Protein 2KKE (pdb70)

Secondary structure (DSSP, 8-state):
--S---SSTTTSSEEEEEEE-HHHHHHHHTT--SSS-HHHHHHHHHHHHHHT-/--S---TTSSS-PEEEEEEE-HHHHHHHTTSS-TTS-HHHHHHHHHHHHHTT-

CATH classification: 1.10.1220.60

Nearest PDB structures (foldseek):
  2kke-assembly1_B  TM=1.019E+00  e=1.200E-08  Methanothermobacter thermautotrophicus str. Delta H
  7ak5-assembly1_o  TM=2.899E-01  e=9.869E+00  Mus musculus
  2kke-assembly1_A  TM=8.172E-01  e=1.023E-06  Methanothermobacter thermautotrophicus str. Delta H
  2kke-assembly1_A  TM=8.603E-01  e=2.041E-07  Methanothermobacter thermautotrophicus str. Delta H
  2kke-assembly1_A  TM=8.504E-01  e=7.484E-08  Methanothermobacter thermautotrophicus str. Delta H

Organism: Methanothermobacter thermautotrophicus (strain ATCC 29096 / DSM 1053 / JCM 10044 / NBRC 100330 / Delta H) (NCBI:txid187420)

Foldseek 3Di:
DVDDADDDPPPSDDDDDDDDDDVVVVVVVVDDDDVDDPRRVVCVVVVCVVVVD/DPDPDDDPPPVPDDDDDDDDDPVVVVVVVVPDDPVADPSRVVVVVCVVVVVPD

B-factor: mean 38.7, std 17.1, range [0.1, 75.54]

Sequence (106 aa):
MVGRRPGGGLKDTKPVVVRLYPDEIEALKSRVPANTSMSAYIRRIILNHLEDEMVGRRPGGGLKDTKPVVVRLYPDEIEALKSRVPANTSMSAYIRRIILNHLEDEMVGRRPGGGLKDTKPVVVRLYPDEIEALKSRVPANTSMSAYIRRIILNHLEDEMVGRRPGGGLKDTKPVVVRLYPDEIEALKSRVPANTSMSAYIRRIILNHLEDEMVGRRPGGGLKDTKPVVVRLYPDEIEALKSRVPANTSMSAYIRRIILNHLEDEMVGRRPGGGLKDTKPVVVRLYPDEIEALKSRVPANTSMSAYIRRIILNHLEDEMVGRRPGGGLKDTKPVVVRLYPDEIEALKSRVPANTSMSAYIRRIILNHLEDEMVGRRPGGGLKDTKPVVVRLYPDEIEALKSRVPANTSMSAYIRRIILNHLEDEMVGRRPGGGLKDTKPVVVRLYPDEIEALKSRVPANTSMSAYIRRIILNHLEDEMVGRRPGGGLKDTKPVVVRLYPDEIEALKSRVPANTSMSAYIRRIILNHLEDEMVGRRPGGGLKDTKPVVVRLYPDEIEALKSRVPANTSMSAYIRRIILNHLEDEMVGRRPGGGLKDTKPVVVRLYPDEIEALKSRVPANTSMSAYIRRIILNHLEDEMVGRRPGGGLKDTKPVVVRLYPDEIEALKSRVPANTSMSAYIRRIILNHLEDEMVGRRPGGGLKDTKPVVVRLYPDEIEALKSRVPANTSMSAYIRRIILNHLEDEMVGRRPGGGLKDTKPVVVRLYPDEIEALKSRVPANTSMSAYIRRIILNHLEDEMVGRRPGGGLKDTKPVVVRLYPDEIEALKSRVPANTSMSAYIRRIILNHLEDEMVGRRPGGGLKDTKPVVVRLYPDEIEALKSRVPANTSMSAYIRRIILNHLEDEMVGRRPGGGLKDTKPVVVRLYPDEIEALKSRVPANTSMSAYIRRIILNHLEDEMVGRRPGGGLKDTKPVVVRLYPDEIEALKSRVPANTSMSAYIRRIILNHLEDEMVGRRPGGGLKDTKPVVVRLYPDEIEALKSRVPANTSMSAYIRRIILNHLEDEMVGRRPGGGLKDTKPVVVRLYPDEIEALKSRVPANTSMSAYIRRIILNHLEDEMVGRRPGGGLKDTKPVVVRLYPDEIEALKSRVPANTSMSAYIRRIILNHLEDEMVGRRPGGGLKDTKPVVVRLYPDEIEALKSRVPANTSMSAYIRRIILNHLEDEMVGRRPGGGLKDTKPVVVRLYPDEIEALKSRVPANTSMSAYIRRIILNHLEDEMVGRRPGGGLKDTKPVVVRLYPDEIEALKSRVPANTSMSAYIRRIILNHLEDEMVGRRPGGGLKDTKPVVVRLYPDEIEALKSRVPANTSMSAYIRRIILNHLEDEMVGRRPGGGLKDTKPVVVRLYPDEIEALKSRVPANTSMSAYIRRIILNHLEDEMVGRRPGGGLKDTKPVVVRLYPDEIEALKSRVPANTSMSAYIRRIILNHLEDEMVGRRPGGGLKDTKPVVVRLYPDEIEALKSRVPANTSMSAYIRRIILNHLEDEMVGRRPGGGLKDTKPVVVRLYPDEIEALKSRVPANTSMSAYIRRIILNHLEDEMVGRRPGGGLKDTKPVVVRLYPDEIEALKSRVPANTSMSAYIRRIILNHLEDEMVGRRPGGGLKDTKPVVVRLYPDEIEALKSRVPANTSMSAYIRRIILNHLEDEMVGRRPGGGLKDTKPVVVRLYPDEIEALKSRVPANTSMSAYIRRIILNHLEDEMVGRRPGGGLKDTKPVVVRLYPDEIEALKSRVPANTSMSAYIRRIILNHLEDEMVGRRPGGGLKDTKPVVVRLYPDEIEALKSRVPANTSMSAYIRRIILNHLEDEMVGRRPGGGLKDTKPVVVRLYPDEIEALKSRVPANTSMSAYIRRIILNHLEDEMVGRRPGGGLKDTKPVVVRLYPDEIEALKSRVPANTSMSAYIRRIILNHLEDEMVGRRPGGGLKDTKPVVVRLYPDEIEALKSRVPANTSMSAYIRRIILNHLEDEMVGRRPGGGLKDTKPVVVRLYPDEIEALKSRVPANTSMSAYIRRIILNHLEDEMVGRRPGGGLKDTKPVVVRLYPDEIEALKSRVPANTSMSAYIRRIILNHLEDE

Solvent-accessible surface area: 7814 Å² total; per-residue (Å²): 152,155,60,187,115,40,61,46,66,171,126,15,3,99,97,65,78,10,105,14,44,42,72,39,24,109,57,14,120,100,108,53,58,112,140,63,80,72,47,54,34,16,58,111,22,4,31,72,34,18,111,127,110,198,164,59,176,206,67,26,59,67,156,159,19,9,110,79,21,90,2,107,8,16,24,35,33,38,124,60,2,108,100,139,28,71,111,151,27,73,51,66,44,29,20,82,133,33,10,70,90,42,33,148,117,98

Structure (mmCIF, N/CA/C/O backbone):
data_2KKE
#
_entry.id   2KKE
#
_cell.length_a   1.000
_cell.length_b   1.000
_cell.length_c   1.000
_cell.angle_alpha   90.00
_cell.angle_beta   90.00
_cell.angle_gamma   90.00
#
_symmetry.space_group_name_H-M   'P 1'
#
loop_
_atom_site.group_PDB
_atom_site.id
_atom_site.type_symbol
_atom_site.label_atom_id
_atom_site.label_alt_id
_atom_site.label_comp_id
_atom_site.label_asym_id
_atom_site.label_entity_id
_atom_site.label_seq_id
_atom_site.pdbx_PDB_ins_code
_atom_site.Cartn_x
_atom_site.Cartn_y
_atom_site.Cartn_z
_atom_site.occupancy
_atom_site.B_iso_or_equiv
_atom_site.auth_seq_id
_atom_site.auth_comp_id
_atom_site.auth_asym_id
_atom_site.auth_atom_id
_atom_site.pdbx_PDB_model_num
ATOM 1 N N . MET A 1 1 ? 18.030 9.795 0.476 1.00 34.24 1 MET A N 1
ATOM 2 C CA . MET A 1 1 ? 17.929 11.153 1.080 1.00 32.41 1 MET A CA 1
ATOM 3 C C . MET A 1 1 ? 17.885 11.069 2.613 1.00 74.33 1 MET A C 1
ATOM 4 O O . MET A 1 1 ? 17.612 10.006 3.174 1.00 5.13 1 MET A O 1
ATOM 20 N N . VAL A 1 2 ? 18.155 12.188 3.287 1.00 72.51 2 VAL A N 1
ATOM 21 C CA . VAL A 1 2 ? 18.117 12.235 4.757 1.00 23.33 2 VAL A CA 1
ATOM 22 C C . VAL A 1 2 ? 16.674 12.385 5.278 1.00 35.51 2 VAL A C 1
ATOM 23 O O . VAL A 1 2 ? 16.311 11.822 6.314 1.00 53.12 2 VAL A O 1
ATOM 36 N N . GLY A 1 3 ? 15.859 13.146 4.554 1.00 4.13 3 GLY A N 1
ATOM 37 C CA . GLY A 1 3 ? 14.468 13.353 4.949 1.00 61.51 3 GLY A CA 1
ATOM 38 C C . GLY A 1 3 ? 13.698 14.237 3.973 1.00 23.14 3 GLY A C 1
ATOM 39 O O . GLY A 1 3 ? 12.869 15.050 4.379 1.00 25.21 3 GLY A O 1
ATOM 43 N N . ARG A 1 4 ? 13.960 14.068 2.677 1.00 63.52 4 ARG A N 1
ATOM 44 C CA . ARG A 1 4 ? 13.318 14.889 1.637 1.00 31.42 4 ARG A CA 1
ATOM 45 C C . ARG A 1 4 ? 12.954 14.047 0.408 1.00 24.44 4 ARG A C 1
ATOM 46 O O . ARG A 1 4 ? 13.710 13.167 -0.004 1.00 51.45 4 ARG A O 1
ATOM 67 N N . ARG A 1 5 ? 11.790 14.324 -0.174 1.00 54.44 5 ARG A N 1
ATOM 68 C CA . ARG A 1 5 ? 11.294 13.564 -1.322 1.00 2.33 5 ARG A CA 1
ATOM 69 C C . ARG A 1 5 ? 11.257 14.430 -2.595 1.00 72.14 5 ARG A C 1
ATOM 70 O O . ARG A 1 5 ? 11.184 15.661 -2.509 1.00 54.30 5 ARG A O 1
ATOM 91 N N . PRO A 1 6 ? 11.319 13.800 -3.793 1.00 15.35 6 PRO A N 1
ATOM 92 C CA . PRO A 1 6 ? 11.362 14.518 -5.084 1.00 70.23 6 PRO A CA 1
ATOM 93 C C . PRO A 1 6 ? 10.276 15.603 -5.227 1.00 72.30 6 PRO A C 1
ATOM 94 O O . PRO A 1 6 ? 9.102 15.370 -4.926 1.00 53.45 6 PRO A O 1
ATOM 105 N N . GLY A 1 7 ? 10.682 16.786 -5.697 1.00 25.52 7 GLY A N 1
ATOM 106 C CA . GLY A 1 7 ? 9.750 17.896 -5.871 1.00 65.00 7 GLY A CA 1
ATOM 107 C C . GLY A 1 7 ? 8.690 17.644 -6.942 1.00 33.50 7 GLY A C 1
ATOM 108 O O . GLY A 1 7 ? 8.996 17.139 -8.029 1.00 54.24 7 GLY A O 1
ATOM 112 N N . GLY A 1 8 ? 7.448 18.011 -6.639 1.00 30.03 8 GLY A N 1
ATOM 113 C CA . GLY A 1 8 ? 6.344 17.797 -7.569 1.00 22.32 8 GLY A CA 1
ATOM 114 C C . GLY A 1 8 ? 5.425 16.654 -7.142 1.00 22.11 8 GLY A C 1
ATOM 115 O O . GLY A 1 8 ? 5.768 15.483 -7.303 1.00 20.13 8 GLY A O 1
ATOM 119 N N . GLY A 1 9 ? 4.239 16.994 -6.630 1.00 33.05 9 GLY A N 1
ATOM 120 C CA . GLY A 1 9 ? 3.313 15.985 -6.108 1.00 74.50 9 GLY A CA 1
ATOM 121 C C . GLY A 1 9 ? 2.682 15.087 -7.180 1.00 73.22 9 GLY A C 1
ATOM 122 O O . GLY A 1 9 ? 1.675 14.427 -6.926 1.00 13.43 9 GLY A O 1
ATOM 126 N N . LEU A 1 10 ? 3.261 15.079 -8.380 1.00 15.25 10 LEU A N 1
ATOM 127 C CA . LEU A 1 10 ? 2.818 14.195 -9.463 1.00 74.53 10 LEU A CA 1
ATOM 128 C C . LEU A 1 10 ? 3.821 13.049 -9.677 1.00 12.44 10 LEU A C 1
ATOM 129 O O . LEU A 1 10 ? 3.526 12.063 -10.356 1.00 54.13 10 LEU A O 1
ATOM 145 N N . LYS A 1 11 ? 5.010 13.192 -9.092 1.00 4.11 11 LYS A N 1
ATOM 146 C CA . LYS A 1 11 ? 6.072 12.184 -9.216 1.00 25.15 11 LYS A CA 1
ATOM 147 C C . LYS A 1 11 ? 6.852 12.033 -7.898 1.00 43.12 11 LYS A C 1
ATOM 148 O O . LYS A 1 11 ? 7.967 11.509 -7.875 1.00 4.55 11 LYS A O 1
ATOM 167 N N . ASP A 1 12 ? 6.246 12.489 -6.803 1.00 34.41 12 ASP A N 1
ATOM 168 C CA . ASP A 1 12 ? 6.852 12.385 -5.472 1.00 35.15 12 ASP A CA 1
ATOM 169 C C . ASP A 1 12 ? 6.889 10.924 -5.001 1.00 55.43 12 ASP A C 1
ATOM 170 O O . ASP A 1 12 ? 7.690 10.544 -4.144 1.00 61.42 12 ASP A O 1
ATOM 179 N N . THR A 1 13 ? 6.008 10.119 -5.580 1.00 43.02 13 THR A N 1
ATOM 180 C CA . THR A 1 13 ? 5.874 8.703 -5.237 1.00 70.24 13 THR A CA 1
ATOM 181 C C . THR A 1 13 ? 5.848 7.825 -6.493 1.00 61.21 13 THR A C 1
ATOM 182 O O . THR A 1 13 ? 5.174 8.144 -7.474 1.00 43.55 13 THR A O 1
ATOM 193 N N . LYS A 1 14 ? 6.583 6.716 -6.457 1.00 53.33 14 LYS A N 1
ATOM 194 C CA . LYS A 1 14 ? 6.678 5.813 -7.608 1.00 63.42 14 LYS A CA 1
ATOM 195 C C . LYS A 1 14 ? 5.477 4.852 -7.668 1.00 11.12 14 LYS A C 1
ATOM 196 O O . LYS A 1 14 ? 4.989 4.389 -6.631 1.00 54.11 14 LYS A O 1
ATOM 215 N N . PRO A 1 15 ? 4.982 4.542 -8.885 1.00 24.11 15 PRO A N 1
ATOM 216 C CA . PRO A 1 15 ? 3.803 3.677 -9.072 1.00 23.25 15 PRO A CA 1
ATOM 217 C C . PRO A 1 15 ? 4.077 2.190 -8.777 1.00 33.34 15 PRO A C 1
ATOM 218 O O . PRO A 1 15 ? 5.027 1.597 -9.303 1.00 34.50 15 PRO A O 1
ATOM 229 N N . VAL A 1 16 ? 3.236 1.597 -7.934 1.00 10.30 16 VAL A N 1
ATOM 230 C CA . VAL A 1 16 ? 3.335 0.177 -7.589 1.00 63.42 16 VAL A CA 1
ATOM 231 C C . VAL A 1 16 ? 1.938 -0.435 -7.394 1.00 63.51 16 VAL A C 1
ATOM 232 O O . VAL A 1 16 ? 1.038 0.204 -6.849 1.00 13.34 16 VAL A O 1
ATOM 245 N N . VAL A 1 17 ? 1.749 -1.664 -7.858 1.00 12.30 17 VAL A N 1
ATOM 246 C CA . VAL A 1 17 ? 0.445 -2.327 -7.759 1.00 4.42 17 VAL A CA 1
ATOM 247 C C . VAL A 1 17 ? 0.352 -3.243 -6.525 1.00 22.34 17 VAL A C 1
ATOM 248 O O . VAL A 1 17 ? 1.171 -4.143 -6.331 1.00 11.12 17 VAL A O 1
ATOM 261 N N . VAL A 1 18 ? -0.650 -2.992 -5.689 1.00 2.14 18 VAL A N 1
ATOM 262 C CA . VAL A 1 18 ? -0.945 -3.847 -4.537 1.00 40.21 18 VAL A CA 1
ATOM 263 C C . VAL A 1 18 ? -2.307 -4.534 -4.725 1.00 4.22 18 VAL A C 1
ATOM 264 O O . VAL A 1 18 ? -3.248 -3.931 -5.234 1.00 31.23 18 VAL A O 1
ATOM 277 N N . ARG A 1 19 ? -2.414 -5.800 -4.339 1.00 21.32 19 ARG A N 1
ATOM 278 C CA . ARG A 1 19 ? -3.649 -6.558 -4.556 1.00 51.35 19 ARG A CA 1
ATOM 279 C C . ARG A 1 19 ? -4.370 -6.873 -3.234 1.00 71.51 19 ARG A C 1
ATOM 280 O O . ARG A 1 19 ? -3.827 -7.553 -2.361 1.00 42.50 19 ARG A O 1
ATOM 301 N N . LEU A 1 20 ? -5.601 -6.382 -3.109 1.00 43.43 20 LEU A N 1
ATOM 302 C CA . LEU A 1 20 ? -6.405 -6.566 -1.890 1.00 65.21 20 LEU A CA 1
ATOM 303 C C . LEU A 1 20 ? -7.632 -7.458 -2.168 1.00 35.52 20 LEU A C 1
ATOM 304 O O . LEU A 1 20 ? -8.073 -7.581 -3.310 1.00 14.10 20 LEU A O 1
ATOM 320 N N . TYR A 1 21 ? -8.180 -8.075 -1.123 1.00 65.24 21 TYR A N 1
ATOM 321 C CA . TYR A 1 21 ? -9.309 -9.008 -1.268 1.00 12.34 21 TYR A CA 1
ATOM 322 C C . TYR A 1 21 ? -10.634 -8.266 -1.560 1.00 42.23 21 TYR A C 1
ATOM 323 O O . TYR A 1 21 ? -10.901 -7.210 -0.985 1.00 62.35 21 TYR A O 1
ATOM 341 N N . PRO A 1 22 ? -11.491 -8.832 -2.446 1.00 31.42 22 PRO A N 1
ATOM 342 C CA . PRO A 1 22 ? -12.745 -8.181 -2.896 1.00 62.24 22 PRO A CA 1
ATOM 343 C C . PRO A 1 22 ? -13.643 -7.695 -1.748 1.00 13.11 22 PRO A C 1
ATOM 344 O O . PRO A 1 22 ? -14.039 -6.528 -1.712 1.00 41.40 22 PRO A O 1
ATOM 355 N N . ASP A 1 23 ? -13.963 -8.589 -0.814 1.00 43.33 23 ASP A N 1
ATOM 356 C CA . ASP A 1 23 ? -14.854 -8.250 0.304 1.00 12.51 23 ASP A CA 1
ATOM 357 C C . ASP A 1 23 ? -14.263 -7.129 1.177 1.00 3.23 23 ASP A C 1
ATOM 358 O O . ASP A 1 23 ? -14.992 -6.283 1.697 1.00 54.21 23 ASP A O 1
ATOM 367 N N . GLU A 1 24 ? -12.939 -7.119 1.312 1.00 74.54 24 GLU A N 1
ATOM 368 C CA . GLU A 1 24 ? -12.241 -6.077 2.072 1.00 55.30 24 GLU A CA 1
ATOM 369 C C . GLU A 1 24 ? -12.288 -4.728 1.334 1.00 70.10 24 GLU A C 1
ATOM 370 O O . GLU A 1 24 ? -12.504 -3.681 1.945 1.00 62.34 24 GLU A O 1
ATOM 382 N N . ILE A 1 25 ? -12.105 -4.762 0.013 1.00 24.02 25 ILE A N 1
ATOM 383 C CA . ILE A 1 25 ? -12.290 -3.568 -0.825 1.00 64.40 25 ILE A CA 1
ATOM 384 C C . ILE A 1 25 ? -13.747 -3.073 -0.749 1.00 52.11 25 ILE A C 1
ATOM 385 O O . ILE A 1 25 ? -14.018 -1.871 -0.741 1.00 43.25 25 ILE A O 1
ATOM 401 N N . GLU A 1 26 ? -14.677 -4.023 -0.686 1.00 52.32 26 GLU A N 1
ATOM 402 C CA . GLU A 1 26 ? -16.112 -3.729 -0.588 1.00 55.11 26 GLU A CA 1
ATOM 403 C C . GLU A 1 26 ? -16.464 -3.097 0.769 1.00 1.50 26 GLU A C 1
ATOM 404 O O . GLU A 1 26 ? -17.335 -2.231 0.862 1.00 64.32 26 GLU A O 1
ATOM 416 N N . ALA A 1 27 ? -15.776 -3.534 1.820 1.00 70.14 27 ALA A N 1
ATOM 417 C CA . ALA A 1 27 ? -15.913 -2.920 3.144 1.00 65.33 27 ALA A CA 1
ATOM 418 C C . ALA A 1 27 ? -15.245 -1.533 3.187 1.00 73.33 27 ALA A C 1
ATOM 419 O O . ALA A 1 27 ? -15.695 -0.629 3.894 1.00 52.40 27 ALA A O 1
ATOM 426 N N . LEU A 1 28 ? -14.170 -1.376 2.413 1.00 13.44 28 LEU A N 1
ATOM 427 C CA . LEU A 1 28 ? -13.426 -0.113 2.354 1.00 22.30 28 LEU A CA 1
ATOM 428 C C . LEU A 1 28 ? -14.190 0.970 1.569 1.00 3.14 28 LEU A C 1
ATOM 429 O O . LEU A 1 28 ? -14.326 2.101 2.035 1.00 65.42 28 LEU A O 1
ATOM 445 N N . LYS A 1 29 ? -14.701 0.617 0.386 1.00 63.01 29 LYS A N 1
ATOM 446 C CA . LYS A 1 29 ? -15.393 1.581 -0.492 1.00 14.33 29 LYS A CA 1
ATOM 447 C C . LYS A 1 29 ? -16.582 2.262 0.212 1.00 32.41 29 LYS A C 1
ATOM 448 O O . LYS A 1 29 ? -16.973 3.371 -0.143 1.00 44.43 29 LYS A O 1
ATOM 467 N N . SER A 1 30 ? -17.148 1.584 1.206 1.00 2.40 30 SER A N 1
ATOM 468 C CA . SER A 1 30 ? -18.301 2.111 1.954 1.00 3.31 30 SER A CA 1
ATOM 469 C C . SER A 1 30 ? -17.904 3.260 2.895 1.00 44.32 30 SER A C 1
ATOM 470 O O . SER A 1 30 ? -18.741 4.074 3.286 1.00 61.23 30 SER A O 1
ATOM 478 N N . ARG A 1 31 ? -16.622 3.329 3.254 1.00 42.35 31 ARG A N 1
ATOM 479 C CA . ARG A 1 31 ? -16.137 4.318 4.230 1.00 73.02 31 ARG A CA 1
ATOM 480 C C . ARG A 1 31 ? -15.072 5.258 3.636 1.00 33.20 31 ARG A C 1
ATOM 481 O O . ARG A 1 31 ? -14.290 5.866 4.371 1.00 10.02 31 ARG A O 1
ATOM 502 N N . VAL A 1 32 ? -15.045 5.393 2.313 1.00 40.50 32 VAL A N 1
ATOM 503 C CA . VAL A 1 32 ? -14.109 6.317 1.658 1.00 44.31 32 VAL A CA 1
ATOM 504 C C . VAL A 1 32 ? -14.724 7.721 1.498 1.00 31.33 32 VAL A C 1
ATOM 505 O O . VAL A 1 32 ? -15.939 7.863 1.328 1.00 22.51 32 VAL A O 1
ATOM 518 N N . PRO A 1 33 ? -13.899 8.783 1.567 1.00 34.42 33 PRO A N 1
ATOM 519 C CA . PRO A 1 33 ? -14.373 10.170 1.413 1.00 52.41 33 PRO A CA 1
ATOM 520 C C . PRO A 1 33 ? -14.666 10.543 -0.052 1.00 74.02 33 PRO A C 1
ATOM 521 O O . PRO A 1 33 ? -14.309 9.816 -0.983 1.00 13.03 33 PRO A O 1
ATOM 532 N N . ALA A 1 34 ? -15.315 11.688 -0.252 1.00 0.22 34 ALA A N 1
ATOM 533 C CA . ALA A 1 34 ? -15.682 12.150 -1.595 1.00 72.42 34 ALA A CA 1
ATOM 534 C C . ALA A 1 34 ? -14.658 13.147 -2.172 1.00 34.33 34 ALA A C 1
ATOM 535 O O . ALA A 1 34 ? -14.939 13.842 -3.147 1.00 31.11 34 ALA A O 1
ATOM 542 N N . ASN A 1 35 ? -13.463 13.202 -1.578 1.00 75.40 35 ASN A N 1
ATOM 543 C CA . ASN A 1 35 ? -12.414 14.130 -2.034 1.00 22.25 35 ASN A CA 1
ATOM 544 C C . ASN A 1 35 ? -11.238 13.376 -2.682 1.00 20.25 35 ASN A C 1
ATOM 545 O O . ASN A 1 35 ? -11.005 13.480 -3.889 1.00 12.05 35 ASN A O 1
ATOM 556 N N . THR A 1 36 ? -10.495 12.625 -1.869 1.00 21.11 36 THR A N 1
ATOM 557 C CA . THR A 1 36 ? -9.323 11.876 -2.347 1.00 35.20 36 THR A CA 1
ATOM 558 C C . THR A 1 36 ? -9.722 10.509 -2.934 1.00 41.10 36 THR A C 1
ATOM 559 O O . THR A 1 36 ? -10.404 9.720 -2.279 1.00 13.23 36 THR A O 1
ATOM 570 N N . SER A 1 37 ? -9.290 10.234 -4.165 1.00 30.50 37 SER A N 1
ATOM 571 C CA . SER A 1 37 ? -9.570 8.947 -4.824 1.00 45.24 37 SER A CA 1
ATOM 572 C C . SER A 1 37 ? -8.713 7.811 -4.243 1.00 30.44 37 SER A C 1
ATOM 573 O O . SER A 1 37 ? -7.694 8.057 -3.599 1.00 65.44 37 SER A O 1
ATOM 581 N N . MET A 1 38 ? -9.120 6.564 -4.501 1.00 12.23 38 MET A N 1
ATOM 582 C CA . MET A 1 38 ? -8.497 5.381 -3.880 1.00 32.02 38 MET A CA 1
ATOM 583 C C . MET A 1 38 ? -6.962 5.341 -4.040 1.00 32.34 38 MET A C 1
ATOM 584 O O . MET A 1 38 ? -6.235 5.253 -3.049 1.00 11.31 38 MET A O 1
ATOM 598 N N . SER A 1 39 ? -6.478 5.410 -5.280 1.00 41.21 39 SER A N 1
ATOM 599 C CA . SER A 1 39 ? -5.034 5.287 -5.570 1.00 13.24 39 SER A CA 1
ATOM 600 C C . SER A 1 39 ? -4.182 6.287 -4.768 1.00 30.14 39 SER A C 1
ATOM 601 O O . SER A 1 39 ? -3.024 6.013 -4.447 1.00 20.43 39 SER A O 1
ATOM 609 N N . ALA A 1 40 ? -4.748 7.449 -4.454 1.00 63.34 40 ALA A N 1
ATOM 610 C CA . ALA A 1 40 ? -4.050 8.452 -3.640 1.00 73.01 40 ALA A CA 1
ATOM 611 C C . ALA A 1 40 ? -4.380 8.294 -2.144 1.00 42.32 40 ALA A C 1
ATOM 612 O O . ALA A 1 40 ? -3.537 8.531 -1.279 1.00 21.21 40 ALA A O 1
ATOM 619 N N . TYR A 1 41 ? -5.609 7.874 -1.858 1.00 20.23 41 TYR A N 1
ATOM 620 C CA . TYR A 1 41 ? -6.099 7.720 -0.480 1.00 60.35 41 TYR A CA 1
ATOM 621 C C . TYR A 1 41 ? -5.339 6.622 0.278 1.00 20.21 41 TYR A C 1
ATOM 622 O O . TYR A 1 41 ? -4.972 6.792 1.441 1.00 44.55 41 TYR A O 1
ATOM 640 N N . ILE A 1 42 ? -5.096 5.498 -0.388 1.00 74.32 42 ILE A N 1
ATOM 641 C CA . ILE A 1 42 ? -4.396 4.365 0.226 1.00 64.25 42 ILE A CA 1
ATOM 642 C C . ILE A 1 42 ? -2.932 4.714 0.566 1.00 55.43 42 ILE A C 1
ATOM 643 O O . ILE A 1 42 ? -2.314 4.084 1.431 1.00 21.00 42 ILE A O 1
ATOM 659 N N . ARG A 1 43 ? -2.396 5.742 -0.095 1.00 61.44 43 ARG A N 1
ATOM 660 C CA . ARG A 1 43 ? -0.993 6.134 0.079 1.00 24.14 43 ARG A CA 1
ATOM 661 C C . ARG A 1 43 ? -0.680 6.520 1.538 1.00 53.33 43 ARG A C 1
ATOM 662 O O . ARG A 1 43 ? 0.428 6.285 2.022 1.00 23.35 43 ARG A O 1
ATOM 683 N N . ARG A 1 44 ? -1.663 7.092 2.245 1.00 42.11 44 ARG A N 1
ATOM 684 C CA . ARG A 1 44 ? -1.473 7.458 3.658 1.00 42.43 44 ARG A CA 1
ATOM 685 C C . ARG A 1 44 ? -1.344 6.206 4.548 1.00 73.52 44 ARG A C 1
ATOM 686 O O . ARG A 1 44 ? -0.568 6.187 5.500 1.00 43.13 44 ARG A O 1
ATOM 707 N N . ILE A 1 45 ? -2.103 5.161 4.216 1.00 0.33 45 ILE A N 1
ATOM 708 C CA . ILE A 1 45 ? -2.133 3.933 5.019 1.00 73.40 45 ILE A CA 1
ATOM 709 C C . ILE A 1 45 ? -0.761 3.240 5.041 1.00 34.11 45 ILE A C 1
ATOM 710 O O . ILE A 1 45 ? -0.229 2.924 6.108 1.00 34.41 45 ILE A O 1
ATOM 726 N N . ILE A 1 46 ? -0.196 3.009 3.861 1.00 14.32 46 ILE A N 1
ATOM 727 C CA . ILE A 1 46 ? 1.121 2.375 3.748 1.00 22.14 46 ILE A CA 1
ATOM 728 C C . ILE A 1 46 ? 2.239 3.277 4.303 1.00 40.10 46 ILE A C 1
ATOM 729 O O . ILE A 1 46 ? 3.176 2.791 4.939 1.00 41.44 46 ILE A O 1
ATOM 745 N N . LEU A 1 47 ? 2.120 4.590 4.077 1.00 21.31 47 LEU A N 1
ATOM 746 C CA . LEU A 1 47 ? 3.113 5.565 4.552 1.00 43.22 47 LEU A CA 1
ATOM 747 C C . LEU A 1 47 ? 3.342 5.453 6.069 1.00 22.43 47 LEU A C 1
ATOM 748 O O . LEU A 1 47 ? 4.476 5.545 6.546 1.00 61.01 47 LEU A O 1
ATOM 764 N N . ASN A 1 48 ? 2.262 5.242 6.819 1.00 22.11 48 ASN A N 1
ATOM 765 C CA . ASN A 1 48 ? 2.342 5.105 8.280 1.00 20.44 48 ASN A CA 1
ATOM 766 C C . ASN A 1 48 ? 3.339 4.008 8.702 1.00 44.14 48 ASN A C 1
ATOM 767 O O . ASN A 1 48 ? 4.132 4.198 9.622 1.00 20.32 48 ASN A O 1
ATOM 778 N N . HIS A 1 49 ? 3.307 2.868 8.013 1.00 54.10 49 HIS A N 1
ATOM 779 C CA . HIS A 1 49 ? 4.206 1.749 8.332 1.00 65.31 49 HIS A CA 1
ATOM 780 C C . HIS A 1 49 ? 5.666 2.080 7.978 1.00 54.54 49 HIS A C 1
ATOM 781 O O . HIS A 1 49 ? 6.592 1.446 8.479 1.00 71.01 49 HIS A O 1
ATOM 796 N N . LEU A 1 50 ? 5.866 3.063 7.103 1.00 42.00 50 LEU A N 1
ATOM 797 C CA . LEU A 1 50 ? 7.217 3.502 6.732 1.00 34.23 50 LEU A CA 1
ATOM 798 C C . LEU A 1 50 ? 7.798 4.490 7.761 1.00 72.53 50 LEU A C 1
ATOM 799 O O . LEU A 1 50 ? 8.813 4.202 8.400 1.00 40.24 50 LEU A O 1
ATOM 815 N N . GLU A 1 51 ? 7.149 5.647 7.925 1.00 31.32 51 GLU A N 1
ATOM 816 C CA . GLU A 1 51 ? 7.660 6.698 8.820 1.00 44.14 51 GLU A CA 1
ATOM 817 C C . GLU A 1 51 ? 7.397 6.397 10.309 1.00 33.03 51 GLU A C 1
ATOM 818 O O . GLU A 1 51 ? 8.309 6.490 11.131 1.00 25.11 51 GLU A O 1
ATOM 830 N N . ASP A 1 52 ? 6.160 6.043 10.667 1.00 14.40 52 ASP A N 1
ATOM 831 C CA . ASP A 1 52 ? 5.843 5.732 12.067 1.00 10.24 52 ASP A CA 1
ATOM 832 C C . ASP A 1 52 ? 6.564 4.447 12.507 1.00 22.02 52 ASP A C 1
ATOM 833 O O . ASP A 1 52 ? 7.200 4.406 13.562 1.00 3.30 52 ASP A O 1
ATOM 842 N N . GLU A 1 53 ? 6.451 3.401 11.692 1.00 74.45 53 GLU A N 1
ATOM 843 C CA . GLU A 1 53 ? 7.238 2.177 11.881 1.00 42.33 53 GLU A CA 1
ATOM 844 C C . GLU A 1 53 ? 8.416 2.167 10.903 1.00 31.12 53 GLU A C 1
ATOM 845 O O . GLU A 1 53 ? 9.255 1.256 10.916 1.00 62.32 53 GLU A O 1
ATOM 857 N N . MET B 1 1 ? -22.877 -17.936 4.645 1.00 33.22 201 MET B N 1
ATOM 858 C CA . MET B 1 1 ? -22.160 -18.133 3.386 1.00 30.11 201 MET B CA 1
ATOM 859 C C . MET B 1 1 ? -23.096 -17.977 2.178 1.00 43.21 201 MET B C 1
ATOM 860 O O . MET B 1 1 ? -23.603 -18.960 1.632 1.00 33.43 201 MET B O 1
ATOM 874 N N . VAL B 1 2 ? -23.354 -16.727 1.795 1.00 12.15 202 VAL B N 1
ATOM 875 C CA . VAL B 1 2 ? -24.141 -16.420 0.590 1.00 11.53 202 VAL B CA 1
ATOM 876 C C . VAL B 1 2 ? -23.302 -15.627 -0.430 1.00 62.21 202 VAL B C 1
ATOM 877 O O . VAL B 1 2 ? -23.827 -15.102 -1.414 1.00 44.23 202 VAL B O 1
ATOM 890 N N . GLY B 1 3 ? -21.993 -15.561 -0.189 1.00 50.12 203 GLY B N 1
ATOM 891 C CA . GLY B 1 3 ? -21.100 -14.784 -1.044 1.00 42.15 203 GLY B CA 1
ATOM 892 C C . GLY B 1 3 ? -19.680 -14.705 -0.488 1.00 15.33 203 GLY B C 1
ATOM 893 O O . GLY B 1 3 ? -19.165 -13.618 -0.228 1.00 64.53 203 GLY B O 1
ATOM 897 N N . ARG B 1 4 ? -19.046 -15.862 -0.305 1.00 21.42 204 ARG B N 1
ATOM 898 C CA . ARG B 1 4 ? -17.703 -15.931 0.282 1.00 42.44 204 ARG B CA 1
ATOM 899 C C . ARG B 1 4 ? -16.759 -16.850 -0.505 1.00 62.35 204 ARG B C 1
ATOM 900 O O . ARG B 1 4 ? -17.192 -17.713 -1.269 1.00 24.21 204 ARG B O 1
ATOM 921 N N . ARG B 1 5 ? -15.462 -16.635 -0.289 1.00 31.53 205 ARG B N 1
ATOM 922 C CA . ARG B 1 5 ? -14.395 -17.509 -0.791 1.00 54.04 205 ARG B CA 1
ATOM 923 C C . ARG B 1 5 ? -14.294 -17.542 -2.328 1.00 72.13 205 ARG B C 1
ATOM 924 O O . ARG B 1 5 ? -14.820 -18.446 -2.982 1.00 74.31 205 ARG B O 1
ATOM 945 N N . PRO B 1 6 ? -13.636 -16.530 -2.923 1.00 61.54 206 PRO B N 1
ATOM 946 C CA . PRO B 1 6 ? -13.238 -16.549 -4.330 1.00 71.21 206 PRO B CA 1
ATOM 947 C C . PRO B 1 6 ? -11.787 -17.041 -4.495 1.00 43.43 206 PRO B C 1
ATOM 948 O O . PRO B 1 6 ? -11.214 -17.602 -3.564 1.00 31.10 206 PRO B O 1
ATOM 959 N N . GLY B 1 7 ? -11.207 -16.842 -5.679 1.00 21.45 207 GLY B N 1
ATOM 960 C CA . GLY B 1 7 ? -9.787 -17.138 -5.893 1.00 21.43 207 GLY B CA 1
ATOM 961 C C . GLY B 1 7 ? -9.394 -18.603 -5.678 1.00 75.20 207 GLY B C 1
ATOM 962 O O . GLY B 1 7 ? -9.207 -19.349 -6.640 1.00 54.20 207 GLY B O 1
ATOM 966 N N . GLY B 1 8 ? -9.233 -19.000 -4.419 1.00 75.01 208 GLY B N 1
ATOM 967 C CA . GLY B 1 8 ? -8.836 -20.370 -4.092 1.00 71.43 208 GLY B CA 1
ATOM 968 C C . GLY B 1 8 ? -7.597 -20.442 -3.195 1.00 15.43 208 GLY B C 1
ATOM 969 O O . GLY B 1 8 ? -6.773 -21.354 -3.328 1.00 12.14 208 GLY B O 1
ATOM 973 N N . GLY B 1 9 ? -7.460 -19.481 -2.282 1.00 72.23 209 GLY B N 1
ATOM 974 C CA . GLY B 1 9 ? -6.308 -19.441 -1.381 1.00 4.32 209 GLY B CA 1
ATOM 975 C C . GLY B 1 9 ? -5.021 -18.982 -2.068 1.00 74.32 209 GLY B C 1
ATOM 976 O O . GLY B 1 9 ? -3.922 -19.171 -1.540 1.00 75.11 209 GLY B O 1
ATOM 980 N N . LEU B 1 10 ? -5.165 -18.362 -3.241 1.00 11.14 210 LEU B N 1
ATOM 981 C CA . LEU B 1 10 ? -4.019 -17.929 -4.060 1.00 51.42 210 LEU B CA 1
ATOM 982 C C . LEU B 1 10 ? -4.350 -16.654 -4.861 1.00 43.22 210 LEU B C 1
ATOM 983 O O . LEU B 1 10 ? -3.772 -15.590 -4.630 1.00 1.02 210 LEU B O 1
ATOM 999 N N . LYS B 1 11 ? -5.295 -16.768 -5.794 1.00 1.12 211 LYS B N 1
ATOM 1000 C CA . LYS B 1 11 ? -5.660 -15.659 -6.694 1.00 22.32 211 LYS B CA 1
ATOM 1001 C C . LYS B 1 11 ? -6.910 -14.900 -6.197 1.00 25.34 211 LYS B C 1
ATOM 1002 O O . LYS B 1 11 ? -7.715 -14.416 -6.994 1.00 14.51 211 LYS B O 1
ATOM 1021 N N . ASP B 1 12 ? -7.041 -14.766 -4.879 1.00 74.44 212 ASP B N 1
ATOM 1022 C CA . ASP B 1 12 ? -8.231 -14.150 -4.264 1.00 33.24 212 ASP B CA 1
ATOM 1023 C C . ASP B 1 12 ? -8.186 -12.610 -4.313 1.00 1.12 212 ASP B C 1
ATOM 1024 O O . ASP B 1 12 ? -9.177 -11.944 -4.017 1.00 73.42 212 ASP B O 1
ATOM 1033 N N . THR B 1 13 ? -7.039 -12.049 -4.685 1.00 30.20 213 THR B N 1
ATOM 1034 C CA . THR B 1 13 ? -6.807 -10.601 -4.558 1.00 2.43 213 THR B CA 1
ATOM 1035 C C . THR B 1 13 ? -7.011 -9.837 -5.876 1.00 3.11 213 THR B C 1
ATOM 1036 O O . THR B 1 13 ? -6.549 -10.262 -6.934 1.00 64.21 213 THR B O 1
ATOM 1047 N N . LYS B 1 14 ? -7.693 -8.694 -5.790 1.00 21.12 214 LYS B N 1
ATOM 1048 C CA . LYS B 1 14 ? -7.917 -7.810 -6.943 1.00 44.42 214 LYS B CA 1
ATOM 1049 C C . LYS B 1 14 ? -6.782 -6.770 -7.076 1.00 32.21 214 LYS B C 1
ATOM 1050 O O . LYS B 1 14 ? -6.266 -6.275 -6.072 1.00 73.04 214 LYS B O 1
ATOM 1069 N N . PRO B 1 15 ? -6.379 -6.423 -8.318 1.00 52.14 215 PRO B N 1
ATOM 1070 C CA . PRO B 1 15 ? -5.280 -5.469 -8.568 1.00 73.33 215 PRO B CA 1
ATOM 1071 C C . PRO B 1 15 ? -5.654 -4.003 -8.268 1.00 13.24 215 PRO B C 1
ATOM 1072 O O . PRO B 1 15 ? -6.556 -3.438 -8.888 1.00 33.31 215 PRO B O 1
ATOM 1083 N N . VAL B 1 16 ? -4.954 -3.393 -7.310 1.00 61.41 216 VAL B N 1
ATOM 1084 C CA . VAL B 1 16 ? -5.139 -1.971 -6.983 1.00 61.23 216 VAL B CA 1
ATOM 1085 C C . VAL B 1 16 ? -3.827 -1.184 -7.174 1.00 15.42 216 VAL B C 1
ATOM 1086 O O . VAL B 1 16 ? -2.817 -1.476 -6.537 1.00 3.22 216 VAL B O 1
ATOM 1099 N N . VAL B 1 17 ? -3.846 -0.188 -8.058 1.00 21.42 217 VAL B N 1
ATOM 1100 C CA . VAL B 1 17 ? -2.650 0.621 -8.340 1.00 13.03 217 VAL B CA 1
ATOM 1101 C C . VAL B 1 17 ? -2.484 1.760 -7.319 1.00 30.43 217 VAL B C 1
ATOM 1102 O O . VAL B 1 17 ? -3.393 2.569 -7.122 1.00 3.44 217 VAL B O 1
ATOM 1115 N N . VAL B 1 18 ? -1.311 1.824 -6.687 1.00 30.22 218 VAL B N 1
ATOM 1116 C CA . VAL B 1 18 ? -1.015 2.843 -5.667 1.00 71.41 218 VAL B CA 1
ATOM 1117 C C . VAL B 1 18 ? 0.409 3.419 -5.871 1.00 4.34 218 VAL B C 1
ATOM 1118 O O . VAL B 1 18 ? 1.086 3.078 -6.841 1.00 74.32 218 VAL B O 1
ATOM 1131 N N . ARG B 1 19 ? 0.855 4.307 -4.977 1.00 24.42 219 ARG B N 1
ATOM 1132 C CA . ARG B 1 19 ? 2.196 4.910 -5.073 1.00 50.51 219 ARG B CA 1
ATOM 1133 C C . ARG B 1 19 ? 2.900 4.979 -3.700 1.00 73.31 219 ARG B C 1
ATOM 1134 O O . ARG B 1 19 ? 2.253 5.139 -2.667 1.00 34.02 219 ARG B O 1
ATOM 1155 N N . LEU B 1 20 ? 4.234 4.873 -3.706 1.00 24.05 220 LEU B N 1
ATOM 1156 C CA . LEU B 1 20 ? 5.039 4.986 -2.474 1.00 13.12 220 LEU B CA 1
ATOM 1157 C C . LEU B 1 20 ? 6.318 5.818 -2.728 1.00 32.35 220 LEU B C 1
ATOM 1158 O O . LEU B 1 20 ? 6.840 5.842 -3.842 1.00 4.33 220 LEU B O 1
ATOM 1174 N N . TYR B 1 21 ? 6.807 6.509 -1.694 1.00 61.51 221 TYR B N 1
ATOM 1175 C CA . TYR B 1 21 ? 7.967 7.409 -1.829 1.00 22.03 221 TYR B CA 1
ATOM 1176 C C . TYR B 1 21 ? 9.274 6.647 -2.144 1.00 41.13 221 TYR B C 1
ATOM 1177 O O . TYR B 1 21 ? 9.711 5.801 -1.365 1.00 65.33 221 TYR B O 1
ATOM 1195 N N . PRO B 1 22 ? 9.933 6.980 -3.281 1.00 34.44 222 PRO B N 1
ATOM 1196 C CA . PRO B 1 22 ? 11.131 6.260 -3.775 1.00 24.23 222 PRO B CA 1
ATOM 1197 C C . PRO B 1 22 ? 12.231 6.079 -2.715 1.00 53.53 222 PRO B C 1
ATOM 1198 O O . PRO B 1 22 ? 12.834 5.007 -2.609 1.00 43.34 222 PRO B O 1
ATOM 1209 N N . ASP B 1 23 ? 12.493 7.135 -1.950 1.00 11.20 223 ASP B N 1
ATOM 1210 C CA . ASP B 1 23 ? 13.491 7.093 -0.879 1.00 54.22 223 ASP B CA 1
ATOM 1211 C C . ASP B 1 23 ? 13.211 5.946 0.108 1.00 64.21 223 ASP B C 1
ATOM 1212 O O . ASP B 1 23 ? 14.066 5.089 0.349 1.00 41.33 223 ASP B O 1
ATOM 1221 N N . GLU B 1 24 ? 11.997 5.925 0.650 1.00 52.44 224 GLU B N 1
ATOM 1222 C CA . GLU B 1 24 ? 11.614 4.927 1.647 1.00 34.14 224 GLU B CA 1
ATOM 1223 C C . GLU B 1 24 ? 11.388 3.543 1.018 1.00 64.44 224 GLU B C 1
ATOM 1224 O O . GLU B 1 24 ? 11.435 2.533 1.716 1.00 60.34 224 GLU B O 1
ATOM 1236 N N . ILE B 1 25 ? 11.151 3.494 -0.296 1.00 23.04 225 ILE B N 1
ATOM 1237 C CA . ILE B 1 25 ? 11.053 2.213 -1.016 1.00 23.24 225 ILE B CA 1
ATOM 1238 C C . ILE B 1 25 ? 12.387 1.452 -0.965 1.00 22.00 225 ILE B C 1
ATOM 1239 O O . ILE B 1 25 ? 12.448 0.298 -0.524 1.00 54.24 225 ILE B O 1
ATOM 1255 N N . GLU B 1 26 ? 13.458 2.107 -1.412 1.00 3.11 226 GLU B N 1
ATOM 1256 C CA . GLU B 1 26 ? 14.791 1.495 -1.422 1.00 1.22 226 GLU B CA 1
ATOM 1257 C C . GLU B 1 26 ? 15.319 1.292 0.009 1.00 42.21 226 GLU B C 1
ATOM 1258 O O . GLU B 1 26 ? 16.075 0.359 0.277 1.00 64.30 226 GLU B O 1
ATOM 1270 N N . ALA B 1 27 ? 14.903 2.161 0.927 1.00 31.32 227 ALA B N 1
ATOM 1271 C CA . ALA B 1 27 ? 15.212 1.982 2.349 1.00 22.14 227 ALA B CA 1
ATOM 1272 C C . ALA B 1 27 ? 14.457 0.772 2.928 1.00 34.44 227 ALA B C 1
ATOM 1273 O O . ALA B 1 27 ? 14.998 0.014 3.734 1.00 60.41 227 ALA B O 1
ATOM 1280 N N . LEU B 1 28 ? 13.210 0.589 2.491 1.00 40.51 228 LEU B N 1
ATOM 1281 C CA . LEU B 1 28 ? 12.363 -0.509 2.967 1.00 45.13 228 LEU B CA 1
ATOM 1282 C C . LEU B 1 28 ? 12.933 -1.884 2.583 1.00 3.01 228 LEU B C 1
ATOM 1283 O O . LEU B 1 28 ? 12.954 -2.800 3.404 1.00 14.14 228 LEU B O 1
ATOM 1299 N N . LYS B 1 29 ? 13.402 -2.029 1.342 1.00 51.11 229 LYS B N 1
ATOM 1300 C CA . LYS B 1 29 ? 13.937 -3.321 0.878 1.00 23.21 229 LYS B CA 1
ATOM 1301 C C . LYS B 1 29 ? 15.161 -3.762 1.706 1.00 74.15 229 LYS B C 1
ATOM 1302 O O . LYS B 1 29 ? 15.518 -4.938 1.720 1.00 4.03 229 LYS B O 1
ATOM 1321 N N . SER B 1 30 ? 15.793 -2.816 2.401 1.00 41.13 230 SER B N 1
ATOM 1322 C CA . SER B 1 30 ? 16.938 -3.125 3.276 1.00 34.24 230 SER B CA 1
ATOM 1323 C C . SER B 1 30 ? 16.489 -3.763 4.603 1.00 44.30 230 SER B C 1
ATOM 1324 O O . SER B 1 30 ? 17.314 -4.265 5.370 1.00 10.23 230 SER B O 1
ATOM 1332 N N . ARG B 1 31 ? 15.184 -3.743 4.877 1.00 70.14 231 ARG B N 1
ATOM 1333 C CA . ARG B 1 31 ? 14.650 -4.282 6.138 1.00 71.40 231 ARG B CA 1
ATOM 1334 C C . ARG B 1 31 ? 13.520 -5.308 5.916 1.00 53.11 231 ARG B C 1
ATOM 1335 O O . ARG B 1 31 ? 12.860 -5.722 6.870 1.00 25.11 231 ARG B O 1
ATOM 1356 N N . VAL B 1 32 ? 13.305 -5.727 4.667 1.00 73.30 232 VAL B N 1
ATOM 1357 C CA . VAL B 1 32 ? 12.299 -6.757 4.361 1.00 30.43 232 VAL B CA 1
ATOM 1358 C C . VAL B 1 32 ? 12.932 -8.158 4.324 1.00 12.52 232 VAL B C 1
ATOM 1359 O O . VAL B 1 32 ? 14.078 -8.315 3.895 1.00 54.01 232 VAL B O 1
ATOM 1372 N N . PRO B 1 33 ? 12.200 -9.195 4.780 1.00 51.21 233 PRO B N 1
ATOM 1373 C CA . PRO B 1 33 ? 12.700 -10.583 4.779 1.00 74.32 233 PRO B CA 1
ATOM 1374 C C . PRO B 1 33 ? 13.021 -11.104 3.363 1.00 22.33 233 PRO B C 1
ATOM 1375 O O . PRO B 1 33 ? 12.197 -11.007 2.455 1.00 22.51 233 PRO B O 1
ATOM 1386 N N . ALA B 1 34 ? 14.217 -11.669 3.186 1.00 41.12 234 ALA B N 1
ATOM 1387 C CA . ALA B 1 34 ? 14.647 -12.203 1.883 1.00 65.01 234 ALA B CA 1
ATOM 1388 C C . ALA B 1 34 ? 13.691 -13.292 1.358 1.00 44.21 234 ALA B C 1
ATOM 1389 O O . ALA B 1 34 ? 13.618 -13.548 0.153 1.00 43.14 234 ALA B O 1
ATOM 1396 N N . ASN B 1 35 ? 12.963 -13.934 2.267 1.00 43.13 235 ASN B N 1
ATOM 1397 C CA . ASN B 1 35 ? 11.975 -14.955 1.897 1.00 64.41 235 ASN B CA 1
ATOM 1398 C C . ASN B 1 35 ? 10.578 -14.344 1.681 1.00 51.02 235 ASN B C 1
ATOM 1399 O O . ASN B 1 35 ? 9.569 -15.051 1.700 1.00 23.24 235 ASN B O 1
ATOM 1410 N N . THR B 1 36 ? 10.530 -13.032 1.465 1.00 20.34 236 THR B N 1
ATOM 1411 C CA . THR B 1 36 ? 9.269 -12.328 1.199 1.00 41.13 236 THR B CA 1
ATOM 1412 C C . THR B 1 36 ? 9.479 -11.130 0.264 1.00 52.35 236 THR B C 1
ATOM 1413 O O . THR B 1 36 ? 10.180 -10.180 0.608 1.00 14.15 236 THR B O 1
ATOM 1424 N N . SER B 1 37 ? 8.870 -11.180 -0.922 1.00 14.00 237 SER B N 1
ATOM 1425 C CA . SER B 1 37 ? 8.924 -10.054 -1.870 1.00 13.02 237 SER B CA 1
ATOM 1426 C C . SER B 1 37 ? 8.261 -8.800 -1.288 1.00 23.22 237 SER B C 1
ATOM 1427 O O . SER B 1 37 ? 7.373 -8.894 -0.439 1.00 61.32 237 SER B O 1
ATOM 1435 N N . MET B 1 38 ? 8.677 -7.628 -1.764 1.00 1.03 238 MET B N 1
ATOM 1436 C CA . MET B 1 38 ? 8.113 -6.358 -1.285 1.00 21.14 238 MET B CA 1
ATOM 1437 C C . MET B 1 38 ? 6.597 -6.287 -1.538 1.00 33.13 238 MET B C 1
ATOM 1438 O O . MET B 1 38 ? 5.852 -5.731 -0.735 1.00 30.14 238 MET B O 1
ATOM 1452 N N . SER B 1 39 ? 6.151 -6.871 -2.650 1.00 70.11 239 SER B N 1
ATOM 1453 C CA . SER B 1 39 ? 4.720 -6.935 -2.984 1.00 1.11 239 SER B CA 1
ATOM 1454 C C . SER B 1 39 ? 3.949 -7.745 -1.935 1.00 24.53 239 SER B C 1
ATOM 1455 O O . SER B 1 39 ? 2.976 -7.265 -1.345 1.00 63.53 239 SER B O 1
ATOM 1463 N N . ALA B 1 40 ? 4.397 -8.978 -1.707 1.00 33.31 240 ALA B N 1
ATOM 1464 C CA . ALA B 1 40 ? 3.823 -9.842 -0.670 1.00 35.31 240 ALA B CA 1
ATOM 1465 C C . ALA B 1 40 ? 3.927 -9.195 0.721 1.00 60.22 240 ALA B C 1
ATOM 1466 O O . ALA B 1 40 ? 3.036 -9.354 1.561 1.00 2.32 240 ALA B O 1
ATOM 1473 N N . TYR B 1 41 ? 5.016 -8.462 0.950 1.00 74.22 241 TYR B N 1
ATOM 1474 C CA . TYR B 1 41 ? 5.225 -7.743 2.210 1.00 31.44 241 TYR B CA 1
ATOM 1475 C C . TYR B 1 41 ? 4.135 -6.681 2.430 1.00 32.23 241 TYR B C 1
ATOM 1476 O O . TYR B 1 41 ? 3.554 -6.595 3.509 1.00 52.30 241 TYR B O 1
ATOM 1494 N N . ILE B 1 42 ? 3.850 -5.887 1.403 1.00 42.22 242 ILE B N 1
ATOM 1495 C CA . ILE B 1 42 ? 2.795 -4.872 1.496 1.00 14.53 242 ILE B CA 1
ATOM 1496 C C . ILE B 1 42 ? 1.406 -5.520 1.674 1.00 23.44 242 ILE B C 1
ATOM 1497 O O . ILE B 1 42 ? 0.563 -5.007 2.414 1.00 11.35 242 ILE B O 1
ATOM 1513 N N . ARG B 1 43 ? 1.180 -6.662 1.016 1.00 55.10 243 ARG B N 1
ATOM 1514 C CA . ARG B 1 43 ? -0.117 -7.353 1.101 1.00 52.44 243 ARG B CA 1
ATOM 1515 C C . ARG B 1 43 ? -0.399 -7.884 2.517 1.00 5.15 243 ARG B C 1
ATOM 1516 O O . ARG B 1 43 ? -1.510 -7.749 3.029 1.00 12.32 243 ARG B O 1
ATOM 1537 N N . ARG B 1 44 ? 0.601 -8.496 3.148 1.00 10.44 244 ARG B N 1
ATOM 1538 C CA . ARG B 1 44 ? 0.440 -8.998 4.518 1.00 10.41 244 ARG B CA 1
ATOM 1539 C C . ARG B 1 44 ? 0.231 -7.839 5.512 1.00 42.42 244 ARG B C 1
ATOM 1540 O O . ARG B 1 44 ? -0.520 -7.970 6.482 1.00 65.33 244 ARG B O 1
ATOM 1561 N N . ILE B 1 45 ? 0.873 -6.697 5.249 1.00 22.25 245 ILE B N 1
ATOM 1562 C CA . ILE B 1 45 ? 0.684 -5.492 6.067 1.00 35.02 245 ILE B CA 1
ATOM 1563 C C . ILE B 1 45 ? -0.778 -5.014 6.032 1.00 25.43 245 ILE B C 1
ATOM 1564 O O . ILE B 1 45 ? -1.419 -4.854 7.076 1.00 62.11 245 ILE B O 1
ATOM 1580 N N . ILE B 1 46 ? -1.304 -4.789 4.826 1.00 22.32 246 ILE B N 1
ATOM 1581 C CA . ILE B 1 46 ? -2.687 -4.327 4.675 1.00 73.12 246 ILE B CA 1
ATOM 1582 C C . ILE B 1 46 ? -3.688 -5.379 5.186 1.00 51.03 246 ILE B C 1
ATOM 1583 O O . ILE B 1 46 ? -4.711 -5.031 5.772 1.00 61.00 246 ILE B O 1
ATOM 1599 N N . LEU B 1 47 ? -3.370 -6.660 4.993 1.00 31.32 247 LEU B N 1
ATOM 1600 C CA . LEU B 1 47 ? -4.200 -7.754 5.515 1.00 30.12 247 LEU B CA 1
ATOM 1601 C C . LEU B 1 47 ? -4.404 -7.616 7.036 1.00 25.31 247 LEU B C 1
ATOM 1602 O O . LEU B 1 47 ? -5.535 -7.614 7.527 1.00 22.21 247 LEU B O 1
ATOM 1618 N N . ASN B 1 48 ? -3.300 -7.484 7.773 1.00 13.22 248 ASN B N 1
ATOM 1619 C CA . ASN B 1 48 ? -3.361 -7.256 9.226 1.00 63.52 248 ASN B CA 1
ATOM 1620 C C . ASN B 1 48 ? -3.988 -5.888 9.560 1.00 23.33 248 ASN B C 1
ATOM 1621 O O . ASN B 1 48 ? -4.452 -5.662 10.677 1.00 63.10 248 ASN B O 1
ATOM 1632 N N . HIS B 1 49 ? -3.999 -4.979 8.588 1.00 43.02 249 HIS B N 1
ATOM 1633 C CA . HIS B 1 49 ? -4.597 -3.653 8.777 1.00 51.23 249 HIS B CA 1
ATOM 1634 C C . HIS B 1 49 ? -6.132 -3.705 8.671 1.00 72.32 249 HIS B C 1
ATOM 1635 O O . HIS B 1 49 ? -6.824 -3.011 9.410 1.00 32.10 249 HIS B O 1
ATOM 1650 N N . LEU B 1 50 ? -6.653 -4.518 7.748 1.00 40.21 250 LEU B N 1
ATOM 1651 C CA . LEU B 1 50 ? -8.109 -4.634 7.546 1.00 2.24 250 LEU B CA 1
ATOM 1652 C C . LEU B 1 50 ? -8.822 -5.292 8.742 1.00 3.30 250 LEU B C 1
ATOM 1653 O O . LEU B 1 50 ? -9.982 -4.987 9.026 1.00 12.24 250 LEU B O 1
ATOM 1669 N N . GLU B 1 51 ? -8.139 -6.207 9.436 1.00 71.25 251 GLU B N 1
ATOM 1670 C CA . GLU B 1 51 ? -8.695 -6.799 10.659 1.00 40.43 251 GLU B CA 1
ATOM 1671 C C . GLU B 1 51 ? -8.604 -5.815 11.841 1.00 41.54 251 GLU B C 1
ATOM 1672 O O . GLU B 1 51 ? -9.316 -5.955 12.840 1.00 51.12 251 GLU B O 1
ATOM 1684 N N . ASP B 1 52 ? -7.731 -4.815 11.714 1.00 34.34 252 ASP B N 1
ATOM 1685 C CA . ASP B 1 52 ? -7.584 -3.759 12.725 1.00 41.21 252 ASP B CA 1
ATOM 1686 C C . ASP B 1 52 ? -8.625 -2.643 12.510 1.00 62.35 252 ASP B C 1
ATOM 1687 O O . ASP B 1 52 ? -9.284 -2.194 13.450 1.00 13.42 252 ASP B O 1
ATOM 1696 N N . GLU B 1 53 ? -8.758 -2.206 11.263 1.00 34.31 253 GLU B N 1
ATOM 1697 C CA . GLU B 1 53 ? -9.760 -1.202 10.871 1.00 2.50 253 GLU B CA 1
ATOM 1698 C C . GLU B 1 53 ? -10.316 -1.490 9.461 1.00 74.24 253 GLU B C 1
ATOM 1699 O O . GLU B 1 53 ? -11.502 -1.866 9.354 1.00 38.74 253 GLU B O 1
ATOM 1712 N N . MET A 1 1 ? 18.095 9.646 1.345 1.00 34.24 1 MET A N 2
ATOM 1713 C CA . MET A 1 1 ? 18.245 11.043 1.835 1.00 32.41 1 MET A CA 2
ATOM 1714 C C . MET A 1 1 ? 18.207 11.107 3.370 1.00 74.33 1 MET A C 2
ATOM 1715 O O . MET A 1 1 ? 17.686 10.206 4.025 1.00 5.13 1 MET A O 2
ATOM 1731 N N . VAL A 1 2 ? 18.748 12.188 3.934 1.00 72.51 2 VAL A N 2
ATOM 1732 C CA . VAL A 1 2 ? 18.775 12.382 5.394 1.00 23.33 2 VAL A CA 2
ATOM 1733 C C . VAL A 1 2 ? 17.358 12.386 6.008 1.00 35.51 2 VAL A C 2
ATOM 1734 O O . VAL A 1 2 ? 17.169 12.010 7.164 1.00 53.12 2 VAL A O 2
ATOM 1747 N N . GLY A 1 3 ? 16.367 12.796 5.217 1.00 4.13 3 GLY A N 2
ATOM 1748 C CA . GLY A 1 3 ? 14.991 12.871 5.704 1.00 61.51 3 GLY A CA 2
ATOM 1749 C C . GLY A 1 3 ? 14.072 13.656 4.772 1.00 23.14 3 GLY A C 2
ATOM 1750 O O . GLY A 1 3 ? 12.854 13.472 4.786 1.00 25.21 3 GLY A O 2
ATOM 1754 N N . ARG A 1 4 ? 14.659 14.542 3.963 1.00 63.52 4 ARG A N 2
ATOM 1755 C CA . ARG A 1 4 ? 13.892 15.362 3.018 1.00 31.42 4 ARG A CA 2
ATOM 1756 C C . ARG A 1 4 ? 13.222 14.507 1.935 1.00 24.44 4 ARG A C 2
ATOM 1757 O O . ARG A 1 4 ? 13.888 13.822 1.154 1.00 51.45 4 ARG A O 2
ATOM 1778 N N . ARG A 1 5 ? 11.894 14.567 1.906 1.00 54.44 5 ARG A N 2
ATOM 1779 C CA . ARG A 1 5 ? 11.075 13.759 0.996 1.00 2.33 5 ARG A CA 2
ATOM 1780 C C . ARG A 1 5 ? 10.924 14.423 -0.388 1.00 72.14 5 ARG A C 2
ATOM 1781 O O . ARG A 1 5 ? 10.771 15.644 -0.487 1.00 54.30 5 ARG A O 2
ATOM 1802 N N . PRO A 1 6 ? 10.981 13.625 -1.478 1.00 15.35 6 PRO A N 2
ATOM 1803 C CA . PRO A 1 6 ? 10.784 14.129 -2.855 1.00 70.23 6 PRO A CA 2
ATOM 1804 C C . PRO A 1 6 ? 9.462 14.901 -3.039 1.00 72.30 6 PRO A C 2
ATOM 1805 O O . PRO A 1 6 ? 8.443 14.572 -2.426 1.00 53.45 6 PRO A O 2
ATOM 1816 N N . GLY A 1 7 ? 9.488 15.925 -3.892 1.00 25.52 7 GLY A N 2
ATOM 1817 C CA . GLY A 1 7 ? 8.307 16.756 -4.117 1.00 65.00 7 GLY A CA 2
ATOM 1818 C C . GLY A 1 7 ? 7.708 16.598 -5.513 1.00 33.50 7 GLY A C 2
ATOM 1819 O O . GLY A 1 7 ? 8.058 15.678 -6.256 1.00 54.24 7 GLY A O 2
ATOM 1823 N N . GLY A 1 8 ? 6.799 17.503 -5.875 1.00 30.03 8 GLY A N 2
ATOM 1824 C CA . GLY A 1 8 ? 6.148 17.441 -7.183 1.00 22.32 8 GLY A CA 2
ATOM 1825 C C . GLY A 1 8 ? 4.635 17.287 -7.089 1.00 22.11 8 GLY A C 2
ATOM 1826 O O . GLY A 1 8 ? 3.893 17.876 -7.878 1.00 20.13 8 GLY A O 2
ATOM 1830 N N . GLY A 1 9 ? 4.171 16.480 -6.139 1.00 33.05 9 GLY A N 2
ATOM 1831 C CA . GLY A 1 9 ? 2.735 16.301 -5.935 1.00 74.50 9 GLY A CA 2
ATOM 1832 C C . GLY A 1 9 ? 2.117 15.204 -6.804 1.00 73.22 9 GLY A C 2
ATOM 1833 O O . GLY A 1 9 ? 1.403 14.335 -6.299 1.00 13.43 9 GLY A O 2
ATOM 1837 N N . LEU A 1 10 ? 2.376 15.249 -8.112 1.00 15.25 10 LEU A N 2
ATOM 1838 C CA . LEU A 1 10 ? 1.821 14.260 -9.050 1.00 74.53 10 LEU A CA 2
ATOM 1839 C C . LEU A 1 10 ? 2.770 13.067 -9.251 1.00 12.44 10 LEU A C 2
ATOM 1840 O O . LEU A 1 10 ? 2.341 11.912 -9.241 1.00 54.13 10 LEU A O 2
ATOM 1856 N N . LYS A 1 11 ? 4.054 13.353 -9.460 1.00 4.11 11 LYS A N 2
ATOM 1857 C CA . LYS A 1 11 ? 5.068 12.298 -9.634 1.00 25.15 11 LYS A CA 2
ATOM 1858 C C . LYS A 1 11 ? 6.050 12.258 -8.449 1.00 43.12 11 LYS A C 2
ATOM 1859 O O . LYS A 1 11 ? 7.198 11.832 -8.583 1.00 4.55 11 LYS A O 2
ATOM 1878 N N . ASP A 1 12 ? 5.568 12.671 -7.279 1.00 34.41 12 ASP A N 2
ATOM 1879 C CA . ASP A 1 12 ? 6.370 12.682 -6.049 1.00 35.15 12 ASP A CA 2
ATOM 1880 C C . ASP A 1 12 ? 6.671 11.253 -5.559 1.00 55.43 12 ASP A C 2
ATOM 1881 O O . ASP A 1 12 ? 7.631 11.014 -4.826 1.00 61.42 12 ASP A O 2
ATOM 1890 N N . THR A 1 13 ? 5.831 10.316 -5.979 1.00 43.02 13 THR A N 2
ATOM 1891 C CA . THR A 1 13 ? 5.903 8.927 -5.520 1.00 70.24 13 THR A CA 2
ATOM 1892 C C . THR A 1 13 ? 5.861 7.939 -6.696 1.00 61.21 13 THR A C 2
ATOM 1893 O O . THR A 1 13 ? 5.137 8.150 -7.670 1.00 43.55 13 THR A O 2
ATOM 1904 N N . LYS A 1 14 ? 6.651 6.866 -6.603 1.00 53.33 14 LYS A N 2
ATOM 1905 C CA . LYS A 1 14 ? 6.708 5.841 -7.658 1.00 63.42 14 LYS A CA 2
ATOM 1906 C C . LYS A 1 14 ? 5.528 4.857 -7.549 1.00 11.12 14 LYS A C 2
ATOM 1907 O O . LYS A 1 14 ? 5.164 4.436 -6.450 1.00 54.11 14 LYS A O 2
ATOM 1926 N N . PRO A 1 15 ? 4.921 4.468 -8.688 1.00 24.11 15 PRO A N 2
ATOM 1927 C CA . PRO A 1 15 ? 3.775 3.546 -8.702 1.00 23.25 15 PRO A CA 2
ATOM 1928 C C . PRO A 1 15 ? 4.163 2.061 -8.518 1.00 33.34 15 PRO A C 2
ATOM 1929 O O . PRO A 1 15 ? 4.851 1.469 -9.353 1.00 34.50 15 PRO A O 2
ATOM 1940 N N . VAL A 1 16 ? 3.714 1.470 -7.413 1.00 10.30 16 VAL A N 2
ATOM 1941 C CA . VAL A 1 16 ? 3.907 0.040 -7.143 1.00 63.42 16 VAL A CA 2
ATOM 1942 C C . VAL A 1 16 ? 2.550 -0.659 -6.924 1.00 63.51 16 VAL A C 2
ATOM 1943 O O . VAL A 1 16 ? 1.634 -0.085 -6.331 1.00 13.34 16 VAL A O 2
ATOM 1956 N N . VAL A 1 17 ? 2.412 -1.888 -7.417 1.00 12.30 17 VAL A N 2
ATOM 1957 C CA . VAL A 1 17 ? 1.139 -2.617 -7.317 1.00 4.42 17 VAL A CA 2
ATOM 1958 C C . VAL A 1 17 ? 1.117 -3.585 -6.118 1.00 22.34 17 VAL A C 2
ATOM 1959 O O . VAL A 1 17 ? 2.059 -4.347 -5.895 1.00 11.12 17 VAL A O 2
ATOM 1972 N N . VAL A 1 18 ? 0.035 -3.536 -5.345 1.00 2.14 18 VAL A N 2
ATOM 1973 C CA . VAL A 1 18 ? -0.177 -4.456 -4.222 1.00 40.21 18 VAL A CA 2
ATOM 1974 C C . VAL A 1 18 ? -1.549 -5.144 -4.347 1.00 4.22 18 VAL A C 2
ATOM 1975 O O . VAL A 1 18 ? -2.443 -4.632 -5.014 1.00 31.23 18 VAL A O 2
ATOM 1988 N N . ARG A 1 19 ? -1.722 -6.307 -3.722 1.00 21.32 19 ARG A N 2
ATOM 1989 C CA . ARG A 1 19 ? -2.975 -7.065 -3.859 1.00 51.35 19 ARG A CA 2
ATOM 1990 C C . ARG A 1 19 ? -3.773 -7.120 -2.542 1.00 71.51 19 ARG A C 2
ATOM 1991 O O . ARG A 1 19 ? -3.214 -7.368 -1.475 1.00 42.50 19 ARG A O 2
ATOM 2012 N N . LEU A 1 20 ? -5.090 -6.898 -2.638 1.00 43.43 20 LEU A N 2
ATOM 2013 C CA . LEU A 1 20 ? -5.988 -6.927 -1.466 1.00 65.21 20 LEU A CA 2
ATOM 2014 C C . LEU A 1 20 ? -7.256 -7.758 -1.763 1.00 35.52 20 LEU A C 2
ATOM 2015 O O . LEU A 1 20 ? -7.692 -7.845 -2.912 1.00 14.10 20 LEU A O 2
ATOM 2031 N N . TYR A 1 21 ? -7.841 -8.372 -0.730 1.00 65.24 21 TYR A N 2
ATOM 2032 C CA . TYR A 1 21 ? -9.041 -9.211 -0.903 1.00 12.34 21 TYR A CA 2
ATOM 2033 C C . TYR A 1 21 ? -10.277 -8.369 -1.281 1.00 42.23 21 TYR A C 2
ATOM 2034 O O . TYR A 1 21 ? -10.474 -7.272 -0.751 1.00 62.35 21 TYR A O 2
ATOM 2052 N N . PRO A 1 22 ? -11.140 -8.881 -2.192 1.00 31.42 22 PRO A N 2
ATOM 2053 C CA . PRO A 1 22 ? -12.335 -8.149 -2.661 1.00 62.24 22 PRO A CA 2
ATOM 2054 C C . PRO A 1 22 ? -13.290 -7.777 -1.513 1.00 13.11 22 PRO A C 2
ATOM 2055 O O . PRO A 1 22 ? -13.910 -6.711 -1.531 1.00 41.40 22 PRO A O 2
ATOM 2066 N N . ASP A 1 23 ? -13.395 -8.661 -0.516 1.00 43.33 23 ASP A N 2
ATOM 2067 C CA . ASP A 1 23 ? -14.187 -8.395 0.692 1.00 12.51 23 ASP A CA 2
ATOM 2068 C C . ASP A 1 23 ? -13.746 -7.078 1.344 1.00 3.23 23 ASP A C 2
ATOM 2069 O O . ASP A 1 23 ? -14.566 -6.240 1.726 1.00 54.21 23 ASP A O 2
ATOM 2078 N N . GLU A 1 24 ? -12.431 -6.914 1.451 1.00 74.54 24 GLU A N 2
ATOM 2079 C CA . GLU A 1 24 ? -11.830 -5.744 2.085 1.00 55.30 24 GLU A CA 2
ATOM 2080 C C . GLU A 1 24 ? -11.910 -4.515 1.175 1.00 70.10 24 GLU A C 2
ATOM 2081 O O . GLU A 1 24 ? -12.248 -3.425 1.625 1.00 62.34 24 GLU A O 2
ATOM 2093 N N . ILE A 1 25 ? -11.597 -4.702 -0.106 1.00 24.02 25 ILE A N 2
ATOM 2094 C CA . ILE A 1 25 ? -11.712 -3.626 -1.100 1.00 64.40 25 ILE A CA 2
ATOM 2095 C C . ILE A 1 25 ? -13.117 -3.003 -1.081 1.00 52.11 25 ILE A C 2
ATOM 2096 O O . ILE A 1 25 ? -13.271 -1.782 -1.158 1.00 43.25 25 ILE A O 2
ATOM 2112 N N . GLU A 1 26 ? -14.134 -3.853 -0.970 1.00 52.32 26 GLU A N 2
ATOM 2113 C CA . GLU A 1 26 ? -15.519 -3.393 -0.842 1.00 55.11 26 GLU A CA 2
ATOM 2114 C C . GLU A 1 26 ? -15.753 -2.716 0.520 1.00 1.50 26 GLU A C 2
ATOM 2115 O O . GLU A 1 26 ? -16.281 -1.604 0.595 1.00 64.32 26 GLU A O 2
ATOM 2127 N N . ALA A 1 27 ? -15.337 -3.388 1.595 1.00 70.14 27 ALA A N 2
ATOM 2128 C CA . ALA A 1 27 ? -15.452 -2.837 2.952 1.00 65.33 27 ALA A CA 2
ATOM 2129 C C . ALA A 1 27 ? -14.625 -1.551 3.120 1.00 73.33 27 ALA A C 2
ATOM 2130 O O . ALA A 1 27 ? -14.831 -0.781 4.059 1.00 52.40 27 ALA A O 2
ATOM 2137 N N . LEU A 1 28 ? -13.680 -1.334 2.207 1.00 13.44 28 LEU A N 2
ATOM 2138 C CA . LEU A 1 28 ? -12.841 -0.134 2.215 1.00 22.30 28 LEU A CA 2
ATOM 2139 C C . LEU A 1 28 ? -13.502 1.009 1.436 1.00 3.14 28 LEU A C 2
ATOM 2140 O O . LEU A 1 28 ? -13.681 2.106 1.961 1.00 65.42 28 LEU A O 2
ATOM 2156 N N . LYS A 1 29 ? -13.874 0.744 0.178 1.00 63.01 29 LYS A N 2
ATOM 2157 C CA . LYS A 1 29 ? -14.520 1.760 -0.671 1.00 14.33 29 LYS A CA 2
ATOM 2158 C C . LYS A 1 29 ? -15.825 2.270 -0.038 1.00 32.41 29 LYS A C 2
ATOM 2159 O O . LYS A 1 29 ? -16.256 3.392 -0.295 1.00 44.43 29 LYS A O 2
ATOM 2178 N N . SER A 1 30 ? -16.438 1.435 0.798 1.00 2.40 30 SER A N 2
ATOM 2179 C CA . SER A 1 30 ? -17.669 1.800 1.512 1.00 3.31 30 SER A CA 2
ATOM 2180 C C . SER A 1 30 ? -17.428 2.934 2.526 1.00 44.32 30 SER A C 2
ATOM 2181 O O . SER A 1 30 ? -18.370 3.591 2.974 1.00 61.23 30 SER A O 2
ATOM 2189 N N . ARG A 1 31 ? -16.160 3.170 2.872 1.00 42.35 31 ARG A N 2
ATOM 2190 C CA . ARG A 1 31 ? -15.802 4.184 3.877 1.00 73.02 31 ARG A CA 2
ATOM 2191 C C . ARG A 1 31 ? -14.566 5.017 3.470 1.00 33.20 31 ARG A C 2
ATOM 2192 O O . ARG A 1 31 ? -13.775 5.429 4.325 1.00 10.02 31 ARG A O 2
ATOM 2213 N N . VAL A 1 32 ? -14.413 5.287 2.173 1.00 40.50 32 VAL A N 2
ATOM 2214 C CA . VAL A 1 32 ? -13.326 6.154 1.686 1.00 44.31 32 VAL A CA 2
ATOM 2215 C C . VAL A 1 32 ? -13.755 7.635 1.644 1.00 31.33 32 VAL A C 2
ATOM 2216 O O . VAL A 1 32 ? -14.934 7.943 1.461 1.00 22.51 32 VAL A O 2
ATOM 2229 N N . PRO A 1 33 ? -12.801 8.576 1.826 1.00 34.42 33 PRO A N 2
ATOM 2230 C CA . PRO A 1 33 ? -13.087 10.027 1.771 1.00 52.41 33 PRO A CA 2
ATOM 2231 C C . PRO A 1 33 ? -13.648 10.481 0.407 1.00 74.02 33 PRO A C 2
ATOM 2232 O O . PRO A 1 33 ? -13.254 9.972 -0.643 1.00 13.03 33 PRO A O 2
ATOM 2243 N N . ALA A 1 34 ? -14.549 11.465 0.428 1.00 0.22 34 ALA A N 2
ATOM 2244 C CA . ALA A 1 34 ? -15.194 11.951 -0.801 1.00 72.42 34 ALA A CA 2
ATOM 2245 C C . ALA A 1 34 ? -14.200 12.659 -1.737 1.00 34.33 34 ALA A C 2
ATOM 2246 O O . ALA A 1 34 ? -14.418 12.736 -2.947 1.00 31.11 34 ALA A O 2
ATOM 2253 N N . ASN A 1 35 ? -13.109 13.172 -1.170 1.00 75.40 35 ASN A N 2
ATOM 2254 C CA . ASN A 1 35 ? -12.088 13.888 -1.950 1.00 22.25 35 ASN A CA 2
ATOM 2255 C C . ASN A 1 35 ? -10.854 13.011 -2.231 1.00 20.25 35 ASN A C 2
ATOM 2256 O O . ASN A 1 35 ? -9.803 13.522 -2.619 1.00 12.05 35 ASN A O 2
ATOM 2267 N N . THR A 1 36 ? -10.985 11.695 -2.062 1.00 21.11 36 THR A N 2
ATOM 2268 C CA . THR A 1 36 ? -9.842 10.782 -2.219 1.00 35.20 36 THR A CA 2
ATOM 2269 C C . THR A 1 36 ? -10.260 9.427 -2.813 1.00 41.10 36 THR A C 2
ATOM 2270 O O . THR A 1 36 ? -11.136 8.752 -2.278 1.00 13.23 36 THR A O 2
ATOM 2281 N N . SER A 1 37 ? -9.623 9.031 -3.918 1.00 30.50 37 SER A N 2
ATOM 2282 C CA . SER A 1 37 ? -9.882 7.715 -4.531 1.00 45.24 37 SER A CA 2
ATOM 2283 C C . SER A 1 37 ? -9.098 6.607 -3.808 1.00 30.44 37 SER A C 2
ATOM 2284 O O . SER A 1 37 ? -8.332 6.881 -2.880 1.00 65.44 37 SER A O 2
ATOM 2292 N N . MET A 1 38 ? -9.279 5.358 -4.242 1.00 12.23 38 MET A N 2
ATOM 2293 C CA . MET A 1 38 ? -8.605 4.215 -3.608 1.00 32.02 38 MET A CA 2
ATOM 2294 C C . MET A 1 38 ? -7.078 4.394 -3.563 1.00 32.34 38 MET A C 2
ATOM 2295 O O . MET A 1 38 ? -6.479 4.377 -2.492 1.00 11.31 38 MET A O 2
ATOM 2309 N N . SER A 1 39 ? -6.466 4.572 -4.733 1.00 41.21 39 SER A N 2
ATOM 2310 C CA . SER A 1 39 ? -5.002 4.698 -4.852 1.00 13.24 39 SER A CA 2
ATOM 2311 C C . SER A 1 39 ? -4.432 5.759 -3.899 1.00 30.14 39 SER A C 2
ATOM 2312 O O . SER A 1 39 ? -3.442 5.517 -3.207 1.00 20.43 39 SER A O 2
ATOM 2320 N N . ALA A 1 40 ? -5.062 6.933 -3.864 1.00 63.34 40 ALA A N 2
ATOM 2321 C CA . ALA A 1 40 ? -4.601 8.032 -3.004 1.00 73.01 40 ALA A CA 2
ATOM 2322 C C . ALA A 1 40 ? -4.790 7.707 -1.513 1.00 42.32 40 ALA A C 2
ATOM 2323 O O . ALA A 1 40 ? -3.961 8.073 -0.675 1.00 21.21 40 ALA A O 2
ATOM 2330 N N . TYR A 1 41 ? -5.878 7.014 -1.182 1.00 20.23 41 TYR A N 2
ATOM 2331 C CA . TYR A 1 41 ? -6.136 6.603 0.202 1.00 60.35 41 TYR A CA 2
ATOM 2332 C C . TYR A 1 41 ? -5.116 5.550 0.663 1.00 20.21 41 TYR A C 2
ATOM 2333 O O . TYR A 1 41 ? -4.544 5.655 1.749 1.00 44.55 41 TYR A O 2
ATOM 2351 N N . ILE A 1 42 ? -4.890 4.543 -0.176 1.00 74.32 42 ILE A N 2
ATOM 2352 C CA . ILE A 1 42 ? -3.899 3.502 0.113 1.00 64.25 42 ILE A CA 2
ATOM 2353 C C . ILE A 1 42 ? -2.495 4.107 0.270 1.00 55.43 42 ILE A C 2
ATOM 2354 O O . ILE A 1 42 ? -1.694 3.641 1.083 1.00 21.00 42 ILE A O 2
ATOM 2370 N N . ARG A 1 43 ? -2.211 5.162 -0.498 1.00 61.44 43 ARG A N 2
ATOM 2371 C CA . ARG A 1 43 ? -0.910 5.833 -0.427 1.00 24.14 43 ARG A CA 2
ATOM 2372 C C . ARG A 1 43 ? -0.637 6.377 0.982 1.00 53.33 43 ARG A C 2
ATOM 2373 O O . ARG A 1 43 ? 0.480 6.275 1.484 1.00 23.35 43 ARG A O 2
ATOM 2394 N N . ARG A 1 44 ? -1.662 6.940 1.629 1.00 42.11 44 ARG A N 2
ATOM 2395 C CA . ARG A 1 44 ? -1.502 7.449 2.996 1.00 42.43 44 ARG A CA 2
ATOM 2396 C C . ARG A 1 44 ? -1.323 6.284 3.987 1.00 73.52 44 ARG A C 2
ATOM 2397 O O . ARG A 1 44 ? -0.632 6.415 4.991 1.00 43.13 44 ARG A O 2
ATOM 2418 N N . ILE A 1 45 ? -1.963 5.147 3.693 1.00 0.33 45 ILE A N 2
ATOM 2419 C CA . ILE A 1 45 ? -1.866 3.953 4.544 1.00 73.40 45 ILE A CA 2
ATOM 2420 C C . ILE A 1 45 ? -0.423 3.434 4.614 1.00 34.11 45 ILE A C 2
ATOM 2421 O O . ILE A 1 45 ? 0.146 3.284 5.697 1.00 34.41 45 ILE A O 2
ATOM 2437 N N . ILE A 1 46 ? 0.164 3.153 3.452 1.00 14.32 46 ILE A N 2
ATOM 2438 C CA . ILE A 1 46 ? 1.546 2.675 3.395 1.00 22.14 46 ILE A CA 2
ATOM 2439 C C . ILE A 1 46 ? 2.526 3.750 3.898 1.00 40.10 46 ILE A C 2
ATOM 2440 O O . ILE A 1 46 ? 3.444 3.452 4.659 1.00 41.44 46 ILE A O 2
ATOM 2456 N N . LEU A 1 47 ? 2.306 5.001 3.491 1.00 21.31 47 LEU A N 2
ATOM 2457 C CA . LEU A 1 47 ? 3.137 6.125 3.941 1.00 43.22 47 LEU A CA 2
ATOM 2458 C C . LEU A 1 47 ? 3.149 6.231 5.475 1.00 22.43 47 LEU A C 2
ATOM 2459 O O . LEU A 1 47 ? 4.192 6.086 6.112 1.00 61.01 47 LEU A O 2
ATOM 2475 N N . ASN A 1 48 ? 1.970 6.440 6.062 1.00 22.11 48 ASN A N 2
ATOM 2476 C CA . ASN A 1 48 ? 1.830 6.575 7.519 1.00 20.44 48 ASN A CA 2
ATOM 2477 C C . ASN A 1 48 ? 2.239 5.295 8.270 1.00 44.14 48 ASN A C 2
ATOM 2478 O O . ASN A 1 48 ? 2.255 5.271 9.498 1.00 20.32 48 ASN A O 2
ATOM 2489 N N . HIS A 1 49 ? 2.548 4.233 7.531 1.00 54.10 49 HIS A N 2
ATOM 2490 C CA . HIS A 1 49 ? 3.047 2.990 8.126 1.00 65.31 49 HIS A CA 2
ATOM 2491 C C . HIS A 1 49 ? 4.577 2.879 7.957 1.00 54.54 49 HIS A C 2
ATOM 2492 O O . HIS A 1 49 ? 5.272 2.362 8.831 1.00 71.01 49 HIS A O 2
ATOM 2507 N N . LEU A 1 50 ? 5.093 3.380 6.831 1.00 42.00 50 LEU A N 2
ATOM 2508 C CA . LEU A 1 50 ? 6.537 3.347 6.542 1.00 34.23 50 LEU A CA 2
ATOM 2509 C C . LEU A 1 50 ? 7.298 4.442 7.308 1.00 72.53 50 LEU A C 2
ATOM 2510 O O . LEU A 1 50 ? 8.307 4.158 7.962 1.00 40.24 50 LEU A O 2
ATOM 2526 N N . GLU A 1 51 ? 6.827 5.689 7.225 1.00 31.32 51 GLU A N 2
ATOM 2527 C CA . GLU A 1 51 ? 7.448 6.785 7.980 1.00 44.14 51 GLU A CA 2
ATOM 2528 C C . GLU A 1 51 ? 7.221 6.606 9.491 1.00 33.03 51 GLU A C 2
ATOM 2529 O O . GLU A 1 51 ? 7.984 7.122 10.309 1.00 25.11 51 GLU A O 2
ATOM 2541 N N . ASP A 1 52 ? 6.161 5.874 9.848 1.00 14.40 52 ASP A N 2
ATOM 2542 C CA . ASP A 1 52 ? 5.916 5.487 11.244 1.00 10.24 52 ASP A CA 2
ATOM 2543 C C . ASP A 1 52 ? 7.059 4.589 11.742 1.00 22.02 52 ASP A C 2
ATOM 2544 O O . ASP A 1 52 ? 7.805 4.952 12.652 1.00 3.30 52 ASP A O 2
ATOM 2553 N N . GLU A 1 53 ? 7.182 3.410 11.131 1.00 74.45 53 GLU A N 2
ATOM 2554 C CA . GLU A 1 53 ? 8.325 2.524 11.374 1.00 42.33 53 GLU A CA 2
ATOM 2555 C C . GLU A 1 53 ? 9.576 3.132 10.733 1.00 31.12 53 GLU A C 2
ATOM 2556 O O . GLU A 1 53 ? 10.555 2.429 10.443 1.00 62.32 53 GLU A O 2
ATOM 2568 N N . MET B 1 1 ? -21.788 -19.931 3.297 1.00 33.22 201 MET B N 2
ATOM 2569 C CA . MET B 1 1 ? -20.930 -19.512 2.188 1.00 30.11 201 MET B CA 2
ATOM 2570 C C . MET B 1 1 ? -21.775 -18.992 1.011 1.00 43.21 201 MET B C 2
ATOM 2571 O O . MET B 1 1 ? -22.093 -19.734 0.079 1.00 33.43 201 MET B O 2
ATOM 2585 N N . VAL B 1 2 ? -22.163 -17.715 1.080 1.00 12.15 202 VAL B N 2
ATOM 2586 C CA . VAL B 1 2 ? -22.995 -17.089 0.040 1.00 11.53 202 VAL B CA 2
ATOM 2587 C C . VAL B 1 2 ? -22.254 -15.937 -0.664 1.00 62.21 202 VAL B C 2
ATOM 2588 O O . VAL B 1 2 ? -22.866 -15.102 -1.338 1.00 44.23 202 VAL B O 2
ATOM 2601 N N . GLY B 1 3 ? -20.933 -15.905 -0.506 1.00 50.12 203 GLY B N 2
ATOM 2602 C CA . GLY B 1 3 ? -20.124 -14.863 -1.134 1.00 42.15 203 GLY B CA 2
ATOM 2603 C C . GLY B 1 3 ? -18.705 -14.791 -0.579 1.00 15.33 203 GLY B C 2
ATOM 2604 O O . GLY B 1 3 ? -18.142 -13.705 -0.435 1.00 64.53 203 GLY B O 2
ATOM 2608 N N . ARG B 1 4 ? -18.125 -15.949 -0.270 1.00 21.42 204 ARG B N 2
ATOM 2609 C CA . ARG B 1 4 ? -16.766 -16.024 0.280 1.00 42.44 204 ARG B CA 2
ATOM 2610 C C . ARG B 1 4 ? -15.847 -16.910 -0.576 1.00 62.35 204 ARG B C 2
ATOM 2611 O O . ARG B 1 4 ? -16.309 -17.794 -1.301 1.00 24.21 204 ARG B O 2
ATOM 2632 N N . ARG B 1 5 ? -14.543 -16.662 -0.459 1.00 31.53 205 ARG B N 2
ATOM 2633 C CA . ARG B 1 5 ? -13.507 -17.452 -1.133 1.00 54.04 205 ARG B CA 2
ATOM 2634 C C . ARG B 1 5 ? -13.549 -17.349 -2.666 1.00 72.13 205 ARG B C 2
ATOM 2635 O O . ARG B 1 5 ? -14.165 -18.175 -3.345 1.00 74.31 205 ARG B O 2
ATOM 2656 N N . PRO B 1 6 ? -12.906 -16.309 -3.224 1.00 61.54 206 PRO B N 2
ATOM 2657 C CA . PRO B 1 6 ? -12.605 -16.232 -4.654 1.00 71.21 206 PRO B CA 2
ATOM 2658 C C . PRO B 1 6 ? -11.259 -16.906 -4.967 1.00 43.43 206 PRO B C 2
ATOM 2659 O O . PRO B 1 6 ? -10.735 -17.646 -4.135 1.00 31.10 206 PRO B O 2
ATOM 2670 N N . GLY B 1 7 ? -10.710 -16.671 -6.161 1.00 21.45 207 GLY B N 2
ATOM 2671 C CA . GLY B 1 7 ? -9.372 -17.172 -6.491 1.00 21.43 207 GLY B CA 2
ATOM 2672 C C . GLY B 1 7 ? -9.198 -18.684 -6.310 1.00 75.20 207 GLY B C 2
ATOM 2673 O O . GLY B 1 7 ? -9.297 -19.453 -7.271 1.00 54.20 207 GLY B O 2
ATOM 2677 N N . GLY B 1 8 ? -8.905 -19.108 -5.082 1.00 75.01 208 GLY B N 2
ATOM 2678 C CA . GLY B 1 8 ? -8.745 -20.530 -4.790 1.00 71.43 208 GLY B CA 2
ATOM 2679 C C . GLY B 1 8 ? -7.716 -20.828 -3.700 1.00 15.43 208 GLY B C 2
ATOM 2680 O O . GLY B 1 8 ? -7.081 -21.884 -3.719 1.00 12.14 208 GLY B O 2
ATOM 2684 N N . GLY B 1 9 ? -7.558 -19.909 -2.747 1.00 72.23 209 GLY B N 2
ATOM 2685 C CA . GLY B 1 9 ? -6.614 -20.107 -1.647 1.00 4.32 209 GLY B CA 2
ATOM 2686 C C . GLY B 1 9 ? -5.269 -19.408 -1.853 1.00 74.32 209 GLY B C 2
ATOM 2687 O O . GLY B 1 9 ? -4.347 -19.586 -1.054 1.00 75.11 209 GLY B O 2
ATOM 2691 N N . LEU B 1 10 ? -5.159 -18.610 -2.917 1.00 11.14 210 LEU B N 2
ATOM 2692 C CA . LEU B 1 10 ? -3.916 -17.883 -3.240 1.00 51.42 210 LEU B CA 2
ATOM 2693 C C . LEU B 1 10 ? -4.216 -16.566 -3.973 1.00 43.22 210 LEU B C 2
ATOM 2694 O O . LEU B 1 10 ? -3.952 -15.477 -3.459 1.00 1.02 210 LEU B O 2
ATOM 2710 N N . LYS B 1 11 ? -4.779 -16.674 -5.178 1.00 1.12 211 LYS B N 2
ATOM 2711 C CA . LYS B 1 11 ? -5.088 -15.500 -6.007 1.00 22.32 211 LYS B CA 2
ATOM 2712 C C . LYS B 1 11 ? -6.445 -14.874 -5.624 1.00 25.34 211 LYS B C 2
ATOM 2713 O O . LYS B 1 11 ? -7.140 -14.291 -6.458 1.00 14.51 211 LYS B O 2
ATOM 2732 N N . ASP B 1 12 ? -6.788 -14.961 -4.342 1.00 74.44 212 ASP B N 2
ATOM 2733 C CA . ASP B 1 12 ? -8.074 -14.474 -3.817 1.00 33.24 212 ASP B CA 2
ATOM 2734 C C . ASP B 1 12 ? -8.093 -12.938 -3.656 1.00 1.12 212 ASP B C 2
ATOM 2735 O O . ASP B 1 12 ? -8.906 -12.394 -2.911 1.00 73.42 212 ASP B O 2
ATOM 2744 N N . THR B 1 13 ? -7.212 -12.241 -4.374 1.00 30.20 213 THR B N 2
ATOM 2745 C CA . THR B 1 13 ? -7.051 -10.785 -4.214 1.00 2.43 213 THR B CA 2
ATOM 2746 C C . THR B 1 13 ? -7.072 -10.053 -5.563 1.00 3.11 213 THR B C 2
ATOM 2747 O O . THR B 1 13 ? -6.741 -10.627 -6.601 1.00 64.21 213 THR B O 2
ATOM 2758 N N . LYS B 1 14 ? -7.452 -8.774 -5.539 1.00 21.12 214 LYS B N 2
ATOM 2759 C CA . LYS B 1 14 ? -7.453 -7.934 -6.746 1.00 44.42 214 LYS B CA 2
ATOM 2760 C C . LYS B 1 14 ? -6.242 -6.974 -6.754 1.00 32.21 214 LYS B C 2
ATOM 2761 O O . LYS B 1 14 ? -5.703 -6.640 -5.695 1.00 73.04 214 LYS B O 2
ATOM 2780 N N . PRO B 1 15 ? -5.791 -6.521 -7.947 1.00 52.14 215 PRO B N 2
ATOM 2781 C CA . PRO B 1 15 ? -4.625 -5.626 -8.067 1.00 73.33 215 PRO B CA 2
ATOM 2782 C C . PRO B 1 15 ? -4.941 -4.150 -7.746 1.00 13.24 215 PRO B C 2
ATOM 2783 O O . PRO B 1 15 ? -5.703 -3.488 -8.456 1.00 33.31 215 PRO B O 2
ATOM 2794 N N . VAL B 1 16 ? -4.349 -3.646 -6.669 1.00 61.41 216 VAL B N 2
ATOM 2795 C CA . VAL B 1 16 ? -4.483 -2.235 -6.280 1.00 61.23 216 VAL B CA 2
ATOM 2796 C C . VAL B 1 16 ? -3.168 -1.474 -6.526 1.00 15.42 216 VAL B C 2
ATOM 2797 O O . VAL B 1 16 ? -2.154 -1.742 -5.879 1.00 3.22 216 VAL B O 2
ATOM 2810 N N . VAL B 1 17 ? -3.184 -0.533 -7.467 1.00 21.42 217 VAL B N 2
ATOM 2811 C CA . VAL B 1 17 ? -1.987 0.254 -7.789 1.00 13.03 217 VAL B CA 2
ATOM 2812 C C . VAL B 1 17 ? -1.850 1.472 -6.859 1.00 30.43 217 VAL B C 2
ATOM 2813 O O . VAL B 1 17 ? -2.736 2.330 -6.799 1.00 3.44 217 VAL B O 2
ATOM 2826 N N . VAL B 1 18 ? -0.731 1.539 -6.144 1.00 30.22 218 VAL B N 2
ATOM 2827 C CA . VAL B 1 18 ? -0.466 2.626 -5.198 1.00 71.41 218 VAL B CA 2
ATOM 2828 C C . VAL B 1 18 ? 0.903 3.276 -5.487 1.00 4.34 218 VAL B C 2
ATOM 2829 O O . VAL B 1 18 ? 1.638 2.817 -6.357 1.00 74.32 218 VAL B O 2
ATOM 2842 N N . ARG B 1 19 ? 1.238 4.356 -4.783 1.00 24.42 219 ARG B N 2
ATOM 2843 C CA . ARG B 1 19 ? 2.527 5.034 -4.978 1.00 50.51 219 ARG B CA 2
ATOM 2844 C C . ARG B 1 19 ? 3.291 5.204 -3.653 1.00 73.31 219 ARG B C 2
ATOM 2845 O O . ARG B 1 19 ? 2.689 5.425 -2.605 1.00 34.02 219 ARG B O 2
ATOM 2866 N N . LEU B 1 20 ? 4.622 5.113 -3.712 1.00 24.05 220 LEU B N 2
ATOM 2867 C CA . LEU B 1 20 ? 5.478 5.299 -2.528 1.00 13.12 220 LEU B CA 2
ATOM 2868 C C . LEU B 1 20 ? 6.768 6.055 -2.902 1.00 32.35 220 LEU B C 2
ATOM 2869 O O . LEU B 1 20 ? 7.210 6.012 -4.051 1.00 4.33 220 LEU B O 2
ATOM 2885 N N . TYR B 1 21 ? 7.363 6.758 -1.938 1.00 61.51 221 TYR B N 2
ATOM 2886 C CA . TYR B 1 21 ? 8.581 7.543 -2.192 1.00 22.03 221 TYR B CA 2
ATOM 2887 C C . TYR B 1 21 ? 9.809 6.641 -2.436 1.00 41.13 221 TYR B C 2
ATOM 2888 O O . TYR B 1 21 ? 10.037 5.681 -1.699 1.00 65.33 221 TYR B O 2
ATOM 2906 N N . PRO B 1 22 ? 10.631 6.959 -3.464 1.00 34.44 222 PRO B N 2
ATOM 2907 C CA . PRO B 1 22 ? 11.818 6.151 -3.831 1.00 24.23 222 PRO B CA 2
ATOM 2908 C C . PRO B 1 22 ? 12.695 5.753 -2.627 1.00 53.53 222 PRO B C 2
ATOM 2909 O O . PRO B 1 22 ? 13.157 4.614 -2.528 1.00 43.34 222 PRO B O 2
ATOM 2920 N N . ASP B 1 23 ? 12.913 6.696 -1.709 1.00 11.20 223 ASP B N 2
ATOM 2921 C CA . ASP B 1 23 ? 13.707 6.437 -0.504 1.00 54.22 223 ASP B CA 2
ATOM 2922 C C . ASP B 1 23 ? 13.095 5.290 0.321 1.00 64.21 223 ASP B C 2
ATOM 2923 O O . ASP B 1 23 ? 13.747 4.277 0.582 1.00 41.33 223 ASP B O 2
ATOM 2932 N N . GLU B 1 24 ? 11.829 5.452 0.697 1.00 52.44 224 GLU B N 2
ATOM 2933 C CA . GLU B 1 24 ? 11.114 4.449 1.493 1.00 34.14 224 GLU B CA 2
ATOM 2934 C C . GLU B 1 24 ? 11.011 3.106 0.756 1.00 64.44 224 GLU B C 2
ATOM 2935 O O . GLU B 1 24 ? 10.986 2.052 1.382 1.00 60.34 224 GLU B O 2
ATOM 2947 N N . ILE B 1 25 ? 10.955 3.152 -0.575 1.00 23.04 225 ILE B N 2
ATOM 2948 C CA . ILE B 1 25 ? 10.947 1.930 -1.393 1.00 23.24 225 ILE B CA 2
ATOM 2949 C C . ILE B 1 25 ? 12.220 1.097 -1.159 1.00 22.00 225 ILE B C 2
ATOM 2950 O O . ILE B 1 25 ? 12.156 -0.128 -0.994 1.00 54.24 225 ILE B O 2
ATOM 2966 N N . GLU B 1 26 ? 13.374 1.762 -1.138 1.00 3.11 226 GLU B N 2
ATOM 2967 C CA . GLU B 1 26 ? 14.646 1.085 -0.861 1.00 1.22 226 GLU B CA 2
ATOM 2968 C C . GLU B 1 26 ? 14.715 0.641 0.609 1.00 42.21 226 GLU B C 2
ATOM 2969 O O . GLU B 1 26 ? 15.082 -0.499 0.912 1.00 64.30 226 GLU B O 2
ATOM 2981 N N . ALA B 1 27 ? 14.339 1.541 1.518 1.00 31.32 227 ALA B N 2
ATOM 2982 C CA . ALA B 1 27 ? 14.266 1.218 2.950 1.00 22.14 227 ALA B CA 2
ATOM 2983 C C . ALA B 1 27 ? 13.320 0.034 3.210 1.00 34.44 227 ALA B C 2
ATOM 2984 O O . ALA B 1 27 ? 13.535 -0.767 4.127 1.00 60.41 227 ALA B O 2
ATOM 2991 N N . LEU B 1 28 ? 12.278 -0.072 2.388 1.00 40.51 228 LEU B N 2
ATOM 2992 C CA . LEU B 1 28 ? 11.318 -1.174 2.469 1.00 45.13 228 LEU B CA 2
ATOM 2993 C C . LEU B 1 28 ? 11.988 -2.519 2.141 1.00 3.01 228 LEU B C 2
ATOM 2994 O O . LEU B 1 28 ? 12.003 -3.429 2.969 1.00 14.14 228 LEU B O 2
ATOM 3010 N N . LYS B 1 29 ? 12.561 -2.639 0.941 1.00 51.11 229 LYS B N 2
ATOM 3011 C CA . LYS B 1 29 ? 13.224 -3.889 0.537 1.00 23.21 229 LYS B CA 2
ATOM 3012 C C . LYS B 1 29 ? 14.452 -4.184 1.414 1.00 74.15 229 LYS B C 2
ATOM 3013 O O . LYS B 1 29 ? 14.962 -5.304 1.432 1.00 4.03 229 LYS B O 2
ATOM 3032 N N . SER B 1 30 ? 14.919 -3.174 2.144 1.00 41.13 230 SER B N 2
ATOM 3033 C CA . SER B 1 30 ? 16.005 -3.353 3.115 1.00 34.24 230 SER B CA 2
ATOM 3034 C C . SER B 1 30 ? 15.521 -4.080 4.383 1.00 44.30 230 SER B C 2
ATOM 3035 O O . SER B 1 30 ? 16.301 -4.759 5.056 1.00 10.23 230 SER B O 2
ATOM 3043 N N . ARG B 1 31 ? 14.227 -3.949 4.702 1.00 70.14 231 ARG B N 2
ATOM 3044 C CA . ARG B 1 31 ? 13.661 -4.569 5.913 1.00 71.40 231 ARG B CA 2
ATOM 3045 C C . ARG B 1 31 ? 12.850 -5.844 5.608 1.00 53.11 231 ARG B C 2
ATOM 3046 O O . ARG B 1 31 ? 12.696 -6.706 6.478 1.00 25.11 231 ARG B O 2
ATOM 3067 N N . VAL B 1 32 ? 12.332 -5.970 4.383 1.00 73.30 232 VAL B N 2
ATOM 3068 C CA . VAL B 1 32 ? 11.520 -7.143 4.009 1.00 30.43 232 VAL B CA 2
ATOM 3069 C C . VAL B 1 32 ? 12.377 -8.421 3.908 1.00 12.52 232 VAL B C 2
ATOM 3070 O O . VAL B 1 32 ? 13.590 -8.353 3.696 1.00 54.01 232 VAL B O 2
ATOM 3083 N N . PRO B 1 33 ? 11.766 -9.608 4.087 1.00 51.21 233 PRO B N 2
ATOM 3084 C CA . PRO B 1 33 ? 12.463 -10.891 3.922 1.00 74.32 233 PRO B CA 2
ATOM 3085 C C . PRO B 1 33 ? 12.653 -11.269 2.441 1.00 22.33 233 PRO B C 2
ATOM 3086 O O . PRO B 1 33 ? 11.715 -11.192 1.649 1.00 22.51 233 PRO B O 2
ATOM 3097 N N . ALA B 1 34 ? 13.862 -11.702 2.080 1.00 41.12 234 ALA B N 2
ATOM 3098 C CA . ALA B 1 34 ? 14.174 -12.085 0.693 1.00 65.01 234 ALA B CA 2
ATOM 3099 C C . ALA B 1 34 ? 13.306 -13.260 0.209 1.00 44.21 234 ALA B C 2
ATOM 3100 O O . ALA B 1 34 ? 13.199 -13.516 -0.993 1.00 43.14 234 ALA B O 2
ATOM 3107 N N . ASN B 1 35 ? 12.690 -13.972 1.153 1.00 43.13 235 ASN B N 2
ATOM 3108 C CA . ASN B 1 35 ? 11.821 -15.109 0.828 1.00 64.41 235 ASN B CA 2
ATOM 3109 C C . ASN B 1 35 ? 10.459 -14.645 0.277 1.00 51.02 235 ASN B C 2
ATOM 3110 O O . ASN B 1 35 ? 9.725 -15.426 -0.335 1.00 23.24 235 ASN B O 2
ATOM 3121 N N . THR B 1 36 ? 10.127 -13.371 0.499 1.00 20.34 236 THR B N 2
ATOM 3122 C CA . THR B 1 36 ? 8.842 -12.802 0.056 1.00 41.13 236 THR B CA 2
ATOM 3123 C C . THR B 1 36 ? 9.039 -11.436 -0.626 1.00 52.35 236 THR B C 2
ATOM 3124 O O . THR B 1 36 ? 9.708 -10.552 -0.087 1.00 14.15 236 THR B O 2
ATOM 3135 N N . SER B 1 37 ? 8.449 -11.268 -1.812 1.00 14.00 237 SER B N 2
ATOM 3136 C CA . SER B 1 37 ? 8.586 -10.020 -2.587 1.00 13.02 237 SER B CA 2
ATOM 3137 C C . SER B 1 37 ? 7.925 -8.821 -1.890 1.00 23.22 237 SER B C 2
ATOM 3138 O O . SER B 1 37 ? 7.045 -8.979 -1.040 1.00 61.32 237 SER B O 2
ATOM 3146 N N . MET B 1 38 ? 8.346 -7.618 -2.281 1.00 1.03 238 MET B N 2
ATOM 3147 C CA . MET B 1 38 ? 7.843 -6.372 -1.686 1.00 21.14 238 MET B CA 2
ATOM 3148 C C . MET B 1 38 ? 6.308 -6.270 -1.755 1.00 33.13 238 MET B C 2
ATOM 3149 O O . MET B 1 38 ? 5.654 -5.975 -0.755 1.00 30.14 238 MET B O 2
ATOM 3163 N N . SER B 1 39 ? 5.742 -6.520 -2.936 1.00 70.11 239 SER B N 2
ATOM 3164 C CA . SER B 1 39 ? 4.282 -6.442 -3.134 1.00 1.11 239 SER B CA 2
ATOM 3165 C C . SER B 1 39 ? 3.538 -7.437 -2.234 1.00 24.53 239 SER B C 2
ATOM 3166 O O . SER B 1 39 ? 2.537 -7.097 -1.597 1.00 63.53 239 SER B O 2
ATOM 3174 N N . ALA B 1 40 ? 4.038 -8.670 -2.185 1.00 33.31 240 ALA B N 2
ATOM 3175 C CA . ALA B 1 40 ? 3.463 -9.711 -1.328 1.00 35.31 240 ALA B CA 2
ATOM 3176 C C . ALA B 1 40 ? 3.604 -9.361 0.163 1.00 60.22 240 ALA B C 2
ATOM 3177 O O . ALA B 1 40 ? 2.758 -9.726 0.982 1.00 2.32 240 ALA B O 2
ATOM 3184 N N . TYR B 1 41 ? 4.681 -8.658 0.509 1.00 74.22 241 TYR B N 2
ATOM 3185 C CA . TYR B 1 41 ? 4.897 -8.194 1.883 1.00 31.44 241 TYR B CA 2
ATOM 3186 C C . TYR B 1 41 ? 3.881 -7.108 2.268 1.00 32.23 241 TYR B C 2
ATOM 3187 O O . TYR B 1 41 ? 3.196 -7.219 3.285 1.00 52.30 241 TYR B O 2
ATOM 3205 N N . ILE B 1 42 ? 3.781 -6.062 1.444 1.00 42.22 242 ILE B N 2
ATOM 3206 C CA . ILE B 1 42 ? 2.837 -4.959 1.693 1.00 14.53 242 ILE B CA 2
ATOM 3207 C C . ILE B 1 42 ? 1.395 -5.471 1.831 1.00 23.44 242 ILE B C 2
ATOM 3208 O O . ILE B 1 42 ? 0.576 -4.878 2.538 1.00 11.35 242 ILE B O 2
ATOM 3224 N N . ARG B 1 43 ? 1.099 -6.587 1.165 1.00 55.10 243 ARG B N 2
ATOM 3225 C CA . ARG B 1 43 ? -0.221 -7.216 1.239 1.00 52.44 243 ARG B CA 2
ATOM 3226 C C . ARG B 1 43 ? -0.665 -7.449 2.697 1.00 5.15 243 ARG B C 2
ATOM 3227 O O . ARG B 1 43 ? -1.840 -7.294 3.020 1.00 12.32 243 ARG B O 2
ATOM 3248 N N . ARG B 1 44 ? 0.275 -7.804 3.581 1.00 10.44 244 ARG B N 2
ATOM 3249 C CA . ARG B 1 44 ? -0.064 -8.024 4.995 1.00 10.41 244 ARG B CA 2
ATOM 3250 C C . ARG B 1 44 ? -0.318 -6.689 5.719 1.00 42.42 244 ARG B C 2
ATOM 3251 O O . ARG B 1 44 ? -1.113 -6.620 6.656 1.00 65.33 244 ARG B O 2
ATOM 3272 N N . ILE B 1 45 ? 0.362 -5.631 5.274 1.00 22.25 245 ILE B N 2
ATOM 3273 C CA . ILE B 1 45 ? 0.224 -4.304 5.886 1.00 35.02 245 ILE B CA 2
ATOM 3274 C C . ILE B 1 45 ? -1.171 -3.717 5.625 1.00 25.43 245 ILE B C 2
ATOM 3275 O O . ILE B 1 45 ? -1.853 -3.270 6.551 1.00 62.11 245 ILE B O 2
ATOM 3291 N N . ILE B 1 46 ? -1.597 -3.722 4.363 1.00 22.32 246 ILE B N 2
ATOM 3292 C CA . ILE B 1 46 ? -2.948 -3.272 4.018 1.00 73.12 246 ILE B CA 2
ATOM 3293 C C . ILE B 1 46 ? -4.006 -4.204 4.634 1.00 51.03 246 ILE B C 2
ATOM 3294 O O . ILE B 1 46 ? -5.073 -3.755 5.055 1.00 61.00 246 ILE B O 2
ATOM 3310 N N . LEU B 1 47 ? -3.685 -5.499 4.705 1.00 31.32 247 LEU B N 2
ATOM 3311 C CA . LEU B 1 47 ? -4.532 -6.483 5.395 1.00 30.12 247 LEU B CA 2
ATOM 3312 C C . LEU B 1 47 ? -4.786 -6.056 6.853 1.00 25.31 247 LEU B C 2
ATOM 3313 O O . LEU B 1 47 ? -5.926 -6.058 7.329 1.00 22.21 247 LEU B O 2
ATOM 3329 N N . ASN B 1 48 ? -3.715 -5.671 7.552 1.00 13.22 248 ASN B N 2
ATOM 3330 C CA . ASN B 1 48 ? -3.825 -5.186 8.932 1.00 63.52 248 ASN B CA 2
ATOM 3331 C C . ASN B 1 48 ? -4.701 -3.927 9.027 1.00 23.33 248 ASN B C 2
ATOM 3332 O O . ASN B 1 48 ? -5.454 -3.765 9.985 1.00 63.10 248 ASN B O 2
ATOM 3343 N N . HIS B 1 49 ? -4.610 -3.043 8.033 1.00 43.02 249 HIS B N 2
ATOM 3344 C CA . HIS B 1 49 ? -5.451 -1.841 8.006 1.00 51.23 249 HIS B CA 2
ATOM 3345 C C . HIS B 1 49 ? -6.944 -2.201 8.098 1.00 72.32 249 HIS B C 2
ATOM 3346 O O . HIS B 1 49 ? -7.656 -1.693 8.950 1.00 32.10 249 HIS B O 2
ATOM 3361 N N . LEU B 1 50 ? -7.406 -3.090 7.228 1.00 40.21 250 LEU B N 2
ATOM 3362 C CA . LEU B 1 50 ? -8.837 -3.411 7.148 1.00 2.24 250 LEU B CA 2
ATOM 3363 C C . LEU B 1 50 ? -9.349 -4.179 8.383 1.00 3.30 250 LEU B C 2
ATOM 3364 O O . LEU B 1 50 ? -10.505 -4.014 8.779 1.00 12.24 250 LEU B O 2
ATOM 3380 N N . GLU B 1 51 ? -8.501 -5.009 8.992 1.00 71.25 251 GLU B N 2
ATOM 3381 C CA . GLU B 1 51 ? -8.902 -5.780 10.184 1.00 40.43 251 GLU B CA 2
ATOM 3382 C C . GLU B 1 51 ? -8.806 -4.941 11.474 1.00 41.54 251 GLU B C 2
ATOM 3383 O O . GLU B 1 51 ? -9.580 -5.142 12.414 1.00 51.12 251 GLU B O 2
ATOM 3395 N N . ASP B 1 52 ? -7.858 -4.006 11.518 1.00 34.34 252 ASP B N 2
ATOM 3396 C CA . ASP B 1 52 ? -7.632 -3.188 12.718 1.00 41.21 252 ASP B CA 2
ATOM 3397 C C . ASP B 1 52 ? -8.367 -1.834 12.638 1.00 62.35 252 ASP B C 2
ATOM 3398 O O . ASP B 1 52 ? -9.045 -1.422 13.583 1.00 13.42 252 ASP B O 2
ATOM 3407 N N . GLU B 1 53 ? -8.223 -1.142 11.509 1.00 34.31 253 GLU B N 2
ATOM 3408 C CA . GLU B 1 53 ? -8.858 0.173 11.306 1.00 2.50 253 GLU B CA 2
ATOM 3409 C C . GLU B 1 53 ? -9.806 0.185 10.076 1.00 74.24 253 GLU B C 2
ATOM 3410 O O . GLU B 1 53 ? -9.389 0.584 8.962 1.00 38.74 253 GLU B O 2
ATOM 3423 N N . MET A 1 1 ? 17.870 10.059 2.006 1.00 34.24 1 MET A N 3
ATOM 3424 C CA . MET A 1 1 ? 16.968 11.102 2.567 1.00 32.41 1 MET A CA 3
ATOM 3425 C C . MET A 1 1 ? 16.677 10.848 4.054 1.00 74.33 1 MET A C 3
ATOM 3426 O O . MET A 1 1 ? 15.992 9.890 4.406 1.00 5.13 1 MET A O 3
ATOM 3442 N N . VAL A 1 2 ? 17.207 11.706 4.926 1.00 72.51 2 VAL A N 3
ATOM 3443 C CA . VAL A 1 2 ? 16.997 11.575 6.375 1.00 23.33 2 VAL A CA 3
ATOM 3444 C C . VAL A 1 2 ? 15.613 12.107 6.799 1.00 35.51 2 VAL A C 3
ATOM 3445 O O . VAL A 1 2 ? 15.074 11.719 7.840 1.00 53.12 2 VAL A O 3
ATOM 3458 N N . GLY A 1 3 ? 15.040 12.994 5.986 1.00 4.13 3 GLY A N 3
ATOM 3459 C CA . GLY A 1 3 ? 13.730 13.563 6.295 1.00 61.51 3 GLY A CA 3
ATOM 3460 C C . GLY A 1 3 ? 13.077 14.270 5.112 1.00 23.14 3 GLY A C 3
ATOM 3461 O O . GLY A 1 3 ? 11.856 14.213 4.948 1.00 25.21 3 GLY A O 3
ATOM 3465 N N . ARG A 1 4 ? 13.881 14.949 4.297 1.00 63.52 4 ARG A N 3
ATOM 3466 C CA . ARG A 1 4 ? 13.364 15.658 3.120 1.00 31.42 4 ARG A CA 3
ATOM 3467 C C . ARG A 1 4 ? 12.892 14.672 2.039 1.00 24.44 4 ARG A C 3
ATOM 3468 O O . ARG A 1 4 ? 13.695 13.955 1.440 1.00 51.45 4 ARG A O 3
ATOM 3489 N N . ARG A 1 5 ? 11.584 14.643 1.801 1.00 54.44 5 ARG A N 3
ATOM 3490 C CA . ARG A 1 5 ? 10.986 13.726 0.824 1.00 2.33 5 ARG A CA 3
ATOM 3491 C C . ARG A 1 5 ? 11.125 14.246 -0.622 1.00 72.14 5 ARG A C 3
ATOM 3492 O O . ARG A 1 5 ? 11.292 15.448 -0.839 1.00 54.30 5 ARG A O 3
ATOM 3513 N N . PRO A 1 6 ? 11.061 13.335 -1.630 1.00 15.35 6 PRO A N 3
ATOM 3514 C CA . PRO A 1 6 ? 11.223 13.682 -3.064 1.00 70.23 6 PRO A CA 3
ATOM 3515 C C . PRO A 1 6 ? 10.472 14.955 -3.511 1.00 72.30 6 PRO A C 3
ATOM 3516 O O . PRO A 1 6 ? 9.453 15.340 -2.925 1.00 53.45 6 PRO A O 3
ATOM 3527 N N . GLY A 1 7 ? 10.978 15.595 -4.568 1.00 25.52 7 GLY A N 3
ATOM 3528 C CA . GLY A 1 7 ? 10.422 16.869 -5.020 1.00 65.00 7 GLY A CA 3
ATOM 3529 C C . GLY A 1 7 ? 10.033 16.892 -6.498 1.00 33.50 7 GLY A C 3
ATOM 3530 O O . GLY A 1 7 ? 10.444 16.037 -7.288 1.00 54.24 7 GLY A O 3
ATOM 3534 N N . GLY A 1 8 ? 9.234 17.887 -6.869 1.00 30.03 8 GLY A N 3
ATOM 3535 C CA . GLY A 1 8 ? 8.780 18.032 -8.246 1.00 22.32 8 GLY A CA 3
ATOM 3536 C C . GLY A 1 8 ? 7.386 18.641 -8.339 1.00 22.11 8 GLY A C 3
ATOM 3537 O O . GLY A 1 8 ? 7.158 19.585 -9.101 1.00 20.13 8 GLY A O 3
ATOM 3541 N N . GLY A 1 9 ? 6.458 18.106 -7.545 1.00 33.05 9 GLY A N 3
ATOM 3542 C CA . GLY A 1 9 ? 5.066 18.558 -7.573 1.00 74.50 9 GLY A CA 3
ATOM 3543 C C . GLY A 1 9 ? 4.093 17.406 -7.801 1.00 73.22 9 GLY A C 3
ATOM 3544 O O . GLY A 1 9 ? 3.364 17.001 -6.892 1.00 13.43 9 GLY A O 3
ATOM 3548 N N . LEU A 1 10 ? 4.086 16.877 -9.023 1.00 15.25 10 LEU A N 3
ATOM 3549 C CA . LEU A 1 10 ? 3.286 15.694 -9.362 1.00 74.53 10 LEU A CA 3
ATOM 3550 C C . LEU A 1 10 ? 4.089 14.408 -9.117 1.00 12.44 10 LEU A C 3
ATOM 3551 O O . LEU A 1 10 ? 3.553 13.407 -8.637 1.00 54.13 10 LEU A O 3
ATOM 3567 N N . LYS A 1 11 ? 5.379 14.442 -9.456 1.00 4.11 11 LYS A N 3
ATOM 3568 C CA . LYS A 1 11 ? 6.266 13.294 -9.238 1.00 25.15 11 LYS A CA 3
ATOM 3569 C C . LYS A 1 11 ? 6.876 13.318 -7.823 1.00 43.12 11 LYS A C 3
ATOM 3570 O O . LYS A 1 11 ? 7.934 13.903 -7.589 1.00 4.55 11 LYS A O 3
ATOM 3589 N N . ASP A 1 12 ? 6.180 12.708 -6.871 1.00 34.41 12 ASP A N 3
ATOM 3590 C CA . ASP A 1 12 ? 6.677 12.610 -5.494 1.00 35.15 12 ASP A CA 3
ATOM 3591 C C . ASP A 1 12 ? 6.799 11.146 -5.045 1.00 55.43 12 ASP A C 3
ATOM 3592 O O . ASP A 1 12 ? 7.572 10.817 -4.146 1.00 61.42 12 ASP A O 3
ATOM 3601 N N . THR A 1 13 ? 6.029 10.274 -5.690 1.00 43.02 13 THR A N 3
ATOM 3602 C CA . THR A 1 13 ? 5.945 8.862 -5.306 1.00 70.24 13 THR A CA 3
ATOM 3603 C C . THR A 1 13 ? 5.935 7.932 -6.532 1.00 61.21 13 THR A C 3
ATOM 3604 O O . THR A 1 13 ? 5.563 8.338 -7.634 1.00 43.55 13 THR A O 3
ATOM 3615 N N . LYS A 1 14 ? 6.364 6.684 -6.333 1.00 53.33 14 LYS A N 3
ATOM 3616 C CA . LYS A 1 14 ? 6.390 5.674 -7.404 1.00 63.42 14 LYS A CA 3
ATOM 3617 C C . LYS A 1 14 ? 5.170 4.733 -7.326 1.00 11.12 14 LYS A C 3
ATOM 3618 O O . LYS A 1 14 ? 4.727 4.377 -6.234 1.00 54.11 14 LYS A O 3
ATOM 3637 N N . PRO A 1 15 ? 4.611 4.322 -8.483 1.00 24.11 15 PRO A N 3
ATOM 3638 C CA . PRO A 1 15 ? 3.461 3.404 -8.536 1.00 23.25 15 PRO A CA 3
ATOM 3639 C C . PRO A 1 15 ? 3.841 1.938 -8.243 1.00 33.34 15 PRO A C 3
ATOM 3640 O O . PRO A 1 15 ? 4.435 1.253 -9.082 1.00 34.50 15 PRO A O 3
ATOM 3651 N N . VAL A 1 16 ? 3.513 1.474 -7.042 1.00 10.30 16 VAL A N 3
ATOM 3652 C CA . VAL A 1 16 ? 3.724 0.074 -6.655 1.00 63.42 16 VAL A CA 3
ATOM 3653 C C . VAL A 1 16 ? 2.399 -0.714 -6.698 1.00 63.51 16 VAL A C 3
ATOM 3654 O O . VAL A 1 16 ? 1.350 -0.214 -6.294 1.00 13.34 16 VAL A O 3
ATOM 3667 N N . VAL A 1 17 ? 2.450 -1.945 -7.207 1.00 12.30 17 VAL A N 3
ATOM 3668 C CA . VAL A 1 17 ? 1.248 -2.783 -7.327 1.00 4.42 17 VAL A CA 3
ATOM 3669 C C . VAL A 1 17 ? 1.162 -3.821 -6.192 1.00 22.34 17 VAL A C 3
ATOM 3670 O O . VAL A 1 17 ? 2.138 -4.506 -5.879 1.00 11.12 17 VAL A O 3
ATOM 3683 N N . VAL A 1 18 ? -0.014 -3.924 -5.578 1.00 2.14 18 VAL A N 3
ATOM 3684 C CA . VAL A 1 18 ? -0.240 -4.874 -4.483 1.00 40.21 18 VAL A CA 3
ATOM 3685 C C . VAL A 1 18 ? -1.548 -5.659 -4.682 1.00 4.22 18 VAL A C 3
ATOM 3686 O O . VAL A 1 18 ? -2.538 -5.120 -5.169 1.00 31.23 18 VAL A O 3
ATOM 3699 N N . ARG A 1 19 ? -1.543 -6.936 -4.309 1.00 21.32 19 ARG A N 3
ATOM 3700 C CA . ARG A 1 19 ? -2.744 -7.774 -4.414 1.00 51.35 19 ARG A CA 3
ATOM 3701 C C . ARG A 1 19 ? -3.382 -8.008 -3.036 1.00 71.51 19 ARG A C 3
ATOM 3702 O O . ARG A 1 19 ? -2.849 -8.750 -2.211 1.00 42.50 19 ARG A O 3
ATOM 3723 N N . LEU A 1 20 ? -4.525 -7.368 -2.792 1.00 43.43 20 LEU A N 3
ATOM 3724 C CA . LEU A 1 20 ? -5.235 -7.497 -1.509 1.00 65.21 20 LEU A CA 3
ATOM 3725 C C . LEU A 1 20 ? -6.537 -8.303 -1.676 1.00 35.52 20 LEU A C 3
ATOM 3726 O O . LEU A 1 20 ? -7.059 -8.433 -2.783 1.00 14.10 20 LEU A O 3
ATOM 3742 N N . TYR A 1 21 ? -7.054 -8.845 -0.575 1.00 65.24 21 TYR A N 3
ATOM 3743 C CA . TYR A 1 21 ? -8.290 -9.639 -0.604 1.00 12.34 21 TYR A CA 3
ATOM 3744 C C . TYR A 1 21 ? -9.523 -8.756 -0.889 1.00 42.23 21 TYR A C 3
ATOM 3745 O O . TYR A 1 21 ? -9.639 -7.647 -0.357 1.00 62.35 21 TYR A O 3
ATOM 3763 N N . PRO A 1 22 ? -10.472 -9.243 -1.725 1.00 31.42 22 PRO A N 3
ATOM 3764 C CA . PRO A 1 22 ? -11.676 -8.478 -2.108 1.00 62.24 22 PRO A CA 3
ATOM 3765 C C . PRO A 1 22 ? -12.467 -7.962 -0.897 1.00 13.11 22 PRO A C 3
ATOM 3766 O O . PRO A 1 22 ? -12.915 -6.815 -0.880 1.00 41.40 22 PRO A O 3
ATOM 3777 N N . ASP A 1 23 ? -12.627 -8.827 0.109 1.00 43.33 23 ASP A N 3
ATOM 3778 C CA . ASP A 1 23 ? -13.332 -8.484 1.350 1.00 12.51 23 ASP A CA 3
ATOM 3779 C C . ASP A 1 23 ? -12.862 -7.132 1.914 1.00 3.23 23 ASP A C 3
ATOM 3780 O O . ASP A 1 23 ? -13.665 -6.233 2.168 1.00 54.21 23 ASP A O 3
ATOM 3789 N N . GLU A 1 24 ? -11.550 -6.998 2.082 1.00 74.54 24 GLU A N 3
ATOM 3790 C CA . GLU A 1 24 ? -10.950 -5.793 2.669 1.00 55.30 24 GLU A CA 3
ATOM 3791 C C . GLU A 1 24 ? -11.100 -4.576 1.747 1.00 70.10 24 GLU A C 3
ATOM 3792 O O . GLU A 1 24 ? -11.539 -3.508 2.179 1.00 62.34 24 GLU A O 3
ATOM 3804 N N . ILE A 1 25 ? -10.742 -4.744 0.474 1.00 24.02 25 ILE A N 3
ATOM 3805 C CA . ILE A 1 25 ? -10.851 -3.665 -0.516 1.00 64.40 25 ILE A CA 3
ATOM 3806 C C . ILE A 1 25 ? -12.279 -3.094 -0.574 1.00 52.11 25 ILE A C 3
ATOM 3807 O O . ILE A 1 25 ? -12.481 -1.877 -0.600 1.00 43.25 25 ILE A O 3
ATOM 3823 N N . GLU A 1 26 ? -13.264 -3.986 -0.577 1.00 52.32 26 GLU A N 3
ATOM 3824 C CA . GLU A 1 26 ? -14.670 -3.593 -0.692 1.00 55.11 26 GLU A CA 3
ATOM 3825 C C . GLU A 1 26 ? -15.226 -3.067 0.645 1.00 1.50 26 GLU A C 3
ATOM 3826 O O . GLU A 1 26 ? -16.115 -2.214 0.667 1.00 64.32 26 GLU A O 3
ATOM 3838 N N . ALA A 1 27 ? -14.696 -3.572 1.755 1.00 70.14 27 ALA A N 3
ATOM 3839 C CA . ALA A 1 27 ? -15.080 -3.084 3.085 1.00 65.33 27 ALA A CA 3
ATOM 3840 C C . ALA A 1 27 ? -14.485 -1.693 3.364 1.00 73.33 27 ALA A C 3
ATOM 3841 O O . ALA A 1 27 ? -15.101 -0.866 4.036 1.00 52.40 27 ALA A O 3
ATOM 3848 N N . LEU A 1 28 ? -13.289 -1.438 2.834 1.00 13.44 28 LEU A N 3
ATOM 3849 C CA . LEU A 1 28 ? -12.615 -0.145 3.011 1.00 22.30 28 LEU A CA 3
ATOM 3850 C C . LEU A 1 28 ? -13.337 0.982 2.255 1.00 3.14 28 LEU A C 3
ATOM 3851 O O . LEU A 1 28 ? -13.542 2.071 2.795 1.00 65.42 28 LEU A O 3
ATOM 3867 N N . LYS A 1 29 ? -13.737 0.718 1.009 1.00 63.01 29 LYS A N 3
ATOM 3868 C CA . LYS A 1 29 ? -14.436 1.724 0.196 1.00 14.33 29 LYS A CA 3
ATOM 3869 C C . LYS A 1 29 ? -15.804 2.099 0.803 1.00 32.41 29 LYS A C 3
ATOM 3870 O O . LYS A 1 29 ? -16.452 3.050 0.363 1.00 44.43 29 LYS A O 3
ATOM 3889 N N . SER A 1 30 ? -16.224 1.357 1.825 1.00 2.40 30 SER A N 3
ATOM 3890 C CA . SER A 1 30 ? -17.475 1.641 2.542 1.00 3.31 30 SER A CA 3
ATOM 3891 C C . SER A 1 30 ? -17.379 2.928 3.383 1.00 44.32 30 SER A C 3
ATOM 3892 O O . SER A 1 30 ? -18.393 3.456 3.840 1.00 61.23 30 SER A O 3
ATOM 3900 N N . ARG A 1 31 ? -16.158 3.435 3.582 1.00 42.35 31 ARG A N 3
ATOM 3901 C CA . ARG A 1 31 ? -15.940 4.634 4.409 1.00 73.02 31 ARG A CA 3
ATOM 3902 C C . ARG A 1 31 ? -15.006 5.660 3.738 1.00 33.20 31 ARG A C 3
ATOM 3903 O O . ARG A 1 31 ? -14.451 6.531 4.409 1.00 10.02 31 ARG A O 3
ATOM 3924 N N . VAL A 1 32 ? -14.849 5.576 2.416 1.00 40.50 32 VAL A N 3
ATOM 3925 C CA . VAL A 1 32 ? -13.991 6.521 1.686 1.00 44.31 32 VAL A CA 3
ATOM 3926 C C . VAL A 1 32 ? -14.793 7.734 1.170 1.00 31.33 32 VAL A C 3
ATOM 3927 O O . VAL A 1 32 ? -15.862 7.577 0.575 1.00 22.51 32 VAL A O 3
ATOM 3940 N N . PRO A 1 33 ? -14.290 8.964 1.402 1.00 34.42 33 PRO A N 3
ATOM 3941 C CA . PRO A 1 33 ? -14.960 10.201 0.947 1.00 52.41 33 PRO A CA 3
ATOM 3942 C C . PRO A 1 33 ? -15.147 10.257 -0.581 1.00 74.02 33 PRO A C 3
ATOM 3943 O O . PRO A 1 33 ? -14.240 9.913 -1.341 1.00 13.03 33 PRO A O 3
ATOM 3954 N N . ALA A 1 34 ? -16.318 10.722 -1.024 1.00 0.22 34 ALA A N 3
ATOM 3955 C CA . ALA A 1 34 ? -16.650 10.789 -2.459 1.00 72.42 34 ALA A CA 3
ATOM 3956 C C . ALA A 1 34 ? -15.735 11.752 -3.237 1.00 34.33 34 ALA A C 3
ATOM 3957 O O . ALA A 1 34 ? -15.771 11.800 -4.467 1.00 31.11 34 ALA A O 3
ATOM 3964 N N . ASN A 1 35 ? -14.924 12.526 -2.517 1.00 75.40 35 ASN A N 3
ATOM 3965 C CA . ASN A 1 35 ? -13.989 13.470 -3.145 1.00 22.25 35 ASN A CA 3
ATOM 3966 C C . ASN A 1 35 ? -12.555 12.911 -3.181 1.00 20.25 35 ASN A C 3
ATOM 3967 O O . ASN A 1 35 ? -11.673 13.476 -3.832 1.00 12.05 35 ASN A O 3
ATOM 3978 N N . THR A 1 36 ? -12.325 11.800 -2.481 1.00 21.11 36 THR A N 3
ATOM 3979 C CA . THR A 1 36 ? -10.982 11.212 -2.370 1.00 35.20 36 THR A CA 3
ATOM 3980 C C . THR A 1 36 ? -10.879 9.886 -3.135 1.00 41.10 36 THR A C 3
ATOM 3981 O O . THR A 1 36 ? -11.530 8.898 -2.788 1.00 13.23 36 THR A O 3
ATOM 3992 N N . SER A 1 37 ? -10.061 9.879 -4.184 1.00 30.50 37 SER A N 3
ATOM 3993 C CA . SER A 1 37 ? -9.813 8.671 -4.981 1.00 45.24 37 SER A CA 3
ATOM 3994 C C . SER A 1 37 ? -9.045 7.615 -4.175 1.00 30.44 37 SER A C 3
ATOM 3995 O O . SER A 1 37 ? -8.135 7.941 -3.411 1.00 65.44 37 SER A O 3
ATOM 4003 N N . MET A 1 38 ? -9.407 6.347 -4.361 1.00 12.23 38 MET A N 3
ATOM 4004 C CA . MET A 1 38 ? -8.767 5.244 -3.634 1.00 32.02 38 MET A CA 3
ATOM 4005 C C . MET A 1 38 ? -7.253 5.177 -3.901 1.00 32.34 38 MET A C 3
ATOM 4006 O O . MET A 1 38 ? -6.476 4.896 -2.993 1.00 11.31 38 MET A O 3
ATOM 4020 N N . SER A 1 39 ? -6.842 5.448 -5.144 1.00 41.21 39 SER A N 3
ATOM 4021 C CA . SER A 1 39 ? -5.412 5.439 -5.516 1.00 13.24 39 SER A CA 3
ATOM 4022 C C . SER A 1 39 ? -4.573 6.325 -4.582 1.00 30.14 39 SER A C 3
ATOM 4023 O O . SER A 1 39 ? -3.476 5.947 -4.168 1.00 20.43 39 SER A O 3
ATOM 4031 N N . ALA A 1 40 ? -5.092 7.507 -4.261 1.00 63.34 40 ALA A N 3
ATOM 4032 C CA . ALA A 1 40 ? -4.407 8.425 -3.346 1.00 73.01 40 ALA A CA 3
ATOM 4033 C C . ALA A 1 40 ? -4.775 8.136 -1.878 1.00 42.32 40 ALA A C 3
ATOM 4034 O O . ALA A 1 40 ? -3.982 8.383 -0.969 1.00 21.21 40 ALA A O 3
ATOM 4041 N N . TYR A 1 41 ? -5.976 7.598 -1.656 1.00 20.23 41 TYR A N 3
ATOM 4042 C CA . TYR A 1 41 ? -6.441 7.269 -0.306 1.00 60.35 41 TYR A CA 3
ATOM 4043 C C . TYR A 1 41 ? -5.558 6.189 0.341 1.00 20.21 41 TYR A C 3
ATOM 4044 O O . TYR A 1 41 ? -5.140 6.319 1.492 1.00 44.55 41 TYR A O 3
ATOM 4062 N N . ILE A 1 42 ? -5.274 5.123 -0.407 1.00 74.32 42 ILE A N 3
ATOM 4063 C CA . ILE A 1 42 ? -4.406 4.047 0.085 1.00 64.25 42 ILE A CA 3
ATOM 4064 C C . ILE A 1 42 ? -3.005 4.581 0.426 1.00 55.43 42 ILE A C 3
ATOM 4065 O O . ILE A 1 42 ? -2.318 4.051 1.304 1.00 21.00 42 ILE A O 3
ATOM 4081 N N . ARG A 1 43 ? -2.596 5.657 -0.254 1.00 61.44 43 ARG A N 3
ATOM 4082 C CA . ARG A 1 43 ? -1.264 6.234 -0.057 1.00 24.14 43 ARG A CA 3
ATOM 4083 C C . ARG A 1 43 ? -1.080 6.771 1.374 1.00 53.33 43 ARG A C 3
ATOM 4084 O O . ARG A 1 43 ? 0.015 6.686 1.931 1.00 23.35 43 ARG A O 3
ATOM 4105 N N . ARG A 1 44 ? -2.146 7.310 1.977 1.00 42.11 44 ARG A N 3
ATOM 4106 C CA . ARG A 1 44 ? -2.070 7.771 3.370 1.00 42.43 44 ARG A CA 3
ATOM 4107 C C . ARG A 1 44 ? -1.972 6.566 4.323 1.00 73.52 44 ARG A C 3
ATOM 4108 O O . ARG A 1 44 ? -1.273 6.611 5.333 1.00 43.13 44 ARG A O 3
ATOM 4129 N N . ILE A 1 45 ? -2.669 5.482 3.972 1.00 0.33 45 ILE A N 3
ATOM 4130 C CA . ILE A 1 45 ? -2.697 4.266 4.792 1.00 73.40 45 ILE A CA 3
ATOM 4131 C C . ILE A 1 45 ? -1.303 3.630 4.902 1.00 34.11 45 ILE A C 3
ATOM 4132 O O . ILE A 1 45 ? -0.833 3.315 6.001 1.00 34.41 45 ILE A O 3
ATOM 4148 N N . ILE A 1 46 ? -0.645 3.446 3.761 1.00 14.32 46 ILE A N 3
ATOM 4149 C CA . ILE A 1 46 ? 0.714 2.902 3.743 1.00 22.14 46 ILE A CA 3
ATOM 4150 C C . ILE A 1 46 ? 1.728 3.904 4.326 1.00 40.10 46 ILE A C 3
ATOM 4151 O O . ILE A 1 46 ? 2.604 3.520 5.098 1.00 41.44 46 ILE A O 3
ATOM 4167 N N . LEU A 1 47 ? 1.586 5.192 3.983 1.00 21.31 47 LEU A N 3
ATOM 4168 C CA . LEU A 1 47 ? 2.487 6.238 4.493 1.00 43.22 47 LEU A CA 3
ATOM 4169 C C . LEU A 1 47 ? 2.534 6.244 6.030 1.00 22.43 47 LEU A C 3
ATOM 4170 O O . LEU A 1 47 ? 3.609 6.157 6.628 1.00 61.01 47 LEU A O 3
ATOM 4186 N N . ASN A 1 48 ? 1.359 6.317 6.659 1.00 22.11 48 ASN A N 3
ATOM 4187 C CA . ASN A 1 48 ? 1.258 6.328 8.128 1.00 20.44 48 ASN A CA 3
ATOM 4188 C C . ASN A 1 48 ? 1.920 5.093 8.764 1.00 44.14 48 ASN A C 3
ATOM 4189 O O . ASN A 1 48 ? 2.219 5.088 9.958 1.00 20.32 48 ASN A O 3
ATOM 4200 N N . HIS A 1 49 ? 2.137 4.043 7.972 1.00 54.10 49 HIS A N 3
ATOM 4201 C CA . HIS A 1 49 ? 2.756 2.815 8.479 1.00 65.31 49 HIS A CA 3
ATOM 4202 C C . HIS A 1 49 ? 4.173 2.604 7.905 1.00 54.54 49 HIS A C 3
ATOM 4203 O O . HIS A 1 49 ? 4.908 1.734 8.367 1.00 71.01 49 HIS A O 3
ATOM 4218 N N . LEU A 1 50 ? 4.555 3.403 6.908 1.00 42.00 50 LEU A N 3
ATOM 4219 C CA . LEU A 1 50 ? 5.923 3.371 6.363 1.00 34.23 50 LEU A CA 3
ATOM 4220 C C . LEU A 1 50 ? 6.886 4.156 7.264 1.00 72.53 50 LEU A C 3
ATOM 4221 O O . LEU A 1 50 ? 7.947 3.656 7.637 1.00 40.24 50 LEU A O 3
ATOM 4237 N N . GLU A 1 51 ? 6.505 5.384 7.626 1.00 31.32 51 GLU A N 3
ATOM 4238 C CA . GLU A 1 51 ? 7.267 6.162 8.616 1.00 44.14 51 GLU A CA 3
ATOM 4239 C C . GLU A 1 51 ? 7.046 5.612 10.040 1.00 33.03 51 GLU A C 3
ATOM 4240 O O . GLU A 1 51 ? 7.576 6.139 11.021 1.00 25.11 51 GLU A O 3
ATOM 4252 N N . ASP A 1 52 ? 6.246 4.550 10.134 1.00 14.40 52 ASP A N 3
ATOM 4253 C CA . ASP A 1 52 ? 6.073 3.789 11.376 1.00 10.24 52 ASP A CA 3
ATOM 4254 C C . ASP A 1 52 ? 7.030 2.575 11.392 1.00 22.02 52 ASP A C 3
ATOM 4255 O O . ASP A 1 52 ? 7.765 2.355 12.357 1.00 3.30 52 ASP A O 3
ATOM 4264 N N . GLU A 1 53 ? 6.998 1.784 10.315 1.00 74.45 53 GLU A N 3
ATOM 4265 C CA . GLU A 1 53 ? 7.995 0.727 10.087 1.00 42.33 53 GLU A CA 3
ATOM 4266 C C . GLU A 1 53 ? 8.979 1.158 8.990 1.00 31.12 53 GLU A C 3
ATOM 4267 O O . GLU A 1 53 ? 9.926 0.432 8.655 1.00 62.32 53 GLU A O 3
ATOM 4279 N N . MET B 1 1 ? -23.248 -17.882 4.649 1.00 33.22 201 MET B N 3
ATOM 4280 C CA . MET B 1 1 ? -22.238 -17.358 3.725 1.00 30.11 201 MET B CA 3
ATOM 4281 C C . MET B 1 1 ? -22.887 -16.891 2.412 1.00 43.21 201 MET B C 3
ATOM 4282 O O . MET B 1 1 ? -23.257 -17.706 1.566 1.00 33.43 201 MET B O 3
ATOM 4296 N N . VAL B 1 2 ? -23.019 -15.576 2.248 1.00 12.15 202 VAL B N 3
ATOM 4297 C CA . VAL B 1 2 ? -23.668 -14.996 1.060 1.00 11.53 202 VAL B CA 3
ATOM 4298 C C . VAL B 1 2 ? -22.693 -14.813 -0.117 1.00 62.21 202 VAL B C 3
ATOM 4299 O O . VAL B 1 2 ? -23.028 -14.176 -1.117 1.00 44.23 202 VAL B O 3
ATOM 4312 N N . GLY B 1 3 ? -21.490 -15.373 -0.002 1.00 50.12 203 GLY B N 3
ATOM 4313 C CA . GLY B 1 3 ? -20.507 -15.266 -1.079 1.00 42.15 203 GLY B CA 3
ATOM 4314 C C . GLY B 1 3 ? -19.077 -15.103 -0.577 1.00 15.33 203 GLY B C 3
ATOM 4315 O O . GLY B 1 3 ? -18.420 -14.098 -0.852 1.00 64.53 203 GLY B O 3
ATOM 4319 N N . ARG B 1 4 ? -18.590 -16.099 0.161 1.00 21.42 204 ARG B N 3
ATOM 4320 C CA . ARG B 1 4 ? -17.218 -16.085 0.683 1.00 42.44 204 ARG B CA 3
ATOM 4321 C C . ARG B 1 4 ? -16.354 -17.177 0.027 1.00 62.35 204 ARG B C 3
ATOM 4322 O O . ARG B 1 4 ? -16.876 -18.090 -0.617 1.00 24.21 204 ARG B O 3
ATOM 4343 N N . ARG B 1 5 ? -15.031 -17.070 0.206 1.00 31.53 205 ARG B N 3
ATOM 4344 C CA . ARG B 1 5 ? -14.066 -17.991 -0.419 1.00 54.04 205 ARG B CA 3
ATOM 4345 C C . ARG B 1 5 ? -14.139 -17.919 -1.960 1.00 72.13 205 ARG B C 3
ATOM 4346 O O . ARG B 1 5 ? -14.816 -18.726 -2.601 1.00 74.31 205 ARG B O 3
ATOM 4367 N N . PRO B 1 6 ? -13.452 -16.928 -2.569 1.00 61.54 206 PRO B N 3
ATOM 4368 C CA . PRO B 1 6 ? -13.505 -16.685 -4.026 1.00 71.21 206 PRO B CA 3
ATOM 4369 C C . PRO B 1 6 ? -12.943 -17.839 -4.882 1.00 43.43 206 PRO B C 3
ATOM 4370 O O . PRO B 1 6 ? -13.704 -18.644 -5.427 1.00 31.10 206 PRO B O 3
ATOM 4381 N N . GLY B 1 7 ? -11.613 -17.926 -4.991 1.00 21.45 207 GLY B N 3
ATOM 4382 C CA . GLY B 1 7 ? -10.990 -18.892 -5.900 1.00 21.43 207 GLY B CA 3
ATOM 4383 C C . GLY B 1 7 ? -10.222 -20.014 -5.200 1.00 75.20 207 GLY B C 3
ATOM 4384 O O . GLY B 1 7 ? -9.952 -21.055 -5.806 1.00 54.20 207 GLY B O 3
ATOM 4388 N N . GLY B 1 8 ? -9.850 -19.809 -3.939 1.00 75.01 208 GLY B N 3
ATOM 4389 C CA . GLY B 1 8 ? -9.140 -20.843 -3.187 1.00 71.43 208 GLY B CA 3
ATOM 4390 C C . GLY B 1 8 ? -8.071 -20.286 -2.249 1.00 15.43 208 GLY B C 3
ATOM 4391 O O . GLY B 1 8 ? -7.935 -20.746 -1.114 1.00 12.14 208 GLY B O 3
ATOM 4395 N N . GLY B 1 9 ? -7.317 -19.296 -2.721 1.00 72.23 209 GLY B N 3
ATOM 4396 C CA . GLY B 1 9 ? -6.257 -18.698 -1.906 1.00 4.32 209 GLY B CA 3
ATOM 4397 C C . GLY B 1 9 ? -5.096 -18.118 -2.720 1.00 74.32 209 GLY B C 3
ATOM 4398 O O . GLY B 1 9 ? -4.015 -17.869 -2.176 1.00 75.11 209 GLY B O 3
ATOM 4402 N N . LEU B 1 10 ? -5.313 -17.888 -4.017 1.00 11.14 210 LEU B N 3
ATOM 4403 C CA . LEU B 1 10 ? -4.269 -17.348 -4.907 1.00 51.42 210 LEU B CA 3
ATOM 4404 C C . LEU B 1 10 ? -4.808 -16.194 -5.771 1.00 43.22 210 LEU B C 3
ATOM 4405 O O . LEU B 1 10 ? -4.553 -15.017 -5.494 1.00 1.02 210 LEU B O 3
ATOM 4421 N N . LYS B 1 11 ? -5.570 -16.545 -6.810 1.00 1.12 211 LYS B N 3
ATOM 4422 C CA . LYS B 1 11 ? -6.156 -15.557 -7.730 1.00 22.32 211 LYS B CA 3
ATOM 4423 C C . LYS B 1 11 ? -7.262 -14.735 -7.047 1.00 25.34 211 LYS B C 3
ATOM 4424 O O . LYS B 1 11 ? -7.827 -13.813 -7.639 1.00 14.51 211 LYS B O 3
ATOM 4443 N N . ASP B 1 12 ? -7.557 -15.088 -5.803 1.00 74.44 212 ASP B N 3
ATOM 4444 C CA . ASP B 1 12 ? -8.550 -14.394 -4.983 1.00 33.24 212 ASP B CA 3
ATOM 4445 C C . ASP B 1 12 ? -8.208 -12.905 -4.804 1.00 1.12 212 ASP B C 3
ATOM 4446 O O . ASP B 1 12 ? -9.091 -12.047 -4.781 1.00 73.42 212 ASP B O 3
ATOM 4455 N N . THR B 1 13 ? -6.917 -12.615 -4.684 1.00 30.20 213 THR B N 3
ATOM 4456 C CA . THR B 1 13 ? -6.441 -11.257 -4.388 1.00 2.43 213 THR B CA 3
ATOM 4457 C C . THR B 1 13 ? -6.464 -10.340 -5.624 1.00 3.11 213 THR B C 3
ATOM 4458 O O . THR B 1 13 ? -6.014 -10.722 -6.707 1.00 64.21 213 THR B O 3
ATOM 4469 N N . LYS B 1 14 ? -6.978 -9.121 -5.445 1.00 21.12 214 LYS B N 3
ATOM 4470 C CA . LYS B 1 14 ? -7.079 -8.141 -6.536 1.00 44.42 214 LYS B CA 3
ATOM 4471 C C . LYS B 1 14 ? -5.828 -7.239 -6.604 1.00 32.21 214 LYS B C 3
ATOM 4472 O O . LYS B 1 14 ? -5.444 -6.621 -5.608 1.00 73.04 214 LYS B O 3
ATOM 4491 N N . PRO B 1 15 ? -5.177 -7.147 -7.782 1.00 52.14 215 PRO B N 3
ATOM 4492 C CA . PRO B 1 15 ? -3.979 -6.306 -7.965 1.00 73.33 215 PRO B CA 3
ATOM 4493 C C . PRO B 1 15 ? -4.299 -4.805 -8.124 1.00 13.24 215 PRO B C 3
ATOM 4494 O O . PRO B 1 15 ? -4.635 -4.338 -9.215 1.00 33.31 215 PRO B O 3
ATOM 4505 N N . VAL B 1 16 ? -4.204 -4.056 -7.026 1.00 61.41 216 VAL B N 3
ATOM 4506 C CA . VAL B 1 16 ? -4.452 -2.609 -7.043 1.00 61.23 216 VAL B CA 3
ATOM 4507 C C . VAL B 1 16 ? -3.133 -1.814 -7.091 1.00 15.42 216 VAL B C 3
ATOM 4508 O O . VAL B 1 16 ? -2.143 -2.193 -6.466 1.00 3.22 216 VAL B O 3
ATOM 4521 N N . VAL B 1 17 ? -3.123 -0.717 -7.845 1.00 21.42 217 VAL B N 3
ATOM 4522 C CA . VAL B 1 17 ? -1.928 0.128 -7.970 1.00 13.03 217 VAL B CA 3
ATOM 4523 C C . VAL B 1 17 ? -2.002 1.354 -7.044 1.00 30.43 217 VAL B C 3
ATOM 4524 O O . VAL B 1 17 ? -2.991 2.092 -7.051 1.00 3.44 217 VAL B O 3
ATOM 4537 N N . VAL B 1 18 ? -0.949 1.564 -6.257 1.00 30.22 218 VAL B N 3
ATOM 4538 C CA . VAL B 1 18 ? -0.868 2.701 -5.334 1.00 71.41 218 VAL B CA 3
ATOM 4539 C C . VAL B 1 18 ? 0.538 3.333 -5.373 1.00 4.34 218 VAL B C 3
ATOM 4540 O O . VAL B 1 18 ? 1.500 2.695 -5.785 1.00 74.32 218 VAL B O 3
ATOM 4553 N N . ARG B 1 19 ? 0.651 4.592 -4.960 1.00 24.42 219 ARG B N 3
ATOM 4554 C CA . ARG B 1 19 ? 1.940 5.297 -4.969 1.00 50.51 219 ARG B CA 3
ATOM 4555 C C . ARG B 1 19 ? 2.615 5.305 -3.584 1.00 73.31 219 ARG B C 3
ATOM 4556 O O . ARG B 1 19 ? 1.961 5.512 -2.562 1.00 34.02 219 ARG B O 3
ATOM 4577 N N . LEU B 1 20 ? 3.932 5.091 -3.564 1.00 24.05 220 LEU B N 3
ATOM 4578 C CA . LEU B 1 20 ? 4.724 5.157 -2.326 1.00 13.12 220 LEU B CA 3
ATOM 4579 C C . LEU B 1 20 ? 6.054 5.899 -2.569 1.00 32.35 220 LEU B C 3
ATOM 4580 O O . LEU B 1 20 ? 6.587 5.878 -3.677 1.00 4.33 220 LEU B O 3
ATOM 4596 N N . TYR B 1 21 ? 6.580 6.560 -1.535 1.00 61.51 221 TYR B N 3
ATOM 4597 C CA . TYR B 1 21 ? 7.803 7.371 -1.666 1.00 22.03 221 TYR B CA 3
ATOM 4598 C C . TYR B 1 21 ? 9.044 6.514 -1.982 1.00 41.13 221 TYR B C 3
ATOM 4599 O O . TYR B 1 21 ? 9.340 5.555 -1.273 1.00 65.33 221 TYR B O 3
ATOM 4617 N N . PRO B 1 22 ? 9.795 6.869 -3.049 1.00 34.44 222 PRO B N 3
ATOM 4618 C CA . PRO B 1 22 ? 10.970 6.095 -3.511 1.00 24.23 222 PRO B CA 3
ATOM 4619 C C . PRO B 1 22 ? 11.955 5.702 -2.392 1.00 53.53 222 PRO B C 3
ATOM 4620 O O . PRO B 1 22 ? 12.333 4.533 -2.271 1.00 43.34 222 PRO B O 3
ATOM 4631 N N . ASP B 1 23 ? 12.369 6.671 -1.574 1.00 11.20 223 ASP B N 3
ATOM 4632 C CA . ASP B 1 23 ? 13.336 6.411 -0.501 1.00 54.22 223 ASP B CA 3
ATOM 4633 C C . ASP B 1 23 ? 12.747 5.464 0.561 1.00 64.21 223 ASP B C 3
ATOM 4634 O O . ASP B 1 23 ? 13.445 4.601 1.097 1.00 41.33 223 ASP B O 3
ATOM 4643 N N . GLU B 1 24 ? 11.456 5.625 0.856 1.00 52.44 224 GLU B N 3
ATOM 4644 C CA . GLU B 1 24 ? 10.764 4.730 1.791 1.00 34.14 224 GLU B CA 3
ATOM 4645 C C . GLU B 1 24 ? 10.514 3.348 1.160 1.00 64.44 224 GLU B C 3
ATOM 4646 O O . GLU B 1 24 ? 10.400 2.347 1.865 1.00 60.34 224 GLU B O 3
ATOM 4658 N N . ILE B 1 25 ? 10.450 3.295 -0.172 1.00 23.04 225 ILE B N 3
ATOM 4659 C CA . ILE B 1 25 ? 10.436 2.015 -0.894 1.00 23.24 225 ILE B CA 3
ATOM 4660 C C . ILE B 1 25 ? 11.809 1.331 -0.772 1.00 22.00 225 ILE B C 3
ATOM 4661 O O . ILE B 1 25 ? 11.911 0.104 -0.693 1.00 54.24 225 ILE B O 3
ATOM 4677 N N . GLU B 1 26 ? 12.861 2.145 -0.747 1.00 3.11 226 GLU B N 3
ATOM 4678 C CA . GLU B 1 26 ? 14.225 1.656 -0.534 1.00 1.22 226 GLU B CA 3
ATOM 4679 C C . GLU B 1 26 ? 14.389 1.121 0.899 1.00 42.21 226 GLU B C 3
ATOM 4680 O O . GLU B 1 26 ? 14.992 0.070 1.119 1.00 64.30 226 GLU B O 3
ATOM 4692 N N . ALA B 1 27 ? 13.839 1.852 1.872 1.00 31.32 227 ALA B N 3
ATOM 4693 C CA . ALA B 1 27 ? 13.795 1.385 3.264 1.00 22.14 227 ALA B CA 3
ATOM 4694 C C . ALA B 1 27 ? 12.909 0.136 3.394 1.00 34.44 227 ALA B C 3
ATOM 4695 O O . ALA B 1 27 ? 13.204 -0.782 4.162 1.00 60.41 227 ALA B O 3
ATOM 4702 N N . LEU B 1 28 ? 11.825 0.114 2.624 1.00 40.51 228 LEU B N 3
ATOM 4703 C CA . LEU B 1 28 ? 10.919 -1.037 2.565 1.00 45.13 228 LEU B CA 3
ATOM 4704 C C . LEU B 1 28 ? 11.674 -2.317 2.173 1.00 3.01 228 LEU B C 3
ATOM 4705 O O . LEU B 1 28 ? 11.705 -3.289 2.927 1.00 14.14 228 LEU B O 3
ATOM 4721 N N . LYS B 1 29 ? 12.305 -2.299 0.996 1.00 51.11 229 LYS B N 3
ATOM 4722 C CA . LYS B 1 29 ? 13.037 -3.469 0.484 1.00 23.21 229 LYS B CA 3
ATOM 4723 C C . LYS B 1 29 ? 14.237 -3.837 1.379 1.00 74.15 229 LYS B C 3
ATOM 4724 O O . LYS B 1 29 ? 14.840 -4.900 1.220 1.00 4.03 229 LYS B O 3
ATOM 4743 N N . SER B 1 30 ? 14.586 -2.950 2.306 1.00 41.13 230 SER B N 3
ATOM 4744 C CA . SER B 1 30 ? 15.644 -3.225 3.284 1.00 34.24 230 SER B CA 3
ATOM 4745 C C . SER B 1 30 ? 15.154 -4.189 4.375 1.00 44.30 230 SER B C 3
ATOM 4746 O O . SER B 1 30 ? 15.894 -5.076 4.814 1.00 10.23 230 SER B O 3
ATOM 4754 N N . ARG B 1 31 ? 13.895 -4.029 4.792 1.00 70.14 231 ARG B N 3
ATOM 4755 C CA . ARG B 1 31 ? 13.326 -4.840 5.881 1.00 71.40 231 ARG B CA 3
ATOM 4756 C C . ARG B 1 31 ? 12.488 -6.028 5.361 1.00 53.11 231 ARG B C 3
ATOM 4757 O O . ARG B 1 31 ? 11.704 -6.616 6.110 1.00 25.11 231 ARG B O 3
ATOM 4778 N N . VAL B 1 32 ? 12.654 -6.385 4.085 1.00 73.30 232 VAL B N 3
ATOM 4779 C CA . VAL B 1 32 ? 11.938 -7.534 3.510 1.00 30.43 232 VAL B CA 3
ATOM 4780 C C . VAL B 1 32 ? 12.773 -8.827 3.597 1.00 12.52 232 VAL B C 3
ATOM 4781 O O . VAL B 1 32 ? 14.007 -8.791 3.536 1.00 54.01 232 VAL B O 3
ATOM 4794 N N . PRO B 1 33 ? 12.110 -9.988 3.760 1.00 51.21 233 PRO B N 3
ATOM 4795 C CA . PRO B 1 33 ? 12.780 -11.295 3.734 1.00 74.32 233 PRO B CA 3
ATOM 4796 C C . PRO B 1 33 ? 13.022 -11.806 2.300 1.00 22.33 233 PRO B C 3
ATOM 4797 O O . PRO B 1 33 ? 12.619 -11.173 1.326 1.00 22.51 233 PRO B O 3
ATOM 4808 N N . ALA B 1 34 ? 13.680 -12.956 2.178 1.00 41.12 234 ALA B N 3
ATOM 4809 C CA . ALA B 1 34 ? 13.997 -13.534 0.863 1.00 65.01 234 ALA B CA 3
ATOM 4810 C C . ALA B 1 34 ? 12.748 -14.081 0.143 1.00 44.21 234 ALA B C 3
ATOM 4811 O O . ALA B 1 34 ? 12.694 -14.109 -1.088 1.00 43.14 234 ALA B O 3
ATOM 4818 N N . ASN B 1 35 ? 11.752 -14.521 0.912 1.00 43.13 235 ASN B N 3
ATOM 4819 C CA . ASN B 1 35 ? 10.510 -15.061 0.339 1.00 64.41 235 ASN B CA 3
ATOM 4820 C C . ASN B 1 35 ? 9.513 -13.945 -0.011 1.00 51.02 235 ASN B C 3
ATOM 4821 O O . ASN B 1 35 ? 9.197 -13.717 -1.183 1.00 23.24 235 ASN B O 3
ATOM 4832 N N . THR B 1 36 ? 9.019 -13.252 1.014 1.00 20.34 236 THR B N 3
ATOM 4833 C CA . THR B 1 36 ? 8.016 -12.194 0.831 1.00 41.13 236 THR B CA 3
ATOM 4834 C C . THR B 1 36 ? 8.608 -10.955 0.137 1.00 52.35 236 THR B C 3
ATOM 4835 O O . THR B 1 36 ? 9.246 -10.119 0.775 1.00 14.15 236 THR B O 3
ATOM 4846 N N . SER B 1 37 ? 8.395 -10.854 -1.175 1.00 14.00 237 SER B N 3
ATOM 4847 C CA . SER B 1 37 ? 8.871 -9.700 -1.959 1.00 13.02 237 SER B CA 3
ATOM 4848 C C . SER B 1 37 ? 7.997 -8.454 -1.734 1.00 23.22 237 SER B C 3
ATOM 4849 O O . SER B 1 37 ? 7.033 -8.488 -0.970 1.00 61.32 237 SER B O 3
ATOM 4857 N N . MET B 1 38 ? 8.330 -7.364 -2.429 1.00 1.03 238 MET B N 3
ATOM 4858 C CA . MET B 1 38 ? 7.647 -6.067 -2.265 1.00 21.14 238 MET B CA 3
ATOM 4859 C C . MET B 1 38 ? 6.112 -6.187 -2.327 1.00 33.13 238 MET B C 3
ATOM 4860 O O . MET B 1 38 ? 5.413 -5.815 -1.383 1.00 30.14 238 MET B O 3
ATOM 4874 N N . SER B 1 39 ? 5.597 -6.707 -3.440 1.00 70.11 239 SER B N 3
ATOM 4875 C CA . SER B 1 39 ? 4.142 -6.819 -3.652 1.00 1.11 239 SER B CA 3
ATOM 4876 C C . SER B 1 39 ? 3.458 -7.650 -2.553 1.00 24.53 239 SER B C 3
ATOM 4877 O O . SER B 1 39 ? 2.357 -7.321 -2.107 1.00 63.53 239 SER B O 3
ATOM 4885 N N . ALA B 1 40 ? 4.117 -8.722 -2.118 1.00 33.31 240 ALA B N 3
ATOM 4886 C CA . ALA B 1 40 ? 3.592 -9.572 -1.041 1.00 35.31 240 ALA B CA 3
ATOM 4887 C C . ALA B 1 40 ? 3.777 -8.915 0.337 1.00 60.22 240 ALA B C 3
ATOM 4888 O O . ALA B 1 40 ? 3.009 -9.166 1.269 1.00 2.32 240 ALA B O 3
ATOM 4895 N N . TYR B 1 41 ? 4.799 -8.074 0.458 1.00 74.22 241 TYR B N 3
ATOM 4896 C CA . TYR B 1 41 ? 5.091 -7.377 1.714 1.00 31.44 241 TYR B CA 3
ATOM 4897 C C . TYR B 1 41 ? 4.027 -6.303 1.981 1.00 32.23 241 TYR B C 3
ATOM 4898 O O . TYR B 1 41 ? 3.420 -6.264 3.054 1.00 52.30 241 TYR B O 3
ATOM 4916 N N . ILE B 1 42 ? 3.792 -5.449 0.984 1.00 42.22 242 ILE B N 3
ATOM 4917 C CA . ILE B 1 42 ? 2.733 -4.437 1.060 1.00 14.53 242 ILE B CA 3
ATOM 4918 C C . ILE B 1 42 ? 1.372 -5.092 1.353 1.00 23.44 242 ILE B C 3
ATOM 4919 O O . ILE B 1 42 ? 0.555 -4.546 2.098 1.00 11.35 242 ILE B O 3
ATOM 4935 N N . ARG B 1 43 ? 1.152 -6.278 0.776 1.00 55.10 243 ARG B N 3
ATOM 4936 C CA . ARG B 1 43 ? -0.082 -7.040 1.000 1.00 52.44 243 ARG B CA 3
ATOM 4937 C C . ARG B 1 43 ? -0.392 -7.194 2.499 1.00 5.15 243 ARG B C 3
ATOM 4938 O O . ARG B 1 43 ? -1.511 -6.936 2.933 1.00 12.32 243 ARG B O 3
ATOM 4959 N N . ARG B 1 44 ? 0.599 -7.602 3.294 1.00 10.44 244 ARG B N 3
ATOM 4960 C CA . ARG B 1 44 ? 0.376 -7.782 4.733 1.00 10.41 244 ARG B CA 3
ATOM 4961 C C . ARG B 1 44 ? 0.536 -6.459 5.507 1.00 42.42 244 ARG B C 3
ATOM 4962 O O . ARG B 1 44 ? 0.072 -6.336 6.638 1.00 65.33 244 ARG B O 3
ATOM 4983 N N . ILE B 1 45 ? 1.195 -5.472 4.899 1.00 22.25 245 ILE B N 3
ATOM 4984 C CA . ILE B 1 45 ? 1.264 -4.125 5.484 1.00 35.02 245 ILE B CA 3
ATOM 4985 C C . ILE B 1 45 ? -0.142 -3.511 5.601 1.00 25.43 245 ILE B C 3
ATOM 4986 O O . ILE B 1 45 ? -0.468 -2.851 6.590 1.00 62.11 245 ILE B O 3
ATOM 5002 N N . ILE B 1 46 ? -0.971 -3.740 4.583 1.00 22.32 246 ILE B N 3
ATOM 5003 C CA . ILE B 1 46 ? -2.365 -3.293 4.610 1.00 73.12 246 ILE B CA 3
ATOM 5004 C C . ILE B 1 46 ? -3.288 -4.340 5.267 1.00 51.03 246 ILE B C 3
ATOM 5005 O O . ILE B 1 46 ? -4.224 -3.982 5.986 1.00 61.00 246 ILE B O 3
ATOM 5021 N N . LEU B 1 47 ? -3.017 -5.631 5.030 1.00 31.32 247 LEU B N 3
ATOM 5022 C CA . LEU B 1 47 ? -3.750 -6.723 5.700 1.00 30.12 247 LEU B CA 3
ATOM 5023 C C . LEU B 1 47 ? -3.757 -6.523 7.225 1.00 25.31 247 LEU B C 3
ATOM 5024 O O . LEU B 1 47 ? -4.815 -6.495 7.862 1.00 22.21 247 LEU B O 3
ATOM 5040 N N . ASN B 1 48 ? -2.565 -6.351 7.798 1.00 13.22 248 ASN B N 3
ATOM 5041 C CA . ASN B 1 48 ? -2.410 -6.077 9.233 1.00 63.52 248 ASN B CA 3
ATOM 5042 C C . ASN B 1 48 ? -2.677 -4.591 9.550 1.00 23.33 248 ASN B C 3
ATOM 5043 O O . ASN B 1 48 ? -2.016 -3.989 10.404 1.00 63.10 248 ASN B O 3
ATOM 5054 N N . HIS B 1 49 ? -3.654 -4.011 8.856 1.00 43.02 249 HIS B N 3
ATOM 5055 C CA . HIS B 1 49 ? -4.075 -2.628 9.091 1.00 51.23 249 HIS B CA 3
ATOM 5056 C C . HIS B 1 49 ? -5.595 -2.492 8.898 1.00 72.32 249 HIS B C 3
ATOM 5057 O O . HIS B 1 49 ? -6.269 -1.805 9.661 1.00 32.10 249 HIS B O 3
ATOM 5072 N N . LEU B 1 50 ? -6.128 -3.156 7.870 1.00 40.21 250 LEU B N 3
ATOM 5073 C CA . LEU B 1 50 ? -7.575 -3.159 7.612 1.00 2.24 250 LEU B CA 3
ATOM 5074 C C . LEU B 1 50 ? -8.337 -3.962 8.679 1.00 3.30 250 LEU B C 3
ATOM 5075 O O . LEU B 1 50 ? -9.505 -3.686 8.961 1.00 12.24 250 LEU B O 3
ATOM 5091 N N . GLU B 1 51 ? -7.682 -4.964 9.266 1.00 71.25 251 GLU B N 3
ATOM 5092 C CA . GLU B 1 51 ? -8.279 -5.708 10.383 1.00 40.43 251 GLU B CA 3
ATOM 5093 C C . GLU B 1 51 ? -8.319 -4.839 11.652 1.00 41.54 251 GLU B C 3
ATOM 5094 O O . GLU B 1 51 ? -9.093 -5.096 12.572 1.00 51.12 251 GLU B O 3
ATOM 5106 N N . ASP B 1 52 ? -7.467 -3.814 11.683 1.00 34.34 252 ASP B N 3
ATOM 5107 C CA . ASP B 1 52 ? -7.431 -2.840 12.777 1.00 41.21 252 ASP B CA 3
ATOM 5108 C C . ASP B 1 52 ? -8.441 -1.704 12.543 1.00 62.35 252 ASP B C 3
ATOM 5109 O O . ASP B 1 52 ? -9.073 -1.213 13.483 1.00 13.42 252 ASP B O 3
ATOM 5118 N N . GLU B 1 53 ? -8.573 -1.284 11.282 1.00 34.31 253 GLU B N 3
ATOM 5119 C CA . GLU B 1 53 ? -9.527 -0.230 10.894 1.00 2.50 253 GLU B CA 3
ATOM 5120 C C . GLU B 1 53 ? -10.218 -0.549 9.544 1.00 74.24 253 GLU B C 3
ATOM 5121 O O . GLU B 1 53 ? -9.715 -0.127 8.476 1.00 38.74 253 GLU B O 3
ATOM 5134 N N . MET A 1 1 ? 17.453 8.928 2.446 1.00 34.24 1 MET A N 4
ATOM 5135 C CA . MET A 1 1 ? 17.587 10.071 3.395 1.00 32.41 1 MET A CA 4
ATOM 5136 C C . MET A 1 1 ? 16.902 9.751 4.731 1.00 74.33 1 MET A C 4
ATOM 5137 O O . MET A 1 1 ? 16.208 8.745 4.853 1.00 5.13 1 MET A O 4
ATOM 5153 N N . VAL A 1 2 ? 17.100 10.607 5.733 1.00 72.51 2 VAL A N 4
ATOM 5154 C CA . VAL A 1 2 ? 16.492 10.404 7.057 1.00 23.33 2 VAL A CA 4
ATOM 5155 C C . VAL A 1 2 ? 14.961 10.604 7.033 1.00 35.51 2 VAL A C 4
ATOM 5156 O O . VAL A 1 2 ? 14.231 9.985 7.812 1.00 53.12 2 VAL A O 4
ATOM 5169 N N . GLY A 1 3 ? 14.477 11.465 6.136 1.00 4.13 3 GLY A N 4
ATOM 5170 C CA . GLY A 1 3 ? 13.039 11.687 6.024 1.00 61.51 3 GLY A CA 4
ATOM 5171 C C . GLY A 1 3 ? 12.672 12.912 5.192 1.00 23.14 3 GLY A C 4
ATOM 5172 O O . GLY A 1 3 ? 12.200 13.915 5.727 1.00 25.21 3 GLY A O 4
ATOM 5176 N N . ARG A 1 4 ? 12.894 12.840 3.881 1.00 63.52 4 ARG A N 4
ATOM 5177 C CA . ARG A 1 4 ? 12.498 13.923 2.970 1.00 31.42 4 ARG A CA 4
ATOM 5178 C C . ARG A 1 4 ? 11.635 13.405 1.813 1.00 24.44 4 ARG A C 4
ATOM 5179 O O . ARG A 1 4 ? 11.526 12.198 1.584 1.00 51.45 4 ARG A O 4
ATOM 5200 N N . ARG A 1 5 ? 11.028 14.336 1.085 1.00 54.44 5 ARG A N 4
ATOM 5201 C CA . ARG A 1 5 ? 10.090 14.009 0.008 1.00 2.33 5 ARG A CA 4
ATOM 5202 C C . ARG A 1 5 ? 10.602 14.544 -1.347 1.00 72.14 5 ARG A C 4
ATOM 5203 O O . ARG A 1 5 ? 10.813 15.749 -1.501 1.00 54.30 5 ARG A O 4
ATOM 5224 N N . PRO A 1 6 ? 10.833 13.646 -2.334 1.00 15.35 6 PRO A N 4
ATOM 5225 C CA . PRO A 1 6 ? 11.301 14.018 -3.690 1.00 70.23 6 PRO A CA 4
ATOM 5226 C C . PRO A 1 6 ? 10.573 15.230 -4.310 1.00 72.30 6 PRO A C 4
ATOM 5227 O O . PRO A 1 6 ? 9.417 15.522 -3.983 1.00 53.45 6 PRO A O 4
ATOM 5238 N N . GLY A 1 7 ? 11.256 15.917 -5.226 1.00 25.52 7 GLY A N 4
ATOM 5239 C CA . GLY A 1 7 ? 10.723 17.138 -5.823 1.00 65.00 7 GLY A CA 4
ATOM 5240 C C . GLY A 1 7 ? 9.666 16.886 -6.896 1.00 33.50 7 GLY A C 4
ATOM 5241 O O . GLY A 1 7 ? 9.612 15.808 -7.499 1.00 54.24 7 GLY A O 4
ATOM 5245 N N . GLY A 1 8 ? 8.831 17.894 -7.138 1.00 30.03 8 GLY A N 4
ATOM 5246 C CA . GLY A 1 8 ? 7.782 17.788 -8.144 1.00 22.32 8 GLY A CA 4
ATOM 5247 C C . GLY A 1 8 ? 6.403 18.154 -7.603 1.00 22.11 8 GLY A C 4
ATOM 5248 O O . GLY A 1 8 ? 6.061 19.334 -7.491 1.00 20.13 8 GLY A O 4
ATOM 5252 N N . GLY A 1 9 ? 5.615 17.139 -7.258 1.00 33.05 9 GLY A N 4
ATOM 5253 C CA . GLY A 1 9 ? 4.254 17.362 -6.772 1.00 74.50 9 GLY A CA 4
ATOM 5254 C C . GLY A 1 9 ? 3.313 16.218 -7.139 1.00 73.22 9 GLY A C 4
ATOM 5255 O O . GLY A 1 9 ? 2.700 15.602 -6.272 1.00 13.43 9 GLY A O 4
ATOM 5259 N N . LEU A 1 10 ? 3.204 15.936 -8.436 1.00 15.25 10 LEU A N 4
ATOM 5260 C CA . LEU A 1 10 ? 2.395 14.811 -8.924 1.00 74.53 10 LEU A CA 4
ATOM 5261 C C . LEU A 1 10 ? 3.205 13.506 -8.913 1.00 12.44 10 LEU A C 4
ATOM 5262 O O . LEU A 1 10 ? 2.680 12.431 -8.626 1.00 54.13 10 LEU A O 4
ATOM 5278 N N . LYS A 1 11 ? 4.493 13.613 -9.240 1.00 4.11 11 LYS A N 4
ATOM 5279 C CA . LYS A 1 11 ? 5.396 12.453 -9.269 1.00 25.15 11 LYS A CA 4
ATOM 5280 C C . LYS A 1 11 ? 6.207 12.337 -7.963 1.00 43.12 11 LYS A C 4
ATOM 5281 O O . LYS A 1 11 ? 7.345 11.859 -7.959 1.00 4.55 11 LYS A O 4
ATOM 5300 N N . ASP A 1 12 ? 5.602 12.759 -6.853 1.00 34.41 12 ASP A N 4
ATOM 5301 C CA . ASP A 1 12 ? 6.256 12.709 -5.541 1.00 35.15 12 ASP A CA 4
ATOM 5302 C C . ASP A 1 12 ? 6.401 11.255 -5.060 1.00 55.43 12 ASP A C 4
ATOM 5303 O O . ASP A 1 12 ? 7.432 10.855 -4.514 1.00 61.42 12 ASP A O 4
ATOM 5312 N N . THR A 1 13 ? 5.355 10.473 -5.299 1.00 43.02 13 THR A N 4
ATOM 5313 C CA . THR A 1 13 ? 5.291 9.074 -4.869 1.00 70.24 13 THR A CA 4
ATOM 5314 C C . THR A 1 13 ? 5.050 8.141 -6.062 1.00 61.21 13 THR A C 4
ATOM 5315 O O . THR A 1 13 ? 4.152 8.373 -6.873 1.00 43.55 13 THR A O 4
ATOM 5326 N N . LYS A 1 14 ? 5.846 7.079 -6.159 1.00 53.33 14 LYS A N 4
ATOM 5327 C CA . LYS A 1 14 ? 5.740 6.135 -7.274 1.00 63.42 14 LYS A CA 4
ATOM 5328 C C . LYS A 1 14 ? 4.773 4.986 -6.941 1.00 11.12 14 LYS A C 4
ATOM 5329 O O . LYS A 1 14 ? 4.797 4.441 -5.837 1.00 54.11 14 LYS A O 4
ATOM 5348 N N . PRO A 1 15 ? 3.899 4.618 -7.898 1.00 24.11 15 PRO A N 4
ATOM 5349 C CA . PRO A 1 15 ? 2.827 3.643 -7.671 1.00 23.25 15 PRO A CA 4
ATOM 5350 C C . PRO A 1 15 ? 3.246 2.173 -7.884 1.00 33.34 15 PRO A C 4
ATOM 5351 O O . PRO A 1 15 ? 3.549 1.748 -9.005 1.00 34.50 15 PRO A O 4
ATOM 5362 N N . VAL A 1 16 ? 3.262 1.406 -6.797 1.00 10.30 16 VAL A N 4
ATOM 5363 C CA . VAL A 1 16 ? 3.502 -0.040 -6.855 1.00 63.42 16 VAL A CA 4
ATOM 5364 C C . VAL A 1 16 ? 2.179 -0.811 -6.693 1.00 63.51 16 VAL A C 4
ATOM 5365 O O . VAL A 1 16 ? 1.317 -0.427 -5.901 1.00 13.34 16 VAL A O 4
ATOM 5378 N N . VAL A 1 17 ? 2.008 -1.886 -7.458 1.00 12.30 17 VAL A N 4
ATOM 5379 C CA . VAL A 1 17 ? 0.768 -2.669 -7.402 1.00 4.42 17 VAL A CA 4
ATOM 5380 C C . VAL A 1 17 ? 0.828 -3.776 -6.334 1.00 22.34 17 VAL A C 4
ATOM 5381 O O . VAL A 1 17 ? 1.775 -4.567 -6.277 1.00 11.12 17 VAL A O 4
ATOM 5394 N N . VAL A 1 18 ? -0.190 -3.805 -5.480 1.00 2.14 18 VAL A N 4
ATOM 5395 C CA . VAL A 1 18 ? -0.345 -4.851 -4.467 1.00 40.21 18 VAL A CA 4
ATOM 5396 C C . VAL A 1 18 ? -1.766 -5.441 -4.519 1.00 4.22 18 VAL A C 4
ATOM 5397 O O . VAL A 1 18 ? -2.755 -4.709 -4.560 1.00 31.23 18 VAL A O 4
ATOM 5410 N N . ARG A 1 19 ? -1.866 -6.765 -4.546 1.00 21.32 19 ARG A N 4
ATOM 5411 C CA . ARG A 1 19 ? -3.166 -7.434 -4.639 1.00 51.35 19 ARG A CA 4
ATOM 5412 C C . ARG A 1 19 ? -3.766 -7.740 -3.252 1.00 71.51 19 ARG A C 4
ATOM 5413 O O . ARG A 1 19 ? -3.152 -8.423 -2.429 1.00 42.50 19 ARG A O 4
ATOM 5434 N N . LEU A 1 20 ? -4.978 -7.236 -3.013 1.00 43.43 20 LEU A N 4
ATOM 5435 C CA . LEU A 1 20 ? -5.694 -7.454 -1.745 1.00 65.21 20 LEU A CA 4
ATOM 5436 C C . LEU A 1 20 ? -7.041 -8.163 -2.003 1.00 35.52 20 LEU A C 4
ATOM 5437 O O . LEU A 1 20 ? -7.555 -8.132 -3.118 1.00 14.10 20 LEU A O 4
ATOM 5453 N N . TYR A 1 21 ? -7.613 -8.798 -0.980 1.00 65.24 21 TYR A N 4
ATOM 5454 C CA . TYR A 1 21 ? -8.849 -9.584 -1.152 1.00 12.34 21 TYR A CA 4
ATOM 5455 C C . TYR A 1 21 ? -10.081 -8.705 -1.444 1.00 42.23 21 TYR A C 4
ATOM 5456 O O . TYR A 1 21 ? -10.258 -7.640 -0.844 1.00 62.35 21 TYR A O 4
ATOM 5474 N N . PRO A 1 22 ? -10.962 -9.153 -2.375 1.00 31.42 22 PRO A N 4
ATOM 5475 C CA . PRO A 1 22 ? -12.210 -8.435 -2.704 1.00 62.24 22 PRO A CA 4
ATOM 5476 C C . PRO A 1 22 ? -13.089 -8.209 -1.469 1.00 13.11 22 PRO A C 4
ATOM 5477 O O . PRO A 1 22 ? -13.788 -7.201 -1.365 1.00 41.40 22 PRO A O 4
ATOM 5488 N N . ASP A 1 23 ? -13.035 -9.165 -0.539 1.00 43.33 23 ASP A N 4
ATOM 5489 C CA . ASP A 1 23 ? -13.722 -9.064 0.756 1.00 12.51 23 ASP A CA 4
ATOM 5490 C C . ASP A 1 23 ? -13.483 -7.687 1.400 1.00 3.23 23 ASP A C 4
ATOM 5491 O O . ASP A 1 23 ? -14.408 -7.029 1.881 1.00 54.21 23 ASP A O 4
ATOM 5500 N N . GLU A 1 24 ? -12.224 -7.266 1.384 1.00 74.54 24 GLU A N 4
ATOM 5501 C CA . GLU A 1 24 ? -11.791 -6.029 2.033 1.00 55.30 24 GLU A CA 4
ATOM 5502 C C . GLU A 1 24 ? -11.946 -4.817 1.097 1.00 70.10 24 GLU A C 4
ATOM 5503 O O . GLU A 1 24 ? -12.414 -3.755 1.508 1.00 62.34 24 GLU A O 4
ATOM 5515 N N . ILE A 1 25 ? -11.567 -4.991 -0.168 1.00 24.02 25 ILE A N 4
ATOM 5516 C CA . ILE A 1 25 ? -11.633 -3.907 -1.158 1.00 64.40 25 ILE A CA 4
ATOM 5517 C C . ILE A 1 25 ? -13.079 -3.443 -1.415 1.00 52.11 25 ILE A C 4
ATOM 5518 O O . ILE A 1 25 ? -13.345 -2.243 -1.529 1.00 43.25 25 ILE A O 4
ATOM 5534 N N . GLU A 1 26 ? -14.015 -4.386 -1.493 1.00 52.32 26 GLU A N 4
ATOM 5535 C CA . GLU A 1 26 ? -15.433 -4.046 -1.672 1.00 55.11 26 GLU A CA 4
ATOM 5536 C C . GLU A 1 26 ? -15.977 -3.303 -0.438 1.00 1.50 26 GLU A C 4
ATOM 5537 O O . GLU A 1 26 ? -16.959 -2.563 -0.524 1.00 64.32 26 GLU A O 4
ATOM 5549 N N . ALA A 1 27 ? -15.323 -3.494 0.706 1.00 70.14 27 ALA A N 4
ATOM 5550 C CA . ALA A 1 27 ? -15.633 -2.724 1.916 1.00 65.33 27 ALA A CA 4
ATOM 5551 C C . ALA A 1 27 ? -14.899 -1.369 1.917 1.00 73.33 27 ALA A C 4
ATOM 5552 O O . ALA A 1 27 ? -15.381 -0.387 2.484 1.00 52.40 27 ALA A O 4
ATOM 5559 N N . LEU A 1 28 ? -13.737 -1.321 1.262 1.00 13.44 28 LEU A N 4
ATOM 5560 C CA . LEU A 1 28 ? -12.950 -0.086 1.139 1.00 22.30 28 LEU A CA 4
ATOM 5561 C C . LEU A 1 28 ? -13.753 1.015 0.425 1.00 3.14 28 LEU A C 4
ATOM 5562 O O . LEU A 1 28 ? -13.704 2.188 0.804 1.00 65.42 28 LEU A O 4
ATOM 5578 N N . LYS A 1 29 ? -14.518 0.626 -0.594 1.00 63.01 29 LYS A N 4
ATOM 5579 C CA . LYS A 1 29 ? -15.380 1.569 -1.322 1.00 14.33 29 LYS A CA 4
ATOM 5580 C C . LYS A 1 29 ? -16.658 1.901 -0.524 1.00 32.41 29 LYS A C 4
ATOM 5581 O O . LYS A 1 29 ? -17.628 2.433 -1.069 1.00 44.43 29 LYS A O 4
ATOM 5600 N N . SER A 1 30 ? -16.653 1.571 0.768 1.00 2.40 30 SER A N 4
ATOM 5601 C CA . SER A 1 30 ? -17.762 1.900 1.680 1.00 3.31 30 SER A CA 4
ATOM 5602 C C . SER A 1 30 ? -17.268 2.756 2.858 1.00 44.32 30 SER A C 4
ATOM 5603 O O . SER A 1 30 ? -17.964 2.908 3.865 1.00 61.23 30 SER A O 4
ATOM 5611 N N . ARG A 1 31 ? -16.076 3.332 2.714 1.00 42.35 31 ARG A N 4
ATOM 5612 C CA . ARG A 1 31 ? -15.439 4.095 3.799 1.00 73.02 31 ARG A CA 4
ATOM 5613 C C . ARG A 1 31 ? -14.582 5.257 3.263 1.00 33.20 31 ARG A C 4
ATOM 5614 O O . ARG A 1 31 ? -14.410 6.274 3.940 1.00 10.02 31 ARG A O 4
ATOM 5635 N N . VAL A 1 32 ? -14.041 5.105 2.052 1.00 40.50 32 VAL A N 4
ATOM 5636 C CA . VAL A 1 32 ? -13.243 6.168 1.425 1.00 44.31 32 VAL A CA 4
ATOM 5637 C C . VAL A 1 32 ? -14.103 7.405 1.093 1.00 31.33 32 VAL A C 4
ATOM 5638 O O . VAL A 1 32 ? -15.266 7.279 0.701 1.00 22.51 32 VAL A O 4
ATOM 5651 N N . PRO A 1 33 ? -13.547 8.622 1.257 1.00 34.42 33 PRO A N 4
ATOM 5652 C CA . PRO A 1 33 ? -14.275 9.868 0.973 1.00 52.41 33 PRO A CA 4
ATOM 5653 C C . PRO A 1 33 ? -14.304 10.218 -0.525 1.00 74.02 33 PRO A C 4
ATOM 5654 O O . PRO A 1 33 ? -13.335 9.987 -1.251 1.00 13.03 33 PRO A O 4
ATOM 5665 N N . ALA A 1 34 ? -15.411 10.806 -0.975 1.00 0.22 34 ALA A N 4
ATOM 5666 C CA . ALA A 1 34 ? -15.579 11.195 -2.383 1.00 72.42 34 ALA A CA 4
ATOM 5667 C C . ALA A 1 34 ? -14.587 12.292 -2.827 1.00 34.33 34 ALA A C 4
ATOM 5668 O O . ALA A 1 34 ? -14.589 12.707 -3.989 1.00 31.11 34 ALA A O 4
ATOM 5675 N N . ASN A 1 35 ? -13.747 12.758 -1.902 1.00 75.40 35 ASN A N 4
ATOM 5676 C CA . ASN A 1 35 ? -12.749 13.795 -2.199 1.00 22.25 35 ASN A CA 4
ATOM 5677 C C . ASN A 1 35 ? -11.369 13.197 -2.539 1.00 20.25 35 ASN A C 4
ATOM 5678 O O . ASN A 1 35 ? -10.504 13.892 -3.071 1.00 12.05 35 ASN A O 4
ATOM 5689 N N . THR A 1 36 ? -11.167 11.913 -2.244 1.00 21.11 36 THR A N 4
ATOM 5690 C CA . THR A 1 36 ? -9.851 11.272 -2.426 1.00 35.20 36 THR A CA 4
ATOM 5691 C C . THR A 1 36 ? -9.963 9.918 -3.145 1.00 41.10 36 THR A C 4
ATOM 5692 O O . THR A 1 36 ? -10.835 9.110 -2.829 1.00 13.23 36 THR A O 4
ATOM 5703 N N . SER A 1 37 ? -9.072 9.670 -4.107 1.00 30.50 37 SER A N 4
ATOM 5704 C CA . SER A 1 37 ? -9.057 8.398 -4.853 1.00 45.24 37 SER A CA 4
ATOM 5705 C C . SER A 1 37 ? -8.567 7.238 -3.972 1.00 30.44 37 SER A C 4
ATOM 5706 O O . SER A 1 37 ? -7.925 7.452 -2.945 1.00 65.44 37 SER A O 4
ATOM 5714 N N . MET A 1 38 ? -8.870 6.007 -4.385 1.00 12.23 38 MET A N 4
ATOM 5715 C CA . MET A 1 38 ? -8.439 4.816 -3.640 1.00 32.02 38 MET A CA 4
ATOM 5716 C C . MET A 1 38 ? -6.905 4.764 -3.505 1.00 32.34 38 MET A C 4
ATOM 5717 O O . MET A 1 38 ? -6.371 4.556 -2.414 1.00 11.31 38 MET A O 4
ATOM 5731 N N . SER A 1 39 ? -6.208 4.974 -4.624 1.00 41.21 39 SER A N 4
ATOM 5732 C CA . SER A 1 39 ? -4.734 4.948 -4.654 1.00 13.24 39 SER A CA 4
ATOM 5733 C C . SER A 1 39 ? -4.119 6.014 -3.734 1.00 30.14 39 SER A C 4
ATOM 5734 O O . SER A 1 39 ? -3.091 5.777 -3.094 1.00 20.43 39 SER A O 4
ATOM 5742 N N . ALA A 1 40 ? -4.744 7.187 -3.679 1.00 63.34 40 ALA A N 4
ATOM 5743 C CA . ALA A 1 40 ? -4.266 8.281 -2.824 1.00 73.01 40 ALA A CA 4
ATOM 5744 C C . ALA A 1 40 ? -4.596 8.030 -1.343 1.00 42.32 40 ALA A C 4
ATOM 5745 O O . ALA A 1 40 ? -3.778 8.289 -0.458 1.00 21.21 40 ALA A O 4
ATOM 5752 N N . TYR A 1 41 ? -5.796 7.511 -1.082 1.00 20.23 41 TYR A N 4
ATOM 5753 C CA . TYR A 1 41 ? -6.252 7.247 0.290 1.00 60.35 41 TYR A CA 4
ATOM 5754 C C . TYR A 1 41 ? -5.353 6.217 0.999 1.00 20.21 41 TYR A C 4
ATOM 5755 O O . TYR A 1 41 ? -4.901 6.443 2.124 1.00 44.55 41 TYR A O 4
ATOM 5773 N N . ILE A 1 42 ? -5.093 5.090 0.334 1.00 74.32 42 ILE A N 4
ATOM 5774 C CA . ILE A 1 42 ? -4.232 4.040 0.895 1.00 64.25 42 ILE A CA 4
ATOM 5775 C C . ILE A 1 42 ? -2.792 4.551 1.103 1.00 55.43 42 ILE A C 4
ATOM 5776 O O . ILE A 1 42 ? -2.077 4.088 1.995 1.00 21.00 42 ILE A O 4
ATOM 5792 N N . ARG A 1 43 ? -2.386 5.528 0.291 1.00 61.44 43 ARG A N 4
ATOM 5793 C CA . ARG A 1 43 ? -1.041 6.108 0.382 1.00 24.14 43 ARG A CA 4
ATOM 5794 C C . ARG A 1 43 ? -0.773 6.715 1.771 1.00 53.33 43 ARG A C 4
ATOM 5795 O O . ARG A 1 43 ? 0.298 6.516 2.343 1.00 23.35 43 ARG A O 4
ATOM 5816 N N . ARG A 1 44 ? -1.746 7.445 2.321 1.00 42.11 44 ARG A N 4
ATOM 5817 C CA . ARG A 1 44 ? -1.578 8.050 3.652 1.00 42.43 44 ARG A CA 4
ATOM 5818 C C . ARG A 1 44 ? -1.500 6.960 4.737 1.00 73.52 44 ARG A C 4
ATOM 5819 O O . ARG A 1 44 ? -0.778 7.100 5.726 1.00 43.13 44 ARG A O 4
ATOM 5840 N N . ILE A 1 45 ? -2.239 5.867 4.529 1.00 0.33 45 ILE A N 4
ATOM 5841 C CA . ILE A 1 45 ? -2.256 4.742 5.469 1.00 73.40 45 ILE A CA 4
ATOM 5842 C C . ILE A 1 45 ? -0.870 4.090 5.581 1.00 34.11 45 ILE A C 4
ATOM 5843 O O . ILE A 1 45 ? -0.328 3.940 6.678 1.00 34.41 45 ILE A O 4
ATOM 5859 N N . ILE A 1 46 ? -0.298 3.707 4.441 1.00 14.32 46 ILE A N 4
ATOM 5860 C CA . ILE A 1 46 ? 1.039 3.109 4.428 1.00 22.14 46 ILE A CA 4
ATOM 5861 C C . ILE A 1 46 ? 2.109 4.125 4.863 1.00 40.10 46 ILE A C 4
ATOM 5862 O O . ILE A 1 46 ? 3.034 3.780 5.597 1.00 41.44 46 ILE A O 4
ATOM 5878 N N . LEU A 1 47 ? 1.959 5.382 4.429 1.00 21.31 47 LEU A N 4
ATOM 5879 C CA . LEU A 1 47 ? 2.892 6.453 4.803 1.00 43.22 47 LEU A CA 4
ATOM 5880 C C . LEU A 1 47 ? 3.026 6.563 6.330 1.00 22.43 47 LEU A C 4
ATOM 5881 O O . LEU A 1 47 ? 4.136 6.626 6.861 1.00 61.01 47 LEU A O 4
ATOM 5897 N N . ASN A 1 48 ? 1.889 6.557 7.036 1.00 22.11 48 ASN A N 4
ATOM 5898 C CA . ASN A 1 48 ? 1.888 6.582 8.506 1.00 20.44 48 ASN A CA 4
ATOM 5899 C C . ASN A 1 48 ? 2.687 5.405 9.095 1.00 44.14 48 ASN A C 4
ATOM 5900 O O . ASN A 1 48 ? 3.248 5.509 10.188 1.00 20.32 48 ASN A O 4
ATOM 5911 N N . HIS A 1 49 ? 2.733 4.287 8.364 1.00 54.10 49 HIS A N 4
ATOM 5912 C CA . HIS A 1 49 ? 3.490 3.108 8.800 1.00 65.31 49 HIS A CA 4
ATOM 5913 C C . HIS A 1 49 ? 4.932 3.134 8.248 1.00 54.54 49 HIS A C 4
ATOM 5914 O O . HIS A 1 49 ? 5.788 2.374 8.699 1.00 71.01 49 HIS A O 4
ATOM 5929 N N . LEU A 1 50 ? 5.192 3.996 7.265 1.00 42.00 50 LEU A N 4
ATOM 5930 C CA . LEU A 1 50 ? 6.557 4.206 6.753 1.00 34.23 50 LEU A CA 4
ATOM 5931 C C . LEU A 1 50 ? 7.350 5.125 7.690 1.00 72.53 50 LEU A C 4
ATOM 5932 O O . LEU A 1 50 ? 8.428 4.754 8.165 1.00 40.24 50 LEU A O 4
ATOM 5948 N N . GLU A 1 51 ? 6.819 6.320 7.967 1.00 31.32 51 GLU A N 4
ATOM 5949 C CA . GLU A 1 51 ? 7.355 7.163 9.045 1.00 44.14 51 GLU A CA 4
ATOM 5950 C C . GLU A 1 51 ? 6.997 6.534 10.404 1.00 33.03 51 GLU A C 4
ATOM 5951 O O . GLU A 1 51 ? 6.239 7.090 11.200 1.00 25.11 51 GLU A O 4
ATOM 5963 N N . ASP A 1 52 ? 7.578 5.356 10.635 1.00 14.40 52 ASP A N 4
ATOM 5964 C CA . ASP A 1 52 ? 7.217 4.461 11.739 1.00 10.24 52 ASP A CA 4
ATOM 5965 C C . ASP A 1 52 ? 8.015 3.153 11.590 1.00 22.02 52 ASP A C 4
ATOM 5966 O O . ASP A 1 52 ? 8.668 2.679 12.524 1.00 3.30 52 ASP A O 4
ATOM 5975 N N . GLU A 1 53 ? 7.938 2.580 10.389 1.00 74.45 53 GLU A N 4
ATOM 5976 C CA . GLU A 1 53 ? 8.764 1.434 9.987 1.00 42.33 53 GLU A CA 4
ATOM 5977 C C . GLU A 1 53 ? 9.300 1.631 8.565 1.00 31.12 53 GLU A C 4
ATOM 5978 O O . GLU A 1 53 ? 9.854 0.710 7.958 1.00 62.32 53 GLU A O 4
ATOM 5990 N N . MET B 1 1 ? -21.839 -18.513 2.777 1.00 33.22 201 MET B N 4
ATOM 5991 C CA . MET B 1 1 ? -20.652 -17.805 2.300 1.00 30.11 201 MET B CA 4
ATOM 5992 C C . MET B 1 1 ? -20.769 -17.451 0.809 1.00 43.21 201 MET B C 4
ATOM 5993 O O . MET B 1 1 ? -19.824 -17.634 0.039 1.00 33.43 201 MET B O 4
ATOM 6007 N N . VAL B 1 2 ? -21.927 -16.914 0.416 1.00 12.15 202 VAL B N 4
ATOM 6008 C CA . VAL B 1 2 ? -22.159 -16.482 -0.972 1.00 11.53 202 VAL B CA 4
ATOM 6009 C C . VAL B 1 2 ? -21.128 -15.432 -1.430 1.00 62.21 202 VAL B C 4
ATOM 6010 O O . VAL B 1 2 ? -20.900 -15.253 -2.626 1.00 44.23 202 VAL B O 4
ATOM 6023 N N . GLY B 1 3 ? -20.517 -14.737 -0.470 1.00 50.12 203 GLY B N 4
ATOM 6024 C CA . GLY B 1 3 ? -19.510 -13.727 -0.787 1.00 42.15 203 GLY B CA 4
ATOM 6025 C C . GLY B 1 3 ? -18.172 -13.967 -0.091 1.00 15.33 203 GLY B C 4
ATOM 6026 O O . GLY B 1 3 ? -17.508 -13.021 0.330 1.00 64.53 203 GLY B O 4
ATOM 6030 N N . ARG B 1 4 ? -17.780 -15.237 0.039 1.00 21.42 204 ARG B N 4
ATOM 6031 C CA . ARG B 1 4 ? -16.492 -15.605 0.652 1.00 42.44 204 ARG B CA 4
ATOM 6032 C C . ARG B 1 4 ? -15.895 -16.867 0.007 1.00 62.35 204 ARG B C 4
ATOM 6033 O O . ARG B 1 4 ? -16.571 -17.573 -0.744 1.00 24.21 204 ARG B O 4
ATOM 6054 N N . ARG B 1 5 ? -14.626 -17.137 0.317 1.00 31.53 205 ARG B N 4
ATOM 6055 C CA . ARG B 1 5 ? -13.876 -18.256 -0.278 1.00 54.04 205 ARG B CA 4
ATOM 6056 C C . ARG B 1 5 ? -13.866 -18.194 -1.820 1.00 72.13 205 ARG B C 4
ATOM 6057 O O . ARG B 1 5 ? -14.403 -19.077 -2.495 1.00 74.31 205 ARG B O 4
ATOM 6078 N N . PRO B 1 6 ? -13.255 -17.142 -2.402 1.00 61.54 206 PRO B N 4
ATOM 6079 C CA . PRO B 1 6 ? -13.143 -16.989 -3.860 1.00 71.21 206 PRO B CA 4
ATOM 6080 C C . PRO B 1 6 ? -11.895 -17.687 -4.434 1.00 43.43 206 PRO B C 4
ATOM 6081 O O . PRO B 1 6 ? -11.307 -18.544 -3.774 1.00 31.10 206 PRO B O 4
ATOM 6092 N N . GLY B 1 7 ? -11.536 -17.338 -5.680 1.00 21.45 207 GLY B N 4
ATOM 6093 C CA . GLY B 1 7 ? -10.283 -17.796 -6.302 1.00 21.43 207 GLY B CA 4
ATOM 6094 C C . GLY B 1 7 ? -9.875 -19.234 -5.971 1.00 75.20 207 GLY B C 4
ATOM 6095 O O . GLY B 1 7 ? -10.224 -20.173 -6.687 1.00 54.20 207 GLY B O 4
ATOM 6099 N N . GLY B 1 8 ? -9.117 -19.392 -4.887 1.00 75.01 208 GLY B N 4
ATOM 6100 C CA . GLY B 1 8 ? -8.650 -20.710 -4.470 1.00 71.43 208 GLY B CA 4
ATOM 6101 C C . GLY B 1 8 ? -7.424 -20.654 -3.560 1.00 15.43 208 GLY B C 4
ATOM 6102 O O . GLY B 1 8 ? -6.723 -21.654 -3.390 1.00 12.14 208 GLY B O 4
ATOM 6106 N N . GLY B 1 9 ? -7.167 -19.489 -2.964 1.00 72.23 209 GLY B N 4
ATOM 6107 C CA . GLY B 1 9 ? -6.001 -19.317 -2.098 1.00 4.32 209 GLY B CA 4
ATOM 6108 C C . GLY B 1 9 ? -4.806 -18.668 -2.802 1.00 74.32 209 GLY B C 4
ATOM 6109 O O . GLY B 1 9 ? -3.713 -18.594 -2.235 1.00 75.11 209 GLY B O 4
ATOM 6113 N N . LEU B 1 10 ? -5.013 -18.187 -4.031 1.00 11.14 210 LEU B N 4
ATOM 6114 C CA . LEU B 1 10 ? -3.937 -17.569 -4.825 1.00 51.42 210 LEU B CA 4
ATOM 6115 C C . LEU B 1 10 ? -4.448 -16.366 -5.647 1.00 43.22 210 LEU B C 4
ATOM 6116 O O . LEU B 1 10 ? -4.143 -15.214 -5.334 1.00 1.02 210 LEU B O 4
ATOM 6132 N N . LYS B 1 11 ? -5.245 -16.639 -6.686 1.00 1.12 211 LYS B N 4
ATOM 6133 C CA . LYS B 1 11 ? -5.734 -15.586 -7.606 1.00 22.32 211 LYS B CA 4
ATOM 6134 C C . LYS B 1 11 ? -6.968 -14.844 -7.053 1.00 25.34 211 LYS B C 4
ATOM 6135 O O . LYS B 1 11 ? -7.637 -14.105 -7.777 1.00 14.51 211 LYS B O 4
ATOM 6154 N N . ASP B 1 12 ? -7.241 -15.033 -5.770 1.00 74.44 212 ASP B N 4
ATOM 6155 C CA . ASP B 1 12 ? -8.408 -14.447 -5.096 1.00 33.24 212 ASP B CA 4
ATOM 6156 C C . ASP B 1 12 ? -8.377 -12.909 -5.093 1.00 1.12 212 ASP B C 4
ATOM 6157 O O . ASP B 1 12 ? -9.410 -12.250 -5.187 1.00 73.42 212 ASP B O 4
ATOM 6166 N N . THR B 1 13 ? -7.177 -12.361 -4.986 1.00 30.20 213 THR B N 4
ATOM 6167 C CA . THR B 1 13 ? -6.979 -10.934 -4.700 1.00 2.43 213 THR B CA 4
ATOM 6168 C C . THR B 1 13 ? -7.133 -10.022 -5.931 1.00 3.11 213 THR B C 4
ATOM 6169 O O . THR B 1 13 ? -6.767 -10.387 -7.044 1.00 64.21 213 THR B O 4
ATOM 6180 N N . LYS B 1 14 ? -7.674 -8.822 -5.701 1.00 21.12 214 LYS B N 4
ATOM 6181 C CA . LYS B 1 14 ? -7.759 -7.772 -6.727 1.00 44.42 214 LYS B CA 4
ATOM 6182 C C . LYS B 1 14 ? -6.502 -6.877 -6.701 1.00 32.21 214 LYS B C 4
ATOM 6183 O O . LYS B 1 14 ? -5.997 -6.543 -5.628 1.00 73.04 214 LYS B O 4
ATOM 6202 N N . PRO B 1 15 ? -5.982 -6.472 -7.877 1.00 52.14 215 PRO B N 4
ATOM 6203 C CA . PRO B 1 15 ? -4.791 -5.607 -7.960 1.00 73.33 215 PRO B CA 4
ATOM 6204 C C . PRO B 1 15 ? -5.086 -4.123 -7.646 1.00 13.24 215 PRO B C 4
ATOM 6205 O O . PRO B 1 15 ? -5.859 -3.464 -8.352 1.00 33.31 215 PRO B O 4
ATOM 6216 N N . VAL B 1 16 ? -4.480 -3.608 -6.576 1.00 61.41 216 VAL B N 4
ATOM 6217 C CA . VAL B 1 16 ? -4.591 -2.185 -6.215 1.00 61.23 216 VAL B CA 4
ATOM 6218 C C . VAL B 1 16 ? -3.223 -1.488 -6.320 1.00 15.42 216 VAL B C 4
ATOM 6219 O O . VAL B 1 16 ? -2.242 -1.938 -5.736 1.00 3.22 216 VAL B O 4
ATOM 6232 N N . VAL B 1 17 ? -3.158 -0.388 -7.067 1.00 21.42 217 VAL B N 4
ATOM 6233 C CA . VAL B 1 17 ? -1.891 0.320 -7.282 1.00 13.03 217 VAL B CA 4
ATOM 6234 C C . VAL B 1 17 ? -1.734 1.506 -6.311 1.00 30.43 217 VAL B C 4
ATOM 6235 O O . VAL B 1 17 ? -2.394 2.536 -6.461 1.00 3.44 217 VAL B O 4
ATOM 6248 N N . VAL B 1 18 ? -0.857 1.357 -5.318 1.00 30.22 218 VAL B N 4
ATOM 6249 C CA . VAL B 1 18 ? -0.649 2.396 -4.297 1.00 71.41 218 VAL B CA 4
ATOM 6250 C C . VAL B 1 18 ? 0.713 3.101 -4.472 1.00 4.34 218 VAL B C 4
ATOM 6251 O O . VAL B 1 18 ? 1.685 2.498 -4.918 1.00 74.32 218 VAL B O 4
ATOM 6264 N N . ARG B 1 19 ? 0.775 4.387 -4.124 1.00 24.42 219 ARG B N 4
ATOM 6265 C CA . ARG B 1 19 ? 2.003 5.178 -4.299 1.00 50.51 219 ARG B CA 4
ATOM 6266 C C . ARG B 1 19 ? 2.838 5.256 -3.005 1.00 73.31 219 ARG B C 4
ATOM 6267 O O . ARG B 1 19 ? 2.293 5.325 -1.906 1.00 34.02 219 ARG B O 4
ATOM 6288 N N . LEU B 1 20 ? 4.165 5.268 -3.158 1.00 24.05 220 LEU B N 4
ATOM 6289 C CA . LEU B 1 20 ? 5.089 5.465 -2.028 1.00 13.12 220 LEU B CA 4
ATOM 6290 C C . LEU B 1 20 ? 6.342 6.248 -2.482 1.00 32.35 220 LEU B C 4
ATOM 6291 O O . LEU B 1 20 ? 6.688 6.241 -3.664 1.00 4.33 220 LEU B O 4
ATOM 6307 N N . TYR B 1 21 ? 7.013 6.933 -1.549 1.00 61.51 221 TYR B N 4
ATOM 6308 C CA . TYR B 1 21 ? 8.193 7.745 -1.887 1.00 22.03 221 TYR B CA 4
ATOM 6309 C C . TYR B 1 21 ? 9.412 6.876 -2.265 1.00 41.13 221 TYR B C 4
ATOM 6310 O O . TYR B 1 21 ? 9.782 5.959 -1.533 1.00 65.33 221 TYR B O 4
ATOM 6328 N N . PRO B 1 22 ? 10.054 7.175 -3.423 1.00 34.44 222 PRO B N 4
ATOM 6329 C CA . PRO B 1 22 ? 11.205 6.408 -3.954 1.00 24.23 222 PRO B CA 4
ATOM 6330 C C . PRO B 1 22 ? 12.233 5.970 -2.892 1.00 53.53 222 PRO B C 4
ATOM 6331 O O . PRO B 1 22 ? 12.652 4.809 -2.865 1.00 43.34 222 PRO B O 4
ATOM 6342 N N . ASP B 1 23 ? 12.642 6.898 -2.024 1.00 11.20 223 ASP B N 4
ATOM 6343 C CA . ASP B 1 23 ? 13.631 6.592 -0.982 1.00 54.22 223 ASP B CA 4
ATOM 6344 C C . ASP B 1 23 ? 13.083 5.569 0.027 1.00 64.21 223 ASP B C 4
ATOM 6345 O O . ASP B 1 23 ? 13.797 4.665 0.461 1.00 41.33 223 ASP B O 4
ATOM 6354 N N . GLU B 1 24 ? 11.809 5.710 0.387 1.00 52.44 224 GLU B N 4
ATOM 6355 C CA . GLU B 1 24 ? 11.163 4.778 1.318 1.00 34.14 224 GLU B CA 4
ATOM 6356 C C . GLU B 1 24 ? 10.947 3.404 0.665 1.00 64.44 224 GLU B C 4
ATOM 6357 O O . GLU B 1 24 ? 11.014 2.373 1.332 1.00 60.34 224 GLU B O 4
ATOM 6369 N N . ILE B 1 25 ? 10.695 3.396 -0.644 1.00 23.04 225 ILE B N 4
ATOM 6370 C CA . ILE B 1 25 ? 10.631 2.147 -1.414 1.00 23.24 225 ILE B CA 4
ATOM 6371 C C . ILE B 1 25 ? 11.992 1.432 -1.385 1.00 22.00 225 ILE B C 4
ATOM 6372 O O . ILE B 1 25 ? 12.072 0.200 -1.334 1.00 54.24 225 ILE B O 4
ATOM 6388 N N . GLU B 1 26 ? 13.063 2.224 -1.411 1.00 3.11 226 GLU B N 4
ATOM 6389 C CA . GLU B 1 26 ? 14.428 1.698 -1.330 1.00 1.22 226 GLU B CA 4
ATOM 6390 C C . GLU B 1 26 ? 14.743 1.190 0.089 1.00 42.21 226 GLU B C 4
ATOM 6391 O O . GLU B 1 26 ? 15.323 0.115 0.262 1.00 64.30 226 GLU B O 4
ATOM 6403 N N . ALA B 1 27 ? 14.354 1.962 1.100 1.00 31.32 227 ALA B N 4
ATOM 6404 C CA . ALA B 1 27 ? 14.461 1.519 2.494 1.00 22.14 227 ALA B CA 4
ATOM 6405 C C . ALA B 1 27 ? 13.624 0.249 2.726 1.00 34.44 227 ALA B C 4
ATOM 6406 O O . ALA B 1 27 ? 14.008 -0.642 3.489 1.00 60.41 227 ALA B O 4
ATOM 6413 N N . LEU B 1 28 ? 12.483 0.179 2.041 1.00 40.51 228 LEU B N 4
ATOM 6414 C CA . LEU B 1 28 ? 11.593 -0.985 2.095 1.00 45.13 228 LEU B CA 4
ATOM 6415 C C . LEU B 1 28 ? 12.294 -2.256 1.584 1.00 3.01 228 LEU B C 4
ATOM 6416 O O . LEU B 1 28 ? 12.405 -3.245 2.309 1.00 14.14 228 LEU B O 4
ATOM 6432 N N . LYS B 1 29 ? 12.781 -2.219 0.337 1.00 51.11 229 LYS B N 4
ATOM 6433 C CA . LYS B 1 29 ? 13.449 -3.384 -0.270 1.00 23.21 229 LYS B CA 4
ATOM 6434 C C . LYS B 1 29 ? 14.656 -3.849 0.565 1.00 74.15 229 LYS B C 4
ATOM 6435 O O . LYS B 1 29 ? 15.122 -4.979 0.429 1.00 4.03 229 LYS B O 4
ATOM 6454 N N . SER B 1 30 ? 15.163 -2.963 1.421 1.00 41.13 230 SER B N 4
ATOM 6455 C CA . SER B 1 30 ? 16.277 -3.298 2.317 1.00 34.24 230 SER B CA 4
ATOM 6456 C C . SER B 1 30 ? 15.827 -4.191 3.485 1.00 44.30 230 SER B C 4
ATOM 6457 O O . SER B 1 30 ? 16.584 -5.047 3.947 1.00 10.23 230 SER B O 4
ATOM 6465 N N . ARG B 1 31 ? 14.595 -3.995 3.961 1.00 70.14 231 ARG B N 4
ATOM 6466 C CA . ARG B 1 31 ? 14.095 -4.730 5.135 1.00 71.40 231 ARG B CA 4
ATOM 6467 C C . ARG B 1 31 ? 13.171 -5.906 4.762 1.00 53.11 231 ARG B C 4
ATOM 6468 O O . ARG B 1 31 ? 12.657 -6.590 5.647 1.00 25.11 231 ARG B O 4
ATOM 6489 N N . VAL B 1 32 ? 12.945 -6.135 3.467 1.00 73.30 232 VAL B N 4
ATOM 6490 C CA . VAL B 1 32 ? 12.116 -7.271 3.032 1.00 30.43 232 VAL B CA 4
ATOM 6491 C C . VAL B 1 32 ? 12.900 -8.596 3.109 1.00 12.52 232 VAL B C 4
ATOM 6492 O O . VAL B 1 32 ? 14.037 -8.683 2.638 1.00 54.01 232 VAL B O 4
ATOM 6505 N N . PRO B 1 33 ? 12.312 -9.640 3.734 1.00 51.21 233 PRO B N 4
ATOM 6506 C CA . PRO B 1 33 ? 12.964 -10.954 3.864 1.00 74.32 233 PRO B CA 4
ATOM 6507 C C . PRO B 1 33 ? 13.060 -11.718 2.527 1.00 22.33 233 PRO B C 4
ATOM 6508 O O . PRO B 1 33 ? 12.227 -11.549 1.635 1.00 22.51 233 PRO B O 4
ATOM 6519 N N . ALA B 1 34 ? 14.078 -12.575 2.421 1.00 41.12 234 ALA B N 4
ATOM 6520 C CA . ALA B 1 34 ? 14.427 -13.269 1.166 1.00 65.01 234 ALA B CA 4
ATOM 6521 C C . ALA B 1 34 ? 13.225 -13.911 0.445 1.00 44.21 234 ALA B C 4
ATOM 6522 O O . ALA B 1 34 ? 13.041 -13.713 -0.759 1.00 43.14 234 ALA B O 4
ATOM 6529 N N . ASN B 1 35 ? 12.414 -14.679 1.171 1.00 43.13 235 ASN B N 4
ATOM 6530 C CA . ASN B 1 35 ? 11.317 -15.442 0.551 1.00 64.41 235 ASN B CA 4
ATOM 6531 C C . ASN B 1 35 ? 10.068 -14.585 0.298 1.00 51.02 235 ASN B C 4
ATOM 6532 O O . ASN B 1 35 ? 9.241 -14.922 -0.549 1.00 23.24 235 ASN B O 4
ATOM 6543 N N . THR B 1 36 ? 9.922 -13.482 1.028 1.00 20.34 236 THR B N 4
ATOM 6544 C CA . THR B 1 36 ? 8.722 -12.638 0.906 1.00 41.13 236 THR B CA 4
ATOM 6545 C C . THR B 1 36 ? 8.860 -11.607 -0.223 1.00 52.35 236 THR B C 4
ATOM 6546 O O . THR B 1 36 ? 9.738 -10.741 -0.188 1.00 14.15 236 THR B O 4
ATOM 6557 N N . SER B 1 37 ? 7.992 -11.712 -1.229 1.00 14.00 237 SER B N 4
ATOM 6558 C CA . SER B 1 37 ? 7.924 -10.721 -2.313 1.00 13.02 237 SER B CA 4
ATOM 6559 C C . SER B 1 37 ? 7.503 -9.347 -1.768 1.00 23.22 237 SER B C 4
ATOM 6560 O O . SER B 1 37 ? 6.728 -9.267 -0.813 1.00 61.32 237 SER B O 4
ATOM 6568 N N . MET B 1 38 ? 8.006 -8.268 -2.374 1.00 1.03 238 MET B N 4
ATOM 6569 C CA . MET B 1 38 ? 7.712 -6.907 -1.898 1.00 21.14 238 MET B CA 4
ATOM 6570 C C . MET B 1 38 ? 6.198 -6.651 -1.820 1.00 33.13 238 MET B C 4
ATOM 6571 O O . MET B 1 38 ? 5.707 -6.063 -0.854 1.00 30.14 238 MET B O 4
ATOM 6585 N N . SER B 1 39 ? 5.465 -7.111 -2.833 1.00 70.11 239 SER B N 4
ATOM 6586 C CA . SER B 1 39 ? 3.999 -6.997 -2.849 1.00 1.11 239 SER B CA 4
ATOM 6587 C C . SER B 1 39 ? 3.378 -7.726 -1.650 1.00 24.53 239 SER B C 4
ATOM 6588 O O . SER B 1 39 ? 2.555 -7.168 -0.922 1.00 63.53 239 SER B O 4
ATOM 6596 N N . ALA B 1 40 ? 3.789 -8.979 -1.451 1.00 33.31 240 ALA B N 4
ATOM 6597 C CA . ALA B 1 40 ? 3.333 -9.779 -0.308 1.00 35.31 240 ALA B CA 4
ATOM 6598 C C . ALA B 1 40 ? 3.695 -9.114 1.031 1.00 60.22 240 ALA B C 4
ATOM 6599 O O . ALA B 1 40 ? 2.940 -9.199 2.002 1.00 2.32 240 ALA B O 4
ATOM 6606 N N . TYR B 1 41 ? 4.850 -8.447 1.075 1.00 74.22 241 TYR B N 4
ATOM 6607 C CA . TYR B 1 41 ? 5.296 -7.756 2.287 1.00 31.44 241 TYR B CA 4
ATOM 6608 C C . TYR B 1 41 ? 4.368 -6.578 2.623 1.00 32.23 241 TYR B C 4
ATOM 6609 O O . TYR B 1 41 ? 3.995 -6.379 3.776 1.00 52.30 241 TYR B O 4
ATOM 6627 N N . ILE B 1 42 ? 3.995 -5.806 1.605 1.00 42.22 242 ILE B N 4
ATOM 6628 C CA . ILE B 1 42 ? 3.033 -4.712 1.783 1.00 14.53 242 ILE B CA 4
ATOM 6629 C C . ILE B 1 42 ? 1.649 -5.252 2.183 1.00 23.44 242 ILE B C 4
ATOM 6630 O O . ILE B 1 42 ? 0.992 -4.708 3.075 1.00 11.35 242 ILE B O 4
ATOM 6646 N N . ARG B 1 43 ? 1.224 -6.335 1.531 1.00 55.10 243 ARG B N 4
ATOM 6647 C CA . ARG B 1 43 ? -0.082 -6.950 1.803 1.00 52.44 243 ARG B CA 4
ATOM 6648 C C . ARG B 1 43 ? -0.210 -7.398 3.270 1.00 5.15 243 ARG B C 4
ATOM 6649 O O . ARG B 1 43 ? -1.200 -7.097 3.935 1.00 12.32 243 ARG B O 4
ATOM 6670 N N . ARG B 1 44 ? 0.799 -8.116 3.769 1.00 10.44 244 ARG B N 4
ATOM 6671 C CA . ARG B 1 44 ? 0.774 -8.635 5.145 1.00 10.41 244 ARG B CA 4
ATOM 6672 C C . ARG B 1 44 ? 0.775 -7.499 6.189 1.00 42.42 244 ARG B C 4
ATOM 6673 O O . ARG B 1 44 ? 0.414 -7.711 7.348 1.00 65.33 244 ARG B O 4
ATOM 6694 N N . ILE B 1 45 ? 1.180 -6.298 5.769 1.00 22.25 245 ILE B N 4
ATOM 6695 C CA . ILE B 1 45 ? 1.140 -5.112 6.636 1.00 35.02 245 ILE B CA 4
ATOM 6696 C C . ILE B 1 45 ? -0.241 -4.432 6.596 1.00 25.43 245 ILE B C 4
ATOM 6697 O O . ILE B 1 45 ? -0.897 -4.275 7.629 1.00 62.11 245 ILE B O 4
ATOM 6713 N N . ILE B 1 46 ? -0.678 -4.032 5.397 1.00 22.32 246 ILE B N 4
ATOM 6714 C CA . ILE B 1 46 ? -1.970 -3.345 5.230 1.00 73.12 246 ILE B CA 4
ATOM 6715 C C . ILE B 1 46 ? -3.140 -4.206 5.730 1.00 51.03 246 ILE B C 4
ATOM 6716 O O . ILE B 1 46 ? -4.141 -3.679 6.227 1.00 61.00 246 ILE B O 4
ATOM 6732 N N . LEU B 1 47 ? -2.990 -5.526 5.606 1.00 31.32 247 LEU B N 4
ATOM 6733 C CA . LEU B 1 47 ? -3.984 -6.497 6.089 1.00 30.12 247 LEU B CA 4
ATOM 6734 C C . LEU B 1 47 ? -4.465 -6.153 7.508 1.00 25.31 247 LEU B C 4
ATOM 6735 O O . LEU B 1 47 ? -5.664 -6.182 7.804 1.00 22.21 247 LEU B O 4
ATOM 6751 N N . ASN B 1 48 ? -3.515 -5.799 8.371 1.00 13.22 248 ASN B N 4
ATOM 6752 C CA . ASN B 1 48 ? -3.809 -5.470 9.768 1.00 63.52 248 ASN B CA 4
ATOM 6753 C C . ASN B 1 48 ? -4.740 -4.253 9.884 1.00 23.33 248 ASN B C 4
ATOM 6754 O O . ASN B 1 48 ? -5.573 -4.185 10.786 1.00 63.10 248 ASN B O 4
ATOM 6765 N N . HIS B 1 49 ? -4.601 -3.302 8.961 1.00 43.02 249 HIS B N 4
ATOM 6766 C CA . HIS B 1 49 ? -5.380 -2.058 9.000 1.00 51.23 249 HIS B CA 4
ATOM 6767 C C . HIS B 1 49 ? -6.851 -2.289 8.620 1.00 72.32 249 HIS B C 4
ATOM 6768 O O . HIS B 1 49 ? -7.752 -1.710 9.227 1.00 32.10 249 HIS B O 4
ATOM 6783 N N . LEU B 1 50 ? -7.088 -3.127 7.609 1.00 40.21 250 LEU B N 4
ATOM 6784 C CA . LEU B 1 50 ? -8.457 -3.426 7.156 1.00 2.24 250 LEU B CA 4
ATOM 6785 C C . LEU B 1 50 ? -9.289 -4.078 8.271 1.00 3.30 250 LEU B C 4
ATOM 6786 O O . LEU B 1 50 ? -10.477 -3.787 8.429 1.00 12.24 250 LEU B O 4
ATOM 6802 N N . GLU B 1 51 ? -8.657 -4.965 9.038 1.00 71.25 251 GLU B N 4
ATOM 6803 C CA . GLU B 1 51 ? -9.325 -5.632 10.161 1.00 40.43 251 GLU B CA 4
ATOM 6804 C C . GLU B 1 51 ? -9.267 -4.780 11.443 1.00 41.54 251 GLU B C 4
ATOM 6805 O O . GLU B 1 51 ? -10.094 -4.948 12.343 1.00 51.12 251 GLU B O 4
ATOM 6817 N N . ASP B 1 52 ? -8.289 -3.874 11.519 1.00 34.34 252 ASP B N 4
ATOM 6818 C CA . ASP B 1 52 ? -8.140 -2.973 12.673 1.00 41.21 252 ASP B CA 4
ATOM 6819 C C . ASP B 1 52 ? -9.360 -2.058 12.830 1.00 62.35 252 ASP B C 4
ATOM 6820 O O . ASP B 1 52 ? -9.976 -1.999 13.895 1.00 13.42 252 ASP B O 4
ATOM 6829 N N . GLU B 1 53 ? -9.697 -1.342 11.763 1.00 34.31 253 GLU B N 4
ATOM 6830 C CA . GLU B 1 53 ? -10.877 -0.467 11.751 1.00 2.50 253 GLU B CA 4
ATOM 6831 C C . GLU B 1 53 ? -11.968 -1.015 10.807 1.00 74.24 253 GLU B C 4
ATOM 6832 O O . GLU B 1 53 ? -12.013 -0.613 9.626 1.00 38.74 253 GLU B O 4
ATOM 6845 N N . MET A 1 1 ? 19.446 11.048 0.095 1.00 34.24 1 MET A N 5
ATOM 6846 C CA . MET A 1 1 ? 18.277 10.818 0.985 1.00 32.41 1 MET A CA 5
ATOM 6847 C C . MET A 1 1 ? 18.631 11.050 2.463 1.00 74.33 1 MET A C 5
ATOM 6848 O O . MET A 1 1 ? 19.034 10.127 3.171 1.00 5.13 1 MET A O 5
ATOM 6864 N N . VAL A 1 2 ? 18.510 12.297 2.913 1.00 72.51 2 VAL A N 5
ATOM 6865 C CA . VAL A 1 2 ? 18.723 12.645 4.325 1.00 23.33 2 VAL A CA 5
ATOM 6866 C C . VAL A 1 2 ? 17.409 12.540 5.119 1.00 35.51 2 VAL A C 5
ATOM 6867 O O . VAL A 1 2 ? 17.411 12.442 6.348 1.00 53.12 2 VAL A O 5
ATOM 6880 N N . GLY A 1 3 ? 16.287 12.560 4.399 1.00 4.13 3 GLY A N 5
ATOM 6881 C CA . GLY A 1 3 ? 14.971 12.489 5.031 1.00 61.51 3 GLY A CA 5
ATOM 6882 C C . GLY A 1 3 ? 13.924 13.309 4.290 1.00 23.14 3 GLY A C 5
ATOM 6883 O O . GLY A 1 3 ? 12.727 13.010 4.340 1.00 25.21 3 GLY A O 5
ATOM 6887 N N . ARG A 1 4 ? 14.377 14.351 3.601 1.00 63.52 4 ARG A N 5
ATOM 6888 C CA . ARG A 1 4 ? 13.485 15.212 2.824 1.00 31.42 4 ARG A CA 5
ATOM 6889 C C . ARG A 1 4 ? 12.958 14.486 1.575 1.00 24.44 4 ARG A C 5
ATOM 6890 O O . ARG A 1 4 ? 13.718 14.154 0.662 1.00 51.45 4 ARG A O 5
ATOM 6911 N N . ARG A 1 5 ? 11.654 14.229 1.550 1.00 54.44 5 ARG A N 5
ATOM 6912 C CA . ARG A 1 5 ? 11.015 13.541 0.425 1.00 2.33 5 ARG A CA 5
ATOM 6913 C C . ARG A 1 5 ? 10.875 14.469 -0.800 1.00 72.14 5 ARG A C 5
ATOM 6914 O O . ARG A 1 5 ? 10.765 15.691 -0.658 1.00 54.30 5 ARG A O 5
ATOM 6935 N N . PRO A 1 6 ? 10.906 13.901 -2.024 1.00 15.35 6 PRO A N 5
ATOM 6936 C CA . PRO A 1 6 ? 10.804 14.686 -3.271 1.00 70.23 6 PRO A CA 5
ATOM 6937 C C . PRO A 1 6 ? 9.488 15.479 -3.385 1.00 72.30 6 PRO A C 5
ATOM 6938 O O . PRO A 1 6 ? 8.433 15.030 -2.928 1.00 53.45 6 PRO A O 5
ATOM 6949 N N . GLY A 1 7 ? 9.565 16.666 -3.991 1.00 25.52 7 GLY A N 5
ATOM 6950 C CA . GLY A 1 7 ? 8.384 17.509 -4.166 1.00 65.00 7 GLY A CA 5
ATOM 6951 C C . GLY A 1 7 ? 7.886 17.537 -5.606 1.00 33.50 7 GLY A C 5
ATOM 6952 O O . GLY A 1 7 ? 8.612 17.950 -6.514 1.00 54.24 7 GLY A O 5
ATOM 6956 N N . GLY A 1 8 ? 6.646 17.105 -5.819 1.00 30.03 8 GLY A N 5
ATOM 6957 C CA . GLY A 1 8 ? 6.089 17.061 -7.167 1.00 22.32 8 GLY A CA 5
ATOM 6958 C C . GLY A 1 8 ? 4.565 17.003 -7.200 1.00 22.11 8 GLY A C 5
ATOM 6959 O O . GLY A 1 8 ? 3.929 17.708 -7.984 1.00 20.13 8 GLY A O 5
ATOM 6963 N N . GLY A 1 9 ? 3.972 16.155 -6.361 1.00 33.05 9 GLY A N 5
ATOM 6964 C CA . GLY A 1 9 ? 2.518 15.993 -6.348 1.00 74.50 9 GLY A CA 5
ATOM 6965 C C . GLY A 1 9 ? 1.992 15.131 -7.498 1.00 73.22 9 GLY A C 5
ATOM 6966 O O . GLY A 1 9 ? 1.134 14.272 -7.298 1.00 13.43 9 GLY A O 5
ATOM 6970 N N . LEU A 1 10 ? 2.490 15.379 -8.710 1.00 15.25 10 LEU A N 5
ATOM 6971 C CA . LEU A 1 10 ? 2.108 14.590 -9.889 1.00 74.53 10 LEU A CA 5
ATOM 6972 C C . LEU A 1 10 ? 2.849 13.245 -9.917 1.00 12.44 10 LEU A C 5
ATOM 6973 O O . LEU A 1 10 ? 2.234 12.184 -10.035 1.00 54.13 10 LEU A O 5
ATOM 6989 N N . LYS A 1 11 ? 4.180 13.304 -9.832 1.00 4.11 11 LYS A N 5
ATOM 6990 C CA . LYS A 1 11 ? 5.012 12.097 -9.753 1.00 25.15 11 LYS A CA 5
ATOM 6991 C C . LYS A 1 11 ? 6.085 12.239 -8.658 1.00 43.12 11 LYS A C 5
ATOM 6992 O O . LYS A 1 11 ? 7.262 11.923 -8.858 1.00 4.55 11 LYS A O 5
ATOM 7011 N N . ASP A 1 12 ? 5.650 12.688 -7.483 1.00 34.41 12 ASP A N 5
ATOM 7012 C CA . ASP A 1 12 ? 6.522 12.819 -6.304 1.00 35.15 12 ASP A CA 5
ATOM 7013 C C . ASP A 1 12 ? 6.932 11.438 -5.771 1.00 55.43 12 ASP A C 5
ATOM 7014 O O . ASP A 1 12 ? 7.827 11.308 -4.934 1.00 61.42 12 ASP A O 5
ATOM 7023 N N . THR A 1 13 ? 6.259 10.416 -6.273 1.00 43.02 13 THR A N 5
ATOM 7024 C CA . THR A 1 13 ? 6.390 9.055 -5.767 1.00 70.24 13 THR A CA 5
ATOM 7025 C C . THR A 1 13 ? 6.614 8.039 -6.900 1.00 61.21 13 THR A C 5
ATOM 7026 O O . THR A 1 13 ? 6.423 8.350 -8.077 1.00 43.55 13 THR A O 5
ATOM 7037 N N . LYS A 1 14 ? 7.043 6.829 -6.538 1.00 53.33 14 LYS A N 5
ATOM 7038 C CA . LYS A 1 14 ? 7.202 5.738 -7.507 1.00 63.42 14 LYS A CA 5
ATOM 7039 C C . LYS A 1 14 ? 5.984 4.797 -7.464 1.00 11.12 14 LYS A C 5
ATOM 7040 O O . LYS A 1 14 ? 5.470 4.487 -6.386 1.00 54.11 14 LYS A O 5
ATOM 7059 N N . PRO A 1 15 ? 5.498 4.344 -8.637 1.00 24.11 15 PRO A N 5
ATOM 7060 C CA . PRO A 1 15 ? 4.344 3.434 -8.712 1.00 23.25 15 PRO A CA 5
ATOM 7061 C C . PRO A 1 15 ? 4.683 1.985 -8.301 1.00 33.34 15 PRO A C 5
ATOM 7062 O O . PRO A 1 15 ? 5.723 1.436 -8.681 1.00 34.50 15 PRO A O 5
ATOM 7073 N N . VAL A 1 16 ? 3.790 1.382 -7.521 1.00 10.30 16 VAL A N 5
ATOM 7074 C CA . VAL A 1 16 ? 3.930 -0.009 -7.077 1.00 63.42 16 VAL A CA 5
ATOM 7075 C C . VAL A 1 16 ? 2.547 -0.669 -6.940 1.00 63.51 16 VAL A C 5
ATOM 7076 O O . VAL A 1 16 ? 1.581 -0.033 -6.506 1.00 13.34 16 VAL A O 5
ATOM 7089 N N . VAL A 1 17 ? 2.442 -1.934 -7.337 1.00 12.30 17 VAL A N 5
ATOM 7090 C CA . VAL A 1 17 ? 1.164 -2.655 -7.281 1.00 4.42 17 VAL A CA 5
ATOM 7091 C C . VAL A 1 17 ? 1.136 -3.696 -6.147 1.00 22.34 17 VAL A C 5
ATOM 7092 O O . VAL A 1 17 ? 2.087 -4.459 -5.959 1.00 11.12 17 VAL A O 5
ATOM 7105 N N . VAL A 1 18 ? 0.035 -3.717 -5.394 1.00 2.14 18 VAL A N 5
ATOM 7106 C CA . VAL A 1 18 ? -0.151 -4.669 -4.288 1.00 40.21 18 VAL A CA 5
ATOM 7107 C C . VAL A 1 18 ? -1.486 -5.421 -4.422 1.00 4.22 18 VAL A C 5
ATOM 7108 O O . VAL A 1 18 ? -2.498 -4.841 -4.804 1.00 31.23 18 VAL A O 5
ATOM 7121 N N . ARG A 1 19 ? -1.488 -6.716 -4.106 1.00 21.32 19 ARG A N 5
ATOM 7122 C CA . ARG A 1 19 ? -2.697 -7.538 -4.231 1.00 51.35 19 ARG A CA 5
ATOM 7123 C C . ARG A 1 19 ? -3.443 -7.659 -2.890 1.00 71.51 19 ARG A C 5
ATOM 7124 O O . ARG A 1 19 ? -2.888 -8.145 -1.906 1.00 42.50 19 ARG A O 5
ATOM 7145 N N . LEU A 1 20 ? -4.704 -7.225 -2.863 1.00 43.43 20 LEU A N 5
ATOM 7146 C CA . LEU A 1 20 ? -5.537 -7.301 -1.649 1.00 65.21 20 LEU A CA 5
ATOM 7147 C C . LEU A 1 20 ? -6.833 -8.092 -1.917 1.00 35.52 20 LEU A C 5
ATOM 7148 O O . LEU A 1 20 ? -7.273 -8.205 -3.059 1.00 14.10 20 LEU A O 5
ATOM 7164 N N . TYR A 1 21 ? -7.440 -8.638 -0.860 1.00 65.24 21 TYR A N 5
ATOM 7165 C CA . TYR A 1 21 ? -8.661 -9.449 -0.989 1.00 12.34 21 TYR A CA 5
ATOM 7166 C C . TYR A 1 21 ? -9.876 -8.591 -1.404 1.00 42.23 21 TYR A C 5
ATOM 7167 O O . TYR A 1 21 ? -10.152 -7.564 -0.784 1.00 62.35 21 TYR A O 5
ATOM 7185 N N . PRO A 1 22 ? -10.628 -9.019 -2.446 1.00 31.42 22 PRO A N 5
ATOM 7186 C CA . PRO A 1 22 ? -11.775 -8.257 -2.990 1.00 62.24 22 PRO A CA 5
ATOM 7187 C C . PRO A 1 22 ? -12.763 -7.786 -1.910 1.00 13.11 22 PRO A C 5
ATOM 7188 O O . PRO A 1 22 ? -13.161 -6.620 -1.881 1.00 41.40 22 PRO A O 5
ATOM 7199 N N . ASP A 1 23 ? -13.149 -8.703 -1.023 1.00 43.33 23 ASP A N 5
ATOM 7200 C CA . ASP A 1 23 ? -14.057 -8.390 0.085 1.00 12.51 23 ASP A CA 5
ATOM 7201 C C . ASP A 1 23 ? -13.564 -7.194 0.917 1.00 3.23 23 ASP A C 5
ATOM 7202 O O . ASP A 1 23 ? -14.340 -6.308 1.277 1.00 54.21 23 ASP A O 5
ATOM 7211 N N . GLU A 1 24 ? -12.268 -7.173 1.213 1.00 74.54 24 GLU A N 5
ATOM 7212 C CA . GLU A 1 24 ? -11.681 -6.117 2.040 1.00 55.30 24 GLU A CA 5
ATOM 7213 C C . GLU A 1 24 ? -11.456 -4.821 1.239 1.00 70.10 24 GLU A C 5
ATOM 7214 O O . GLU A 1 24 ? -11.563 -3.723 1.787 1.00 62.34 24 GLU A O 5
ATOM 7226 N N . ILE A 1 25 ? -11.159 -4.952 -0.056 1.00 24.02 25 ILE A N 5
ATOM 7227 C CA . ILE A 1 25 ? -11.091 -3.791 -0.959 1.00 64.40 25 ILE A CA 5
ATOM 7228 C C . ILE A 1 25 ? -12.441 -3.053 -0.984 1.00 52.11 25 ILE A C 5
ATOM 7229 O O . ILE A 1 25 ? -12.510 -1.827 -0.838 1.00 43.25 25 ILE A O 5
ATOM 7245 N N . GLU A 1 26 ? -13.509 -3.823 -1.161 1.00 52.32 26 GLU A N 5
ATOM 7246 C CA . GLU A 1 26 ? -14.876 -3.295 -1.159 1.00 55.11 26 GLU A CA 5
ATOM 7247 C C . GLU A 1 26 ? -15.235 -2.687 0.209 1.00 1.50 26 GLU A C 5
ATOM 7248 O O . GLU A 1 26 ? -15.786 -1.585 0.290 1.00 64.32 26 GLU A O 5
ATOM 7260 N N . ALA A 1 27 ? -14.902 -3.403 1.283 1.00 70.14 27 ALA A N 5
ATOM 7261 C CA . ALA A 1 27 ? -15.132 -2.909 2.647 1.00 65.33 27 ALA A CA 5
ATOM 7262 C C . ALA A 1 27 ? -14.311 -1.637 2.937 1.00 73.33 27 ALA A C 5
ATOM 7263 O O . ALA A 1 27 ? -14.695 -0.808 3.765 1.00 52.40 27 ALA A O 5
ATOM 7270 N N . LEU A 1 28 ? -13.177 -1.495 2.256 1.00 13.44 28 LEU A N 5
ATOM 7271 C CA . LEU A 1 28 ? -12.309 -0.323 2.425 1.00 22.30 28 LEU A CA 5
ATOM 7272 C C . LEU A 1 28 ? -12.899 0.924 1.745 1.00 3.14 28 LEU A C 5
ATOM 7273 O O . LEU A 1 28 ? -13.058 1.969 2.380 1.00 65.42 28 LEU A O 5
ATOM 7289 N N . LYS A 1 29 ? -13.234 0.809 0.456 1.00 63.01 29 LYS A N 5
ATOM 7290 C CA . LYS A 1 29 ? -13.794 1.942 -0.303 1.00 14.33 29 LYS A CA 5
ATOM 7291 C C . LYS A 1 29 ? -15.089 2.467 0.345 1.00 32.41 29 LYS A C 5
ATOM 7292 O O . LYS A 1 29 ? -15.446 3.636 0.192 1.00 44.43 29 LYS A O 5
ATOM 7311 N N . SER A 1 30 ? -15.775 1.591 1.077 1.00 2.40 30 SER A N 5
ATOM 7312 C CA . SER A 1 30 ? -17.006 1.956 1.796 1.00 3.31 30 SER A CA 5
ATOM 7313 C C . SER A 1 30 ? -16.792 3.146 2.748 1.00 44.32 30 SER A C 5
ATOM 7314 O O . SER A 1 30 ? -17.716 3.919 3.003 1.00 61.23 30 SER A O 5
ATOM 7322 N N . ARG A 1 31 ? -15.569 3.303 3.258 1.00 42.35 31 ARG A N 5
ATOM 7323 C CA . ARG A 1 31 ? -15.279 4.350 4.251 1.00 73.02 31 ARG A CA 5
ATOM 7324 C C . ARG A 1 31 ? -14.134 5.285 3.811 1.00 33.20 31 ARG A C 5
ATOM 7325 O O . ARG A 1 31 ? -13.454 5.887 4.646 1.00 10.02 31 ARG A O 5
ATOM 7346 N N . VAL A 1 32 ? -13.928 5.424 2.500 1.00 40.50 32 VAL A N 5
ATOM 7347 C CA . VAL A 1 32 ? -12.952 6.394 1.980 1.00 44.31 32 VAL A CA 5
ATOM 7348 C C . VAL A 1 32 ? -13.638 7.734 1.643 1.00 31.33 32 VAL A C 5
ATOM 7349 O O . VAL A 1 32 ? -14.747 7.751 1.098 1.00 22.51 32 VAL A O 5
ATOM 7362 N N . PRO A 1 33 ? -12.997 8.874 1.981 1.00 34.42 33 PRO A N 5
ATOM 7363 C CA . PRO A 1 33 ? -13.570 10.219 1.752 1.00 52.41 33 PRO A CA 5
ATOM 7364 C C . PRO A 1 33 ? -13.992 10.473 0.292 1.00 74.02 33 PRO A C 5
ATOM 7365 O O . PRO A 1 33 ? -13.299 10.081 -0.646 1.00 13.03 33 PRO A O 5
ATOM 7376 N N . ALA A 1 34 ? -15.123 11.164 0.113 1.00 0.22 34 ALA A N 5
ATOM 7377 C CA . ALA A 1 34 ? -15.657 11.475 -1.224 1.00 72.42 34 ALA A CA 5
ATOM 7378 C C . ALA A 1 34 ? -14.670 12.297 -2.071 1.00 34.33 34 ALA A C 5
ATOM 7379 O O . ALA A 1 34 ? -14.614 12.152 -3.295 1.00 31.11 34 ALA A O 5
ATOM 7386 N N . ASN A 1 35 ? -13.896 13.159 -1.418 1.00 75.40 35 ASN A N 5
ATOM 7387 C CA . ASN A 1 35 ? -12.902 13.993 -2.112 1.00 22.25 35 ASN A CA 5
ATOM 7388 C C . ASN A 1 35 ? -11.621 13.211 -2.450 1.00 20.25 35 ASN A C 5
ATOM 7389 O O . ASN A 1 35 ? -10.811 13.658 -3.268 1.00 12.05 35 ASN A O 5
ATOM 7400 N N . THR A 1 36 ? -11.445 12.047 -1.830 1.00 21.11 36 THR A N 5
ATOM 7401 C CA . THR A 1 36 ? -10.216 11.253 -1.989 1.00 35.20 36 THR A CA 5
ATOM 7402 C C . THR A 1 36 ? -10.422 10.057 -2.933 1.00 41.10 36 THR A C 5
ATOM 7403 O O . THR A 1 36 ? -11.500 9.463 -2.987 1.00 13.23 36 THR A O 5
ATOM 7414 N N . SER A 1 37 ? -9.385 9.715 -3.691 1.00 30.50 37 SER A N 5
ATOM 7415 C CA . SER A 1 37 ? -9.408 8.519 -4.547 1.00 45.24 37 SER A CA 5
ATOM 7416 C C . SER A 1 37 ? -8.836 7.315 -3.796 1.00 30.44 37 SER A C 5
ATOM 7417 O O . SER A 1 37 ? -8.082 7.477 -2.835 1.00 65.44 37 SER A O 5
ATOM 7425 N N . MET A 1 38 ? -9.183 6.106 -4.229 1.00 12.23 38 MET A N 5
ATOM 7426 C CA . MET A 1 38 ? -8.674 4.894 -3.580 1.00 32.02 38 MET A CA 5
ATOM 7427 C C . MET A 1 38 ? -7.146 4.792 -3.699 1.00 32.34 38 MET A C 5
ATOM 7428 O O . MET A 1 38 ? -6.461 4.562 -2.708 1.00 11.31 38 MET A O 5
ATOM 7442 N N . SER A 1 39 ? -6.618 4.984 -4.908 1.00 41.21 39 SER A N 5
ATOM 7443 C CA . SER A 1 39 ? -5.162 4.916 -5.133 1.00 13.24 39 SER A CA 5
ATOM 7444 C C . SER A 1 39 ? -4.402 5.941 -4.272 1.00 30.14 39 SER A C 5
ATOM 7445 O O . SER A 1 39 ? -3.296 5.669 -3.801 1.00 20.43 39 SER A O 5
ATOM 7453 N N . ALA A 1 40 ? -4.992 7.118 -4.065 1.00 63.34 40 ALA A N 5
ATOM 7454 C CA . ALA A 1 40 ? -4.396 8.128 -3.180 1.00 73.01 40 ALA A CA 5
ATOM 7455 C C . ALA A 1 40 ? -4.546 7.725 -1.704 1.00 42.32 40 ALA A C 5
ATOM 7456 O O . ALA A 1 40 ? -3.624 7.890 -0.901 1.00 21.21 40 ALA A O 5
ATOM 7463 N N . TYR A 1 41 ? -5.712 7.178 -1.362 1.00 20.23 41 TYR A N 5
ATOM 7464 C CA . TYR A 1 41 ? -6.001 6.751 0.011 1.00 60.35 41 TYR A CA 5
ATOM 7465 C C . TYR A 1 41 ? -5.068 5.611 0.452 1.00 20.21 41 TYR A C 5
ATOM 7466 O O . TYR A 1 41 ? -4.622 5.568 1.601 1.00 44.55 41 TYR A O 5
ATOM 7484 N N . ILE A 1 42 ? -4.771 4.692 -0.467 1.00 74.32 42 ILE A N 5
ATOM 7485 C CA . ILE A 1 42 ? -3.833 3.601 -0.184 1.00 64.25 42 ILE A CA 5
ATOM 7486 C C . ILE A 1 42 ? -2.433 4.152 0.136 1.00 55.43 42 ILE A C 5
ATOM 7487 O O . ILE A 1 42 ? -1.735 3.628 1.007 1.00 21.00 42 ILE A O 5
ATOM 7503 N N . ARG A 1 43 ? -2.031 5.223 -0.565 1.00 61.44 43 ARG A N 5
ATOM 7504 C CA . ARG A 1 43 ? -0.749 5.884 -0.286 1.00 24.14 43 ARG A CA 5
ATOM 7505 C C . ARG A 1 43 ? -0.705 6.376 1.168 1.00 53.33 43 ARG A C 5
ATOM 7506 O O . ARG A 1 43 ? 0.321 6.275 1.834 1.00 23.35 43 ARG A O 5
ATOM 7527 N N . ARG A 1 44 ? -1.830 6.897 1.654 1.00 42.11 44 ARG A N 5
ATOM 7528 C CA . ARG A 1 44 ? -1.959 7.288 3.062 1.00 42.43 44 ARG A CA 5
ATOM 7529 C C . ARG A 1 44 ? -1.794 6.072 3.989 1.00 73.52 44 ARG A C 5
ATOM 7530 O O . ARG A 1 44 ? -1.011 6.105 4.939 1.00 43.13 44 ARG A O 5
ATOM 7551 N N . ILE A 1 45 ? -2.533 5.001 3.690 1.00 0.33 45 ILE A N 5
ATOM 7552 C CA . ILE A 1 45 ? -2.487 3.764 4.485 1.00 73.40 45 ILE A CA 5
ATOM 7553 C C . ILE A 1 45 ? -1.053 3.237 4.651 1.00 34.11 45 ILE A C 5
ATOM 7554 O O . ILE A 1 45 ? -0.610 2.946 5.767 1.00 34.41 45 ILE A O 5
ATOM 7570 N N . ILE A 1 46 ? -0.335 3.103 3.537 1.00 14.32 46 ILE A N 5
ATOM 7571 C CA . ILE A 1 46 ? 1.040 2.602 3.571 1.00 22.14 46 ILE A CA 5
ATOM 7572 C C . ILE A 1 46 ? 2.010 3.633 4.176 1.00 40.10 46 ILE A C 5
ATOM 7573 O O . ILE A 1 46 ? 2.894 3.272 4.953 1.00 41.44 46 ILE A O 5
ATOM 7589 N N . LEU A 1 47 ? 1.828 4.915 3.844 1.00 21.31 47 LEU A N 5
ATOM 7590 C CA . LEU A 1 47 ? 2.675 5.991 4.386 1.00 43.22 47 LEU A CA 5
ATOM 7591 C C . LEU A 1 47 ? 2.653 5.991 5.923 1.00 22.43 47 LEU A C 5
ATOM 7592 O O . LEU A 1 47 ? 3.700 6.004 6.572 1.00 61.01 47 LEU A O 5
ATOM 7608 N N . ASN A 1 48 ? 1.446 5.936 6.494 1.00 22.11 48 ASN A N 5
ATOM 7609 C CA . ASN A 1 48 ? 1.267 5.908 7.954 1.00 20.44 48 ASN A CA 5
ATOM 7610 C C . ASN A 1 48 ? 1.920 4.674 8.599 1.00 44.14 48 ASN A C 5
ATOM 7611 O O . ASN A 1 48 ? 1.993 4.572 9.825 1.00 20.32 48 ASN A O 5
ATOM 7622 N N . HIS A 1 49 ? 2.379 3.733 7.777 1.00 54.10 49 HIS A N 5
ATOM 7623 C CA . HIS A 1 49 ? 3.072 2.544 8.276 1.00 65.31 49 HIS A CA 5
ATOM 7624 C C . HIS A 1 49 ? 4.553 2.539 7.846 1.00 54.54 49 HIS A C 5
ATOM 7625 O O . HIS A 1 49 ? 5.386 1.878 8.469 1.00 71.01 49 HIS A O 5
ATOM 7640 N N . LEU A 1 50 ? 4.873 3.284 6.787 1.00 42.00 50 LEU A N 5
ATOM 7641 C CA . LEU A 1 50 ? 6.263 3.449 6.338 1.00 34.23 50 LEU A CA 5
ATOM 7642 C C . LEU A 1 50 ? 7.036 4.382 7.282 1.00 72.53 50 LEU A C 5
ATOM 7643 O O . LEU A 1 50 ? 8.054 3.992 7.860 1.00 40.24 50 LEU A O 5
ATOM 7659 N N . GLU A 1 51 ? 6.539 5.610 7.455 1.00 31.32 51 GLU A N 5
ATOM 7660 C CA . GLU A 1 51 ? 7.144 6.556 8.400 1.00 44.14 51 GLU A CA 5
ATOM 7661 C C . GLU A 1 51 ? 6.985 6.056 9.847 1.00 33.03 51 GLU A C 5
ATOM 7662 O O . GLU A 1 51 ? 7.654 6.537 10.766 1.00 25.11 51 GLU A O 5
ATOM 7674 N N . ASP A 1 52 ? 6.079 5.101 10.040 1.00 14.40 52 ASP A N 5
ATOM 7675 C CA . ASP A 1 52 ? 5.900 4.437 11.331 1.00 10.24 52 ASP A CA 5
ATOM 7676 C C . ASP A 1 52 ? 7.047 3.448 11.591 1.00 22.02 52 ASP A C 5
ATOM 7677 O O . ASP A 1 52 ? 7.650 3.439 12.669 1.00 3.30 52 ASP A O 5
ATOM 7686 N N . GLU A 1 53 ? 7.341 2.615 10.594 1.00 74.45 53 GLU A N 5
ATOM 7687 C CA . GLU A 1 53 ? 8.461 1.672 10.671 1.00 42.33 53 GLU A CA 5
ATOM 7688 C C . GLU A 1 53 ? 9.583 2.090 9.715 1.00 31.12 53 GLU A C 5
ATOM 7689 O O . GLU A 1 53 ? 10.690 1.539 9.747 1.00 62.32 53 GLU A O 5
ATOM 7701 N N . MET B 1 1 ? -23.417 -16.031 5.498 1.00 33.22 201 MET B N 5
ATOM 7702 C CA . MET B 1 1 ? -22.543 -15.744 4.360 1.00 30.11 201 MET B CA 5
ATOM 7703 C C . MET B 1 1 ? -23.354 -15.535 3.074 1.00 43.21 201 MET B C 5
ATOM 7704 O O . MET B 1 1 ? -24.110 -16.412 2.660 1.00 33.43 201 MET B O 5
ATOM 7718 N N . VAL B 1 2 ? -23.217 -14.362 2.454 1.00 12.15 202 VAL B N 5
ATOM 7719 C CA . VAL B 1 2 ? -23.846 -14.101 1.148 1.00 11.53 202 VAL B CA 5
ATOM 7720 C C . VAL B 1 2 ? -22.790 -14.021 0.026 1.00 62.21 202 VAL B C 5
ATOM 7721 O O . VAL B 1 2 ? -23.061 -13.521 -1.070 1.00 44.23 202 VAL B O 5
ATOM 7734 N N . GLY B 1 3 ? -21.598 -14.545 0.306 1.00 50.12 203 GLY B N 5
ATOM 7735 C CA . GLY B 1 3 ? -20.513 -14.544 -0.672 1.00 42.15 203 GLY B CA 5
ATOM 7736 C C . GLY B 1 3 ? -19.208 -15.102 -0.104 1.00 15.33 203 GLY B C 5
ATOM 7737 O O . GLY B 1 3 ? -19.172 -16.239 0.370 1.00 64.53 203 GLY B O 5
ATOM 7741 N N . ARG B 1 4 ? -18.145 -14.289 -0.149 1.00 21.42 204 ARG B N 5
ATOM 7742 C CA . ARG B 1 4 ? -16.816 -14.664 0.371 1.00 42.44 204 ARG B CA 5
ATOM 7743 C C . ARG B 1 4 ? -16.129 -15.741 -0.486 1.00 62.35 204 ARG B C 5
ATOM 7744 O O . ARG B 1 4 ? -16.755 -16.367 -1.344 1.00 24.21 204 ARG B O 5
ATOM 7765 N N . ARG B 1 5 ? -14.828 -15.938 -0.246 1.00 31.53 205 ARG B N 5
ATOM 7766 C CA . ARG B 1 5 ? -14.040 -16.974 -0.935 1.00 54.04 205 ARG B CA 5
ATOM 7767 C C . ARG B 1 5 ? -14.159 -16.858 -2.473 1.00 72.13 205 ARG B C 5
ATOM 7768 O O . ARG B 1 5 ? -14.556 -17.814 -3.147 1.00 74.31 205 ARG B O 5
ATOM 7789 N N . PRO B 1 6 ? -13.799 -15.690 -3.052 1.00 61.54 206 PRO B N 5
ATOM 7790 C CA . PRO B 1 6 ? -13.979 -15.427 -4.498 1.00 71.21 206 PRO B CA 5
ATOM 7791 C C . PRO B 1 6 ? -13.081 -16.294 -5.402 1.00 43.43 206 PRO B C 5
ATOM 7792 O O . PRO B 1 6 ? -13.404 -16.531 -6.565 1.00 31.10 206 PRO B O 5
ATOM 7803 N N . GLY B 1 7 ? -11.962 -16.766 -4.867 1.00 21.45 207 GLY B N 5
ATOM 7804 C CA . GLY B 1 7 ? -11.046 -17.585 -5.655 1.00 21.43 207 GLY B CA 5
ATOM 7805 C C . GLY B 1 7 ? -10.691 -18.910 -4.987 1.00 75.20 207 GLY B C 5
ATOM 7806 O O . GLY B 1 7 ? -11.233 -19.959 -5.338 1.00 54.20 207 GLY B O 5
ATOM 7810 N N . GLY B 1 8 ? -9.775 -18.859 -4.028 1.00 75.01 208 GLY B N 5
ATOM 7811 C CA . GLY B 1 8 ? -9.307 -20.062 -3.352 1.00 71.43 208 GLY B CA 5
ATOM 7812 C C . GLY B 1 8 ? -7.837 -19.977 -2.948 1.00 15.43 208 GLY B C 5
ATOM 7813 O O . GLY B 1 8 ? -6.950 -20.305 -3.743 1.00 12.14 208 GLY B O 5
ATOM 7817 N N . GLY B 1 9 ? -7.582 -19.507 -1.727 1.00 72.23 209 GLY B N 5
ATOM 7818 C CA . GLY B 1 9 ? -6.222 -19.470 -1.194 1.00 4.32 209 GLY B CA 5
ATOM 7819 C C . GLY B 1 9 ? -5.465 -18.181 -1.511 1.00 74.32 209 GLY B C 5
ATOM 7820 O O . GLY B 1 9 ? -5.404 -17.266 -0.687 1.00 75.11 209 GLY B O 5
ATOM 7824 N N . LEU B 1 10 ? -4.874 -18.113 -2.705 1.00 11.14 210 LEU B N 5
ATOM 7825 C CA . LEU B 1 10 ? -4.017 -16.979 -3.086 1.00 51.42 210 LEU B CA 5
ATOM 7826 C C . LEU B 1 10 ? -4.607 -16.167 -4.254 1.00 43.22 210 LEU B C 5
ATOM 7827 O O . LEU B 1 10 ? -4.522 -14.933 -4.276 1.00 1.02 210 LEU B O 5
ATOM 7843 N N . LYS B 1 11 ? -5.204 -16.867 -5.219 1.00 1.12 211 LYS B N 5
ATOM 7844 C CA . LYS B 1 11 ? -5.696 -16.240 -6.458 1.00 22.32 211 LYS B CA 5
ATOM 7845 C C . LYS B 1 11 ? -6.841 -15.235 -6.215 1.00 25.34 211 LYS B C 5
ATOM 7846 O O . LYS B 1 11 ? -7.247 -14.516 -7.131 1.00 14.51 211 LYS B O 5
ATOM 7865 N N . ASP B 1 12 ? -7.355 -15.186 -4.990 1.00 74.44 212 ASP B N 5
ATOM 7866 C CA . ASP B 1 12 ? -8.420 -14.245 -4.618 1.00 33.24 212 ASP B CA 5
ATOM 7867 C C . ASP B 1 12 ? -7.965 -12.783 -4.772 1.00 1.12 212 ASP B C 5
ATOM 7868 O O . ASP B 1 12 ? -8.686 -11.942 -5.308 1.00 73.42 212 ASP B O 5
ATOM 7877 N N . THR B 1 13 ? -6.754 -12.506 -4.301 1.00 30.20 213 THR B N 5
ATOM 7878 C CA . THR B 1 13 ? -6.239 -11.133 -4.196 1.00 2.43 213 THR B CA 5
ATOM 7879 C C . THR B 1 13 ? -6.174 -10.388 -5.546 1.00 3.11 213 THR B C 5
ATOM 7880 O O . THR B 1 13 ? -5.589 -10.872 -6.519 1.00 64.21 213 THR B O 5
ATOM 7891 N N . LYS B 1 14 ? -6.767 -9.193 -5.580 1.00 21.12 214 LYS B N 5
ATOM 7892 C CA . LYS B 1 14 ? -6.763 -8.328 -6.769 1.00 44.42 214 LYS B CA 5
ATOM 7893 C C . LYS B 1 14 ? -5.620 -7.296 -6.704 1.00 32.21 214 LYS B C 5
ATOM 7894 O O . LYS B 1 14 ? -5.333 -6.747 -5.639 1.00 73.04 214 LYS B O 5
ATOM 7913 N N . PRO B 1 15 ? -4.949 -7.019 -7.843 1.00 52.14 215 PRO B N 5
ATOM 7914 C CA . PRO B 1 15 ? -3.840 -6.050 -7.909 1.00 73.33 215 PRO B CA 5
ATOM 7915 C C . PRO B 1 15 ? -4.305 -4.576 -7.917 1.00 13.24 215 PRO B C 5
ATOM 7916 O O . PRO B 1 15 ? -4.865 -4.092 -8.904 1.00 33.31 215 PRO B O 5
ATOM 7927 N N . VAL B 1 16 ? -4.081 -3.879 -6.806 1.00 61.41 216 VAL B N 5
ATOM 7928 C CA . VAL B 1 16 ? -4.370 -2.441 -6.699 1.00 61.23 216 VAL B CA 5
ATOM 7929 C C . VAL B 1 16 ? -3.102 -1.605 -6.968 1.00 15.42 216 VAL B C 5
ATOM 7930 O O . VAL B 1 16 ? -2.028 -1.907 -6.440 1.00 3.22 216 VAL B O 5
ATOM 7943 N N . VAL B 1 17 ? -3.225 -0.558 -7.789 1.00 21.42 217 VAL B N 5
ATOM 7944 C CA . VAL B 1 17 ? -2.074 0.283 -8.151 1.00 13.03 217 VAL B CA 5
ATOM 7945 C C . VAL B 1 17 ? -1.971 1.526 -7.250 1.00 30.43 217 VAL B C 5
ATOM 7946 O O . VAL B 1 17 ? -2.895 2.344 -7.184 1.00 3.44 217 VAL B O 5
ATOM 7959 N N . VAL B 1 18 ? -0.834 1.669 -6.568 1.00 30.22 218 VAL B N 5
ATOM 7960 C CA . VAL B 1 18 ? -0.607 2.792 -5.648 1.00 71.41 218 VAL B CA 5
ATOM 7961 C C . VAL B 1 18 ? 0.792 3.416 -5.858 1.00 4.34 218 VAL B C 5
ATOM 7962 O O . VAL B 1 18 ? 1.625 2.872 -6.578 1.00 74.32 218 VAL B O 5
ATOM 7975 N N . ARG B 1 19 ? 1.032 4.577 -5.250 1.00 24.42 219 ARG B N 5
ATOM 7976 C CA . ARG B 1 19 ? 2.343 5.238 -5.310 1.00 50.51 219 ARG B CA 5
ATOM 7977 C C . ARG B 1 19 ? 2.960 5.389 -3.908 1.00 73.31 219 ARG B C 5
ATOM 7978 O O . ARG B 1 19 ? 2.250 5.633 -2.933 1.00 34.02 219 ARG B O 5
ATOM 7999 N N . LEU B 1 20 ? 4.283 5.251 -3.818 1.00 24.05 220 LEU B N 5
ATOM 8000 C CA . LEU B 1 20 ? 5.005 5.437 -2.549 1.00 13.12 220 LEU B CA 5
ATOM 8001 C C . LEU B 1 20 ? 6.329 6.188 -2.781 1.00 32.35 220 LEU B C 5
ATOM 8002 O O . LEU B 1 20 ? 6.922 6.099 -3.857 1.00 4.33 220 LEU B O 5
ATOM 8018 N N . TYR B 1 21 ? 6.786 6.935 -1.778 1.00 61.51 221 TYR B N 5
ATOM 8019 C CA . TYR B 1 21 ? 7.984 7.776 -1.914 1.00 22.03 221 TYR B CA 5
ATOM 8020 C C . TYR B 1 21 ? 9.263 6.935 -2.089 1.00 41.13 221 TYR B C 5
ATOM 8021 O O . TYR B 1 21 ? 9.567 6.081 -1.259 1.00 65.33 221 TYR B O 5
ATOM 8039 N N . PRO B 1 22 ? 10.047 7.184 -3.167 1.00 34.44 222 PRO B N 5
ATOM 8040 C CA . PRO B 1 22 ? 11.294 6.437 -3.445 1.00 24.23 222 PRO B CA 5
ATOM 8041 C C . PRO B 1 22 ? 12.270 6.448 -2.257 1.00 53.53 222 PRO B C 5
ATOM 8042 O O . PRO B 1 22 ? 13.023 5.496 -2.045 1.00 43.34 222 PRO B O 5
ATOM 8053 N N . ASP B 1 23 ? 12.235 7.536 -1.488 1.00 11.20 223 ASP B N 5
ATOM 8054 C CA . ASP B 1 23 ? 13.039 7.674 -0.270 1.00 54.22 223 ASP B CA 5
ATOM 8055 C C . ASP B 1 23 ? 12.720 6.545 0.727 1.00 64.21 223 ASP B C 5
ATOM 8056 O O . ASP B 1 23 ? 13.617 5.946 1.324 1.00 41.33 223 ASP B O 5
ATOM 8065 N N . GLU B 1 24 ? 11.430 6.245 0.876 1.00 52.44 224 GLU B N 5
ATOM 8066 C CA . GLU B 1 24 ? 10.965 5.247 1.845 1.00 34.14 224 GLU B CA 5
ATOM 8067 C C . GLU B 1 24 ? 10.902 3.833 1.237 1.00 64.44 224 GLU B C 5
ATOM 8068 O O . GLU B 1 24 ? 11.098 2.844 1.940 1.00 60.34 224 GLU B O 5
ATOM 8080 N N . ILE B 1 25 ? 10.638 3.738 -0.070 1.00 23.04 225 ILE B N 5
ATOM 8081 C CA . ILE B 1 25 ? 10.636 2.441 -0.771 1.00 23.24 225 ILE B CA 5
ATOM 8082 C C . ILE B 1 25 ? 12.000 1.745 -0.658 1.00 22.00 225 ILE B C 5
ATOM 8083 O O . ILE B 1 25 ? 12.084 0.536 -0.419 1.00 54.24 225 ILE B O 5
ATOM 8099 N N . GLU B 1 26 ? 13.070 2.520 -0.829 1.00 3.11 226 GLU B N 5
ATOM 8100 C CA . GLU B 1 26 ? 14.432 1.982 -0.778 1.00 1.22 226 GLU B CA 5
ATOM 8101 C C . GLU B 1 26 ? 14.798 1.532 0.648 1.00 42.21 226 GLU B C 5
ATOM 8102 O O . GLU B 1 26 ? 15.615 0.634 0.837 1.00 64.30 226 GLU B O 5
ATOM 8114 N N . ALA B 1 27 ? 14.175 2.158 1.647 1.00 31.32 227 ALA B N 5
ATOM 8115 C CA . ALA B 1 27 ? 14.308 1.719 3.042 1.00 22.14 227 ALA B CA 5
ATOM 8116 C C . ALA B 1 27 ? 13.448 0.472 3.308 1.00 34.44 227 ALA B C 5
ATOM 8117 O O . ALA B 1 27 ? 13.866 -0.460 3.995 1.00 60.41 227 ALA B O 5
ATOM 8124 N N . LEU B 1 28 ? 12.247 0.466 2.733 1.00 40.51 228 LEU B N 5
ATOM 8125 C CA . LEU B 1 28 ? 11.301 -0.647 2.875 1.00 45.13 228 LEU B CA 5
ATOM 8126 C C . LEU B 1 28 ? 11.899 -1.976 2.379 1.00 3.01 228 LEU B C 5
ATOM 8127 O O . LEU B 1 28 ? 11.766 -3.011 3.029 1.00 14.14 228 LEU B O 5
ATOM 8143 N N . LYS B 1 29 ? 12.560 -1.941 1.227 1.00 51.11 229 LYS B N 5
ATOM 8144 C CA . LYS B 1 29 ? 13.180 -3.147 0.661 1.00 23.21 229 LYS B CA 5
ATOM 8145 C C . LYS B 1 29 ? 14.413 -3.593 1.471 1.00 74.15 229 LYS B C 5
ATOM 8146 O O . LYS B 1 29 ? 14.983 -4.648 1.211 1.00 4.03 229 LYS B O 5
ATOM 8165 N N . SER B 1 30 ? 14.816 -2.787 2.453 1.00 41.13 230 SER B N 5
ATOM 8166 C CA . SER B 1 30 ? 15.962 -3.121 3.315 1.00 34.24 230 SER B CA 5
ATOM 8167 C C . SER B 1 30 ? 15.524 -3.900 4.569 1.00 44.30 230 SER B C 5
ATOM 8168 O O . SER B 1 30 ? 16.356 -4.288 5.393 1.00 10.23 230 SER B O 5
ATOM 8176 N N . ARG B 1 31 ? 14.214 -4.126 4.712 1.00 70.14 231 ARG B N 5
ATOM 8177 C CA . ARG B 1 31 ? 13.668 -4.857 5.872 1.00 71.40 231 ARG B CA 5
ATOM 8178 C C . ARG B 1 31 ? 12.853 -6.094 5.445 1.00 53.11 231 ARG B C 5
ATOM 8179 O O . ARG B 1 31 ? 12.112 -6.663 6.249 1.00 25.11 231 ARG B O 5
ATOM 8200 N N . VAL B 1 32 ? 13.007 -6.521 4.189 1.00 73.30 232 VAL B N 5
ATOM 8201 C CA . VAL B 1 32 ? 12.232 -7.654 3.653 1.00 30.43 232 VAL B CA 5
ATOM 8202 C C . VAL B 1 32 ? 13.100 -8.918 3.474 1.00 12.52 232 VAL B C 5
ATOM 8203 O O . VAL B 1 32 ? 14.218 -8.847 2.960 1.00 54.01 232 VAL B O 5
ATOM 8216 N N . PRO B 1 33 ? 12.601 -10.094 3.915 1.00 51.21 233 PRO B N 5
ATOM 8217 C CA . PRO B 1 33 ? 13.299 -11.377 3.743 1.00 74.32 233 PRO B CA 5
ATOM 8218 C C . PRO B 1 33 ? 13.086 -11.991 2.345 1.00 22.33 233 PRO B C 5
ATOM 8219 O O . PRO B 1 33 ? 12.105 -11.689 1.661 1.00 22.51 233 PRO B O 5
ATOM 8230 N N . ALA B 1 34 ? 13.987 -12.889 1.943 1.00 41.12 234 ALA B N 5
ATOM 8231 C CA . ALA B 1 34 ? 13.924 -13.530 0.616 1.00 65.01 234 ALA B CA 5
ATOM 8232 C C . ALA B 1 34 ? 12.819 -14.605 0.516 1.00 44.21 234 ALA B C 5
ATOM 8233 O O . ALA B 1 34 ? 12.861 -15.473 -0.359 1.00 43.14 234 ALA B O 5
ATOM 8240 N N . ASN B 1 35 ? 11.826 -14.535 1.402 1.00 43.13 235 ASN B N 5
ATOM 8241 C CA . ASN B 1 35 ? 10.696 -15.480 1.391 1.00 64.41 235 ASN B CA 5
ATOM 8242 C C . ASN B 1 35 ? 9.400 -14.828 0.879 1.00 51.02 235 ASN B C 5
ATOM 8243 O O . ASN B 1 35 ? 8.399 -15.511 0.658 1.00 23.24 235 ASN B O 5
ATOM 8254 N N . THR B 1 36 ? 9.420 -13.513 0.685 1.00 20.34 236 THR B N 5
ATOM 8255 C CA . THR B 1 36 ? 8.212 -12.774 0.291 1.00 41.13 236 THR B CA 5
ATOM 8256 C C . THR B 1 36 ? 8.535 -11.629 -0.682 1.00 52.35 236 THR B C 5
ATOM 8257 O O . THR B 1 36 ? 9.489 -10.878 -0.477 1.00 14.15 236 THR B O 5
ATOM 8268 N N . SER B 1 37 ? 7.738 -11.509 -1.746 1.00 14.00 237 SER B N 5
ATOM 8269 C CA . SER B 1 37 ? 7.883 -10.403 -2.708 1.00 13.02 237 SER B CA 5
ATOM 8270 C C . SER B 1 37 ? 7.337 -9.092 -2.125 1.00 23.22 237 SER B C 5
ATOM 8271 O O . SER B 1 37 ? 6.513 -9.115 -1.210 1.00 61.32 237 SER B O 5
ATOM 8279 N N . MET B 1 38 ? 7.775 -7.953 -2.666 1.00 1.03 238 MET B N 5
ATOM 8280 C CA . MET B 1 38 ? 7.366 -6.638 -2.147 1.00 21.14 238 MET B CA 5
ATOM 8281 C C . MET B 1 38 ? 5.835 -6.480 -2.110 1.00 33.13 238 MET B C 5
ATOM 8282 O O . MET B 1 38 ? 5.276 -6.073 -1.091 1.00 30.14 238 MET B O 5
ATOM 8296 N N . SER B 1 39 ? 5.162 -6.810 -3.212 1.00 70.11 239 SER B N 5
ATOM 8297 C CA . SER B 1 39 ? 3.688 -6.725 -3.276 1.00 1.11 239 SER B CA 5
ATOM 8298 C C . SER B 1 39 ? 3.033 -7.595 -2.192 1.00 24.53 239 SER B C 5
ATOM 8299 O O . SER B 1 39 ? 2.137 -7.147 -1.474 1.00 63.53 239 SER B O 5
ATOM 8307 N N . ALA B 1 40 ? 3.493 -8.838 -2.079 1.00 33.31 240 ALA B N 5
ATOM 8308 C CA . ALA B 1 40 ? 2.988 -9.769 -1.065 1.00 35.31 240 ALA B CA 5
ATOM 8309 C C . ALA B 1 40 ? 3.312 -9.287 0.360 1.00 60.22 240 ALA B C 5
ATOM 8310 O O . ALA B 1 40 ? 2.553 -9.537 1.301 1.00 2.32 240 ALA B O 5
ATOM 8317 N N . TYR B 1 41 ? 4.438 -8.595 0.513 1.00 74.22 241 TYR B N 5
ATOM 8318 C CA . TYR B 1 41 ? 4.830 -8.026 1.808 1.00 31.44 241 TYR B CA 5
ATOM 8319 C C . TYR B 1 41 ? 3.905 -6.859 2.190 1.00 32.23 241 TYR B C 5
ATOM 8320 O O . TYR B 1 41 ? 3.448 -6.759 3.329 1.00 52.30 241 TYR B O 5
ATOM 8338 N N . ILE B 1 42 ? 3.618 -5.987 1.224 1.00 42.22 242 ILE B N 5
ATOM 8339 C CA . ILE B 1 42 ? 2.667 -4.890 1.434 1.00 14.53 242 ILE B CA 5
ATOM 8340 C C . ILE B 1 42 ? 1.259 -5.434 1.726 1.00 23.44 242 ILE B C 5
ATOM 8341 O O . ILE B 1 42 ? 0.501 -4.842 2.490 1.00 11.35 242 ILE B O 5
ATOM 8357 N N . ARG B 1 43 ? 0.930 -6.576 1.122 1.00 55.10 243 ARG B N 5
ATOM 8358 C CA . ARG B 1 43 ? -0.363 -7.234 1.343 1.00 52.44 243 ARG B CA 5
ATOM 8359 C C . ARG B 1 43 ? -0.620 -7.505 2.837 1.00 5.15 243 ARG B C 5
ATOM 8360 O O . ARG B 1 43 ? -1.695 -7.196 3.352 1.00 12.32 243 ARG B O 5
ATOM 8381 N N . ARG B 1 44 ? 0.363 -8.080 3.534 1.00 10.44 244 ARG B N 5
ATOM 8382 C CA . ARG B 1 44 ? 0.212 -8.346 4.971 1.00 10.41 244 ARG B CA 5
ATOM 8383 C C . ARG B 1 44 ? 0.224 -7.035 5.775 1.00 42.42 244 ARG B C 5
ATOM 8384 O O . ARG B 1 44 ? -0.422 -6.929 6.814 1.00 65.33 244 ARG B O 5
ATOM 8405 N N . ILE B 1 45 ? 0.952 -6.034 5.278 1.00 22.25 245 ILE B N 5
ATOM 8406 C CA . ILE B 1 45 ? 0.982 -4.708 5.910 1.00 35.02 245 ILE B CA 5
ATOM 8407 C C . ILE B 1 45 ? -0.410 -4.056 5.909 1.00 25.43 245 ILE B C 5
ATOM 8408 O O . ILE B 1 45 ? -0.940 -3.689 6.960 1.00 62.11 245 ILE B O 5
ATOM 8424 N N . ILE B 1 46 ? -1.003 -3.919 4.723 1.00 22.32 246 ILE B N 5
ATOM 8425 C CA . ILE B 1 46 ? -2.337 -3.330 4.595 1.00 73.12 246 ILE B CA 5
ATOM 8426 C C . ILE B 1 46 ? -3.412 -4.227 5.236 1.00 51.03 246 ILE B C 5
ATOM 8427 O O . ILE B 1 46 ? -4.450 -3.738 5.679 1.00 61.00 246 ILE B O 5
ATOM 8443 N N . LEU B 1 47 ? -3.151 -5.535 5.299 1.00 31.32 247 LEU B N 5
ATOM 8444 C CA . LEU B 1 47 ? -4.049 -6.472 5.988 1.00 30.12 247 LEU B CA 5
ATOM 8445 C C . LEU B 1 47 ? -4.227 -6.063 7.459 1.00 25.31 247 LEU B C 5
ATOM 8446 O O . LEU B 1 47 ? -5.353 -5.910 7.942 1.00 22.21 247 LEU B O 5
ATOM 8462 N N . ASN B 1 48 ? -3.105 -5.856 8.155 1.00 13.22 248 ASN B N 5
ATOM 8463 C CA . ASN B 1 48 ? -3.123 -5.395 9.550 1.00 63.52 248 ASN B CA 5
ATOM 8464 C C . ASN B 1 48 ? -3.877 -4.060 9.698 1.00 23.33 248 ASN B C 5
ATOM 8465 O O . ASN B 1 48 ? -4.295 -3.685 10.797 1.00 63.10 248 ASN B O 5
ATOM 8476 N N . HIS B 1 49 ? -4.038 -3.340 8.589 1.00 43.02 249 HIS B N 5
ATOM 8477 C CA . HIS B 1 49 ? -4.873 -2.138 8.564 1.00 51.23 249 HIS B CA 5
ATOM 8478 C C . HIS B 1 49 ? -6.359 -2.524 8.450 1.00 72.32 249 HIS B C 5
ATOM 8479 O O . HIS B 1 49 ? -7.173 -2.123 9.272 1.00 32.10 249 HIS B O 5
ATOM 8494 N N . LEU B 1 50 ? -6.695 -3.330 7.441 1.00 40.21 250 LEU B N 5
ATOM 8495 C CA . LEU B 1 50 ? -8.091 -3.730 7.180 1.00 2.24 250 LEU B CA 5
ATOM 8496 C C . LEU B 1 50 ? -8.722 -4.518 8.346 1.00 3.30 250 LEU B C 5
ATOM 8497 O O . LEU B 1 50 ? -9.945 -4.525 8.503 1.00 12.24 250 LEU B O 5
ATOM 8513 N N . GLU B 1 51 ? -7.901 -5.192 9.150 1.00 71.25 251 GLU B N 5
ATOM 8514 C CA . GLU B 1 51 ? -8.408 -5.961 10.301 1.00 40.43 251 GLU B CA 5
ATOM 8515 C C . GLU B 1 51 ? -8.533 -5.099 11.572 1.00 41.54 251 GLU B C 5
ATOM 8516 O O . GLU B 1 51 ? -8.913 -5.601 12.633 1.00 51.12 251 GLU B O 5
ATOM 8528 N N . ASP B 1 52 ? -8.227 -3.804 11.469 1.00 34.34 252 ASP B N 5
ATOM 8529 C CA . ASP B 1 52 ? -8.196 -2.928 12.649 1.00 41.21 252 ASP B CA 5
ATOM 8530 C C . ASP B 1 52 ? -8.938 -1.599 12.405 1.00 62.35 252 ASP B C 5
ATOM 8531 O O . ASP B 1 52 ? -9.830 -1.217 13.171 1.00 13.42 252 ASP B O 5
ATOM 8540 N N . GLU B 1 53 ? -8.562 -0.905 11.334 1.00 34.31 253 GLU B N 5
ATOM 8541 C CA . GLU B 1 53 ? -9.086 0.434 11.031 1.00 2.50 253 GLU B CA 5
ATOM 8542 C C . GLU B 1 53 ? -9.601 0.549 9.575 1.00 74.24 253 GLU B C 5
ATOM 8543 O O . GLU B 1 53 ? -8.879 0.141 8.637 1.00 38.74 253 GLU B O 5
ATOM 8556 N N . MET A 1 1 ? 19.943 6.983 1.050 1.00 33.55 1 MET A N 6
ATOM 8557 C CA . MET A 1 1 ? 19.625 8.207 1.838 1.00 2.53 1 MET A CA 6
ATOM 8558 C C . MET A 1 1 ? 19.070 7.855 3.225 1.00 65.42 1 MET A C 6
ATOM 8559 O O . MET A 1 1 ? 18.578 6.751 3.442 1.00 42.44 1 MET A O 6
ATOM 8575 N N . VAL A 1 2 ? 19.149 8.801 4.160 1.00 0.32 2 VAL A N 6
ATOM 8576 C CA . VAL A 1 2 ? 18.561 8.621 5.494 1.00 3.54 2 VAL A CA 6
ATOM 8577 C C . VAL A 1 2 ? 17.151 9.235 5.574 1.00 71.35 2 VAL A C 6
ATOM 8578 O O . VAL A 1 2 ? 16.368 8.897 6.463 1.00 41.34 2 VAL A O 6
ATOM 8591 N N . GLY A 1 3 ? 16.835 10.143 4.645 1.00 73.52 3 GLY A N 6
ATOM 8592 C CA . GLY A 1 3 ? 15.506 10.747 4.613 1.00 72.13 3 GLY A CA 6
ATOM 8593 C C . GLY A 1 3 ? 15.397 11.959 3.684 1.00 73.23 3 GLY A C 6
ATOM 8594 O O . GLY A 1 3 ? 15.376 13.102 4.145 1.00 22.03 3 GLY A O 6
ATOM 8598 N N . ARG A 1 4 ? 15.326 11.709 2.374 1.00 11.44 4 ARG A N 6
ATOM 8599 C CA . ARG A 1 4 ? 15.130 12.773 1.370 1.00 33.14 4 ARG A CA 6
ATOM 8600 C C . ARG A 1 4 ? 14.206 12.288 0.243 1.00 42.42 4 ARG A C 6
ATOM 8601 O O . ARG A 1 4 ? 14.356 11.170 -0.247 1.00 14.24 4 ARG A O 6
ATOM 8622 N N . ARG A 1 5 ? 13.262 13.129 -0.171 1.00 51.42 5 ARG A N 6
ATOM 8623 C CA . ARG A 1 5 ? 12.356 12.778 -1.273 1.00 31.11 5 ARG A CA 6
ATOM 8624 C C . ARG A 1 5 ? 12.311 13.885 -2.344 1.00 3.32 5 ARG A C 6
ATOM 8625 O O . ARG A 1 5 ? 12.151 15.068 -2.031 1.00 52.53 5 ARG A O 6
ATOM 8646 N N . PRO A 1 6 ? 12.458 13.511 -3.633 1.00 51.51 6 PRO A N 6
ATOM 8647 C CA . PRO A 1 6 ? 12.501 14.483 -4.745 1.00 2.41 6 PRO A CA 6
ATOM 8648 C C . PRO A 1 6 ? 11.183 15.265 -4.928 1.00 42.33 6 PRO A C 6
ATOM 8649 O O . PRO A 1 6 ? 10.091 14.719 -4.774 1.00 43.45 6 PRO A O 6
ATOM 8660 N N . GLY A 1 7 ? 11.296 16.550 -5.257 1.00 54.34 7 GLY A N 6
ATOM 8661 C CA . GLY A 1 7 ? 10.115 17.386 -5.460 1.00 3.41 7 GLY A CA 6
ATOM 8662 C C . GLY A 1 7 ? 9.475 17.193 -6.830 1.00 24.40 7 GLY A C 6
ATOM 8663 O O . GLY A 1 7 ? 9.564 18.066 -7.693 1.00 75.30 7 GLY A O 6
ATOM 8667 N N . GLY A 1 8 ? 8.842 16.038 -7.040 1.00 51.54 8 GLY A N 6
ATOM 8668 C CA . GLY A 1 8 ? 8.191 15.759 -8.319 1.00 74.44 8 GLY A CA 6
ATOM 8669 C C . GLY A 1 8 ? 6.738 16.219 -8.360 1.00 34.12 8 GLY A C 6
ATOM 8670 O O . GLY A 1 8 ? 6.225 16.596 -9.417 1.00 1.12 8 GLY A O 6
ATOM 8674 N N . GLY A 1 9 ? 6.066 16.169 -7.215 1.00 73.31 9 GLY A N 6
ATOM 8675 C CA . GLY A 1 9 ? 4.677 16.602 -7.126 1.00 24.03 9 GLY A CA 6
ATOM 8676 C C . GLY A 1 9 ? 3.691 15.523 -7.559 1.00 61.41 9 GLY A C 6
ATOM 8677 O O . GLY A 1 9 ? 2.905 15.024 -6.753 1.00 41.41 9 GLY A O 6
ATOM 8681 N N . LEU A 1 10 ? 3.732 15.162 -8.840 1.00 72.04 10 LEU A N 6
ATOM 8682 C CA . LEU A 1 10 ? 2.803 14.171 -9.396 1.00 12.14 10 LEU A CA 6
ATOM 8683 C C . LEU A 1 10 ? 3.535 12.938 -9.962 1.00 11.13 10 LEU A C 6
ATOM 8684 O O . LEU A 1 10 ? 2.898 11.956 -10.350 1.00 64.13 10 LEU A O 6
ATOM 8700 N N . LYS A 1 11 ? 4.870 12.969 -9.987 1.00 15.44 11 LYS A N 6
ATOM 8701 C CA . LYS A 1 11 ? 5.645 11.909 -10.660 1.00 12.03 11 LYS A CA 6
ATOM 8702 C C . LYS A 1 11 ? 6.889 11.470 -9.859 1.00 31.42 11 LYS A C 6
ATOM 8703 O O . LYS A 1 11 ? 7.796 10.834 -10.402 1.00 54.22 11 LYS A O 6
ATOM 8722 N N . ASP A 1 12 ? 6.921 11.789 -8.568 1.00 35.10 12 ASP A N 6
ATOM 8723 C CA . ASP A 1 12 ? 8.013 11.352 -7.684 1.00 24.41 12 ASP A CA 6
ATOM 8724 C C . ASP A 1 12 ? 7.715 9.974 -7.057 1.00 35.12 12 ASP A C 6
ATOM 8725 O O . ASP A 1 12 ? 8.494 9.029 -7.218 1.00 24.20 12 ASP A O 6
ATOM 8734 N N . THR A 1 13 ? 6.589 9.874 -6.341 1.00 51.42 13 THR A N 6
ATOM 8735 C CA . THR A 1 13 ? 6.141 8.607 -5.738 1.00 53.24 13 THR A CA 6
ATOM 8736 C C . THR A 1 13 ? 6.055 7.479 -6.773 1.00 64.23 13 THR A C 6
ATOM 8737 O O . THR A 1 13 ? 5.543 7.669 -7.879 1.00 52.12 13 THR A O 6
ATOM 8748 N N . LYS A 1 14 ? 6.550 6.299 -6.404 1.00 42.54 14 LYS A N 6
ATOM 8749 C CA . LYS A 1 14 ? 6.630 5.165 -7.332 1.00 42.00 14 LYS A CA 6
ATOM 8750 C C . LYS A 1 14 ? 5.362 4.292 -7.279 1.00 45.12 14 LYS A C 6
ATOM 8751 O O . LYS A 1 14 ? 4.906 3.910 -6.196 1.00 30.13 14 LYS A O 6
ATOM 8770 N N . PRO A 1 15 ? 4.773 3.971 -8.452 1.00 12.11 15 PRO A N 6
ATOM 8771 C CA . PRO A 1 15 ? 3.582 3.108 -8.542 1.00 20.43 15 PRO A CA 6
ATOM 8772 C C . PRO A 1 15 ? 3.898 1.612 -8.314 1.00 34.02 15 PRO A C 6
ATOM 8773 O O . PRO A 1 15 ? 4.575 0.973 -9.128 1.00 11.14 15 PRO A O 6
ATOM 8784 N N . VAL A 1 16 ? 3.418 1.068 -7.198 1.00 54.44 16 VAL A N 6
ATOM 8785 C CA . VAL A 1 16 ? 3.556 -0.361 -6.893 1.00 40.41 16 VAL A CA 6
ATOM 8786 C C . VAL A 1 16 ? 2.177 -1.037 -6.796 1.00 15.20 16 VAL A C 6
ATOM 8787 O O . VAL A 1 16 ? 1.277 -0.546 -6.114 1.00 71.23 16 VAL A O 6
ATOM 8800 N N . VAL A 1 17 ? 2.006 -2.161 -7.492 1.00 62.13 17 VAL A N 6
ATOM 8801 C CA . VAL A 1 17 ? 0.721 -2.871 -7.510 1.00 43.44 17 VAL A CA 6
ATOM 8802 C C . VAL A 1 17 ? 0.663 -3.974 -6.437 1.00 70.04 17 VAL A C 6
ATOM 8803 O O . VAL A 1 17 ? 1.536 -4.839 -6.366 1.00 43.23 17 VAL A O 6
ATOM 8816 N N . VAL A 1 18 ? -0.367 -3.927 -5.594 1.00 30.21 18 VAL A N 6
ATOM 8817 C CA . VAL A 1 18 ? -0.560 -4.927 -4.536 1.00 4.35 18 VAL A CA 6
ATOM 8818 C C . VAL A 1 18 ? -1.873 -5.703 -4.742 1.00 52.42 18 VAL A C 6
ATOM 8819 O O . VAL A 1 18 ? -2.894 -5.125 -5.109 1.00 35.30 18 VAL A O 6
ATOM 8832 N N . ARG A 1 19 ? -1.841 -7.013 -4.505 1.00 33.33 19 ARG A N 6
ATOM 8833 C CA . ARG A 1 19 ? -3.029 -7.861 -4.677 1.00 51.14 19 ARG A CA 6
ATOM 8834 C C . ARG A 1 19 ? -3.915 -7.873 -3.419 1.00 53.34 19 ARG A C 6
ATOM 8835 O O . ARG A 1 19 ? -3.618 -8.564 -2.442 1.00 65.11 19 ARG A O 6
ATOM 8856 N N . LEU A 1 20 ? -5.001 -7.104 -3.450 1.00 70.41 20 LEU A N 6
ATOM 8857 C CA . LEU A 1 20 ? -5.967 -7.076 -2.345 1.00 51.52 20 LEU A CA 6
ATOM 8858 C C . LEU A 1 20 ? -7.263 -7.806 -2.745 1.00 43.03 20 LEU A C 6
ATOM 8859 O O . LEU A 1 20 ? -7.594 -7.899 -3.925 1.00 11.41 20 LEU A O 6
ATOM 8875 N N . TYR A 1 21 ? -7.991 -8.322 -1.760 1.00 64.30 21 TYR A N 6
ATOM 8876 C CA . TYR A 1 21 ? -9.166 -9.163 -2.022 1.00 53.45 21 TYR A CA 6
ATOM 8877 C C . TYR A 1 21 ? -10.462 -8.337 -2.174 1.00 44.11 21 TYR A C 6
ATOM 8878 O O . TYR A 1 21 ? -10.660 -7.337 -1.482 1.00 72.45 21 TYR A O 6
ATOM 8896 N N . PRO A 1 22 ? -11.374 -8.769 -3.082 1.00 70.21 22 PRO A N 6
ATOM 8897 C CA . PRO A 1 22 ? -12.592 -8.008 -3.452 1.00 22.52 22 PRO A CA 6
ATOM 8898 C C . PRO A 1 22 ? -13.417 -7.506 -2.247 1.00 72.44 22 PRO A C 6
ATOM 8899 O O . PRO A 1 22 ? -13.701 -6.307 -2.143 1.00 25.10 22 PRO A O 6
ATOM 8910 N N . ASP A 1 23 ? -13.806 -8.418 -1.351 1.00 35.10 23 ASP A N 6
ATOM 8911 C CA . ASP A 1 23 ? -14.570 -8.057 -0.147 1.00 33.03 23 ASP A CA 6
ATOM 8912 C C . ASP A 1 23 ? -13.909 -6.897 0.619 1.00 35.32 23 ASP A C 6
ATOM 8913 O O . ASP A 1 23 ? -14.567 -5.931 1.010 1.00 54.14 23 ASP A O 6
ATOM 8922 N N . GLU A 1 24 ? -12.595 -6.989 0.799 1.00 63.43 24 GLU A N 6
ATOM 8923 C CA . GLU A 1 24 ? -11.845 -5.985 1.556 1.00 54.11 24 GLU A CA 6
ATOM 8924 C C . GLU A 1 24 ? -11.725 -4.665 0.776 1.00 74.01 24 GLU A C 6
ATOM 8925 O O . GLU A 1 24 ? -11.750 -3.585 1.364 1.00 41.34 24 GLU A O 6
ATOM 8937 N N . ILE A 1 25 ? -11.613 -4.755 -0.551 1.00 72.23 25 ILE A N 6
ATOM 8938 C CA . ILE A 1 25 ? -11.608 -3.558 -1.406 1.00 61.51 25 ILE A CA 6
ATOM 8939 C C . ILE A 1 25 ? -12.967 -2.836 -1.356 1.00 35.52 25 ILE A C 6
ATOM 8940 O O . ILE A 1 25 ? -13.041 -1.608 -1.453 1.00 61.43 25 ILE A O 6
ATOM 8956 N N . GLU A 1 26 ? -14.042 -3.603 -1.193 1.00 51.12 26 GLU A N 6
ATOM 8957 C CA . GLU A 1 26 ? -15.376 -3.021 -1.029 1.00 61.31 26 GLU A CA 6
ATOM 8958 C C . GLU A 1 26 ? -15.503 -2.335 0.338 1.00 73.42 26 GLU A C 6
ATOM 8959 O O . GLU A 1 26 ? -16.003 -1.212 0.439 1.00 30.03 26 GLU A O 6
ATOM 8971 N N . ALA A 1 27 ? -15.037 -3.011 1.388 1.00 41.52 27 ALA A N 6
ATOM 8972 C CA . ALA A 1 27 ? -14.931 -2.393 2.714 1.00 70.34 27 ALA A CA 6
ATOM 8973 C C . ALA A 1 27 ? -14.086 -1.112 2.643 1.00 0.11 27 ALA A C 6
ATOM 8974 O O . ALA A 1 27 ? -14.367 -0.120 3.321 1.00 52.25 27 ALA A O 6
ATOM 8981 N N . LEU A 1 28 ? -13.060 -1.145 1.793 1.00 72.51 28 LEU A N 6
ATOM 8982 C CA . LEU A 1 28 ? -12.213 0.020 1.534 1.00 23.15 28 LEU A CA 6
ATOM 8983 C C . LEU A 1 28 ? -13.033 1.193 0.967 1.00 11.20 28 LEU A C 6
ATOM 8984 O O . LEU A 1 28 ? -13.127 2.249 1.592 1.00 23.23 28 LEU A O 6
ATOM 9000 N N . LYS A 1 29 ? -13.652 1.001 -0.202 1.00 74.04 29 LYS A N 6
ATOM 9001 C CA . LYS A 1 29 ? -14.431 2.075 -0.845 1.00 23.14 29 LYS A CA 6
ATOM 9002 C C . LYS A 1 29 ? -15.637 2.512 0.011 1.00 43.00 29 LYS A C 6
ATOM 9003 O O . LYS A 1 29 ? -16.302 3.503 -0.293 1.00 20.51 29 LYS A O 6
ATOM 9022 N N . SER A 1 30 ? -15.914 1.762 1.074 1.00 45.03 30 SER A N 6
ATOM 9023 C CA . SER A 1 30 ? -16.928 2.156 2.060 1.00 72.31 30 SER A CA 6
ATOM 9024 C C . SER A 1 30 ? -16.345 3.136 3.097 1.00 14.32 30 SER A C 6
ATOM 9025 O O . SER A 1 30 ? -17.008 4.090 3.51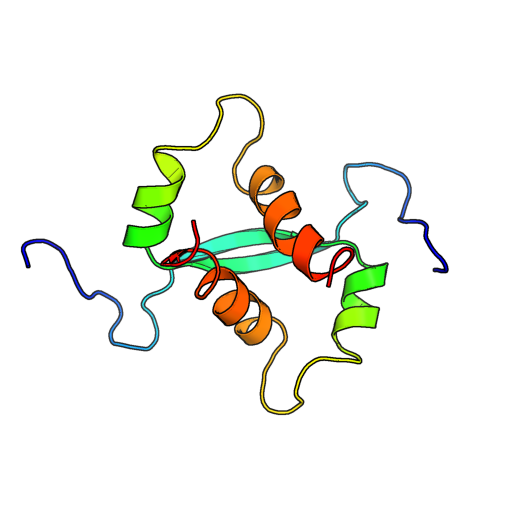0 1.00 25.42 30 SER A O 6
ATOM 9033 N N . ARG A 1 31 ? -15.091 2.901 3.501 1.00 74.43 31 ARG A N 6
ATOM 9034 C CA . ARG A 1 31 ? -14.427 3.721 4.534 1.00 23.31 31 ARG A CA 6
ATOM 9035 C C . ARG A 1 31 ? -13.636 4.905 3.944 1.00 45.01 31 ARG A C 6
ATOM 9036 O O . ARG A 1 31 ? -13.032 5.683 4.688 1.00 31.52 31 ARG A O 6
ATOM 9057 N N . VAL A 1 32 ? -13.614 5.032 2.618 1.00 43.31 32 VAL A N 6
ATOM 9058 C CA . VAL A 1 32 ? -12.932 6.158 1.967 1.00 22.13 32 VAL A CA 6
ATOM 9059 C C . VAL A 1 32 ? -13.855 7.383 1.851 1.00 32.13 32 VAL A C 6
ATOM 9060 O O . VAL A 1 32 ? -15.071 7.242 1.696 1.00 53.01 32 VAL A O 6
ATOM 9073 N N . PRO A 1 33 ? -13.298 8.605 1.948 1.00 25.50 33 PRO A N 6
ATOM 9074 C CA . PRO A 1 33 ? -14.048 9.832 1.643 1.00 21.43 33 PRO A CA 6
ATOM 9075 C C . PRO A 1 33 ? -14.476 9.871 0.166 1.00 11.41 33 PRO A C 6
ATOM 9076 O O . PRO A 1 33 ? -13.667 9.607 -0.722 1.00 3.11 33 PRO A O 6
ATOM 9087 N N . ALA A 1 34 ? -15.738 10.214 -0.093 1.00 33.12 34 ALA A N 6
ATOM 9088 C CA . ALA A 1 34 ? -16.304 10.174 -1.452 1.00 35.41 34 ALA A CA 6
ATOM 9089 C C . ALA A 1 34 ? -15.428 10.894 -2.500 1.00 22.21 34 ALA A C 6
ATOM 9090 O O . ALA A 1 34 ? -15.383 10.494 -3.664 1.00 42.12 34 ALA A O 6
ATOM 9097 N N . ASN A 1 35 ? -14.729 11.949 -2.082 1.00 52.44 35 ASN A N 6
ATOM 9098 C CA . ASN A 1 35 ? -13.874 12.726 -2.997 1.00 12.42 35 ASN A CA 6
ATOM 9099 C C . ASN A 1 35 ? -12.482 12.084 -3.175 1.00 3.15 35 ASN A C 6
ATOM 9100 O O . ASN A 1 35 ? -11.794 12.334 -4.165 1.00 73.34 35 ASN A O 6
ATOM 9111 N N . THR A 1 36 ? -12.080 11.253 -2.218 1.00 12.31 36 THR A N 6
ATOM 9112 C CA . THR A 1 36 ? -10.759 10.603 -2.246 1.00 32.01 36 THR A CA 6
ATOM 9113 C C . THR A 1 36 ? -10.810 9.244 -2.957 1.00 13.35 36 THR A C 6
ATOM 9114 O O . THR A 1 36 ? -11.771 8.486 -2.808 1.00 72.02 36 THR A O 6
ATOM 9125 N N . SER A 1 37 ? -9.772 8.935 -3.735 1.00 64.42 37 SER A N 6
ATOM 9126 C CA . SER A 1 37 ? -9.704 7.656 -4.457 1.00 14.32 37 SER A CA 6
ATOM 9127 C C . SER A 1 37 ? -9.172 6.527 -3.563 1.00 65.43 37 SER A C 6
ATOM 9128 O O . SER A 1 37 ? -8.552 6.772 -2.526 1.00 3.00 37 SER A O 6
ATOM 9136 N N . MET A 1 38 ? -9.407 5.282 -3.984 1.00 21.24 38 MET A N 6
ATOM 9137 C CA . MET A 1 38 ? -8.942 4.105 -3.237 1.00 24.12 38 MET A CA 6
ATOM 9138 C C . MET A 1 38 ? -7.420 4.138 -3.033 1.00 3.03 38 MET A C 6
ATOM 9139 O O . MET A 1 38 ? -6.927 3.968 -1.919 1.00 71.54 38 MET A O 6
ATOM 9153 N N . SER A 1 39 ? -6.683 4.371 -4.120 1.00 24.21 39 SER A N 6
ATOM 9154 C CA . SER A 1 39 ? -5.213 4.430 -4.073 1.00 74.42 39 SER A CA 6
ATOM 9155 C C . SER A 1 39 ? -4.722 5.570 -3.168 1.00 10.11 39 SER A C 6
ATOM 9156 O O . SER A 1 39 ? -3.787 5.394 -2.381 1.00 62.41 39 SER A O 6
ATOM 9164 N N . ALA A 1 40 ? -5.356 6.738 -3.282 1.00 14.42 40 ALA A N 6
ATOM 9165 C CA . ALA A 1 40 ? -5.008 7.896 -2.451 1.00 14.33 40 ALA A CA 6
ATOM 9166 C C . ALA A 1 40 ? -5.255 7.615 -0.961 1.00 33.44 40 ALA A C 6
ATOM 9167 O O . ALA A 1 40 ? -4.523 8.101 -0.095 1.00 51.12 40 ALA A O 6
ATOM 9174 N N . TYR A 1 41 ? -6.288 6.826 -0.665 1.00 11.42 41 TYR A N 6
ATOM 9175 C CA . TYR A 1 41 ? -6.592 6.439 0.718 1.00 41.04 41 TYR A CA 6
ATOM 9176 C C . TYR A 1 41 ? -5.612 5.362 1.219 1.00 25.42 41 TYR A C 6
ATOM 9177 O O . TYR A 1 41 ? -5.137 5.426 2.352 1.00 2.53 41 TYR A O 6
ATOM 9195 N N . ILE A 1 42 ? -5.309 4.375 0.370 1.00 61.22 42 ILE A N 6
ATOM 9196 C CA . ILE A 1 42 ? -4.297 3.359 0.697 1.00 11.42 42 ILE A CA 6
ATOM 9197 C C . ILE A 1 42 ? -2.949 4.024 1.015 1.00 52.44 42 ILE A C 6
ATOM 9198 O O . ILE A 1 42 ? -2.193 3.551 1.864 1.00 30.32 42 ILE A O 6
ATOM 9214 N N . ARG A 1 43 ? -2.669 5.132 0.331 1.00 34.24 43 ARG A N 6
ATOM 9215 C CA . ARG A 1 43 ? -1.472 5.933 0.600 1.00 51.32 43 ARG A CA 6
ATOM 9216 C C . ARG A 1 43 ? -1.366 6.291 2.093 1.00 55.13 43 ARG A C 6
ATOM 9217 O O . ARG A 1 43 ? -0.383 5.956 2.752 1.00 53.23 43 ARG A O 6
ATOM 9238 N N . ARG A 1 44 ? -2.390 6.952 2.631 1.00 61.41 44 ARG A N 6
ATOM 9239 C CA . ARG A 1 44 ? -2.372 7.366 4.041 1.00 20.42 44 ARG A CA 6
ATOM 9240 C C . ARG A 1 44 ? -2.472 6.160 4.993 1.00 51.50 44 ARG A C 6
ATOM 9241 O O . ARG A 1 44 ? -2.197 6.282 6.186 1.00 10.23 44 ARG A O 6
ATOM 9262 N N . ILE A 1 45 ? -2.872 5.003 4.466 1.00 34.40 45 ILE A N 6
ATOM 9263 C CA . ILE A 1 45 ? -2.863 3.758 5.245 1.00 11.24 45 ILE A CA 6
ATOM 9264 C C . ILE A 1 45 ? -1.431 3.222 5.409 1.00 13.32 45 ILE A C 6
ATOM 9265 O O . ILE A 1 45 ? -0.966 2.983 6.527 1.00 21.12 45 ILE A O 6
ATOM 9281 N N . ILE A 1 46 ? -0.732 3.036 4.289 1.00 74.51 46 ILE A N 6
ATOM 9282 C CA . ILE A 1 46 ? 0.635 2.505 4.315 1.00 65.01 46 ILE A CA 6
ATOM 9283 C C . ILE A 1 46 ? 1.618 3.493 4.964 1.00 34.43 46 ILE A C 6
ATOM 9284 O O . ILE A 1 46 ? 2.509 3.083 5.705 1.00 71.04 46 ILE A O 6
ATOM 9300 N N . LEU A 1 47 ? 1.439 4.791 4.699 1.00 4.21 47 LEU A N 6
ATOM 9301 C CA . LEU A 1 47 ? 2.296 5.837 5.283 1.00 21.41 47 LEU A CA 6
ATOM 9302 C C . LEU A 1 47 ? 2.425 5.683 6.804 1.00 62.12 47 LEU A C 6
ATOM 9303 O O . LEU A 1 47 ? 3.532 5.607 7.331 1.00 32.41 47 LEU A O 6
ATOM 9319 N N . ASN A 1 48 ? 1.288 5.605 7.492 1.00 72.03 48 ASN A N 6
ATOM 9320 C CA . ASN A 1 48 ? 1.262 5.441 8.957 1.00 1.21 48 ASN A CA 6
ATOM 9321 C C . ASN A 1 48 ? 2.186 4.305 9.437 1.00 33.43 48 ASN A C 6
ATOM 9322 O O . ASN A 1 48 ? 2.691 4.335 10.558 1.00 33.30 48 ASN A O 6
ATOM 9333 N N . HIS A 1 49 ? 2.398 3.309 8.582 1.00 72.21 49 HIS A N 6
ATOM 9334 C CA . HIS A 1 49 ? 3.267 2.176 8.905 1.00 44.02 49 HIS A CA 6
ATOM 9335 C C . HIS A 1 49 ? 4.699 2.399 8.371 1.00 13.23 49 HIS A C 6
ATOM 9336 O O . HIS A 1 49 ? 5.676 1.977 8.992 1.00 50.12 49 HIS A O 6
ATOM 9351 N N . LEU A 1 50 ? 4.815 3.066 7.220 1.00 34.00 50 LEU A N 6
ATOM 9352 C CA . LEU A 1 50 ? 6.121 3.332 6.593 1.00 35.33 50 LEU A CA 6
ATOM 9353 C C . LEU A 1 50 ? 6.909 4.417 7.343 1.00 4.14 50 LEU A C 6
ATOM 9354 O O . LEU A 1 50 ? 8.050 4.188 7.754 1.00 34.12 50 LEU A O 6
ATOM 9370 N N . GLU A 1 51 ? 6.305 5.594 7.527 1.00 62.31 51 GLU A N 6
ATOM 9371 C CA . GLU A 1 51 ? 6.950 6.672 8.285 1.00 31.23 51 GLU A CA 6
ATOM 9372 C C . GLU A 1 51 ? 7.196 6.247 9.743 1.00 72.44 51 GLU A C 6
ATOM 9373 O O . GLU A 1 51 ? 7.986 6.866 10.458 1.00 64.45 51 GLU A O 6
ATOM 9385 N N . ASP A 1 52 ? 6.509 5.190 10.177 1.00 61.15 52 ASP A N 6
ATOM 9386 C CA . ASP A 1 52 ? 6.751 4.595 11.491 1.00 41.04 52 ASP A CA 6
ATOM 9387 C C . ASP A 1 52 ? 8.042 3.752 11.471 1.00 62.24 52 ASP A C 6
ATOM 9388 O O . ASP A 1 52 ? 8.898 3.874 12.350 1.00 21.22 52 ASP A O 6
ATOM 9397 N N . GLU A 1 53 ? 8.173 2.895 10.455 1.00 23.51 53 GLU A N 6
ATOM 9398 C CA . GLU A 1 53 ? 9.400 2.119 10.248 1.00 4.51 53 GLU A CA 6
ATOM 9399 C C . GLU A 1 53 ? 10.372 2.894 9.351 1.00 42.35 53 GLU A C 6
ATOM 9400 O O . GLU A 1 53 ? 11.430 2.383 8.959 1.00 63.32 53 GLU A O 6
ATOM 9412 N N . MET B 1 1 ? -16.026 -19.957 -1.443 1.00 74.31 201 MET B N 6
ATOM 9413 C CA . MET B 1 1 ? -15.970 -19.831 -2.898 1.00 60.35 201 MET B CA 6
ATOM 9414 C C . MET B 1 1 ? -17.312 -19.334 -3.458 1.00 20.14 201 MET B C 6
ATOM 9415 O O . MET B 1 1 ? -17.353 -18.465 -4.331 1.00 71.24 201 MET B O 6
ATOM 9429 N N . VAL B 1 2 ? -18.411 -19.896 -2.953 1.00 31.44 202 VAL B N 6
ATOM 9430 C CA . VAL B 1 2 ? -19.757 -19.450 -3.337 1.00 11.14 202 VAL B CA 6
ATOM 9431 C C . VAL B 1 2 ? -20.320 -18.453 -2.305 1.00 22.42 202 VAL B C 6
ATOM 9432 O O . VAL B 1 2 ? -20.926 -18.835 -1.301 1.00 73.22 202 VAL B O 6
ATOM 9445 N N . GLY B 1 3 ? -20.087 -17.163 -2.550 1.00 53.41 203 GLY B N 6
ATOM 9446 C CA . GLY B 1 3 ? -20.482 -16.127 -1.596 1.00 41.25 203 GLY B CA 6
ATOM 9447 C C . GLY B 1 3 ? -19.710 -16.206 -0.278 1.00 34.15 203 GLY B C 6
ATOM 9448 O O . GLY B 1 3 ? -20.187 -15.749 0.760 1.00 43.02 203 GLY B O 6
ATOM 9452 N N . ARG B 1 4 ? -18.510 -16.786 -0.327 1.00 32.31 204 ARG B N 6
ATOM 9453 C CA . ARG B 1 4 ? -17.678 -16.974 0.871 1.00 2.21 204 ARG B CA 6
ATOM 9454 C C . ARG B 1 4 ? -16.396 -16.124 0.803 1.00 22.25 204 ARG B C 6
ATOM 9455 O O . ARG B 1 4 ? -16.296 -15.191 -0.001 1.00 72.12 204 ARG B O 6
ATOM 9476 N N . ARG B 1 5 ? -15.425 -16.441 1.657 1.00 64.23 205 ARG B N 6
ATOM 9477 C CA . ARG B 1 5 ? -14.193 -15.652 1.752 1.00 62.04 205 ARG B CA 6
ATOM 9478 C C . ARG B 1 5 ? -13.256 -15.863 0.551 1.00 72.43 205 ARG B C 6
ATOM 9479 O O . ARG B 1 5 ? -13.253 -16.923 -0.080 1.00 74.51 205 ARG B O 6
ATOM 9500 N N . PRO B 1 6 ? -12.459 -14.836 0.211 1.00 11.05 206 PRO B N 6
ATOM 9501 C CA . PRO B 1 6 ? -11.301 -14.991 -0.665 1.00 41.23 206 PRO B CA 6
ATOM 9502 C C . PRO B 1 6 ? -10.028 -15.318 0.147 1.00 32.41 206 PRO B C 6
ATOM 9503 O O . PRO B 1 6 ? -10.008 -15.160 1.374 1.00 21.01 206 PRO B O 6
ATOM 9514 N N . GLY B 1 7 ? -8.968 -15.764 -0.523 1.00 14.33 207 GLY B N 6
ATOM 9515 C CA . GLY B 1 7 ? -7.740 -16.123 0.188 1.00 31.53 207 GLY B CA 6
ATOM 9516 C C . GLY B 1 7 ? -6.898 -17.189 -0.512 1.00 42.55 207 GLY B C 6
ATOM 9517 O O . GLY B 1 7 ? -5.912 -17.672 0.050 1.00 53.55 207 GLY B O 6
ATOM 9521 N N . GLY B 1 8 ? -7.274 -17.559 -1.733 1.00 23.30 208 GLY B N 6
ATOM 9522 C CA . GLY B 1 8 ? -6.487 -18.517 -2.501 1.00 42.42 208 GLY B CA 6
ATOM 9523 C C . GLY B 1 8 ? -5.156 -17.929 -2.960 1.00 52.32 208 GLY B C 6
ATOM 9524 O O . GLY B 1 8 ? -4.102 -18.560 -2.830 1.00 34.42 208 GLY B O 6
ATOM 9528 N N . GLY B 1 9 ? -5.206 -16.705 -3.482 1.00 32.04 209 GLY B N 6
ATOM 9529 C CA . GLY B 1 9 ? -3.994 -16.007 -3.901 1.00 15.04 209 GLY B CA 6
ATOM 9530 C C . GLY B 1 9 ? -3.794 -15.979 -5.414 1.00 63.04 209 GLY B C 6
ATOM 9531 O O . GLY B 1 9 ? -2.712 -15.632 -5.890 1.00 65.44 209 GLY B O 6
ATOM 9535 N N . LEU B 1 10 ? -4.833 -16.334 -6.171 1.00 40.14 210 LEU B N 6
ATOM 9536 C CA . LEU B 1 10 ? -4.757 -16.338 -7.642 1.00 61.21 210 LEU B CA 6
ATOM 9537 C C . LEU B 1 10 ? -5.854 -15.454 -8.273 1.00 61.51 210 LEU B C 6
ATOM 9538 O O . LEU B 1 10 ? -5.744 -14.226 -8.277 1.00 73.42 210 LEU B O 6
ATOM 9554 N N . LYS B 1 11 ? -6.930 -16.070 -8.778 1.00 65.22 211 LYS B N 6
ATOM 9555 C CA . LYS B 1 11 ? -8.006 -15.321 -9.453 1.00 62.05 211 LYS B CA 6
ATOM 9556 C C . LYS B 1 11 ? -8.945 -14.630 -8.449 1.00 52.44 211 LYS B C 6
ATOM 9557 O O . LYS B 1 11 ? -9.811 -13.845 -8.831 1.00 62.04 211 LYS B O 6
ATOM 9576 N N . ASP B 1 12 ? -8.766 -14.926 -7.167 1.00 10.02 212 ASP B N 6
ATOM 9577 C CA . ASP B 1 12 ? -9.578 -14.326 -6.104 1.00 35.42 212 ASP B CA 6
ATOM 9578 C C . ASP B 1 12 ? -8.978 -12.995 -5.613 1.00 50.13 212 ASP B C 6
ATOM 9579 O O . ASP B 1 12 ? -9.469 -12.396 -4.655 1.00 64.41 212 ASP B O 6
ATOM 9588 N N . THR B 1 13 ? -7.919 -12.534 -6.279 1.00 71.24 213 THR B N 6
ATOM 9589 C CA . THR B 1 13 ? -7.256 -11.276 -5.908 1.00 63.41 213 THR B CA 6
ATOM 9590 C C . THR B 1 13 ? -7.494 -10.178 -6.953 1.00 72.13 213 THR B C 6
ATOM 9591 O O . THR B 1 13 ? -7.701 -10.457 -8.139 1.00 2.42 213 THR B O 6
ATOM 9602 N N . LYS B 1 14 ? -7.473 -8.928 -6.503 1.00 14.15 214 LYS B N 6
ATOM 9603 C CA . LYS B 1 14 ? -7.616 -7.771 -7.391 1.00 31.33 214 LYS B CA 6
ATOM 9604 C C . LYS B 1 14 ? -6.363 -6.878 -7.325 1.00 4.14 214 LYS B C 6
ATOM 9605 O O . LYS B 1 14 ? -5.879 -6.557 -6.237 1.00 0.32 214 LYS B O 6
ATOM 9624 N N . PRO B 1 15 ? -5.814 -6.470 -8.486 1.00 11.30 215 PRO B N 6
ATOM 9625 C CA . PRO B 1 15 ? -4.606 -5.629 -8.534 1.00 10.25 215 PRO B CA 6
ATOM 9626 C C . PRO B 1 15 ? -4.878 -4.150 -8.186 1.00 31.13 215 PRO B C 6
ATOM 9627 O O . PRO B 1 15 ? -5.503 -3.414 -8.958 1.00 45.22 215 PRO B O 6
ATOM 9638 N N . VAL B 1 16 ? -4.416 -3.726 -7.013 1.00 2.22 216 VAL B N 6
ATOM 9639 C CA . VAL B 1 16 ? -4.558 -2.332 -6.573 1.00 61.32 216 VAL B CA 6
ATOM 9640 C C . VAL B 1 16 ? -3.273 -1.532 -6.835 1.00 75.33 216 VAL B C 6
ATOM 9641 O O . VAL B 1 16 ? -2.211 -1.855 -6.300 1.00 54.23 216 VAL B O 6
ATOM 9654 N N . VAL B 1 17 ? -3.369 -0.489 -7.658 1.00 15.32 217 VAL B N 6
ATOM 9655 C CA . VAL B 1 17 ? -2.211 0.359 -7.964 1.00 21.33 217 VAL B CA 6
ATOM 9656 C C . VAL B 1 17 ? -1.980 1.412 -6.862 1.00 42.13 217 VAL B C 6
ATOM 9657 O O . VAL B 1 17 ? -2.738 2.374 -6.723 1.00 43.51 217 VAL B O 6
ATOM 9670 N N . VAL B 1 18 ? -0.940 1.205 -6.064 1.00 24.24 218 VAL B N 6
ATOM 9671 C CA . VAL B 1 18 ? -0.596 2.122 -4.969 1.00 54.25 218 VAL B CA 6
ATOM 9672 C C . VAL B 1 18 ? 0.636 2.971 -5.334 1.00 15.42 218 VAL B C 6
ATOM 9673 O O . VAL B 1 18 ? 1.418 2.598 -6.206 1.00 52.11 218 VAL B O 6
ATOM 9686 N N . ARG B 1 19 ? 0.797 4.123 -4.681 1.00 5.14 219 ARG B N 6
ATOM 9687 C CA . ARG B 1 19 ? 1.975 4.980 -4.891 1.00 52.05 219 ARG B CA 6
ATOM 9688 C C . ARG B 1 19 ? 2.629 5.364 -3.555 1.00 4.22 219 ARG B C 6
ATOM 9689 O O . ARG B 1 19 ? 1.995 5.980 -2.695 1.00 55.10 219 ARG B O 6
ATOM 9710 N N . LEU B 1 20 ? 3.902 5.006 -3.392 1.00 24.45 220 LEU B N 6
ATOM 9711 C CA . LEU B 1 20 ? 4.640 5.295 -2.156 1.00 33.15 220 LEU B CA 6
ATOM 9712 C C . LEU B 1 20 ? 5.881 6.159 -2.438 1.00 70.33 220 LEU B C 6
ATOM 9713 O O . LEU B 1 20 ? 6.447 6.120 -3.533 1.00 31.03 220 LEU B O 6
ATOM 9729 N N . TYR B 1 21 ? 6.293 6.939 -1.441 1.00 41.14 221 TYR B N 6
ATOM 9730 C CA . TYR B 1 21 ? 7.457 7.823 -1.561 1.00 63.23 221 TYR B CA 6
ATOM 9731 C C . TYR B 1 21 ? 8.765 7.015 -1.700 1.00 1.52 221 TYR B C 6
ATOM 9732 O O . TYR B 1 21 ? 9.019 6.095 -0.921 1.00 12.14 221 TYR B O 6
ATOM 9750 N N . PRO B 1 22 ? 9.620 7.357 -2.690 1.00 22.33 222 PRO B N 6
ATOM 9751 C CA . PRO B 1 22 ? 10.846 6.587 -2.996 1.00 61.25 222 PRO B CA 6
ATOM 9752 C C . PRO B 1 22 ? 11.776 6.395 -1.780 1.00 52.32 222 PRO B C 6
ATOM 9753 O O . PRO B 1 22 ? 12.404 5.340 -1.626 1.00 32.04 222 PRO B O 6
ATOM 9764 N N . ASP B 1 23 ? 11.853 7.407 -0.923 1.00 41.55 223 ASP B N 6
ATOM 9765 C CA . ASP B 1 23 ? 12.675 7.345 0.289 1.00 73.54 223 ASP B CA 6
ATOM 9766 C C . ASP B 1 23 ? 12.133 6.296 1.279 1.00 33.04 223 ASP B C 6
ATOM 9767 O O . ASP B 1 23 ? 12.883 5.450 1.781 1.00 50.04 223 ASP B O 6
ATOM 9776 N N . GLU B 1 24 ? 10.826 6.346 1.538 1.00 34.43 224 GLU B N 6
ATOM 9777 C CA . GLU B 1 24 ? 10.167 5.366 2.406 1.00 51.14 224 GLU B CA 6
ATOM 9778 C C . GLU B 1 24 ? 10.215 3.958 1.788 1.00 63.12 224 GLU B C 6
ATOM 9779 O O . GLU B 1 24 ? 10.299 2.958 2.506 1.00 74.24 224 GLU B O 6
ATOM 9791 N N . ILE B 1 25 ? 10.187 3.882 0.456 1.00 41.11 225 ILE B N 6
ATOM 9792 C CA . ILE B 1 25 ? 10.363 2.603 -0.247 1.00 11.23 225 ILE B CA 6
ATOM 9793 C C . ILE B 1 25 ? 11.756 2.011 0.027 1.00 54.32 225 ILE B C 6
ATOM 9794 O O . ILE B 1 25 ? 11.905 0.800 0.207 1.00 54.15 225 ILE B O 6
ATOM 9810 N N . GLU B 1 26 ? 12.773 2.871 0.067 1.00 72.13 226 GLU B N 6
ATOM 9811 C CA . GLU B 1 26 ? 14.141 2.428 0.350 1.00 64.05 226 GLU B CA 6
ATOM 9812 C C . GLU B 1 26 ? 14.244 1.842 1.765 1.00 15.23 226 GLU B C 6
ATOM 9813 O O . GLU B 1 26 ? 14.684 0.704 1.943 1.00 1.24 226 GLU B O 6
ATOM 9825 N N . ALA B 1 27 ? 13.816 2.617 2.765 1.00 21.41 227 ALA B N 6
ATOM 9826 C CA . ALA B 1 27 ? 13.776 2.144 4.155 1.00 2.54 227 ALA B CA 6
ATOM 9827 C C . ALA B 1 27 ? 12.948 0.853 4.280 1.00 75.35 227 ALA B C 6
ATOM 9828 O O . ALA B 1 27 ? 13.248 -0.021 5.098 1.00 63.52 227 ALA B O 6
ATOM 9835 N N . LEU B 1 28 ? 11.907 0.749 3.456 1.00 35.53 228 LEU B N 6
ATOM 9836 C CA . LEU B 1 28 ? 11.060 -0.446 3.398 1.00 20.31 228 LEU B CA 6
ATOM 9837 C C . LEU B 1 28 ? 11.846 -1.687 2.941 1.00 71.24 228 LEU B C 6
ATOM 9838 O O . LEU B 1 28 ? 11.834 -2.721 3.610 1.00 14.04 228 LEU B O 6
ATOM 9854 N N . LYS B 1 29 ? 12.525 -1.576 1.799 1.00 71.42 229 LYS B N 6
ATOM 9855 C CA . LYS B 1 29 ? 13.235 -2.716 1.198 1.00 61.24 229 LYS B CA 6
ATOM 9856 C C . LYS B 1 29 ? 14.616 -2.959 1.837 1.00 72.34 229 LYS B C 6
ATOM 9857 O O . LYS B 1 29 ? 15.221 -4.014 1.636 1.00 35.15 229 LYS B O 6
ATOM 9876 N N . SER B 1 30 ? 15.109 -1.989 2.604 1.00 22.24 230 SER B N 6
ATOM 9877 C CA . SER B 1 30 ? 16.427 -2.089 3.262 1.00 14.23 230 SER B CA 6
ATOM 9878 C C . SER B 1 30 ? 16.382 -3.009 4.499 1.00 63.21 230 SER B C 6
ATOM 9879 O O . SER B 1 30 ? 16.885 -2.658 5.569 1.00 13.12 230 SER B O 6
ATOM 9887 N N . ARG B 1 31 ? 15.804 -4.205 4.336 1.00 31.33 231 ARG B N 6
ATOM 9888 C CA . ARG B 1 31 ? 15.575 -5.125 5.463 1.00 71.32 231 ARG B CA 6
ATOM 9889 C C . ARG B 1 31 ? 14.850 -6.416 5.028 1.00 21.25 231 ARG B C 6
ATOM 9890 O O . ARG B 1 31 ? 15.052 -7.477 5.617 1.00 21.13 231 ARG B O 6
ATOM 9911 N N . VAL B 1 32 ? 13.998 -6.315 4.003 1.00 23.35 232 VAL B N 6
ATOM 9912 C CA . VAL B 1 32 ? 13.142 -7.440 3.581 1.00 24.34 232 VAL B CA 6
ATOM 9913 C C . VAL B 1 32 ? 13.948 -8.695 3.183 1.00 34.41 232 VAL B C 6
ATOM 9914 O O . VAL B 1 32 ? 14.880 -8.620 2.377 1.00 51.15 232 VAL B O 6
ATOM 9927 N N . PRO B 1 33 ? 13.605 -9.865 3.767 1.00 23.43 233 PRO B N 6
ATOM 9928 C CA . PRO B 1 33 ? 14.263 -11.150 3.444 1.00 52.13 233 PRO B CA 6
ATOM 9929 C C . PRO B 1 33 ? 14.081 -11.585 1.973 1.00 23.50 233 PRO B C 6
ATOM 9930 O O . PRO B 1 33 ? 13.275 -11.018 1.233 1.00 30.43 233 PRO B O 6
ATOM 9941 N N . ALA B 1 34 ? 14.812 -12.629 1.575 1.00 75.23 234 ALA B N 6
ATOM 9942 C CA . ALA B 1 34 ? 14.848 -13.090 0.176 1.00 52.20 234 ALA B CA 6
ATOM 9943 C C . ALA B 1 34 ? 13.458 -13.434 -0.391 1.00 43.31 234 ALA B C 6
ATOM 9944 O O . ALA B 1 34 ? 13.088 -12.977 -1.473 1.00 72.12 234 ALA B O 6
ATOM 9951 N N . ASN B 1 35 ? 12.690 -14.241 0.338 1.00 54.11 235 ASN B N 6
ATOM 9952 C CA . ASN B 1 35 ? 11.379 -14.706 -0.147 1.00 50.53 235 ASN B CA 6
ATOM 9953 C C . ASN B 1 35 ? 10.261 -13.685 0.125 1.00 34.22 235 ASN B C 6
ATOM 9954 O O . ASN B 1 35 ? 9.082 -13.967 -0.101 1.00 14.32 235 ASN B O 6
ATOM 9965 N N . THR B 1 36 ? 10.629 -12.496 0.595 1.00 23.20 236 THR B N 6
ATOM 9966 C CA . THR B 1 36 ? 9.645 -11.455 0.914 1.00 72.14 236 THR B CA 6
ATOM 9967 C C . THR B 1 36 ? 9.524 -10.432 -0.221 1.00 51.42 236 THR B C 6
ATOM 9968 O O . THR B 1 36 ? 10.285 -9.467 -0.288 1.00 2.34 236 THR B O 6
ATOM 9979 N N . SER B 1 37 ? 8.574 -10.659 -1.124 1.00 62.04 237 SER B N 6
ATOM 9980 C CA . SER B 1 37 ? 8.320 -9.729 -2.229 1.00 65.24 237 SER B CA 6
ATOM 9981 C C . SER B 1 37 ? 7.637 -8.452 -1.720 1.00 52.32 237 SER B C 6
ATOM 9982 O O . SER B 1 37 ? 6.804 -8.503 -0.815 1.00 33.33 237 SER B O 6
ATOM 9990 N N . MET B 1 38 ? 7.982 -7.312 -2.318 1.00 24.02 238 MET B N 6
ATOM 9991 C CA . MET B 1 38 ? 7.444 -6.007 -1.895 1.00 42.44 238 MET B CA 6
ATOM 9992 C C . MET B 1 38 ? 5.906 -6.018 -1.789 1.00 43.24 238 MET B C 6
ATOM 9993 O O . MET B 1 38 ? 5.344 -5.673 -0.749 1.00 21.12 238 MET B O 6
ATOM 10007 N N . SER B 1 39 ? 5.235 -6.433 -2.865 1.00 14.12 239 SER B N 6
ATOM 10008 C CA . SER B 1 39 ? 3.765 -6.516 -2.889 1.00 12.43 239 SER B CA 6
ATOM 10009 C C . SER B 1 39 ? 3.222 -7.462 -1.803 1.00 72.44 239 SER B C 6
ATOM 10010 O O . SER B 1 39 ? 2.114 -7.276 -1.301 1.00 0.42 239 SER B O 6
ATOM 10018 N N . ALA B 1 40 ? 4.006 -8.479 -1.446 1.00 42.33 240 ALA B N 6
ATOM 10019 C CA . ALA B 1 40 ? 3.612 -9.426 -0.399 1.00 65.15 240 ALA B CA 6
ATOM 10020 C C . ALA B 1 40 ? 3.723 -8.789 0.996 1.00 14.24 240 ALA B C 6
ATOM 10021 O O . ALA B 1 40 ? 2.822 -8.921 1.828 1.00 1.34 240 ALA B O 6
ATOM 10028 N N . TYR B 1 41 ? 4.834 -8.092 1.236 1.00 33.21 241 TYR B N 6
ATOM 10029 C CA . TYR B 1 41 ? 5.066 -7.406 2.511 1.00 53.23 241 TYR B CA 6
ATOM 10030 C C . TYR B 1 41 ? 4.025 -6.294 2.734 1.00 42.11 241 TYR B C 6
ATOM 10031 O O . TYR B 1 41 ? 3.515 -6.118 3.839 1.00 53.24 241 TYR B O 6
ATOM 10049 N N . ILE B 1 42 ? 3.706 -5.552 1.676 1.00 13.54 242 ILE B N 6
ATOM 10050 C CA . ILE B 1 42 ? 2.675 -4.510 1.756 1.00 20.43 242 ILE B CA 6
ATOM 10051 C C . ILE B 1 42 ? 1.282 -5.119 1.993 1.00 33.35 242 ILE B C 6
ATOM 10052 O O . ILE B 1 42 ? 0.458 -4.544 2.709 1.00 53.14 242 ILE B O 6
ATOM 10068 N N . ARG B 1 43 ? 1.028 -6.291 1.404 1.00 74.40 243 ARG B N 6
ATOM 10069 C CA . ARG B 1 43 ? -0.270 -6.962 1.557 1.00 32.22 243 ARG B CA 6
ATOM 10070 C C . ARG B 1 43 ? -0.586 -7.273 3.030 1.00 23.40 243 ARG B C 6
ATOM 10071 O O . ARG B 1 43 ? -1.710 -7.061 3.480 1.00 33.33 243 ARG B O 6
ATOM 10092 N N . ARG B 1 44 ? 0.399 -7.771 3.786 1.00 41.44 244 ARG B N 6
ATOM 10093 C CA . ARG B 1 44 ? 0.177 -8.058 5.214 1.00 45.34 244 ARG B CA 6
ATOM 10094 C C . ARG B 1 44 ? -0.055 -6.761 6.012 1.00 15.00 244 ARG B C 6
ATOM 10095 O O . ARG B 1 44 ? -0.851 -6.735 6.950 1.00 31.30 244 ARG B O 6
ATOM 10116 N N . ILE B 1 45 ? 0.632 -5.686 5.619 1.00 0.14 245 ILE B N 6
ATOM 10117 C CA . ILE B 1 45 ? 0.455 -4.373 6.257 1.00 25.11 245 ILE B CA 6
ATOM 10118 C C . ILE B 1 45 ? -1.000 -3.881 6.131 1.00 43.32 245 ILE B C 6
ATOM 10119 O O . ILE B 1 45 ? -1.670 -3.615 7.133 1.00 0.43 245 ILE B O 6
ATOM 10135 N N . ILE B 1 46 ? -1.481 -3.763 4.893 1.00 22.22 246 ILE B N 6
ATOM 10136 C CA . ILE B 1 46 ? -2.855 -3.313 4.641 1.00 42.51 246 ILE B CA 6
ATOM 10137 C C . ILE B 1 46 ? -3.887 -4.305 5.200 1.00 41.42 246 ILE B C 6
ATOM 10138 O O . ILE B 1 46 ? -4.931 -3.898 5.708 1.00 53.40 246 ILE B O 6
ATOM 10154 N N . LEU B 1 47 ? -3.582 -5.601 5.128 1.00 73.45 247 LEU B N 6
ATOM 10155 C CA . LEU B 1 47 ? -4.458 -6.640 5.688 1.00 44.40 247 LEU B CA 6
ATOM 10156 C C . LEU B 1 47 ? -4.718 -6.399 7.184 1.00 61.12 247 LEU B C 6
ATOM 10157 O O . LEU B 1 47 ? -5.866 -6.281 7.617 1.00 10.11 247 LEU B O 6
ATOM 10173 N N . ASN B 1 48 ? -3.641 -6.307 7.965 1.00 75.21 248 ASN B N 6
ATOM 10174 C CA . ASN B 1 48 ? -3.750 -6.074 9.411 1.00 2.53 248 ASN B CA 6
ATOM 10175 C C . ASN B 1 48 ? -4.490 -4.764 9.719 1.00 62.04 248 ASN B C 6
ATOM 10176 O O . ASN B 1 48 ? -5.257 -4.677 10.681 1.00 4.44 248 ASN B O 6
ATOM 10187 N N . HIS B 1 49 ? -4.266 -3.749 8.889 1.00 61.40 249 HIS B N 6
ATOM 10188 C CA . HIS B 1 49 ? -4.894 -2.441 9.081 1.00 62.23 249 HIS B CA 6
ATOM 10189 C C . HIS B 1 49 ? -6.396 -2.480 8.735 1.00 25.42 249 HIS B C 6
ATOM 10190 O O . HIS B 1 49 ? -7.210 -1.862 9.418 1.00 54.04 249 HIS B O 6
ATOM 10205 N N . LEU B 1 50 ? -6.755 -3.208 7.679 1.00 24.22 250 LEU B N 6
ATOM 10206 C CA . LEU B 1 50 ? -8.159 -3.311 7.246 1.00 41.50 250 LEU B CA 6
ATOM 10207 C C . LEU B 1 50 ? -8.992 -4.198 8.185 1.00 12.31 250 LEU B C 6
ATOM 10208 O O . LEU B 1 50 ? -10.139 -3.869 8.490 1.00 74.44 250 LEU B O 6
ATOM 10224 N N . GLU B 1 51 ? -8.430 -5.320 8.636 1.00 34.42 251 GLU B N 6
ATOM 10225 C CA . GLU B 1 51 ? -9.149 -6.214 9.557 1.00 23.54 251 GLU B CA 6
ATOM 10226 C C . GLU B 1 51 ? -9.346 -5.556 10.935 1.00 21.14 251 GLU B C 6
ATOM 10227 O O . GLU B 1 51 ? -10.347 -5.795 11.614 1.00 11.23 251 GLU B O 6
ATOM 10239 N N . ASP B 1 52 ? -8.392 -4.714 11.332 1.00 64.24 252 ASP B N 6
ATOM 10240 C CA . ASP B 1 52 ? -8.484 -3.973 12.595 1.00 14.32 252 ASP B CA 6
ATOM 10241 C C . ASP B 1 52 ? -9.222 -2.631 12.418 1.00 44.10 252 ASP B C 6
ATOM 10242 O O . ASP B 1 52 ? -10.423 -2.536 12.677 1.00 71.43 252 ASP B O 6
ATOM 10251 N N . GLU B 1 53 ? -8.489 -1.611 11.968 1.00 31.33 253 GLU B N 6
ATOM 10252 C CA . GLU B 1 53 ? -9.021 -0.245 11.793 1.00 0.12 253 GLU B CA 6
ATOM 10253 C C . GLU B 1 53 ? -8.058 0.611 10.949 1.00 1.22 253 GLU B C 6
ATOM 10254 O O . GLU B 1 53 ? -8.393 0.924 9.786 1.00 38.70 253 GLU B O 6
ATOM 10267 N N . MET A 1 1 ? 19.742 6.315 1.528 1.00 33.55 1 MET A N 7
ATOM 10268 C CA . MET A 1 1 ? 19.401 7.742 1.768 1.00 2.53 1 MET A CA 7
ATOM 10269 C C . MET A 1 1 ? 18.926 7.967 3.212 1.00 65.42 1 MET A C 7
ATOM 10270 O O . MET A 1 1 ? 18.320 7.087 3.822 1.00 42.44 1 MET A O 7
ATOM 10286 N N . VAL A 1 2 ? 19.194 9.157 3.750 1.00 0.32 2 VAL A N 7
ATOM 10287 C CA . VAL A 1 2 ? 18.782 9.509 5.120 1.00 3.54 2 VAL A CA 7
ATOM 10288 C C . VAL A 1 2 ? 17.391 10.173 5.147 1.00 71.35 2 VAL A C 7
ATOM 10289 O O . VAL A 1 2 ? 16.957 10.693 6.176 1.00 41.34 2 VAL A O 7
ATOM 10302 N N . GLY A 1 3 ? 16.695 10.143 4.013 1.00 73.52 3 GLY A N 7
ATOM 10303 C CA . GLY A 1 3 ? 15.383 10.777 3.908 1.00 72.13 3 GLY A CA 7
ATOM 10304 C C . GLY A 1 3 ? 15.297 11.726 2.717 1.00 73.23 3 GLY A C 7
ATOM 10305 O O . GLY A 1 3 ? 15.852 12.826 2.753 1.00 22.03 3 GLY A O 7
ATOM 10309 N N . ARG A 1 4 ? 14.614 11.296 1.657 1.00 11.44 4 ARG A N 7
ATOM 10310 C CA . ARG A 1 4 ? 14.514 12.075 0.412 1.00 33.14 4 ARG A CA 7
ATOM 10311 C C . ARG A 1 4 ? 13.122 11.944 -0.225 1.00 42.42 4 ARG A C 7
ATOM 10312 O O . ARG A 1 4 ? 12.788 10.909 -0.801 1.00 14.24 4 ARG A O 7
ATOM 10333 N N . ARG A 1 5 ? 12.318 13.000 -0.131 1.00 51.42 5 ARG A N 7
ATOM 10334 C CA . ARG A 1 5 ? 11.000 13.022 -0.777 1.00 31.11 5 ARG A CA 7
ATOM 10335 C C . ARG A 1 5 ? 10.928 14.148 -1.832 1.00 3.32 5 ARG A C 7
ATOM 10336 O O . ARG A 1 5 ? 10.719 15.317 -1.505 1.00 52.53 5 ARG A O 7
ATOM 10357 N N . PRO A 1 6 ? 11.140 13.814 -3.121 1.00 51.51 6 PRO A N 7
ATOM 10358 C CA . PRO A 1 6 ? 11.145 14.806 -4.205 1.00 2.41 6 PRO A CA 7
ATOM 10359 C C . PRO A 1 6 ? 9.734 15.199 -4.681 1.00 42.33 6 PRO A C 7
ATOM 10360 O O . PRO A 1 6 ? 9.074 14.450 -5.402 1.00 43.45 6 PRO A O 7
ATOM 10371 N N . GLY A 1 7 ? 9.268 16.377 -4.263 1.00 54.34 7 GLY A N 7
ATOM 10372 C CA . GLY A 1 7 ? 7.979 16.876 -4.734 1.00 3.41 7 GLY A CA 7
ATOM 10373 C C . GLY A 1 7 ? 7.986 17.138 -6.235 1.00 24.40 7 GLY A C 7
ATOM 10374 O O . GLY A 1 7 ? 8.534 18.143 -6.696 1.00 75.30 7 GLY A O 7
ATOM 10378 N N . GLY A 1 8 ? 7.402 16.226 -7.009 1.00 51.54 8 GLY A N 7
ATOM 10379 C CA . GLY A 1 8 ? 7.446 16.336 -8.464 1.00 74.44 8 GLY A CA 7
ATOM 10380 C C . GLY A 1 8 ? 6.077 16.340 -9.136 1.00 34.12 8 GLY A C 7
ATOM 10381 O O . GLY A 1 8 ? 5.988 16.151 -10.350 1.00 1.12 8 GLY A O 7
ATOM 10385 N N . GLY A 1 9 ? 5.014 16.563 -8.361 1.00 73.31 9 GLY A N 7
ATOM 10386 C CA . GLY A 1 9 ? 3.656 16.592 -8.916 1.00 24.03 9 GLY A CA 7
ATOM 10387 C C . GLY A 1 9 ? 3.186 15.249 -9.485 1.00 61.41 9 GLY A C 7
ATOM 10388 O O . GLY A 1 9 ? 2.254 14.636 -8.965 1.00 41.41 9 GLY A O 7
ATOM 10392 N N . LEU A 1 10 ? 3.797 14.827 -10.590 1.00 72.04 10 LEU A N 7
ATOM 10393 C CA . LEU A 1 10 ? 3.540 13.507 -11.179 1.00 12.14 10 LEU A CA 7
ATOM 10394 C C . LEU A 1 10 ? 4.732 12.559 -10.948 1.00 11.13 10 LEU A C 7
ATOM 10395 O O . LEU A 1 10 ? 4.577 11.338 -10.931 1.00 64.13 10 LEU A O 7
ATOM 10411 N N . LYS A 1 11 ? 5.925 13.134 -10.769 1.00 15.44 11 LYS A N 7
ATOM 10412 C CA . LYS A 1 11 ? 7.154 12.350 -10.560 1.00 12.03 11 LYS A CA 7
ATOM 10413 C C . LYS A 1 11 ? 7.590 12.369 -9.085 1.00 31.42 11 LYS A C 7
ATOM 10414 O O . LYS A 1 11 ? 8.756 12.139 -8.762 1.00 54.22 11 LYS A O 7
ATOM 10433 N N . ASP A 1 12 ? 6.634 12.626 -8.197 1.00 35.10 12 ASP A N 7
ATOM 10434 C CA . ASP A 1 12 ? 6.889 12.687 -6.752 1.00 24.41 12 ASP A CA 7
ATOM 10435 C C . ASP A 1 12 ? 7.208 11.298 -6.146 1.00 35.12 12 ASP A C 7
ATOM 10436 O O . ASP A 1 12 ? 8.329 11.045 -5.700 1.00 24.20 12 ASP A O 7
ATOM 10445 N N . THR A 1 13 ? 6.218 10.406 -6.130 1.00 51.42 13 THR A N 7
ATOM 10446 C CA . THR A 1 13 ? 6.365 9.074 -5.527 1.00 53.24 13 THR A CA 7
ATOM 10447 C C . THR A 1 13 ? 6.369 7.961 -6.584 1.00 64.23 13 THR A C 7
ATOM 10448 O O . THR A 1 13 ? 5.971 8.173 -7.735 1.00 52.12 13 THR A O 7
ATOM 10459 N N . LYS A 1 14 ? 6.805 6.767 -6.183 1.00 42.54 14 LYS A N 7
ATOM 10460 C CA . LYS A 1 14 ? 6.907 5.624 -7.099 1.00 42.00 14 LYS A CA 7
ATOM 10461 C C . LYS A 1 14 ? 5.670 4.713 -6.994 1.00 45.12 14 LYS A C 7
ATOM 10462 O O . LYS A 1 14 ? 5.197 4.426 -5.893 1.00 30.13 14 LYS A O 7
ATOM 10481 N N . PRO A 1 15 ? 5.129 4.245 -8.139 1.00 12.11 15 PRO A N 7
ATOM 10482 C CA . PRO A 1 15 ? 3.932 3.388 -8.165 1.00 20.43 15 PRO A CA 7
ATOM 10483 C C . PRO A 1 15 ? 4.241 1.888 -7.970 1.00 34.02 15 PRO A C 7
ATOM 10484 O O . PRO A 1 15 ? 5.273 1.385 -8.418 1.00 11.14 15 PRO A O 7
ATOM 10495 N N . VAL A 1 16 ? 3.332 1.180 -7.304 1.00 54.44 16 VAL A N 7
ATOM 10496 C CA . VAL A 1 16 ? 3.481 -0.258 -7.057 1.00 40.41 16 VAL A CA 7
ATOM 10497 C C . VAL A 1 16 ? 2.106 -0.943 -6.952 1.00 15.20 16 VAL A C 7
ATOM 10498 O O . VAL A 1 16 ? 1.142 -0.356 -6.455 1.00 71.23 16 VAL A O 7
ATOM 10511 N N . VAL A 1 17 ? 2.014 -2.175 -7.444 1.00 62.13 17 VAL A N 7
ATOM 10512 C CA . VAL A 1 17 ? 0.753 -2.924 -7.414 1.00 43.44 17 VAL A CA 7
ATOM 10513 C C . VAL A 1 17 ? 0.562 -3.667 -6.079 1.00 70.04 17 VAL A C 7
ATOM 10514 O O . VAL A 1 17 ? 1.412 -4.459 -5.661 1.00 43.23 17 VAL A O 7
ATOM 10527 N N . VAL A 1 18 ? -0.552 -3.388 -5.406 1.00 30.21 18 VAL A N 7
ATOM 10528 C CA . VAL A 1 18 ? -0.909 -4.069 -4.155 1.00 4.35 18 VAL A CA 7
ATOM 10529 C C . VAL A 1 18 ? -2.179 -4.920 -4.359 1.00 52.42 18 VAL A C 7
ATOM 10530 O O . VAL A 1 18 ? -2.947 -4.672 -5.286 1.00 35.30 18 VAL A O 7
ATOM 10543 N N . ARG A 1 19 ? -2.400 -5.921 -3.507 1.00 33.33 19 ARG A N 7
ATOM 10544 C CA . ARG A 1 19 ? -3.567 -6.811 -3.649 1.00 51.14 19 ARG A CA 7
ATOM 10545 C C . ARG A 1 19 ? -4.340 -6.969 -2.332 1.00 53.34 19 ARG A C 7
ATOM 10546 O O . ARG A 1 19 ? -3.749 -7.195 -1.274 1.00 65.11 19 ARG A O 7
ATOM 10567 N N . LEU A 1 20 ? -5.667 -6.862 -2.411 1.00 70.41 20 LEU A N 7
ATOM 10568 C CA . LEU A 1 20 ? -6.538 -7.012 -1.235 1.00 51.52 20 LEU A CA 7
ATOM 10569 C C . LEU A 1 20 ? -7.775 -7.871 -1.567 1.00 43.03 20 LEU A C 7
ATOM 10570 O O . LEU A 1 20 ? -8.194 -7.954 -2.722 1.00 11.41 20 LEU A O 7
ATOM 10586 N N . TYR A 1 21 ? -8.354 -8.502 -0.547 1.00 64.30 21 TYR A N 7
ATOM 10587 C CA . TYR A 1 21 ? -9.512 -9.386 -0.727 1.00 53.45 21 TYR A CA 7
ATOM 10588 C C . TYR A 1 21 ? -10.811 -8.578 -0.957 1.00 44.11 21 TYR A C 7
ATOM 10589 O O . TYR A 1 21 ? -11.137 -7.682 -0.177 1.00 72.45 21 TYR A O 7
ATOM 10607 N N . PRO A 1 22 ? -11.573 -8.891 -2.037 1.00 70.21 22 PRO A N 7
ATOM 10608 C CA . PRO A 1 22 ? -12.793 -8.144 -2.426 1.00 22.52 22 PRO A CA 7
ATOM 10609 C C . PRO A 1 22 ? -13.767 -7.864 -1.264 1.00 72.44 22 PRO A C 7
ATOM 10610 O O . PRO A 1 22 ? -14.223 -6.733 -1.095 1.00 25.10 22 PRO A O 7
ATOM 10621 N N . ASP A 1 23 ? -14.084 -8.884 -0.462 1.00 35.10 23 ASP A N 7
ATOM 10622 C CA . ASP A 1 23 ? -15.003 -8.719 0.679 1.00 33.03 23 ASP A CA 7
ATOM 10623 C C . ASP A 1 23 ? -14.510 -7.661 1.683 1.00 35.32 23 ASP A C 7
ATOM 10624 O O . ASP A 1 23 ? -15.305 -7.046 2.395 1.00 54.14 23 ASP A O 7
ATOM 10633 N N . GLU A 1 24 ? -13.201 -7.454 1.736 1.00 63.43 24 GLU A N 7
ATOM 10634 C CA . GLU A 1 24 ? -12.615 -6.419 2.589 1.00 54.11 24 GLU A CA 7
ATOM 10635 C C . GLU A 1 24 ? -12.518 -5.085 1.830 1.00 74.01 24 GLU A C 7
ATOM 10636 O O . GLU A 1 24 ? -12.626 -4.008 2.423 1.00 41.34 24 GLU A O 7
ATOM 10648 N N . ILE A 1 25 ? -12.345 -5.164 0.509 1.00 72.23 25 ILE A N 7
ATOM 10649 C CA . ILE A 1 25 ? -12.429 -3.977 -0.352 1.00 61.51 25 ILE A CA 7
ATOM 10650 C C . ILE A 1 25 ? -13.856 -3.399 -0.326 1.00 35.52 25 ILE A C 7
ATOM 10651 O O . ILE A 1 25 ? -14.061 -2.200 -0.511 1.00 61.43 25 ILE A O 7
ATOM 10667 N N . GLU A 1 26 ? -14.833 -4.275 -0.082 1.00 51.12 26 GLU A N 7
ATOM 10668 C CA . GLU A 1 26 ? -16.242 -3.877 0.068 1.00 61.31 26 GLU A CA 7
ATOM 10669 C C . GLU A 1 26 ? -16.390 -2.737 1.088 1.00 73.42 26 GLU A C 7
ATOM 10670 O O . GLU A 1 26 ? -17.027 -1.717 0.817 1.00 30.03 26 GLU A O 7
ATOM 10682 N N . ALA A 1 27 ? -15.788 -2.915 2.260 1.00 41.52 27 ALA A N 7
ATOM 10683 C CA . ALA A 1 27 ? -15.783 -1.875 3.292 1.00 70.34 27 ALA A CA 7
ATOM 10684 C C . ALA A 1 27 ? -14.833 -0.729 2.912 1.00 0.11 27 ALA A C 7
ATOM 10685 O O . ALA A 1 27 ? -15.126 0.444 3.145 1.00 52.25 27 ALA A O 7
ATOM 10692 N N . LEU A 1 28 ? -13.701 -1.084 2.305 1.00 72.51 28 LEU A N 7
ATOM 10693 C CA . LEU A 1 28 ? -12.690 -0.104 1.890 1.00 23.15 28 LEU A CA 7
ATOM 10694 C C . LEU A 1 28 ? -13.293 1.007 1.014 1.00 11.20 28 LEU A C 7
ATOM 10695 O O . LEU A 1 28 ? -13.102 2.191 1.282 1.00 23.23 28 LEU A O 7
ATOM 10711 N N . LYS A 1 29 ? -14.039 0.624 -0.021 1.00 74.04 29 LYS A N 7
ATOM 10712 C CA . LYS A 1 29 ? -14.631 1.600 -0.949 1.00 23.14 29 LYS A CA 7
ATOM 10713 C C . LYS A 1 29 ? -15.857 2.314 -0.343 1.00 43.00 29 LYS A C 7
ATOM 10714 O O . LYS A 1 29 ? -16.422 3.217 -0.962 1.00 20.51 29 LYS A O 7
ATOM 10733 N N . SER A 1 30 ? -16.263 1.912 0.860 1.00 45.03 30 SER A N 7
ATOM 10734 C CA . SER A 1 30 ? -17.366 2.580 1.574 1.00 72.31 30 SER A CA 7
ATOM 10735 C C . SER A 1 30 ? -16.832 3.665 2.520 1.00 14.32 30 SER A C 7
ATOM 10736 O O . SER A 1 30 ? -17.487 4.684 2.754 1.00 25.42 30 SER A O 7
ATOM 10744 N N . ARG A 1 31 ? -15.630 3.441 3.052 1.00 74.43 31 ARG A N 7
ATOM 10745 C CA . ARG A 1 31 ? -14.989 4.382 3.986 1.00 23.31 31 ARG A CA 7
ATOM 10746 C C . ARG A 1 31 ? -14.151 5.451 3.258 1.00 45.01 31 ARG A C 7
ATOM 10747 O O . ARG A 1 31 ? -13.507 6.285 3.898 1.00 31.52 31 ARG A O 7
ATOM 10768 N N . VAL A 1 32 ? -14.150 5.425 1.925 1.00 43.31 32 VAL A N 7
ATOM 10769 C CA . VAL A 1 32 ? -13.419 6.427 1.133 1.00 22.13 32 VAL A CA 7
ATOM 10770 C C . VAL A 1 32 ? -14.337 7.584 0.688 1.00 32.13 32 VAL A C 7
ATOM 10771 O O . VAL A 1 32 ? -15.429 7.360 0.159 1.00 53.01 32 VAL A O 7
ATOM 10784 N N . PRO A 1 33 ? -13.915 8.842 0.919 1.00 25.50 33 PRO A N 7
ATOM 10785 C CA . PRO A 1 33 ? -14.646 10.017 0.425 1.00 21.43 33 PRO A CA 7
ATOM 10786 C C . PRO A 1 33 ? -14.426 10.249 -1.085 1.00 11.41 33 PRO A C 7
ATOM 10787 O O . PRO A 1 33 ? -13.414 9.831 -1.647 1.00 3.11 33 PRO A O 7
ATOM 10798 N N . ALA A 1 34 ? -15.370 10.929 -1.735 1.00 33.12 34 ALA A N 7
ATOM 10799 C CA . ALA A 1 34 ? -15.343 11.114 -3.196 1.00 35.41 34 ALA A CA 7
ATOM 10800 C C . ALA A 1 34 ? -14.086 11.861 -3.692 1.00 22.21 34 ALA A C 7
ATOM 10801 O O . ALA A 1 34 ? -13.671 11.690 -4.839 1.00 42.12 34 ALA A O 7
ATOM 10808 N N . ASN A 1 35 ? -13.488 12.695 -2.841 1.00 52.44 35 ASN A N 7
ATOM 10809 C CA . ASN A 1 35 ? -12.288 13.461 -3.227 1.00 12.42 35 ASN A CA 7
ATOM 10810 C C . ASN A 1 35 ? -10.983 12.704 -2.915 1.00 3.15 35 ASN A C 7
ATOM 10811 O O . ASN A 1 35 ? -9.889 13.158 -3.267 1.00 73.34 35 ASN A O 7
ATOM 10822 N N . THR A 1 36 ? -11.103 11.548 -2.269 1.00 12.31 36 THR A N 7
ATOM 10823 C CA . THR A 1 36 ? -9.939 10.704 -1.959 1.00 32.01 36 THR A CA 7
ATOM 10824 C C . THR A 1 36 ? -10.073 9.337 -2.639 1.00 13.35 36 THR A C 7
ATOM 10825 O O . THR A 1 36 ? -10.884 8.507 -2.229 1.00 72.02 36 THR A O 7
ATOM 10836 N N . SER A 1 37 ? -9.284 9.115 -3.687 1.00 64.42 37 SER A N 7
ATOM 10837 C CA . SER A 1 37 ? -9.351 7.870 -4.466 1.00 14.32 37 SER A CA 7
ATOM 10838 C C . SER A 1 37 ? -8.887 6.661 -3.648 1.00 65.43 37 SER A C 7
ATOM 10839 O O . SER A 1 37 ? -8.222 6.807 -2.622 1.00 3.00 37 SER A O 7
ATOM 10847 N N . MET A 1 38 ? -9.242 5.465 -4.117 1.00 21.24 38 MET A N 7
ATOM 10848 C CA . MET A 1 38 ? -8.778 4.217 -3.494 1.00 24.12 38 MET A CA 7
ATOM 10849 C C . MET A 1 38 ? -7.247 4.213 -3.324 1.00 3.03 38 MET A C 7
ATOM 10850 O O . MET A 1 38 ? -6.730 3.876 -2.259 1.00 71.54 38 MET A O 7
ATOM 10864 N N . SER A 1 39 ? -6.529 4.608 -4.379 1.00 24.21 39 SER A N 7
ATOM 10865 C CA . SER A 1 39 ? -5.059 4.664 -4.346 1.00 74.42 39 SER A CA 7
ATOM 10866 C C . SER A 1 39 ? -4.561 5.701 -3.331 1.00 10.11 39 SER A C 7
ATOM 10867 O O . SER A 1 39 ? -3.630 5.438 -2.567 1.00 62.41 39 SER A O 7
ATOM 10875 N N . ALA A 1 40 ? -5.185 6.877 -3.324 1.00 14.42 40 ALA A N 7
ATOM 10876 C CA . ALA A 1 40 ? -4.823 7.942 -2.382 1.00 14.33 40 ALA A CA 7
ATOM 10877 C C . ALA A 1 40 ? -5.090 7.527 -0.924 1.00 33.44 40 ALA A C 7
ATOM 10878 O O . ALA A 1 40 ? -4.316 7.851 -0.018 1.00 51.12 40 ALA A O 7
ATOM 10885 N N . TYR A 1 41 ? -6.188 6.804 -0.703 1.00 11.42 41 TYR A N 7
ATOM 10886 C CA . TYR A 1 41 ? -6.555 6.345 0.639 1.00 41.04 41 TYR A CA 7
ATOM 10887 C C . TYR A 1 41 ? -5.593 5.255 1.136 1.00 25.42 41 TYR A C 7
ATOM 10888 O O . TYR A 1 41 ? -5.102 5.316 2.264 1.00 2.53 41 TYR A O 7
ATOM 10906 N N . ILE A 1 42 ? -5.318 4.261 0.292 1.00 61.22 42 ILE A N 7
ATOM 10907 C CA . ILE A 1 42 ? -4.340 3.222 0.631 1.00 11.42 42 ILE A CA 7
ATOM 10908 C C . ILE A 1 42 ? -2.948 3.834 0.859 1.00 52.44 42 ILE A C 7
ATOM 10909 O O . ILE A 1 42 ? -2.202 3.392 1.731 1.00 30.32 42 ILE A O 7
ATOM 10925 N N . ARG A 1 43 ? -2.624 4.868 0.075 1.00 34.24 43 ARG A N 7
ATOM 10926 C CA . ARG A 1 43 ? -1.346 5.580 0.207 1.00 51.32 43 ARG A CA 7
ATOM 10927 C C . ARG A 1 43 ? -1.129 6.097 1.637 1.00 55.13 43 ARG A C 7
ATOM 10928 O O . ARG A 1 43 ? -0.059 5.908 2.215 1.00 53.23 43 ARG A O 7
ATOM 10949 N N . ARG A 1 44 ? -2.144 6.752 2.209 1.00 61.41 44 ARG A N 7
ATOM 10950 C CA . ARG A 1 44 ? -2.032 7.267 3.582 1.00 20.42 44 ARG A CA 7
ATOM 10951 C C . ARG A 1 44 ? -2.058 6.127 4.618 1.00 51.50 44 ARG A C 7
ATOM 10952 O O . ARG A 1 44 ? -1.383 6.198 5.644 1.00 10.23 44 ARG A O 7
ATOM 10973 N N . ILE A 1 45 ? -2.829 5.069 4.337 1.00 34.40 45 ILE A N 7
ATOM 10974 C CA . ILE A 1 45 ? -2.883 3.891 5.218 1.00 11.24 45 ILE A CA 7
ATOM 10975 C C . ILE A 1 45 ? -1.494 3.252 5.387 1.00 13.32 45 ILE A C 7
ATOM 10976 O O . ILE A 1 45 ? -1.052 2.978 6.508 1.00 21.12 45 ILE A O 7
ATOM 10992 N N . ILE A 1 46 ? -0.812 3.009 4.270 1.00 74.51 46 ILE A N 7
ATOM 10993 C CA . ILE A 1 46 ? 0.535 2.437 4.308 1.00 65.01 46 ILE A CA 7
ATOM 10994 C C . ILE A 1 46 ? 1.564 3.471 4.791 1.00 34.43 46 ILE A C 7
ATOM 10995 O O . ILE A 1 46 ? 2.489 3.128 5.521 1.00 71.04 46 ILE A O 7
ATOM 11011 N N . LEU A 1 47 ? 1.378 4.738 4.403 1.00 4.21 47 LEU A N 7
ATOM 11012 C CA . LEU A 1 47 ? 2.286 5.824 4.810 1.00 21.41 47 LEU A CA 7
ATOM 11013 C C . LEU A 1 47 ? 2.545 5.813 6.324 1.00 62.12 47 LEU A C 7
ATOM 11014 O O . LEU A 1 47 ? 3.674 5.611 6.767 1.00 32.41 47 LEU A O 7
ATOM 11030 N N . ASN A 1 48 ? 1.485 6.005 7.114 1.00 72.03 48 ASN A N 7
ATOM 11031 C CA . ASN A 1 48 ? 1.602 6.031 8.579 1.00 1.21 48 ASN A CA 7
ATOM 11032 C C . ASN A 1 48 ? 2.264 4.758 9.131 1.00 33.43 48 ASN A C 7
ATOM 11033 O O . ASN A 1 48 ? 2.840 4.774 10.218 1.00 33.30 48 ASN A O 7
ATOM 11044 N N . HIS A 1 49 ? 2.193 3.663 8.376 1.00 72.21 49 HIS A N 7
ATOM 11045 C CA . HIS A 1 49 ? 2.789 2.394 8.801 1.00 44.02 49 HIS A CA 7
ATOM 11046 C C . HIS A 1 49 ? 4.247 2.256 8.313 1.00 13.23 49 HIS A C 7
ATOM 11047 O O . HIS A 1 49 ? 5.040 1.532 8.912 1.00 50.12 49 HIS A O 7
ATOM 11062 N N . LEU A 1 50 ? 4.593 2.946 7.223 1.00 34.00 50 LEU A N 7
ATOM 11063 C CA . LEU A 1 50 ? 5.971 2.943 6.704 1.00 35.33 50 LEU A CA 7
ATOM 11064 C C . LEU A 1 50 ? 6.845 3.971 7.442 1.00 4.14 50 LEU A C 7
ATOM 11065 O O . LEU A 1 50 ? 8.018 3.714 7.716 1.00 34.12 50 LEU A O 7
ATOM 11081 N N . GLU A 1 51 ? 6.277 5.135 7.760 1.00 62.31 51 GLU A N 7
ATOM 11082 C CA . GLU A 1 51 ? 6.956 6.097 8.635 1.00 31.23 51 GLU A CA 7
ATOM 11083 C C . GLU A 1 51 ? 7.041 5.542 10.065 1.00 72.44 51 GLU A C 7
ATOM 11084 O O . GLU A 1 51 ? 7.892 5.951 10.858 1.00 64.45 51 GLU A O 7
ATOM 11096 N N . ASP A 1 52 ? 6.136 4.613 10.382 1.00 61.15 52 ASP A N 7
ATOM 11097 C CA . ASP A 1 52 ? 6.213 3.829 11.616 1.00 41.04 52 ASP A CA 7
ATOM 11098 C C . ASP A 1 52 ? 7.415 2.870 11.555 1.00 62.24 52 ASP A C 7
ATOM 11099 O O . ASP A 1 52 ? 8.399 3.039 12.282 1.00 21.22 52 ASP A O 7
ATOM 11108 N N . GLU A 1 53 ? 7.335 1.864 10.682 1.00 23.51 53 GLU A N 7
ATOM 11109 C CA . GLU A 1 53 ? 8.484 1.000 10.388 1.00 4.51 53 GLU A CA 7
ATOM 11110 C C . GLU A 1 53 ? 9.478 1.752 9.493 1.00 42.35 53 GLU A C 7
ATOM 11111 O O . GLU A 1 53 ? 10.290 1.138 8.789 1.00 63.32 53 GLU A O 7
ATOM 11123 N N . MET B 1 1 ? -15.839 -23.594 -3.054 1.00 74.31 201 MET B N 7
ATOM 11124 C CA . MET B 1 1 ? -15.394 -23.190 -4.393 1.00 60.35 201 MET B CA 7
ATOM 11125 C C . MET B 1 1 ? -16.583 -22.850 -5.315 1.00 20.14 201 MET B C 7
ATOM 11126 O O . MET B 1 1 ? -16.396 -22.318 -6.411 1.00 71.24 201 MET B O 7
ATOM 11140 N N . VAL B 1 2 ? -17.802 -23.161 -4.867 1.00 31.44 202 VAL B N 7
ATOM 11141 C CA . VAL B 1 2 ? -19.024 -22.802 -5.606 1.00 11.14 202 VAL B CA 7
ATOM 11142 C C . VAL B 1 2 ? -19.184 -21.275 -5.740 1.00 22.42 202 VAL B C 7
ATOM 11143 O O . VAL B 1 2 ? -19.770 -20.780 -6.704 1.00 73.22 202 VAL B O 7
ATOM 11156 N N . GLY B 1 3 ? -18.651 -20.545 -4.768 1.00 53.41 203 GLY B N 7
ATOM 11157 C CA . GLY B 1 3 ? -18.790 -19.094 -4.744 1.00 41.25 203 GLY B CA 7
ATOM 11158 C C . GLY B 1 3 ? -18.660 -18.533 -3.333 1.00 34.15 203 GLY B C 7
ATOM 11159 O O . GLY B 1 3 ? -19.572 -17.879 -2.825 1.00 43.02 203 GLY B O 7
ATOM 11163 N N . ARG B 1 4 ? -17.524 -18.806 -2.698 1.00 32.31 204 ARG B N 7
ATOM 11164 C CA . ARG B 1 4 ? -17.269 -18.380 -1.316 1.00 2.21 204 ARG B CA 7
ATOM 11165 C C . ARG B 1 4 ? -16.251 -17.230 -1.256 1.00 22.25 204 ARG B C 7
ATOM 11166 O O . ARG B 1 4 ? -15.905 -16.638 -2.280 1.00 72.12 204 ARG B O 7
ATOM 11187 N N . ARG B 1 5 ? -15.781 -16.917 -0.048 1.00 64.23 205 ARG B N 7
ATOM 11188 C CA . ARG B 1 5 ? -14.807 -15.838 0.145 1.00 62.04 205 ARG B CA 7
ATOM 11189 C C . ARG B 1 5 ? -13.426 -16.205 -0.428 1.00 72.43 205 ARG B C 7
ATOM 11190 O O . ARG B 1 5 ? -13.078 -17.383 -0.536 1.00 74.51 205 ARG B O 7
ATOM 11211 N N . PRO B 1 6 ? -12.616 -15.195 -0.798 1.00 11.05 206 PRO B N 7
ATOM 11212 C CA . PRO B 1 6 ? -11.231 -15.412 -1.247 1.00 41.23 206 PRO B CA 7
ATOM 11213 C C . PRO B 1 6 ? -10.298 -15.835 -0.097 1.00 32.41 206 PRO B C 7
ATOM 11214 O O . PRO B 1 6 ? -10.595 -15.594 1.079 1.00 21.01 206 PRO B O 7
ATOM 11225 N N . GLY B 1 7 ? -9.169 -16.458 -0.439 1.00 14.33 207 GLY B N 7
ATOM 11226 C CA . GLY B 1 7 ? -8.239 -16.932 0.584 1.00 31.53 207 GLY B CA 7
ATOM 11227 C C . GLY B 1 7 ? -6.937 -17.495 0.016 1.00 42.55 207 GLY B C 7
ATOM 11228 O O . GLY B 1 7 ? -6.625 -18.671 0.206 1.00 53.55 207 GLY B O 7
ATOM 11232 N N . GLY B 1 8 ? -6.178 -16.656 -0.687 1.00 23.30 208 GLY B N 7
ATOM 11233 C CA . GLY B 1 8 ? -4.883 -17.075 -1.226 1.00 42.42 208 GLY B CA 7
ATOM 11234 C C . GLY B 1 8 ? -3.924 -15.909 -1.465 1.00 52.32 208 GLY B C 7
ATOM 11235 O O . GLY B 1 8 ? -2.977 -15.705 -0.704 1.00 34.42 208 GLY B O 7
ATOM 11239 N N . GLY B 1 9 ? -4.179 -15.136 -2.519 1.00 32.04 209 GLY B N 7
ATOM 11240 C CA . GLY B 1 9 ? -3.317 -14.007 -2.860 1.00 15.04 209 GLY B CA 7
ATOM 11241 C C . GLY B 1 9 ? -3.014 -13.881 -4.357 1.00 63.04 209 GLY B C 7
ATOM 11242 O O . GLY B 1 9 ? -2.260 -12.998 -4.764 1.00 65.44 209 GLY B O 7
ATOM 11246 N N . LEU B 1 10 ? -3.614 -14.744 -5.185 1.00 40.14 210 LEU B N 7
ATOM 11247 C CA . LEU B 1 10 ? -3.331 -14.754 -6.633 1.00 61.21 210 LEU B CA 7
ATOM 11248 C C . LEU B 1 10 ? -4.457 -14.081 -7.448 1.00 61.51 210 LEU B C 7
ATOM 11249 O O . LEU B 1 10 ? -4.397 -12.888 -7.741 1.00 73.42 210 LEU B O 7
ATOM 11265 N N . LYS B 1 11 ? -5.483 -14.856 -7.811 1.00 65.22 211 LYS B N 7
ATOM 11266 C CA . LYS B 1 11 ? -6.619 -14.337 -8.597 1.00 62.05 211 LYS B CA 7
ATOM 11267 C C . LYS B 1 11 ? -7.782 -13.923 -7.683 1.00 52.44 211 LYS B C 7
ATOM 11268 O O . LYS B 1 11 ? -8.731 -13.263 -8.114 1.00 62.04 211 LYS B O 7
ATOM 11287 N N . ASP B 1 12 ? -7.697 -14.332 -6.425 1.00 10.02 212 ASP B N 7
ATOM 11288 C CA . ASP B 1 12 ? -8.743 -14.076 -5.436 1.00 35.42 212 ASP B CA 7
ATOM 11289 C C . ASP B 1 12 ? -8.654 -12.648 -4.869 1.00 50.13 212 ASP B C 7
ATOM 11290 O O . ASP B 1 12 ? -9.663 -12.050 -4.499 1.00 64.41 212 ASP B O 7
ATOM 11299 N N . THR B 1 13 ? -7.439 -12.107 -4.803 1.00 71.24 213 THR B N 7
ATOM 11300 C CA . THR B 1 13 ? -7.227 -10.734 -4.320 1.00 63.41 213 THR B CA 7
ATOM 11301 C C . THR B 1 13 ? -7.163 -9.743 -5.486 1.00 72.13 213 THR B C 7
ATOM 11302 O O . THR B 1 13 ? -6.450 -9.967 -6.465 1.00 2.42 213 THR B O 7
ATOM 11313 N N . LYS B 1 14 ? -7.902 -8.644 -5.378 1.00 14.15 214 LYS B N 7
ATOM 11314 C CA . LYS B 1 14 ? -7.970 -7.652 -6.454 1.00 31.33 214 LYS B CA 7
ATOM 11315 C C . LYS B 1 14 ? -6.808 -6.643 -6.355 1.00 4.14 214 LYS B C 7
ATOM 11316 O O . LYS B 1 14 ? -6.464 -6.184 -5.262 1.00 0.32 214 LYS B O 7
ATOM 11335 N N . PRO B 1 15 ? -6.183 -6.289 -7.498 1.00 11.30 215 PRO B N 7
ATOM 11336 C CA . PRO B 1 15 ? -5.004 -5.411 -7.526 1.00 10.25 215 PRO B CA 7
ATOM 11337 C C . PRO B 1 15 ? -5.339 -3.906 -7.592 1.00 31.13 215 PRO B C 7
ATOM 11338 O O . PRO B 1 15 ? -6.284 -3.491 -8.266 1.00 45.22 215 PRO B O 7
ATOM 11349 N N . VAL B 1 16 ? -4.545 -3.100 -6.884 1.00 2.22 216 VAL B N 7
ATOM 11350 C CA . VAL B 1 16 ? -4.666 -1.634 -6.911 1.00 61.32 216 VAL B CA 7
ATOM 11351 C C . VAL B 1 16 ? -3.275 -0.980 -7.001 1.00 75.33 216 VAL B C 7
ATOM 11352 O O . VAL B 1 16 ? -2.385 -1.290 -6.206 1.00 54.23 216 VAL B O 7
ATOM 11365 N N . VAL B 1 17 ? -3.082 -0.089 -7.974 1.00 15.32 217 VAL B N 7
ATOM 11366 C CA . VAL B 1 17 ? -1.799 0.607 -8.131 1.00 21.33 217 VAL B CA 7
ATOM 11367 C C . VAL B 1 17 ? -1.679 1.802 -7.162 1.00 42.13 217 VAL B C 7
ATOM 11368 O O . VAL B 1 17 ? -2.333 2.833 -7.329 1.00 43.51 217 VAL B O 7
ATOM 11381 N N . VAL B 1 18 ? -0.842 1.648 -6.139 1.00 24.24 218 VAL B N 7
ATOM 11382 C CA . VAL B 1 18 ? -0.642 2.688 -5.119 1.00 54.25 218 VAL B CA 7
ATOM 11383 C C . VAL B 1 18 ? 0.767 3.303 -5.226 1.00 15.42 218 VAL B C 7
ATOM 11384 O O . VAL B 1 18 ? 1.701 2.655 -5.689 1.00 52.11 218 VAL B O 7
ATOM 11397 N N . ARG B 1 19 ? 0.912 4.558 -4.803 1.00 5.14 219 ARG B N 7
ATOM 11398 C CA . ARG B 1 19 ? 2.207 5.252 -4.859 1.00 52.05 219 ARG B CA 7
ATOM 11399 C C . ARG B 1 19 ? 2.764 5.523 -3.451 1.00 4.22 219 ARG B C 7
ATOM 11400 O O . ARG B 1 19 ? 2.009 5.814 -2.521 1.00 55.10 219 ARG B O 7
ATOM 11421 N N . LEU B 1 20 ? 4.086 5.427 -3.303 1.00 24.45 220 LEU B N 7
ATOM 11422 C CA . LEU B 1 20 ? 4.747 5.652 -2.009 1.00 33.15 220 LEU B CA 7
ATOM 11423 C C . LEU B 1 20 ? 6.121 6.323 -2.196 1.00 70.33 220 LEU B C 7
ATOM 11424 O O . LEU B 1 20 ? 6.707 6.272 -3.283 1.00 31.03 220 LEU B O 7
ATOM 11440 N N . TYR B 1 21 ? 6.626 6.958 -1.138 1.00 41.14 221 TYR B N 7
ATOM 11441 C CA . TYR B 1 21 ? 7.900 7.686 -1.195 1.00 63.23 221 TYR B CA 7
ATOM 11442 C C . TYR B 1 21 ? 9.102 6.736 -1.392 1.00 1.52 221 TYR B C 7
ATOM 11443 O O . TYR B 1 21 ? 9.182 5.677 -0.766 1.00 12.14 221 TYR B O 7
ATOM 11461 N N . PRO B 1 22 ? 10.067 7.126 -2.257 1.00 22.33 222 PRO B N 7
ATOM 11462 C CA . PRO B 1 22 ? 11.196 6.254 -2.655 1.00 61.25 222 PRO B CA 7
ATOM 11463 C C . PRO B 1 22 ? 12.125 5.855 -1.492 1.00 52.32 222 PRO B C 7
ATOM 11464 O O . PRO B 1 22 ? 12.628 4.729 -1.453 1.00 32.04 222 PRO B O 7
ATOM 11475 N N . ASP B 1 23 ? 12.351 6.772 -0.552 1.00 41.55 223 ASP B N 7
ATOM 11476 C CA . ASP B 1 23 ? 13.250 6.515 0.577 1.00 73.54 223 ASP B CA 7
ATOM 11477 C C . ASP B 1 23 ? 12.651 5.492 1.561 1.00 33.04 223 ASP B C 7
ATOM 11478 O O . ASP B 1 23 ? 13.352 4.600 2.045 1.00 50.04 223 ASP B O 7
ATOM 11487 N N . GLU B 1 24 ? 11.354 5.615 1.840 1.00 34.43 224 GLU B N 7
ATOM 11488 C CA . GLU B 1 24 ? 10.647 4.637 2.673 1.00 51.14 224 GLU B CA 7
ATOM 11489 C C . GLU B 1 24 ? 10.632 3.254 2.000 1.00 63.12 224 GLU B C 7
ATOM 11490 O O . GLU B 1 24 ? 10.827 2.226 2.657 1.00 74.24 224 GLU B O 7
ATOM 11502 N N . ILE B 1 25 ? 10.413 3.237 0.682 1.00 41.11 225 ILE B N 7
ATOM 11503 C CA . ILE B 1 25 ? 10.483 1.996 -0.103 1.00 11.23 225 ILE B CA 7
ATOM 11504 C C . ILE B 1 25 ? 11.897 1.388 -0.054 1.00 54.32 225 ILE B C 7
ATOM 11505 O O . ILE B 1 25 ? 12.058 0.166 0.026 1.00 54.15 225 ILE B O 7
ATOM 11521 N N . GLU B 1 26 ? 12.920 2.247 -0.099 1.00 72.13 226 GLU B N 7
ATOM 11522 C CA . GLU B 1 26 ? 14.315 1.796 -0.000 1.00 64.05 226 GLU B CA 7
ATOM 11523 C C . GLU B 1 26 ? 14.584 1.102 1.345 1.00 15.23 226 GLU B C 7
ATOM 11524 O O . GLU B 1 26 ? 15.096 -0.019 1.387 1.00 1.24 226 GLU B O 7
ATOM 11536 N N . ALA B 1 27 ? 14.228 1.776 2.441 1.00 21.41 227 ALA B N 7
ATOM 11537 C CA . ALA B 1 27 ? 14.375 1.207 3.787 1.00 2.54 227 ALA B CA 7
ATOM 11538 C C . ALA B 1 27 ? 13.659 -0.149 3.898 1.00 75.35 227 ALA B C 7
ATOM 11539 O O . ALA B 1 27 ? 14.155 -1.081 4.536 1.00 63.52 227 ALA B O 7
ATOM 11546 N N . LEU B 1 28 ? 12.499 -0.252 3.255 1.00 35.53 228 LEU B N 7
ATOM 11547 C CA . LEU B 1 28 ? 11.734 -1.501 3.225 1.00 20.31 228 LEU B CA 7
ATOM 11548 C C . LEU B 1 28 ? 12.532 -2.636 2.553 1.00 71.24 228 LEU B C 7
ATOM 11549 O O . LEU B 1 28 ? 12.860 -3.643 3.190 1.00 14.04 228 LEU B O 7
ATOM 11565 N N . LYS B 1 29 ? 12.866 -2.456 1.270 1.00 71.42 229 LYS B N 7
ATOM 11566 C CA . LYS B 1 29 ? 13.603 -3.477 0.503 1.00 61.24 229 LYS B CA 7
ATOM 11567 C C . LYS B 1 29 ? 15.009 -3.716 1.079 1.00 72.34 229 LYS B C 7
ATOM 11568 O O . LYS B 1 29 ? 15.695 -4.671 0.707 1.00 35.15 229 LYS B O 7
ATOM 11587 N N . SER B 1 30 ? 15.435 -2.834 1.980 1.00 22.24 230 SER B N 7
ATOM 11588 C CA . SER B 1 30 ? 16.744 -2.951 2.633 1.00 14.23 230 SER B CA 7
ATOM 11589 C C . SER B 1 30 ? 16.734 -3.994 3.762 1.00 63.21 230 SER B C 7
ATOM 11590 O O . SER B 1 30 ? 17.736 -4.673 3.997 1.00 13.12 230 SER B O 7
ATOM 11598 N N . ARG B 1 31 ? 15.601 -4.125 4.463 1.00 31.33 231 ARG B N 7
ATOM 11599 C CA . ARG B 1 31 ? 15.518 -5.030 5.623 1.00 71.32 231 ARG B CA 7
ATOM 11600 C C . ARG B 1 31 ? 14.808 -6.360 5.298 1.00 21.25 231 ARG B C 7
ATOM 11601 O O . ARG B 1 31 ? 15.098 -7.387 5.913 1.00 21.13 231 ARG B O 7
ATOM 11622 N N . VAL B 1 32 ? 13.874 -6.339 4.344 1.00 23.35 232 VAL B N 7
ATOM 11623 C CA . VAL B 1 32 ? 13.089 -7.537 4.004 1.00 24.34 232 VAL B CA 7
ATOM 11624 C C . VAL B 1 32 ? 13.971 -8.672 3.450 1.00 34.41 232 VAL B C 7
ATOM 11625 O O . VAL B 1 32 ? 14.976 -8.422 2.777 1.00 51.15 232 VAL B O 7
ATOM 11638 N N . PRO B 1 33 ? 13.614 -9.942 3.734 1.00 23.43 233 PRO B N 7
ATOM 11639 C CA . PRO B 1 33 ? 14.358 -11.104 3.218 1.00 52.13 233 PRO B CA 7
ATOM 11640 C C . PRO B 1 33 ? 14.217 -11.269 1.694 1.00 23.50 233 PRO B C 7
ATOM 11641 O O . PRO B 1 33 ? 13.192 -10.918 1.109 1.00 30.43 233 PRO B O 7
ATOM 11652 N N . ALA B 1 34 ? 15.251 -11.821 1.058 1.00 75.23 234 ALA B N 7
ATOM 11653 C CA . ALA B 1 34 ? 15.287 -11.982 -0.402 1.00 52.20 234 ALA B CA 7
ATOM 11654 C C . ALA B 1 34 ? 14.168 -12.897 -0.935 1.00 43.31 234 ALA B C 7
ATOM 11655 O O . ALA B 1 34 ? 13.963 -12.997 -2.145 1.00 72.12 234 ALA B O 7
ATOM 11662 N N . ASN B 1 35 ? 13.464 -13.576 -0.033 1.00 54.11 235 ASN B N 7
ATOM 11663 C CA . ASN B 1 35 ? 12.331 -14.427 -0.419 1.00 50.53 235 ASN B CA 7
ATOM 11664 C C . ASN B 1 35 ? 11.049 -13.599 -0.610 1.00 34.22 235 ASN B C 7
ATOM 11665 O O . ASN B 1 35 ? 10.189 -13.946 -1.421 1.00 14.32 235 ASN B O 7
ATOM 11676 N N . THR B 1 36 ? 10.934 -12.499 0.136 1.00 23.20 236 THR B N 7
ATOM 11677 C CA . THR B 1 36 ? 9.737 -11.648 0.094 1.00 72.14 236 THR B CA 7
ATOM 11678 C C . THR B 1 36 ? 9.784 -10.663 -1.086 1.00 51.42 236 THR B C 7
ATOM 11679 O O . THR B 1 36 ? 10.513 -9.672 -1.052 1.00 2.34 236 THR B O 7
ATOM 11690 N N . SER B 1 37 ? 8.991 -10.930 -2.123 1.00 62.04 237 SER B N 7
ATOM 11691 C CA . SER B 1 37 ? 8.975 -10.088 -3.332 1.00 65.24 237 SER B CA 7
ATOM 11692 C C . SER B 1 37 ? 8.191 -8.778 -3.129 1.00 52.32 237 SER B C 7
ATOM 11693 O O . SER B 1 37 ? 7.135 -8.578 -3.733 1.00 33.33 237 SER B O 7
ATOM 11701 N N . MET B 1 38 ? 8.715 -7.903 -2.262 1.00 24.02 238 MET B N 7
ATOM 11702 C CA . MET B 1 38 ? 8.150 -6.558 -2.010 1.00 42.44 238 MET B CA 7
ATOM 11703 C C . MET B 1 38 ? 6.620 -6.559 -1.766 1.00 43.24 238 MET B C 7
ATOM 11704 O O . MET B 1 38 ? 6.171 -6.520 -0.618 1.00 21.12 238 MET B O 7
ATOM 11718 N N . SER B 1 39 ? 5.831 -6.604 -2.843 1.00 14.12 239 SER B N 7
ATOM 11719 C CA . SER B 1 39 ? 4.358 -6.536 -2.752 1.00 12.43 239 SER B CA 7
ATOM 11720 C C . SER B 1 39 ? 3.784 -7.588 -1.792 1.00 72.44 239 SER B C 7
ATOM 11721 O O . SER B 1 39 ? 2.740 -7.369 -1.177 1.00 0.42 239 SER B O 7
ATOM 11729 N N . ALA B 1 40 ? 4.464 -8.730 -1.665 1.00 42.33 240 ALA B N 7
ATOM 11730 C CA . ALA B 1 40 ? 4.067 -9.768 -0.700 1.00 65.15 240 ALA B CA 7
ATOM 11731 C C . ALA B 1 40 ? 4.055 -9.214 0.737 1.00 14.24 240 ALA B C 7
ATOM 11732 O O . ALA B 1 40 ? 3.175 -9.533 1.537 1.00 1.34 240 ALA B O 7
ATOM 11739 N N . TYR B 1 41 ? 5.038 -8.369 1.044 1.00 33.21 241 TYR B N 7
ATOM 11740 C CA . TYR B 1 41 ? 5.122 -7.699 2.348 1.00 53.23 241 TYR B CA 7
ATOM 11741 C C . TYR B 1 41 ? 4.018 -6.635 2.474 1.00 42.11 241 TYR B C 7
ATOM 11742 O O . TYR B 1 41 ? 3.371 -6.508 3.512 1.00 53.24 241 TYR B O 7
ATOM 11760 N N . ILE B 1 42 ? 3.807 -5.883 1.395 1.00 13.54 242 ILE B N 7
ATOM 11761 C CA . ILE B 1 42 ? 2.784 -4.827 1.361 1.00 20.43 242 ILE B CA 7
ATOM 11762 C C . ILE B 1 42 ? 1.364 -5.405 1.523 1.00 33.35 242 ILE B C 7
ATOM 11763 O O . ILE B 1 42 ? 0.478 -4.755 2.085 1.00 53.14 242 ILE B O 7
ATOM 11779 N N . ARG B 1 43 ? 1.159 -6.630 1.034 1.00 74.40 243 ARG B N 7
ATOM 11780 C CA . ARG B 1 43 ? -0.145 -7.301 1.119 1.00 32.22 243 ARG B CA 7
ATOM 11781 C C . ARG B 1 43 ? -0.676 -7.331 2.563 1.00 23.40 243 ARG B C 7
ATOM 11782 O O . ARG B 1 43 ? -1.806 -6.920 2.831 1.00 33.33 243 ARG B O 7
ATOM 11803 N N . ARG B 1 44 ? 0.155 -7.813 3.491 1.00 41.44 244 ARG B N 7
ATOM 11804 C CA . ARG B 1 44 ? -0.247 -7.927 4.899 1.00 45.34 244 ARG B CA 7
ATOM 11805 C C . ARG B 1 44 ? -0.417 -6.553 5.568 1.00 15.00 244 ARG B C 7
ATOM 11806 O O . ARG B 1 44 ? -1.191 -6.413 6.511 1.00 31.30 244 ARG B O 7
ATOM 11827 N N . ILE B 1 45 ? 0.303 -5.540 5.080 1.00 0.14 245 ILE B N 7
ATOM 11828 C CA . ILE B 1 45 ? 0.208 -4.186 5.646 1.00 25.11 245 ILE B CA 7
ATOM 11829 C C . ILE B 1 45 ? -1.230 -3.648 5.586 1.00 43.32 245 ILE B C 7
ATOM 11830 O O . ILE B 1 45 ? -1.764 -3.151 6.581 1.00 0.43 245 ILE B O 7
ATOM 11846 N N . ILE B 1 46 ? -1.858 -3.746 4.418 1.00 22.22 246 ILE B N 7
ATOM 11847 C CA . ILE B 1 46 ? -3.252 -3.321 4.275 1.00 42.51 246 ILE B CA 7
ATOM 11848 C C . ILE B 1 46 ? -4.217 -4.394 4.804 1.00 41.42 246 ILE B C 7
ATOM 11849 O O . ILE B 1 46 ? -5.206 -4.076 5.463 1.00 53.40 246 ILE B O 7
ATOM 11865 N N . LEU B 1 47 ? -3.910 -5.665 4.531 1.00 73.45 247 LEU B N 7
ATOM 11866 C CA . LEU B 1 47 ? -4.749 -6.790 4.971 1.00 44.40 247 LEU B CA 7
ATOM 11867 C C . LEU B 1 47 ? -4.992 -6.758 6.488 1.00 61.12 247 LEU B C 7
ATOM 11868 O O . LEU B 1 47 ? -6.136 -6.697 6.945 1.00 10.11 247 LEU B O 7
ATOM 11884 N N . ASN B 1 48 ? -3.909 -6.779 7.265 1.00 75.21 248 ASN B N 7
ATOM 11885 C CA . ASN B 1 48 ? -4.006 -6.723 8.727 1.00 2.53 248 ASN B CA 7
ATOM 11886 C C . ASN B 1 48 ? -4.758 -5.467 9.199 1.00 62.04 248 ASN B C 7
ATOM 11887 O O . ASN B 1 48 ? -5.408 -5.483 10.244 1.00 4.44 248 ASN B O 7
ATOM 11898 N N . HIS B 1 49 ? -4.675 -4.388 8.419 1.00 61.40 249 HIS B N 7
ATOM 11899 C CA . HIS B 1 49 ? -5.333 -3.126 8.769 1.00 62.23 249 HIS B CA 7
ATOM 11900 C C . HIS B 1 49 ? -6.849 -3.174 8.493 1.00 25.42 249 HIS B C 7
ATOM 11901 O O . HIS B 1 49 ? -7.639 -2.659 9.280 1.00 54.04 249 HIS B O 7
ATOM 11916 N N . LEU B 1 50 ? -7.250 -3.793 7.380 1.00 24.22 250 LEU B N 7
ATOM 11917 C CA . LEU B 1 50 ? -8.677 -3.900 7.028 1.00 41.50 250 LEU B CA 7
ATOM 11918 C C . LEU B 1 50 ? -9.447 -4.775 8.030 1.00 12.31 250 LEU B C 7
ATOM 11919 O O . LEU B 1 50 ? -10.662 -4.639 8.182 1.00 74.44 250 LEU B O 7
ATOM 11935 N N . GLU B 1 51 ? -8.739 -5.680 8.699 1.00 34.42 251 GLU B N 7
ATOM 11936 C CA . GLU B 1 51 ? -9.329 -6.487 9.775 1.00 23.54 251 GLU B CA 7
ATOM 11937 C C . GLU B 1 51 ? -8.970 -5.919 11.161 1.00 21.14 251 GLU B C 7
ATOM 11938 O O . GLU B 1 51 ? -9.126 -6.594 12.181 1.00 11.23 251 GLU B O 7
ATOM 11950 N N . ASP B 1 52 ? -8.495 -4.674 11.192 1.00 64.24 252 ASP B N 7
ATOM 11951 C CA . ASP B 1 52 ? -8.113 -4.020 12.449 1.00 14.32 252 ASP B CA 7
ATOM 11952 C C . ASP B 1 52 ? -8.822 -2.663 12.606 1.00 44.10 252 ASP B C 7
ATOM 11953 O O . ASP B 1 52 ? -9.675 -2.503 13.481 1.00 71.43 252 ASP B O 7
ATOM 11962 N N . GLU B 1 53 ? -8.464 -1.695 11.761 1.00 31.33 253 GLU B N 7
ATOM 11963 C CA . GLU B 1 53 ? -9.108 -0.367 11.766 1.00 0.12 253 GLU B CA 7
ATOM 11964 C C . GLU B 1 53 ? -9.587 0.035 10.357 1.00 1.22 253 GLU B C 7
ATOM 11965 O O . GLU B 1 53 ? -8.838 0.725 9.626 1.00 38.70 253 GLU B O 7
ATOM 11978 N N . MET A 1 1 ? 20.301 5.204 1.056 1.00 33.55 1 MET A N 8
ATOM 11979 C CA . MET A 1 1 ? 20.142 6.553 1.668 1.00 2.53 1 MET A CA 8
ATOM 11980 C C . MET A 1 1 ? 19.444 6.461 3.033 1.00 65.42 1 MET A C 8
ATOM 11981 O O . MET A 1 1 ? 18.840 5.441 3.364 1.00 42.44 1 MET A O 8
ATOM 11997 N N . VAL A 1 2 ? 19.529 7.532 3.823 1.00 0.32 2 VAL A N 8
ATOM 11998 C CA . VAL A 1 2 ? 18.808 7.607 5.102 1.00 3.54 2 VAL A CA 8
ATOM 11999 C C . VAL A 1 2 ? 17.287 7.736 4.883 1.00 71.35 2 VAL A C 8
ATOM 12000 O O . VAL A 1 2 ? 16.492 7.115 5.591 1.00 41.34 2 VAL A O 8
ATOM 12013 N N . GLY A 1 3 ? 16.895 8.538 3.887 1.00 73.52 3 GLY A N 8
ATOM 12014 C CA . GLY A 1 3 ? 15.478 8.729 3.574 1.00 72.13 3 GLY A CA 8
ATOM 12015 C C . GLY A 1 3 ? 15.144 10.161 3.154 1.00 73.23 3 GLY A C 8
ATOM 12016 O O . GLY A 1 3 ? 15.502 11.115 3.844 1.00 22.03 3 GLY A O 8
ATOM 12020 N N . ARG A 1 4 ? 14.464 10.314 2.019 1.00 11.44 4 ARG A N 8
ATOM 12021 C CA . ARG A 1 4 ? 14.033 11.636 1.532 1.00 33.14 4 ARG A CA 8
ATOM 12022 C C . ARG A 1 4 ? 12.496 11.663 1.405 1.00 42.42 4 ARG A C 8
ATOM 12023 O O . ARG A 1 4 ? 11.802 10.856 2.022 1.00 14.24 4 ARG A O 8
ATOM 12044 N N . ARG A 1 5 ? 11.979 12.615 0.627 1.00 51.42 5 ARG A N 8
ATOM 12045 C CA . ARG A 1 5 ? 10.590 12.563 0.149 1.00 31.11 5 ARG A CA 8
ATOM 12046 C C . ARG A 1 5 ? 10.413 13.464 -1.093 1.00 3.32 5 ARG A C 8
ATOM 12047 O O . ARG A 1 5 ? 10.489 14.695 -1.006 1.00 52.53 5 ARG A O 8
ATOM 12068 N N . PRO A 1 6 ? 10.209 12.852 -2.279 1.00 51.51 6 PRO A N 8
ATOM 12069 C CA . PRO A 1 6 ? 10.099 13.582 -3.559 1.00 2.41 6 PRO A CA 8
ATOM 12070 C C . PRO A 1 6 ? 8.977 14.638 -3.601 1.00 42.33 6 PRO A C 8
ATOM 12071 O O . PRO A 1 6 ? 7.929 14.496 -2.961 1.00 43.45 6 PRO A O 8
ATOM 12082 N N . GLY A 1 7 ? 9.213 15.694 -4.382 1.00 54.34 7 GLY A N 8
ATOM 12083 C CA . GLY A 1 7 ? 8.219 16.746 -4.575 1.00 3.41 7 GLY A CA 8
ATOM 12084 C C . GLY A 1 7 ? 7.874 16.941 -6.049 1.00 24.40 7 GLY A C 8
ATOM 12085 O O . GLY A 1 7 ? 8.108 18.011 -6.617 1.00 75.30 7 GLY A O 8
ATOM 12089 N N . GLY A 1 8 ? 7.321 15.900 -6.671 1.00 51.54 8 GLY A N 8
ATOM 12090 C CA . GLY A 1 8 ? 7.057 15.926 -8.110 1.00 74.44 8 GLY A CA 8
ATOM 12091 C C . GLY A 1 8 ? 5.577 16.024 -8.475 1.00 34.12 8 GLY A C 8
ATOM 12092 O O . GLY A 1 8 ? 5.233 16.040 -9.660 1.00 1.12 8 GLY A O 8
ATOM 12096 N N . GLY A 1 9 ? 4.700 16.079 -7.469 1.00 73.31 9 GLY A N 8
ATOM 12097 C CA . GLY A 1 9 ? 3.260 16.195 -7.718 1.00 24.03 9 GLY A CA 8
ATOM 12098 C C . GLY A 1 9 ? 2.656 14.973 -8.419 1.00 61.41 9 GLY A C 8
ATOM 12099 O O . GLY A 1 9 ? 1.977 14.160 -7.792 1.00 41.41 9 GLY A O 8
ATOM 12103 N N . LEU A 1 10 ? 2.882 14.863 -9.729 1.00 72.04 10 LEU A N 8
ATOM 12104 C CA . LEU A 1 10 ? 2.404 13.714 -10.511 1.00 12.14 10 LEU A CA 8
ATOM 12105 C C . LEU A 1 10 ? 3.468 12.606 -10.598 1.00 11.13 10 LEU A C 8
ATOM 12106 O O . LEU A 1 10 ? 3.139 11.420 -10.607 1.00 64.13 10 LEU A O 8
ATOM 12122 N N . LYS A 1 11 ? 4.741 13.000 -10.662 1.00 15.44 11 LYS A N 8
ATOM 12123 C CA . LYS A 1 11 ? 5.847 12.038 -10.804 1.00 12.03 11 LYS A CA 8
ATOM 12124 C C . LYS A 1 11 ? 6.632 11.875 -9.488 1.00 31.42 11 LYS A C 8
ATOM 12125 O O . LYS A 1 11 ? 7.802 11.481 -9.489 1.00 54.22 11 LYS A O 8
ATOM 12144 N N . ASP A 1 12 ? 5.970 12.153 -8.368 1.00 35.10 12 ASP A N 8
ATOM 12145 C CA . ASP A 1 12 ? 6.597 12.102 -7.041 1.00 24.41 12 ASP A CA 8
ATOM 12146 C C . ASP A 1 12 ? 6.759 10.656 -6.533 1.00 35.12 12 ASP A C 8
ATOM 12147 O O . ASP A 1 12 ? 7.850 10.233 -6.146 1.00 24.20 12 ASP A O 8
ATOM 12156 N N . THR A 1 13 ? 5.660 9.913 -6.538 1.00 51.42 13 THR A N 8
ATOM 12157 C CA . THR A 1 13 ? 5.629 8.548 -6.008 1.00 53.24 13 THR A CA 8
ATOM 12158 C C . THR A 1 13 ? 5.623 7.504 -7.130 1.00 64.23 13 THR A C 8
ATOM 12159 O O . THR A 1 13 ? 5.200 7.782 -8.257 1.00 52.12 13 THR A O 8
ATOM 12170 N N . LYS A 1 14 ? 6.099 6.300 -6.819 1.00 42.54 14 LYS A N 8
ATOM 12171 C CA . LYS A 1 14 ? 6.183 5.223 -7.811 1.00 42.00 14 LYS A CA 8
ATOM 12172 C C . LYS A 1 14 ? 4.929 4.333 -7.768 1.00 45.12 14 LYS A C 8
ATOM 12173 O O . LYS A 1 14 ? 4.507 3.901 -6.693 1.00 30.13 14 LYS A O 8
ATOM 12192 N N . PRO A 1 15 ? 4.309 4.054 -8.934 1.00 12.11 15 PRO A N 8
ATOM 12193 C CA . PRO A 1 15 ? 3.123 3.185 -9.020 1.00 20.43 15 PRO A CA 8
ATOM 12194 C C . PRO A 1 15 ? 3.462 1.692 -8.841 1.00 34.02 15 PRO A C 8
ATOM 12195 O O . PRO A 1 15 ? 3.985 1.045 -9.751 1.00 11.14 15 PRO A O 8
ATOM 12206 N N . VAL A 1 16 ? 3.181 1.158 -7.656 1.00 54.44 16 VAL A N 8
ATOM 12207 C CA . VAL A 1 16 ? 3.397 -0.262 -7.361 1.00 40.41 16 VAL A CA 8
ATOM 12208 C C . VAL A 1 16 ? 2.059 -1.017 -7.249 1.00 15.20 16 VAL A C 8
ATOM 12209 O O . VAL A 1 16 ? 1.195 -0.665 -6.445 1.00 71.23 16 VAL A O 8
ATOM 12222 N N . VAL A 1 17 ? 1.882 -2.041 -8.077 1.00 62.13 17 VAL A N 8
ATOM 12223 C CA . VAL A 1 17 ? 0.665 -2.858 -8.039 1.00 43.44 17 VAL A CA 8
ATOM 12224 C C . VAL A 1 17 ? 0.676 -3.842 -6.854 1.00 70.04 17 VAL A C 8
ATOM 12225 O O . VAL A 1 17 ? 1.601 -4.646 -6.696 1.00 43.23 17 VAL A O 8
ATOM 12238 N N . VAL A 1 18 ? -0.352 -3.757 -6.013 1.00 30.21 18 VAL A N 8
ATOM 12239 C CA . VAL A 1 18 ? -0.479 -4.626 -4.835 1.00 4.35 18 VAL A CA 8
ATOM 12240 C C . VAL A 1 18 ? -1.848 -5.325 -4.804 1.00 52.42 18 VAL A C 8
ATOM 12241 O O . VAL A 1 18 ? -2.878 -4.702 -5.047 1.00 35.30 18 VAL A O 8
ATOM 12254 N N . ARG A 1 19 ? -1.849 -6.621 -4.506 1.00 33.33 19 ARG A N 8
ATOM 12255 C CA . ARG A 1 19 ? -3.089 -7.404 -4.436 1.00 51.14 19 ARG A CA 8
ATOM 12256 C C . ARG A 1 19 ? -3.716 -7.392 -3.027 1.00 53.34 19 ARG A C 8
ATOM 12257 O O . ARG A 1 19 ? -3.053 -7.698 -2.036 1.00 65.11 19 ARG A O 8
ATOM 12278 N N . LEU A 1 20 ? -5.004 -7.048 -2.956 1.00 70.41 20 LEU A N 8
ATOM 12279 C CA . LEU A 1 20 ? -5.766 -7.088 -1.695 1.00 51.52 20 LEU A CA 8
ATOM 12280 C C . LEU A 1 20 ? -7.123 -7.785 -1.902 1.00 43.03 20 LEU A C 8
ATOM 12281 O O . LEU A 1 20 ? -7.721 -7.675 -2.970 1.00 11.41 20 LEU A O 8
ATOM 12297 N N . TYR A 1 21 ? -7.599 -8.509 -0.887 1.00 64.30 21 TYR A N 8
ATOM 12298 C CA . TYR A 1 21 ? -8.864 -9.259 -0.993 1.00 53.45 21 TYR A CA 8
ATOM 12299 C C . TYR A 1 21 ? -10.055 -8.345 -1.342 1.00 44.11 21 TYR A C 8
ATOM 12300 O O . TYR A 1 21 ? -10.201 -7.256 -0.781 1.00 72.45 21 TYR A O 8
ATOM 12318 N N . PRO A 1 22 ? -10.937 -8.793 -2.266 1.00 70.21 22 PRO A N 8
ATOM 12319 C CA . PRO A 1 22 ? -12.100 -8.000 -2.718 1.00 22.52 22 PRO A CA 8
ATOM 12320 C C . PRO A 1 22 ? -13.061 -7.645 -1.572 1.00 72.44 22 PRO A C 8
ATOM 12321 O O . PRO A 1 22 ? -13.802 -6.662 -1.652 1.00 25.10 22 PRO A O 8
ATOM 12332 N N . ASP A 1 23 ? -13.047 -8.460 -0.513 1.00 35.10 23 ASP A N 8
ATOM 12333 C CA . ASP A 1 23 ? -13.849 -8.200 0.687 1.00 33.03 23 ASP A CA 8
ATOM 12334 C C . ASP A 1 23 ? -13.411 -6.886 1.357 1.00 35.32 23 ASP A C 8
ATOM 12335 O O . ASP A 1 23 ? -14.196 -5.941 1.479 1.00 54.14 23 ASP A O 8
ATOM 12344 N N . GLU A 1 24 ? -12.145 -6.835 1.781 1.00 63.43 24 GLU A N 8
ATOM 12345 C CA . GLU A 1 24 ? -11.568 -5.620 2.370 1.00 54.11 24 GLU A CA 8
ATOM 12346 C C . GLU A 1 24 ? -11.721 -4.416 1.429 1.00 74.01 24 GLU A C 8
ATOM 12347 O O . GLU A 1 24 ? -12.088 -3.327 1.863 1.00 41.34 24 GLU A O 8
ATOM 12359 N N . ILE A 1 25 ? -11.443 -4.620 0.139 1.00 72.23 25 ILE A N 8
ATOM 12360 C CA . ILE A 1 25 ? -11.582 -3.556 -0.863 1.00 61.51 25 ILE A CA 8
ATOM 12361 C C . ILE A 1 25 ? -13.032 -3.045 -0.954 1.00 35.52 25 ILE A C 8
ATOM 12362 O O . ILE A 1 25 ? -13.267 -1.844 -1.109 1.00 61.43 25 ILE A O 8
ATOM 12378 N N . GLU A 1 26 ? -13.998 -3.958 -0.845 1.00 51.12 26 GLU A N 8
ATOM 12379 C CA . GLU A 1 26 ? -15.420 -3.596 -0.895 1.00 61.31 26 GLU A CA 8
ATOM 12380 C C . GLU A 1 26 ? -15.793 -2.663 0.268 1.00 73.42 26 GLU A C 8
ATOM 12381 O O . GLU A 1 26 ? -16.331 -1.572 0.057 1.00 30.03 26 GLU A O 8
ATOM 12393 N N . ALA A 1 27 ? -15.483 -3.093 1.489 1.00 41.52 27 ALA A N 8
ATOM 12394 C CA . ALA A 1 27 ? -15.722 -2.274 2.682 1.00 70.34 27 ALA A CA 8
ATOM 12395 C C . ALA A 1 27 ? -14.871 -0.993 2.654 1.00 0.11 27 ALA A C 8
ATOM 12396 O O . ALA A 1 27 ? -15.294 0.062 3.130 1.00 52.25 27 ALA A O 8
ATOM 12403 N N . LEU A 1 28 ? -13.672 -1.099 2.081 1.00 72.51 28 LEU A N 8
ATOM 12404 C CA . LEU A 1 28 ? -12.748 0.031 1.961 1.00 23.15 28 LEU A CA 8
ATOM 12405 C C . LEU A 1 28 ? -13.364 1.183 1.153 1.00 11.20 28 LEU A C 8
ATOM 12406 O O . LEU A 1 28 ? -13.637 2.256 1.692 1.00 23.23 28 LEU A O 8
ATOM 12422 N N . LYS A 1 29 ? -13.600 0.942 -0.137 1.00 74.04 29 LYS A N 8
ATOM 12423 C CA . LYS A 1 29 ? -14.123 1.978 -1.043 1.00 23.14 29 LYS A CA 8
ATOM 12424 C C . LYS A 1 29 ? -15.496 2.505 -0.592 1.00 43.00 29 LYS A C 8
ATOM 12425 O O . LYS A 1 29 ? -15.924 3.583 -1.005 1.00 20.51 29 LYS A O 8
ATOM 12444 N N . SER A 1 30 ? -16.187 1.741 0.249 1.00 45.03 30 SER A N 8
ATOM 12445 C CA . SER A 1 30 ? -17.467 2.186 0.815 1.00 72.31 30 SER A CA 8
ATOM 12446 C C . SER A 1 30 ? -17.270 3.330 1.826 1.00 14.32 30 SER A C 8
ATOM 12447 O O . SER A 1 30 ? -18.071 4.266 1.884 1.00 25.42 30 SER A O 8
ATOM 12455 N N . ARG A 1 31 ? -16.184 3.267 2.604 1.00 74.43 31 ARG A N 8
ATOM 12456 C CA . ARG A 1 31 ? -15.958 4.224 3.702 1.00 23.31 31 ARG A CA 8
ATOM 12457 C C . ARG A 1 31 ? -14.845 5.247 3.390 1.00 45.01 31 ARG A C 8
ATOM 12458 O O . ARG A 1 31 ? -14.356 5.930 4.291 1.00 31.52 31 ARG A O 8
ATOM 12479 N N . VAL A 1 32 ? -14.438 5.356 2.126 1.00 43.31 32 VAL A N 8
ATOM 12480 C CA . VAL A 1 32 ? -13.439 6.360 1.733 1.00 22.13 32 VAL A CA 8
ATOM 12481 C C . VAL A 1 32 ? -14.096 7.718 1.417 1.00 32.13 32 VAL A C 8
ATOM 12482 O O . VAL A 1 32 ? -15.157 7.770 0.792 1.00 53.01 32 VAL A O 8
ATOM 12495 N N . PRO A 1 33 ? -13.491 8.835 1.867 1.00 25.50 33 PRO A N 8
ATOM 12496 C CA . PRO A 1 33 ? -13.969 10.186 1.519 1.00 21.43 33 PRO A CA 8
ATOM 12497 C C . PRO A 1 33 ? -13.898 10.451 0.007 1.00 11.41 33 PRO A C 8
ATOM 12498 O O . PRO A 1 33 ? -12.861 10.238 -0.615 1.00 3.11 33 PRO A O 8
ATOM 12509 N N . ALA A 1 34 ? -14.994 10.939 -0.574 1.00 33.12 34 ALA A N 8
ATOM 12510 C CA . ALA A 1 34 ? -15.088 11.148 -2.029 1.00 35.41 34 ALA A CA 8
ATOM 12511 C C . ALA A 1 34 ? -13.906 11.960 -2.598 1.00 22.21 34 ALA A C 8
ATOM 12512 O O . ALA A 1 34 ? -13.473 11.730 -3.729 1.00 42.12 34 ALA A O 8
ATOM 12519 N N . ASN A 1 35 ? -13.388 12.906 -1.815 1.00 52.44 35 ASN A N 8
ATOM 12520 C CA . ASN A 1 35 ? -12.234 13.713 -2.239 1.00 12.42 35 ASN A CA 8
ATOM 12521 C C . ASN A 1 35 ? -10.949 12.869 -2.348 1.00 3.15 35 ASN A C 8
ATOM 12522 O O . ASN A 1 35 ? -10.097 13.127 -3.202 1.00 73.34 35 ASN A O 8
ATOM 12533 N N . THR A 1 36 ? -10.821 11.860 -1.492 1.00 12.31 36 THR A N 8
ATOM 12534 C CA . THR A 1 36 ? -9.624 11.002 -1.464 1.00 32.01 36 THR A CA 8
ATOM 12535 C C . THR A 1 36 ? -9.937 9.590 -1.982 1.00 13.35 36 THR A C 8
ATOM 12536 O O . THR A 1 36 ? -10.529 8.773 -1.274 1.00 72.02 36 THR A O 8
ATOM 12547 N N . SER A 1 37 ? -9.538 9.307 -3.221 1.00 64.42 37 SER A N 8
ATOM 12548 C CA . SER A 1 37 ? -9.816 8.007 -3.852 1.00 14.32 37 SER A CA 8
ATOM 12549 C C . SER A 1 37 ? -8.827 6.923 -3.387 1.00 65.43 37 SER A C 8
ATOM 12550 O O . SER A 1 37 ? -7.958 7.178 -2.551 1.00 3.00 37 SER A O 8
ATOM 12558 N N . MET A 1 38 ? -8.957 5.714 -3.945 1.00 21.24 38 MET A N 8
ATOM 12559 C CA . MET A 1 38 ? -8.156 4.555 -3.508 1.00 24.12 38 MET A CA 8
ATOM 12560 C C . MET A 1 38 ? -6.642 4.846 -3.476 1.00 3.03 38 MET A C 8
ATOM 12561 O O . MET A 1 38 ? -5.961 4.507 -2.510 1.00 71.54 38 MET A O 8
ATOM 12575 N N . SER A 1 39 ? -6.125 5.476 -4.531 1.00 24.21 39 SER A N 8
ATOM 12576 C CA . SER A 1 39 ? -4.676 5.716 -4.668 1.00 74.42 39 SER A CA 8
ATOM 12577 C C . SER A 1 39 ? -4.087 6.482 -3.467 1.00 10.11 39 SER A C 8
ATOM 12578 O O . SER A 1 39 ? -3.226 5.961 -2.750 1.00 62.41 39 SER A O 8
ATOM 12586 N N . ALA A 1 40 ? -4.551 7.711 -3.244 1.00 14.42 40 ALA A N 8
ATOM 12587 C CA . ALA A 1 40 ? -4.053 8.530 -2.129 1.00 14.33 40 ALA A CA 8
ATOM 12588 C C . ALA A 1 40 ? -4.455 7.946 -0.764 1.00 33.44 40 ALA A C 8
ATOM 12589 O O . ALA A 1 40 ? -3.697 8.032 0.206 1.00 51.12 40 ALA A O 8
ATOM 12596 N N . TYR A 1 41 ? -5.643 7.342 -0.695 1.00 11.42 41 TYR A N 8
ATOM 12597 C CA . TYR A 1 41 ? -6.141 6.757 0.555 1.00 41.04 41 TYR A CA 8
ATOM 12598 C C . TYR A 1 41 ? -5.221 5.622 1.041 1.00 25.42 41 TYR A C 8
ATOM 12599 O O . TYR A 1 41 ? -4.830 5.583 2.208 1.00 2.53 41 TYR A O 8
ATOM 12617 N N . ILE A 1 42 ? -4.868 4.709 0.138 1.00 61.22 42 ILE A N 8
ATOM 12618 C CA . ILE A 1 42 ? -3.945 3.619 0.470 1.00 11.42 42 ILE A CA 8
ATOM 12619 C C . ILE A 1 42 ? -2.533 4.156 0.761 1.00 52.44 42 ILE A C 8
ATOM 12620 O O . ILE A 1 42 ? -1.831 3.645 1.636 1.00 30.32 42 ILE A O 8
ATOM 12636 N N . ARG A 1 43 ? -2.128 5.199 0.034 1.00 34.24 43 ARG A N 8
ATOM 12637 C CA . ARG A 1 43 ? -0.805 5.806 0.226 1.00 51.32 43 ARG A CA 8
ATOM 12638 C C . ARG A 1 43 ? -0.621 6.300 1.669 1.00 55.13 43 ARG A C 8
ATOM 12639 O O . ARG A 1 43 ? 0.357 5.960 2.329 1.00 53.23 43 ARG A O 8
ATOM 12660 N N . ARG A 1 44 ? -1.568 7.103 2.155 1.00 61.41 44 ARG A N 8
ATOM 12661 C CA . ARG A 1 44 ? -1.504 7.622 3.527 1.00 20.42 44 ARG A CA 8
ATOM 12662 C C . ARG A 1 44 ? -1.586 6.483 4.565 1.00 51.50 44 ARG A C 8
ATOM 12663 O O . ARG A 1 44 ? -1.016 6.581 5.653 1.00 10.23 44 ARG A O 8
ATOM 12684 N N . ILE A 1 45 ? -2.288 5.401 4.216 1.00 34.40 45 ILE A N 8
ATOM 12685 C CA . ILE A 1 45 ? -2.359 4.204 5.071 1.00 11.24 45 ILE A CA 8
ATOM 12686 C C . ILE A 1 45 ? -0.972 3.561 5.252 1.00 13.32 45 ILE A C 8
ATOM 12687 O O . ILE A 1 45 ? -0.476 3.428 6.375 1.00 21.12 45 ILE A O 8
ATOM 12703 N N . ILE A 1 46 ? -0.352 3.158 4.143 1.00 74.51 46 ILE A N 8
ATOM 12704 C CA . ILE A 1 46 ? 0.971 2.524 4.190 1.00 65.01 46 ILE A CA 8
ATOM 12705 C C . ILE A 1 46 ? 2.050 3.495 4.696 1.00 34.43 46 ILE A C 8
ATOM 12706 O O . ILE A 1 46 ? 2.962 3.097 5.420 1.00 71.04 46 ILE A O 8
ATOM 12722 N N . LEU A 1 47 ? 1.929 4.769 4.325 1.00 4.21 47 LEU A N 8
ATOM 12723 C CA . LEU A 1 47 ? 2.889 5.797 4.744 1.00 21.41 47 LEU A CA 8
ATOM 12724 C C . LEU A 1 47 ? 2.925 5.933 6.272 1.00 62.12 47 LEU A C 8
ATOM 12725 O O . LEU A 1 47 ? 3.991 5.856 6.886 1.00 32.41 47 LEU A O 8
ATOM 12741 N N . ASN A 1 48 ? 1.756 6.120 6.886 1.00 72.03 48 ASN A N 8
ATOM 12742 C CA . ASN A 1 48 ? 1.658 6.197 8.349 1.00 1.21 48 ASN A CA 8
ATOM 12743 C C . ASN A 1 48 ? 2.225 4.939 9.021 1.00 33.43 48 ASN A C 8
ATOM 12744 O O . ASN A 1 48 ? 2.815 5.013 10.100 1.00 33.30 48 ASN A O 8
ATOM 12755 N N . HIS A 1 49 ? 2.062 3.788 8.371 1.00 72.21 49 HIS A N 8
ATOM 12756 C CA . HIS A 1 49 ? 2.605 2.530 8.888 1.00 44.02 49 HIS A CA 8
ATOM 12757 C C . HIS A 1 49 ? 4.124 2.433 8.634 1.00 13.23 49 HIS A C 8
ATOM 12758 O O . HIS A 1 49 ? 4.841 1.741 9.356 1.00 50.12 49 HIS A O 8
ATOM 12773 N N . LEU A 1 50 ? 4.604 3.123 7.594 1.00 34.00 50 LEU A N 8
ATOM 12774 C CA . LEU A 1 50 ? 6.044 3.206 7.305 1.00 35.33 50 LEU A CA 8
ATOM 12775 C C . LEU A 1 50 ? 6.774 4.014 8.390 1.00 4.14 50 LEU A C 8
ATOM 12776 O O . LEU A 1 50 ? 7.797 3.582 8.922 1.00 34.12 50 LEU A O 8
ATOM 12792 N N . GLU A 1 51 ? 6.240 5.192 8.710 1.00 62.31 51 GLU A N 8
ATOM 12793 C CA . GLU A 1 51 ? 6.780 6.012 9.799 1.00 31.23 51 GLU A CA 8
ATOM 12794 C C . GLU A 1 51 ? 6.470 5.389 11.174 1.00 72.44 51 GLU A C 8
ATOM 12795 O O . GLU A 1 51 ? 7.129 5.695 12.170 1.00 64.45 51 GLU A O 8
ATOM 12807 N N . ASP A 1 52 ? 5.460 4.516 11.220 1.00 61.15 52 ASP A N 8
ATOM 12808 C CA . ASP A 1 52 ? 5.203 3.685 12.402 1.00 41.04 52 ASP A CA 8
ATOM 12809 C C . ASP A 1 52 ? 6.387 2.731 12.647 1.00 62.24 52 ASP A C 8
ATOM 12810 O O . ASP A 1 52 ? 7.111 2.862 13.637 1.00 21.22 52 ASP A O 8
ATOM 12819 N N . GLU A 1 53 ? 6.586 1.780 11.733 1.00 23.51 53 GLU A N 8
ATOM 12820 C CA . GLU A 1 53 ? 7.773 0.917 11.754 1.00 4.51 53 GLU A CA 8
ATOM 12821 C C . GLU A 1 53 ? 8.940 1.613 11.041 1.00 42.35 53 GLU A C 8
ATOM 12822 O O . GLU A 1 53 ? 10.023 1.036 10.866 1.00 63.32 53 GLU A O 8
ATOM 12834 N N . MET B 1 1 ? -15.905 -21.183 -1.306 1.00 74.31 201 MET B N 8
ATOM 12835 C CA . MET B 1 1 ? -15.575 -21.222 -2.731 1.00 60.35 201 MET B CA 8
ATOM 12836 C C . MET B 1 1 ? -16.772 -20.745 -3.567 1.00 20.14 201 MET B C 8
ATOM 12837 O O . MET B 1 1 ? -16.613 -20.064 -4.583 1.00 71.24 201 MET B O 8
ATOM 12851 N N . VAL B 1 2 ? -17.969 -21.135 -3.135 1.00 31.44 202 VAL B N 8
ATOM 12852 C CA . VAL B 1 2 ? -19.219 -20.630 -3.716 1.00 11.14 202 VAL B CA 8
ATOM 12853 C C . VAL B 1 2 ? -19.995 -19.795 -2.681 1.00 22.42 202 VAL B C 8
ATOM 12854 O O . VAL B 1 2 ? -20.548 -18.743 -2.998 1.00 73.22 202 VAL B O 8
ATOM 12867 N N . GLY B 1 3 ? -20.020 -20.274 -1.436 1.00 53.41 203 GLY B N 8
ATOM 12868 C CA . GLY B 1 3 ? -20.662 -19.539 -0.351 1.00 41.25 203 GLY B CA 8
ATOM 12869 C C . GLY B 1 3 ? -19.657 -18.983 0.656 1.00 34.15 203 GLY B C 8
ATOM 12870 O O . GLY B 1 3 ? -20.014 -18.647 1.788 1.00 43.02 203 GLY B O 8
ATOM 12874 N N . ARG B 1 4 ? -18.390 -18.899 0.246 1.00 32.31 204 ARG B N 8
ATOM 12875 C CA . ARG B 1 4 ? -17.315 -18.357 1.095 1.00 2.21 204 ARG B CA 8
ATOM 12876 C C . ARG B 1 4 ? -16.532 -17.265 0.348 1.00 22.25 204 ARG B C 8
ATOM 12877 O O . ARG B 1 4 ? -16.805 -16.986 -0.821 1.00 72.12 204 ARG B O 8
ATOM 12898 N N . ARG B 1 5 ? -15.558 -16.653 1.020 1.00 64.23 205 ARG B N 8
ATOM 12899 C CA . ARG B 1 5 ? -14.713 -15.641 0.381 1.00 62.04 205 ARG B CA 8
ATOM 12900 C C . ARG B 1 5 ? -13.608 -16.311 -0.462 1.00 72.43 205 ARG B C 8
ATOM 12901 O O . ARG B 1 5 ? -13.151 -17.414 -0.140 1.00 74.51 205 ARG B O 8
ATOM 12922 N N . PRO B 1 6 ? -13.167 -15.663 -1.559 1.00 11.05 206 PRO B N 8
ATOM 12923 C CA . PRO B 1 6 ? -12.183 -16.252 -2.485 1.00 41.23 206 PRO B CA 8
ATOM 12924 C C . PRO B 1 6 ? -10.772 -16.382 -1.883 1.00 32.41 206 PRO B C 8
ATOM 12925 O O . PRO B 1 6 ? -10.076 -15.390 -1.674 1.00 21.01 206 PRO B O 8
ATOM 12936 N N . GLY B 1 7 ? -10.361 -17.618 -1.598 1.00 14.33 207 GLY B N 8
ATOM 12937 C CA . GLY B 1 7 ? -9.000 -17.883 -1.131 1.00 31.53 207 GLY B CA 8
ATOM 12938 C C . GLY B 1 7 ? -8.210 -18.738 -2.118 1.00 42.55 207 GLY B C 8
ATOM 12939 O O . GLY B 1 7 ? -7.577 -19.723 -1.740 1.00 53.55 207 GLY B O 8
ATOM 12943 N N . GLY B 1 8 ? -8.247 -18.346 -3.391 1.00 23.30 208 GLY B N 8
ATOM 12944 C CA . GLY B 1 8 ? -7.626 -19.139 -4.452 1.00 42.42 208 GLY B CA 8
ATOM 12945 C C . GLY B 1 8 ? -6.123 -18.912 -4.616 1.00 52.32 208 GLY B C 8
ATOM 12946 O O . GLY B 1 8 ? -5.481 -19.583 -5.425 1.00 34.42 208 GLY B O 8
ATOM 12950 N N . GLY B 1 9 ? -5.562 -17.962 -3.870 1.00 32.04 209 GLY B N 8
ATOM 12951 C CA . GLY B 1 9 ? -4.124 -17.690 -3.941 1.00 15.04 209 GLY B CA 8
ATOM 12952 C C . GLY B 1 9 ? -3.691 -16.922 -5.195 1.00 63.04 209 GLY B C 8
ATOM 12953 O O . GLY B 1 9 ? -3.063 -15.863 -5.101 1.00 65.44 209 GLY B O 8
ATOM 12957 N N . LEU B 1 10 ? -4.010 -17.467 -6.371 1.00 40.14 210 LEU B N 8
ATOM 12958 C CA . LEU B 1 10 ? -3.658 -16.835 -7.651 1.00 61.21 210 LEU B CA 8
ATOM 12959 C C . LEU B 1 10 ? -4.771 -15.903 -8.163 1.00 61.51 210 LEU B C 8
ATOM 12960 O O . LEU B 1 10 ? -4.568 -15.137 -9.107 1.00 73.42 210 LEU B O 8
ATOM 12976 N N . LYS B 1 11 ? -5.948 -15.982 -7.548 1.00 65.22 211 LYS B N 8
ATOM 12977 C CA . LYS B 1 11 ? -7.098 -15.147 -7.936 1.00 62.05 211 LYS B CA 8
ATOM 12978 C C . LYS B 1 11 ? -7.951 -14.764 -6.716 1.00 52.44 211 LYS B C 8
ATOM 12979 O O . LYS B 1 11 ? -9.135 -14.444 -6.845 1.00 62.04 211 LYS B O 8
ATOM 12998 N N . ASP B 1 12 ? -7.339 -14.775 -5.537 1.00 10.02 212 ASP B N 8
ATOM 12999 C CA . ASP B 1 12 ? -8.044 -14.460 -4.289 1.00 35.42 212 ASP B CA 8
ATOM 13000 C C . ASP B 1 12 ? -8.088 -12.945 -4.031 1.00 50.13 212 ASP B C 8
ATOM 13001 O O . ASP B 1 12 ? -9.007 -12.432 -3.398 1.00 64.41 212 ASP B O 8
ATOM 13010 N N . THR B 1 13 ? -7.088 -12.241 -4.545 1.00 71.24 213 THR B N 8
ATOM 13011 C CA . THR B 1 13 ? -6.919 -10.810 -4.285 1.00 63.41 213 THR B CA 8
ATOM 13012 C C . THR B 1 13 ? -6.942 -9.975 -5.574 1.00 72.13 213 THR B C 8
ATOM 13013 O O . THR B 1 13 ? -6.480 -10.415 -6.626 1.00 2.42 213 THR B O 8
ATOM 13024 N N . LYS B 1 14 ? -7.489 -8.761 -5.476 1.00 14.15 214 LYS B N 8
ATOM 13025 C CA . LYS B 1 14 ? -7.600 -7.852 -6.624 1.00 31.33 214 LYS B CA 8
ATOM 13026 C C . LYS B 1 14 ? -6.362 -6.946 -6.743 1.00 4.14 214 LYS B C 8
ATOM 13027 O O . LYS B 1 14 ? -5.844 -6.458 -5.735 1.00 0.32 214 LYS B O 8
ATOM 13046 N N . PRO B 1 15 ? -5.874 -6.699 -7.975 1.00 11.30 215 PRO B N 8
ATOM 13047 C CA . PRO B 1 15 ? -4.712 -5.823 -8.203 1.00 10.25 215 PRO B CA 8
ATOM 13048 C C . PRO B 1 15 ? -5.052 -4.322 -8.093 1.00 31.13 215 PRO B C 8
ATOM 13049 O O . PRO B 1 15 ? -5.797 -3.776 -8.912 1.00 45.22 215 PRO B O 8
ATOM 13060 N N . VAL B 1 16 ? -4.515 -3.665 -7.067 1.00 2.22 216 VAL B N 8
ATOM 13061 C CA . VAL B 1 16 ? -4.705 -2.221 -6.872 1.00 61.32 216 VAL B CA 8
ATOM 13062 C C . VAL B 1 16 ? -3.412 -1.444 -7.186 1.00 75.33 216 VAL B C 8
ATOM 13063 O O . VAL B 1 16 ? -2.328 -1.828 -6.744 1.00 54.23 216 VAL B O 8
ATOM 13076 N N . VAL B 1 17 ? -3.526 -0.358 -7.948 1.00 15.32 217 VAL B N 8
ATOM 13077 C CA . VAL B 1 17 ? -2.361 0.472 -8.276 1.00 21.33 217 VAL B CA 8
ATOM 13078 C C . VAL B 1 17 ? -2.030 1.454 -7.131 1.00 42.13 217 VAL B C 8
ATOM 13079 O O . VAL B 1 17 ? -2.628 2.526 -7.004 1.00 43.51 217 VAL B O 8
ATOM 13092 N N . VAL B 1 18 ? -1.087 1.061 -6.283 1.00 24.24 218 VAL B N 8
ATOM 13093 C CA . VAL B 1 18 ? -0.668 1.882 -5.144 1.00 54.25 218 VAL B CA 8
ATOM 13094 C C . VAL B 1 18 ? 0.516 2.789 -5.524 1.00 15.42 218 VAL B C 8
ATOM 13095 O O . VAL B 1 18 ? 1.231 2.521 -6.486 1.00 52.11 218 VAL B O 8
ATOM 13108 N N . ARG B 1 19 ? 0.705 3.874 -4.777 1.00 5.14 219 ARG B N 8
ATOM 13109 C CA . ARG B 1 19 ? 1.820 4.801 -5.009 1.00 52.05 219 ARG B CA 8
ATOM 13110 C C . ARG B 1 19 ? 2.514 5.174 -3.691 1.00 4.22 219 ARG B C 8
ATOM 13111 O O . ARG B 1 19 ? 1.857 5.556 -2.727 1.00 55.10 219 ARG B O 8
ATOM 13132 N N . LEU B 1 20 ? 3.841 5.060 -3.653 1.00 24.45 220 LEU B N 8
ATOM 13133 C CA . LEU B 1 20 ? 4.613 5.424 -2.454 1.00 33.15 220 LEU B CA 8
ATOM 13134 C C . LEU B 1 20 ? 5.967 6.056 -2.829 1.00 70.33 220 LEU B C 8
ATOM 13135 O O . LEU B 1 20 ? 6.472 5.858 -3.937 1.00 31.03 220 LEU B O 8
ATOM 13151 N N . TYR B 1 21 ? 6.540 6.825 -1.901 1.00 41.14 221 TYR B N 8
ATOM 13152 C CA . TYR B 1 21 ? 7.803 7.539 -2.131 1.00 63.23 221 TYR B CA 8
ATOM 13153 C C . TYR B 1 21 ? 8.987 6.560 -2.241 1.00 1.52 221 TYR B C 8
ATOM 13154 O O . TYR B 1 21 ? 9.236 5.779 -1.324 1.00 12.14 221 TYR B O 8
ATOM 13172 N N . PRO B 1 22 ? 9.743 6.597 -3.363 1.00 22.33 222 PRO B N 8
ATOM 13173 C CA . PRO B 1 22 ? 10.815 5.614 -3.655 1.00 61.25 222 PRO B CA 8
ATOM 13174 C C . PRO B 1 22 ? 11.865 5.488 -2.533 1.00 52.32 222 PRO B C 8
ATOM 13175 O O . PRO B 1 22 ? 12.274 4.383 -2.170 1.00 32.04 222 PRO B O 8
ATOM 13186 N N . ASP B 1 23 ? 12.290 6.622 -1.995 1.00 41.55 223 ASP B N 8
ATOM 13187 C CA . ASP B 1 23 ? 13.276 6.654 -0.907 1.00 73.54 223 ASP B CA 8
ATOM 13188 C C . ASP B 1 23 ? 12.726 6.011 0.380 1.00 33.04 223 ASP B C 8
ATOM 13189 O O . ASP B 1 23 ? 13.407 5.212 1.026 1.00 50.04 223 ASP B O 8
ATOM 13198 N N . GLU B 1 24 ? 11.497 6.356 0.754 1.00 34.43 224 GLU B N 8
ATOM 13199 C CA . GLU B 1 24 ? 10.856 5.735 1.917 1.00 51.14 224 GLU B CA 8
ATOM 13200 C C . GLU B 1 24 ? 10.552 4.246 1.653 1.00 63.12 224 GLU B C 8
ATOM 13201 O O . GLU B 1 24 ? 10.513 3.437 2.585 1.00 74.24 224 GLU B O 8
ATOM 13213 N N . ILE B 1 25 ? 10.356 3.882 0.381 1.00 41.11 225 ILE B N 8
ATOM 13214 C CA . ILE B 1 25 ? 10.273 2.466 -0.013 1.00 11.23 225 ILE B CA 8
ATOM 13215 C C . ILE B 1 25 ? 11.623 1.770 0.221 1.00 54.32 225 ILE B C 8
ATOM 13216 O O . ILE B 1 25 ? 11.678 0.615 0.648 1.00 54.15 225 ILE B O 8
ATOM 13232 N N . GLU B 1 26 ? 12.714 2.487 -0.059 1.00 72.13 226 GLU B N 8
ATOM 13233 C CA . GLU B 1 26 ? 14.062 1.985 0.215 1.00 64.05 226 GLU B CA 8
ATOM 13234 C C . GLU B 1 26 ? 14.255 1.729 1.717 1.00 15.23 226 GLU B C 8
ATOM 13235 O O . GLU B 1 26 ? 14.873 0.739 2.120 1.00 1.24 226 GLU B O 8
ATOM 13247 N N . ALA B 1 27 ? 13.718 2.622 2.543 1.00 21.41 227 ALA B N 8
ATOM 13248 C CA . ALA B 1 27 ? 13.718 2.427 3.996 1.00 2.54 227 ALA B CA 8
ATOM 13249 C C . ALA B 1 27 ? 12.944 1.155 4.384 1.00 75.35 227 ALA B C 8
ATOM 13250 O O . ALA B 1 27 ? 13.317 0.443 5.318 1.00 63.52 227 ALA B O 8
ATOM 13257 N N . LEU B 1 28 ? 11.874 0.868 3.642 1.00 35.53 228 LEU B N 8
ATOM 13258 C CA . LEU B 1 28 ? 11.058 -0.329 3.877 1.00 20.31 228 LEU B CA 8
ATOM 13259 C C . LEU B 1 28 ? 11.801 -1.613 3.464 1.00 71.24 228 LEU B C 8
ATOM 13260 O O . LEU B 1 28 ? 11.878 -2.572 4.233 1.00 14.04 228 LEU B O 8
ATOM 13276 N N . LYS B 1 29 ? 12.366 -1.620 2.254 1.00 71.42 229 LYS B N 8
ATOM 13277 C CA . LYS B 1 29 ? 13.078 -2.802 1.743 1.00 61.24 229 LYS B CA 8
ATOM 13278 C C . LYS B 1 29 ? 14.444 -2.989 2.428 1.00 72.34 229 LYS B C 8
ATOM 13279 O O . LYS B 1 29 ? 15.229 -3.861 2.053 1.00 35.15 229 LYS B O 8
ATOM 13298 N N . SER B 1 30 ? 14.725 -2.165 3.434 1.00 22.24 230 SER B N 8
ATOM 13299 C CA . SER B 1 30 ? 15.918 -2.342 4.273 1.00 14.23 230 SER B CA 8
ATOM 13300 C C . SER B 1 30 ? 15.781 -3.568 5.188 1.00 63.21 230 SER B C 8
ATOM 13301 O O . SER B 1 30 ? 16.773 -4.093 5.697 1.00 13.12 230 SER B O 8
ATOM 13309 N N . ARG B 1 31 ? 14.541 -4.027 5.392 1.00 31.33 231 ARG B N 8
ATOM 13310 C CA . ARG B 1 31 ? 14.270 -5.154 6.296 1.00 71.32 231 ARG B CA 8
ATOM 13311 C C . ARG B 1 31 ? 13.611 -6.346 5.571 1.00 21.25 231 ARG B C 8
ATOM 13312 O O . ARG B 1 31 ? 12.976 -7.190 6.208 1.00 21.13 231 ARG B O 8
ATOM 13333 N N . VAL B 1 32 ? 13.770 -6.431 4.249 1.00 23.35 232 VAL B N 8
ATOM 13334 C CA . VAL B 1 32 ? 13.178 -7.539 3.482 1.00 24.34 232 VAL B CA 8
ATOM 13335 C C . VAL B 1 32 ? 14.221 -8.615 3.114 1.00 34.41 232 VAL B C 8
ATOM 13336 O O . VAL B 1 32 ? 15.199 -8.344 2.412 1.00 51.15 232 VAL B O 8
ATOM 13349 N N . PRO B 1 33 ? 14.039 -9.857 3.607 1.00 23.43 233 PRO B N 8
ATOM 13350 C CA . PRO B 1 33 ? 14.913 -10.985 3.252 1.00 52.13 233 PRO B CA 8
ATOM 13351 C C . PRO B 1 33 ? 14.565 -11.588 1.877 1.00 23.50 233 PRO B C 8
ATOM 13352 O O . PRO B 1 33 ? 13.544 -11.248 1.277 1.00 30.43 233 PRO B O 8
ATOM 13363 N N . ALA B 1 34 ? 15.407 -12.503 1.392 1.00 75.23 234 ALA B N 8
ATOM 13364 C CA . ALA B 1 34 ? 15.214 -13.121 0.069 1.00 52.20 234 ALA B CA 8
ATOM 13365 C C . ALA B 1 34 ? 13.958 -14.015 -0.003 1.00 43.31 234 ALA B C 8
ATOM 13366 O O . ALA B 1 34 ? 13.638 -14.563 -1.060 1.00 72.12 234 ALA B O 8
ATOM 13373 N N . ASN B 1 35 ? 13.258 -14.170 1.119 1.00 54.11 235 ASN B N 8
ATOM 13374 C CA . ASN B 1 35 ? 12.005 -14.944 1.156 1.00 50.53 235 ASN B CA 8
ATOM 13375 C C . ASN B 1 35 ? 10.770 -14.029 1.077 1.00 34.22 235 ASN B C 8
ATOM 13376 O O . ASN B 1 35 ? 9.634 -14.502 1.106 1.00 14.32 235 ASN B O 8
ATOM 13387 N N . THR B 1 36 ? 10.997 -12.720 0.966 1.00 23.20 236 THR B N 8
ATOM 13388 C CA . THR B 1 36 ? 9.902 -11.737 0.968 1.00 72.14 236 THR B CA 8
ATOM 13389 C C . THR B 1 36 ? 9.789 -10.991 -0.372 1.00 51.42 236 THR B C 8
ATOM 13390 O O . THR B 1 36 ? 10.667 -10.209 -0.733 1.00 2.34 236 THR B O 8
ATOM 13401 N N . SER B 1 37 ? 8.701 -11.238 -1.104 1.00 62.04 237 SER B N 8
ATOM 13402 C CA . SER B 1 37 ? 8.420 -10.513 -2.358 1.00 65.24 237 SER B CA 8
ATOM 13403 C C . SER B 1 37 ? 7.663 -9.205 -2.075 1.00 52.32 237 SER B C 8
ATOM 13404 O O . SER B 1 37 ? 6.808 -9.157 -1.195 1.00 33.33 237 SER B O 8
ATOM 13412 N N . MET B 1 38 ? 7.958 -8.158 -2.850 1.00 24.02 238 MET B N 8
ATOM 13413 C CA . MET B 1 38 ? 7.439 -6.803 -2.577 1.00 42.44 238 MET B CA 8
ATOM 13414 C C . MET B 1 38 ? 5.899 -6.733 -2.563 1.00 43.24 238 MET B C 8
ATOM 13415 O O . MET B 1 38 ? 5.299 -6.398 -1.540 1.00 21.12 238 MET B O 8
ATOM 13429 N N . SER B 1 39 ? 5.263 -7.041 -3.695 1.00 14.12 239 SER B N 8
ATOM 13430 C CA . SER B 1 39 ? 3.792 -6.961 -3.812 1.00 12.43 239 SER B CA 8
ATOM 13431 C C . SER B 1 39 ? 3.087 -7.791 -2.724 1.00 72.44 239 SER B C 8
ATOM 13432 O O . SER B 1 39 ? 2.114 -7.343 -2.116 1.00 0.42 239 SER B O 8
ATOM 13440 N N . ALA B 1 40 ? 3.594 -8.999 -2.479 1.00 42.33 240 ALA B N 8
ATOM 13441 C CA . ALA B 1 40 ? 3.059 -9.871 -1.423 1.00 65.15 240 ALA B CA 8
ATOM 13442 C C . ALA B 1 40 ? 3.324 -9.290 -0.021 1.00 14.24 240 ALA B C 8
ATOM 13443 O O . ALA B 1 40 ? 2.526 -9.465 0.903 1.00 1.34 240 ALA B O 8
ATOM 13450 N N . TYR B 1 41 ? 4.451 -8.598 0.129 1.00 33.21 241 TYR B N 8
ATOM 13451 C CA . TYR B 1 41 ? 4.821 -7.964 1.398 1.00 53.23 241 TYR B CA 8
ATOM 13452 C C . TYR B 1 41 ? 3.857 -6.821 1.751 1.00 42.11 241 TYR B C 8
ATOM 13453 O O . TYR B 1 41 ? 3.335 -6.760 2.863 1.00 53.24 241 TYR B O 8
ATOM 13471 N N . ILE B 1 42 ? 3.618 -5.922 0.798 1.00 13.54 242 ILE B N 8
ATOM 13472 C CA . ILE B 1 42 ? 2.670 -4.817 1.006 1.00 20.43 242 ILE B CA 8
ATOM 13473 C C . ILE B 1 42 ? 1.250 -5.356 1.248 1.00 33.35 242 ILE B C 8
ATOM 13474 O O . ILE B 1 42 ? 0.488 -4.799 2.040 1.00 53.14 242 ILE B O 8
ATOM 13490 N N . ARG B 1 43 ? 0.919 -6.454 0.566 1.00 74.40 243 ARG B N 8
ATOM 13491 C CA . ARG B 1 43 ? -0.371 -7.140 0.731 1.00 32.22 243 ARG B CA 8
ATOM 13492 C C . ARG B 1 43 ? -0.696 -7.426 2.212 1.00 23.40 243 ARG B C 8
ATOM 13493 O O . ARG B 1 43 ? -1.791 -7.124 2.686 1.00 33.33 243 ARG B O 8
ATOM 13514 N N . ARG B 1 44 ? 0.253 -8.016 2.940 1.00 41.44 244 ARG B N 8
ATOM 13515 C CA . ARG B 1 44 ? 0.047 -8.294 4.369 1.00 45.34 244 ARG B CA 8
ATOM 13516 C C . ARG B 1 44 ? 0.116 -7.006 5.215 1.00 15.00 244 ARG B C 8
ATOM 13517 O O . ARG B 1 44 ? -0.594 -6.876 6.212 1.00 31.30 244 ARG B O 8
ATOM 13538 N N . ILE B 1 45 ? 0.965 -6.058 4.808 1.00 0.14 245 ILE B N 8
ATOM 13539 C CA . ILE B 1 45 ? 1.108 -4.781 5.529 1.00 25.11 245 ILE B CA 8
ATOM 13540 C C . ILE B 1 45 ? -0.229 -4.027 5.615 1.00 43.32 245 ILE B C 8
ATOM 13541 O O . ILE B 1 45 ? -0.661 -3.623 6.699 1.00 0.43 245 ILE B O 8
ATOM 13557 N N . ILE B 1 46 ? -0.879 -3.837 4.469 1.00 22.22 246 ILE B N 8
ATOM 13558 C CA . ILE B 1 46 ? -2.168 -3.145 4.428 1.00 42.51 246 ILE B CA 8
ATOM 13559 C C . ILE B 1 46 ? -3.248 -3.928 5.189 1.00 41.42 246 ILE B C 8
ATOM 13560 O O . ILE B 1 46 ? -4.084 -3.338 5.878 1.00 53.40 246 ILE B O 8
ATOM 13576 N N . LEU B 1 47 ? -3.209 -5.258 5.082 1.00 73.45 247 LEU B N 8
ATOM 13577 C CA . LEU B 1 47 ? -4.169 -6.124 5.778 1.00 44.40 247 LEU B CA 8
ATOM 13578 C C . LEU B 1 47 ? -4.150 -5.877 7.297 1.00 61.12 247 LEU B C 8
ATOM 13579 O O . LEU B 1 47 ? -5.200 -5.691 7.914 1.00 10.11 247 LEU B O 8
ATOM 13595 N N . ASN B 1 48 ? -2.948 -5.850 7.887 1.00 75.21 248 ASN B N 8
ATOM 13596 C CA . ASN B 1 48 ? -2.784 -5.584 9.328 1.00 2.53 248 ASN B CA 8
ATOM 13597 C C . ASN B 1 48 ? -3.515 -4.303 9.768 1.00 62.04 248 ASN B C 8
ATOM 13598 O O . ASN B 1 48 ? -3.991 -4.208 10.901 1.00 4.44 248 ASN B O 8
ATOM 13609 N N . HIS B 1 49 ? -3.600 -3.319 8.872 1.00 61.40 249 HIS B N 8
ATOM 13610 C CA . HIS B 1 49 ? -4.300 -2.066 9.173 1.00 62.23 249 HIS B CA 8
ATOM 13611 C C . HIS B 1 49 ? -5.810 -2.185 8.902 1.00 25.42 249 HIS B C 8
ATOM 13612 O O . HIS B 1 49 ? -6.621 -1.694 9.679 1.00 54.04 249 HIS B O 8
ATOM 13627 N N . LEU B 1 50 ? -6.179 -2.840 7.800 1.00 24.22 250 LEU B N 8
ATOM 13628 C CA . LEU B 1 50 ? -7.598 -3.008 7.437 1.00 41.50 250 LEU B CA 8
ATOM 13629 C C . LEU B 1 50 ? -8.362 -3.874 8.456 1.00 12.31 250 LEU B C 8
ATOM 13630 O O . LEU B 1 50 ? -9.578 -3.742 8.605 1.00 74.44 250 LEU B O 8
ATOM 13646 N N . GLU B 1 51 ? -7.651 -4.768 9.143 1.00 34.42 251 GLU B N 8
ATOM 13647 C CA . GLU B 1 51 ? -8.260 -5.589 10.201 1.00 23.54 251 GLU B CA 8
ATOM 13648 C C . GLU B 1 51 ? -8.279 -4.844 11.550 1.00 21.14 251 GLU B C 8
ATOM 13649 O O . GLU B 1 51 ? -8.817 -5.345 12.539 1.00 11.23 251 GLU B O 8
ATOM 13661 N N . ASP B 1 52 ? -7.690 -3.650 11.581 1.00 64.24 252 ASP B N 8
ATOM 13662 C CA . ASP B 1 52 ? -7.569 -2.866 12.817 1.00 14.32 252 ASP B CA 8
ATOM 13663 C C . ASP B 1 52 ? -8.368 -1.550 12.719 1.00 44.10 252 ASP B C 8
ATOM 13664 O O . ASP B 1 52 ? -9.410 -1.397 13.358 1.00 71.43 252 ASP B O 8
ATOM 13673 N N . GLU B 1 53 ? -7.876 -0.613 11.908 1.00 31.33 253 GLU B N 8
ATOM 13674 C CA . GLU B 1 53 ? -8.557 0.676 11.684 1.00 0.12 253 GLU B CA 8
ATOM 13675 C C . GLU B 1 53 ? -8.799 0.931 10.182 1.00 1.22 253 GLU B C 8
ATOM 13676 O O . GLU B 1 53 ? -9.864 0.521 9.671 1.00 38.70 253 GLU B O 8
ATOM 13689 N N . MET A 1 1 ? 20.254 6.384 0.440 1.00 33.55 1 MET A N 9
ATOM 13690 C CA . MET A 1 1 ? 20.028 7.748 0.992 1.00 2.53 1 MET A CA 9
ATOM 13691 C C . MET A 1 1 ? 19.692 7.692 2.490 1.00 65.42 1 MET A C 9
ATOM 13692 O O . MET A 1 1 ? 19.652 6.618 3.086 1.00 42.44 1 MET A O 9
ATOM 13708 N N . VAL A 1 2 ? 19.475 8.859 3.100 1.00 0.32 2 VAL A N 9
ATOM 13709 C CA . VAL A 1 2 ? 19.043 8.936 4.504 1.00 3.54 2 VAL A CA 9
ATOM 13710 C C . VAL A 1 2 ? 17.546 9.270 4.610 1.00 71.35 2 VAL A C 9
ATOM 13711 O O . VAL A 1 2 ? 16.951 9.180 5.683 1.00 41.34 2 VAL A O 9
ATOM 13724 N N . GLY A 1 3 ? 16.950 9.662 3.483 1.00 73.52 3 GLY A N 9
ATOM 13725 C CA . GLY A 1 3 ? 15.534 10.022 3.455 1.00 72.13 3 GLY A CA 9
ATOM 13726 C C . GLY A 1 3 ? 15.281 11.374 2.794 1.00 73.23 3 GLY A C 9
ATOM 13727 O O . GLY A 1 3 ? 15.015 12.366 3.474 1.00 22.03 3 GLY A O 9
ATOM 13731 N N . ARG A 1 4 ? 15.382 11.420 1.466 1.00 11.44 4 ARG A N 9
ATOM 13732 C CA . ARG A 1 4 ? 15.131 12.654 0.708 1.00 33.14 4 ARG A CA 9
ATOM 13733 C C . ARG A 1 4 ? 14.106 12.413 -0.409 1.00 42.42 4 ARG A C 9
ATOM 13734 O O . ARG A 1 4 ? 14.458 11.991 -1.513 1.00 14.24 4 ARG A O 9
ATOM 13755 N N . ARG A 1 5 ? 12.835 12.665 -0.106 1.00 51.42 5 ARG A N 9
ATOM 13756 C CA . ARG A 1 5 ? 11.749 12.474 -1.073 1.00 31.11 5 ARG A CA 9
ATOM 13757 C C . ARG A 1 5 ? 11.742 13.568 -2.155 1.00 3.32 5 ARG A C 9
ATOM 13758 O O . ARG A 1 5 ? 12.078 14.723 -1.887 1.00 52.53 5 ARG A O 9
ATOM 13779 N N . PRO A 1 6 ? 11.365 13.215 -3.399 1.00 51.51 6 PRO A N 9
ATOM 13780 C CA . PRO A 1 6 ? 11.232 14.194 -4.492 1.00 2.41 6 PRO A CA 9
ATOM 13781 C C . PRO A 1 6 ? 10.004 15.109 -4.318 1.00 42.33 6 PRO A C 9
ATOM 13782 O O . PRO A 1 6 ? 9.356 15.106 -3.268 1.00 43.45 6 PRO A O 9
ATOM 13793 N N . GLY A 1 7 ? 9.691 15.901 -5.340 1.00 54.34 7 GLY A N 9
ATOM 13794 C CA . GLY A 1 7 ? 8.534 16.792 -5.269 1.00 3.41 7 GLY A CA 9
ATOM 13795 C C . GLY A 1 7 ? 7.772 16.888 -6.585 1.00 24.40 7 GLY A C 9
ATOM 13796 O O . GLY A 1 7 ? 8.344 16.700 -7.660 1.00 75.30 7 GLY A O 9
ATOM 13800 N N . GLY A 1 8 ? 6.476 17.184 -6.506 1.00 51.54 8 GLY A N 9
ATOM 13801 C CA . GLY A 1 8 ? 5.663 17.324 -7.711 1.00 74.44 8 GLY A CA 9
ATOM 13802 C C . GLY A 1 8 ? 4.245 16.783 -7.553 1.00 34.12 8 GLY A C 9
ATOM 13803 O O . GLY A 1 8 ? 3.371 17.458 -7.008 1.00 1.12 8 GLY A O 9
ATOM 13807 N N . GLY A 1 9 ? 4.025 15.563 -8.024 1.00 73.31 9 GLY A N 9
ATOM 13808 C CA . GLY A 1 9 ? 2.696 14.960 -7.990 1.00 24.03 9 GLY A CA 9
ATOM 13809 C C . GLY A 1 9 ? 2.454 13.970 -9.132 1.00 61.41 9 GLY A C 9
ATOM 13810 O O . GLY A 1 9 ? 1.420 13.301 -9.169 1.00 41.41 9 GLY A O 9
ATOM 13814 N N . LEU A 1 10 ? 3.417 13.854 -10.050 1.00 72.04 10 LEU A N 9
ATOM 13815 C CA . LEU A 1 10 ? 3.263 13.008 -11.247 1.00 12.14 10 LEU A CA 9
ATOM 13816 C C . LEU A 1 10 ? 4.306 11.872 -11.310 1.00 11.13 10 LEU A C 9
ATOM 13817 O O . LEU A 1 10 ? 3.957 10.691 -11.290 1.00 64.13 10 LEU A O 9
ATOM 13833 N N . LYS A 1 11 ? 5.584 12.238 -11.387 1.00 15.44 11 LYS A N 9
ATOM 13834 C CA . LYS A 1 11 ? 6.672 11.263 -11.602 1.00 12.03 11 LYS A CA 9
ATOM 13835 C C . LYS A 1 11 ? 7.502 11.015 -10.326 1.00 31.42 11 LYS A C 9
ATOM 13836 O O . LYS A 1 11 ? 8.365 10.133 -10.292 1.00 54.22 11 LYS A O 9
ATOM 13855 N N . ASP A 1 12 ? 7.225 11.796 -9.289 1.00 35.10 12 ASP A N 9
ATOM 13856 C CA . ASP A 1 12 ? 7.970 11.751 -8.020 1.00 24.41 12 ASP A CA 9
ATOM 13857 C C . ASP A 1 12 ? 7.889 10.370 -7.316 1.00 35.12 12 ASP A C 9
ATOM 13858 O O . ASP A 1 12 ? 8.819 9.564 -7.407 1.00 24.20 12 ASP A O 9
ATOM 13867 N N . THR A 1 13 ? 6.784 10.106 -6.611 1.00 51.42 13 THR A N 9
ATOM 13868 C CA . THR A 1 13 ? 6.597 8.841 -5.886 1.00 53.24 13 THR A CA 9
ATOM 13869 C C . THR A 1 13 ? 6.396 7.658 -6.844 1.00 64.23 13 THR A C 9
ATOM 13870 O O . THR A 1 13 ? 5.827 7.807 -7.929 1.00 52.12 13 THR A O 9
ATOM 13881 N N . LYS A 1 14 ? 6.854 6.478 -6.428 1.00 42.54 14 LYS A N 9
ATOM 13882 C CA . LYS A 1 14 ? 6.868 5.295 -7.300 1.00 42.00 14 LYS A CA 9
ATOM 13883 C C . LYS A 1 14 ? 5.548 4.507 -7.213 1.00 45.12 14 LYS A C 9
ATOM 13884 O O . LYS A 1 14 ? 5.109 4.136 -6.122 1.00 30.13 14 LYS A O 9
ATOM 13903 N N . PRO A 1 15 ? 4.891 4.242 -8.362 1.00 12.11 15 PRO A N 9
ATOM 13904 C CA . PRO A 1 15 ? 3.644 3.460 -8.401 1.00 20.43 15 PRO A CA 9
ATOM 13905 C C . PRO A 1 15 ? 3.877 1.941 -8.253 1.00 34.02 15 PRO A C 9
ATOM 13906 O O . PRO A 1 15 ? 4.207 1.247 -9.220 1.00 11.14 15 PRO A O 9
ATOM 13917 N N . VAL A 1 16 ? 3.723 1.435 -7.031 1.00 54.44 16 VAL A N 9
ATOM 13918 C CA . VAL A 1 16 ? 3.868 0.001 -6.752 1.00 40.41 16 VAL A CA 9
ATOM 13919 C C . VAL A 1 16 ? 2.500 -0.707 -6.782 1.00 15.20 16 VAL A C 9
ATOM 13920 O O . VAL A 1 16 ? 1.493 -0.160 -6.324 1.00 71.23 16 VAL A O 9
ATOM 13933 N N . VAL A 1 17 ? 2.462 -1.918 -7.337 1.00 62.13 17 VAL A N 9
ATOM 13934 C CA . VAL A 1 17 ? 1.213 -2.683 -7.434 1.00 43.44 17 VAL A CA 9
ATOM 13935 C C . VAL A 1 17 ? 1.016 -3.615 -6.222 1.00 70.04 17 VAL A C 9
ATOM 13936 O O . VAL A 1 17 ? 1.781 -4.556 -6.004 1.00 43.23 17 VAL A O 9
ATOM 13949 N N . VAL A 1 18 ? -0.014 -3.335 -5.429 1.00 30.21 18 VAL A N 9
ATOM 13950 C CA . VAL A 1 18 ? -0.341 -4.143 -4.250 1.00 4.35 18 VAL A CA 9
ATOM 13951 C C . VAL A 1 18 ? -1.706 -4.829 -4.419 1.00 52.42 18 VAL A C 9
ATOM 13952 O O . VAL A 1 18 ? -2.657 -4.219 -4.897 1.00 35.30 18 VAL A O 9
ATOM 13965 N N . ARG A 1 19 ? -1.802 -6.097 -4.034 1.00 33.33 19 ARG A N 9
ATOM 13966 C CA . ARG A 1 19 ? -3.048 -6.856 -4.197 1.00 51.14 19 ARG A CA 9
ATOM 13967 C C . ARG A 1 19 ? -3.810 -7.010 -2.869 1.00 53.34 19 ARG A C 9
ATOM 13968 O O . ARG A 1 19 ? -3.231 -7.391 -1.853 1.00 65.11 19 ARG A O 9
ATOM 13989 N N . LEU A 1 20 ? -5.114 -6.717 -2.891 1.00 70.41 20 LEU A N 9
ATOM 13990 C CA . LEU A 1 20 ? -5.971 -6.852 -1.700 1.00 51.52 20 LEU A CA 9
ATOM 13991 C C . LEU A 1 20 ? -7.297 -7.549 -2.057 1.00 43.03 20 LEU A C 9
ATOM 13992 O O . LEU A 1 20 ? -7.765 -7.462 -3.191 1.00 11.41 20 LEU A O 9
ATOM 14008 N N . TYR A 1 21 ? -7.902 -8.240 -1.089 1.00 64.30 21 TYR A N 9
ATOM 14009 C CA . TYR A 1 21 ? -9.128 -9.011 -1.339 1.00 53.45 21 TYR A CA 9
ATOM 14010 C C . TYR A 1 21 ? -10.329 -8.112 -1.692 1.00 44.11 21 TYR A C 9
ATOM 14011 O O . TYR A 1 21 ? -10.482 -7.013 -1.155 1.00 72.45 21 TYR A O 9
ATOM 14029 N N . PRO A 1 22 ? -11.216 -8.592 -2.592 1.00 70.21 22 PRO A N 9
ATOM 14030 C CA . PRO A 1 22 ? -12.337 -7.793 -3.120 1.00 22.52 22 PRO A CA 9
ATOM 14031 C C . PRO A 1 22 ? -13.314 -7.325 -2.034 1.00 72.44 22 PRO A C 9
ATOM 14032 O O . PRO A 1 22 ? -13.769 -6.181 -2.045 1.00 25.10 22 PRO A O 9
ATOM 14043 N N . ASP A 1 23 ? -13.639 -8.225 -1.105 1.00 35.10 23 ASP A N 9
ATOM 14044 C CA . ASP A 1 23 ? -14.543 -7.911 0.006 1.00 33.03 23 ASP A CA 9
ATOM 14045 C C . ASP A 1 23 ? -13.982 -6.785 0.892 1.00 35.32 23 ASP A C 9
ATOM 14046 O O . ASP A 1 23 ? -14.716 -5.892 1.318 1.00 54.14 23 ASP A O 9
ATOM 14055 N N . GLU A 1 24 ? -12.676 -6.822 1.156 1.00 63.43 24 GLU A N 9
ATOM 14056 C CA . GLU A 1 24 ? -12.018 -5.764 1.932 1.00 54.11 24 GLU A CA 9
ATOM 14057 C C . GLU A 1 24 ? -12.097 -4.420 1.196 1.00 74.01 24 GLU A C 9
ATOM 14058 O O . GLU A 1 24 ? -12.461 -3.399 1.781 1.00 41.34 24 GLU A O 9
ATOM 14070 N N . ILE A 1 25 ? -11.768 -4.434 -0.096 1.00 72.23 25 ILE A N 9
ATOM 14071 C CA . ILE A 1 25 ? -11.893 -3.242 -0.944 1.00 61.51 25 ILE A CA 9
ATOM 14072 C C . ILE A 1 25 ? -13.364 -2.788 -1.056 1.00 35.52 25 ILE A C 9
ATOM 14073 O O . ILE A 1 25 ? -13.656 -1.596 -1.179 1.00 61.43 25 ILE A O 9
ATOM 14089 N N . GLU A 1 26 ? -14.282 -3.749 -0.984 1.00 51.12 26 GLU A N 9
ATOM 14090 C CA . GLU A 1 26 ? -15.721 -3.469 -1.041 1.00 61.31 26 GLU A CA 9
ATOM 14091 C C . GLU A 1 26 ? -16.201 -2.733 0.222 1.00 73.42 26 GLU A C 9
ATOM 14092 O O . GLU A 1 26 ? -17.020 -1.814 0.145 1.00 30.03 26 GLU A O 9
ATOM 14104 N N . ALA A 1 27 ? -15.690 -3.142 1.380 1.00 41.52 27 ALA A N 9
ATOM 14105 C CA . ALA A 1 27 ? -15.951 -2.422 2.632 1.00 70.34 27 ALA A CA 9
ATOM 14106 C C . ALA A 1 27 ? -15.189 -1.087 2.661 1.00 0.11 27 ALA A C 9
ATOM 14107 O O . ALA A 1 27 ? -15.651 -0.099 3.235 1.00 52.25 27 ALA A O 9
ATOM 14114 N N . LEU A 1 28 ? -14.017 -1.073 2.029 1.00 72.51 28 LEU A N 9
ATOM 14115 C CA . LEU A 1 28 ? -13.180 0.126 1.945 1.00 23.15 28 LEU A CA 9
ATOM 14116 C C . LEU A 1 28 ? -13.908 1.281 1.234 1.00 11.20 28 LEU A C 9
ATOM 14117 O O . LEU A 1 28 ? -14.008 2.386 1.767 1.00 23.23 28 LEU A O 9
ATOM 14133 N N . LYS A 1 29 ? -14.435 1.011 0.039 1.00 74.04 29 LYS A N 9
ATOM 14134 C CA . LYS A 1 29 ? -15.095 2.045 -0.778 1.00 23.14 29 LYS A CA 9
ATOM 14135 C C . LYS A 1 29 ? -16.280 2.718 -0.052 1.00 43.00 29 LYS A C 9
ATOM 14136 O O . LYS A 1 29 ? -16.770 3.760 -0.492 1.00 20.51 29 LYS A O 9
ATOM 14155 N N . SER A 1 30 ? -16.738 2.123 1.048 1.00 45.03 30 SER A N 9
ATOM 14156 C CA . SER A 1 30 ? -17.816 2.714 1.859 1.00 72.31 30 SER A CA 9
ATOM 14157 C C . SER A 1 30 ? -17.260 3.700 2.900 1.00 14.32 30 SER A C 9
ATOM 14158 O O . SER A 1 30 ? -17.901 4.700 3.233 1.00 25.42 30 SER A O 9
ATOM 14166 N N . ARG A 1 31 ? -16.053 3.423 3.400 1.00 74.43 31 ARG A N 9
ATOM 14167 C CA . ARG A 1 31 ? -15.447 4.224 4.475 1.00 23.31 31 ARG A CA 9
ATOM 14168 C C . ARG A 1 31 ? -14.429 5.252 3.947 1.00 45.01 31 ARG A C 9
ATOM 14169 O O . ARG A 1 31 ? -13.762 5.929 4.732 1.00 31.52 31 ARG A O 9
ATOM 14190 N N . VAL A 1 32 ? -14.302 5.367 2.626 1.00 43.31 32 VAL A N 9
ATOM 14191 C CA . VAL A 1 32 ? -13.380 6.345 2.028 1.00 22.13 32 VAL A CA 9
ATOM 14192 C C . VAL A 1 32 ? -14.068 7.702 1.777 1.00 32.13 32 VAL A C 9
ATOM 14193 O O . VAL A 1 32 ? -15.264 7.757 1.474 1.00 53.01 32 VAL A O 9
ATOM 14206 N N . PRO A 1 33 ? -13.327 8.818 1.934 1.00 25.50 33 PRO A N 9
ATOM 14207 C CA . PRO A 1 33 ? -13.839 10.167 1.619 1.00 21.43 33 PRO A CA 9
ATOM 14208 C C . PRO A 1 33 ? -14.189 10.329 0.126 1.00 11.41 33 PRO A C 9
ATOM 14209 O O . PRO A 1 33 ? -13.522 9.766 -0.741 1.00 3.11 33 PRO A O 9
ATOM 14220 N N . ALA A 1 34 ? -15.222 11.123 -0.165 1.00 33.12 34 ALA A N 9
ATOM 14221 C CA . ALA A 1 34 ? -15.700 11.311 -1.545 1.00 35.41 34 ALA A CA 9
ATOM 14222 C C . ALA A 1 34 ? -14.582 11.766 -2.504 1.00 22.21 34 ALA A C 9
ATOM 14223 O O . ALA A 1 34 ? -14.563 11.382 -3.674 1.00 42.12 34 ALA A O 9
ATOM 14230 N N . ASN A 1 35 ? -13.653 12.583 -2.008 1.00 52.44 35 ASN A N 9
ATOM 14231 C CA . ASN A 1 35 ? -12.544 13.086 -2.839 1.00 12.42 35 ASN A CA 9
ATOM 14232 C C . ASN A 1 35 ? -11.423 12.037 -2.993 1.00 3.15 35 ASN A C 9
ATOM 14233 O O . ASN A 1 35 ? -10.705 12.017 -3.997 1.00 73.34 35 ASN A O 9
ATOM 14244 N N . THR A 1 36 ? -11.288 11.158 -2.005 1.00 12.31 36 THR A N 9
ATOM 14245 C CA . THR A 1 36 ? -10.180 10.191 -1.963 1.00 32.01 36 THR A CA 9
ATOM 14246 C C . THR A 1 36 ? -10.546 8.860 -2.640 1.00 13.35 36 THR A C 9
ATOM 14247 O O . THR A 1 36 ? -11.543 8.229 -2.296 1.00 72.02 36 THR A O 9
ATOM 14258 N N . SER A 1 37 ? -9.727 8.431 -3.600 1.00 64.42 37 SER A N 9
ATOM 14259 C CA . SER A 1 37 ? -9.943 7.153 -4.298 1.00 14.32 37 SER A CA 9
ATOM 14260 C C . SER A 1 37 ? -9.343 5.977 -3.512 1.00 65.43 37 SER A C 9
ATOM 14261 O O . SER A 1 37 ? -8.657 6.175 -2.507 1.00 3.00 37 SER A O 9
ATOM 14269 N N . MET A 1 38 ? -9.591 4.752 -3.982 1.00 21.24 38 MET A N 9
ATOM 14270 C CA . MET A 1 38 ? -9.078 3.543 -3.319 1.00 24.12 38 MET A CA 9
ATOM 14271 C C . MET A 1 38 ? -7.544 3.571 -3.193 1.00 3.03 38 MET A C 9
ATOM 14272 O O . MET A 1 38 ? -7.005 3.513 -2.088 1.00 71.54 38 MET A O 9
ATOM 14286 N N . SER A 1 39 ? -6.852 3.665 -4.330 1.00 24.21 39 SER A N 9
ATOM 14287 C CA . SER A 1 39 ? -5.381 3.706 -4.350 1.00 74.42 39 SER A CA 9
ATOM 14288 C C . SER A 1 39 ? -4.833 4.851 -3.490 1.00 10.11 39 SER A C 9
ATOM 14289 O O . SER A 1 39 ? -3.878 4.674 -2.728 1.00 62.41 39 SER A O 9
ATOM 14297 N N . ALA A 1 40 ? -5.446 6.026 -3.615 1.00 14.42 40 ALA A N 9
ATOM 14298 C CA . ALA A 1 40 ? -5.054 7.196 -2.824 1.00 14.33 40 ALA A CA 9
ATOM 14299 C C . ALA A 1 40 ? -5.184 6.937 -1.312 1.00 33.44 40 ALA A C 9
ATOM 14300 O O . ALA A 1 40 ? -4.335 7.360 -0.522 1.00 51.12 40 ALA A O 9
ATOM 14307 N N . TYR A 1 41 ? -6.247 6.235 -0.913 1.00 11.42 41 TYR A N 9
ATOM 14308 C CA . TYR A 1 41 ? -6.477 5.924 0.503 1.00 41.04 41 TYR A CA 9
ATOM 14309 C C . TYR A 1 41 ? -5.482 4.863 1.010 1.00 25.42 41 TYR A C 9
ATOM 14310 O O . TYR A 1 41 ? -4.928 4.993 2.103 1.00 2.53 41 TYR A O 9
ATOM 14328 N N . ILE A 1 42 ? -5.259 3.816 0.213 1.00 61.22 42 ILE A N 9
ATOM 14329 C CA . ILE A 1 42 ? -4.302 2.761 0.574 1.00 11.42 42 ILE A CA 9
ATOM 14330 C C . ILE A 1 42 ? -2.913 3.350 0.874 1.00 52.44 42 ILE A C 9
ATOM 14331 O O . ILE A 1 42 ? -2.174 2.836 1.719 1.00 30.32 42 ILE A O 9
ATOM 14347 N N . ARG A 1 43 ? -2.580 4.450 0.193 1.00 34.24 43 ARG A N 9
ATOM 14348 C CA . ARG A 1 43 ? -1.294 5.126 0.388 1.00 51.32 43 ARG A CA 9
ATOM 14349 C C . ARG A 1 43 ? -1.058 5.488 1.863 1.00 55.13 43 ARG A C 9
ATOM 14350 O O . ARG A 1 43 ? 0.017 5.242 2.398 1.00 53.23 43 ARG A O 9
ATOM 14371 N N . ARG A 1 44 ? -2.068 6.068 2.520 1.00 61.41 44 ARG A N 9
ATOM 14372 C CA . ARG A 1 44 ? -1.908 6.509 3.916 1.00 20.42 44 ARG A CA 9
ATOM 14373 C C . ARG A 1 44 ? -1.788 5.311 4.874 1.00 51.50 44 ARG A C 9
ATOM 14374 O O . ARG A 1 44 ? -1.085 5.379 5.882 1.00 10.23 44 ARG A O 9
ATOM 14395 N N . ILE A 1 45 ? -2.465 4.210 4.542 1.00 34.40 45 ILE A N 9
ATOM 14396 C CA . ILE A 1 45 ? -2.421 2.990 5.358 1.00 11.24 45 ILE A CA 9
ATOM 14397 C C . ILE A 1 45 ? -0.981 2.470 5.507 1.00 13.32 45 ILE A C 9
ATOM 14398 O O . ILE A 1 45 ? -0.534 2.142 6.608 1.00 21.12 45 ILE A O 9
ATOM 14414 N N . ILE A 1 46 ? -0.260 2.396 4.391 1.00 74.51 46 ILE A N 9
ATOM 14415 C CA . ILE A 1 46 ? 1.139 1.965 4.412 1.00 65.01 46 ILE A CA 9
ATOM 14416 C C . ILE A 1 46 ? 2.076 3.107 4.840 1.00 34.43 46 ILE A C 9
ATOM 14417 O O . ILE A 1 46 ? 3.031 2.887 5.582 1.00 71.04 46 ILE A O 9
ATOM 14433 N N . LEU A 1 47 ? 1.780 4.325 4.391 1.00 4.21 47 LEU A N 9
ATOM 14434 C CA . LEU A 1 47 ? 2.590 5.508 4.727 1.00 21.41 47 LEU A CA 9
ATOM 14435 C C . LEU A 1 47 ? 2.745 5.677 6.250 1.00 62.12 47 LEU A C 9
ATOM 14436 O O . LEU A 1 47 ? 3.858 5.653 6.776 1.00 32.41 47 LEU A O 9
ATOM 14452 N N . ASN A 1 48 ? 1.620 5.818 6.954 1.00 72.03 48 ASN A N 9
ATOM 14453 C CA . ASN A 1 48 ? 1.631 5.992 8.414 1.00 1.21 48 ASN A CA 9
ATOM 14454 C C . ASN A 1 48 ? 2.250 4.782 9.140 1.00 33.43 48 ASN A C 9
ATOM 14455 O O . ASN A 1 48 ? 2.566 4.853 10.328 1.00 33.30 48 ASN A O 9
ATOM 14466 N N . HIS A 1 49 ? 2.429 3.679 8.415 1.00 72.21 49 HIS A N 9
ATOM 14467 C CA . HIS A 1 49 ? 3.084 2.486 8.958 1.00 44.02 49 HIS A CA 9
ATOM 14468 C C . HIS A 1 49 ? 4.600 2.508 8.666 1.00 13.23 49 HIS A C 9
ATOM 14469 O O . HIS A 1 49 ? 5.403 2.036 9.471 1.00 50.12 49 HIS A O 9
ATOM 14484 N N . LEU A 1 50 ? 4.984 3.064 7.513 1.00 34.00 50 LEU A N 9
ATOM 14485 C CA . LEU A 1 50 ? 6.402 3.156 7.125 1.00 35.33 50 LEU A CA 9
ATOM 14486 C C . LEU A 1 50 ? 7.124 4.297 7.860 1.00 4.14 50 LEU A C 9
ATOM 14487 O O . LEU A 1 50 ? 8.300 4.174 8.209 1.00 34.12 50 LEU A O 9
ATOM 14503 N N . GLU A 1 51 ? 6.431 5.411 8.085 1.00 62.31 51 GLU A N 9
ATOM 14504 C CA . GLU A 1 51 ? 7.001 6.520 8.864 1.00 31.23 51 GLU A CA 9
ATOM 14505 C C . GLU A 1 51 ? 7.216 6.112 10.333 1.00 72.44 51 GLU A C 9
ATOM 14506 O O . GLU A 1 51 ? 8.148 6.584 10.988 1.00 64.45 51 GLU A O 9
ATOM 14518 N N . ASP A 1 52 ? 6.350 5.228 10.832 1.00 61.15 52 ASP A N 9
ATOM 14519 C CA . ASP A 1 52 ? 6.472 4.683 12.189 1.00 41.04 52 ASP A CA 9
ATOM 14520 C C . ASP A 1 52 ? 7.715 3.778 12.320 1.00 62.24 52 ASP A C 9
ATOM 14521 O O . ASP A 1 52 ? 8.562 3.984 13.195 1.00 21.22 52 ASP A O 9
ATOM 14530 N N . GLU A 1 53 ? 7.820 2.776 11.445 1.00 23.51 53 GLU A N 9
ATOM 14531 C CA . GLU A 1 53 ? 8.999 1.900 11.418 1.00 4.51 53 GLU A CA 9
ATOM 14532 C C . GLU A 1 53 ? 10.122 2.525 10.577 1.00 42.35 53 GLU A C 9
ATOM 14533 O O . GLU A 1 53 ? 10.212 2.314 9.360 1.00 63.32 53 GLU A O 9
ATOM 14545 N N . MET B 1 1 ? -16.192 -21.695 -2.230 1.00 74.31 201 MET B N 9
ATOM 14546 C CA . MET B 1 1 ? -15.481 -21.328 -3.460 1.00 60.35 201 MET B CA 9
ATOM 14547 C C . MET B 1 1 ? -16.459 -20.990 -4.591 1.00 20.14 201 MET B C 9
ATOM 14548 O O . MET B 1 1 ? -16.064 -20.434 -5.620 1.00 71.24 201 MET B O 9
ATOM 14562 N N . VAL B 1 2 ? -17.732 -21.344 -4.408 1.00 31.44 202 VAL B N 9
ATOM 14563 C CA . VAL B 1 2 ? -18.775 -21.009 -5.384 1.00 11.14 202 VAL B CA 9
ATOM 14564 C C . VAL B 1 2 ? -19.624 -19.817 -4.896 1.00 22.42 202 VAL B C 9
ATOM 14565 O O . VAL B 1 2 ? -20.272 -19.125 -5.689 1.00 73.22 202 VAL B O 9
ATOM 14578 N N . GLY B 1 3 ? -19.613 -19.584 -3.583 1.00 53.41 203 GLY B N 9
ATOM 14579 C CA . GLY B 1 3 ? -20.334 -18.454 -3.000 1.00 41.25 203 GLY B CA 9
ATOM 14580 C C . GLY B 1 3 ? -19.785 -18.048 -1.634 1.00 34.15 203 GLY B C 9
ATOM 14581 O O . GLY B 1 3 ? -20.526 -17.585 -0.765 1.00 43.02 203 GLY B O 9
ATOM 14585 N N . ARG B 1 4 ? -18.478 -18.215 -1.448 1.00 32.31 204 ARG B N 9
ATOM 14586 C CA . ARG B 1 4 ? -17.817 -17.905 -0.170 1.00 2.21 204 ARG B CA 9
ATOM 14587 C C . ARG B 1 4 ? -16.656 -16.915 -0.374 1.00 22.25 204 ARG B C 9
ATOM 14588 O O . ARG B 1 4 ? -16.417 -16.445 -1.490 1.00 72.12 204 ARG B O 9
ATOM 14609 N N . ARG B 1 5 ? -15.932 -16.595 0.700 1.00 64.23 205 ARG B N 9
ATOM 14610 C CA . ARG B 1 5 ? -14.769 -15.700 0.599 1.00 62.04 205 ARG B CA 9
ATOM 14611 C C . ARG B 1 5 ? -13.555 -16.433 -0.011 1.00 72.43 205 ARG B C 9
ATOM 14612 O O . ARG B 1 5 ? -13.194 -17.528 0.429 1.00 74.51 205 ARG B O 9
ATOM 14633 N N . PRO B 1 6 ? -12.922 -15.849 -1.051 1.00 11.05 206 PRO B N 9
ATOM 14634 C CA . PRO B 1 6 ? -11.743 -16.446 -1.706 1.00 41.23 206 PRO B CA 9
ATOM 14635 C C . PRO B 1 6 ? -10.469 -16.371 -0.842 1.00 32.41 206 PRO B C 9
ATOM 14636 O O . PRO B 1 6 ? -10.493 -15.872 0.286 1.00 21.01 206 PRO B O 9
ATOM 14647 N N . GLY B 1 7 ? -9.355 -16.862 -1.386 1.00 14.33 207 GLY B N 9
ATOM 14648 C CA . GLY B 1 7 ? -8.091 -16.835 -0.655 1.00 31.53 207 GLY B CA 9
ATOM 14649 C C . GLY B 1 7 ? -6.982 -17.627 -1.337 1.00 42.55 207 GLY B C 9
ATOM 14650 O O . GLY B 1 7 ? -6.724 -18.782 -0.985 1.00 53.55 207 GLY B O 9
ATOM 14654 N N . GLY B 1 8 ? -6.326 -17.010 -2.315 1.00 23.30 208 GLY B N 9
ATOM 14655 C CA . GLY B 1 8 ? -5.231 -17.670 -3.026 1.00 42.42 208 GLY B CA 9
ATOM 14656 C C . GLY B 1 8 ? -4.118 -16.715 -3.451 1.00 52.32 208 GLY B C 9
ATOM 14657 O O . GLY B 1 8 ? -2.954 -17.108 -3.545 1.00 34.42 208 GLY B O 9
ATOM 14661 N N . GLY B 1 9 ? -4.476 -15.462 -3.717 1.00 32.04 209 GLY B N 9
ATOM 14662 C CA . GLY B 1 9 ? -3.496 -14.468 -4.143 1.00 15.04 209 GLY B CA 9
ATOM 14663 C C . GLY B 1 9 ? -3.194 -14.531 -5.637 1.00 63.04 209 GLY B C 9
ATOM 14664 O O . GLY B 1 9 ? -2.143 -14.073 -6.087 1.00 65.44 209 GLY B O 9
ATOM 14668 N N . LEU B 1 10 ? -4.121 -15.093 -6.407 1.00 40.14 210 LEU B N 9
ATOM 14669 C CA . LEU B 1 10 ? -3.941 -15.254 -7.854 1.00 61.21 210 LEU B CA 9
ATOM 14670 C C . LEU B 1 10 ? -4.744 -14.200 -8.632 1.00 61.51 210 LEU B C 9
ATOM 14671 O O . LEU B 1 10 ? -4.174 -13.270 -9.201 1.00 73.42 210 LEU B O 9
ATOM 14687 N N . LYS B 1 11 ? -6.068 -14.357 -8.665 1.00 65.22 211 LYS B N 9
ATOM 14688 C CA . LYS B 1 11 ? -6.956 -13.349 -9.268 1.00 62.05 211 LYS B CA 9
ATOM 14689 C C . LYS B 1 11 ? -7.854 -12.715 -8.199 1.00 52.44 211 LYS B C 9
ATOM 14690 O O . LYS B 1 11 ? -8.375 -11.612 -8.381 1.00 62.04 211 LYS B O 9
ATOM 14709 N N . ASP B 1 12 ? -8.039 -13.438 -7.095 1.00 10.02 212 ASP B N 9
ATOM 14710 C CA . ASP B 1 12 ? -8.883 -12.988 -5.987 1.00 35.42 212 ASP B CA 9
ATOM 14711 C C . ASP B 1 12 ? -8.373 -11.670 -5.377 1.00 50.13 212 ASP B C 9
ATOM 14712 O O . ASP B 1 12 ? -9.132 -10.715 -5.226 1.00 64.41 212 ASP B O 9
ATOM 14721 N N . THR B 1 13 ? -7.093 -11.623 -5.026 1.00 71.24 213 THR B N 9
ATOM 14722 C CA . THR B 1 13 ? -6.480 -10.386 -4.536 1.00 63.41 213 THR B CA 9
ATOM 14723 C C . THR B 1 13 ? -6.378 -9.344 -5.662 1.00 72.13 213 THR B C 9
ATOM 14724 O O . THR B 1 13 ? -5.508 -9.433 -6.531 1.00 2.42 213 THR B O 9
ATOM 14735 N N . LYS B 1 14 ? -7.287 -8.369 -5.643 1.00 14.15 214 LYS B N 9
ATOM 14736 C CA . LYS B 1 14 ? -7.387 -7.355 -6.701 1.00 31.33 214 LYS B CA 9
ATOM 14737 C C . LYS B 1 14 ? -6.132 -6.459 -6.755 1.00 4.14 214 LYS B C 9
ATOM 14738 O O . LYS B 1 14 ? -5.721 -5.893 -5.739 1.00 0.32 214 LYS B O 9
ATOM 14757 N N . PRO B 1 15 ? -5.506 -6.321 -7.944 1.00 11.30 215 PRO B N 9
ATOM 14758 C CA . PRO B 1 15 ? -4.302 -5.489 -8.127 1.00 10.25 215 PRO B CA 9
ATOM 14759 C C . PRO B 1 15 ? -4.596 -3.974 -8.100 1.00 31.13 215 PRO B C 9
ATOM 14760 O O . PRO B 1 15 ? -5.254 -3.436 -8.997 1.00 45.22 215 PRO B O 9
ATOM 14771 N N . VAL B 1 16 ? -4.104 -3.295 -7.066 1.00 2.22 216 VAL B N 9
ATOM 14772 C CA . VAL B 1 16 ? -4.259 -1.840 -6.924 1.00 61.32 216 VAL B CA 9
ATOM 14773 C C . VAL B 1 16 ? -2.904 -1.122 -7.069 1.00 75.33 216 VAL B C 9
ATOM 14774 O O . VAL B 1 16 ? -1.914 -1.513 -6.450 1.00 54.23 216 VAL B O 9
ATOM 14787 N N . VAL B 1 17 ? -2.860 -0.071 -7.886 1.00 15.32 217 VAL B N 9
ATOM 14788 C CA . VAL B 1 17 ? -1.617 0.684 -8.109 1.00 21.33 217 VAL B CA 9
ATOM 14789 C C . VAL B 1 17 ? -1.503 1.896 -7.159 1.00 42.13 217 VAL B C 9
ATOM 14790 O O . VAL B 1 17 ? -2.223 2.889 -7.297 1.00 43.51 217 VAL B O 9
ATOM 14803 N N . VAL B 1 18 ? -0.591 1.806 -6.194 1.00 24.24 218 VAL B N 9
ATOM 14804 C CA . VAL B 1 18 ? -0.401 2.868 -5.195 1.00 54.25 218 VAL B CA 9
ATOM 14805 C C . VAL B 1 18 ? 0.996 3.500 -5.303 1.00 15.42 218 VAL B C 9
ATOM 14806 O O . VAL B 1 18 ? 1.993 2.798 -5.446 1.00 52.11 218 VAL B O 9
ATOM 14819 N N . ARG B 1 19 ? 1.065 4.827 -5.232 1.00 5.14 219 ARG B N 9
ATOM 14820 C CA . ARG B 1 19 ? 2.348 5.538 -5.310 1.00 52.05 219 ARG B CA 9
ATOM 14821 C C . ARG B 1 19 ? 2.926 5.823 -3.912 1.00 4.22 219 ARG B C 9
ATOM 14822 O O . ARG B 1 19 ? 2.323 6.543 -3.113 1.00 55.10 219 ARG B O 9
ATOM 14843 N N . LEU B 1 20 ? 4.102 5.254 -3.628 1.00 24.45 220 LEU B N 9
ATOM 14844 C CA . LEU B 1 20 ? 4.770 5.427 -2.328 1.00 33.15 220 LEU B CA 9
ATOM 14845 C C . LEU B 1 20 ? 6.094 6.204 -2.481 1.00 70.33 220 LEU B C 9
ATOM 14846 O O . LEU B 1 20 ? 6.678 6.250 -3.567 1.00 31.03 220 LEU B O 9
ATOM 14862 N N . TYR B 1 21 ? 6.563 6.812 -1.389 1.00 41.14 221 TYR B N 9
ATOM 14863 C CA . TYR B 1 21 ? 7.780 7.634 -1.414 1.00 63.23 221 TYR B CA 9
ATOM 14864 C C . TYR B 1 21 ? 9.047 6.780 -1.629 1.00 1.52 221 TYR B C 9
ATOM 14865 O O . TYR B 1 21 ? 9.292 5.825 -0.891 1.00 12.14 221 TYR B O 9
ATOM 14883 N N . PRO B 1 22 ? 9.874 7.123 -2.648 1.00 22.33 222 PRO B N 9
ATOM 14884 C CA . PRO B 1 22 ? 11.093 6.355 -2.997 1.00 61.25 222 PRO B CA 9
ATOM 14885 C C . PRO B 1 22 ? 12.058 6.154 -1.816 1.00 52.32 222 PRO B C 9
ATOM 14886 O O . PRO B 1 22 ? 12.624 5.073 -1.640 1.00 32.04 222 PRO B O 9
ATOM 14897 N N . ASP B 1 23 ? 12.234 7.197 -1.009 1.00 41.55 223 ASP B N 9
ATOM 14898 C CA . ASP B 1 23 ? 13.132 7.151 0.151 1.00 73.54 223 ASP B CA 9
ATOM 14899 C C . ASP B 1 23 ? 12.644 6.145 1.212 1.00 33.04 223 ASP B C 9
ATOM 14900 O O . ASP B 1 23 ? 13.449 5.500 1.888 1.00 50.04 223 ASP B O 9
ATOM 14909 N N . GLU B 1 24 ? 11.326 6.008 1.346 1.00 34.43 224 GLU B N 9
ATOM 14910 C CA . GLU B 1 24 ? 10.744 5.015 2.253 1.00 51.14 224 GLU B CA 9
ATOM 14911 C C . GLU B 1 24 ? 10.779 3.610 1.628 1.00 63.12 224 GLU B C 9
ATOM 14912 O O . GLU B 1 24 ? 11.026 2.616 2.317 1.00 74.24 224 GLU B O 9
ATOM 14924 N N . ILE B 1 25 ? 10.547 3.534 0.315 1.00 41.11 225 ILE B N 9
ATOM 14925 C CA . ILE B 1 25 ? 10.684 2.273 -0.427 1.00 11.23 225 ILE B CA 9
ATOM 14926 C C . ILE B 1 25 ? 12.114 1.730 -0.303 1.00 54.32 225 ILE B C 9
ATOM 14927 O O . ILE B 1 25 ? 12.334 0.518 -0.259 1.00 54.15 225 ILE B O 9
ATOM 14943 N N . GLU B 1 26 ? 13.081 2.645 -0.232 1.00 72.13 226 GLU B N 9
ATOM 14944 C CA . GLU B 1 26 ? 14.484 2.286 -0.006 1.00 64.05 226 GLU B CA 9
ATOM 14945 C C . GLU B 1 26 ? 14.638 1.430 1.265 1.00 15.23 226 GLU B C 9
ATOM 14946 O O . GLU B 1 26 ? 15.372 0.438 1.280 1.00 1.24 226 GLU B O 9
ATOM 14958 N N . ALA B 1 27 ? 13.938 1.823 2.328 1.00 21.41 227 ALA B N 9
ATOM 14959 C CA . ALA B 1 27 ? 13.922 1.054 3.577 1.00 2.54 227 ALA B CA 9
ATOM 14960 C C . ALA B 1 27 ? 13.067 -0.214 3.436 1.00 75.35 227 ALA B C 9
ATOM 14961 O O . ALA B 1 27 ? 13.395 -1.270 3.981 1.00 63.52 227 ALA B O 9
ATOM 14968 N N . LEU B 1 28 ? 11.973 -0.094 2.688 1.00 35.53 228 LEU B N 9
ATOM 14969 C CA . LEU B 1 28 ? 11.056 -1.213 2.436 1.00 20.31 228 LEU B CA 9
ATOM 14970 C C . LEU B 1 28 ? 11.775 -2.412 1.790 1.00 71.24 228 LEU B C 9
ATOM 14971 O O . LEU B 1 28 ? 11.523 -3.562 2.144 1.00 14.04 228 LEU B O 9
ATOM 14987 N N . LYS B 1 29 ? 12.668 -2.135 0.842 1.00 71.42 229 LYS B N 9
ATOM 14988 C CA . LYS B 1 29 ? 13.429 -3.190 0.153 1.00 61.24 229 LYS B CA 9
ATOM 14989 C C . LYS B 1 29 ? 14.699 -3.585 0.933 1.00 72.34 229 LYS B C 9
ATOM 14990 O O . LYS B 1 29 ? 15.485 -4.413 0.476 1.00 35.15 229 LYS B O 9
ATOM 15009 N N . SER B 1 30 ? 14.889 -2.993 2.112 1.00 22.24 230 SER B N 9
ATOM 15010 C CA . SER B 1 30 ? 16.098 -3.235 2.920 1.00 14.23 230 SER B CA 9
ATOM 15011 C C . SER B 1 30 ? 15.835 -4.190 4.096 1.00 63.21 230 SER B C 9
ATOM 15012 O O . SER B 1 30 ? 16.595 -5.135 4.324 1.00 13.12 230 SER B O 9
ATOM 15020 N N . ARG B 1 31 ? 14.759 -3.945 4.846 1.00 31.33 231 ARG B N 9
ATOM 15021 C CA . ARG B 1 31 ? 14.471 -4.725 6.063 1.00 71.32 231 ARG B CA 9
ATOM 15022 C C . ARG B 1 31 ? 13.631 -5.987 5.780 1.00 21.25 231 ARG B C 9
ATOM 15023 O O . ARG B 1 31 ? 13.184 -6.665 6.708 1.00 21.13 231 ARG B O 9
ATOM 15044 N N . VAL B 1 32 ? 13.426 -6.312 4.508 1.00 23.35 232 VAL B N 9
ATOM 15045 C CA . VAL B 1 32 ? 12.625 -7.487 4.138 1.00 24.34 232 VAL B CA 9
ATOM 15046 C C . VAL B 1 32 ? 13.506 -8.671 3.700 1.00 34.41 232 VAL B C 9
ATOM 15047 O O . VAL B 1 32 ? 14.552 -8.484 3.075 1.00 51.15 232 VAL B O 9
ATOM 15060 N N . PRO B 1 33 ? 13.104 -9.910 4.048 1.00 23.43 233 PRO B N 9
ATOM 15061 C CA . PRO B 1 33 ? 13.795 -11.129 3.592 1.00 52.13 233 PRO B CA 9
ATOM 15062 C C . PRO B 1 33 ? 13.749 -11.302 2.063 1.00 23.50 233 PRO B C 9
ATOM 15063 O O . PRO B 1 33 ? 12.784 -10.901 1.406 1.00 30.43 233 PRO B O 9
ATOM 15074 N N . ALA B 1 34 ? 14.785 -11.933 1.505 1.00 75.23 234 ALA B N 9
ATOM 15075 C CA . ALA B 1 34 ? 14.911 -12.112 0.051 1.00 52.20 234 ALA B CA 9
ATOM 15076 C C . ALA B 1 34 ? 13.704 -12.846 -0.565 1.00 43.31 234 ALA B C 9
ATOM 15077 O O . ALA B 1 34 ? 13.409 -12.688 -1.750 1.00 72.12 234 ALA B O 9
ATOM 15084 N N . ASN B 1 35 ? 13.009 -13.649 0.243 1.00 54.11 235 ASN B N 9
ATOM 15085 C CA . ASN B 1 35 ? 11.849 -14.415 -0.235 1.00 50.53 235 ASN B CA 9
ATOM 15086 C C . ASN B 1 35 ? 10.544 -13.597 -0.167 1.00 34.22 235 ASN B C 9
ATOM 15087 O O . ASN B 1 35 ? 9.681 -13.718 -1.039 1.00 14.32 235 ASN B O 9
ATOM 15098 N N . THR B 1 36 ? 10.408 -12.763 0.863 1.00 23.20 236 THR B N 9
ATOM 15099 C CA . THR B 1 36 ? 9.158 -12.026 1.115 1.00 72.14 236 THR B CA 9
ATOM 15100 C C . THR B 1 36 ? 8.752 -11.122 -0.064 1.00 51.42 236 THR B C 9
ATOM 15101 O O . THR B 1 36 ? 7.582 -11.091 -0.453 1.00 2.34 236 THR B O 9
ATOM 15112 N N . SER B 1 37 ? 9.723 -10.394 -0.623 1.00 62.04 237 SER B N 9
ATOM 15113 C CA . SER B 1 37 ? 9.480 -9.474 -1.756 1.00 65.24 237 SER B CA 9
ATOM 15114 C C . SER B 1 37 ? 8.706 -8.214 -1.323 1.00 52.32 237 SER B C 9
ATOM 15115 O O . SER B 1 37 ? 8.451 -8.003 -0.137 1.00 33.33 237 SER B O 9
ATOM 15123 N N . MET B 1 38 ? 8.347 -7.371 -2.296 1.00 24.02 238 MET B N 9
ATOM 15124 C CA . MET B 1 38 ? 7.690 -6.083 -2.012 1.00 42.44 238 MET B CA 9
ATOM 15125 C C . MET B 1 38 ? 6.169 -6.223 -1.815 1.00 43.24 238 MET B C 9
ATOM 15126 O O . MET B 1 38 ? 5.659 -6.078 -0.701 1.00 21.12 238 MET B O 9
ATOM 15140 N N . SER B 1 39 ? 5.455 -6.507 -2.905 1.00 14.12 239 SER B N 9
ATOM 15141 C CA . SER B 1 39 ? 3.980 -6.543 -2.903 1.00 12.43 239 SER B CA 9
ATOM 15142 C C . SER B 1 39 ? 3.417 -7.431 -1.784 1.00 72.44 239 SER B C 9
ATOM 15143 O O . SER B 1 39 ? 2.498 -7.031 -1.068 1.00 0.42 239 SER B O 9
ATOM 15151 N N . ALA B 1 40 ? 3.974 -8.632 -1.639 1.00 42.33 240 ALA B N 9
ATOM 15152 C CA . ALA B 1 40 ? 3.546 -9.563 -0.587 1.00 65.15 240 ALA B CA 9
ATOM 15153 C C . ALA B 1 40 ? 3.736 -8.969 0.821 1.00 14.24 240 ALA B C 9
ATOM 15154 O O . ALA B 1 40 ? 2.920 -9.197 1.717 1.00 1.34 240 ALA B O 9
ATOM 15161 N N . TYR B 1 41 ? 4.808 -8.196 1.007 1.00 33.21 241 TYR B N 9
ATOM 15162 C CA . TYR B 1 41 ? 5.093 -7.574 2.307 1.00 53.23 241 TYR B CA 9
ATOM 15163 C C . TYR B 1 41 ? 4.116 -6.423 2.598 1.00 42.11 241 TYR B C 9
ATOM 15164 O O . TYR B 1 41 ? 3.782 -6.153 3.750 1.00 53.24 241 TYR B O 9
ATOM 15182 N N . ILE B 1 42 ? 3.658 -5.743 1.551 1.00 13.54 242 ILE B N 9
ATOM 15183 C CA . ILE B 1 42 ? 2.671 -4.669 1.708 1.00 20.43 242 ILE B CA 9
ATOM 15184 C C . ILE B 1 42 ? 1.259 -5.240 1.926 1.00 33.35 242 ILE B C 9
ATOM 15185 O O . ILE B 1 42 ? 0.463 -4.688 2.691 1.00 53.14 242 ILE B O 9
ATOM 15201 N N . ARG B 1 43 ? 0.963 -6.361 1.265 1.00 74.40 243 ARG B N 9
ATOM 15202 C CA . ARG B 1 43 ? -0.351 -7.007 1.378 1.00 32.22 243 ARG B CA 9
ATOM 15203 C C . ARG B 1 43 ? -0.681 -7.368 2.839 1.00 23.40 243 ARG B C 9
ATOM 15204 O O . ARG B 1 43 ? -1.800 -7.144 3.305 1.00 33.33 243 ARG B O 9
ATOM 15225 N N . ARG B 1 44 ? 0.299 -7.914 3.563 1.00 41.44 244 ARG B N 9
ATOM 15226 C CA . ARG B 1 44 ? 0.116 -8.231 4.988 1.00 45.34 244 ARG B CA 9
ATOM 15227 C C . ARG B 1 44 ? -0.097 -6.961 5.835 1.00 15.00 244 ARG B C 9
ATOM 15228 O O . ARG B 1 44 ? -0.878 -6.968 6.782 1.00 31.30 244 ARG B O 9
ATOM 15249 N N . ILE B 1 45 ? 0.592 -5.873 5.478 1.00 0.14 245 ILE B N 9
ATOM 15250 C CA . ILE B 1 45 ? 0.477 -4.608 6.216 1.00 25.11 245 ILE B CA 9
ATOM 15251 C C . ILE B 1 45 ? -0.954 -4.047 6.155 1.00 43.32 245 ILE B C 9
ATOM 15252 O O . ILE B 1 45 ? -1.563 -3.756 7.187 1.00 0.43 245 ILE B O 9
ATOM 15268 N N . ILE B 1 46 ? -1.488 -3.901 4.944 1.00 22.22 246 ILE B N 9
ATOM 15269 C CA . ILE B 1 46 ? -2.851 -3.388 4.764 1.00 42.51 246 ILE B CA 9
ATOM 15270 C C . ILE B 1 46 ? -3.901 -4.356 5.340 1.00 41.42 246 ILE B C 9
ATOM 15271 O O . ILE B 1 46 ? -4.864 -3.925 5.982 1.00 53.40 246 ILE B O 9
ATOM 15287 N N . LEU B 1 47 ? -3.699 -5.660 5.128 1.00 73.45 247 LEU B N 9
ATOM 15288 C CA . LEU B 1 47 ? -4.577 -6.693 5.703 1.00 44.40 247 LEU B CA 9
ATOM 15289 C C . LEU B 1 47 ? -4.740 -6.495 7.220 1.00 61.12 247 LEU B C 9
ATOM 15290 O O . LEU B 1 47 ? -5.855 -6.437 7.741 1.00 10.11 247 LEU B O 9
ATOM 15306 N N . ASN B 1 48 ? -3.613 -6.336 7.913 1.00 75.21 248 ASN B N 9
ATOM 15307 C CA . ASN B 1 48 ? -3.607 -6.161 9.372 1.00 2.53 248 ASN B CA 9
ATOM 15308 C C . ASN B 1 48 ? -4.116 -4.770 9.801 1.00 62.04 248 ASN B C 9
ATOM 15309 O O . ASN B 1 48 ? -3.994 -4.385 10.967 1.00 4.44 248 ASN B O 9
ATOM 15320 N N . HIS B 1 49 ? -4.686 -4.017 8.863 1.00 61.40 249 HIS B N 9
ATOM 15321 C CA . HIS B 1 49 ? -5.307 -2.728 9.181 1.00 62.23 249 HIS B CA 9
ATOM 15322 C C . HIS B 1 49 ? -6.818 -2.764 8.912 1.00 25.42 249 HIS B C 9
ATOM 15323 O O . HIS B 1 49 ? -7.605 -2.238 9.697 1.00 54.04 249 HIS B O 9
ATOM 15338 N N . LEU B 1 50 ? -7.222 -3.391 7.803 1.00 24.22 250 LEU B N 9
ATOM 15339 C CA . LEU B 1 50 ? -8.649 -3.523 7.459 1.00 41.50 250 LEU B CA 9
ATOM 15340 C C . LEU B 1 50 ? -9.400 -4.417 8.467 1.00 12.31 250 LEU B C 9
ATOM 15341 O O . LEU B 1 50 ? -10.611 -4.282 8.650 1.00 74.44 250 LEU B O 9
ATOM 15357 N N . GLU B 1 51 ? -8.680 -5.337 9.107 1.00 34.42 251 GLU B N 9
ATOM 15358 C CA . GLU B 1 51 ? -9.262 -6.170 10.172 1.00 23.54 251 GLU B CA 9
ATOM 15359 C C . GLU B 1 51 ? -9.092 -5.522 11.561 1.00 21.14 251 GLU B C 9
ATOM 15360 O O . GLU B 1 51 ? -9.531 -6.075 12.571 1.00 11.23 251 GLU B O 9
ATOM 15372 N N . ASP B 1 52 ? -8.456 -4.352 11.604 1.00 64.24 252 ASP B N 9
ATOM 15373 C CA . ASP B 1 52 ? -8.126 -3.686 12.873 1.00 14.32 252 ASP B CA 9
ATOM 15374 C C . ASP B 1 52 ? -9.000 -2.437 13.105 1.00 44.10 252 ASP B C 9
ATOM 15375 O O . ASP B 1 52 ? -9.936 -2.462 13.913 1.00 71.43 252 ASP B O 9
ATOM 15384 N N . GLU B 1 53 ? -8.701 -1.349 12.393 1.00 31.33 253 GLU B N 9
ATOM 15385 C CA . GLU B 1 53 ? -9.488 -0.107 12.498 1.00 0.12 253 GLU B CA 9
ATOM 15386 C C . GLU B 1 53 ? -10.087 0.297 11.136 1.00 1.22 253 GLU B C 9
ATOM 15387 O O . GLU B 1 53 ? -11.210 -0.154 10.821 1.00 38.70 253 GLU B O 9
ATOM 15400 N N . MET A 1 1 ? 19.610 6.165 -0.027 1.00 33.55 1 MET A N 10
ATOM 15401 C CA . MET A 1 1 ? 19.444 7.492 0.629 1.00 2.53 1 MET A CA 10
ATOM 15402 C C . MET A 1 1 ? 19.242 7.338 2.143 1.00 65.42 1 MET A C 10
ATOM 15403 O O . MET A 1 1 ? 18.863 6.272 2.622 1.00 42.44 1 MET A O 10
ATOM 15419 N N . VAL A 1 2 ? 19.481 8.417 2.889 1.00 0.32 2 VAL A N 10
ATOM 15420 C CA . VAL A 1 2 ? 19.382 8.390 4.360 1.00 3.54 2 VAL A CA 10
ATOM 15421 C C . VAL A 1 2 ? 18.034 8.940 4.868 1.00 71.35 2 VAL A C 10
ATOM 15422 O O . VAL A 1 2 ? 17.881 9.242 6.053 1.00 41.34 2 VAL A O 10
ATOM 15435 N N . GLY A 1 3 ? 17.055 9.051 3.972 1.00 73.52 3 GLY A N 10
ATOM 15436 C CA . GLY A 1 3 ? 15.741 9.569 4.346 1.00 72.13 3 GLY A CA 10
ATOM 15437 C C . GLY A 1 3 ? 15.495 10.988 3.838 1.00 73.23 3 GLY A C 10
ATOM 15438 O O . GLY A 1 3 ? 16.002 11.959 4.408 1.00 22.03 3 GLY A O 10
ATOM 15442 N N . ARG A 1 4 ? 14.716 11.107 2.766 1.00 11.44 4 ARG A N 10
ATOM 15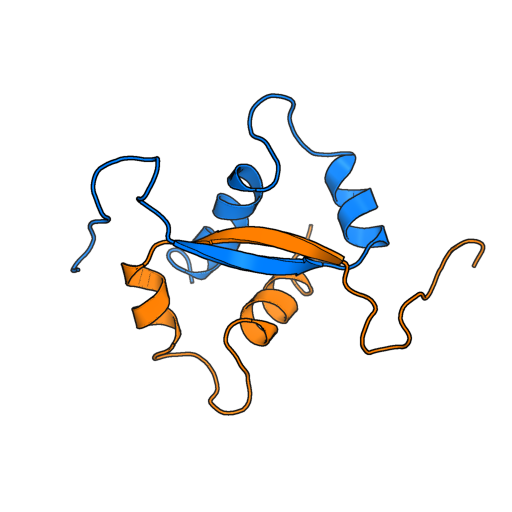443 C CA . ARG A 1 4 ? 14.420 12.403 2.136 1.00 33.14 4 ARG A CA 10
ATOM 15444 C C . ARG A 1 4 ? 12.962 12.448 1.647 1.00 42.42 4 ARG A C 10
ATOM 15445 O O . ARG A 1 4 ? 12.154 11.600 2.013 1.00 14.24 4 ARG A O 10
ATOM 15466 N N . ARG A 1 5 ? 12.635 13.454 0.836 1.00 51.42 5 ARG A N 10
ATOM 15467 C CA . ARG A 1 5 ? 11.332 13.516 0.162 1.00 31.11 5 ARG A CA 10
ATOM 15468 C C . ARG A 1 5 ? 11.411 14.404 -1.097 1.00 3.32 5 ARG A C 10
ATOM 15469 O O . ARG A 1 5 ? 11.570 15.621 -1.006 1.00 52.53 5 ARG A O 10
ATOM 15490 N N . PRO A 1 6 ? 11.318 13.795 -2.298 1.00 51.51 6 PRO A N 10
ATOM 15491 C CA . PRO A 1 6 ? 11.500 14.518 -3.568 1.00 2.41 6 PRO A CA 10
ATOM 15492 C C . PRO A 1 6 ? 10.311 15.418 -3.952 1.00 42.33 6 PRO A C 10
ATOM 15493 O O . PRO A 1 6 ? 9.157 14.977 -3.988 1.00 43.45 6 PRO A O 10
ATOM 15504 N N . GLY A 1 7 ? 10.603 16.683 -4.248 1.00 54.34 7 GLY A N 10
ATOM 15505 C CA . GLY A 1 7 ? 9.577 17.608 -4.717 1.00 3.41 7 GLY A CA 10
ATOM 15506 C C . GLY A 1 7 ? 9.249 17.413 -6.194 1.00 24.40 7 GLY A C 10
ATOM 15507 O O . GLY A 1 7 ? 9.559 18.264 -7.030 1.00 75.30 7 GLY A O 10
ATOM 15511 N N . GLY A 1 8 ? 8.619 16.286 -6.517 1.00 51.54 8 GLY A N 10
ATOM 15512 C CA . GLY A 1 8 ? 8.316 15.960 -7.906 1.00 74.44 8 GLY A CA 10
ATOM 15513 C C . GLY A 1 8 ? 6.955 16.462 -8.374 1.00 34.12 8 GLY A C 10
ATOM 15514 O O . GLY A 1 8 ? 6.675 16.466 -9.575 1.00 1.12 8 GLY A O 10
ATOM 15518 N N . GLY A 1 9 ? 6.111 16.874 -7.430 1.00 73.31 9 GLY A N 10
ATOM 15519 C CA . GLY A 1 9 ? 4.764 17.337 -7.757 1.00 24.03 9 GLY A CA 10
ATOM 15520 C C . GLY A 1 9 ? 3.878 16.227 -8.316 1.00 61.41 9 GLY A C 10
ATOM 15521 O O . GLY A 1 9 ? 2.991 15.718 -7.630 1.00 41.41 9 GLY A O 10
ATOM 15525 N N . LEU A 1 10 ? 4.118 15.856 -9.572 1.00 72.04 10 LEU A N 10
ATOM 15526 C CA . LEU A 1 10 ? 3.371 14.781 -10.234 1.00 12.14 10 LEU A CA 10
ATOM 15527 C C . LEU A 1 10 ? 4.197 13.482 -10.313 1.00 11.13 10 LEU A C 10
ATOM 15528 O O . LEU A 1 10 ? 3.644 12.390 -10.459 1.00 64.13 10 LEU A O 10
ATOM 15544 N N . LYS A 1 11 ? 5.520 13.607 -10.209 1.00 15.44 11 LYS A N 10
ATOM 15545 C CA . LYS A 1 11 ? 6.433 12.484 -10.487 1.00 12.03 11 LYS A CA 10
ATOM 15546 C C . LYS A 1 11 ? 7.272 12.064 -9.264 1.00 31.42 11 LYS A C 10
ATOM 15547 O O . LYS A 1 11 ? 8.353 11.492 -9.412 1.00 54.22 11 LYS A O 10
ATOM 15566 N N . ASP A 1 12 ? 6.775 12.331 -8.058 1.00 35.10 12 ASP A N 10
ATOM 15567 C CA . ASP A 1 12 ? 7.444 11.859 -6.835 1.00 24.41 12 ASP A CA 10
ATOM 15568 C C . ASP A 1 12 ? 6.912 10.485 -6.387 1.00 35.12 12 ASP A C 10
ATOM 15569 O O . ASP A 1 12 ? 7.675 9.525 -6.266 1.00 24.20 12 ASP A O 10
ATOM 15578 N N . THR A 1 13 ? 5.607 10.397 -6.136 1.00 51.42 13 THR A N 10
ATOM 15579 C CA . THR A 1 13 ? 4.981 9.137 -5.719 1.00 53.24 13 THR A CA 10
ATOM 15580 C C . THR A 1 13 ? 5.071 8.058 -6.812 1.00 64.23 13 THR A C 10
ATOM 15581 O O . THR A 1 13 ? 4.320 8.076 -7.788 1.00 52.12 13 THR A O 10
ATOM 15592 N N . LYS A 1 14 ? 5.999 7.123 -6.634 1.00 42.54 14 LYS A N 10
ATOM 15593 C CA . LYS A 1 14 ? 6.216 6.033 -7.590 1.00 42.00 14 LYS A CA 10
ATOM 15594 C C . LYS A 1 14 ? 5.107 4.965 -7.498 1.00 45.12 14 LYS A C 10
ATOM 15595 O O . LYS A 1 14 ? 4.713 4.561 -6.401 1.00 30.13 14 LYS A O 10
ATOM 15614 N N . PRO A 1 15 ? 4.588 4.495 -8.653 1.00 12.11 15 PRO A N 10
ATOM 15615 C CA . PRO A 1 15 ? 3.528 3.469 -8.697 1.00 20.43 15 PRO A CA 10
ATOM 15616 C C . PRO A 1 15 ? 4.008 2.068 -8.264 1.00 34.02 15 PRO A C 10
ATOM 15617 O O . PRO A 1 15 ? 5.143 1.665 -8.535 1.00 11.14 15 PRO A O 10
ATOM 15628 N N . VAL A 1 16 ? 3.122 1.338 -7.592 1.00 54.44 16 VAL A N 10
ATOM 15629 C CA . VAL A 1 16 ? 3.396 -0.029 -7.139 1.00 40.41 16 VAL A CA 10
ATOM 15630 C C . VAL A 1 16 ? 2.083 -0.818 -6.970 1.00 15.20 16 VAL A C 10
ATOM 15631 O O . VAL A 1 16 ? 1.180 -0.400 -6.245 1.00 71.23 16 VAL A O 10
ATOM 15644 N N . VAL A 1 17 ? 1.970 -1.948 -7.663 1.00 62.13 17 VAL A N 10
ATOM 15645 C CA . VAL A 1 17 ? 0.748 -2.760 -7.616 1.00 43.44 17 VAL A CA 10
ATOM 15646 C C . VAL A 1 17 ? 0.743 -3.747 -6.432 1.00 70.04 17 VAL A C 10
ATOM 15647 O O . VAL A 1 17 ? 1.619 -4.608 -6.307 1.00 43.23 17 VAL A O 10
ATOM 15660 N N . VAL A 1 18 ? -0.248 -3.600 -5.556 1.00 30.21 18 VAL A N 10
ATOM 15661 C CA . VAL A 1 18 ? -0.444 -4.509 -4.416 1.00 4.35 18 VAL A CA 10
ATOM 15662 C C . VAL A 1 18 ? -1.836 -5.154 -4.491 1.00 52.42 18 VAL A C 10
ATOM 15663 O O . VAL A 1 18 ? -2.800 -4.508 -4.892 1.00 35.30 18 VAL A O 10
ATOM 15676 N N . ARG A 1 19 ? -1.948 -6.425 -4.109 1.00 33.33 19 ARG A N 10
ATOM 15677 C CA . ARG A 1 19 ? -3.222 -7.151 -4.236 1.00 51.14 19 ARG A CA 10
ATOM 15678 C C . ARG A 1 19 ? -3.945 -7.337 -2.890 1.00 53.34 19 ARG A C 10
ATOM 15679 O O . ARG A 1 19 ? -3.318 -7.583 -1.859 1.00 65.11 19 ARG A O 10
ATOM 15700 N N . LEU A 1 20 ? -5.275 -7.235 -2.931 1.00 70.41 20 LEU A N 10
ATOM 15701 C CA . LEU A 1 20 ? -6.123 -7.384 -1.738 1.00 51.52 20 LEU A CA 10
ATOM 15702 C C . LEU A 1 20 ? -7.411 -8.167 -2.080 1.00 43.03 20 LEU A C 10
ATOM 15703 O O . LEU A 1 20 ? -7.810 -8.241 -3.244 1.00 11.41 20 LEU A O 10
ATOM 15719 N N . TYR A 1 21 ? -8.055 -8.753 -1.072 1.00 64.30 21 TYR A N 10
ATOM 15720 C CA . TYR A 1 21 ? -9.258 -9.577 -1.287 1.00 53.45 21 TYR A CA 10
ATOM 15721 C C . TYR A 1 21 ? -10.504 -8.736 -1.625 1.00 44.11 21 TYR A C 10
ATOM 15722 O O . TYR A 1 21 ? -10.692 -7.639 -1.093 1.00 72.45 21 TYR A O 10
ATOM 15740 N N . PRO A 1 22 ? -11.386 -9.259 -2.514 1.00 70.21 22 PRO A N 10
ATOM 15741 C CA . PRO A 1 22 ? -12.618 -8.561 -2.942 1.00 22.52 22 PRO A CA 10
ATOM 15742 C C . PRO A 1 22 ? -13.475 -8.070 -1.764 1.00 72.44 22 PRO A C 10
ATOM 15743 O O . PRO A 1 22 ? -13.930 -6.926 -1.753 1.00 25.10 22 PRO A O 10
ATOM 15754 N N . ASP A 1 23 ? -13.681 -8.940 -0.776 1.00 35.10 23 ASP A N 10
ATOM 15755 C CA . ASP A 1 23 ? -14.440 -8.596 0.435 1.00 33.03 23 ASP A CA 10
ATOM 15756 C C . ASP A 1 23 ? -13.878 -7.339 1.121 1.00 35.32 23 ASP A C 10
ATOM 15757 O O . ASP A 1 23 ? -14.626 -6.446 1.526 1.00 54.14 23 ASP A O 10
ATOM 15766 N N . GLU A 1 24 ? -12.555 -7.275 1.235 1.00 63.43 24 GLU A N 10
ATOM 15767 C CA . GLU A 1 24 ? -11.881 -6.140 1.869 1.00 54.11 24 GLU A CA 10
ATOM 15768 C C . GLU A 1 24 ? -11.924 -4.891 0.976 1.00 74.01 24 GLU A C 10
ATOM 15769 O O . GLU A 1 24 ? -12.090 -3.775 1.466 1.00 41.34 24 GLU A O 10
ATOM 15781 N N . ILE A 1 25 ? -11.784 -5.083 -0.335 1.00 72.23 25 ILE A N 10
ATOM 15782 C CA . ILE A 1 25 ? -11.913 -3.977 -1.294 1.00 61.51 25 ILE A CA 10
ATOM 15783 C C . ILE A 1 25 ? -13.356 -3.442 -1.323 1.00 35.52 25 ILE A C 10
ATOM 15784 O O . ILE A 1 25 ? -13.591 -2.256 -1.563 1.00 61.43 25 ILE A O 10
ATOM 15800 N N . GLU A 1 26 ? -14.313 -4.326 -1.060 1.00 51.12 26 GLU A N 10
ATOM 15801 C CA . GLU A 1 26 ? -15.721 -3.942 -0.918 1.00 61.31 26 GLU A CA 10
ATOM 15802 C C . GLU A 1 26 ? -15.891 -2.953 0.247 1.00 73.42 26 GLU A C 10
ATOM 15803 O O . GLU A 1 26 ? -16.502 -1.892 0.099 1.00 30.03 26 GLU A O 10
ATOM 15815 N N . ALA A 1 27 ? -15.323 -3.309 1.399 1.00 41.52 27 ALA A N 10
ATOM 15816 C CA . ALA A 1 27 ? -15.305 -2.417 2.564 1.00 70.34 27 ALA A CA 10
ATOM 15817 C C . ALA A 1 27 ? -14.407 -1.193 2.311 1.00 0.11 27 ALA A C 10
ATOM 15818 O O . ALA A 1 27 ? -14.666 -0.101 2.818 1.00 52.25 27 ALA A O 10
ATOM 15825 N N . LEU A 1 28 ? -13.358 -1.389 1.512 1.00 72.51 28 LEU A N 10
ATOM 15826 C CA . LEU A 1 28 ? -12.432 -0.313 1.145 1.00 23.15 28 LEU A CA 10
ATOM 15827 C C . LEU A 1 28 ? -13.170 0.827 0.426 1.00 11.20 28 LEU A C 10
ATOM 15828 O O . LEU A 1 28 ? -13.273 1.937 0.948 1.00 23.23 28 LEU A O 10
ATOM 15844 N N . LYS A 1 29 ? -13.718 0.533 -0.758 1.00 74.04 29 LYS A N 10
ATOM 15845 C CA . LYS A 1 29 ? -14.447 1.541 -1.548 1.00 23.14 29 LYS A CA 10
ATOM 15846 C C . LYS A 1 29 ? -15.663 2.098 -0.784 1.00 43.00 29 LYS A C 10
ATOM 15847 O O . LYS A 1 29 ? -16.266 3.092 -1.190 1.00 20.51 29 LYS A O 10
ATOM 15866 N N . SER A 1 30 ? -16.013 1.452 0.325 1.00 45.03 30 SER A N 10
ATOM 15867 C CA . SER A 1 30 ? -17.072 1.940 1.213 1.00 72.31 30 SER A CA 10
ATOM 15868 C C . SER A 1 30 ? -16.538 2.985 2.210 1.00 14.32 30 SER A C 10
ATOM 15869 O O . SER A 1 30 ? -17.139 4.045 2.395 1.00 25.42 30 SER A O 10
ATOM 15877 N N . ARG A 1 31 ? -15.393 2.696 2.839 1.00 74.43 31 ARG A N 10
ATOM 15878 C CA . ARG A 1 31 ? -14.855 3.561 3.905 1.00 23.31 31 ARG A CA 10
ATOM 15879 C C . ARG A 1 31 ? -13.904 4.655 3.380 1.00 45.01 31 ARG A C 10
ATOM 15880 O O . ARG A 1 31 ? -13.456 5.508 4.149 1.00 31.52 31 ARG A O 10
ATOM 15901 N N . VAL A 1 32 ? -13.590 4.633 2.083 1.00 43.31 32 VAL A N 10
ATOM 15902 C CA . VAL A 1 32 ? -12.737 5.674 1.482 1.00 22.13 32 VAL A CA 10
ATOM 15903 C C . VAL A 1 32 ? -13.497 7.003 1.300 1.00 32.13 32 VAL A C 10
ATOM 15904 O O . VAL A 1 32 ? -14.647 7.020 0.848 1.00 53.01 32 VAL A O 10
ATOM 15917 N N . PRO A 1 33 ? -12.867 8.140 1.663 1.00 25.50 33 PRO A N 10
ATOM 15918 C CA . PRO A 1 33 ? -13.461 9.475 1.471 1.00 21.43 33 PRO A CA 10
ATOM 15919 C C . PRO A 1 33 ? -13.531 9.880 -0.013 1.00 11.41 33 PRO A C 10
ATOM 15920 O O . PRO A 1 33 ? -12.626 9.579 -0.790 1.00 3.11 33 PRO A O 10
ATOM 15931 N N . ALA A 1 34 ? -14.605 10.575 -0.398 1.00 33.12 34 ALA A N 10
ATOM 15932 C CA . ALA A 1 34 ? -14.795 11.019 -1.791 1.00 35.41 34 ALA A CA 10
ATOM 15933 C C . ALA A 1 34 ? -13.618 11.872 -2.298 1.00 22.21 34 ALA A C 10
ATOM 15934 O O . ALA A 1 34 ? -13.260 11.823 -3.478 1.00 42.12 34 ALA A O 10
ATOM 15941 N N . ASN A 1 35 ? -13.015 12.648 -1.400 1.00 52.44 35 ASN A N 10
ATOM 15942 C CA . ASN A 1 35 ? -11.875 13.510 -1.745 1.00 12.42 35 ASN A CA 10
ATOM 15943 C C . ASN A 1 35 ? -10.528 12.774 -1.618 1.00 3.15 35 ASN A C 10
ATOM 15944 O O . ASN A 1 35 ? -9.476 13.401 -1.484 1.00 73.34 35 ASN A O 10
ATOM 15955 N N . THR A 1 36 ? -10.556 11.444 -1.675 1.00 12.31 36 THR A N 10
ATOM 15956 C CA . THR A 1 36 ? -9.327 10.640 -1.606 1.00 32.01 36 THR A CA 10
ATOM 15957 C C . THR A 1 36 ? -9.408 9.408 -2.516 1.00 13.35 36 THR A C 10
ATOM 15958 O O . THR A 1 36 ? -10.288 8.565 -2.355 1.00 72.02 36 THR A O 10
ATOM 15969 N N . SER A 1 37 ? -8.490 9.311 -3.475 1.00 64.42 37 SER A N 10
ATOM 15970 C CA . SER A 1 37 ? -8.419 8.146 -4.368 1.00 14.32 37 SER A CA 10
ATOM 15971 C C . SER A 1 37 ? -7.972 6.892 -3.606 1.00 65.43 37 SER A C 10
ATOM 15972 O O . SER A 1 37 ? -7.403 6.986 -2.517 1.00 3.00 37 SER A O 10
ATOM 15980 N N . MET A 1 38 ? -8.223 5.716 -4.183 1.00 21.24 38 MET A N 10
ATOM 15981 C CA . MET A 1 38 ? -7.771 4.453 -3.579 1.00 24.12 38 MET A CA 10
ATOM 15982 C C . MET A 1 38 ? -6.243 4.442 -3.397 1.00 3.03 38 MET A C 10
ATOM 15983 O O . MET A 1 38 ? -5.734 3.987 -2.374 1.00 71.54 38 MET A O 10
ATOM 15997 N N . SER A 1 39 ? -5.525 4.960 -4.392 1.00 24.21 39 SER A N 10
ATOM 15998 C CA . SER A 1 39 ? -4.060 5.047 -4.334 1.00 74.42 39 SER A CA 10
ATOM 15999 C C . SER A 1 39 ? -3.596 5.915 -3.154 1.00 10.11 39 SER A C 10
ATOM 16000 O O . SER A 1 39 ? -2.691 5.535 -2.411 1.00 62.41 39 SER A O 10
ATOM 16008 N N . ALA A 1 40 ? -4.222 7.080 -2.991 1.00 14.42 40 ALA A N 10
ATOM 16009 C CA . ALA A 1 40 ? -3.886 8.000 -1.897 1.00 14.33 40 ALA A CA 10
ATOM 16010 C C . ALA A 1 40 ? -4.279 7.427 -0.523 1.00 33.44 40 ALA A C 10
ATOM 16011 O O . ALA A 1 40 ? -3.561 7.602 0.466 1.00 51.12 40 ALA A O 10
ATOM 16018 N N . TYR A 1 41 ? -5.419 6.738 -0.473 1.00 11.42 41 TYR A N 10
ATOM 16019 C CA . TYR A 1 41 ? -5.906 6.133 0.774 1.00 41.04 41 TYR A CA 10
ATOM 16020 C C . TYR A 1 41 ? -4.979 4.992 1.234 1.00 25.42 41 TYR A C 10
ATOM 16021 O O . TYR A 1 41 ? -4.497 4.996 2.367 1.00 2.53 41 TYR A O 10
ATOM 16039 N N . ILE A 1 42 ? -4.730 4.022 0.351 1.00 61.22 42 ILE A N 10
ATOM 16040 C CA . ILE A 1 42 ? -3.798 2.928 0.658 1.00 11.42 42 ILE A CA 10
ATOM 16041 C C . ILE A 1 42 ? -2.400 3.478 0.983 1.00 52.44 42 ILE A C 10
ATOM 16042 O O . ILE A 1 42 ? -1.708 2.973 1.871 1.00 30.32 42 ILE A O 10
ATOM 16058 N N . ARG A 1 43 ? -2.004 4.530 0.264 1.00 34.24 43 ARG A N 10
ATOM 16059 C CA . ARG A 1 43 ? -0.739 5.222 0.522 1.00 51.32 43 ARG A CA 10
ATOM 16060 C C . ARG A 1 43 ? -0.620 5.634 1.995 1.00 55.13 43 ARG A C 10
ATOM 16061 O O . ARG A 1 43 ? 0.334 5.265 2.673 1.00 53.23 43 ARG A O 10
ATOM 16082 N N . ARG A 1 44 ? -1.599 6.392 2.493 1.00 61.41 44 ARG A N 10
ATOM 16083 C CA . ARG A 1 44 ? -1.546 6.880 3.874 1.00 20.42 44 ARG A CA 10
ATOM 16084 C C . ARG A 1 44 ? -1.689 5.727 4.885 1.00 51.50 44 ARG A C 10
ATOM 16085 O O . ARG A 1 44 ? -1.164 5.803 5.996 1.00 10.23 44 ARG A O 10
ATOM 16106 N N . ILE A 1 45 ? -2.387 4.656 4.493 1.00 34.40 45 ILE A N 10
ATOM 16107 C CA . ILE A 1 45 ? -2.476 3.446 5.324 1.00 11.24 45 ILE A CA 10
ATOM 16108 C C . ILE A 1 45 ? -1.078 2.904 5.664 1.00 13.32 45 ILE A C 10
ATOM 16109 O O . ILE A 1 45 ? -0.722 2.761 6.835 1.00 21.12 45 ILE A O 10
ATOM 16125 N N . ILE A 1 46 ? -0.287 2.610 4.634 1.00 74.51 46 ILE A N 10
ATOM 16126 C CA . ILE A 1 46 ? 1.076 2.112 4.837 1.00 65.01 46 ILE A CA 10
ATOM 16127 C C . ILE A 1 46 ? 2.010 3.225 5.342 1.00 34.43 46 ILE A C 10
ATOM 16128 O O . ILE A 1 46 ? 2.909 2.970 6.145 1.00 71.04 46 ILE A O 10
ATOM 16144 N N . LEU A 1 47 ? 1.764 4.459 4.896 1.00 4.21 47 LEU A N 10
ATOM 16145 C CA . LEU A 1 47 ? 2.540 5.631 5.333 1.00 21.41 47 LEU A CA 10
ATOM 16146 C C . LEU A 1 47 ? 2.637 5.702 6.863 1.00 62.12 47 LEU A C 10
ATOM 16147 O O . LEU A 1 47 ? 3.731 5.792 7.419 1.00 32.41 47 LEU A O 10
ATOM 16163 N N . ASN A 1 48 ? 1.491 5.630 7.546 1.00 72.03 48 ASN A N 10
ATOM 16164 C CA . ASN A 1 48 ? 1.468 5.665 9.017 1.00 1.21 48 ASN A CA 10
ATOM 16165 C C . ASN A 1 48 ? 2.272 4.508 9.643 1.00 33.43 48 ASN A C 10
ATOM 16166 O O . ASN A 1 48 ? 2.647 4.567 10.812 1.00 33.30 48 ASN A O 10
ATOM 16177 N N . HIS A 1 49 ? 2.539 3.459 8.868 1.00 72.21 49 HIS A N 10
ATOM 16178 C CA . HIS A 1 49 ? 3.352 2.336 9.350 1.00 44.02 49 HIS A CA 10
ATOM 16179 C C . HIS A 1 49 ? 4.836 2.518 8.962 1.00 13.23 49 HIS A C 10
ATOM 16180 O O . HIS A 1 49 ? 5.730 2.024 9.651 1.00 50.12 49 HIS A O 10
ATOM 16195 N N . LEU A 1 50 ? 5.088 3.227 7.857 1.00 34.00 50 LEU A N 10
ATOM 16196 C CA . LEU A 1 50 ? 6.462 3.531 7.421 1.00 35.33 50 LEU A CA 10
ATOM 16197 C C . LEU A 1 50 ? 7.085 4.646 8.279 1.00 4.14 50 LEU A C 10
ATOM 16198 O O . LEU A 1 50 ? 8.237 4.541 8.701 1.00 34.12 50 LEU A O 10
ATOM 16214 N N . GLU A 1 51 ? 6.322 5.712 8.532 1.00 62.31 51 GLU A N 10
ATOM 16215 C CA . GLU A 1 51 ? 6.765 6.786 9.436 1.00 31.23 51 GLU A CA 10
ATOM 16216 C C . GLU A 1 51 ? 6.943 6.251 10.865 1.00 72.44 51 GLU A C 10
ATOM 16217 O O . GLU A 1 51 ? 7.691 6.811 11.669 1.00 64.45 51 GLU A O 10
ATOM 16229 N N . ASP A 1 52 ? 6.226 5.174 11.176 1.00 61.15 52 ASP A N 10
ATOM 16230 C CA . ASP A 1 52 ? 6.343 4.505 12.470 1.00 41.04 52 ASP A CA 10
ATOM 16231 C C . ASP A 1 52 ? 7.691 3.770 12.587 1.00 62.24 52 ASP A C 10
ATOM 16232 O O . ASP A 1 52 ? 8.538 4.139 13.399 1.00 21.22 52 ASP A O 10
ATOM 16241 N N . GLU A 1 53 ? 7.887 2.734 11.770 1.00 23.51 53 GLU A N 10
ATOM 16242 C CA . GLU A 1 53 ? 9.166 2.013 11.736 1.00 4.51 53 GLU A CA 10
ATOM 16243 C C . GLU A 1 53 ? 10.143 2.690 10.767 1.00 42.35 53 GLU A C 10
ATOM 16244 O O . GLU A 1 53 ? 10.105 2.437 9.557 1.00 63.32 53 GLU A O 10
ATOM 16256 N N . MET B 1 1 ? -15.941 -20.242 -0.791 1.00 74.31 201 MET B N 10
ATOM 16257 C CA . MET B 1 1 ? -15.693 -20.119 -2.228 1.00 60.35 201 MET B CA 10
ATOM 16258 C C . MET B 1 1 ? -17.020 -20.082 -3.001 1.00 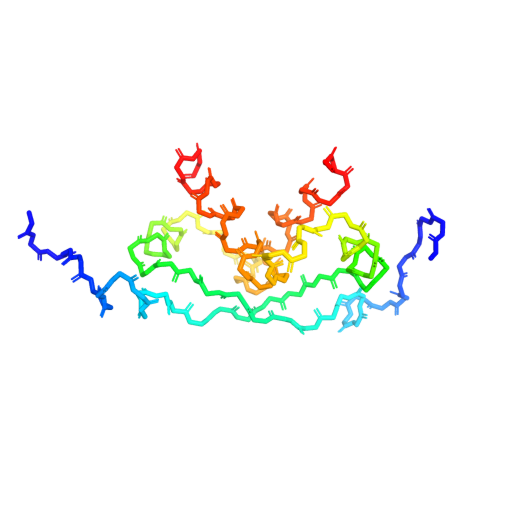20.14 201 MET B C 10
ATOM 16259 O O . MET B 1 1 ? -17.294 -19.135 -3.739 1.00 71.24 201 MET B O 10
ATOM 16273 N N . VAL B 1 2 ? -17.844 -21.118 -2.828 1.00 31.44 202 VAL B N 10
ATOM 16274 C CA . VAL B 1 2 ? -19.207 -21.117 -3.374 1.00 11.14 202 VAL B CA 10
ATOM 16275 C C . VAL B 1 2 ? -20.128 -20.251 -2.497 1.00 22.42 202 VAL B C 10
ATOM 16276 O O . VAL B 1 2 ? -21.088 -19.650 -2.978 1.00 73.22 202 VAL B O 10
ATOM 16289 N N . GLY B 1 3 ? -19.813 -20.190 -1.204 1.00 53.41 203 GLY B N 10
ATOM 16290 C CA . GLY B 1 3 ? -20.557 -19.347 -0.274 1.00 41.25 203 GLY B CA 10
ATOM 16291 C C . GLY B 1 3 ? -19.714 -18.928 0.926 1.00 34.15 203 GLY B C 10
ATOM 16292 O O . GLY B 1 3 ? -20.243 -18.671 2.011 1.00 43.02 203 GLY B O 10
ATOM 16296 N N . ARG B 1 4 ? -18.395 -18.866 0.728 1.00 32.31 204 ARG B N 10
ATOM 16297 C CA . ARG B 1 4 ? -17.450 -18.523 1.801 1.00 2.21 204 ARG B CA 10
ATOM 16298 C C . ARG B 1 4 ? -16.420 -17.487 1.326 1.00 22.25 204 ARG B C 10
ATOM 16299 O O . ARG B 1 4 ? -16.414 -17.084 0.159 1.00 72.12 204 ARG B O 10
ATOM 16320 N N . ARG B 1 5 ? -15.550 -17.062 2.241 1.00 64.23 205 ARG B N 10
ATOM 16321 C CA . ARG B 1 5 ? -14.449 -16.154 1.902 1.00 62.04 205 ARG B CA 10
ATOM 16322 C C . ARG B 1 5 ? -13.444 -16.812 0.941 1.00 72.43 205 ARG B C 10
ATOM 16323 O O . ARG B 1 5 ? -13.259 -18.032 0.959 1.00 74.51 205 ARG B O 10
ATOM 16344 N N . PRO B 1 6 ? -12.768 -16.011 0.096 1.00 11.05 206 PRO B N 10
ATOM 16345 C CA . PRO B 1 6 ? -11.730 -16.518 -0.815 1.00 41.23 206 PRO B CA 10
ATOM 16346 C C . PRO B 1 6 ? -10.443 -16.942 -0.072 1.00 32.41 206 PRO B C 10
ATOM 16347 O O . PRO B 1 6 ? -10.187 -16.509 1.056 1.00 21.01 206 PRO B O 10
ATOM 16358 N N . GLY B 1 7 ? -9.635 -17.793 -0.710 1.00 14.33 207 GLY B N 10
ATOM 16359 C CA . GLY B 1 7 ? -8.394 -18.255 -0.087 1.00 31.53 207 GLY B CA 10
ATOM 16360 C C . GLY B 1 7 ? -7.557 -19.162 -0.992 1.00 42.55 207 GLY B C 10
ATOM 16361 O O . GLY B 1 7 ? -7.637 -20.390 -0.903 1.00 53.55 207 GLY B O 10
ATOM 16365 N N . GLY B 1 8 ? -6.747 -18.555 -1.859 1.00 23.30 208 GLY B N 10
ATOM 16366 C CA . GLY B 1 8 ? -5.878 -19.319 -2.756 1.00 42.42 208 GLY B CA 10
ATOM 16367 C C . GLY B 1 8 ? -4.587 -18.581 -3.109 1.00 52.32 208 GLY B C 10
ATOM 16368 O O . GLY B 1 8 ? -3.521 -19.193 -3.232 1.00 34.42 208 GLY B O 10
ATOM 16372 N N . GLY B 1 9 ? -4.686 -17.264 -3.280 1.00 32.04 209 GLY B N 10
ATOM 16373 C CA . GLY B 1 9 ? -3.526 -16.441 -3.605 1.00 15.04 209 GLY B CA 10
ATOM 16374 C C . GLY B 1 9 ? -3.429 -16.088 -5.089 1.00 63.04 209 GLY B C 10
ATOM 16375 O O . GLY B 1 9 ? -2.493 -15.403 -5.505 1.00 65.44 209 GLY B O 10
ATOM 16379 N N . LEU B 1 10 ? -4.404 -16.530 -5.885 1.00 40.14 210 LEU B N 10
ATOM 16380 C CA . LEU B 1 10 ? -4.354 -16.345 -7.345 1.00 61.21 210 LEU B CA 10
ATOM 16381 C C . LEU B 1 10 ? -5.521 -15.477 -7.858 1.00 61.51 210 LEU B C 10
ATOM 16382 O O . LEU B 1 10 ? -5.378 -14.263 -8.016 1.00 73.42 210 LEU B O 10
ATOM 16398 N N . LYS B 1 11 ? -6.680 -16.091 -8.103 1.00 65.22 211 LYS B N 10
ATOM 16399 C CA . LYS B 1 11 ? -7.845 -15.357 -8.631 1.00 62.05 211 LYS B CA 10
ATOM 16400 C C . LYS B 1 11 ? -8.666 -14.697 -7.509 1.00 52.44 211 LYS B C 10
ATOM 16401 O O . LYS B 1 11 ? -9.683 -14.051 -7.765 1.00 62.04 211 LYS B O 10
ATOM 16420 N N . ASP B 1 12 ? -8.222 -14.868 -6.272 1.00 10.02 212 ASP B N 10
ATOM 16421 C CA . ASP B 1 12 ? -8.929 -14.340 -5.100 1.00 35.42 212 ASP B CA 10
ATOM 16422 C C . ASP B 1 12 ? -8.291 -13.043 -4.562 1.00 50.13 212 ASP B C 10
ATOM 16423 O O . ASP B 1 12 ? -8.831 -12.410 -3.655 1.00 64.41 212 ASP B O 10
ATOM 16432 N N . THR B 1 13 ? -7.146 -12.652 -5.120 1.00 71.24 213 THR B N 10
ATOM 16433 C CA . THR B 1 13 ? -6.468 -11.410 -4.712 1.00 63.41 213 THR B CA 10
ATOM 16434 C C . THR B 1 13 ? -6.462 -10.379 -5.854 1.00 72.13 213 THR B C 10
ATOM 16435 O O . THR B 1 13 ? -5.747 -10.532 -6.847 1.00 2.42 213 THR B O 10
ATOM 16446 N N . LYS B 1 14 ? -7.265 -9.326 -5.701 1.00 14.15 214 LYS B N 10
ATOM 16447 C CA . LYS B 1 14 ? -7.447 -8.315 -6.753 1.00 31.33 214 LYS B CA 10
ATOM 16448 C C . LYS B 1 14 ? -6.290 -7.296 -6.790 1.00 4.14 214 LYS B C 10
ATOM 16449 O O . LYS B 1 14 ? -5.813 -6.849 -5.746 1.00 0.32 214 LYS B O 10
ATOM 16468 N N . PRO B 1 15 ? -5.833 -6.904 -8.000 1.00 11.30 215 PRO B N 10
ATOM 16469 C CA . PRO B 1 15 ? -4.719 -5.953 -8.160 1.00 10.25 215 PRO B CA 10
ATOM 16470 C C . PRO B 1 15 ? -5.121 -4.476 -7.933 1.00 31.13 215 PRO B C 10
ATOM 16471 O O . PRO B 1 15 ? -5.978 -3.931 -8.637 1.00 45.22 215 PRO B O 10
ATOM 16482 N N . VAL B 1 16 ? -4.493 -3.839 -6.943 1.00 2.22 216 VAL B N 10
ATOM 16483 C CA . VAL B 1 16 ? -4.712 -2.416 -6.646 1.00 61.32 216 VAL B CA 10
ATOM 16484 C C . VAL B 1 16 ? -3.424 -1.603 -6.884 1.00 75.33 216 VAL B C 10
ATOM 16485 O O . VAL B 1 16 ? -2.379 -1.892 -6.299 1.00 54.23 216 VAL B O 10
ATOM 16498 N N . VAL B 1 17 ? -3.500 -0.594 -7.749 1.00 15.32 217 VAL B N 10
ATOM 16499 C CA . VAL B 1 17 ? -2.336 0.253 -8.051 1.00 21.33 217 VAL B CA 10
ATOM 16500 C C . VAL B 1 17 ? -2.176 1.399 -7.028 1.00 42.13 217 VAL B C 10
ATOM 16501 O O . VAL B 1 17 ? -3.010 2.305 -6.943 1.00 43.51 217 VAL B O 10
ATOM 16514 N N . VAL B 1 18 ? -1.101 1.341 -6.245 1.00 24.24 218 VAL B N 10
ATOM 16515 C CA . VAL B 1 18 ? -0.811 2.361 -5.229 1.00 54.25 218 VAL B CA 10
ATOM 16516 C C . VAL B 1 18 ? 0.372 3.246 -5.664 1.00 15.42 218 VAL B C 10
ATOM 16517 O O . VAL B 1 18 ? 1.137 2.875 -6.549 1.00 52.11 218 VAL B O 10
ATOM 16530 N N . ARG B 1 19 ? 0.511 4.423 -5.053 1.00 5.14 219 ARG B N 10
ATOM 16531 C CA . ARG B 1 19 ? 1.649 5.316 -5.329 1.00 52.05 219 ARG B CA 10
ATOM 16532 C C . ARG B 1 19 ? 2.325 5.768 -4.021 1.00 4.22 219 ARG B C 10
ATOM 16533 O O . ARG B 1 19 ? 1.680 6.356 -3.150 1.00 55.10 219 ARG B O 10
ATOM 16554 N N . LEU B 1 20 ? 3.626 5.496 -3.900 1.00 24.45 220 LEU B N 10
ATOM 16555 C CA . LEU B 1 20 ? 4.381 5.764 -2.666 1.00 33.15 220 LEU B CA 10
ATOM 16556 C C . LEU B 1 20 ? 5.709 6.484 -2.982 1.00 70.33 220 LEU B C 10
ATOM 16557 O O . LEU B 1 20 ? 6.182 6.441 -4.115 1.00 31.03 220 LEU B O 10
ATOM 16573 N N . TYR B 1 21 ? 6.314 7.145 -1.991 1.00 41.14 221 TYR B N 10
ATOM 16574 C CA . TYR B 1 21 ? 7.571 7.884 -2.220 1.00 63.23 221 TYR B CA 10
ATOM 16575 C C . TYR B 1 21 ? 8.757 6.945 -2.525 1.00 1.52 221 TYR B C 10
ATOM 16576 O O . TYR B 1 21 ? 8.828 5.828 -2.011 1.00 12.14 221 TYR B O 10
ATOM 16594 N N . PRO B 1 22 ? 9.720 7.403 -3.362 1.00 22.33 222 PRO B N 10
ATOM 16595 C CA . PRO B 1 22 ? 10.921 6.615 -3.709 1.00 61.25 222 PRO B CA 10
ATOM 16596 C C . PRO B 1 22 ? 11.757 6.230 -2.477 1.00 52.32 222 PRO B C 10
ATOM 16597 O O . PRO B 1 22 ? 12.272 5.115 -2.389 1.00 32.04 222 PRO B O 10
ATOM 16608 N N . ASP B 1 23 ? 11.882 7.160 -1.530 1.00 41.55 223 ASP B N 10
ATOM 16609 C CA . ASP B 1 23 ? 12.617 6.911 -0.286 1.00 73.54 223 ASP B CA 10
ATOM 16610 C C . ASP B 1 23 ? 11.920 5.836 0.565 1.00 33.04 223 ASP B C 10
ATOM 16611 O O . ASP B 1 23 ? 12.575 4.977 1.161 1.00 50.04 223 ASP B O 10
ATOM 16620 N N . GLU B 1 24 ? 10.588 5.877 0.607 1.00 34.43 224 GLU B N 10
ATOM 16621 C CA . GLU B 1 24 ? 9.806 4.853 1.306 1.00 51.14 224 GLU B CA 10
ATOM 16622 C C . GLU B 1 24 ? 9.981 3.481 0.636 1.00 63.12 224 GLU B C 10
ATOM 16623 O O . GLU B 1 24 ? 10.139 2.463 1.309 1.00 74.24 224 GLU B O 10
ATOM 16635 N N . ILE B 1 25 ? 9.961 3.467 -0.699 1.00 41.11 225 ILE B N 10
ATOM 16636 C CA . ILE B 1 25 ? 10.172 2.233 -1.469 1.00 11.23 225 ILE B CA 10
ATOM 16637 C C . ILE B 1 25 ? 11.609 1.703 -1.307 1.00 54.32 225 ILE B C 10
ATOM 16638 O O . ILE B 1 25 ? 11.834 0.491 -1.253 1.00 54.15 225 ILE B O 10
ATOM 16654 N N . GLU B 1 26 ? 12.579 2.610 -1.219 1.00 72.13 226 GLU B N 10
ATOM 16655 C CA . GLU B 1 26 ? 13.968 2.222 -0.965 1.00 64.05 226 GLU B CA 10
ATOM 16656 C C . GLU B 1 26 ? 14.113 1.621 0.441 1.00 15.23 226 GLU B C 10
ATOM 16657 O O . GLU B 1 26 ? 14.764 0.590 0.628 1.00 1.24 226 GLU B O 10
ATOM 16669 N N . ALA B 1 27 ? 13.494 2.263 1.427 1.00 21.41 227 ALA B N 10
ATOM 16670 C CA . ALA B 1 27 ? 13.423 1.704 2.778 1.00 2.54 227 ALA B CA 10
ATOM 16671 C C . ALA B 1 27 ? 12.680 0.360 2.764 1.00 75.35 227 ALA B C 10
ATOM 16672 O O . ALA B 1 27 ? 13.042 -0.578 3.476 1.00 63.52 227 ALA B O 10
ATOM 16679 N N . LEU B 1 28 ? 11.652 0.278 1.921 1.00 35.53 228 LEU B N 10
ATOM 16680 C CA . LEU B 1 28 ? 10.860 -0.943 1.757 1.00 20.31 228 LEU B CA 10
ATOM 16681 C C . LEU B 1 28 ? 11.743 -2.131 1.336 1.00 71.24 228 LEU B C 10
ATOM 16682 O O . LEU B 1 28 ? 11.781 -3.154 2.020 1.00 14.04 228 LEU B O 10
ATOM 16698 N N . LYS B 1 29 ? 12.473 -1.985 0.229 1.00 71.42 229 LYS B N 10
ATOM 16699 C CA . LYS B 1 29 ? 13.347 -3.061 -0.265 1.00 61.24 229 LYS B CA 10
ATOM 16700 C C . LYS B 1 29 ? 14.456 -3.402 0.750 1.00 72.34 229 LYS B C 10
ATOM 16701 O O . LYS B 1 29 ? 15.094 -4.452 0.659 1.00 35.15 229 LYS B O 10
ATOM 16720 N N . SER B 1 30 ? 14.677 -2.508 1.712 1.00 22.24 230 SER B N 10
ATOM 16721 C CA . SER B 1 30 ? 15.661 -2.735 2.780 1.00 14.23 230 SER B CA 10
ATOM 16722 C C . SER B 1 30 ? 15.033 -3.452 3.990 1.00 63.21 230 SER B C 10
ATOM 16723 O O . SER B 1 30 ? 15.741 -4.076 4.782 1.00 13.12 230 SER B O 10
ATOM 16731 N N . ARG B 1 31 ? 13.711 -3.350 4.135 1.00 31.33 231 ARG B N 10
ATOM 16732 C CA . ARG B 1 31 ? 12.999 -3.966 5.273 1.00 71.32 231 ARG B CA 10
ATOM 16733 C C . ARG B 1 31 ? 12.227 -5.236 4.865 1.00 21.25 231 ARG B C 10
ATOM 16734 O O . ARG B 1 31 ? 11.669 -5.930 5.720 1.00 21.13 231 ARG B O 10
ATOM 16755 N N . VAL B 1 32 ? 12.172 -5.532 3.566 1.00 23.35 232 VAL B N 10
ATOM 16756 C CA . VAL B 1 32 ? 11.537 -6.769 3.091 1.00 24.34 232 VAL B CA 10
ATOM 16757 C C . VAL B 1 32 ? 12.469 -7.980 3.283 1.00 34.41 232 VAL B C 10
ATOM 16758 O O . VAL B 1 32 ? 13.680 -7.888 3.057 1.00 51.15 232 VAL B O 10
ATOM 16771 N N . PRO B 1 33 ? 11.919 -9.129 3.717 1.00 23.43 233 PRO B N 10
ATOM 16772 C CA . PRO B 1 33 ? 12.701 -10.367 3.879 1.00 52.13 233 PRO B CA 10
ATOM 16773 C C . PRO B 1 33 ? 13.135 -10.976 2.533 1.00 23.50 233 PRO B C 10
ATOM 16774 O O . PRO B 1 33 ? 12.515 -10.731 1.495 1.00 30.43 233 PRO B O 10
ATOM 16785 N N . ALA B 1 34 ? 14.183 -11.802 2.559 1.00 75.23 234 ALA B N 10
ATOM 16786 C CA . ALA B 1 34 ? 14.758 -12.381 1.333 1.00 52.20 234 ALA B CA 10
ATOM 16787 C C . ALA B 1 34 ? 13.851 -13.449 0.682 1.00 43.31 234 ALA B C 10
ATOM 16788 O O . ALA B 1 34 ? 14.251 -14.111 -0.282 1.00 72.12 234 ALA B O 10
ATOM 16795 N N . ASN B 1 35 ? 12.632 -13.613 1.202 1.00 54.11 235 ASN B N 10
ATOM 16796 C CA . ASN B 1 35 ? 11.687 -14.608 0.674 1.00 50.53 235 ASN B CA 10
ATOM 16797 C C . ASN B 1 35 ? 10.306 -13.992 0.378 1.00 34.22 235 ASN B C 10
ATOM 16798 O O . ASN B 1 35 ? 9.331 -14.715 0.165 1.00 14.32 235 ASN B O 10
ATOM 16809 N N . THR B 1 36 ? 10.228 -12.662 0.343 1.00 23.20 236 THR B N 10
ATOM 16810 C CA . THR B 1 36 ? 8.944 -11.967 0.151 1.00 72.14 236 THR B CA 10
ATOM 16811 C C . THR B 1 36 ? 9.092 -10.724 -0.743 1.00 51.42 236 THR B C 10
ATOM 16812 O O . THR B 1 36 ? 9.900 -9.837 -0.464 1.00 2.34 236 THR B O 10
ATOM 16823 N N . SER B 1 37 ? 8.294 -10.661 -1.807 1.00 62.04 237 SER B N 10
ATOM 16824 C CA . SER B 1 37 ? 8.300 -9.504 -2.717 1.00 65.24 237 SER B CA 10
ATOM 16825 C C . SER B 1 37 ? 7.528 -8.316 -2.121 1.00 52.32 237 SER B C 10
ATOM 16826 O O . SER B 1 37 ? 6.605 -8.506 -1.325 1.00 33.33 237 SER B O 10
ATOM 16834 N N . MET B 1 38 ? 7.907 -7.098 -2.526 1.00 24.02 238 MET B N 10
ATOM 16835 C CA . MET B 1 38 ? 7.274 -5.854 -2.038 1.00 42.44 238 MET B CA 10
ATOM 16836 C C . MET B 1 38 ? 5.746 -5.976 -1.904 1.00 43.24 238 MET B C 10
ATOM 16837 O O . MET B 1 38 ? 5.191 -5.739 -0.834 1.00 21.12 238 MET B O 10
ATOM 16851 N N . SER B 1 39 ? 5.080 -6.350 -2.996 1.00 14.12 239 SER B N 10
ATOM 16852 C CA . SER B 1 39 ? 3.614 -6.488 -3.017 1.00 12.43 239 SER B CA 10
ATOM 16853 C C . SER B 1 39 ? 3.101 -7.382 -1.877 1.00 72.44 239 SER B C 10
ATOM 16854 O O . SER B 1 39 ? 2.105 -7.066 -1.229 1.00 0.42 239 SER B O 10
ATOM 16862 N N . ALA B 1 40 ? 3.794 -8.493 -1.632 1.00 42.33 240 ALA B N 10
ATOM 16863 C CA . ALA B 1 40 ? 3.393 -9.442 -0.587 1.00 65.15 240 ALA B CA 10
ATOM 16864 C C . ALA B 1 40 ? 3.713 -8.906 0.818 1.00 14.24 240 ALA B C 10
ATOM 16865 O O . ALA B 1 40 ? 3.025 -9.225 1.790 1.00 1.34 240 ALA B O 10
ATOM 16872 N N . TYR B 1 41 ? 4.758 -8.085 0.918 1.00 33.21 241 TYR B N 10
ATOM 16873 C CA . TYR B 1 41 ? 5.138 -7.463 2.191 1.00 53.23 241 TYR B CA 10
ATOM 16874 C C . TYR B 1 41 ? 4.154 -6.343 2.562 1.00 42.11 241 TYR B C 10
ATOM 16875 O O . TYR B 1 41 ? 3.782 -6.188 3.724 1.00 53.24 241 TYR B O 10
ATOM 16893 N N . ILE B 1 42 ? 3.736 -5.566 1.564 1.00 13.54 242 ILE B N 10
ATOM 16894 C CA . ILE B 1 42 ? 2.713 -4.533 1.760 1.00 20.43 242 ILE B CA 10
ATOM 16895 C C . ILE B 1 42 ? 1.338 -5.172 2.017 1.00 33.35 242 ILE B C 10
ATOM 16896 O O . ILE B 1 42 ? 0.525 -4.641 2.776 1.00 53.14 242 ILE B O 10
ATOM 16912 N N . ARG B 1 43 ? 1.100 -6.329 1.392 1.00 74.40 243 ARG B N 10
ATOM 16913 C CA . ARG B 1 43 ? -0.166 -7.059 1.545 1.00 32.22 243 ARG B CA 10
ATOM 16914 C C . ARG B 1 43 ? -0.504 -7.308 3.025 1.00 23.40 243 ARG B C 10
ATOM 16915 O O . ARG B 1 43 ? -1.616 -7.038 3.466 1.00 33.33 243 ARG B O 10
ATOM 16936 N N . ARG B 1 44 ? 0.459 -7.831 3.790 1.00 41.44 244 ARG B N 10
ATOM 16937 C CA . ARG B 1 44 ? 0.246 -8.081 5.226 1.00 45.34 244 ARG B CA 10
ATOM 16938 C C . ARG B 1 44 ? 0.028 -6.770 6.003 1.00 15.00 244 ARG B C 10
ATOM 16939 O O . ARG B 1 44 ? -0.704 -6.741 6.990 1.00 31.30 244 ARG B O 10
ATOM 16960 N N . ILE B 1 45 ? 0.656 -5.686 5.546 1.00 0.14 245 ILE B N 10
ATOM 16961 C CA . ILE B 1 45 ? 0.506 -4.374 6.192 1.00 25.11 245 ILE B CA 10
ATOM 16962 C C . ILE B 1 45 ? -0.930 -3.833 6.041 1.00 43.32 245 ILE B C 10
ATOM 16963 O O . ILE B 1 45 ? -1.527 -3.349 7.005 1.00 0.43 245 ILE B O 10
ATOM 16979 N N . ILE B 1 46 ? -1.478 -3.920 4.828 1.00 22.22 246 ILE B N 10
ATOM 16980 C CA . ILE B 1 46 ? -2.857 -3.482 4.575 1.00 42.51 246 ILE B CA 10
ATOM 16981 C C . ILE B 1 46 ? -3.881 -4.495 5.120 1.00 41.42 246 ILE B C 10
ATOM 16982 O O . ILE B 1 46 ? -4.895 -4.108 5.699 1.00 53.40 246 ILE B O 10
ATOM 16998 N N . LEU B 1 47 ? -3.597 -5.787 4.954 1.00 73.45 247 LEU B N 10
ATOM 16999 C CA . LEU B 1 47 ? -4.467 -6.856 5.469 1.00 44.40 247 LEU B CA 10
ATOM 17000 C C . LEU B 1 47 ? -4.716 -6.692 6.976 1.00 61.12 247 LEU B C 10
ATOM 17001 O O . LEU B 1 47 ? -5.864 -6.608 7.427 1.00 10.11 247 LEU B O 10
ATOM 17017 N N . ASN B 1 48 ? -3.630 -6.615 7.743 1.00 75.21 248 ASN B N 10
ATOM 17018 C CA . ASN B 1 48 ? -3.708 -6.458 9.200 1.00 2.53 248 ASN B CA 10
ATOM 17019 C C . ASN B 1 48 ? -4.272 -5.081 9.605 1.00 62.04 248 ASN B C 10
ATOM 17020 O O . ASN B 1 48 ? -4.547 -4.836 10.782 1.00 4.44 248 ASN B O 10
ATOM 17031 N N . HIS B 1 49 ? -4.440 -4.188 8.628 1.00 61.40 249 HIS B N 10
ATOM 17032 C CA . HIS B 1 49 ? -4.984 -2.846 8.875 1.00 62.23 249 HIS B CA 10
ATOM 17033 C C . HIS B 1 49 ? -6.504 -2.796 8.617 1.00 25.42 249 HIS B C 10
ATOM 17034 O O . HIS B 1 49 ? -7.262 -2.279 9.437 1.00 54.04 249 HIS B O 10
ATOM 17049 N N . LEU B 1 50 ? -6.942 -3.339 7.479 1.00 24.22 250 LEU B N 10
ATOM 17050 C CA . LEU B 1 50 ? -8.368 -3.326 7.105 1.00 41.50 250 LEU B CA 10
ATOM 17051 C C . LEU B 1 50 ? -9.227 -4.148 8.081 1.00 12.31 250 LEU B C 10
ATOM 17052 O O . LEU B 1 50 ? -10.440 -3.933 8.186 1.00 74.44 250 LEU B O 10
ATOM 17068 N N . GLU B 1 51 ? -8.599 -5.086 8.791 1.00 34.42 251 GLU B N 10
ATOM 17069 C CA . GLU B 1 51 ? -9.292 -5.879 9.817 1.00 23.54 251 GLU B CA 10
ATOM 17070 C C . GLU B 1 51 ? -9.389 -5.117 11.153 1.00 21.14 251 GLU B C 10
ATOM 17071 O O . GLU B 1 51 ? -9.871 -5.657 12.153 1.00 11.23 251 GLU B O 10
ATOM 17083 N N . ASP B 1 52 ? -8.933 -3.864 11.161 1.00 64.24 252 ASP B N 10
ATOM 17084 C CA . ASP B 1 52 ? -8.930 -3.042 12.376 1.00 14.32 252 ASP B CA 10
ATOM 17085 C C . ASP B 1 52 ? -9.632 -1.689 12.129 1.00 44.10 252 ASP B C 10
ATOM 17086 O O . ASP B 1 52 ? -10.773 -1.483 12.555 1.00 71.43 252 ASP B O 10
ATOM 17095 N N . GLU B 1 53 ? -8.945 -0.782 11.422 1.00 31.33 253 GLU B N 10
ATOM 17096 C CA . GLU B 1 53 ? -9.477 0.562 11.099 1.00 0.12 253 GLU B CA 10
ATOM 17097 C C . GLU B 1 53 ? -8.745 1.179 9.886 1.00 1.22 253 GLU B C 10
ATOM 17098 O O . GLU B 1 53 ? -9.339 1.240 8.781 1.00 38.70 253 GLU B O 10
ATOM 17111 N N . MET A 1 1 ? 12.697 9.300 8.639 1.00 0.00 1 MET A N 11
ATOM 17112 C CA . MET A 1 1 ? 13.526 9.842 7.530 1.00 52.33 1 MET A CA 11
ATOM 17113 C C . MET A 1 1 ? 13.892 11.312 7.781 1.00 14.41 1 MET A C 11
ATOM 17114 O O . MET A 1 1 ? 13.040 12.112 8.169 1.00 1.13 1 MET A O 11
ATOM 17130 N N . VAL A 1 2 ? 15.160 11.668 7.554 1.00 62.02 2 VAL A N 11
ATOM 17131 C CA . VAL A 1 2 ? 15.638 13.031 7.826 1.00 74.21 2 VAL A CA 11
ATOM 17132 C C . VAL A 1 2 ? 14.938 14.078 6.938 1.00 53.43 2 VAL A C 11
ATOM 17133 O O . VAL A 1 2 ? 14.569 15.154 7.414 1.00 54.42 2 VAL A O 11
ATOM 17146 N N . GLY A 1 3 ? 14.740 13.768 5.656 1.00 43.23 3 GLY A N 11
ATOM 17147 C CA . GLY A 1 3 ? 14.015 14.688 4.782 1.00 71.43 3 GLY A CA 11
ATOM 17148 C C . GLY A 1 3 ? 14.488 14.687 3.331 1.00 33.20 3 GLY A C 11
ATOM 17149 O O . GLY A 1 3 ? 14.757 15.747 2.760 1.00 34.11 3 GLY A O 11
ATOM 17153 N N . ARG A 1 4 ? 14.584 13.509 2.727 1.00 42.44 4 ARG A N 11
ATOM 17154 C CA . ARG A 1 4 ? 14.895 13.398 1.295 1.00 34.34 4 ARG A CA 11
ATOM 17155 C C . ARG A 1 4 ? 13.610 13.251 0.472 1.00 74.21 4 ARG A C 11
ATOM 17156 O O . ARG A 1 4 ? 12.901 12.250 0.580 1.00 12.21 4 ARG A O 11
ATOM 17177 N N . ARG A 1 5 ? 13.299 14.270 -0.327 1.00 5.22 5 ARG A N 11
ATOM 17178 C CA . ARG A 1 5 ? 12.085 14.274 -1.154 1.00 54.02 5 ARG A CA 11
ATOM 17179 C C . ARG A 1 5 ? 12.346 14.937 -2.519 1.00 31.44 5 ARG A C 11
ATOM 17180 O O . ARG A 1 5 ? 12.855 16.059 -2.584 1.00 4.25 5 ARG A O 11
ATOM 17201 N N . PRO A 1 6 ? 12.011 14.252 -3.628 1.00 15.23 6 PRO A N 11
ATOM 17202 C CA . PRO A 1 6 ? 12.161 14.814 -4.986 1.00 33.54 6 PRO A CA 11
ATOM 17203 C C . PRO A 1 6 ? 11.321 16.093 -5.197 1.00 25.14 6 PRO A C 11
ATOM 17204 O O . PRO A 1 6 ? 10.393 16.380 -4.433 1.00 73.53 6 PRO A O 11
ATOM 17215 N N . GLY A 1 7 ? 11.648 16.854 -6.240 1.00 41.14 7 GLY A N 11
ATOM 17216 C CA . GLY A 1 7 ? 10.985 18.136 -6.481 1.00 44.11 7 GLY A CA 11
ATOM 17217 C C . GLY A 1 7 ? 9.656 18.020 -7.230 1.00 22.23 7 GLY A C 11
ATOM 17218 O O . GLY A 1 7 ? 9.606 18.194 -8.451 1.00 34.14 7 GLY A O 11
ATOM 17222 N N . GLY A 1 8 ? 8.576 17.749 -6.499 1.00 42.12 8 GLY A N 11
ATOM 17223 C CA . GLY A 1 8 ? 7.255 17.653 -7.118 1.00 72.02 8 GLY A CA 11
ATOM 17224 C C . GLY A 1 8 ? 6.186 17.082 -6.188 1.00 74.15 8 GLY A C 11
ATOM 17225 O O . GLY A 1 8 ? 5.292 17.801 -5.736 1.00 70.02 8 GLY A O 11
ATOM 17229 N N . GLY A 1 9 ? 6.274 15.784 -5.908 1.00 21.44 9 GLY A N 11
ATOM 17230 C CA . GLY A 1 9 ? 5.300 15.117 -5.046 1.00 31.33 9 GLY A CA 11
ATOM 17231 C C . GLY A 1 9 ? 4.240 14.329 -5.819 1.00 55.05 9 GLY A C 11
ATOM 17232 O O . GLY A 1 9 ? 3.431 13.614 -5.224 1.00 20.31 9 GLY A O 11
ATOM 17236 N N . LEU A 1 10 ? 4.245 14.445 -7.150 1.00 61.21 10 LEU A N 11
ATOM 17237 C CA . LEU A 1 10 ? 3.236 13.779 -7.993 1.00 10.13 10 LEU A CA 11
ATOM 17238 C C . LEU A 1 10 ? 3.829 12.572 -8.744 1.00 30.33 10 LEU A C 11
ATOM 17239 O O . LEU A 1 10 ? 3.600 11.419 -8.366 1.00 65.34 10 LEU A O 11
ATOM 17255 N N . LYS A 1 11 ? 4.589 12.842 -9.806 1.00 14.10 11 LYS A N 11
ATOM 17256 C CA . LYS A 1 11 ? 5.263 11.785 -10.582 1.00 62.31 11 LYS A CA 11
ATOM 17257 C C . LYS A 1 11 ? 6.411 11.148 -9.779 1.00 60.52 11 LYS A C 11
ATOM 17258 O O . LYS A 1 11 ? 6.874 10.045 -10.080 1.00 62.12 11 LYS A O 11
ATOM 17277 N N . ASP A 1 12 ? 6.859 11.869 -8.762 1.00 63.21 12 ASP A N 11
ATOM 17278 C CA . ASP A 1 12 ? 7.987 11.459 -7.926 1.00 1.31 12 ASP A CA 11
ATOM 17279 C C . ASP A 1 12 ? 7.657 10.212 -7.093 1.00 41.31 12 ASP A C 11
ATOM 17280 O O . ASP A 1 12 ? 8.523 9.377 -6.834 1.00 50.42 12 ASP A O 11
ATOM 17289 N N . THR A 1 13 ? 6.399 10.095 -6.674 1.00 1.50 13 THR A N 11
ATOM 17290 C CA . THR A 1 13 ? 5.938 8.912 -5.944 1.00 23.05 13 THR A CA 11
ATOM 17291 C C . THR A 1 13 ? 5.757 7.727 -6.901 1.00 33.34 13 THR A C 11
ATOM 17292 O O . THR A 1 13 ? 4.958 7.789 -7.836 1.00 73.14 13 THR A O 11
ATOM 17303 N N . LYS A 1 14 ? 6.498 6.654 -6.651 1.00 10.34 14 LYS A N 11
ATOM 17304 C CA . LYS A 1 14 ? 6.576 5.521 -7.576 1.00 45.01 14 LYS A CA 11
ATOM 17305 C C . LYS A 1 14 ? 5.319 4.632 -7.517 1.00 40.43 14 LYS A C 11
ATOM 17306 O O . LYS A 1 14 ? 4.826 4.306 -6.435 1.00 15.31 14 LYS A O 11
ATOM 17325 N N . PRO A 1 15 ? 4.784 4.227 -8.687 1.00 33.42 15 PRO A N 11
ATOM 17326 C CA . PRO A 1 15 ? 3.609 3.343 -8.766 1.00 73.10 15 PRO A CA 11
ATOM 17327 C C . PRO A 1 15 ? 3.919 1.885 -8.367 1.00 14.15 15 PRO A C 11
ATOM 17328 O O . PRO A 1 15 ? 4.631 1.166 -9.075 1.00 21.41 15 PRO A O 11
ATOM 17339 N N . VAL A 1 16 ? 3.394 1.462 -7.221 1.00 53.33 16 VAL A N 11
ATOM 17340 C CA . VAL A 1 16 ? 3.540 0.077 -6.752 1.00 33.51 16 VAL A CA 11
ATOM 17341 C C . VAL A 1 16 ? 2.222 -0.699 -6.918 1.00 51.44 16 VAL A C 11
ATOM 17342 O O . VAL A 1 16 ? 1.145 -0.179 -6.628 1.00 64.01 16 VAL A O 11
ATOM 17355 N N . VAL A 1 17 ? 2.310 -1.940 -7.390 1.00 43.34 17 VAL A N 11
ATOM 17356 C CA . VAL A 1 17 ? 1.118 -2.779 -7.580 1.00 63.21 17 VAL A CA 11
ATOM 17357 C C . VAL A 1 17 ? 0.835 -3.630 -6.334 1.00 62.11 17 VAL A C 11
ATOM 17358 O O . VAL A 1 17 ? 1.626 -4.505 -5.976 1.00 43.33 17 VAL A O 11
ATOM 17371 N N . VAL A 1 18 ? -0.296 -3.373 -5.680 1.00 62.30 18 VAL A N 11
ATOM 17372 C CA . VAL A 1 18 ? -0.684 -4.118 -4.477 1.00 43.43 18 VAL A CA 11
ATOM 17373 C C . VAL A 1 18 ? -2.044 -4.817 -4.678 1.00 42.55 18 VAL A C 11
ATOM 17374 O O . VAL A 1 18 ? -2.891 -4.346 -5.435 1.00 11.40 18 VAL A O 11
ATOM 17387 N N . ARG A 1 19 ? -2.239 -5.953 -4.008 1.00 63.41 19 ARG A N 11
ATOM 17388 C CA . ARG A 1 19 ? -3.475 -6.739 -4.149 1.00 53.11 19 ARG A CA 11
ATOM 17389 C C . ARG A 1 19 ? -4.265 -6.824 -2.831 1.00 62.14 19 ARG A C 11
ATOM 17390 O O . ARG A 1 19 ? -3.695 -7.062 -1.767 1.00 54.13 19 ARG A O 11
ATOM 17411 N N . LEU A 1 20 ? -5.585 -6.646 -2.919 1.00 43.14 20 LEU A N 11
ATOM 17412 C CA . LEU A 1 20 ? -6.478 -6.787 -1.756 1.00 13.00 20 LEU A CA 11
ATOM 17413 C C . LEU A 1 20 ? -7.720 -7.622 -2.123 1.00 51.04 20 LEU A C 11
ATOM 17414 O O . LEU A 1 20 ? -8.147 -7.638 -3.280 1.00 31.11 20 LEU A O 11
ATOM 17430 N N . TYR A 1 21 ? -8.281 -8.329 -1.143 1.00 0.11 21 TYR A N 11
ATOM 17431 C CA . TYR A 1 21 ? -9.438 -9.208 -1.378 1.00 51.43 21 TYR A CA 11
ATOM 17432 C C . TYR A 1 21 ? -10.708 -8.405 -1.713 1.00 31.51 21 TYR A C 11
ATOM 17433 O O . TYR A 1 21 ? -11.095 -7.512 -0.962 1.00 70.22 21 TYR A O 11
ATOM 17451 N N . PRO A 1 22 ? -11.386 -8.731 -2.841 1.00 35.34 22 PRO A N 11
ATOM 17452 C CA . PRO A 1 22 ? -12.579 -7.991 -3.311 1.00 0.41 22 PRO A CA 11
ATOM 17453 C C . PRO A 1 22 ? -13.640 -7.785 -2.217 1.00 53.33 22 PRO A C 11
ATOM 17454 O O . PRO A 1 22 ? -14.223 -6.703 -2.094 1.00 52.00 22 PRO A O 11
ATOM 17465 N N . ASP A 1 23 ? -13.879 -8.832 -1.430 1.00 33.34 23 ASP A N 11
ATOM 17466 C CA . ASP A 1 23 ? -14.834 -8.782 -0.318 1.00 71.40 23 ASP A CA 11
ATOM 17467 C C . ASP A 1 23 ? -14.464 -7.679 0.693 1.00 74.44 23 ASP A C 11
ATOM 17468 O O . ASP A 1 23 ? -15.328 -6.974 1.211 1.00 52.00 23 ASP A O 11
ATOM 17477 N N . GLU A 1 24 ? -13.168 -7.530 0.950 1.00 13.34 24 GLU A N 11
ATOM 17478 C CA . GLU A 1 24 ? -12.670 -6.520 1.890 1.00 63.44 24 GLU A CA 11
ATOM 17479 C C . GLU A 1 24 ? -12.531 -5.143 1.217 1.00 70.22 24 GLU A C 11
ATOM 17480 O O . GLU A 1 24 ? -12.681 -4.110 1.868 1.00 63.35 24 GLU A O 11
ATOM 17492 N N . ILE A 1 25 ? -12.257 -5.132 -0.092 1.00 40.41 25 ILE A N 11
ATOM 17493 C CA . ILE A 1 25 ? -12.298 -3.888 -0.878 1.00 2.21 25 ILE A CA 11
ATOM 17494 C C . ILE A 1 25 ? -13.709 -3.291 -0.826 1.00 50.55 25 ILE A C 11
ATOM 17495 O O . ILE A 1 25 ? -13.896 -2.072 -0.802 1.00 44.32 25 ILE A O 11
ATOM 17511 N N . GLU A 1 26 ? -14.698 -4.177 -0.796 1.00 21.32 26 GLU A N 11
ATOM 17512 C CA . GLU A 1 26 ? -16.097 -3.796 -0.619 1.00 10.35 26 GLU A CA 11
ATOM 17513 C C . GLU A 1 26 ? -16.296 -3.033 0.701 1.00 41.52 26 GLU A C 11
ATOM 17514 O O . GLU A 1 26 ? -17.066 -2.074 0.770 1.00 2.40 26 GLU A O 11
ATOM 17526 N N . ALA A 1 27 ? -15.585 -3.457 1.741 1.00 70.14 27 ALA A N 11
ATOM 17527 C CA . ALA A 1 27 ? -15.582 -2.745 3.023 1.00 5.23 27 ALA A CA 11
ATOM 17528 C C . ALA A 1 27 ? -14.692 -1.492 2.964 1.00 72.23 27 ALA A C 11
ATOM 17529 O O . ALA A 1 27 ? -14.930 -0.510 3.668 1.00 14.54 27 ALA A O 11
ATOM 17536 N N . LEU A 1 28 ? -13.665 -1.537 2.120 1.00 3.11 28 LEU A N 11
ATOM 17537 C CA . LEU A 1 28 ? -12.739 -0.412 1.951 1.00 24.55 28 LEU A CA 11
ATOM 17538 C C . LEU A 1 28 ? -13.446 0.816 1.350 1.00 44.13 28 LEU A C 11
ATOM 17539 O O . LEU A 1 28 ? -13.320 1.931 1.860 1.00 20.54 28 LEU A O 11
ATOM 17555 N N . LYS A 1 29 ? -14.200 0.609 0.268 1.00 51.04 29 LYS A N 11
ATOM 17556 C CA . LYS A 1 29 ? -14.930 1.707 -0.388 1.00 21.24 29 LYS A CA 11
ATOM 17557 C C . LYS A 1 29 ? -15.967 2.352 0.552 1.00 2.45 29 LYS A C 11
ATOM 17558 O O . LYS A 1 29 ? -16.435 3.462 0.306 1.00 52.24 29 LYS A O 11
ATOM 17577 N N . SER A 1 30 ? -16.315 1.655 1.629 1.00 30.45 30 SER A N 11
ATOM 17578 C CA . SER A 1 30 ? -17.269 2.177 2.617 1.00 62.15 30 SER A CA 11
ATOM 17579 C C . SER A 1 30 ? -16.640 3.264 3.507 1.00 73.23 30 SER A C 11
ATOM 17580 O O . SER A 1 30 ? -17.346 4.117 4.055 1.00 1.43 30 SER A O 11
ATOM 17588 N N . ARG A 1 31 ? -15.310 3.246 3.632 1.00 64.51 31 ARG A N 11
ATOM 17589 C CA . ARG A 1 31 ? -14.601 4.146 4.559 1.00 4.11 31 ARG A CA 11
ATOM 17590 C C . ARG A 1 31 ? -13.740 5.189 3.817 1.00 73.20 31 ARG A C 11
ATOM 17591 O O . ARG A 1 31 ? -12.836 5.789 4.405 1.00 42.51 31 ARG A O 11
ATOM 17612 N N . VAL A 1 32 ? -14.022 5.413 2.535 1.00 12.23 32 VAL A N 11
ATOM 17613 C CA . VAL A 1 32 ? -13.252 6.384 1.740 1.00 21.40 32 VAL A CA 11
ATOM 17614 C C . VAL A 1 32 ? -14.047 7.683 1.485 1.00 34.45 32 VAL A C 11
ATOM 17615 O O . VAL A 1 32 ? -15.245 7.647 1.184 1.00 43.04 32 VAL A O 11
ATOM 17628 N N . PRO A 1 33 ? -13.395 8.855 1.637 1.00 12.55 33 PRO A N 11
ATOM 17629 C CA . PRO A 1 33 ? -14.006 10.158 1.318 1.00 10.31 33 PRO A CA 11
ATOM 17630 C C . PRO A 1 33 ? -14.131 10.394 -0.199 1.00 32.43 33 PRO A C 11
ATOM 17631 O O . PRO A 1 33 ? -13.305 9.925 -0.982 1.00 5.10 33 PRO A O 11
ATOM 17642 N N . ALA A 1 34 ? -15.156 11.145 -0.604 1.00 50.43 34 ALA A N 11
ATOM 17643 C CA . ALA A 1 34 ? -15.409 11.428 -2.027 1.00 71.01 34 ALA A CA 11
ATOM 17644 C C . ALA A 1 34 ? -14.209 12.105 -2.718 1.00 53.10 34 ALA A C 11
ATOM 17645 O O . ALA A 1 34 ? -14.052 12.016 -3.938 1.00 73.32 34 ALA A O 11
ATOM 17652 N N . ASN A 1 35 ? -13.370 12.778 -1.934 1.00 65.24 35 ASN A N 11
ATOM 17653 C CA . ASN A 1 35 ? -12.207 13.498 -2.470 1.00 43.14 35 ASN A CA 11
ATOM 17654 C C . ASN A 1 35 ? -10.975 12.586 -2.613 1.00 73.04 35 ASN A C 11
ATOM 17655 O O . ASN A 1 35 ? -9.979 12.971 -3.227 1.00 21.13 35 ASN A O 11
ATOM 17666 N N . THR A 1 36 ? -11.047 11.380 -2.052 1.00 31.45 36 THR A N 11
ATOM 17667 C CA . THR A 1 36 ? -9.889 10.472 -2.015 1.00 71.44 36 THR A CA 11
ATOM 17668 C C . THR A 1 36 ? -10.187 9.132 -2.701 1.00 23.50 36 THR A C 11
ATOM 17669 O O . THR A 1 36 ? -10.959 8.323 -2.189 1.00 21.04 36 THR A O 11
ATOM 17680 N N . SER A 1 37 ? -9.566 8.902 -3.860 1.00 34.41 37 SER A N 11
ATOM 17681 C CA . SER A 1 37 ? -9.695 7.622 -4.577 1.00 10.21 37 SER A CA 11
ATOM 17682 C C . SER A 1 37 ? -9.092 6.467 -3.757 1.00 62.25 37 SER A C 11
ATOM 17683 O O . SER A 1 37 ? -8.248 6.690 -2.887 1.00 23.11 37 SER A O 11
ATOM 17691 N N . MET A 1 38 ? -9.518 5.234 -4.043 1.00 43.52 38 MET A N 11
ATOM 17692 C CA . MET A 1 38 ? -9.031 4.057 -3.306 1.00 44.43 38 MET A CA 11
ATOM 17693 C C . MET A 1 38 ? -7.497 3.964 -3.335 1.00 64.34 38 MET A C 11
ATOM 17694 O O . MET A 1 38 ? -6.865 3.756 -2.302 1.00 63.10 38 MET A O 11
ATOM 17708 N N . SER A 1 39 ? -6.907 4.126 -4.521 1.00 21.01 39 SER A N 11
ATOM 17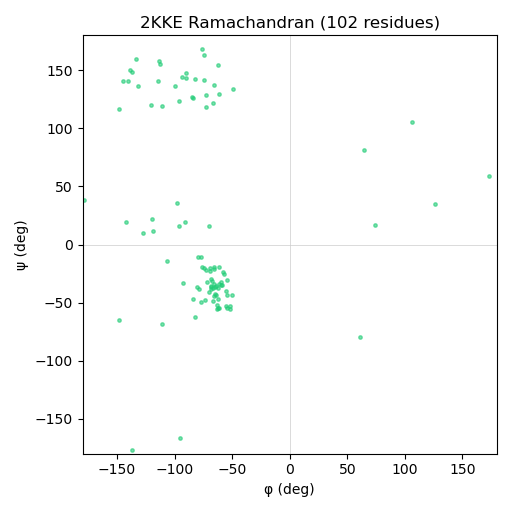709 C CA . SER A 1 39 ? -5.441 4.101 -4.671 1.00 61.42 39 SER A CA 11
ATOM 17710 C C . SER A 1 39 ? -4.767 5.120 -3.742 1.00 43.51 39 SER A C 11
ATOM 17711 O O . SER A 1 39 ? -3.816 4.796 -3.028 1.00 30.42 39 SER A O 11
ATOM 17719 N N . ALA A 1 40 ? -5.269 6.354 -3.758 1.00 65.24 40 ALA A N 11
ATOM 17720 C CA . ALA A 1 40 ? -4.779 7.401 -2.859 1.00 50.01 40 ALA A CA 11
ATOM 17721 C C . ALA A 1 40 ? -5.000 7.022 -1.383 1.00 63.33 40 ALA A C 11
ATOM 17722 O O . ALA A 1 40 ? -4.192 7.354 -0.515 1.00 75.12 40 ALA A O 11
ATOM 17729 N N . TYR A 1 41 ? -6.100 6.320 -1.107 1.00 25.33 41 TYR A N 11
ATOM 17730 C CA . TYR A 1 41 ? -6.422 5.881 0.258 1.00 33.01 41 TYR A CA 11
ATOM 17731 C C . TYR A 1 41 ? -5.463 4.773 0.731 1.00 63.35 41 TYR A C 11
ATOM 17732 O O . TYR A 1 41 ? -5.123 4.697 1.912 1.00 31.30 41 TYR A O 11
ATOM 17750 N N . ILE A 1 42 ? -5.023 3.923 -0.194 1.00 55.24 42 ILE A N 11
ATOM 17751 C CA . ILE A 1 42 ? -4.037 2.880 0.123 1.00 24.34 42 ILE A CA 11
ATOM 17752 C C . ILE A 1 42 ? -2.727 3.504 0.637 1.00 11.13 42 ILE A C 11
ATOM 17753 O O . ILE A 1 42 ? -2.055 2.943 1.507 1.00 70.53 42 ILE A O 11
ATOM 17769 N N . ARG A 1 43 ? -2.381 4.679 0.104 1.00 55.20 43 ARG A N 11
ATOM 17770 C CA . ARG A 1 43 ? -1.182 5.405 0.539 1.00 23.34 43 ARG A CA 11
ATOM 17771 C C . ARG A 1 43 ? -1.179 5.633 2.059 1.00 53.21 43 ARG A C 11
ATOM 17772 O O . ARG A 1 43 ? -0.259 5.210 2.744 1.00 72.42 43 ARG A O 11
ATOM 17793 N N . ARG A 1 44 ? -2.212 6.289 2.586 1.00 24.11 44 ARG A N 11
ATOM 17794 C CA . ARG A 1 44 ? -2.282 6.583 4.030 1.00 2.14 44 ARG A CA 11
ATOM 17795 C C . ARG A 1 44 ? -2.294 5.304 4.894 1.00 60.24 44 ARG A C 11
ATOM 17796 O O . ARG A 1 44 ? -1.880 5.330 6.057 1.00 21.13 44 ARG A O 11
ATOM 17817 N N . ILE A 1 45 ? -2.749 4.187 4.327 1.00 0.34 45 ILE A N 11
ATOM 17818 C CA . ILE A 1 45 ? -2.742 2.904 5.043 1.00 13.21 45 ILE A CA 11
ATOM 17819 C C . ILE A 1 45 ? -1.305 2.424 5.318 1.00 44.03 45 ILE A C 11
ATOM 17820 O O . ILE A 1 45 ? -0.998 1.926 6.403 1.00 63.35 45 ILE A O 11
ATOM 17836 N N . ILE A 1 46 ? -0.425 2.581 4.328 1.00 30.43 46 ILE A N 11
ATOM 17837 C CA . ILE A 1 46 ? 0.979 2.168 4.472 1.00 43.44 46 ILE A CA 11
ATOM 17838 C C . ILE A 1 46 ? 1.883 3.336 4.925 1.00 22.15 46 ILE A C 11
ATOM 17839 O O . ILE A 1 46 ? 2.626 3.200 5.892 1.00 15.13 46 ILE A O 11
ATOM 17855 N N . LEU A 1 47 ? 1.798 4.475 4.238 1.00 43.02 47 LEU A N 11
ATOM 17856 C CA . LEU A 1 47 ? 2.585 5.680 4.568 1.00 53.50 47 LEU A CA 11
ATOM 17857 C C . LEU A 1 47 ? 2.567 5.993 6.078 1.00 3.01 47 LEU A C 11
ATOM 17858 O O . LEU A 1 47 ? 3.595 5.915 6.753 1.00 73.45 47 LEU A O 11
ATOM 17874 N N . ASN A 1 48 ? 1.386 6.314 6.606 1.00 14.23 48 ASN A N 11
ATOM 17875 C CA . ASN A 1 48 ? 1.235 6.675 8.027 1.00 43.20 48 ASN A CA 11
ATOM 17876 C C . ASN A 1 48 ? 1.595 5.507 8.963 1.00 74.31 48 ASN A C 11
ATOM 17877 O O . ASN A 1 48 ? 1.742 5.691 10.174 1.00 22.11 48 ASN A O 11
ATOM 17888 N N . HIS A 1 49 ? 1.740 4.312 8.393 1.00 24.25 49 HIS A N 11
ATOM 17889 C CA . HIS A 1 49 ? 2.138 3.124 9.152 1.00 72.31 49 HIS A CA 11
ATOM 17890 C C . HIS A 1 49 ? 3.673 2.963 9.159 1.00 4.44 49 HIS A C 11
ATOM 17891 O O . HIS A 1 49 ? 4.266 2.569 10.164 1.00 71.54 49 HIS A O 11
ATOM 17906 N N . LEU A 1 50 ? 4.310 3.274 8.030 1.00 71.22 50 LEU A N 11
ATOM 17907 C CA . LEU A 1 50 ? 5.769 3.144 7.898 1.00 23.41 50 LEU A CA 11
ATOM 17908 C C . LEU A 1 50 ? 6.511 4.324 8.546 1.00 50.43 50 LEU A C 11
ATOM 17909 O O . LEU A 1 50 ? 7.539 4.132 9.200 1.00 13.13 50 LEU A O 11
ATOM 17925 N N . GLU A 1 51 ? 5.999 5.544 8.373 1.00 21.02 51 GLU A N 11
ATOM 17926 C CA . GLU A 1 51 ? 6.623 6.726 8.991 1.00 51.22 51 GLU A CA 11
ATOM 17927 C C . GLU A 1 51 ? 6.390 6.766 10.511 1.00 34.33 51 GLU A C 11
ATOM 17928 O O . GLU A 1 51 ? 7.045 7.527 11.225 1.00 41.41 51 GLU A O 11
ATOM 17940 N N . ASP A 1 52 ? 5.442 5.970 11.006 1.00 34.53 52 ASP A N 11
ATOM 17941 C CA . ASP A 1 52 ? 5.172 5.908 12.443 1.00 74.05 52 ASP A CA 11
ATOM 17942 C C . ASP A 1 52 ? 6.147 4.939 13.136 1.00 15.32 52 ASP A C 11
ATOM 17943 O O . ASP A 1 52 ? 7.184 5.357 13.653 1.00 15.13 52 ASP A O 11
ATOM 17952 N N . GLU A 1 53 ? 5.806 3.647 13.120 1.00 63.21 53 GLU A N 11
ATOM 17953 C CA . GLU A 1 53 ? 6.638 2.597 13.726 1.00 51.10 53 GLU A CA 11
ATOM 17954 C C . GLU A 1 53 ? 5.966 1.227 13.562 1.00 71.04 53 GLU A C 11
ATOM 17955 O O . GLU A 1 53 ? 5.015 1.073 12.784 1.00 30.45 53 GLU A O 11
ATOM 17967 N N . MET B 1 1 ? -24.247 -15.201 -7.985 1.00 44.22 201 MET B N 11
ATOM 17968 C CA . MET B 1 1 ? -23.457 -15.990 -7.037 1.00 20.43 201 MET B CA 11
ATOM 17969 C C . MET B 1 1 ? -23.987 -15.836 -5.597 1.00 5.23 201 MET B C 11
ATOM 17970 O O . MET B 1 1 ? -24.625 -14.839 -5.258 1.00 65.11 201 MET B O 11
ATOM 17984 N N . VAL B 1 2 ? -23.722 -16.836 -4.757 1.00 55.40 202 VAL B N 11
ATOM 17985 C CA . VAL B 1 2 ? -24.146 -16.813 -3.347 1.00 21.33 202 VAL B CA 11
ATOM 17986 C C . VAL B 1 2 ? -23.343 -15.800 -2.499 1.00 74.52 202 VAL B C 11
ATOM 17987 O O . VAL B 1 2 ? -23.729 -15.479 -1.372 1.00 34.42 202 VAL B O 11
ATOM 18000 N N . GLY B 1 3 ? -22.229 -15.305 -3.044 1.00 61.14 203 GLY B N 11
ATOM 18001 C CA . GLY B 1 3 ? -21.384 -14.363 -2.309 1.00 34.54 203 GLY B CA 11
ATOM 18002 C C . GLY B 1 3 ? -20.634 -15.012 -1.146 1.00 63.23 203 GLY B C 11
ATOM 18003 O O . GLY B 1 3 ? -21.172 -15.139 -0.047 1.00 72.43 203 GLY B O 11
ATOM 18007 N N . ARG B 1 4 ? -19.389 -15.423 -1.385 1.00 10.42 204 ARG B N 11
ATOM 18008 C CA . ARG B 1 4 ? -18.574 -16.090 -0.357 1.00 21.33 204 ARG B CA 11
ATOM 18009 C C . ARG B 1 4 ? -17.288 -15.303 -0.054 1.00 21.12 204 ARG B C 11
ATOM 18010 O O . ARG B 1 4 ? -17.074 -14.203 -0.569 1.00 21.23 204 ARG B O 11
ATOM 18031 N N . ARG B 1 5 ? -16.439 -15.889 0.787 1.00 51.30 205 ARG B N 11
ATOM 18032 C CA . ARG B 1 5 ? -15.146 -15.301 1.149 1.00 55.40 205 ARG B CA 11
ATOM 18033 C C . ARG B 1 5 ? -14.016 -15.848 0.253 1.00 42.34 205 ARG B C 11
ATOM 18034 O O . ARG B 1 5 ? -13.921 -17.056 0.029 1.00 30.12 205 ARG B O 11
ATOM 18055 N N . PRO B 1 6 ? -13.151 -14.964 -0.284 1.00 0.22 206 PRO B N 11
ATOM 18056 C CA . PRO B 1 6 ? -12.012 -15.377 -1.122 1.00 34.24 206 PRO B CA 11
ATOM 18057 C C . PRO B 1 6 ? -10.796 -15.844 -0.293 1.00 42.22 206 PRO B C 11
ATOM 18058 O O . PRO B 1 6 ? -10.289 -15.106 0.553 1.00 53.23 206 PRO B O 11
ATOM 18069 N N . GLY B 1 7 ? -10.343 -17.075 -0.536 1.00 50.52 207 GLY B N 11
ATOM 18070 C CA . GLY B 1 7 ? -9.187 -17.613 0.184 1.00 10.14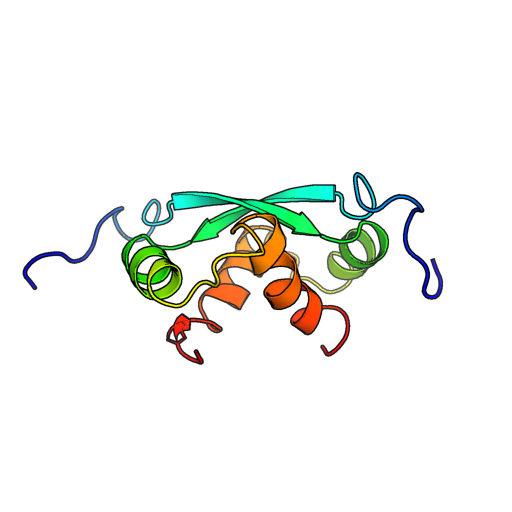 207 GLY B CA 11
ATOM 18071 C C . GLY B 1 7 ? -7.858 -17.293 -0.494 1.00 74.11 207 GLY B C 11
ATOM 18072 O O . GLY B 1 7 ? -7.803 -17.131 -1.711 1.00 53.12 207 GLY B O 11
ATOM 18076 N N . GLY B 1 8 ? -6.782 -17.220 0.295 1.00 61.43 208 GLY B N 11
ATOM 18077 C CA . GLY B 1 8 ? -5.466 -16.859 -0.233 1.00 5.11 208 GLY B CA 11
ATOM 18078 C C . GLY B 1 8 ? -5.000 -17.738 -1.394 1.00 51.12 208 GLY B C 11
ATOM 18079 O O . GLY B 1 8 ? -4.854 -18.953 -1.245 1.00 11.44 208 GLY B O 11
ATOM 18083 N N . GLY B 1 9 ? -4.747 -17.119 -2.545 1.00 5.22 209 GLY B N 11
ATOM 18084 C CA . GLY B 1 9 ? -4.318 -17.859 -3.727 1.00 42.51 209 GLY B CA 11
ATOM 18085 C C . GLY B 1 9 ? -3.816 -16.955 -4.855 1.00 13.30 209 GLY B C 11
ATOM 18086 O O . GLY B 1 9 ? -3.042 -16.023 -4.617 1.00 1.32 209 GLY B O 11
ATOM 18090 N N . LEU B 1 10 ? -4.256 -17.230 -6.083 1.00 32.04 210 LEU B N 11
ATOM 18091 C CA . LEU B 1 10 ? -3.806 -16.477 -7.264 1.00 41.50 210 LEU B CA 11
ATOM 18092 C C . LEU B 1 10 ? -4.895 -15.520 -7.786 1.00 52.13 210 LEU B C 11
ATOM 18093 O O . LEU B 1 10 ? -4.616 -14.372 -8.138 1.00 21.04 210 LEU B O 11
ATOM 18109 N N . LYS B 1 11 ? -6.130 -16.014 -7.855 1.00 73.44 211 LYS B N 11
ATOM 18110 C CA . LYS B 1 11 ? -7.278 -15.206 -8.304 1.00 53.23 211 LYS B CA 11
ATOM 18111 C C . LYS B 1 11 ? -8.152 -14.786 -7.111 1.00 62.42 211 LYS B C 11
ATOM 18112 O O . LYS B 1 11 ? -9.370 -14.636 -7.228 1.00 34.43 211 LYS B O 11
ATOM 18131 N N . ASP B 1 12 ? -7.501 -14.566 -5.976 1.00 3.21 212 ASP B N 11
ATOM 18132 C CA . ASP B 1 12 ? -8.176 -14.246 -4.715 1.00 40.51 212 ASP B CA 11
ATOM 18133 C C . ASP B 1 12 ? -8.347 -12.732 -4.509 1.00 44.42 212 ASP B C 11
ATOM 18134 O O . ASP B 1 12 ? -9.243 -12.286 -3.792 1.00 73.54 212 ASP B O 11
ATOM 18143 N N . THR B 1 13 ? -7.476 -11.950 -5.141 1.00 30.24 213 THR B N 11
ATOM 18144 C CA . THR B 1 13 ? -7.379 -10.508 -4.875 1.00 12.32 213 THR B CA 11
ATOM 18145 C C . THR B 1 13 ? -7.351 -9.664 -6.159 1.00 62.20 213 THR B C 11
ATOM 18146 O O . THR B 1 13 ? -6.958 -10.138 -7.227 1.00 55.20 213 THR B O 11
ATOM 18157 N N . LYS B 1 14 ? -7.774 -8.405 -6.039 1.00 0.13 214 LYS B N 11
ATOM 18158 C CA . LYS B 1 14 ? -7.731 -7.452 -7.157 1.00 25.12 214 LYS B CA 11
ATOM 18159 C C . LYS B 1 14 ? -6.428 -6.632 -7.130 1.00 13.54 214 LYS B C 11
ATOM 18160 O O . LYS B 1 14 ? -6.023 -6.134 -6.075 1.00 41.05 214 LYS B O 11
ATOM 18179 N N . PRO B 1 15 ? -5.745 -6.492 -8.285 1.00 10.15 215 PRO B N 11
ATOM 18180 C CA . PRO B 1 15 ? -4.518 -5.689 -8.389 1.00 73.42 215 PRO B CA 11
ATOM 18181 C C . PRO B 1 15 ? -4.795 -4.184 -8.583 1.00 64.42 215 PRO B C 11
ATOM 18182 O O . PRO B 1 15 ? -5.349 -3.765 -9.602 1.00 75.04 215 PRO B O 11
ATOM 18193 N N . VAL B 1 16 ? -4.411 -3.378 -7.598 1.00 42.31 216 VAL B N 11
ATOM 18194 C CA . VAL B 1 16 ? -4.577 -1.919 -7.669 1.00 43.33 216 VAL B CA 11
ATOM 18195 C C . VAL B 1 16 ? -3.223 -1.201 -7.534 1.00 24.41 216 VAL B C 11
ATOM 18196 O O . VAL B 1 16 ? -2.342 -1.643 -6.794 1.00 23.52 216 VAL B O 11
ATOM 18209 N N . VAL B 1 17 ? -3.053 -0.099 -8.265 1.00 11.21 217 VAL B N 11
ATOM 18210 C CA . VAL B 1 17 ? -1.802 0.671 -8.227 1.00 65.43 217 VAL B CA 11
ATOM 18211 C C . VAL B 1 17 ? -1.845 1.779 -7.157 1.00 33.31 217 VAL B C 11
ATOM 18212 O O . VAL B 1 17 ? -2.845 2.480 -7.012 1.00 73.24 217 VAL B O 11
ATOM 18225 N N . VAL B 1 18 ? -0.755 1.923 -6.409 1.00 43.21 218 VAL B N 11
ATOM 18226 C CA . VAL B 1 18 ? -0.635 2.977 -5.393 1.00 3.41 218 VAL B CA 11
ATOM 18227 C C . VAL B 1 18 ? 0.718 3.701 -5.505 1.00 42.13 218 VAL B C 11
ATOM 18228 O O . VAL B 1 18 ? 1.765 3.067 -5.614 1.00 34.45 218 VAL B O 11
ATOM 18241 N N . ARG B 1 19 ? 0.690 5.031 -5.491 1.00 42.54 219 ARG B N 11
ATOM 18242 C CA . ARG B 1 19 ? 1.920 5.825 -5.581 1.00 42.53 219 ARG B CA 11
ATOM 18243 C C . ARG B 1 19 ? 2.624 5.941 -4.215 1.00 34.10 219 ARG B C 11
ATOM 18244 O O . ARG B 1 19 ? 2.219 6.737 -3.361 1.00 22.12 219 ARG B O 11
ATOM 18265 N N . LEU B 1 20 ? 3.675 5.147 -4.022 1.00 72.41 220 LEU B N 11
ATOM 18266 C CA . LEU B 1 20 ? 4.461 5.160 -2.778 1.00 30.55 220 LEU B CA 11
ATOM 18267 C C . LEU B 1 20 ? 5.769 5.949 -2.975 1.00 52.22 220 LEU B C 11
ATOM 18268 O O . LEU B 1 20 ? 6.295 6.017 -4.086 1.00 40.32 220 LEU B O 11
ATOM 18284 N N . TYR B 1 21 ? 6.295 6.548 -1.908 1.00 34.34 221 TYR B N 11
ATOM 18285 C CA . TYR B 1 21 ? 7.524 7.343 -2.016 1.00 35.44 221 TYR B CA 11
ATOM 18286 C C . TYR B 1 21 ? 8.754 6.451 -2.269 1.00 20.44 221 TYR B C 11
ATOM 18287 O O . TYR B 1 21 ? 8.947 5.434 -1.595 1.00 72.15 221 TYR B O 11
ATOM 18305 N N . PRO B 1 22 ? 9.613 6.829 -3.243 1.00 44.41 222 PRO B N 11
ATOM 18306 C CA . PRO B 1 22 ? 10.808 6.043 -3.608 1.00 0.12 222 PRO B CA 11
ATOM 18307 C C . PRO B 1 22 ? 11.725 5.763 -2.409 1.00 12.55 222 PRO B C 11
ATOM 18308 O O . PRO B 1 22 ? 12.288 4.677 -2.292 1.00 23.40 222 PRO B O 11
ATOM 18319 N N . ASP B 1 23 ? 11.865 6.748 -1.526 1.00 73.24 223 ASP B N 11
ATOM 18320 C CA . ASP B 1 23 ? 12.653 6.599 -0.299 1.00 64.23 223 ASP B CA 11
ATOM 18321 C C . ASP B 1 23 ? 12.123 5.455 0.582 1.00 23.41 223 ASP B C 11
ATOM 18322 O O . ASP B 1 23 ? 12.898 4.663 1.124 1.00 52.14 223 ASP B O 11
ATOM 18331 N N . GLU B 1 24 ? 10.799 5.364 0.714 1.00 41.21 224 GLU B N 11
ATOM 18332 C CA . GLU B 1 24 ? 10.174 4.292 1.495 1.00 54.03 224 GLU B CA 11
ATOM 18333 C C . GLU B 1 24 ? 10.468 2.919 0.872 1.00 71.42 224 GLU B C 11
ATOM 18334 O O . GLU B 1 24 ? 10.807 1.967 1.570 1.00 25.25 224 GLU B O 11
ATOM 18346 N N . ILE B 1 25 ? 10.357 2.836 -0.455 1.00 24.24 225 ILE B N 11
ATOM 18347 C CA . ILE B 1 25 ? 10.710 1.612 -1.194 1.00 11.41 225 ILE B CA 11
ATOM 18348 C C . ILE B 1 25 ? 12.212 1.292 -1.050 1.00 14.04 225 ILE B C 11
ATOM 18349 O O . ILE B 1 25 ? 12.609 0.136 -0.868 1.00 32.12 225 ILE B O 11
ATOM 18365 N N . GLU B 1 26 ? 13.034 2.337 -1.127 1.00 52.44 226 GLU B N 11
ATOM 18366 C CA . GLU B 1 26 ? 14.490 2.215 -1.010 1.00 23.11 226 GLU B CA 11
ATOM 18367 C C . GLU B 1 26 ? 14.883 1.610 0.346 1.00 0.51 226 GLU B C 11
ATOM 18368 O O . GLU B 1 26 ? 15.734 0.724 0.427 1.00 31.24 226 GLU B O 11
ATOM 18380 N N . ALA B 1 27 ? 14.257 2.108 1.414 1.00 12.12 227 ALA B N 11
ATOM 18381 C CA . ALA B 1 27 ? 14.504 1.607 2.770 1.00 24.23 227 ALA B CA 11
ATOM 18382 C C . ALA B 1 27 ? 13.805 0.260 3.015 1.00 20.12 227 ALA B C 11
ATOM 18383 O O . ALA B 1 27 ? 14.311 -0.590 3.749 1.00 71.53 227 ALA B O 11
ATOM 18390 N N . LEU B 1 28 ? 12.642 0.070 2.391 1.00 2.40 228 LEU B N 11
ATOM 18391 C CA . LEU B 1 28 ? 11.865 -1.167 2.539 1.00 2.33 228 LEU B CA 11
ATOM 18392 C C . LEU B 1 28 ? 12.707 -2.404 2.193 1.00 15.03 228 LEU B C 11
ATOM 18393 O O . LEU B 1 28 ? 12.805 -3.340 2.987 1.00 51.15 228 LEU B O 11
ATOM 18409 N N . LYS B 1 29 ? 13.344 -2.382 1.023 1.00 4.52 229 LYS B N 11
ATOM 18410 C CA . LYS B 1 29 ? 14.157 -3.513 0.551 1.00 12.31 229 LYS B CA 11
ATOM 18411 C C . LYS B 1 29 ? 15.356 -3.802 1.480 1.00 73.33 229 LYS B C 11
ATOM 18412 O O . LYS B 1 29 ? 16.067 -4.791 1.300 1.00 12.12 229 LYS B O 11
ATOM 18431 N N . SER B 1 30 ? 15.590 -2.924 2.455 1.00 31.14 230 SER B N 11
ATOM 18432 C CA . SER B 1 30 ? 16.671 -3.118 3.437 1.00 20.43 230 SER B CA 11
ATOM 18433 C C . SER B 1 30 ? 16.176 -3.866 4.689 1.00 20.10 230 SER B C 11
ATOM 18434 O O . SER B 1 30 ? 16.975 -4.407 5.455 1.00 52.23 230 SER B O 11
ATOM 18442 N N . ARG B 1 31 ? 14.854 -3.908 4.891 1.00 34.23 231 ARG B N 11
ATOM 18443 C CA . ARG B 1 31 ? 14.267 -4.564 6.074 1.00 51.52 231 ARG B CA 11
ATOM 18444 C C . ARG B 1 31 ? 13.163 -5.578 5.706 1.00 55.13 231 ARG B C 11
ATOM 18445 O O . ARG B 1 31 ? 12.270 -5.854 6.511 1.00 23.02 231 ARG B O 11
ATOM 18466 N N . VAL B 1 32 ? 13.222 -6.135 4.498 1.00 62.11 232 VAL B N 11
ATOM 18467 C CA . VAL B 1 32 ? 12.268 -7.178 4.085 1.00 34.44 232 VAL B CA 11
ATOM 18468 C C . VAL B 1 32 ? 12.883 -8.583 4.189 1.00 1.11 232 VAL B C 11
ATOM 18469 O O . VAL B 1 32 ? 14.099 -8.749 4.052 1.00 45.32 232 VAL B O 11
ATOM 18482 N N . PRO B 1 33 ? 12.052 -9.612 4.461 1.00 30.24 233 PRO B N 11
ATOM 18483 C CA . PRO B 1 33 ? 12.497 -11.019 4.478 1.00 2.31 233 PRO B CA 11
ATOM 18484 C C . PRO B 1 33 ? 13.125 -11.460 3.143 1.00 52.44 233 PRO B C 11
ATOM 18485 O O . PRO B 1 33 ? 12.689 -11.038 2.067 1.00 42.32 233 PRO B O 11
ATOM 18496 N N . ALA B 1 34 ? 14.125 -12.337 3.222 1.00 24.04 234 ALA B N 11
ATOM 18497 C CA . ALA B 1 34 ? 14.912 -12.749 2.050 1.00 12.24 234 ALA B CA 11
ATOM 18498 C C . ALA B 1 34 ? 14.068 -13.414 0.949 1.00 31.21 234 ALA B C 11
ATOM 18499 O O . ALA B 1 34 ? 14.511 -13.528 -0.196 1.00 24.44 234 ALA B O 11
ATOM 18506 N N . ASN B 1 35 ? 12.862 -13.866 1.291 1.00 51.21 235 ASN B N 11
ATOM 18507 C CA . ASN B 1 35 ? 11.987 -14.535 0.315 1.00 13.43 235 ASN B CA 11
ATOM 18508 C C . ASN B 1 35 ? 10.670 -13.774 0.096 1.00 2.04 235 ASN B C 11
ATOM 18509 O O . ASN B 1 35 ? 9.729 -14.309 -0.494 1.00 33.55 235 ASN B O 11
ATOM 18520 N N . THR B 1 36 ? 10.600 -12.524 0.551 1.00 44.40 236 THR B N 11
ATOM 18521 C CA . THR B 1 36 ? 9.390 -11.704 0.367 1.00 33.50 236 THR B CA 11
ATOM 18522 C C . THR B 1 36 ? 9.641 -10.552 -0.620 1.00 31.43 236 THR B C 11
ATOM 18523 O O . THR B 1 36 ? 10.224 -9.524 -0.268 1.00 50.51 236 THR B O 11
ATOM 18534 N N . SER B 1 37 ? 9.176 -10.723 -1.854 1.00 41.45 237 SER B N 11
ATOM 18535 C CA . SER B 1 37 ? 9.482 -9.786 -2.946 1.00 34.14 237 SER B CA 11
ATOM 18536 C C . SER B 1 37 ? 8.560 -8.553 -2.949 1.00 11.23 237 SER B C 11
ATOM 18537 O O . SER B 1 37 ? 7.551 -8.528 -3.648 1.00 53.22 237 SER B O 11
ATOM 18545 N N . MET B 1 38 ? 8.912 -7.553 -2.130 1.00 73.32 238 MET B N 11
ATOM 18546 C CA . MET B 1 38 ? 8.257 -6.222 -2.127 1.00 60.30 238 MET B CA 11
ATOM 18547 C C . MET B 1 38 ? 6.709 -6.269 -2.142 1.00 11.11 238 MET B C 11
ATOM 18548 O O . MET B 1 38 ? 6.072 -6.106 -1.098 1.00 22.32 238 MET B O 11
ATOM 18562 N N . SER B 1 39 ? 6.113 -6.475 -3.323 1.00 63.33 239 SER B N 11
ATOM 18563 C CA . SER B 1 39 ? 4.642 -6.483 -3.479 1.00 15.12 239 SER B CA 11
ATOM 18564 C C . SER B 1 39 ? 3.969 -7.442 -2.489 1.00 23.22 239 SER B C 11
ATOM 18565 O O . SER B 1 39 ? 2.962 -7.102 -1.863 1.00 15.55 239 SER B O 11
ATOM 18573 N N . ALA B 1 40 ? 4.536 -8.641 -2.348 1.00 61.14 240 ALA B N 11
ATOM 18574 C CA . ALA B 1 40 ? 4.024 -9.642 -1.403 1.00 34.31 240 ALA B CA 11
ATOM 18575 C C . ALA B 1 40 ? 4.046 -9.116 0.043 1.00 45.21 240 ALA B C 11
ATOM 18576 O O . ALA B 1 40 ? 3.207 -9.484 0.868 1.00 31.44 240 ALA B O 11
ATOM 18583 N N . TYR B 1 41 ? 5.005 -8.240 0.336 1.00 71.35 241 TYR B N 11
ATOM 18584 C CA . TYR B 1 41 ? 5.144 -7.655 1.672 1.00 11.30 241 TYR B CA 11
ATOM 18585 C C . TYR B 1 41 ? 4.071 -6.581 1.908 1.00 41.20 241 TYR B C 11
ATOM 18586 O O . TYR B 1 41 ? 3.350 -6.615 2.906 1.00 23.22 241 TYR B O 11
ATOM 18604 N N . ILE B 1 42 ? 3.961 -5.636 0.973 1.00 55.22 242 ILE B N 11
ATOM 18605 C CA . ILE B 1 42 ? 2.943 -4.579 1.047 1.00 54.03 242 ILE B CA 11
ATOM 18606 C C . ILE B 1 42 ? 1.521 -5.171 1.044 1.00 75.55 242 ILE B C 11
ATOM 18607 O O . ILE B 1 42 ? 0.619 -4.660 1.716 1.00 13.43 242 ILE B O 11
ATOM 18623 N N . ARG B 1 43 ? 1.347 -6.263 0.298 1.00 42.34 243 ARG B N 11
ATOM 18624 C CA . ARG B 1 43 ? 0.051 -6.944 0.176 1.00 35.34 243 ARG B CA 11
ATOM 18625 C C . ARG B 1 43 ? -0.552 -7.271 1.552 1.00 13.55 243 ARG B C 11
ATOM 18626 O O . ARG B 1 43 ? -1.746 -7.074 1.781 1.00 10.43 243 ARG B O 11
ATOM 18647 N N . ARG B 1 44 ? 0.274 -7.771 2.470 1.00 24.21 244 ARG B N 11
ATOM 18648 C CA . ARG B 1 44 ? -0.207 -8.123 3.807 1.00 22.23 244 ARG B CA 11
ATOM 18649 C C . ARG B 1 44 ? -0.289 -6.895 4.731 1.00 4.14 244 ARG B C 11
ATOM 18650 O O . ARG B 1 44 ? -1.121 -6.852 5.635 1.00 45.51 244 ARG B O 11
ATOM 18671 N N . ILE B 1 45 ? 0.567 -5.897 4.496 1.00 72.44 245 ILE B N 11
ATOM 18672 C CA . ILE B 1 45 ? 0.588 -4.683 5.329 1.00 31.34 245 ILE B CA 11
ATOM 18673 C C . ILE B 1 45 ? -0.772 -3.968 5.321 1.00 30.42 245 ILE B C 11
ATOM 18674 O O . ILE B 1 45 ? -1.322 -3.651 6.381 1.00 12.03 245 ILE B O 11
ATOM 18690 N N . ILE B 1 46 ? -1.318 -3.719 4.130 1.00 40.44 246 ILE B N 11
ATOM 18691 C CA . ILE B 1 46 ? -2.641 -3.098 4.015 1.00 24.02 246 ILE B CA 11
ATOM 18692 C C . ILE B 1 46 ? -3.720 -3.991 4.643 1.00 42.10 246 ILE B C 11
ATOM 18693 O O . ILE B 1 46 ? -4.617 -3.511 5.339 1.00 64.12 246 ILE B O 11
ATOM 18709 N N . LEU B 1 47 ? -3.604 -5.300 4.409 1.00 53.30 247 LEU B N 11
ATOM 18710 C CA . LEU B 1 47 ? -4.533 -6.288 4.961 1.00 62.10 247 LEU B CA 11
ATOM 18711 C C . LEU B 1 47 ? -4.583 -6.205 6.496 1.00 30.43 247 LEU B C 11
ATOM 18712 O O . LEU B 1 47 ? -5.654 -6.290 7.103 1.00 1.32 247 LEU B O 11
ATOM 18728 N N . ASN B 1 48 ? -3.416 -6.013 7.111 1.00 40.42 248 ASN B N 11
ATOM 18729 C CA . ASN B 1 48 ? -3.314 -5.893 8.569 1.00 43.20 248 ASN B CA 11
ATOM 18730 C C . ASN B 1 48 ? -4.222 -4.780 9.116 1.00 52.21 248 ASN B C 11
ATOM 18731 O O . ASN B 1 48 ? -4.735 -4.883 10.227 1.00 23.35 248 ASN B O 11
ATOM 18742 N N . HIS B 1 49 ? -4.437 -3.725 8.331 1.00 73.34 249 HIS B N 11
ATOM 18743 C CA . HIS B 1 49 ? -5.324 -2.637 8.756 1.00 61.04 249 HIS B CA 11
ATOM 18744 C C . HIS B 1 49 ? -6.804 -3.041 8.630 1.00 53.52 249 HIS B C 11
ATOM 18745 O O . HIS B 1 49 ? -7.635 -2.622 9.431 1.00 3.13 249 HIS B O 11
ATOM 18760 N N . LEU B 1 50 ? -7.123 -3.864 7.631 1.00 71.13 250 LEU B N 11
ATOM 18761 C CA . LEU B 1 50 ? -8.500 -4.344 7.431 1.00 22.44 250 LEU B CA 11
ATOM 18762 C C . LEU B 1 50 ? -8.960 -5.244 8.591 1.00 24.22 250 LEU B C 11
ATOM 18763 O O . LEU B 1 50 ? -10.113 -5.175 9.024 1.00 5.34 250 LEU B O 11
ATOM 18779 N N . GLU B 1 51 ? -8.062 -6.097 9.085 1.00 41.22 251 GLU B N 11
ATOM 18780 C CA . GLU B 1 51 ? -8.376 -6.968 10.226 1.00 53.20 251 GLU B CA 11
ATOM 18781 C C . GLU B 1 51 ? -8.287 -6.214 11.563 1.00 75.22 251 GLU B C 11
ATOM 18782 O O . GLU B 1 51 ? -9.009 -6.529 12.511 1.00 11.24 251 GLU B O 11
ATOM 18794 N N . ASP B 1 52 ? -7.414 -5.211 11.629 1.00 43.34 252 ASP B N 11
ATOM 18795 C CA . ASP B 1 52 ? -7.210 -4.432 12.858 1.00 62.25 252 ASP B CA 11
ATOM 18796 C C . ASP B 1 52 ? -8.312 -3.372 13.072 1.00 23.33 252 ASP B C 11
ATOM 18797 O O . ASP B 1 52 ? -9.050 -3.421 14.063 1.00 31.32 252 ASP B O 11
ATOM 18806 N N . GLU B 1 53 ? -8.425 -2.419 12.145 1.00 1.15 253 GLU B N 11
ATOM 18807 C CA . GLU B 1 53 ? -9.387 -1.311 12.285 1.00 31.01 253 GLU B CA 11
ATOM 18808 C C . GLU B 1 53 ? -9.822 -0.770 10.904 1.00 14.41 253 GLU B C 11
ATOM 18809 O O . GLU B 1 53 ? -10.876 -1.211 10.389 1.00 38.15 253 GLU B O 11
ATOM 18822 N N . MET A 1 1 ? 19.995 5.794 0.928 1.00 33.55 1 MET A N 12
ATOM 18823 C CA . MET A 1 1 ? 19.951 7.172 1.492 1.00 2.53 1 MET A CA 12
ATOM 18824 C C . MET A 1 1 ? 19.785 7.145 3.019 1.00 65.42 1 MET A C 12
ATOM 18825 O O . MET A 1 1 ? 19.510 6.100 3.605 1.00 42.44 1 MET A O 12
ATOM 18841 N N . VAL A 1 2 ? 19.965 8.300 3.659 1.00 0.32 2 VAL A N 12
ATOM 18842 C CA . VAL A 1 2 ? 19.804 8.416 5.117 1.00 3.54 2 VAL A CA 12
ATOM 18843 C C . VAL A 1 2 ? 18.405 8.925 5.503 1.00 71.35 2 VAL A C 12
ATOM 18844 O O . VAL A 1 2 ? 18.066 8.996 6.682 1.00 41.34 2 VAL A O 12
ATOM 18857 N N . GLY A 1 3 ? 17.602 9.281 4.500 1.00 73.52 3 GLY A N 12
ATOM 18858 C CA . GLY A 1 3 ? 16.255 9.792 4.751 1.00 72.13 3 GLY A CA 12
ATOM 18859 C C . GLY A 1 3 ? 15.956 11.073 3.979 1.00 73.23 3 GLY A C 12
ATOM 18860 O O . GLY A 1 3 ? 15.743 12.132 4.570 1.00 22.03 3 GLY A O 12
ATOM 18864 N N . ARG A 1 4 ? 15.935 10.974 2.649 1.00 11.44 4 ARG A N 12
ATOM 18865 C CA . ARG A 1 4 ? 15.699 12.134 1.779 1.00 33.14 4 ARG A CA 12
ATOM 18866 C C . ARG A 1 4 ? 14.662 11.819 0.690 1.00 42.42 4 ARG A C 12
ATOM 18867 O O . ARG A 1 4 ? 14.773 10.817 -0.018 1.00 14.24 4 ARG A O 12
ATOM 18888 N N . ARG A 1 5 ? 13.659 12.682 0.563 1.00 51.42 5 ARG A N 12
ATOM 18889 C CA . ARG A 1 5 ? 12.650 12.551 -0.493 1.00 31.11 5 ARG A CA 12
ATOM 18890 C C . ARG A 1 5 ? 12.732 13.733 -1.476 1.00 3.32 5 ARG A C 12
ATOM 18891 O O . ARG A 1 5 ? 12.969 14.871 -1.066 1.00 52.53 5 ARG A O 12
ATOM 18912 N N . PRO A 1 6 ? 12.541 13.481 -2.786 1.00 51.51 6 PRO A N 12
ATOM 18913 C CA . PRO A 1 6 ? 12.667 14.522 -3.824 1.00 2.41 6 PRO A CA 12
ATOM 18914 C C . PRO A 1 6 ? 11.483 15.508 -3.862 1.00 42.33 6 PRO A C 12
ATOM 18915 O O . PRO A 1 6 ? 10.562 15.434 -3.044 1.00 43.45 6 PRO A O 12
ATOM 18926 N N . GLY A 1 7 ? 11.522 16.435 -4.819 1.00 54.34 7 GLY A N 12
ATOM 18927 C CA . GLY A 1 7 ? 10.458 17.426 -4.952 1.00 3.41 7 GLY A CA 12
ATOM 18928 C C . GLY A 1 7 ? 9.194 16.882 -5.620 1.00 24.40 7 GLY A C 12
ATOM 18929 O O . GLY A 1 7 ? 9.192 15.778 -6.175 1.00 75.30 7 GLY A O 12
ATOM 18933 N N . GLY A 1 8 ? 8.120 17.668 -5.579 1.00 51.54 8 GLY A N 12
ATOM 18934 C CA . GLY A 1 8 ? 6.845 17.238 -6.145 1.00 74.44 8 GLY A CA 12
ATOM 18935 C C . GLY A 1 8 ? 6.617 17.728 -7.573 1.00 34.12 8 GLY A C 12
ATOM 18936 O O . GLY A 1 8 ? 7.378 18.555 -8.088 1.00 1.12 8 GLY A O 12
ATOM 18940 N N . GLY A 1 9 ? 5.570 17.215 -8.214 1.00 73.31 9 GLY A N 12
ATOM 18941 C CA . GLY A 1 9 ? 5.226 17.638 -9.570 1.00 24.03 9 GLY A CA 12
ATOM 18942 C C . GLY A 1 9 ? 4.395 16.600 -10.319 1.00 61.41 9 GLY A C 12
ATOM 18943 O O . GLY A 1 9 ? 3.218 16.395 -10.012 1.00 41.41 9 GLY A O 12
ATOM 18947 N N . LEU A 1 10 ? 5.001 15.956 -11.315 1.00 72.04 10 LEU A N 12
ATOM 18948 C CA . LEU A 1 10 ? 4.352 14.861 -12.055 1.00 12.14 10 LEU A CA 12
ATOM 18949 C C . LEU A 1 10 ? 5.140 13.550 -11.908 1.00 11.13 10 LEU A C 12
ATOM 18950 O O . LEU A 1 10 ? 4.953 12.610 -12.682 1.00 64.13 10 LEU A O 12
ATOM 18966 N N . LYS A 1 11 ? 6.008 13.484 -10.898 1.00 15.44 11 LYS A N 12
ATOM 18967 C CA . LYS A 1 11 ? 6.889 12.321 -10.704 1.00 12.03 11 LYS A CA 12
ATOM 18968 C C . LYS A 1 11 ? 7.366 12.200 -9.242 1.00 31.42 11 LYS A C 12
ATOM 18969 O O . LYS A 1 11 ? 8.393 11.577 -8.963 1.00 54.22 11 LYS A O 12
ATOM 18988 N N . ASP A 1 12 ? 6.609 12.786 -8.320 1.00 35.10 12 ASP A N 12
ATOM 18989 C CA . ASP A 1 12 ? 6.966 12.784 -6.892 1.00 24.41 12 ASP A CA 12
ATOM 18990 C C . ASP A 1 12 ? 6.929 11.372 -6.271 1.00 35.12 12 ASP A C 12
ATOM 18991 O O . ASP A 1 12 ? 7.965 10.817 -5.901 1.00 24.20 12 ASP A O 12
ATOM 19000 N N . THR A 1 13 ? 5.733 10.807 -6.150 1.00 51.42 13 THR A N 12
ATOM 19001 C CA . THR A 1 13 ? 5.550 9.482 -5.547 1.00 53.24 13 THR A CA 12
ATOM 19002 C C . THR A 1 13 ? 5.627 8.363 -6.596 1.00 64.23 13 THR A C 12
ATOM 19003 O O . THR A 1 13 ? 5.136 8.505 -7.717 1.00 52.12 13 THR A O 12
ATOM 19014 N N . LYS A 1 14 ? 6.237 7.245 -6.213 1.00 42.54 14 LYS A N 12
ATOM 19015 C CA . LYS A 1 14 ? 6.449 6.116 -7.125 1.00 42.00 14 LYS A CA 12
ATOM 19016 C C . LYS A 1 14 ? 5.251 5.141 -7.090 1.00 45.12 14 LYS A C 12
ATOM 19017 O O . LYS A 1 14 ? 4.865 4.659 -6.020 1.00 30.13 14 LYS A O 12
ATOM 19036 N N . PRO A 1 15 ? 4.642 4.839 -8.255 1.00 12.11 15 PRO A N 12
ATOM 19037 C CA . PRO A 1 15 ? 3.492 3.920 -8.339 1.00 20.43 15 PRO A CA 12
ATOM 19038 C C . PRO A 1 15 ? 3.883 2.438 -8.153 1.00 34.02 15 PRO A C 12
ATOM 19039 O O . PRO A 1 15 ? 4.410 1.801 -9.069 1.00 11.14 15 PRO A O 12
ATOM 19050 N N . VAL A 1 16 ? 3.630 1.899 -6.961 1.00 54.44 16 VAL A N 12
ATOM 19051 C CA . VAL A 1 16 ? 3.892 0.481 -6.666 1.00 40.41 16 VAL A CA 12
ATOM 19052 C C . VAL A 1 16 ? 2.588 -0.340 -6.677 1.00 15.20 16 VAL A C 12
ATOM 19053 O O . VAL A 1 16 ? 1.544 0.130 -6.224 1.00 71.23 16 VAL A O 12
ATOM 19066 N N . VAL A 1 17 ? 2.645 -1.561 -7.202 1.00 62.13 17 VAL A N 12
ATOM 19067 C CA . VAL A 1 17 ? 1.453 -2.414 -7.298 1.00 43.44 17 VAL A CA 12
ATOM 19068 C C . VAL A 1 17 ? 1.197 -3.209 -6.001 1.00 70.04 17 VAL A C 12
ATOM 19069 O O . VAL A 1 17 ? 1.978 -4.086 -5.618 1.00 43.23 17 VAL A O 12
ATOM 19082 N N . VAL A 1 18 ? 0.101 -2.878 -5.325 1.00 30.21 18 VAL A N 12
ATOM 19083 C CA . VAL A 1 18 ? -0.331 -3.593 -4.120 1.00 4.35 18 VAL A CA 12
ATOM 19084 C C . VAL A 1 18 ? -1.496 -4.544 -4.466 1.00 52.42 18 VAL A C 12
ATOM 19085 O O . VAL A 1 18 ? -2.044 -4.477 -5.564 1.00 35.30 18 VAL A O 12
ATOM 19098 N N . ARG A 1 19 ? -1.864 -5.445 -3.553 1.00 33.33 19 ARG A N 12
ATOM 19099 C CA . ARG A 1 19 ? -2.968 -6.388 -3.806 1.00 51.14 19 ARG A CA 12
ATOM 19100 C C . ARG A 1 19 ? -3.839 -6.597 -2.550 1.00 53.34 19 ARG A C 12
ATOM 19101 O O . ARG A 1 19 ? -3.317 -6.764 -1.449 1.00 65.11 19 ARG A O 12
ATOM 19122 N N . LEU A 1 20 ? -5.166 -6.596 -2.727 1.00 70.41 20 LEU A N 12
ATOM 19123 C CA . LEU A 1 20 ? -6.108 -6.771 -1.603 1.00 51.52 20 LEU A CA 12
ATOM 19124 C C . LEU A 1 20 ? -7.335 -7.610 -2.020 1.00 43.03 20 LEU A C 12
ATOM 19125 O O . LEU A 1 20 ? -7.716 -7.627 -3.188 1.00 11.41 20 LEU A O 12
ATOM 19141 N N . TYR A 1 21 ? -7.938 -8.312 -1.059 1.00 64.30 21 TYR A N 12
ATOM 19142 C CA . TYR A 1 21 ? -9.085 -9.198 -1.328 1.00 53.45 21 TYR A CA 12
ATOM 19143 C C . TYR A 1 21 ? -10.344 -8.414 -1.760 1.00 44.11 21 TYR A C 12
ATOM 19144 O O . TYR A 1 21 ? -10.733 -7.457 -1.098 1.00 72.45 21 TYR A O 12
ATOM 19162 N N . PRO A 1 22 ? -11.004 -8.837 -2.868 1.00 70.21 22 PRO A N 12
ATOM 19163 C CA . PRO A 1 22 ? -12.200 -8.163 -3.422 1.00 22.52 22 PRO A CA 12
ATOM 19164 C C . PRO A 1 22 ? -13.242 -7.741 -2.367 1.00 72.44 22 PRO A C 12
ATOM 19165 O O . PRO A 1 22 ? -13.575 -6.561 -2.248 1.00 25.10 22 PRO A O 12
ATOM 19176 N N . ASP A 1 23 ? -13.757 -8.708 -1.607 1.00 35.10 23 ASP A N 12
ATOM 19177 C CA . ASP A 1 23 ? -14.790 -8.435 -0.598 1.00 33.03 23 ASP A CA 12
ATOM 19178 C C . ASP A 1 23 ? -14.281 -7.519 0.531 1.00 35.32 23 ASP A C 12
ATOM 19179 O O . ASP A 1 23 ? -15.069 -6.867 1.221 1.00 54.14 23 ASP A O 12
ATOM 19188 N N . GLU A 1 24 ? -12.966 -7.463 0.710 1.00 63.43 24 GLU A N 12
ATOM 19189 C CA . GLU A 1 24 ? -12.360 -6.548 1.682 1.00 54.11 24 GLU A CA 12
ATOM 19190 C C . GLU A 1 24 ? -12.081 -5.176 1.046 1.00 74.01 24 GLU A C 12
ATOM 19191 O O . GLU A 1 24 ? -12.057 -4.157 1.735 1.00 41.34 24 GLU A O 12
ATOM 19203 N N . ILE A 1 25 ? -11.902 -5.150 -0.279 1.00 72.23 25 ILE A N 12
ATOM 19204 C CA . ILE A 1 25 ? -11.881 -3.887 -1.031 1.00 61.51 25 ILE A CA 12
ATOM 19205 C C . ILE A 1 25 ? -13.284 -3.261 -1.015 1.00 35.52 25 ILE A C 12
ATOM 19206 O O . ILE A 1 25 ? -13.444 -2.040 -1.029 1.00 61.43 25 ILE A O 12
ATOM 19222 N N . GLU A 1 26 ? -14.297 -4.124 -0.974 1.00 51.12 26 GLU A N 12
ATOM 19223 C CA . GLU A 1 26 ? -15.682 -3.689 -0.804 1.00 61.31 26 GLU A CA 12
ATOM 19224 C C . GLU A 1 26 ? -15.863 -2.992 0.554 1.00 73.42 26 GLU A C 12
ATOM 19225 O O . GLU A 1 26 ? -16.422 -1.897 0.636 1.00 30.03 26 GLU A O 12
ATOM 19237 N N . ALA A 1 27 ? -15.371 -3.631 1.618 1.00 41.52 27 ALA A N 12
ATOM 19238 C CA . ALA A 1 27 ? -15.355 -3.012 2.945 1.00 70.34 27 ALA A CA 12
ATOM 19239 C C . ALA A 1 27 ? -14.516 -1.724 2.933 1.00 0.11 27 ALA A C 12
ATOM 19240 O O . ALA A 1 27 ? -14.857 -0.734 3.582 1.00 52.25 27 ALA A O 12
ATOM 19247 N N . LEU A 1 28 ? -13.423 -1.746 2.169 1.00 72.51 28 LEU A N 12
ATOM 19248 C CA . LEU A 1 28 ? -12.563 -0.572 2.002 1.00 23.15 28 LEU A CA 12
ATOM 19249 C C . LEU A 1 28 ? -13.340 0.612 1.397 1.00 11.20 28 LEU A C 12
ATOM 19250 O O . LEU A 1 28 ? -13.328 1.714 1.942 1.00 23.23 28 LEU A O 12
ATOM 19266 N N . LYS A 1 29 ? -14.038 0.381 0.281 1.00 74.04 29 LYS A N 12
ATOM 19267 C CA . LYS A 1 29 ? -14.798 1.453 -0.382 1.00 23.14 29 LYS A CA 12
ATOM 19268 C C . LYS A 1 29 ? -16.006 1.901 0.463 1.00 43.00 29 LYS A C 12
ATOM 19269 O O . LYS A 1 29 ? -16.658 2.898 0.154 1.00 20.51 29 LYS A O 12
ATOM 19288 N N . SER A 1 30 ? -16.298 1.159 1.530 1.00 45.03 30 SER A N 12
ATOM 19289 C CA . SER A 1 30 ? -17.359 1.540 2.475 1.00 72.31 30 SER A CA 12
ATOM 19290 C C . SER A 1 30 ? -16.827 2.491 3.560 1.00 14.32 30 SER A C 12
ATOM 19291 O O . SER A 1 30 ? -17.601 3.057 4.338 1.00 25.42 30 SER A O 12
ATOM 19299 N N . ARG A 1 31 ? -15.504 2.666 3.608 1.00 74.43 31 ARG A N 12
ATOM 19300 C CA . ARG A 1 31 ? -14.866 3.521 4.621 1.00 23.31 31 ARG A CA 12
ATOM 19301 C C . ARG A 1 31 ? -13.996 4.624 3.979 1.00 45.01 31 ARG A C 12
ATOM 19302 O O . ARG A 1 31 ? -13.207 5.288 4.659 1.00 31.52 31 ARG A O 12
ATOM 19323 N N . VAL A 1 32 ? -14.155 4.831 2.669 1.00 43.31 32 VAL A N 12
ATOM 19324 C CA . VAL A 1 32 ? -13.416 5.883 1.950 1.00 22.13 32 VAL A CA 12
ATOM 19325 C C . VAL A 1 32 ? -14.297 7.119 1.690 1.00 32.13 32 VAL A C 12
ATOM 19326 O O . VAL A 1 32 ? -15.519 7.009 1.549 1.00 53.01 32 VAL A O 12
ATOM 19339 N N . PRO A 1 33 ? -13.691 8.322 1.650 1.00 25.50 33 PRO A N 12
ATOM 19340 C CA . PRO A 1 33 ? -14.403 9.552 1.288 1.00 21.43 33 PRO A CA 12
ATOM 19341 C C . PRO A 1 33 ? -14.462 9.780 -0.236 1.00 11.41 33 PRO A C 12
ATOM 19342 O O . PRO A 1 33 ? -13.710 9.170 -1.002 1.00 3.11 33 PRO A O 12
ATOM 19353 N N . ALA A 1 34 ? -15.356 10.666 -0.674 1.00 33.12 34 ALA A N 12
ATOM 19354 C CA . ALA A 1 34 ? -15.517 10.970 -2.107 1.00 35.41 34 ALA A CA 12
ATOM 19355 C C . ALA A 1 34 ? -14.330 11.770 -2.667 1.00 22.21 34 ALA A C 12
ATOM 19356 O O . ALA A 1 34 ? -14.037 11.721 -3.861 1.00 42.12 34 ALA A O 12
ATOM 19363 N N . ASN A 1 35 ? -13.644 12.502 -1.791 1.00 52.44 35 ASN A N 12
ATOM 19364 C CA . ASN A 1 35 ? -12.510 13.348 -2.195 1.00 12.42 35 ASN A CA 12
ATOM 19365 C C . ASN A 1 35 ? -11.193 12.556 -2.312 1.00 3.15 35 ASN A C 12
ATOM 19366 O O . ASN A 1 35 ? -10.179 13.089 -2.770 1.00 73.34 35 ASN A O 12
ATOM 19377 N N . THR A 1 36 ? -11.208 11.285 -1.916 1.00 12.31 36 THR A N 12
ATOM 19378 C CA . THR A 1 36 ? -9.988 10.459 -1.922 1.00 32.01 36 THR A CA 12
ATOM 19379 C C . THR A 1 36 ? -10.188 9.157 -2.717 1.00 13.35 36 THR A C 12
ATOM 19380 O O . THR A 1 36 ? -11.181 8.456 -2.532 1.00 72.02 36 THR A O 12
ATOM 19391 N N . SER A 1 37 ? -9.241 8.840 -3.600 1.00 64.42 37 SER A N 12
ATOM 19392 C CA . SER A 1 37 ? -9.287 7.588 -4.376 1.00 14.32 37 SER A CA 12
ATOM 19393 C C . SER A 1 37 ? -8.815 6.396 -3.530 1.00 65.43 37 SER A C 12
ATOM 19394 O O . SER A 1 37 ? -8.210 6.577 -2.476 1.00 3.00 37 SER A O 12
ATOM 19402 N N . MET A 1 38 ? -9.086 5.174 -3.997 1.00 21.24 38 MET A N 12
ATOM 19403 C CA . MET A 1 38 ? -8.628 3.967 -3.292 1.00 24.12 38 MET A CA 12
ATOM 19404 C C . MET A 1 38 ? -7.099 3.963 -3.141 1.00 3.03 38 MET A C 12
ATOM 19405 O O . MET A 1 38 ? -6.570 3.665 -2.074 1.00 71.54 38 MET A O 12
ATOM 19419 N N . SER A 1 39 ? -6.402 4.314 -4.219 1.00 24.21 39 SER A N 12
ATOM 19420 C CA . SER A 1 39 ? -4.935 4.411 -4.209 1.00 74.42 39 SER A CA 12
ATOM 19421 C C . SER A 1 39 ? -4.446 5.457 -3.196 1.00 10.11 39 SER A C 12
ATOM 19422 O O . SER A 1 39 ? -3.593 5.175 -2.355 1.00 62.41 39 SER A O 12
ATOM 19430 N N . ALA A 1 40 ? -4.997 6.666 -3.283 1.00 14.42 40 ALA A N 12
ATOM 19431 C CA . ALA A 1 40 ? -4.648 7.750 -2.356 1.00 14.33 40 ALA A CA 12
ATOM 19432 C C . ALA A 1 40 ? -5.060 7.418 -0.909 1.00 33.44 40 ALA A C 12
ATOM 19433 O O . ALA A 1 40 ? -4.461 7.915 0.049 1.00 51.12 40 ALA A O 12
ATOM 19440 N N . TYR A 1 41 ? -6.085 6.580 -0.760 1.00 11.42 41 TYR A N 12
ATOM 19441 C CA . TYR A 1 41 ? -6.542 6.141 0.562 1.00 41.04 41 TYR A CA 12
ATOM 19442 C C . TYR A 1 41 ? -5.542 5.150 1.176 1.00 25.42 41 TYR A C 12
ATOM 19443 O O . TYR A 1 41 ? -5.081 5.334 2.303 1.00 2.53 41 TYR A O 12
ATOM 19461 N N . ILE A 1 42 ? -5.199 4.103 0.421 1.00 61.22 42 ILE A N 12
ATOM 19462 C CA . ILE A 1 42 ? -4.172 3.147 0.854 1.00 11.42 42 ILE A CA 12
ATOM 19463 C C . ILE A 1 42 ? -2.849 3.867 1.141 1.00 52.44 42 ILE A C 12
ATOM 19464 O O . ILE A 1 42 ? -2.105 3.484 2.049 1.00 30.32 42 ILE A O 12
ATOM 19480 N N . ARG A 1 43 ? -2.575 4.922 0.371 1.00 34.24 43 ARG A N 12
ATOM 19481 C CA . ARG A 1 43 ? -1.375 5.738 0.570 1.00 51.32 43 ARG A CA 12
ATOM 19482 C C . ARG A 1 43 ? -1.273 6.229 2.027 1.00 55.13 43 ARG A C 12
ATOM 19483 O O . ARG A 1 43 ? -0.199 6.195 2.615 1.00 53.23 43 ARG A O 12
ATOM 19504 N N . ARG A 1 44 ? -2.401 6.654 2.617 1.00 61.41 44 ARG A N 12
ATOM 19505 C CA . ARG A 1 44 ? -2.405 7.121 4.017 1.00 20.42 44 ARG A CA 12
ATOM 19506 C C . ARG A 1 44 ? -2.134 5.954 4.987 1.00 51.50 44 ARG A C 12
ATOM 19507 O O . ARG A 1 44 ? -1.470 6.119 6.013 1.00 10.23 44 ARG A O 12
ATOM 19528 N N . ILE A 1 45 ? -2.650 4.774 4.640 1.00 34.40 45 ILE A N 12
ATOM 19529 C CA . ILE A 1 45 ? -2.524 3.581 5.486 1.00 11.24 45 ILE A CA 12
ATOM 19530 C C . ILE A 1 45 ? -1.064 3.117 5.597 1.00 13.32 45 ILE A C 12
ATOM 19531 O O . ILE A 1 45 ? -0.538 2.946 6.698 1.00 21.12 45 ILE A O 12
ATOM 19547 N N . ILE A 1 46 ? -0.416 2.916 4.451 1.00 74.51 46 ILE A N 12
ATOM 19548 C CA . ILE A 1 46 ? 0.980 2.468 4.428 1.00 65.01 46 ILE A CA 12
ATOM 19549 C C . ILE A 1 46 ? 1.946 3.591 4.838 1.00 34.43 46 ILE A C 12
ATOM 19550 O O . ILE A 1 46 ? 2.984 3.326 5.449 1.00 71.04 46 ILE A O 12
ATOM 19566 N N . LEU A 1 47 ? 1.594 4.840 4.513 1.00 4.21 47 LEU A N 12
ATOM 19567 C CA . LEU A 1 47 ? 2.382 6.016 4.929 1.00 21.41 47 LEU A CA 12
ATOM 19568 C C . LEU A 1 47 ? 2.713 5.958 6.427 1.00 62.12 47 LEU A C 12
ATOM 19569 O O . LEU A 1 47 ? 3.877 5.909 6.823 1.00 32.41 47 LEU A O 12
ATOM 19585 N N . ASN A 1 48 ? 1.673 5.902 7.257 1.00 72.03 48 ASN A N 12
ATOM 19586 C CA . ASN A 1 48 ? 1.844 5.882 8.716 1.00 1.21 48 ASN A CA 12
ATOM 19587 C C . ASN A 1 48 ? 2.392 4.535 9.235 1.00 33.43 48 ASN A C 12
ATOM 19588 O O . ASN A 1 48 ? 2.245 4.206 10.415 1.00 33.30 48 ASN A O 12
ATOM 19599 N N . HIS A 1 49 ? 3.034 3.763 8.357 1.00 72.21 49 HIS A N 12
ATOM 19600 C CA . HIS A 1 49 ? 3.756 2.558 8.766 1.00 44.02 49 HIS A CA 12
ATOM 19601 C C . HIS A 1 49 ? 5.196 2.586 8.232 1.00 13.23 49 HIS A C 12
ATOM 19602 O O . HIS A 1 49 ? 6.139 2.285 8.955 1.00 50.12 49 HIS A O 12
ATOM 19617 N N . LEU A 1 50 ? 5.359 2.961 6.964 1.00 34.00 50 LEU A N 12
ATOM 19618 C CA . LEU A 1 50 ? 6.689 3.031 6.345 1.00 35.33 50 LEU A CA 12
ATOM 19619 C C . LEU A 1 50 ? 7.532 4.176 6.929 1.00 4.14 50 LEU A C 12
ATOM 19620 O O . LEU A 1 50 ? 8.575 3.926 7.539 1.00 34.12 50 LEU A O 12
ATOM 19636 N N . GLU A 1 51 ? 7.089 5.427 6.754 1.00 62.31 51 GLU A N 12
ATOM 19637 C CA . GLU A 1 51 ? 7.789 6.575 7.357 1.00 31.23 51 GLU A CA 12
ATOM 19638 C C . GLU A 1 51 ? 7.835 6.441 8.888 1.00 72.44 51 GLU A C 12
ATOM 19639 O O . GLU A 1 51 ? 8.757 6.924 9.548 1.00 64.45 51 GLU A O 12
ATOM 19651 N N . ASP A 1 52 ? 6.821 5.774 9.438 1.00 61.15 52 ASP A N 12
ATOM 19652 C CA . ASP A 1 52 ? 6.707 5.558 10.882 1.00 41.04 52 ASP A CA 12
ATOM 19653 C C . ASP A 1 52 ? 7.842 4.660 11.414 1.00 62.24 52 ASP A C 12
ATOM 19654 O O . ASP A 1 52 ? 8.255 4.782 12.571 1.00 21.22 52 ASP A O 12
ATOM 19663 N N . GLU A 1 53 ? 8.327 3.749 10.571 1.00 23.51 53 GLU A N 12
ATOM 19664 C CA . GLU A 1 53 ? 9.479 2.904 10.910 1.00 4.51 53 GLU A CA 12
ATOM 19665 C C . GLU A 1 53 ? 10.772 3.514 10.358 1.00 42.35 53 GLU A C 12
ATOM 19666 O O . GLU A 1 53 ? 11.858 2.922 10.461 1.00 63.32 53 GLU A O 12
ATOM 19678 N N . MET B 1 1 ? -15.815 -20.516 -2.782 1.00 74.31 201 MET B N 12
ATOM 19679 C CA . MET B 1 1 ? -15.666 -20.951 -4.172 1.00 60.35 201 MET B CA 12
ATOM 19680 C C . MET B 1 1 ? -17.037 -21.060 -4.866 1.00 20.14 201 MET B C 12
ATOM 19681 O O . MET B 1 1 ? -17.148 -20.881 -6.081 1.00 71.24 201 MET B O 12
ATOM 19695 N N . VAL B 1 2 ? -18.075 -21.362 -4.085 1.00 31.44 202 VAL B N 12
ATOM 19696 C CA . VAL B 1 2 ? -19.461 -21.376 -4.585 1.00 11.14 202 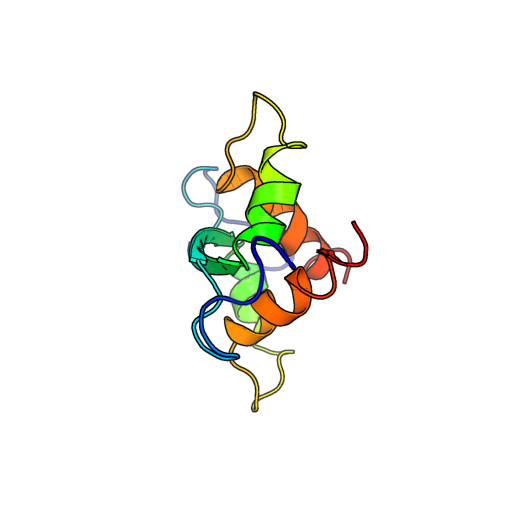VAL B CA 12
ATOM 19697 C C . VAL B 1 2 ? -20.216 -20.106 -4.137 1.00 22.42 202 VAL B C 12
ATOM 19698 O O . VAL B 1 2 ? -21.350 -19.854 -4.546 1.00 73.22 202 VAL B O 12
ATOM 19711 N N . GLY B 1 3 ? -19.555 -19.300 -3.310 1.00 53.41 203 GLY B N 12
ATOM 19712 C CA . GLY B 1 3 ? -20.177 -18.112 -2.733 1.00 41.25 203 GLY B CA 12
ATOM 19713 C C . GLY B 1 3 ? -19.550 -17.726 -1.395 1.00 34.15 203 GLY B C 12
ATOM 19714 O O . GLY B 1 3 ? -20.253 -17.521 -0.400 1.00 43.02 203 GLY B O 12
ATOM 19718 N N . ARG B 1 4 ? -18.220 -17.637 -1.373 1.00 32.31 204 ARG B N 12
ATOM 19719 C CA . ARG B 1 4 ? -17.466 -17.334 -0.147 1.00 2.21 204 ARG B CA 12
ATOM 19720 C C . ARG B 1 4 ? -16.391 -16.267 -0.407 1.00 22.25 204 ARG B C 12
ATOM 19721 O O . ARG B 1 4 ? -16.206 -15.818 -1.541 1.00 72.12 204 ARG B O 12
ATOM 19742 N N . ARG B 1 5 ? -15.690 -15.862 0.653 1.00 64.23 205 ARG B N 12
ATOM 19743 C CA . ARG B 1 5 ? -14.574 -14.915 0.528 1.00 62.04 205 ARG B CA 12
ATOM 19744 C C . ARG B 1 5 ? -13.382 -15.561 -0.208 1.00 72.43 205 ARG B C 12
ATOM 19745 O O . ARG B 1 5 ? -13.154 -16.768 -0.103 1.00 74.51 205 ARG B O 12
ATOM 19766 N N . PRO B 1 6 ? -12.601 -14.765 -0.957 1.00 11.05 206 PRO B N 12
ATOM 19767 C CA . PRO B 1 6 ? -11.420 -15.270 -1.676 1.00 41.23 206 PRO B CA 12
ATOM 19768 C C . PRO B 1 6 ? -10.222 -15.531 -0.741 1.00 32.41 206 PRO B C 12
ATOM 19769 O O . PRO B 1 6 ? -10.066 -14.874 0.289 1.00 21.01 206 PRO B O 12
ATOM 19780 N N . GLY B 1 7 ? -9.385 -16.501 -1.106 1.00 14.33 207 GLY B N 12
ATOM 19781 C CA . GLY B 1 7 ? -8.200 -16.811 -0.310 1.00 31.53 207 GLY B CA 12
ATOM 19782 C C . GLY B 1 7 ? -7.480 -18.071 -0.784 1.00 42.55 207 GLY B C 12
ATOM 19783 O O . GLY B 1 7 ? -7.307 -19.020 -0.019 1.00 53.55 207 GLY B O 12
ATOM 19787 N N . GLY B 1 8 ? -7.058 -18.076 -2.050 1.00 23.30 208 GLY B N 12
ATOM 19788 C CA . GLY B 1 8 ? -6.419 -19.257 -2.629 1.00 42.42 208 GLY B CA 12
ATOM 19789 C C . GLY B 1 8 ? -4.895 -19.165 -2.706 1.00 52.32 208 GLY B C 12
ATOM 19790 O O . GLY B 1 8 ? -4.229 -20.141 -3.060 1.00 34.42 208 GLY B O 12
ATOM 19794 N N . GLY B 1 9 ? -4.335 -18.003 -2.383 1.00 32.04 209 GLY B N 12
ATOM 19795 C CA . GLY B 1 9 ? -2.887 -17.819 -2.460 1.00 15.04 209 GLY B CA 12
ATOM 19796 C C . GLY B 1 9 ? -2.385 -17.597 -3.889 1.00 63.04 209 GLY B C 12
ATOM 19797 O O . GLY B 1 9 ? -1.776 -16.569 -4.190 1.00 65.44 209 GLY B O 12
ATOM 19801 N N . LEU B 1 10 ? -2.621 -18.575 -4.765 1.00 40.14 210 LEU B N 12
ATOM 19802 C CA . LEU B 1 10 ? -2.282 -18.442 -6.190 1.00 61.21 210 LEU B CA 12
ATOM 19803 C C . LEU B 1 10 ? -3.221 -17.442 -6.887 1.00 61.51 210 LEU B C 12
ATOM 19804 O O . LEU B 1 10 ? -2.835 -16.760 -7.839 1.00 73.42 210 LEU B O 12
ATOM 19820 N N . LYS B 1 11 ? -4.461 -17.379 -6.407 1.00 65.22 211 LYS B N 12
ATOM 19821 C CA . LYS B 1 11 ? -5.449 -16.409 -6.893 1.00 62.05 211 LYS B CA 12
ATOM 19822 C C . LYS B 1 11 ? -6.412 -15.999 -5.765 1.00 52.44 211 LYS B C 12
ATOM 19823 O O . LYS B 1 11 ? -7.091 -16.844 -5.176 1.00 62.04 211 LYS B O 12
ATOM 19842 N N . ASP B 1 12 ? -6.450 -14.706 -5.450 1.00 10.02 212 ASP B N 12
ATOM 19843 C CA . ASP B 1 12 ? -7.384 -14.188 -4.444 1.00 35.42 212 ASP B CA 12
ATOM 19844 C C . ASP B 1 12 ? -7.466 -12.648 -4.443 1.00 50.13 212 ASP B C 12
ATOM 19845 O O . ASP B 1 12 ? -8.547 -12.076 -4.593 1.00 64.41 212 ASP B O 12
ATOM 19854 N N . THR B 1 13 ? -6.330 -11.984 -4.291 1.00 71.24 213 THR B N 12
ATOM 19855 C CA . THR B 1 13 ? -6.291 -10.520 -4.165 1.00 63.41 213 THR B CA 12
ATOM 19856 C C . THR B 1 13 ? -6.201 -9.797 -5.518 1.00 72.13 213 THR B C 12
ATOM 19857 O O . THR B 1 13 ? -5.531 -10.257 -6.442 1.00 2.42 213 THR B O 12
ATOM 19868 N N . LYS B 1 14 ? -6.871 -8.643 -5.608 1.00 14.15 214 LYS B N 12
ATOM 19869 C CA . LYS B 1 14 ? -6.889 -7.819 -6.826 1.00 31.33 214 LYS B CA 12
ATOM 19870 C C . LYS B 1 14 ? -5.700 -6.840 -6.857 1.00 4.14 214 LYS B C 12
ATOM 19871 O O . LYS B 1 14 ? -5.264 -6.352 -5.812 1.00 0.32 214 LYS B O 12
ATOM 19890 N N . PRO B 1 15 ? -5.164 -6.534 -8.059 1.00 11.30 215 PRO B N 12
ATOM 19891 C CA . PRO B 1 15 ? -4.046 -5.584 -8.211 1.00 10.25 215 PRO B CA 12
ATOM 19892 C C . PRO B 1 15 ? -4.476 -4.107 -8.072 1.00 31.13 215 PRO B C 12
ATOM 19893 O O . PRO B 1 15 ? -5.143 -3.550 -8.948 1.00 45.22 215 PRO B O 12
ATOM 19904 N N . VAL B 1 16 ? -4.103 -3.487 -6.954 1.00 2.22 216 VAL B N 12
ATOM 19905 C CA . VAL B 1 16 ? -4.369 -2.061 -6.713 1.00 61.32 216 VAL B CA 12
ATOM 19906 C C . VAL B 1 16 ? -3.062 -1.249 -6.690 1.00 75.33 216 VAL B C 12
ATOM 19907 O O . VAL B 1 16 ? -2.259 -1.370 -5.763 1.00 54.23 216 VAL B O 12
ATOM 19920 N N . VAL B 1 17 ? -2.844 -0.429 -7.717 1.00 15.32 217 VAL B N 12
ATOM 19921 C CA . VAL B 1 17 ? -1.634 0.400 -7.797 1.00 21.33 217 VAL B CA 12
ATOM 19922 C C . VAL B 1 17 ? -1.718 1.627 -6.862 1.00 42.13 217 VAL B C 12
ATOM 19923 O O . VAL B 1 17 ? -2.687 2.385 -6.889 1.00 43.51 217 VAL B O 12
ATOM 19936 N N . VAL B 1 18 ? -0.693 1.807 -6.032 1.00 24.24 218 VAL B N 12
ATOM 19937 C CA . VAL B 1 18 ? -0.638 2.920 -5.075 1.00 54.25 218 VAL B CA 12
ATOM 19938 C C . VAL B 1 18 ? 0.674 3.712 -5.220 1.00 15.42 218 VAL B C 12
ATOM 19939 O O . VAL B 1 18 ? 1.743 3.134 -5.408 1.00 52.11 218 VAL B O 12
ATOM 19952 N N . ARG B 1 19 ? 0.586 5.036 -5.139 1.00 5.14 219 ARG B N 12
ATOM 19953 C CA . ARG B 1 19 ? 1.769 5.898 -5.240 1.00 52.05 219 ARG B CA 12
ATOM 19954 C C . ARG B 1 19 ? 2.355 6.216 -3.849 1.00 4.22 219 ARG B C 12
ATOM 19955 O O . ARG B 1 19 ? 1.729 6.901 -3.042 1.00 55.10 219 ARG B O 12
ATOM 19976 N N . LEU B 1 20 ? 3.563 5.717 -3.581 1.00 24.45 220 LEU B N 12
ATOM 19977 C CA . LEU B 1 20 ? 4.221 5.911 -2.275 1.00 33.15 220 LEU B CA 12
ATOM 19978 C C . LEU B 1 20 ? 5.536 6.704 -2.429 1.00 70.33 220 LEU B C 12
ATOM 19979 O O . LEU B 1 20 ? 6.100 6.774 -3.522 1.00 31.03 220 LEU B O 12
ATOM 19995 N N . TYR B 1 21 ? 6.021 7.301 -1.338 1.00 41.14 221 TYR B N 12
ATOM 19996 C CA . TYR B 1 21 ? 7.241 8.120 -1.384 1.00 63.23 221 TYR B CA 12
ATOM 19997 C C . TYR B 1 21 ? 8.514 7.264 -1.578 1.00 1.52 221 TYR B C 12
ATOM 19998 O O . TYR B 1 21 ? 8.654 6.192 -0.985 1.00 12.14 221 TYR B O 12
ATOM 20016 N N . PRO B 1 22 ? 9.462 7.739 -2.426 1.00 22.33 222 PRO B N 12
ATOM 20017 C CA . PRO B 1 22 ? 10.706 7.002 -2.751 1.00 61.25 222 PRO B CA 12
ATOM 20018 C C . PRO B 1 22 ? 11.526 6.586 -1.515 1.00 52.32 222 PRO B C 12
ATOM 20019 O O . PRO B 1 22 ? 12.047 5.466 -1.453 1.00 32.04 222 PRO B O 12
ATOM 20030 N N . ASP B 1 23 ? 11.636 7.485 -0.540 1.00 41.55 223 ASP B N 12
ATOM 20031 C CA . ASP B 1 23 ? 12.385 7.213 0.691 1.00 73.54 223 ASP B CA 12
ATOM 20032 C C . ASP B 1 23 ? 11.757 6.050 1.482 1.00 33.04 223 ASP B C 12
ATOM 20033 O O . ASP B 1 23 ? 12.459 5.141 1.935 1.00 50.04 223 ASP B O 12
ATOM 20042 N N . GLU B 1 24 ? 10.431 6.078 1.631 1.00 34.43 224 GLU B N 12
ATOM 20043 C CA . GLU B 1 24 ? 9.701 4.977 2.269 1.00 51.14 224 GLU B CA 12
ATOM 20044 C C . GLU B 1 24 ? 9.935 3.659 1.518 1.00 63.12 224 GLU B C 12
ATOM 20045 O O . GLU B 1 24 ? 10.217 2.622 2.122 1.00 74.24 224 GLU B O 12
ATOM 20057 N N . ILE B 1 25 ? 9.823 3.716 0.192 1.00 41.11 225 ILE B N 12
ATOM 20058 C CA . ILE B 1 25 ? 10.044 2.544 -0.657 1.00 11.23 225 ILE B CA 12
ATOM 20059 C C . ILE B 1 25 ? 11.478 2.003 -0.514 1.00 54.32 225 ILE B C 12
ATOM 20060 O O . ILE B 1 25 ? 11.700 0.793 -0.587 1.00 54.15 225 ILE B O 12
ATOM 20076 N N . GLU B 1 26 ? 12.447 2.890 -0.289 1.00 72.13 226 GLU B N 12
ATOM 20077 C CA . GLU B 1 26 ? 13.823 2.457 -0.019 1.00 64.05 226 GLU B CA 12
ATOM 20078 C C . GLU B 1 26 ? 13.886 1.690 1.308 1.00 15.23 226 GLU B C 12
ATOM 20079 O O . GLU B 1 26 ? 14.375 0.558 1.366 1.00 1.24 226 GLU B O 12
ATOM 20091 N N . ALA B 1 27 ? 13.366 2.311 2.369 1.00 21.41 227 ALA B N 12
ATOM 20092 C CA . ALA B 1 27 ? 13.284 1.668 3.686 1.00 2.54 227 ALA B CA 12
ATOM 20093 C C . ALA B 1 27 ? 12.414 0.398 3.642 1.00 75.35 227 ALA B C 12
ATOM 20094 O O . ALA B 1 27 ? 12.441 -0.422 4.559 1.00 63.52 227 ALA B O 12
ATOM 20101 N N . LEU B 1 28 ? 11.631 0.254 2.577 1.00 35.53 228 LEU B N 12
ATOM 20102 C CA . LEU B 1 28 ? 10.828 -0.951 2.350 1.00 20.31 228 LEU B CA 12
ATOM 20103 C C . LEU B 1 28 ? 11.675 -2.072 1.721 1.00 71.24 228 LEU B C 12
ATOM 20104 O O . LEU B 1 28 ? 11.975 -3.077 2.370 1.00 14.04 228 LEU B O 12
ATOM 20120 N N . LYS B 1 29 ? 12.079 -1.879 0.462 1.00 71.42 229 LYS B N 12
ATOM 20121 C CA . LYS B 1 29 ? 12.841 -2.892 -0.287 1.00 61.24 229 LYS B CA 12
ATOM 20122 C C . LYS B 1 29 ? 14.148 -3.287 0.427 1.00 72.34 229 LYS B C 12
ATOM 20123 O O . LYS B 1 29 ? 14.670 -4.384 0.226 1.00 35.15 229 LYS B O 12
ATOM 20142 N N . SER B 1 30 ? 14.662 -2.390 1.268 1.00 22.24 230 SER B N 12
ATOM 20143 C CA . SER B 1 30 ? 15.904 -2.640 2.022 1.00 14.23 230 SER B CA 12
ATOM 20144 C C . SER B 1 30 ? 15.739 -3.740 3.091 1.00 63.21 230 SER B C 12
ATOM 20145 O O . SER B 1 30 ? 16.717 -4.373 3.496 1.00 13.12 230 SER B O 12
ATOM 20153 N N . ARG B 1 31 ? 14.506 -3.973 3.544 1.00 31.33 231 ARG B N 12
ATOM 20154 C CA . ARG B 1 31 ? 14.253 -4.930 4.637 1.00 71.32 231 ARG B CA 12
ATOM 20155 C C . ARG B 1 31 ? 13.167 -5.964 4.290 1.00 21.25 231 ARG B C 12
ATOM 20156 O O . ARG B 1 31 ? 12.630 -6.625 5.180 1.00 21.13 231 ARG B O 12
ATOM 20177 N N . VAL B 1 32 ? 12.844 -6.112 3.007 1.00 23.35 232 VAL B N 12
ATOM 20178 C CA . VAL B 1 32 ? 11.870 -7.126 2.582 1.00 24.34 232 VAL B CA 12
ATOM 20179 C C . VAL B 1 32 ? 12.468 -8.543 2.665 1.00 34.41 232 VAL B C 12
ATOM 20180 O O . VAL B 1 32 ? 13.608 -8.773 2.246 1.00 51.15 232 VAL B O 12
ATOM 20193 N N . PRO B 1 33 ? 11.723 -9.510 3.231 1.00 23.43 233 PRO B N 12
ATOM 20194 C CA . PRO B 1 33 ? 12.185 -10.902 3.328 1.00 52.13 233 PRO B CA 12
ATOM 20195 C C . PRO B 1 33 ? 12.166 -11.624 1.970 1.00 23.50 233 PRO B C 12
ATOM 20196 O O . PRO B 1 33 ? 11.186 -11.543 1.225 1.00 30.43 233 PRO B O 12
ATOM 20207 N N . ALA B 1 34 ? 13.245 -12.342 1.660 1.00 75.23 234 ALA B N 12
ATOM 20208 C CA . ALA B 1 34 ? 13.345 -13.087 0.399 1.00 52.20 234 ALA B CA 12
ATOM 20209 C C . ALA B 1 34 ? 12.185 -14.086 0.242 1.00 43.31 234 ALA B C 12
ATOM 20210 O O . ALA B 1 34 ? 11.761 -14.394 -0.874 1.00 72.12 234 ALA B O 12
ATOM 20217 N N . ASN B 1 35 ? 11.671 -14.573 1.373 1.00 54.11 235 ASN B N 12
ATOM 20218 C CA . ASN B 1 35 ? 10.527 -15.496 1.387 1.00 50.53 235 ASN B CA 12
ATOM 20219 C C . ASN B 1 35 ? 9.262 -14.856 0.791 1.00 34.22 235 ASN B C 12
ATOM 20220 O O . ASN B 1 35 ? 8.551 -15.480 0.001 1.00 14.32 235 ASN B O 12
ATOM 20231 N N . THR B 1 36 ? 8.991 -13.610 1.172 1.00 23.20 236 THR B N 12
ATOM 20232 C CA . THR B 1 36 ? 7.758 -12.923 0.767 1.00 72.14 236 THR B CA 12
ATOM 20233 C C . THR B 1 36 ? 8.051 -11.751 -0.180 1.00 51.42 236 THR B C 12
ATOM 20234 O O . THR B 1 36 ? 8.676 -10.766 0.214 1.00 2.34 236 THR B O 12
ATOM 20245 N N . SER B 1 37 ? 7.599 -11.869 -1.432 1.00 62.04 237 SER B N 12
ATOM 20246 C CA . SER B 1 37 ? 7.790 -10.813 -2.445 1.00 65.24 237 SER B CA 12
ATOM 20247 C C . SER B 1 37 ? 7.235 -9.459 -1.967 1.00 52.32 237 SER B C 12
ATOM 20248 O O . SER B 1 37 ? 6.309 -9.410 -1.160 1.00 33.33 237 SER B O 12
ATOM 20256 N N . MET B 1 38 ? 7.787 -8.369 -2.498 1.00 24.02 238 MET B N 12
ATOM 20257 C CA . MET B 1 38 ? 7.433 -7.007 -2.056 1.00 42.44 238 MET B CA 12
ATOM 20258 C C . MET B 1 38 ? 5.912 -6.747 -2.087 1.00 43.24 238 MET B C 12
ATOM 20259 O O . MET B 1 38 ? 5.327 -6.313 -1.088 1.00 21.12 238 MET B O 12
ATOM 20273 N N . SER B 1 39 ? 5.270 -7.018 -3.226 1.00 14.12 239 SER B N 12
ATOM 20274 C CA . SER B 1 39 ? 3.815 -6.819 -3.361 1.00 12.43 239 SER B CA 12
ATOM 20275 C C . SER B 1 39 ? 3.029 -7.685 -2.362 1.00 72.44 239 SER B C 12
ATOM 20276 O O . SER B 1 39 ? 1.913 -7.342 -1.971 1.00 0.42 239 SER B O 12
ATOM 20284 N N . ALA B 1 40 ? 3.618 -8.808 -1.953 1.00 42.33 240 ALA B N 12
ATOM 20285 C CA . ALA B 1 40 ? 2.993 -9.697 -0.966 1.00 65.15 240 ALA B CA 12
ATOM 20286 C C . ALA B 1 40 ? 3.282 -9.228 0.472 1.00 14.24 240 ALA B C 12
ATOM 20287 O O . ALA B 1 40 ? 2.457 -9.393 1.372 1.00 1.34 240 ALA B O 12
ATOM 20294 N N . TYR B 1 41 ? 4.456 -8.628 0.673 1.00 33.21 241 TYR B N 12
ATOM 20295 C CA . TYR B 1 41 ? 4.842 -8.087 1.980 1.00 53.23 241 TYR B CA 12
ATOM 20296 C C . TYR B 1 41 ? 3.920 -6.926 2.379 1.00 42.11 241 TYR B C 12
ATOM 20297 O O . TYR B 1 41 ? 3.498 -6.820 3.530 1.00 53.24 241 TYR B O 12
ATOM 20315 N N . ILE B 1 42 ? 3.611 -6.054 1.423 1.00 13.54 242 ILE B N 12
ATOM 20316 C CA . ILE B 1 42 ? 2.640 -4.980 1.652 1.00 20.43 242 ILE B CA 12
ATOM 20317 C C . ILE B 1 42 ? 1.218 -5.553 1.783 1.00 33.35 242 ILE B C 12
ATOM 20318 O O . ILE B 1 42 ? 0.394 -5.033 2.541 1.00 53.14 242 ILE B O 12
ATOM 20334 N N . ARG B 1 43 ? 0.947 -6.640 1.054 1.00 74.40 243 ARG B N 12
ATOM 20335 C CA . ARG B 1 43 ? -0.370 -7.286 1.074 1.00 32.22 243 ARG B CA 12
ATOM 20336 C C . ARG B 1 43 ? -0.772 -7.715 2.497 1.00 23.40 243 ARG B C 12
ATOM 20337 O O . ARG B 1 43 ? -1.873 -7.412 2.959 1.00 33.33 243 ARG B O 12
ATOM 20358 N N . ARG B 1 44 ? 0.127 -8.418 3.192 1.00 41.44 244 ARG B N 12
ATOM 20359 C CA . ARG B 1 44 ? -0.126 -8.824 4.583 1.00 45.34 244 ARG B CA 12
ATOM 20360 C C . ARG B 1 44 ? -0.292 -7.605 5.512 1.00 15.00 244 ARG B C 12
ATOM 20361 O O . ARG B 1 44 ? -1.101 -7.629 6.440 1.00 31.30 244 ARG B O 12
ATOM 20382 N N . ILE B 1 45 ? 0.470 -6.538 5.254 1.00 0.14 245 ILE B N 12
ATOM 20383 C CA . ILE B 1 45 ? 0.388 -5.316 6.067 1.00 25.11 245 ILE B CA 12
ATOM 20384 C C . ILE B 1 45 ? -1.006 -4.673 5.984 1.00 43.32 245 ILE B C 12
ATOM 20385 O O . ILE B 1 45 ? -1.666 -4.467 7.006 1.00 0.43 245 ILE B O 12
ATOM 20401 N N . ILE B 1 46 ? -1.454 -4.361 4.765 1.00 22.22 246 ILE B N 12
ATOM 20402 C CA . ILE B 1 46 ? -2.777 -3.760 4.564 1.00 42.51 246 ILE B CA 12
ATOM 20403 C C . ILE B 1 46 ? -3.896 -4.709 5.020 1.00 41.42 246 ILE B C 12
ATOM 20404 O O . ILE B 1 46 ? -4.889 -4.271 5.598 1.00 53.40 246 ILE B O 12
ATOM 20420 N N . LEU B 1 47 ? -3.718 -6.008 4.775 1.00 73.45 247 LEU B N 12
ATOM 20421 C CA . LEU B 1 47 ? -4.675 -7.026 5.228 1.00 44.40 247 LEU B CA 12
ATOM 20422 C C . LEU B 1 47 ? -4.929 -6.906 6.741 1.00 61.12 247 LEU B C 12
ATOM 20423 O O . LEU B 1 47 ? -6.074 -6.902 7.196 1.00 10.11 247 LEU B O 12
ATOM 20439 N N . ASN B 1 48 ? -3.848 -6.783 7.514 1.00 75.21 248 ASN B N 12
ATOM 20440 C CA . ASN B 1 48 ? -3.947 -6.615 8.968 1.00 2.53 248 ASN B CA 12
ATOM 20441 C C . ASN B 1 48 ? -4.598 -5.274 9.344 1.00 62.04 248 ASN B C 12
ATOM 20442 O O . ASN B 1 48 ? -5.003 -5.072 10.490 1.00 4.44 248 ASN B O 12
ATOM 20453 N N . HIS B 1 49 ? -4.690 -4.355 8.383 1.00 61.40 249 HIS B N 12
ATOM 20454 C CA . HIS B 1 49 ? -5.337 -3.061 8.623 1.00 62.23 249 HIS B CA 12
ATOM 20455 C C . HIS B 1 49 ? -6.810 -3.074 8.169 1.00 25.42 249 HIS B C 12
ATOM 20456 O O . HIS B 1 49 ? -7.599 -2.233 8.591 1.00 54.04 249 HIS B O 12
ATOM 20471 N N . LEU B 1 50 ? -7.176 -4.016 7.295 1.00 24.22 250 LEU B N 12
ATOM 20472 C CA . LEU B 1 50 ? -8.590 -4.218 6.938 1.00 41.50 250 LEU B CA 12
ATOM 20473 C C . LEU B 1 50 ? -9.376 -4.761 8.140 1.00 12.31 250 LEU B C 12
ATOM 20474 O O . LEU B 1 50 ? -10.573 -4.508 8.287 1.00 74.44 250 LEU B O 12
ATOM 20490 N N . GLU B 1 51 ? -8.681 -5.501 8.999 1.00 34.42 251 GLU B N 12
ATOM 20491 C CA . GLU B 1 51 ? -9.232 -5.952 10.286 1.00 23.54 251 GLU B CA 12
ATOM 20492 C C . GLU B 1 51 ? -8.910 -4.932 11.399 1.00 21.14 251 GLU B C 12
ATOM 20493 O O . GLU B 1 51 ? -8.886 -5.260 12.588 1.00 11.23 251 GLU B O 12
ATOM 20505 N N . ASP B 1 52 ? -8.690 -3.684 10.991 1.00 64.24 252 ASP B N 12
ATOM 20506 C CA . ASP B 1 52 ? -8.294 -2.605 11.903 1.00 14.32 252 ASP B CA 12
ATOM 20507 C C . ASP B 1 52 ? -8.910 -1.262 11.453 1.00 44.10 252 ASP B C 12
ATOM 20508 O O . ASP B 1 52 ? -9.614 -1.204 10.440 1.00 71.43 252 ASP B O 12
ATOM 20517 N N . GLU B 1 53 ? -8.663 -0.193 12.211 1.00 31.33 253 GLU B N 12
ATOM 20518 C CA . GLU B 1 53 ? -9.146 1.148 11.846 1.00 0.12 253 GLU B CA 12
ATOM 20519 C C . GLU B 1 53 ? -8.347 1.740 10.663 1.00 1.22 253 GLU B C 12
ATOM 20520 O O . GLU B 1 53 ? -8.585 1.319 9.511 1.00 38.70 253 GLU B O 12
ATOM 20533 N N . MET A 1 1 ? 19.885 8.501 -1.455 1.00 23.30 1 MET A N 13
ATOM 20534 C CA . MET A 1 1 ? 19.898 9.543 -0.388 1.00 3.24 1 MET A CA 13
ATOM 20535 C C . MET A 1 1 ? 19.791 8.925 1.016 1.00 11.51 1 MET A C 13
ATOM 20536 O O . MET A 1 1 ? 19.172 7.877 1.200 1.00 73.41 1 MET A O 13
ATOM 20552 N N . VAL A 1 2 ? 20.396 9.586 2.006 1.00 72.44 2 VAL A N 13
ATOM 20553 C CA . VAL A 1 2 ? 20.379 9.099 3.397 1.00 35.12 2 VAL A CA 13
ATOM 20554 C C . VAL A 1 2 ? 18.950 9.006 3.962 1.00 33.12 2 VAL A C 13
ATOM 20555 O O . VAL A 1 2 ? 18.647 8.129 4.769 1.00 32.15 2 VAL A O 13
ATOM 20568 N N . GLY A 1 3 ? 18.080 9.917 3.533 1.00 53.30 3 GLY A N 13
ATOM 20569 C CA . GLY A 1 3 ? 16.691 9.906 3.981 1.00 54.51 3 GLY A CA 13
ATOM 20570 C C . GLY A 1 3 ? 15.926 11.146 3.534 1.00 32.53 3 GLY A C 13
ATOM 20571 O O . GLY A 1 3 ? 15.326 11.846 4.350 1.00 65.04 3 GLY A O 13
ATOM 20575 N N . ARG A 1 4 ? 15.943 11.413 2.228 1.00 62.03 4 ARG A N 13
ATOM 20576 C CA . ARG A 1 4 ? 15.322 12.624 1.674 1.00 45.41 4 ARG A CA 13
ATOM 20577 C C . ARG A 1 4 ? 14.173 12.292 0.712 1.00 13.22 4 ARG A C 13
ATOM 20578 O O . ARG A 1 4 ? 14.223 11.308 -0.028 1.00 72.34 4 ARG A O 13
ATOM 20599 N N . ARG A 1 5 ? 13.153 13.144 0.712 1.00 31.33 5 ARG A N 13
ATOM 20600 C CA . ARG A 1 5 ? 11.952 12.937 -0.102 1.00 31.43 5 ARG A CA 13
ATOM 20601 C C . ARG A 1 5 ? 11.704 14.133 -1.040 1.00 61.53 5 ARG A C 13
ATOM 20602 O O . ARG A 1 5 ? 12.116 15.257 -0.743 1.00 64.33 5 ARG A O 13
ATOM 20623 N N . PRO A 1 6 ? 11.036 13.912 -2.193 1.00 40.42 6 PRO A N 13
ATOM 20624 C CA . PRO A 1 6 ? 10.720 14.993 -3.150 1.00 62.13 6 PRO A CA 13
ATOM 20625 C C . PRO A 1 6 ? 9.678 15.992 -2.603 1.00 71.50 6 PRO A C 13
ATOM 20626 O O . PRO A 1 6 ? 9.368 15.992 -1.411 1.00 71.41 6 PRO A O 13
ATOM 20637 N N . GLY A 1 7 ? 9.145 16.847 -3.477 1.00 30.04 7 GLY A N 13
ATOM 20638 C CA . GLY A 1 7 ? 8.154 17.838 -3.057 1.00 25.21 7 GLY A CA 13
ATOM 20639 C C . GLY A 1 7 ? 7.061 18.075 -4.097 1.00 11.14 7 GLY A C 13
ATOM 20640 O O . GLY A 1 7 ? 7.290 18.746 -5.108 1.00 25.31 7 GLY A O 13
ATOM 20644 N N . GLY A 1 8 ? 5.870 17.537 -3.844 1.00 44.04 8 GLY A N 13
ATOM 20645 C CA . GLY A 1 8 ? 4.753 17.694 -4.776 1.00 62.14 8 GLY A CA 13
ATOM 20646 C C . GLY A 1 8 ? 3.682 16.620 -4.600 1.00 5.53 8 GLY A C 13
ATOM 20647 O O . GLY A 1 8 ? 2.525 16.923 -4.295 1.00 73.04 8 GLY A O 13
ATOM 20651 N N . GLY A 1 9 ? 4.064 15.364 -4.813 1.00 42.44 9 GLY A N 13
ATOM 20652 C CA . GLY A 1 9 ? 3.159 14.241 -4.581 1.00 35.32 9 GLY A CA 13
ATOM 20653 C C . GLY A 1 9 ? 2.428 13.763 -5.837 1.00 2.25 9 GLY A C 13
ATOM 20654 O O . GLY A 1 9 ? 2.099 12.582 -5.954 1.00 22.50 9 GLY A O 13
ATOM 20658 N N . LEU A 1 10 ? 2.179 14.673 -6.778 1.00 24.13 10 LEU A N 13
ATOM 20659 C CA . LEU A 1 10 ? 1.421 14.341 -7.995 1.00 75.34 10 LEU A CA 13
ATOM 20660 C C . LEU A 1 10 ? 2.235 13.467 -8.963 1.00 22.14 10 LEU A C 13
ATOM 20661 O O . LEU A 1 10 ? 1.679 12.615 -9.661 1.00 63.04 10 LEU A O 13
ATOM 20677 N N . LYS A 1 11 ? 3.546 13.685 -9.008 1.00 62.33 11 LYS A N 13
ATOM 20678 C CA . LYS A 1 11 ? 4.433 12.929 -9.909 1.00 61.22 11 LYS A CA 13
ATOM 20679 C C . LYS A 1 11 ? 5.739 12.523 -9.207 1.00 51.10 11 LYS A C 13
ATOM 20680 O O . LYS A 1 11 ? 6.720 12.156 -9.853 1.00 2.12 11 LYS A O 13
ATOM 20699 N N . ASP A 1 12 ? 5.731 12.567 -7.877 1.00 25.12 12 ASP A N 13
ATOM 20700 C CA . ASP A 1 12 ? 6.934 12.308 -7.071 1.00 23.04 12 ASP A CA 13
ATOM 20701 C C . ASP A 1 12 ? 6.872 10.945 -6.361 1.00 61.33 12 ASP A C 13
ATOM 20702 O O . ASP A 1 12 ? 7.649 10.671 -5.442 1.00 21.42 12 ASP A O 13
ATOM 20711 N N . THR A 1 13 ? 5.954 10.088 -6.796 1.00 32.15 13 THR A N 13
ATOM 20712 C CA . THR A 1 13 ? 5.751 8.783 -6.153 1.00 71.13 13 THR A CA 13
ATOM 20713 C C . THR A 1 13 ? 5.981 7.617 -7.130 1.00 72.54 13 THR A C 13
ATOM 20714 O O . THR A 1 13 ? 5.702 7.722 -8.328 1.00 72.14 13 THR A O 13
ATOM 20725 N N . LYS A 1 14 ? 6.504 6.511 -6.603 1.00 4.12 14 LYS A N 13
ATOM 20726 C CA . LYS A 1 14 ? 6.785 5.304 -7.394 1.00 61.34 14 LYS A CA 13
ATOM 20727 C C . LYS A 1 14 ? 5.579 4.344 -7.401 1.00 41.25 14 LYS A C 13
ATOM 20728 O O . LYS A 1 14 ? 5.067 3.976 -6.343 1.00 33.23 14 LYS A O 13
ATOM 20747 N N . PRO A 1 15 ? 5.104 3.933 -8.596 1.00 21.12 15 PRO A N 13
ATOM 20748 C CA . PRO A 1 15 ? 3.979 2.987 -8.730 1.00 12.13 15 PRO A CA 13
ATOM 20749 C C . PRO A 1 15 ? 4.330 1.555 -8.285 1.00 0.14 15 PRO A C 13
ATOM 20750 O O . PRO A 1 15 ? 5.452 1.080 -8.497 1.00 44.10 15 PRO A O 13
ATOM 20761 N N . VAL A 1 16 ? 3.364 0.880 -7.663 1.00 21.21 16 VAL A N 13
ATOM 20762 C CA . VAL A 1 16 ? 3.519 -0.519 -7.246 1.00 1.33 16 VAL A CA 13
ATOM 20763 C C . VAL A 1 16 ? 2.158 -1.241 -7.216 1.00 3.12 16 VAL A C 13
ATOM 20764 O O . VAL A 1 16 ? 1.204 -0.779 -6.583 1.00 12.14 16 VAL A O 13
ATOM 20777 N N . VAL A 1 17 ? 2.062 -2.368 -7.918 1.00 34.03 17 VAL A N 13
ATOM 20778 C CA . VAL A 1 17 ? 0.819 -3.143 -7.961 1.00 52.33 17 VAL A CA 13
ATOM 20779 C C . VAL A 1 17 ? 0.690 -4.083 -6.744 1.00 41.12 17 VAL A C 13
ATOM 20780 O O . VAL A 1 17 ? 1.380 -5.100 -6.636 1.00 62.41 17 VAL A O 13
ATOM 20793 N N . VAL A 1 18 ? -0.187 -3.716 -5.817 1.00 23.25 18 VAL A N 13
ATOM 20794 C CA . VAL A 1 18 ? -0.459 -4.525 -4.621 1.00 61.02 18 VAL A CA 13
ATOM 20795 C C . VAL A 1 18 ? -1.722 -5.378 -4.835 1.00 42.41 18 VAL A C 13
ATOM 20796 O O . VAL A 1 18 ? -2.436 -5.185 -5.811 1.00 31.25 18 VAL A O 13
ATOM 20809 N N . ARG A 1 19 ? -1.989 -6.338 -3.950 1.00 24.20 19 ARG A N 13
ATOM 20810 C CA . ARG A 1 19 ? -3.239 -7.106 -4.015 1.00 74.35 19 ARG A CA 13
ATOM 20811 C C . ARG A 1 19 ? -3.963 -7.109 -2.660 1.00 34.22 19 ARG A C 13
ATOM 20812 O O . ARG A 1 19 ? -3.340 -7.291 -1.616 1.00 10.12 19 ARG A O 13
ATOM 20833 N N . LEU A 1 20 ? -5.280 -6.903 -2.691 1.00 33.35 20 LEU A N 13
ATOM 20834 C CA . LEU A 1 20 ? -6.118 -6.946 -1.483 1.00 1.25 20 LEU A CA 13
ATOM 20835 C C . LEU A 1 20 ? -7.420 -7.721 -1.766 1.00 21.14 20 LEU A C 13
ATOM 20836 O O . LEU A 1 20 ? -7.905 -7.727 -2.898 1.00 12.52 20 LEU A O 13
ATOM 20852 N N . TYR A 1 21 ? -7.973 -8.387 -0.751 1.00 12.04 21 TYR A N 13
ATOM 20853 C CA . TYR A 1 21 ? -9.178 -9.210 -0.935 1.00 55.24 21 TYR A CA 13
ATOM 20854 C C . TYR A 1 21 ? -10.362 -8.371 -1.452 1.00 10.22 21 TYR A C 13
ATOM 20855 O O . TYR A 1 21 ? -10.710 -7.346 -0.865 1.00 2.11 21 TYR A O 13
ATOM 20873 N N . PRO A 1 22 ? -11.004 -8.812 -2.559 1.00 72.23 22 PRO A N 13
ATOM 20874 C CA . PRO A 1 22 ? -12.077 -8.049 -3.233 1.00 73.24 22 PRO A CA 13
ATOM 20875 C C . PRO A 1 22 ? -13.181 -7.565 -2.275 1.00 75.52 22 PRO A C 13
ATOM 20876 O O . PRO A 1 22 ? -13.639 -6.424 -2.366 1.00 75.43 22 PRO A O 13
ATOM 20887 N N . ASP A 1 23 ? -13.598 -8.433 -1.356 1.00 61.33 23 ASP A N 13
ATOM 20888 C CA . ASP A 1 23 ? -14.659 -8.098 -0.403 1.00 50.31 23 ASP A CA 13
ATOM 20889 C C . ASP A 1 23 ? -14.210 -6.990 0.575 1.00 52.01 23 ASP A C 13
ATOM 20890 O O . ASP A 1 23 ? -15.023 -6.189 1.042 1.00 42.12 23 ASP A O 13
ATOM 20899 N N . GLU A 1 24 ? -12.911 -6.938 0.871 1.00 11.44 24 GLU A N 13
ATOM 20900 C CA . GLU A 1 24 ? -12.359 -5.882 1.728 1.00 33.54 24 GLU A CA 13
ATOM 20901 C C . GLU A 1 24 ? -12.203 -4.571 0.944 1.00 62.20 24 GLU A C 13
ATOM 20902 O O . GLU A 1 24 ? -12.424 -3.486 1.482 1.00 63.14 24 GLU A O 13
ATOM 20914 N N . ILE A 1 25 ? -11.832 -4.679 -0.335 1.00 41.42 25 ILE A N 13
ATOM 20915 C CA . ILE A 1 25 ? -11.792 -3.514 -1.229 1.00 21.14 25 ILE A CA 13
ATOM 20916 C C . ILE A 1 25 ? -13.185 -2.872 -1.330 1.00 3.13 25 ILE A C 13
ATOM 20917 O O . ILE A 1 25 ? -13.322 -1.646 -1.381 1.00 71.41 25 ILE A O 13
ATOM 20933 N N . GLU A 1 26 ? -14.212 -3.722 -1.340 1.00 64.42 26 GLU A N 13
ATOM 20934 C CA . GLU A 1 26 ? -15.610 -3.279 -1.305 1.00 24.34 26 GLU A CA 13
ATOM 20935 C C . GLU A 1 26 ? -15.864 -2.346 -0.104 1.00 72.21 26 GLU A C 13
ATOM 20936 O O . GLU A 1 26 ? -16.511 -1.306 -0.231 1.00 54.32 26 GLU A O 13
ATOM 20948 N N . ALA A 1 27 ? -15.338 -2.727 1.061 1.00 42.11 27 ALA A N 13
ATOM 20949 C CA . ALA A 1 27 ? -15.449 -1.905 2.272 1.00 70.23 27 ALA A CA 13
ATOM 20950 C C . ALA A 1 27 ? -14.495 -0.698 2.222 1.00 52.41 27 ALA A C 13
ATOM 20951 O O . ALA A 1 27 ? -14.804 0.377 2.739 1.00 13.41 27 ALA A O 13
ATOM 20958 N N . LEU A 1 28 ? -13.339 -0.885 1.584 1.00 52.34 28 LEU A N 13
ATOM 20959 C CA . LEU A 1 28 ? -12.340 0.183 1.434 1.00 24.14 28 LEU A CA 13
ATOM 20960 C C . LEU A 1 28 ? -12.934 1.420 0.741 1.00 11.04 28 LEU A C 13
ATOM 20961 O O . LEU A 1 28 ? -12.956 2.511 1.305 1.00 23.32 28 LEU A O 13
ATOM 20977 N N . LYS A 1 29 ? -13.436 1.239 -0.479 1.00 21.41 29 LYS A N 13
ATOM 20978 C CA . LYS A 1 29 ? -14.033 2.347 -1.237 1.00 45.13 29 LYS A CA 13
ATOM 20979 C C . LYS A 1 29 ? -15.311 2.876 -0.561 1.00 22.22 29 LYS A C 13
ATOM 20980 O O . LYS A 1 29 ? -15.785 3.972 -0.870 1.00 22.42 29 LYS A O 13
ATOM 20999 N N . SER A 1 30 ? -15.857 2.094 0.371 1.00 3.10 30 SER A N 13
ATOM 21000 C CA . SER A 1 30 ? -17.036 2.506 1.148 1.00 51.21 30 SER A CA 13
ATOM 21001 C C . SER A 1 30 ? -16.660 3.454 2.301 1.00 34.24 30 SER A C 13
ATOM 21002 O O . SER A 1 30 ? -17.370 4.422 2.579 1.00 52.43 30 SER A O 13
ATOM 21010 N N . ARG A 1 31 ? -15.539 3.175 2.972 1.00 43.12 31 ARG A N 13
ATOM 21011 C CA . ARG A 1 31 ? -15.097 3.984 4.121 1.00 45.32 31 ARG A CA 13
ATOM 21012 C C . ARG A 1 31 ? -14.359 5.269 3.694 1.00 63.14 31 ARG A C 13
ATOM 21013 O O . ARG A 1 31 ? -14.187 6.187 4.499 1.00 30.33 31 ARG A O 13
ATOM 21034 N N . VAL A 1 32 ? -13.915 5.332 2.440 1.00 55.40 32 VAL A N 13
ATOM 21035 C CA . VAL A 1 32 ? -13.164 6.499 1.949 1.00 52.22 32 VAL A CA 13
ATOM 21036 C C . VAL A 1 32 ? -14.086 7.537 1.275 1.00 15.30 32 VAL A C 13
ATOM 21037 O O . VAL A 1 32 ? -15.028 7.175 0.566 1.00 23.45 32 VAL A O 13
ATOM 21050 N N . PRO A 1 33 ? -13.832 8.844 1.498 1.00 13.35 33 PRO A N 13
ATOM 21051 C CA . PRO A 1 33 ? -14.582 9.921 0.823 1.00 20.44 33 PRO A CA 13
ATOM 21052 C C . PRO A 1 33 ? -14.442 9.858 -0.712 1.00 13.11 33 PRO A C 13
ATOM 21053 O O . PRO A 1 33 ? -13.409 9.437 -1.231 1.00 33.33 33 PRO A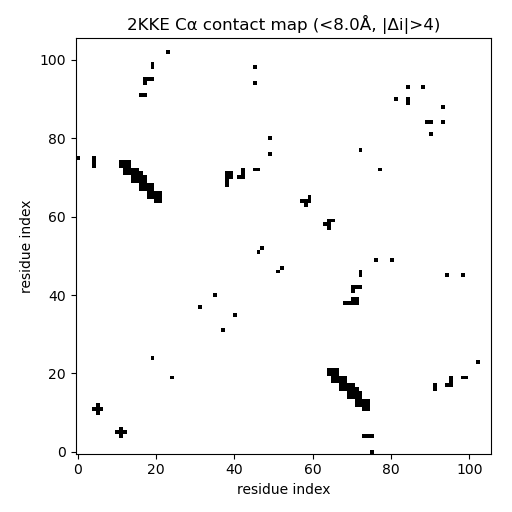 O 13
ATOM 21064 N N . ALA A 1 34 ? -15.480 10.293 -1.429 1.00 32.11 34 ALA A N 13
ATOM 21065 C CA . ALA A 1 34 ? -15.489 10.244 -2.902 1.00 2.00 34 ALA A CA 13
ATOM 21066 C C . ALA A 1 34 ? -14.283 10.979 -3.518 1.00 64.13 34 ALA A C 13
ATOM 21067 O O . ALA A 1 34 ? -13.793 10.609 -4.585 1.00 15.44 34 ALA A O 13
ATOM 21074 N N . ASN A 1 35 ? -13.813 12.024 -2.838 1.00 34.21 35 ASN A N 13
ATOM 21075 C CA . ASN A 1 35 ? -12.650 12.798 -3.296 1.00 0.53 35 ASN A CA 13
ATOM 21076 C C . ASN A 1 35 ? -11.327 12.043 -3.079 1.00 63.11 35 ASN A C 13
ATOM 21077 O O . ASN A 1 35 ? -10.360 12.233 -3.824 1.00 3.31 35 ASN A O 13
ATOM 21088 N N . THR A 1 36 ? -11.290 11.186 -2.065 1.00 0.43 36 THR A N 13
ATOM 21089 C CA . THR A 1 36 ? -10.077 10.434 -1.723 1.00 63.14 36 THR A CA 13
ATOM 21090 C C . THR A 1 36 ? -10.010 9.106 -2.487 1.00 1.52 36 THR A C 13
ATOM 21091 O O . THR A 1 36 ? -10.643 8.122 -2.101 1.00 13.20 36 THR A O 13
ATOM 21102 N N . SER A 1 37 ? -9.250 9.086 -3.583 1.00 60.23 37 SER A N 13
ATOM 21103 C CA . SER A 1 37 ? -9.082 7.870 -4.392 1.00 4.24 37 SER A CA 13
ATOM 21104 C C . SER A 1 37 ? -8.412 6.746 -3.585 1.00 64.54 37 SER A C 13
ATOM 21105 O O . SER A 1 37 ? -7.604 7.007 -2.690 1.00 21.42 37 SER A O 13
ATOM 21113 N N . MET A 1 38 ? -8.736 5.495 -3.922 1.00 12.44 38 MET A N 13
ATOM 21114 C CA . MET A 1 38 ? -8.201 4.326 -3.203 1.00 25.13 38 MET A CA 13
ATOM 21115 C C . MET A 1 38 ? -6.668 4.368 -3.119 1.00 2.13 38 MET A C 13
ATOM 21116 O O . MET A 1 38 ? -6.093 4.132 -2.058 1.00 51.44 38 MET A O 13
ATOM 21130 N N . SER A 1 39 ? -6.016 4.678 -4.241 1.00 74.43 39 SER A N 13
ATOM 21131 C CA . SER A 1 39 ? -4.549 4.810 -4.282 1.00 63.40 39 SER A CA 13
ATOM 21132 C C . SER A 1 39 ? -4.049 5.829 -3.249 1.00 53.33 39 SER A C 13
ATOM 21133 O O . SER A 1 39 ? -3.057 5.597 -2.557 1.00 10.13 39 SER A O 13
ATOM 21141 N N . ALA A 1 40 ? -4.752 6.954 -3.139 1.00 20.32 40 ALA A N 13
ATOM 21142 C CA . ALA A 1 40 ? -4.385 8.014 -2.195 1.00 24.40 40 ALA A CA 13
ATOM 21143 C C . ALA A 1 40 ? -4.627 7.585 -0.739 1.00 34.30 40 ALA A C 13
ATOM 21144 O O . ALA A 1 40 ? -3.848 7.920 0.156 1.00 11.35 40 ALA A O 13
ATOM 21151 N N . TYR A 1 41 ? -5.704 6.837 -0.506 1.00 11.44 41 TYR A N 13
ATOM 21152 C CA . TYR A 1 41 ? -6.028 6.360 0.840 1.00 40.22 41 TYR A CA 13
ATOM 21153 C C . TYR A 1 41 ? -5.032 5.283 1.295 1.00 34.34 41 TYR A C 13
ATOM 21154 O O . TYR A 1 41 ? -4.505 5.339 2.405 1.00 14.14 41 TYR A O 13
ATOM 21172 N N . ILE A 1 42 ? -4.773 4.303 0.432 1.00 31.15 42 ILE A N 13
ATOM 21173 C CA . ILE A 1 42 ? -3.760 3.284 0.716 1.00 72.31 42 ILE A CA 13
ATOM 21174 C C . ILE A 1 42 ? -2.379 3.935 0.870 1.00 72.55 42 ILE A C 13
ATOM 21175 O O . ILE A 1 42 ? -1.561 3.503 1.685 1.00 5.50 42 ILE A O 13
ATOM 21191 N N . ARG A 1 43 ? -2.134 4.995 0.095 1.00 3.55 43 ARG A N 13
ATOM 21192 C CA . ARG A 1 43 ? -0.887 5.757 0.205 1.00 41.53 43 ARG A CA 13
ATOM 21193 C C . ARG A 1 43 ? -0.706 6.330 1.617 1.00 64.21 43 ARG A C 13
ATOM 21194 O O . ARG A 1 43 ? 0.326 6.119 2.234 1.00 45.11 43 ARG A O 13
ATOM 21215 N N . ARG A 1 44 ? -1.711 7.046 2.131 1.00 25.41 44 ARG A N 13
ATOM 21216 C CA . ARG A 1 44 ? -1.630 7.614 3.490 1.00 10.22 44 ARG A CA 13
ATOM 21217 C C . ARG A 1 44 ? -1.599 6.514 4.573 1.00 23.43 44 ARG A C 13
ATOM 21218 O O . ARG A 1 44 ? -1.189 6.763 5.705 1.00 33.11 44 ARG A O 13
ATOM 21239 N N . ILE A 1 45 ? -2.040 5.303 4.224 1.00 41.44 45 ILE A N 13
ATOM 21240 C CA . ILE A 1 45 ? -1.932 4.151 5.134 1.00 73.04 45 ILE A CA 13
ATOM 21241 C C . ILE A 1 45 ? -0.472 3.689 5.272 1.00 13.54 45 ILE A C 13
ATOM 21242 O O . ILE A 1 45 ? 0.073 3.632 6.376 1.00 22.40 45 ILE A O 13
ATOM 21258 N N . ILE A 1 46 ? 0.151 3.350 4.146 1.00 62.34 46 ILE A N 13
ATOM 21259 C CA . ILE A 1 46 ? 1.546 2.897 4.146 1.00 44.51 46 ILE A CA 13
ATOM 21260 C C . ILE A 1 46 ? 2.520 4.045 4.467 1.00 31.40 46 ILE A C 13
ATOM 21261 O O . ILE A 1 46 ? 3.519 3.841 5.147 1.00 21.21 46 ILE A O 13
ATOM 21277 N N . LEU A 1 47 ? 2.196 5.249 3.994 1.00 14.43 47 LEU A N 13
ATOM 21278 C CA . LEU A 1 47 ? 3.024 6.450 4.211 1.00 71.24 47 LEU A CA 13
ATOM 21279 C C . LEU A 1 47 ? 3.282 6.698 5.705 1.00 4.02 47 LEU A C 13
ATOM 21280 O O . LEU A 1 47 ? 4.415 6.626 6.181 1.00 61.31 47 LEU A O 13
ATOM 21296 N N . ASN A 1 48 ? 2.202 6.958 6.443 1.00 41.12 48 ASN A N 13
ATOM 21297 C CA . ASN A 1 48 ? 2.283 7.241 7.883 1.00 31.22 48 ASN A CA 13
ATOM 21298 C C . ASN A 1 48 ? 2.832 6.039 8.678 1.00 13.45 48 ASN A C 13
ATOM 21299 O O . ASN A 1 48 ? 3.067 6.135 9.885 1.00 61.55 48 ASN A O 13
ATOM 21310 N N . HIS A 1 49 ? 3.018 4.907 7.999 1.00 13.01 49 HIS A N 13
ATOM 21311 C CA . HIS A 1 49 ? 3.564 3.697 8.625 1.00 63.12 49 HIS A CA 13
ATOM 21312 C C . HIS A 1 49 ? 4.999 3.415 8.136 1.00 53.11 49 HIS A C 13
ATOM 21313 O O . HIS A 1 49 ? 5.779 2.752 8.818 1.00 24.42 49 HIS A O 13
ATOM 21328 N N . LEU A 1 50 ? 5.344 3.930 6.956 1.00 33.34 50 LEU A N 13
ATOM 21329 C CA . LEU A 1 50 ? 6.652 3.671 6.338 1.00 35.40 50 LEU A CA 13
ATOM 21330 C C . LEU A 1 50 ? 7.737 4.594 6.904 1.00 33.31 50 LEU A C 13
ATOM 21331 O O . LEU A 1 50 ? 8.719 4.123 7.485 1.00 61.13 50 LEU A O 13
ATOM 21347 N N . GLU A 1 51 ? 7.569 5.906 6.730 1.00 12.33 51 GLU A N 13
ATOM 21348 C CA . GLU A 1 51 ? 8.481 6.880 7.346 1.00 62.13 51 GLU A CA 13
ATOM 21349 C C . GLU A 1 51 ? 8.472 6.736 8.879 1.00 64.34 51 GLU A C 13
ATOM 21350 O O . GLU A 1 51 ? 9.421 7.124 9.565 1.00 71.11 51 GLU A O 13
ATOM 21362 N N . ASP A 1 52 ? 7.384 6.170 9.402 1.00 3.35 52 ASP A N 13
ATOM 21363 C CA . ASP A 1 52 ? 7.282 5.810 10.819 1.00 20.24 52 ASP A CA 13
ATOM 21364 C C . ASP A 1 52 ? 8.222 4.637 11.161 1.00 32.34 52 ASP A C 13
ATOM 21365 O O . ASP A 1 52 ? 9.095 4.756 12.023 1.00 50.12 52 ASP A O 13
ATOM 21374 N N . GLU A 1 53 ? 8.050 3.507 10.474 1.00 54.42 53 GLU A N 13
ATOM 21375 C CA . GLU A 1 53 ? 8.904 2.331 10.695 1.00 21.20 53 GLU A CA 13
ATOM 21376 C C . GLU A 1 53 ? 9.903 2.132 9.549 1.00 41.14 53 GLU A C 13
ATOM 21377 O O . GLU A 1 53 ? 10.419 1.027 9.338 1.00 3.33 53 GLU A O 13
ATOM 21389 N N . MET B 1 1 ? -18.331 -13.888 7.857 1.00 53.05 201 MET B N 13
ATOM 21390 C CA . MET B 1 1 ? -18.124 -14.716 6.671 1.00 73.34 201 MET B CA 13
ATOM 21391 C C . MET B 1 1 ? -16.816 -15.519 6.782 1.00 52.14 201 MET B C 13
ATOM 21392 O O . MET B 1 1 ? -15.788 -14.998 7.217 1.00 54.52 201 MET B O 13
ATOM 21406 N N . VAL B 1 2 ? -16.860 -16.788 6.370 1.00 43.43 202 VAL B N 13
ATOM 21407 C CA . VAL B 1 2 ? -15.723 -17.717 6.532 1.00 24.21 202 VAL B CA 13
ATOM 21408 C C . VAL B 1 2 ? -14.488 -17.345 5.680 1.00 74.03 202 VAL B C 13
ATOM 21409 O O . VAL B 1 2 ? -13.508 -18.094 5.650 1.00 3.21 202 VAL B O 13
ATOM 21422 N N . GLY B 1 3 ? -14.542 -16.201 4.991 1.00 51.01 203 GLY B N 13
ATOM 21423 C CA . GLY B 1 3 ? -13.407 -15.731 4.197 1.00 51.13 203 GLY B CA 13
ATOM 21424 C C . GLY B 1 3 ? -12.892 -16.760 3.193 1.00 55.34 203 GLY B C 13
ATOM 21425 O O . GLY B 1 3 ? -11.701 -17.066 3.162 1.00 3.31 203 GLY B O 13
ATOM 21429 N N . ARG B 1 4 ? -13.789 -17.292 2.369 1.00 11.21 204 ARG B N 13
ATOM 21430 C CA . ARG B 1 4 ? -13.425 -18.326 1.391 1.00 71.15 204 ARG B CA 13
ATOM 21431 C C . ARG B 1 4 ? -12.540 -17.759 0.259 1.00 52.41 204 ARG B C 13
ATOM 21432 O O . ARG B 1 4 ? -12.701 -16.611 -0.156 1.00 54.13 204 ARG B O 13
ATOM 21453 N N . ARG B 1 5 ? -11.600 -18.572 -0.231 1.00 4.43 205 ARG B N 13
ATOM 21454 C CA . ARG B 1 5 ? -10.627 -18.116 -1.238 1.00 63.32 205 ARG B CA 13
ATOM 21455 C C . ARG B 1 5 ? -11.035 -18.545 -2.660 1.00 1.42 205 ARG B C 13
ATOM 21456 O O . ARG B 1 5 ? -11.180 -19.738 -2.939 1.00 51.25 205 ARG B O 13
ATOM 21477 N N . PRO B 1 6 ? -11.221 -17.577 -3.583 1.00 41.44 206 PRO B N 13
ATOM 21478 C CA . PRO B 1 6 ? -11.571 -17.869 -4.983 1.00 61.44 206 PRO B CA 13
ATOM 21479 C C . PRO B 1 6 ? -10.351 -18.249 -5.849 1.00 42.40 206 PRO B C 13
ATOM 21480 O O . PRO B 1 6 ? -9.207 -17.944 -5.502 1.00 32.20 206 PRO B O 13
ATOM 21491 N N . GLY B 1 7 ? -10.610 -18.924 -6.973 1.00 31.53 207 GLY B N 13
ATOM 21492 C CA . GLY B 1 7 ? -9.546 -19.292 -7.908 1.00 23.43 207 GLY B CA 13
ATOM 21493 C C . GLY B 1 7 ? -8.422 -20.106 -7.276 1.00 70.45 207 GLY B C 13
ATOM 21494 O O . GLY B 1 7 ? -7.242 -19.853 -7.529 1.00 1.25 207 GLY B O 13
ATOM 21498 N N . GLY B 1 8 ? -8.789 -21.075 -6.442 1.00 33.42 208 GLY B N 13
ATOM 21499 C CA . GLY B 1 8 ? -7.800 -21.926 -5.786 1.00 72.54 208 GLY B CA 13
ATOM 21500 C C . GLY B 1 8 ? -6.805 -21.157 -4.916 1.00 21.55 208 GLY B C 13
ATOM 21501 O O . GLY B 1 8 ? -5.701 -21.638 -4.660 1.00 44.33 208 GLY B O 13
ATOM 21505 N N . GLY B 1 9 ? -7.184 -19.956 -4.483 1.00 3.03 209 GLY B N 13
ATOM 21506 C CA . GLY B 1 9 ? -6.335 -19.168 -3.594 1.00 52.34 209 GLY B CA 13
ATOM 21507 C C . GLY B 1 9 ? -5.263 -18.351 -4.318 1.00 52.45 209 GLY B C 13
ATOM 21508 O O . GLY B 1 9 ? -4.692 -17.424 -3.743 1.00 32.24 209 GLY B O 13
ATOM 21512 N N . LEU B 1 10 ? -4.988 -18.690 -5.579 1.00 74.10 210 LEU B N 13
ATOM 21513 C CA . LEU B 1 10 ? -3.964 -17.987 -6.363 1.00 64.32 210 LEU B CA 13
ATOM 21514 C C . LEU B 1 10 ? -4.355 -16.517 -6.591 1.00 13.10 210 LEU B C 13
ATOM 21515 O O . LEU B 1 10 ? -3.540 -15.604 -6.418 1.00 0.44 210 LEU B O 13
ATOM 21531 N N . LYS B 1 11 ? -5.606 -16.299 -6.986 1.00 34.02 211 LYS B N 13
ATOM 21532 C CA . LYS B 1 11 ? -6.151 -14.945 -7.152 1.00 44.44 211 LYS B CA 13
ATOM 21533 C C . LYS B 1 11 ? -7.093 -14.588 -5.989 1.00 21.14 211 LYS B C 13
ATOM 21534 O O . LYS B 1 11 ? -8.164 -14.009 -6.185 1.00 73.51 211 LYS B O 13
ATOM 21553 N N . ASP B 1 12 ? -6.661 -14.921 -4.770 1.00 34.24 212 ASP B N 13
ATOM 21554 C CA . ASP B 1 12 ? -7.421 -14.617 -3.550 1.00 30.41 212 ASP B CA 13
ATOM 21555 C C . ASP B 1 12 ? -7.600 -13.102 -3.363 1.00 53.31 212 ASP B C 13
ATOM 21556 O O . ASP B 1 12 ? -8.533 -12.643 -2.704 1.00 21.13 212 ASP B O 13
ATOM 21565 N N . THR B 1 13 ? -6.692 -12.339 -3.957 1.00 22.02 213 THR B N 13
ATOM 21566 C CA . THR B 1 13 ? -6.657 -10.885 -3.796 1.00 31.14 213 THR B CA 13
ATOM 21567 C C . THR B 1 13 ? -6.591 -10.152 -5.149 1.00 31.51 213 THR B C 13
ATOM 21568 O O . THR B 1 13 ? -5.900 -10.584 -6.072 1.00 22.34 213 THR B O 13
ATOM 21579 N N . LYS B 1 14 ? -7.320 -9.038 -5.250 1.00 33.50 214 LYS B N 13
ATOM 21580 C CA . LYS B 1 14 ? -7.386 -8.241 -6.486 1.00 22.05 214 LYS B CA 13
ATOM 21581 C C . LYS B 1 14 ? -6.259 -7.192 -6.548 1.00 25.42 214 LYS B C 13
ATOM 21582 O O . LYS B 1 14 ? -5.896 -6.599 -5.532 1.00 44.15 214 LYS B O 13
ATOM 21601 N N . PRO B 1 15 ? -5.696 -6.947 -7.751 1.00 61.42 215 PRO B N 13
ATOM 21602 C CA . PRO B 1 15 ? -4.585 -5.995 -7.937 1.00 13.10 215 PRO B CA 13
ATOM 21603 C C . PRO B 1 15 ? -5.017 -4.511 -7.905 1.00 31.22 215 PRO B C 13
ATOM 21604 O O . PRO B 1 15 ? -5.885 -4.082 -8.669 1.00 11.11 215 PRO B O 13
ATOM 21615 N N . VAL B 1 16 ? -4.402 -3.740 -7.008 1.00 15.25 216 VAL B N 13
ATOM 21616 C CA . VAL B 1 16 ? -4.602 -2.288 -6.928 1.00 54.43 216 VAL B CA 13
ATOM 21617 C C . VAL B 1 16 ? -3.250 -1.555 -7.045 1.00 51.41 216 VAL B C 13
ATOM 21618 O O . VAL B 1 16 ? -2.311 -1.852 -6.303 1.00 70.34 216 VAL B O 13
ATOM 21631 N N . VAL B 1 17 ? -3.151 -0.604 -7.974 1.00 1.42 217 VAL B N 13
ATOM 21632 C CA . VAL B 1 17 ? -1.889 0.112 -8.205 1.00 61.15 217 VAL B CA 13
ATOM 21633 C C . VAL B 1 17 ? -1.727 1.318 -7.257 1.00 32.43 217 VAL B C 13
ATOM 21634 O O . VAL B 1 17 ? -2.359 2.365 -7.426 1.00 52.40 217 VAL B O 13
ATOM 21647 N N . VAL B 1 18 ? -0.878 1.150 -6.250 1.00 4.22 218 VAL B N 13
ATOM 21648 C CA . VAL B 1 18 ? -0.616 2.199 -5.258 1.00 63.40 218 VAL B CA 13
ATOM 21649 C C . VAL B 1 18 ? 0.707 2.923 -5.571 1.00 65.43 218 VAL B C 13
ATOM 21650 O O . VAL B 1 18 ? 1.519 2.435 -6.355 1.00 23.30 218 VAL B O 13
ATOM 21663 N N . ARG B 1 19 ? 0.913 4.096 -4.975 1.00 53.30 219 ARG B N 13
ATOM 21664 C CA . ARG B 1 19 ? 2.141 4.874 -5.195 1.00 32.50 219 ARG B CA 13
ATOM 21665 C C . ARG B 1 19 ? 2.723 5.422 -3.879 1.00 5.33 219 ARG B C 13
ATOM 21666 O O . ARG B 1 19 ? 2.010 6.018 -3.073 1.00 72.21 219 ARG B O 13
ATOM 21687 N N . LEU B 1 20 ? 4.030 5.230 -3.688 1.00 12.12 220 LEU B N 13
ATOM 21688 C CA . LEU B 1 20 ? 4.730 5.701 -2.481 1.00 11.22 220 LEU B CA 13
ATOM 21689 C C . LEU B 1 20 ? 6.119 6.268 -2.846 1.00 42.41 220 LEU B C 13
ATOM 21690 O O . LEU B 1 20 ? 6.634 6.004 -3.929 1.00 5.53 220 LEU B O 13
ATOM 21706 N N . TYR B 1 21 ? 6.723 7.041 -1.945 1.00 45.25 221 TYR B N 13
ATOM 21707 C CA . TYR B 1 21 ? 8.006 7.697 -2.228 1.00 4.12 221 TYR B CA 13
ATOM 21708 C C . TYR B 1 21 ? 9.179 6.694 -2.262 1.00 23.33 221 TYR B C 13
ATOM 21709 O O . TYR B 1 21 ? 9.240 5.762 -1.455 1.00 14.03 221 TYR B O 13
ATOM 21727 N N . PRO B 1 22 ? 10.145 6.891 -3.194 1.00 23.20 222 PRO B N 13
ATOM 21728 C CA . PRO B 1 22 ? 11.281 5.961 -3.395 1.00 34.42 222 PRO B CA 13
ATOM 21729 C C . PRO B 1 22 ? 12.133 5.750 -2.132 1.00 40.10 222 PRO B C 13
ATOM 21730 O O . PRO B 1 22 ? 12.680 4.669 -1.919 1.00 65.32 222 PRO B O 13
ATOM 21741 N N . ASP B 1 23 ? 12.235 6.788 -1.302 1.00 12.03 223 ASP B N 13
ATOM 21742 C CA . ASP B 1 23 ? 12.992 6.718 -0.045 1.00 50.42 223 ASP B CA 13
ATOM 21743 C C . ASP B 1 23 ? 12.466 5.588 0.861 1.00 22.15 223 ASP B C 13
ATOM 21744 O O . ASP B 1 23 ? 13.223 4.732 1.327 1.00 30.03 223 ASP B O 13
ATOM 21753 N N . GLU B 1 24 ? 11.155 5.589 1.076 1.00 12.40 224 GLU B N 13
ATOM 21754 C CA . GLU B 1 24 ? 10.495 4.608 1.938 1.00 30.10 224 GLU B CA 13
ATOM 21755 C C . GLU B 1 24 ? 10.473 3.210 1.295 1.00 23.22 224 GLU B C 13
ATOM 21756 O O . GLU B 1 24 ? 10.808 2.216 1.941 1.00 75.45 224 GLU B O 13
ATOM 21768 N N . ILE B 1 25 ? 10.091 3.144 0.018 1.00 64.42 225 ILE B N 13
ATOM 21769 C CA . ILE B 1 25 ? 10.015 1.864 -0.708 1.00 64.03 225 ILE B CA 13
ATOM 21770 C C . ILE B 1 25 ? 11.363 1.120 -0.707 1.00 30.12 225 ILE B C 13
ATOM 21771 O O . ILE B 1 25 ? 11.416 -0.084 -0.434 1.00 4.04 225 ILE B O 13
ATOM 21787 N N . GLU B 1 26 ? 12.448 1.838 -1.010 1.00 71.20 226 GLU B N 13
ATOM 21788 C CA . GLU B 1 26 ? 13.793 1.249 -1.015 1.00 40.52 226 GLU B CA 13
ATOM 21789 C C . GLU B 1 26 ? 14.141 0.640 0.353 1.00 15.02 226 GLU B C 13
ATOM 21790 O O . GLU B 1 26 ? 14.420 -0.556 0.459 1.00 1.04 226 GLU B O 13
ATOM 21802 N N . ALA B 1 27 ? 14.109 1.471 1.394 1.00 4.42 227 ALA B N 13
ATOM 21803 C CA . ALA B 1 27 ? 14.406 1.026 2.761 1.00 51.33 227 ALA B CA 13
ATOM 21804 C C . ALA B 1 27 ? 13.500 -0.141 3.192 1.00 61.22 227 ALA B C 13
ATOM 21805 O O . ALA B 1 27 ? 13.932 -1.048 3.905 1.00 12.51 227 ALA B O 13
ATOM 21812 N N . LEU B 1 28 ? 12.251 -0.112 2.737 1.00 73.12 228 LEU B N 13
ATOM 21813 C CA . LEU B 1 28 ? 11.269 -1.147 3.074 1.00 0.44 228 LEU B CA 13
ATOM 21814 C C . LEU B 1 28 ? 11.700 -2.531 2.556 1.00 52.35 228 LEU B C 13
ATOM 21815 O O . LEU B 1 28 ? 11.882 -3.471 3.331 1.00 12.41 228 LEU B O 13
ATOM 21831 N N . LYS B 1 29 ? 11.879 -2.650 1.240 1.00 52.32 229 LYS B N 13
ATOM 21832 C CA . LYS B 1 29 ? 12.272 -3.930 0.632 1.00 61.25 229 LYS B CA 13
ATOM 21833 C C . LYS B 1 29 ? 13.761 -4.240 0.861 1.00 31.24 229 LYS B C 13
ATOM 21834 O O . LYS B 1 29 ? 14.233 -5.333 0.551 1.00 45.21 229 LYS B O 13
ATOM 21853 N N . SER B 1 30 ? 14.494 -3.280 1.417 1.00 3.31 230 SER B N 13
ATOM 21854 C CA . SER B 1 30 ? 15.923 -3.466 1.717 1.00 65.41 230 SER B CA 13
ATOM 21855 C C . SER B 1 30 ? 16.136 -4.303 2.990 1.00 42.44 230 SER B C 13
ATOM 21856 O O . SER B 1 30 ? 17.265 -4.678 3.311 1.00 52.12 230 SER B O 13
ATOM 21864 N N . ARG B 1 31 ? 15.053 -4.590 3.719 1.00 30.24 231 ARG B N 13
ATOM 21865 C CA . ARG B 1 31 ? 15.147 -5.357 4.974 1.00 73.03 231 ARG B CA 13
ATOM 21866 C C . ARG B 1 31 ? 14.400 -6.707 4.898 1.00 1.55 231 ARG B C 13
ATOM 21867 O O . ARG B 1 31 ? 14.580 -7.570 5.758 1.00 40.31 231 ARG B O 13
ATOM 21888 N N . VAL B 1 32 ? 13.568 -6.885 3.872 1.00 12.15 232 VAL B N 13
ATOM 21889 C CA . VAL B 1 32 ? 12.724 -8.085 3.759 1.00 45.24 232 VAL B CA 13
ATOM 21890 C C . VAL B 1 32 ? 13.486 -9.282 3.150 1.00 72.03 232 VAL B C 13
ATOM 21891 O O . VAL B 1 32 ? 14.387 -9.104 2.327 1.00 42.24 232 VAL B O 13
ATOM 21904 N N . PRO B 1 33 ? 13.142 -10.520 3.567 1.00 13.30 233 PRO B N 13
ATOM 21905 C CA . PRO B 1 33 ? 13.762 -11.746 3.032 1.00 23.02 233 PRO B CA 13
ATOM 21906 C C . PRO B 1 33 ? 13.116 -12.248 1.719 1.00 71.42 233 PRO B C 13
ATOM 21907 O O . PRO B 1 33 ? 12.335 -11.537 1.080 1.00 24.12 233 PRO B O 13
ATOM 21918 N N . ALA B 1 34 ? 13.442 -13.486 1.328 1.00 73.40 234 ALA B N 13
ATOM 21919 C CA . ALA B 1 34 ? 12.943 -14.071 0.073 1.00 22.21 234 ALA B CA 13
ATOM 21920 C C . ALA B 1 34 ? 11.447 -14.433 0.140 1.00 61.33 234 ALA B C 13
ATOM 21921 O O . ALA B 1 34 ? 10.668 -14.052 -0.738 1.00 41.54 234 ALA B O 13
ATOM 21928 N N . ASN B 1 35 ? 11.051 -15.158 1.191 1.00 71.12 235 ASN B N 13
ATOM 21929 C CA . ASN B 1 35 ? 9.647 -15.577 1.374 1.00 72.33 235 ASN B CA 13
ATOM 21930 C C . ASN B 1 35 ? 8.690 -14.375 1.491 1.00 60.30 235 ASN B C 13
ATOM 21931 O O . ASN B 1 35 ? 7.467 -14.544 1.478 1.00 72.51 235 ASN B O 13
ATOM 21942 N N . THR B 1 36 ? 9.247 -13.174 1.621 1.00 61.42 236 THR B N 13
ATOM 21943 C CA . THR B 1 36 ? 8.451 -11.945 1.706 1.00 41.22 236 THR B CA 13
ATOM 21944 C C . THR B 1 36 ? 8.623 -11.082 0.446 1.00 22.51 236 THR B C 13
ATOM 21945 O O . THR B 1 36 ? 9.619 -10.376 0.298 1.00 30.13 236 THR B O 13
ATOM 21956 N N . SER B 1 37 ? 7.655 -11.153 -0.465 1.00 32.24 237 SER B N 13
ATOM 21957 C CA . SER B 1 37 ? 7.698 -10.367 -1.710 1.00 53.40 237 SER B CA 13
ATOM 21958 C C . SER B 1 37 ? 7.123 -8.955 -1.511 1.00 65.10 237 SER B C 13
ATOM 21959 O O . SER B 1 37 ? 6.440 -8.688 -0.523 1.00 24.34 237 SER B O 13
ATOM 21967 N N . MET B 1 38 ? 7.398 -8.060 -2.466 1.00 13.14 238 MET B N 13
ATOM 21968 C CA . MET B 1 38 ? 7.028 -6.639 -2.341 1.00 41.12 238 MET B CA 13
ATOM 21969 C C . MET B 1 38 ? 5.524 -6.441 -2.078 1.00 73.32 238 MET B C 13
ATOM 21970 O O . MET B 1 38 ? 5.123 -6.006 -0.994 1.00 64.21 238 MET B O 13
ATOM 21984 N N . SER B 1 39 ? 4.690 -6.764 -3.066 1.00 60.45 239 SER B N 13
ATOM 21985 C CA . SER B 1 39 ? 3.242 -6.520 -2.959 1.00 24.10 239 SER B CA 13
ATOM 21986 C C . SER B 1 39 ? 2.598 -7.365 -1.850 1.00 14.11 239 SER B C 13
ATOM 21987 O O . SER B 1 39 ? 1.610 -6.951 -1.238 1.00 11.24 239 SER B O 13
ATOM 21995 N N . ALA B 1 40 ? 3.156 -8.547 -1.596 1.00 21.55 240 ALA B N 13
ATOM 21996 C CA . ALA B 1 40 ? 2.685 -9.409 -0.509 1.00 20.03 240 ALA B CA 13
ATOM 21997 C C . ALA B 1 40 ? 2.954 -8.769 0.862 1.00 2.41 240 ALA B C 13
ATOM 21998 O O . ALA B 1 40 ? 2.117 -8.828 1.768 1.00 15.43 240 ALA B O 13
ATOM 22005 N N . TYR B 1 41 ? 4.127 -8.153 1.004 1.00 44.11 241 TYR B N 13
ATOM 22006 C CA . TYR B 1 41 ? 4.493 -7.462 2.240 1.00 25.03 241 TYR B CA 13
ATOM 22007 C C . TYR B 1 41 ? 3.589 -6.244 2.470 1.00 34.43 241 TYR B C 13
ATOM 22008 O O . TYR B 1 41 ? 3.105 -6.022 3.578 1.00 70.31 241 TYR B O 13
ATOM 22026 N N . ILE B 1 42 ? 3.352 -5.466 1.414 1.00 54.04 242 ILE B N 13
ATOM 22027 C CA . ILE B 1 42 ? 2.434 -4.324 1.493 1.00 62.10 242 ILE B CA 13
ATOM 22028 C C . ILE B 1 42 ? 1.025 -4.781 1.909 1.00 53.23 242 ILE B C 13
ATOM 22029 O O . ILE B 1 42 ? 0.373 -4.144 2.739 1.00 52.35 242 ILE B O 13
ATOM 22045 N N . ARG B 1 43 ? 0.570 -5.899 1.337 1.00 54.11 243 ARG B N 13
ATOM 22046 C CA . ARG B 1 43 ? -0.743 -6.463 1.668 1.00 33.23 243 ARG B CA 13
ATOM 22047 C C . ARG B 1 43 ? -0.876 -6.744 3.172 1.00 33.05 243 ARG B C 13
ATOM 22048 O O . ARG B 1 43 ? -1.848 -6.334 3.804 1.00 20.42 243 ARG B O 13
ATOM 22069 N N . ARG B 1 44 ? 0.106 -7.440 3.744 1.00 42.15 244 ARG B N 13
ATOM 22070 C CA . ARG B 1 44 ? 0.059 -7.799 5.169 1.00 21.01 244 ARG B CA 13
ATOM 22071 C C . ARG B 1 44 ? 0.179 -6.556 6.077 1.00 74.41 244 ARG B C 13
ATOM 22072 O O . ARG B 1 44 ? -0.162 -6.609 7.259 1.00 14.13 244 ARG B O 13
ATOM 22093 N N . ILE B 1 45 ? 0.672 -5.447 5.524 1.00 64.43 245 ILE B N 13
ATOM 22094 C CA . ILE B 1 45 ? 0.736 -4.177 6.262 1.00 11.43 245 ILE B CA 13
ATOM 22095 C C . ILE B 1 45 ? -0.628 -3.461 6.258 1.00 75.14 245 ILE B C 13
ATOM 22096 O O . ILE B 1 45 ? -1.160 -3.112 7.313 1.00 40.31 245 ILE B O 13
ATOM 22112 N N . ILE B 1 46 ? -1.193 -3.245 5.066 1.00 62.32 246 ILE B N 13
ATOM 22113 C CA . ILE B 1 46 ? -2.499 -2.582 4.943 1.00 71.52 246 ILE B CA 13
ATOM 22114 C C . ILE B 1 46 ? -3.615 -3.422 5.584 1.00 3.34 246 ILE B C 13
ATOM 22115 O O . ILE B 1 46 ? -4.570 -2.877 6.143 1.00 63.12 246 ILE B O 13
ATOM 22131 N N . LEU B 1 47 ? -3.478 -4.746 5.516 1.00 13.33 247 LEU B N 13
ATOM 22132 C CA . LEU B 1 47 ? -4.433 -5.664 6.148 1.00 60.13 247 LEU B CA 13
ATOM 22133 C C . LEU B 1 47 ? -4.620 -5.326 7.637 1.00 71.22 247 LEU B C 13
ATOM 22134 O O . LEU B 1 47 ? -5.737 -5.060 8.089 1.00 74.12 247 LEU B O 13
ATOM 22150 N N . ASN B 1 48 ? -3.510 -5.292 8.381 1.00 3.30 248 ASN B N 13
ATOM 22151 C CA . ASN B 1 48 ? -3.529 -4.952 9.812 1.00 13.32 248 ASN B CA 13
ATOM 22152 C C . ASN B 1 48 ? -4.018 -3.513 10.067 1.00 12.41 248 ASN B C 13
ATOM 22153 O O . ASN B 1 48 ? -4.172 -3.100 11.216 1.00 10.30 248 ASN B O 13
ATOM 22164 N N . HIS B 1 49 ? -4.240 -2.748 9.000 1.00 34.24 249 HIS B N 13
ATOM 22165 C CA . HIS B 1 49 ? -4.810 -1.404 9.120 1.00 64.32 249 HIS B CA 13
ATOM 22166 C C . HIS B 1 49 ? -6.335 -1.447 8.926 1.00 0.14 249 HIS B C 13
ATOM 22167 O O . HIS B 1 49 ? -7.081 -0.846 9.691 1.00 13.54 249 HIS B O 13
ATOM 22182 N N . LEU B 1 50 ? -6.795 -2.174 7.907 1.00 71.11 250 LEU B N 13
ATOM 22183 C CA . LEU B 1 50 ? -8.238 -2.311 7.646 1.00 24.32 250 LEU B CA 13
ATOM 22184 C C . LEU B 1 50 ? -8.952 -3.048 8.794 1.00 22.45 250 LEU B C 13
ATOM 22185 O O . LEU B 1 50 ? -10.063 -2.679 9.185 1.00 4.53 250 LEU B O 13
ATOM 22201 N N . GLU B 1 51 ? -8.312 -4.082 9.341 1.00 52.42 251 GLU B N 13
ATOM 22202 C CA . GLU B 1 51 ? -8.882 -4.831 10.472 1.00 51.12 251 GLU B CA 13
ATOM 22203 C C . GLU B 1 51 ? -8.635 -4.118 11.817 1.00 4.11 251 GLU B C 13
ATOM 22204 O O . GLU B 1 51 ? -8.897 -4.681 12.883 1.00 32.53 251 GLU B O 13
ATOM 22216 N N . ASP B 1 52 ? -8.148 -2.876 11.765 1.00 40.15 252 ASP B N 13
ATOM 22217 C CA . ASP B 1 52 ? -7.811 -2.121 12.979 1.00 12.01 252 ASP B CA 13
ATOM 22218 C C . ASP B 1 52 ? -8.271 -0.650 12.874 1.00 70.34 252 ASP B C 13
ATOM 22219 O O . ASP B 1 52 ? -9.243 -0.243 13.520 1.00 72.01 252 ASP B O 13
ATOM 22228 N N . GLU B 1 53 ? -7.573 0.136 12.051 1.00 34.14 253 GLU B N 13
ATOM 22229 C CA . GLU B 1 53 ? -7.898 1.558 11.848 1.00 71.34 253 GLU B CA 13
ATOM 22230 C C . GLU B 1 53 ? -8.798 1.770 10.605 1.00 14.53 253 GLU B C 13
ATOM 22231 O O . GLU B 1 53 ? -8.277 2.178 9.541 1.00 37.68 253 GLU B O 13
ATOM 22244 N N . MET A 1 1 ? 19.510 6.833 0.878 1.00 71.10 1 MET A N 14
ATOM 22245 C CA . MET A 1 1 ? 19.829 8.140 0.233 1.00 44.44 1 MET A CA 14
ATOM 22246 C C . MET A 1 1 ? 19.615 9.317 1.202 1.00 1.33 1 MET A C 14
ATOM 22247 O O . MET A 1 1 ? 18.682 9.311 2.001 1.00 5.43 1 MET A O 14
ATOM 22263 N N . VAL A 1 2 ? 20.474 10.335 1.117 1.00 71.54 2 VAL A N 14
ATOM 22264 C CA . VAL A 1 2 ? 20.410 11.477 2.045 1.00 60.45 2 VAL A CA 14
ATOM 22265 C C . VAL A 1 2 ? 19.457 12.590 1.566 1.00 72.11 2 VAL A C 14
ATOM 22266 O O . VAL A 1 2 ? 18.718 13.167 2.365 1.00 14.22 2 VAL A O 14
ATOM 22279 N N . GLY A 1 3 ? 19.471 12.895 0.267 1.00 61.41 3 GLY A N 14
ATOM 22280 C CA . GLY A 1 3 ? 18.647 13.990 -0.243 1.00 31.54 3 GLY A CA 14
ATOM 22281 C C . GLY A 1 3 ? 18.185 13.798 -1.684 1.00 24.12 3 GLY A C 14
ATOM 22282 O O . GLY A 1 3 ? 18.758 14.370 -2.612 1.00 62.44 3 GLY A O 14
ATOM 22286 N N . ARG A 1 4 ? 17.145 12.987 -1.871 1.00 74.13 4 ARG A N 14
ATOM 22287 C CA . ARG A 1 4 ? 16.537 12.782 -3.193 1.00 13.42 4 ARG A CA 14
ATOM 22288 C C . ARG A 1 4 ? 15.007 12.932 -3.111 1.00 43.52 4 ARG A C 14
ATOM 22289 O O . ARG A 1 4 ? 14.327 12.128 -2.470 1.00 21.15 4 ARG A O 14
ATOM 22310 N N . ARG A 1 5 ? 14.471 13.970 -3.753 1.00 44.03 5 ARG A N 14
ATOM 22311 C CA . ARG A 1 5 ? 13.030 14.263 -3.696 1.00 11.33 5 ARG A CA 14
ATOM 22312 C C . ARG A 1 5 ? 12.374 14.233 -5.088 1.00 21.15 5 ARG A C 14
ATOM 22313 O O . ARG A 1 5 ? 13.015 14.531 -6.099 1.00 61.13 5 ARG A O 14
ATOM 22334 N N . PRO A 1 6 ? 11.075 13.871 -5.146 1.00 54.34 6 PRO A N 14
ATOM 22335 C CA . PRO A 1 6 ? 10.335 13.706 -6.414 1.00 32.42 6 PRO A CA 14
ATOM 22336 C C . PRO A 1 6 ? 9.852 15.033 -7.042 1.00 1.22 6 PRO A C 14
ATOM 22337 O O . PRO A 1 6 ? 10.291 16.121 -6.660 1.00 74.51 6 PRO A O 14
ATOM 22348 N N . GLY A 1 7 ? 8.927 14.931 -8.004 1.00 61.51 7 GLY A N 14
ATOM 22349 C CA . GLY A 1 7 ? 8.453 16.108 -8.732 1.00 1.04 7 GLY A CA 14
ATOM 22350 C C . GLY A 1 7 ? 7.139 16.676 -8.197 1.00 52.41 7 GLY A C 14
ATOM 22351 O O . GLY A 1 7 ? 6.100 16.592 -8.859 1.00 5.24 7 GLY A O 14
ATOM 22355 N N . GLY A 1 8 ? 7.190 17.251 -6.997 1.00 62.41 8 GLY A N 14
ATOM 22356 C CA . GLY A 1 8 ? 6.026 17.915 -6.411 1.00 45.44 8 GLY A CA 14
ATOM 22357 C C . GLY A 1 8 ? 4.831 16.993 -6.164 1.00 14.22 8 GLY A C 14
ATOM 22358 O O . GLY A 1 8 ? 4.840 16.188 -5.230 1.00 51.33 8 GLY A O 14
ATOM 22362 N N . GLY A 1 9 ? 3.796 17.123 -6.997 1.00 61.04 9 GLY A N 14
ATOM 22363 C CA . GLY A 1 9 ? 2.565 16.355 -6.810 1.00 64.41 9 GLY A CA 14
ATOM 22364 C C . GLY A 1 9 ? 2.266 15.392 -7.957 1.00 31.15 9 GLY A C 14
ATOM 22365 O O . GLY A 1 9 ? 1.646 14.347 -7.746 1.00 32.24 9 GLY A O 14
ATOM 22369 N N . LEU A 1 10 ? 2.685 15.743 -9.176 1.00 64.20 10 LEU A N 14
ATOM 22370 C CA . LEU A 1 10 ? 2.486 14.868 -10.342 1.00 13.30 10 LEU A CA 14
ATOM 22371 C C . LEU A 1 10 ? 3.214 13.532 -10.144 1.00 54.12 10 LEU A C 14
ATOM 22372 O O . LEU A 1 10 ? 2.586 12.498 -9.917 1.00 51.03 10 LEU A O 14
ATOM 22388 N N . LYS A 1 11 ? 4.540 13.560 -10.224 1.00 13.22 11 LYS A N 14
ATOM 22389 C CA . LYS A 1 11 ? 5.352 12.390 -9.883 1.00 45.24 11 LYS A CA 14
ATOM 22390 C C . LYS A 1 11 ? 5.875 12.514 -8.444 1.00 71.14 11 LYS A C 14
ATOM 22391 O O . LYS A 1 11 ? 7.072 12.690 -8.205 1.00 32.02 11 LYS A O 14
ATOM 22410 N N . ASP A 1 12 ? 4.947 12.454 -7.492 1.00 51.54 12 ASP A N 14
ATOM 22411 C CA . ASP A 1 12 ? 5.261 12.605 -6.068 1.00 12.12 12 ASP A CA 14
ATOM 22412 C C . ASP A 1 12 ? 5.743 11.281 -5.457 1.00 24.25 12 ASP A C 14
ATOM 22413 O O . ASP A 1 12 ? 6.526 11.260 -4.505 1.00 41.53 12 ASP A O 14
ATOM 22422 N N . THR A 1 13 ? 5.260 10.179 -6.014 1.00 74.11 13 THR A N 14
ATOM 22423 C CA . THR A 1 13 ? 5.536 8.842 -5.484 1.00 73.34 13 THR A CA 14
ATOM 22424 C C . THR A 1 13 ? 5.603 7.799 -6.603 1.00 50.23 13 THR A C 14
ATOM 22425 O O . THR A 1 13 ? 5.132 8.033 -7.717 1.00 41.14 13 THR A O 14
ATOM 22436 N N . LYS A 1 14 ? 6.185 6.644 -6.296 1.00 61.22 14 LYS A N 14
ATOM 22437 C CA . LYS A 1 14 ? 6.348 5.574 -7.285 1.00 11.34 14 LYS A CA 14
ATOM 22438 C C . LYS A 1 14 ? 5.131 4.634 -7.299 1.00 42.15 14 LYS A C 14
ATOM 22439 O O . LYS A 1 14 ? 4.806 4.019 -6.279 1.00 60.44 14 LYS A O 14
ATOM 22458 N N . PRO A 1 15 ? 4.438 4.514 -8.451 1.00 4.53 15 PRO A N 14
ATOM 22459 C CA . PRO A 1 15 ? 3.284 3.608 -8.594 1.00 4.42 15 PRO A CA 14
ATOM 22460 C C . PRO A 1 15 ? 3.685 2.122 -8.541 1.00 14.42 15 PRO A C 14
ATOM 22461 O O . PRO A 1 15 ? 4.317 1.603 -9.463 1.00 62.14 15 PRO A O 14
ATOM 22472 N N . VAL A 1 16 ? 3.334 1.455 -7.446 1.00 64.51 16 VAL A N 14
ATOM 22473 C CA . VAL A 1 16 ? 3.583 0.018 -7.274 1.00 53.50 16 VAL A CA 14
ATOM 22474 C C . VAL A 1 16 ? 2.262 -0.774 -7.202 1.00 51.34 16 VAL A C 14
ATOM 22475 O O . VAL A 1 16 ? 1.289 -0.335 -6.583 1.00 30.40 16 VAL A O 14
ATOM 22488 N N . VAL A 1 17 ? 2.225 -1.941 -7.844 1.00 63.23 17 VAL A N 14
ATOM 22489 C CA . VAL A 1 17 ? 1.014 -2.771 -7.858 1.00 23.23 17 VAL A CA 14
ATOM 22490 C C . VAL A 1 17 ? 0.942 -3.696 -6.630 1.00 54.30 17 VAL A C 14
ATOM 22491 O O . VAL A 1 17 ? 1.783 -4.581 -6.451 1.00 14.42 17 VAL A O 14
ATOM 22504 N N . VAL A 1 18 ? -0.066 -3.480 -5.786 1.00 31.44 18 VAL A N 14
ATOM 22505 C CA . VAL A 1 18 ? -0.302 -4.319 -4.605 1.00 34.12 18 VAL A CA 14
ATOM 22506 C C . VAL A 1 18 ? -1.597 -5.136 -4.759 1.00 14.11 18 VAL A C 14
ATOM 22507 O O . VAL A 1 18 ? -2.623 -4.609 -5.182 1.00 44.03 18 VAL A O 14
ATOM 22520 N N . ARG A 1 19 ? -1.548 -6.420 -4.420 1.00 34.41 19 ARG A N 14
ATOM 22521 C CA . ARG A 1 19 ? -2.730 -7.291 -4.520 1.00 32.11 19 ARG A CA 14
ATOM 22522 C C . ARG A 1 19 ? -3.528 -7.305 -3.200 1.00 42.25 19 ARG A C 14
ATOM 22523 O O . ARG A 1 19 ? -3.008 -7.705 -2.155 1.00 40.02 19 ARG A O 14
ATOM 22544 N N . LEU A 1 20 ? -4.793 -6.876 -3.253 1.00 5.42 20 LEU A N 14
ATOM 22545 C CA . LEU A 1 20 ? -5.651 -6.825 -2.055 1.00 51.51 20 LEU A CA 14
ATOM 22546 C C . LEU A 1 20 ? -6.979 -7.580 -2.283 1.00 43.32 20 LEU A C 14
ATOM 22547 O O . LEU A 1 20 ? -7.449 -7.700 -3.414 1.00 43.33 20 LEU A O 14
ATOM 22563 N N . TYR A 1 21 ? -7.575 -8.091 -1.202 1.00 11.24 21 TYR A N 14
ATOM 22564 C CA . TYR A 1 21 ? -8.791 -8.921 -1.292 1.00 32.50 21 TYR A CA 14
ATOM 22565 C C . TYR A 1 21 ? -10.037 -8.085 -1.660 1.00 70.43 21 TYR A C 14
ATOM 22566 O O . TYR A 1 21 ? -10.345 -7.088 -1.001 1.00 64.23 21 TYR A O 14
ATOM 22584 N N . PRO A 1 22 ? -10.788 -8.508 -2.704 1.00 61.11 22 PRO A N 14
ATOM 22585 C CA . PRO A 1 22 ? -11.924 -7.734 -3.257 1.00 23.24 22 PRO A CA 14
ATOM 22586 C C . PRO A 1 22 ? -12.998 -7.370 -2.215 1.00 2.24 22 PRO A C 14
ATOM 22587 O O . PRO A 1 22 ? -13.483 -6.236 -2.182 1.00 44.22 22 PRO A O 14
ATOM 22598 N N . ASP A 1 23 ? -13.368 -8.334 -1.376 1.00 70.53 23 ASP A N 14
ATOM 22599 C CA . ASP A 1 23 ? -14.362 -8.108 -0.318 1.00 24.21 23 ASP A CA 14
ATOM 22600 C C . ASP A 1 23 ? -13.996 -6.889 0.545 1.00 0.01 23 ASP A C 14
ATOM 22601 O O . ASP A 1 23 ? -14.826 -6.018 0.817 1.00 43.43 23 ASP A O 14
ATOM 22610 N N . GLU A 1 24 ? -12.738 -6.841 0.962 1.00 44.40 24 GLU A N 14
ATOM 22611 C CA . GLU A 1 24 ? -12.239 -5.774 1.830 1.00 62.02 24 GLU A CA 14
ATOM 22612 C C . GLU A 1 24 ? -12.016 -4.468 1.048 1.00 71.21 24 GLU A C 14
ATOM 22613 O O . GLU A 1 24 ? -12.049 -3.376 1.622 1.00 63.22 24 GLU A O 14
ATOM 22625 N N . ILE A 1 25 ? -11.809 -4.580 -0.266 1.00 75.41 25 ILE A N 14
ATOM 22626 C CA . ILE A 1 25 ? -11.751 -3.402 -1.143 1.00 31.43 25 ILE A CA 14
ATOM 22627 C C . ILE A 1 25 ? -13.118 -2.692 -1.186 1.00 25.01 25 ILE A C 14
ATOM 22628 O O . ILE A 1 25 ? -13.200 -1.465 -1.073 1.00 51.45 25 ILE A O 14
ATOM 22644 N N . GLU A 1 26 ? -14.195 -3.469 -1.334 1.00 4.42 26 GLU A N 14
ATOM 22645 C CA . GLU A 1 26 ? -15.551 -2.903 -1.300 1.00 24.22 26 GLU A CA 14
ATOM 22646 C C . GLU A 1 26 ? -15.874 -2.336 0.090 1.00 75.41 26 GLU A C 14
ATOM 22647 O O . GLU A 1 26 ? -16.527 -1.293 0.216 1.00 50.11 26 GLU A O 14
ATOM 22659 N N . ALA A 1 27 ? -15.409 -3.023 1.128 1.00 64.02 27 ALA A N 14
ATOM 22660 C CA . ALA A 1 27 ? -15.520 -2.517 2.500 1.00 24.44 27 ALA A CA 14
ATOM 22661 C C . ALA A 1 27 ? -14.782 -1.177 2.649 1.00 21.32 27 ALA A C 14
ATOM 22662 O O . ALA A 1 27 ? -15.257 -0.262 3.327 1.00 22.02 27 ALA A O 14
ATOM 22669 N N . LEU A 1 28 ? -13.623 -1.067 1.998 1.00 72.42 28 LEU A N 14
ATOM 22670 C CA . LEU A 1 28 ? -12.831 0.166 2.004 1.00 1.54 28 LEU A CA 14
ATOM 22671 C C . LEU A 1 28 ? -13.631 1.355 1.444 1.00 50.54 28 LEU A C 14
ATOM 22672 O O . LEU A 1 28 ? -13.841 2.354 2.133 1.00 3.22 28 LEU A O 14
ATOM 22688 N N . LYS A 1 29 ? -14.107 1.233 0.202 1.00 63.24 29 LYS A N 14
ATOM 22689 C CA . LYS A 1 29 ? -14.853 2.324 -0.451 1.00 32.22 29 LYS A CA 14
ATOM 22690 C C . LYS A 1 29 ? -16.209 2.589 0.236 1.00 53.13 29 LYS A C 14
ATOM 22691 O O . LYS A 1 29 ? -16.917 3.535 -0.109 1.00 25.25 29 LYS A O 14
ATOM 22710 N N . SER A 1 30 ? -16.562 1.743 1.204 1.00 43.42 30 SER A N 14
ATOM 22711 C CA . SER A 1 30 ? -17.801 1.912 1.979 1.00 63.24 30 SER A CA 14
ATOM 22712 C C . SER A 1 30 ? -17.566 2.753 3.244 1.00 45.31 30 SER A C 14
ATOM 22713 O O . SER A 1 30 ? -18.499 3.329 3.803 1.00 43.23 30 SER A O 14
ATOM 22721 N N . ARG A 1 31 ? -16.313 2.816 3.697 1.00 71.34 31 ARG A N 14
ATOM 22722 C CA . ARG A 1 31 ? -15.963 3.539 4.934 1.00 34.14 31 ARG A CA 14
ATOM 22723 C C . ARG A 1 31 ? -15.208 4.849 4.647 1.00 31.43 31 ARG A C 14
ATOM 22724 O O . ARG A 1 31 ? -15.018 5.672 5.542 1.00 41.21 31 ARG A O 14
ATOM 22745 N N . VAL A 1 32 ? -14.772 5.034 3.403 1.00 63.24 32 VAL A N 14
ATOM 22746 C CA . VAL A 1 32 ? -14.028 6.241 3.012 1.00 63.12 32 VAL A CA 14
ATOM 22747 C C . VAL A 1 32 ? -14.942 7.270 2.321 1.00 71.42 32 VAL A C 14
ATOM 22748 O O . VAL A 1 32 ? -16.006 6.919 1.805 1.00 71.43 32 VAL A O 14
ATOM 22761 N N . PRO A 1 33 ? -14.562 8.565 2.323 1.00 52.05 33 PRO A N 14
ATOM 22762 C CA . PRO A 1 33 ? -15.299 9.595 1.579 1.00 31.44 33 PRO A CA 14
ATOM 22763 C C . PRO A 1 33 ? -15.014 9.528 0.066 1.00 10.34 33 PRO A C 14
ATOM 22764 O O . PRO A 1 33 ? -13.862 9.411 -0.355 1.00 13.53 33 PRO A O 14
ATOM 22775 N N . ALA A 1 34 ? -16.064 9.638 -0.748 1.00 53.51 34 ALA A N 14
ATOM 22776 C CA . ALA A 1 34 ? -15.950 9.509 -2.212 1.00 12.53 34 ALA A CA 14
ATOM 22777 C C . ALA A 1 34 ? -15.043 10.587 -2.841 1.00 34.30 34 ALA A C 14
ATOM 22778 O O . ALA A 1 34 ? -14.785 10.565 -4.046 1.00 54.45 34 ALA A O 14
ATOM 22785 N N . ASN A 1 35 ? -14.561 11.515 -2.021 1.00 32.44 35 ASN A N 14
ATOM 22786 C CA . ASN A 1 35 ? -13.716 12.622 -2.486 1.00 54.43 35 ASN A CA 14
ATOM 22787 C C . ASN A 1 35 ? -12.299 12.155 -2.873 1.00 40.23 35 ASN A C 14
ATOM 22788 O O . ASN A 1 35 ? -11.677 12.718 -3.777 1.00 33.10 35 ASN A O 14
ATOM 22799 N N . THR A 1 36 ? -11.799 11.126 -2.191 1.00 41.23 36 THR A N 14
ATOM 22800 C CA . THR A 1 36 ? -10.400 10.692 -2.354 1.00 4.15 36 THR A CA 14
ATOM 22801 C C . THR A 1 36 ? -10.293 9.287 -2.973 1.00 63.03 36 THR A C 14
ATOM 22802 O O . THR A 1 36 ? -10.958 8.351 -2.533 1.00 73.33 36 THR A O 14
ATOM 22813 N N . SER A 1 37 ? -9.446 9.153 -3.997 1.00 0.55 37 SER A N 14
ATOM 22814 C CA . SER A 1 37 ? -9.235 7.865 -4.681 1.00 64.42 37 SER A CA 14
ATOM 22815 C C . SER A 1 37 ? -8.364 6.910 -3.847 1.00 72.22 37 SER A C 14
ATOM 22816 O O . SER A 1 37 ? -7.569 7.342 -3.008 1.00 34.03 37 SER A O 14
ATOM 22824 N N . MET A 1 38 ? -8.501 5.606 -4.101 1.00 35.35 38 MET A N 14
ATOM 22825 C CA . MET A 1 38 ? -7.762 4.574 -3.347 1.00 33.11 38 MET A CA 14
ATOM 22826 C C . MET A 1 38 ? -6.238 4.810 -3.371 1.00 74.23 38 MET A C 14
ATOM 22827 O O . MET A 1 38 ? -5.570 4.706 -2.340 1.00 24.23 38 MET A O 14
ATOM 22841 N N . SER A 1 39 ? -5.704 5.145 -4.546 1.00 23.31 39 SER A N 14
ATOM 22842 C CA . SER A 1 39 ? -4.256 5.374 -4.716 1.00 34.45 39 SER A CA 14
ATOM 22843 C C . SER A 1 39 ? -3.749 6.563 -3.881 1.00 14.42 39 SER A C 14
ATOM 22844 O O . SER A 1 39 ? -2.539 6.762 -3.735 1.00 33.40 39 SER A O 14
ATOM 22852 N N . ALA A 1 40 ? -4.675 7.367 -3.364 1.00 14.44 40 ALA A N 14
ATOM 22853 C CA . ALA A 1 40 ? -4.340 8.499 -2.496 1.00 42.42 40 ALA A CA 14
ATOM 22854 C C . ALA A 1 40 ? -4.617 8.170 -1.019 1.00 2.25 40 ALA A C 14
ATOM 22855 O O . ALA A 1 40 ? -3.780 8.408 -0.151 1.00 41.32 40 ALA A O 14
ATOM 22862 N N . TYR A 1 41 ? -5.792 7.603 -0.749 1.00 2.11 41 TYR A N 14
ATOM 22863 C CA . TYR A 1 41 ? -6.185 7.227 0.618 1.00 44.24 41 TYR A CA 14
ATOM 22864 C C . TYR A 1 41 ? -5.185 6.239 1.250 1.00 23.25 41 TYR A C 14
ATOM 22865 O O . TYR A 1 41 ? -4.671 6.471 2.346 1.00 40.24 41 TYR A O 14
ATOM 22883 N N . ILE A 1 42 ? -4.908 5.140 0.549 1.00 51.52 42 ILE A N 14
ATOM 22884 C CA . ILE A 1 42 ? -3.977 4.115 1.044 1.00 61.10 42 ILE A CA 14
ATOM 22885 C C . ILE A 1 42 ? -2.550 4.677 1.191 1.00 34.23 42 ILE A C 14
ATOM 22886 O O . ILE A 1 42 ? -1.760 4.204 2.011 1.00 61.12 42 ILE A O 14
ATOM 22902 N N . ARG A 1 43 ? -2.250 5.714 0.414 1.00 44.40 43 ARG A N 14
ATOM 22903 C CA . ARG A 1 43 ? -0.912 6.313 0.387 1.00 22.44 43 ARG A CA 14
ATOM 22904 C C . ARG A 1 43 ? -0.510 6.870 1.761 1.00 64.12 43 ARG A C 14
ATOM 22905 O O . ARG A 1 43 ? 0.642 6.753 2.174 1.00 13.13 43 ARG A O 14
ATOM 22926 N N . ARG A 1 44 ? -1.462 7.474 2.471 1.00 44.14 44 ARG A N 14
ATOM 22927 C CA . ARG A 1 44 ? -1.182 8.022 3.805 1.00 50.22 44 ARG A CA 14
ATOM 22928 C C . ARG A 1 44 ? -1.117 6.905 4.863 1.00 44.50 44 ARG A C 14
ATOM 22929 O O . ARG A 1 44 ? -0.414 7.026 5.866 1.00 44.12 44 ARG A O 14
ATOM 22950 N N . ILE A 1 45 ? -1.843 5.809 4.622 1.00 52.24 45 ILE A N 14
ATOM 22951 C CA . ILE A 1 45 ? -1.816 4.649 5.525 1.00 24.54 45 ILE A CA 14
ATOM 22952 C C . ILE A 1 45 ? -0.410 4.030 5.579 1.00 20.13 45 ILE A C 14
ATOM 22953 O O . ILE A 1 45 ? 0.140 3.803 6.658 1.00 30.54 45 ILE A O 14
ATOM 22969 N N . ILE A 1 46 ? 0.161 3.754 4.407 1.00 1.41 46 ILE A N 14
ATOM 22970 C CA . ILE A 1 46 ? 1.519 3.204 4.320 1.00 72.45 46 ILE A CA 14
ATOM 22971 C C . ILE A 1 46 ? 2.572 4.234 4.765 1.00 40.14 46 ILE A C 14
ATOM 22972 O O . ILE A 1 46 ? 3.470 3.908 5.540 1.00 40.54 46 ILE A O 14
ATOM 22988 N N . LEU A 1 47 ? 2.427 5.481 4.307 1.00 73.54 47 LEU A N 14
ATOM 22989 C CA . LEU A 1 47 ? 3.344 6.574 4.679 1.00 4.21 47 LEU A CA 14
ATOM 22990 C C . LEU A 1 47 ? 3.545 6.649 6.204 1.00 31.34 47 LEU A C 14
ATOM 22991 O O . LEU A 1 47 ? 4.666 6.534 6.711 1.00 41.24 47 LEU A O 14
ATOM 23007 N N . ASN A 1 48 ? 2.441 6.819 6.930 1.00 31.34 48 ASN A N 14
ATOM 23008 C CA . ASN A 1 48 ? 2.479 6.942 8.392 1.00 53.32 48 ASN A CA 14
ATOM 23009 C C . ASN A 1 48 ? 2.847 5.613 9.079 1.00 13.25 48 ASN A C 14
ATOM 23010 O O . ASN A 1 48 ? 3.153 5.587 10.269 1.00 61.24 48 ASN A O 14
ATOM 23021 N N . HIS A 1 49 ? 2.815 4.513 8.330 1.00 4.11 49 HIS A N 14
ATOM 23022 C CA . HIS A 1 49 ? 3.122 3.191 8.887 1.00 62.54 49 HIS A CA 14
ATOM 23023 C C . HIS A 1 49 ? 4.612 2.833 8.704 1.00 44.45 49 HIS A C 14
ATOM 23024 O O . HIS A 1 49 ? 5.191 2.131 9.531 1.00 13.43 49 HIS A O 14
ATOM 23039 N N . LEU A 1 50 ? 5.225 3.312 7.618 1.00 4.12 50 LEU A N 14
ATOM 23040 C CA . LEU A 1 50 ? 6.651 3.056 7.354 1.00 43.22 50 LEU A CA 14
ATOM 23041 C C . LEU A 1 50 ? 7.557 3.961 8.207 1.00 1.31 50 LEU A C 14
ATOM 23042 O O . LEU A 1 50 ? 8.555 3.498 8.765 1.00 61.21 50 LEU A O 14
ATOM 23058 N N . GLU A 1 51 ? 7.218 5.249 8.305 1.00 72.55 51 GLU A N 14
ATOM 23059 C CA . GLU A 1 51 ? 7.963 6.171 9.180 1.00 2.31 51 GLU A CA 14
ATOM 23060 C C . GLU A 1 51 ? 7.840 5.741 10.653 1.00 21.15 51 GLU A C 14
ATOM 23061 O O . GLU A 1 51 ? 8.754 5.944 11.456 1.00 51.31 51 GLU A O 14
ATOM 23073 N N . ASP A 1 52 ? 6.693 5.153 10.993 1.00 74.23 52 ASP A N 14
ATOM 23074 C CA . ASP A 1 52 ? 6.465 4.582 12.319 1.00 43.14 52 ASP A CA 14
ATOM 23075 C C . ASP A 1 52 ? 7.308 3.308 12.509 1.00 70.21 52 ASP A C 14
ATOM 23076 O O . ASP A 1 52 ? 8.196 3.251 13.362 1.00 21.10 52 ASP A O 14
ATOM 23085 N N . GLU A 1 53 ? 7.017 2.285 11.707 1.00 15.44 53 GLU A N 14
ATOM 23086 C CA . GLU A 1 53 ? 7.770 1.026 11.735 1.00 52.35 53 GLU A CA 14
ATOM 23087 C C . GLU A 1 53 ? 8.835 0.997 10.636 1.00 3.12 53 GLU A C 14
ATOM 23088 O O . GLU A 1 53 ? 9.502 -0.019 10.416 1.00 70.44 53 GLU A O 14
ATOM 23100 N N . MET B 1 1 ? -19.617 -9.350 -7.441 1.00 3.54 201 MET B N 14
ATOM 23101 C CA . MET B 1 1 ? -19.465 -9.662 -8.865 1.00 21.43 201 MET B CA 14
ATOM 23102 C C . MET B 1 1 ? -20.537 -10.663 -9.336 1.00 23.41 201 MET B C 14
ATOM 23103 O O . MET B 1 1 ? -21.381 -10.338 -10.172 1.00 71.05 201 MET B O 14
ATOM 23117 N N . VAL B 1 2 ? -20.510 -11.875 -8.780 1.00 23.23 202 VAL B N 14
ATOM 23118 C CA . VAL B 1 2 ? -21.463 -12.936 -9.150 1.00 11.40 202 VAL B CA 14
ATOM 23119 C C . VAL B 1 2 ? -21.921 -13.732 -7.917 1.00 1.43 202 VAL B C 14
ATOM 23120 O O . VAL B 1 2 ? -22.294 -14.904 -8.021 1.00 3.31 202 VAL B O 14
ATOM 23133 N N . GLY B 1 3 ? -21.902 -13.087 -6.754 1.00 11.32 203 GLY B N 14
ATOM 23134 C CA . GLY B 1 3 ? -22.240 -13.769 -5.507 1.00 4.24 203 GLY B CA 14
ATOM 23135 C C . GLY B 1 3 ? -21.101 -14.633 -4.971 1.00 61.13 203 GLY B C 14
ATOM 23136 O O . GLY B 1 3 ? -20.647 -14.446 -3.841 1.00 12.41 203 GLY B O 14
ATOM 23140 N N . ARG B 1 4 ? -20.642 -15.585 -5.785 1.00 53.35 204 ARG B N 14
ATOM 23141 C CA . ARG B 1 4 ? -19.539 -16.478 -5.404 1.00 13.12 204 ARG B CA 14
ATOM 23142 C C . ARG B 1 4 ? -18.232 -15.703 -5.144 1.00 11.50 204 ARG B C 14
ATOM 23143 O O . ARG B 1 4 ? -17.808 -14.878 -5.957 1.00 11.43 204 ARG B O 14
ATOM 23164 N N . ARG B 1 5 ? -17.600 -15.989 -4.008 1.00 72.42 205 ARG B N 14
ATOM 23165 C CA . ARG B 1 5 ? -16.354 -15.327 -3.600 1.00 55.11 205 ARG B CA 14
ATOM 23166 C C . ARG B 1 5 ? -15.128 -16.091 -4.144 1.00 21.14 205 ARG B C 14
ATOM 23167 O O . ARG B 1 5 ? -15.135 -17.324 -4.200 1.00 3.14 205 ARG B O 14
ATOM 23188 N N . PRO B 1 6 ? -14.058 -15.378 -4.549 1.00 50.33 206 PRO B N 14
ATOM 23189 C CA . PRO B 1 6 ? -12.860 -16.010 -5.142 1.00 53.22 206 PRO B CA 14
ATOM 23190 C C . PRO B 1 6 ? -12.057 -16.850 -4.130 1.00 0.13 206 PRO B C 14
ATOM 23191 O O . PRO B 1 6 ? -11.990 -16.520 -2.943 1.00 2.13 206 PRO B O 14
ATOM 23202 N N . GLY B 1 7 ? -11.451 -17.936 -4.612 1.00 41.22 207 GLY B N 14
ATOM 23203 C CA . GLY B 1 7 ? -10.668 -18.816 -3.746 1.00 71.00 207 GLY B CA 14
ATOM 23204 C C . GLY B 1 7 ? -9.168 -18.543 -3.807 1.00 24.02 207 GLY B C 14
ATOM 23205 O O . GLY B 1 7 ? -8.646 -18.101 -4.835 1.00 64.04 207 GLY B O 14
ATOM 23209 N N . GLY B 1 8 ? -8.472 -18.823 -2.708 1.00 44.33 208 GLY B N 14
ATOM 23210 C CA . GLY B 1 8 ? -7.037 -18.582 -2.635 1.00 71.11 208 GLY B CA 14
ATOM 23211 C C . GLY B 1 8 ? -6.223 -19.446 -3.595 1.00 23.25 208 GLY B C 14
ATOM 23212 O O . GLY B 1 8 ? -6.580 -20.592 -3.876 1.00 23.14 208 GLY B O 14
ATOM 23216 N N . GLY B 1 9 ? -5.116 -18.896 -4.088 1.00 22.30 209 GLY B N 14
ATOM 23217 C CA . GLY B 1 9 ? -4.255 -19.624 -5.012 1.00 22.22 209 GLY B CA 14
ATOM 23218 C C . GLY B 1 9 ? -3.729 -18.748 -6.140 1.00 1.11 209 GLY B C 14
ATOM 23219 O O . GLY B 1 9 ? -2.565 -18.343 -6.135 1.00 62.02 209 GLY B O 14
ATOM 23223 N N . LEU B 1 10 ? -4.590 -18.450 -7.108 1.00 63.22 210 LEU B N 14
ATOM 23224 C CA . LEU B 1 10 ? -4.209 -17.634 -8.269 1.00 44.11 210 LEU B CA 14
ATOM 23225 C C . LEU B 1 10 ? -4.952 -16.282 -8.280 1.00 31.22 210 LEU B C 14
ATOM 23226 O O . LEU B 1 10 ? -4.331 -15.217 -8.268 1.00 34.22 210 LEU B O 14
ATOM 23242 N N . LYS B 1 11 ? -6.285 -16.334 -8.304 1.00 52.12 211 LYS B N 14
ATOM 23243 C CA . LYS B 1 11 ? -7.117 -15.118 -8.341 1.00 0.30 211 LYS B CA 14
ATOM 23244 C C . LYS B 1 11 ? -7.603 -14.733 -6.932 1.00 73.25 211 LYS B C 14
ATOM 23245 O O . LYS B 1 11 ? -8.712 -14.230 -6.753 1.00 22.24 211 LYS B O 14
ATOM 23264 N N . ASP B 1 12 ? -6.736 -14.946 -5.946 1.00 64.05 212 ASP B N 14
ATOM 23265 C CA . ASP B 1 12 ? -7.044 -14.668 -4.539 1.00 12.41 212 ASP B CA 14
ATOM 23266 C C . ASP B 1 12 ? -7.313 -13.174 -4.275 1.00 5.01 212 ASP B C 14
ATOM 23267 O O . ASP B 1 12 ? -8.125 -12.819 -3.417 1.00 35.40 212 ASP B O 14
ATOM 23276 N N . THR B 1 13 ? -6.622 -12.305 -5.009 1.00 62.21 213 THR B N 14
ATOM 23277 C CA . THR B 1 13 ? -6.689 -10.855 -4.768 1.00 31.43 213 THR B CA 14
ATOM 23278 C C . THR B 1 13 ? -6.679 -10.039 -6.070 1.00 14.23 213 THR B C 14
ATOM 23279 O O . THR B 1 13 ? -6.244 -10.516 -7.122 1.00 1.53 213 THR B O 14
ATOM 23290 N N . LYS B 1 14 ? -7.161 -8.797 -5.980 1.00 62.10 214 LYS B N 14
ATOM 23291 C CA . LYS B 1 14 ? -7.195 -7.870 -7.120 1.00 75.14 214 LYS B CA 14
ATOM 23292 C C . LYS B 1 14 ? -5.921 -7.001 -7.168 1.00 23.42 214 LYS B C 14
ATOM 23293 O O . LYS B 1 14 ? -5.447 -6.525 -6.133 1.00 44.31 214 LYS B O 14
ATOM 23312 N N . PRO B 1 15 ? -5.348 -6.780 -8.367 1.00 53.25 215 PRO B N 14
ATOM 23313 C CA . PRO B 1 15 ? -4.173 -5.909 -8.536 1.00 3.13 215 PRO B CA 14
ATOM 23314 C C . PRO B 1 15 ? -4.526 -4.411 -8.432 1.00 11.14 215 PRO B C 14
ATOM 23315 O O . PRO B 1 15 ? -5.099 -3.830 -9.358 1.00 3.01 215 PRO B O 14
ATOM 23326 N N . VAL B 1 16 ? -4.203 -3.799 -7.295 1.00 54.10 216 VAL B N 14
ATOM 23327 C CA . VAL B 1 16 ? -4.477 -2.375 -7.064 1.00 33.45 216 VAL B CA 14
ATOM 23328 C C . VAL B 1 16 ? -3.208 -1.523 -7.249 1.00 55.41 216 VAL B C 14
ATOM 23329 O O . VAL B 1 16 ? -2.144 -1.854 -6.727 1.00 74.23 216 VAL B O 14
ATOM 23342 N N . VAL B 1 17 ? -3.327 -0.430 -8.000 1.00 53.20 217 VAL B N 14
ATOM 23343 C CA . VAL B 1 17 ? -2.202 0.488 -8.216 1.00 3.15 217 VAL B CA 14
ATOM 23344 C C . VAL B 1 17 ? -2.074 1.495 -7.061 1.00 44.20 217 VAL B C 14
ATOM 23345 O O . VAL B 1 17 ? -2.871 2.429 -6.937 1.00 4.34 217 VAL B O 14
ATOM 23358 N N . VAL B 1 18 ? -1.070 1.293 -6.211 1.00 73.22 218 VAL B N 14
ATOM 23359 C CA . VAL B 1 18 ? -0.823 2.177 -5.064 1.00 61.51 218 VAL B CA 14
ATOM 23360 C C . VAL B 1 18 ? 0.493 2.954 -5.243 1.00 62.31 218 VAL B C 14
ATOM 23361 O O . VAL B 1 18 ? 1.431 2.460 -5.856 1.00 24.52 218 VAL B O 14
ATOM 23374 N N . ARG B 1 19 ? 0.561 4.176 -4.720 1.00 60.00 219 ARG B N 14
ATOM 23375 C CA . ARG B 1 19 ? 1.787 4.981 -4.813 1.00 35.45 219 ARG B CA 14
ATOM 23376 C C . ARG B 1 19 ? 2.572 4.971 -3.486 1.00 71.41 219 ARG B C 14
ATOM 23377 O O . ARG B 1 19 ? 2.011 5.246 -2.425 1.00 23.25 219 ARG B O 14
ATOM 23398 N N . LEU B 1 20 ? 3.869 4.660 -3.562 1.00 2.21 220 LEU B N 14
ATOM 23399 C CA . LEU B 1 20 ? 4.742 4.593 -2.376 1.00 1.24 220 LEU B CA 14
ATOM 23400 C C . LEU B 1 20 ? 5.950 5.541 -2.521 1.00 53.31 220 LEU B C 14
ATOM 23401 O O . LEU B 1 20 ? 6.452 5.756 -3.629 1.00 71.54 220 LEU B O 14
ATOM 23417 N N . TYR B 1 21 ? 6.414 6.111 -1.404 1.00 21.32 221 TYR B N 14
ATOM 23418 C CA . TYR B 1 21 ? 7.529 7.073 -1.426 1.00 5.51 221 TYR B CA 14
ATOM 23419 C C . TYR B 1 21 ? 8.892 6.370 -1.598 1.00 74.44 221 TYR B C 14
ATOM 23420 O O . TYR B 1 21 ? 9.127 5.301 -1.032 1.00 23.33 221 TYR B O 14
ATOM 23438 N N . PRO B 1 22 ? 9.818 6.978 -2.377 1.00 34.13 222 PRO B N 14
ATOM 23439 C CA . PRO B 1 22 ? 11.134 6.375 -2.691 1.00 45.14 222 PRO B CA 14
ATOM 23440 C C . PRO B 1 22 ? 11.935 5.967 -1.440 1.00 30.35 222 PRO B C 14
ATOM 23441 O O . PRO B 1 22 ? 12.474 4.858 -1.375 1.00 61.43 222 PRO B O 14
ATOM 23452 N N . ASP B 1 23 ? 12.013 6.868 -0.457 1.00 54.40 223 ASP B N 14
ATOM 23453 C CA . ASP B 1 23 ? 12.685 6.581 0.821 1.00 4.24 223 ASP B CA 14
ATOM 23454 C C . ASP B 1 23 ? 12.189 5.261 1.427 1.00 13.42 223 ASP B C 14
ATOM 23455 O O . ASP B 1 23 ? 12.977 4.395 1.821 1.00 4.21 223 ASP B O 14
ATOM 23464 N N . GLU B 1 24 ? 10.870 5.118 1.471 1.00 13.32 224 GLU B N 14
ATOM 23465 C CA . GLU B 1 24 ? 10.223 3.961 2.087 1.00 32.44 224 GLU B CA 14
ATOM 23466 C C . GLU B 1 24 ? 10.508 2.674 1.303 1.00 42.52 224 GLU B C 14
ATOM 23467 O O . GLU B 1 24 ? 10.704 1.615 1.889 1.00 34.24 224 GLU B O 14
ATOM 23479 N N . ILE B 1 25 ? 10.544 2.778 -0.026 1.00 14.13 225 ILE B N 14
ATOM 23480 C CA . ILE B 1 25 ? 10.877 1.631 -0.884 1.00 22.54 225 ILE B CA 14
ATOM 23481 C C . ILE B 1 25 ? 12.288 1.093 -0.579 1.00 64.41 225 ILE B C 14
ATOM 23482 O O . ILE B 1 25 ? 12.475 -0.105 -0.346 1.00 51.43 225 ILE B O 14
ATOM 23498 N N . GLU B 1 26 ? 13.272 1.995 -0.571 1.00 2.11 226 GLU B N 14
ATOM 23499 C CA . GLU B 1 26 ? 14.675 1.622 -0.331 1.00 32.03 226 GLU B CA 14
ATOM 23500 C C . GLU B 1 26 ? 14.878 1.051 1.085 1.00 74.13 226 GLU B C 14
ATOM 23501 O O . GLU B 1 26 ? 15.633 0.094 1.284 1.00 53.53 226 GLU B O 14
ATOM 23513 N N . ALA B 1 27 ? 14.200 1.652 2.064 1.00 12.21 227 ALA B N 14
ATOM 23514 C CA . ALA B 1 27 ? 14.271 1.192 3.456 1.00 22.03 227 ALA B CA 14
ATOM 23515 C C . ALA B 1 27 ? 13.537 -0.145 3.650 1.00 65.11 227 ALA B C 14
ATOM 23516 O O . ALA B 1 27 ? 14.026 -1.043 4.341 1.00 23.00 227 ALA B O 14
ATOM 23523 N N . LEU B 1 28 ? 12.368 -0.269 3.024 1.00 30.32 228 LEU B N 14
ATOM 23524 C CA . LEU B 1 28 ? 11.543 -1.480 3.123 1.00 51.42 228 LEU B CA 14
ATOM 23525 C C . LEU B 1 28 ? 12.322 -2.734 2.708 1.00 24.12 228 LEU B C 14
ATOM 23526 O O . LEU B 1 28 ? 12.578 -3.620 3.526 1.00 15.33 228 LEU B O 14
ATOM 23542 N N . LYS B 1 29 ? 12.718 -2.791 1.436 1.00 13.33 229 LYS B N 14
ATOM 23543 C CA . LYS B 1 29 ? 13.412 -3.967 0.895 1.00 54.22 229 LYS B CA 14
ATOM 23544 C C . LYS B 1 29 ? 14.767 -4.211 1.583 1.00 35.12 229 LYS B C 14
ATOM 23545 O O . LYS B 1 29 ? 15.367 -5.276 1.431 1.00 53.22 229 LYS B O 14
ATOM 23564 N N . SER B 1 30 ? 15.240 -3.225 2.340 1.00 24.45 230 SER B N 14
ATOM 23565 C CA . SER B 1 30 ? 16.487 -3.366 3.105 1.00 51.04 230 SER B CA 14
ATOM 23566 C C . SER B 1 30 ? 16.266 -4.185 4.384 1.00 75.41 230 SER B C 14
ATOM 23567 O O . SER B 1 30 ? 17.138 -4.952 4.800 1.00 10.45 230 SER B O 14
ATOM 23575 N N . ARG B 1 31 ? 15.096 -4.028 5.005 1.00 53.32 231 ARG B N 14
ATOM 23576 C CA . ARG B 1 31 ? 14.809 -4.689 6.286 1.00 73.41 231 ARG B CA 14
ATOM 23577 C C . ARG B 1 31 ? 14.115 -6.052 6.094 1.00 74.10 231 ARG B C 14
ATOM 23578 O O . ARG B 1 31 ? 14.255 -6.948 6.931 1.00 13.35 231 ARG B O 14
ATOM 23599 N N . VAL B 1 32 ? 13.378 -6.209 4.991 1.00 33.12 232 VAL B N 14
ATOM 23600 C CA . VAL B 1 32 ? 12.604 -7.439 4.740 1.00 43.31 232 VAL B CA 14
ATOM 23601 C C . VAL B 1 32 ? 13.508 -8.662 4.484 1.00 62.43 232 VAL B C 14
ATOM 23602 O O . VAL B 1 32 ? 14.599 -8.538 3.921 1.00 44.12 232 VAL B O 14
ATOM 23615 N N . PRO B 1 33 ? 13.073 -9.864 4.910 1.00 34.42 233 PRO B N 14
ATOM 23616 C CA . PRO B 1 33 ? 13.795 -11.111 4.604 1.00 62.53 233 PRO B CA 14
ATOM 23617 C C . PRO B 1 33 ? 13.800 -11.428 3.094 1.00 44.41 233 PRO B C 14
ATOM 23618 O O . PRO B 1 33 ? 12.779 -11.299 2.419 1.00 55.23 233 PRO B O 14
ATOM 23629 N N . ALA B 1 34 ? 14.953 -11.861 2.578 1.00 42.02 234 ALA B N 14
ATOM 23630 C CA . ALA B 1 34 ? 15.135 -12.093 1.135 1.00 3.44 234 ALA B CA 14
ATOM 23631 C C . ALA B 1 34 ? 14.152 -13.135 0.565 1.00 32.40 234 ALA B C 14
ATOM 23632 O O . ALA B 1 34 ? 13.878 -13.148 -0.639 1.00 23.01 234 ALA B O 14
ATOM 23639 N N . ASN B 1 35 ? 13.632 -14.010 1.423 1.00 71.15 235 ASN B N 14
ATOM 23640 C CA . ASN B 1 35 ? 12.690 -15.054 0.993 1.00 35.02 235 ASN B CA 14
ATOM 23641 C C . ASN B 1 35 ? 11.254 -14.514 0.843 1.00 31.12 235 ASN B C 14
ATOM 23642 O O . ASN B 1 35 ? 10.369 -15.211 0.340 1.00 2.13 235 ASN B O 14
ATOM 23653 N N . THR B 1 36 ? 11.026 -13.277 1.275 1.00 70.13 236 THR B N 14
ATOM 23654 C CA . THR B 1 36 ? 9.684 -12.679 1.228 1.00 2.14 236 THR B CA 14
ATOM 23655 C C . THR B 1 36 ? 9.573 -11.613 0.132 1.00 0.12 236 THR B C 14
ATOM 23656 O O . THR B 1 36 ? 10.278 -10.606 0.161 1.00 13.32 236 THR B O 14
ATOM 23667 N N . SER B 1 37 ? 8.680 -11.836 -0.831 1.00 63.11 237 SER B N 14
ATOM 23668 C CA . SER B 1 37 ? 8.445 -10.867 -1.914 1.00 54.51 237 SER B CA 14
ATOM 23669 C C . SER B 1 37 ? 7.782 -9.583 -1.395 1.00 43.43 237 SER B C 14
ATOM 23670 O O . SER B 1 37 ? 6.839 -9.632 -0.602 1.00 30.52 237 SER B O 14
ATOM 23678 N N . MET B 1 38 ? 8.269 -8.437 -1.871 1.00 20.32 238 MET B N 14
ATOM 23679 C CA . MET B 1 38 ? 7.735 -7.128 -1.464 1.00 50.33 238 MET B CA 14
ATOM 23680 C C . MET B 1 38 ? 6.239 -6.995 -1.794 1.00 3.33 238 MET B C 14
ATOM 23681 O O . MET B 1 38 ? 5.466 -6.444 -1.007 1.00 61.54 238 MET B O 14
ATOM 23695 N N . SER B 1 39 ? 5.839 -7.513 -2.955 1.00 30.44 239 SER B N 14
ATOM 23696 C CA . SER B 1 39 ? 4.432 -7.477 -3.389 1.00 35.12 239 SER B CA 14
ATOM 23697 C C . SER B 1 39 ? 3.496 -8.081 -2.330 1.00 75.44 239 SER B C 14
ATOM 23698 O O . SER B 1 39 ? 2.535 -7.445 -1.893 1.00 51.11 239 SER B O 14
ATOM 23706 N N . ALA B 1 40 ? 3.783 -9.317 -1.927 1.00 3.10 240 ALA B N 14
ATOM 23707 C CA . ALA B 1 40 ? 3.009 -9.998 -0.882 1.00 21.51 240 ALA B CA 14
ATOM 23708 C C . ALA B 1 40 ? 3.243 -9.371 0.502 1.00 43.24 240 ALA B C 14
ATOM 23709 O O . ALA B 1 40 ? 2.361 -9.396 1.363 1.00 52.44 240 ALA B O 14
ATOM 23716 N N . TYR B 1 41 ? 4.433 -8.812 0.712 1.00 53.21 241 TYR B N 14
ATOM 23717 C CA . TYR B 1 41 ? 4.782 -8.189 1.996 1.00 53.31 241 TYR B CA 14
ATOM 23718 C C . TYR B 1 41 ? 3.893 -6.967 2.285 1.00 54.33 241 TYR B C 14
ATOM 23719 O O . TYR B 1 41 ? 3.383 -6.810 3.394 1.00 44.11 241 TYR B O 14
ATOM 23737 N N . ILE B 1 42 ? 3.698 -6.111 1.282 1.00 20.02 242 ILE B N 14
ATOM 23738 C CA . ILE B 1 42 ? 2.817 -4.944 1.429 1.00 13.51 242 ILE B CA 14
ATOM 23739 C C . ILE B 1 42 ? 1.384 -5.374 1.793 1.00 31.03 242 ILE B C 14
ATOM 23740 O O . ILE B 1 42 ? 0.711 -4.717 2.593 1.00 33.32 242 ILE B O 14
ATOM 23756 N N . ARG B 1 43 ? 0.932 -6.492 1.217 1.00 22.24 243 ARG B N 14
ATOM 23757 C CA . ARG B 1 43 ? -0.398 -7.036 1.522 1.00 11.32 243 ARG B CA 14
ATOM 23758 C C . ARG B 1 43 ? -0.585 -7.219 3.037 1.00 70.40 243 ARG B C 14
ATOM 23759 O O . ARG B 1 43 ? -1.504 -6.665 3.629 1.00 31.05 243 ARG B O 14
ATOM 23780 N N . ARG B 1 44 ? 0.315 -7.981 3.660 1.00 1.14 244 ARG B N 14
ATOM 23781 C CA . ARG B 1 44 ? 0.218 -8.285 5.097 1.00 70.53 244 ARG B CA 14
ATOM 23782 C C . ARG B 1 44 ? 0.478 -7.050 5.988 1.00 2.15 244 ARG B C 14
ATOM 23783 O O . ARG B 1 44 ? 0.353 -7.122 7.210 1.00 70.12 244 ARG B O 14
ATOM 23804 N N . ILE B 1 45 ? 0.849 -5.924 5.379 1.00 2.22 245 ILE B N 14
ATOM 23805 C CA . ILE B 1 45 ? 1.013 -4.664 6.118 1.00 21.53 245 ILE B CA 14
ATOM 23806 C C . ILE B 1 45 ? -0.307 -3.874 6.160 1.00 73.42 245 ILE B C 14
ATOM 23807 O O . ILE B 1 45 ? -0.757 -3.438 7.224 1.00 33.04 245 ILE B O 14
ATOM 23823 N N . ILE B 1 46 ? -0.926 -3.696 4.994 1.00 22.33 246 ILE B N 14
ATOM 23824 C CA . ILE B 1 46 ? -2.186 -2.950 4.894 1.00 52.41 246 ILE B CA 14
ATOM 23825 C C . ILE B 1 46 ? -3.395 -3.810 5.308 1.00 61.44 246 ILE B C 14
ATOM 23826 O O . ILE B 1 46 ? -4.385 -3.293 5.828 1.00 71.20 246 ILE B O 14
ATOM 23842 N N . LEU B 1 47 ? -3.295 -5.121 5.087 1.00 22.35 247 LEU B N 14
ATOM 23843 C CA . LEU B 1 47 ? -4.378 -6.065 5.409 1.00 14.50 247 LEU B CA 14
ATOM 23844 C C . LEU B 1 47 ? -4.757 -6.006 6.898 1.00 24.14 247 LEU B C 14
ATOM 23845 O O . LEU B 1 47 ? -5.931 -5.883 7.252 1.00 2.41 247 LEU B O 14
ATOM 23861 N N . ASN B 1 48 ? -3.750 -6.084 7.765 1.00 43.23 248 ASN B N 14
ATOM 23862 C CA . ASN B 1 48 ? -3.961 -6.017 9.216 1.00 22.22 248 ASN B CA 14
ATOM 23863 C C . ASN B 1 48 ? -4.754 -4.765 9.626 1.00 51.43 248 ASN B C 14
ATOM 23864 O O . ASN B 1 48 ? -5.486 -4.783 10.615 1.00 1.34 248 ASN B O 14
ATOM 23875 N N . HIS B 1 49 ? -4.630 -3.689 8.845 1.00 51.25 249 HIS B N 14
ATOM 23876 C CA . HIS B 1 49 ? -5.295 -2.425 9.166 1.00 5.44 249 HIS B CA 14
ATOM 23877 C C . HIS B 1 49 ? -6.829 -2.569 9.148 1.00 12.13 249 HIS B C 14
ATOM 23878 O O . HIS B 1 49 ? -7.527 -1.847 9.854 1.00 25.23 249 HIS B O 14
ATOM 23893 N N . LEU B 1 50 ? -7.343 -3.508 8.354 1.00 43.42 250 LEU B N 14
ATOM 23894 C CA . LEU B 1 50 ? -8.794 -3.743 8.269 1.00 73.01 250 LEU B CA 14
ATOM 23895 C C . LEU B 1 50 ? -9.375 -4.198 9.618 1.00 3.43 250 LEU B C 14
ATOM 23896 O O . LEU B 1 50 ? -10.548 -3.960 9.913 1.00 42.41 250 LEU B O 14
ATOM 23912 N N . GLU B 1 51 ? -8.550 -4.853 10.433 1.00 33.21 251 GLU B N 14
ATOM 23913 C CA . GLU B 1 51 ? -8.966 -5.287 11.776 1.00 53.22 251 GLU B CA 14
ATOM 23914 C C . GLU B 1 51 ? -8.204 -4.524 12.875 1.00 43.33 251 GLU B C 14
ATOM 23915 O O . GLU B 1 51 ? -8.435 -4.733 14.067 1.00 1.32 251 GLU B O 14
ATOM 23927 N N . ASP B 1 52 ? -7.293 -3.642 12.462 1.00 64.34 252 ASP B N 14
ATOM 23928 C CA . ASP B 1 52 ? -6.538 -2.796 13.395 1.00 54.33 252 ASP B CA 14
ATOM 23929 C C . ASP B 1 52 ? -7.245 -1.444 13.619 1.00 5.12 252 ASP B C 14
ATOM 23930 O O . ASP B 1 52 ? -7.243 -0.907 14.731 1.00 74.45 252 ASP B O 14
ATOM 23939 N N . GLU B 1 53 ? -7.842 -0.904 12.555 1.00 51.22 253 GLU B N 14
ATOM 23940 C CA . GLU B 1 53 ? -8.586 0.365 12.626 1.00 41.32 253 GLU B CA 14
ATOM 23941 C C . GLU B 1 53 ? -9.444 0.556 11.357 1.00 53.01 253 GLU B C 14
ATOM 23942 O O . GLU B 1 53 ? -8.937 1.127 10.361 1.00 37.73 253 GLU B O 14
ATOM 23955 N N . MET A 1 1 ? 16.867 20.754 6.314 1.00 0.15 1 MET A N 15
ATOM 23956 C CA . MET A 1 1 ? 16.227 19.411 6.228 1.00 4.42 1 MET A CA 15
ATOM 23957 C C . MET A 1 1 ? 16.785 18.608 5.041 1.00 74.24 1 MET A C 15
ATOM 23958 O O . MET A 1 1 ? 17.542 19.137 4.226 1.00 63.40 1 MET A O 15
ATOM 23974 N N . VAL A 1 2 ? 16.417 17.326 4.952 1.00 71.44 2 VAL A N 15
ATOM 23975 C CA . VAL A 1 2 ? 16.880 16.461 3.858 1.00 75.14 2 VAL A CA 15
ATOM 23976 C C . VAL A 1 2 ? 16.195 16.807 2.520 1.00 63.03 2 VAL A C 15
ATOM 23977 O O . VAL A 1 2 ? 16.823 16.765 1.460 1.00 10.14 2 VAL A O 15
ATOM 23990 N N . GLY A 1 3 ? 14.910 17.159 2.579 1.00 24.41 3 GLY A N 15
ATOM 23991 C CA . GLY A 1 3 ? 14.168 17.531 1.376 1.00 43.24 3 GLY A CA 15
ATOM 23992 C C . GLY A 1 3 ? 13.349 16.381 0.791 1.00 60.21 3 GLY A C 15
ATOM 23993 O O . GLY A 1 3 ? 13.758 15.753 -0.188 1.00 54.14 3 GLY A O 15
ATOM 23997 N N . ARG A 1 4 ? 12.186 16.115 1.386 1.00 2.11 4 ARG A N 15
ATOM 23998 C CA . ARG A 1 4 ? 11.307 15.025 0.936 1.00 45.51 4 ARG A CA 15
ATOM 23999 C C . ARG A 1 4 ? 10.360 15.490 -0.189 1.00 13.25 4 ARG A C 15
ATOM 24000 O O . ARG A 1 4 ? 9.978 16.659 -0.243 1.00 54.13 4 ARG A O 15
ATOM 24021 N N . ARG A 1 5 ? 9.994 14.561 -1.079 1.00 64.15 5 ARG A N 15
ATOM 24022 C CA . ARG A 1 5 ? 9.013 14.824 -2.152 1.00 34.51 5 ARG A CA 15
ATOM 24023 C C . ARG A 1 5 ? 9.506 15.856 -3.188 1.00 63.24 5 ARG A C 15
ATOM 24024 O O . ARG A 1 5 ? 9.433 17.066 -2.961 1.00 4.35 5 ARG A O 15
ATOM 24045 N N . PRO A 1 6 ? 10.045 15.384 -4.330 1.00 13.24 6 PRO A N 15
ATOM 24046 C CA . PRO A 1 6 ? 10.392 16.243 -5.466 1.00 33.32 6 PRO A CA 15
ATOM 24047 C C . PRO A 1 6 ? 9.269 16.340 -6.525 1.00 72.12 6 PRO A C 15
ATOM 24048 O O . PRO A 1 6 ? 8.221 15.708 -6.405 1.00 33.22 6 PRO A O 15
ATOM 24059 N N . GLY A 1 7 ? 9.491 17.152 -7.556 1.00 73.13 7 GLY A N 15
ATOM 24060 C CA . GLY A 1 7 ? 8.552 17.236 -8.672 1.00 50.22 7 GLY A CA 15
ATOM 24061 C C . GLY A 1 7 ? 7.254 17.980 -8.351 1.00 40.22 7 GLY A C 15
ATOM 24062 O O . GLY A 1 7 ? 6.341 18.018 -9.180 1.00 31.40 7 GLY A O 15
ATOM 24066 N N . GLY A 1 8 ? 7.160 18.544 -7.150 1.00 72.33 8 GLY A N 15
ATOM 24067 C CA . GLY A 1 8 ? 6.010 19.365 -6.774 1.00 34.34 8 GLY A CA 15
ATOM 24068 C C . GLY A 1 8 ? 4.675 18.618 -6.748 1.00 42.44 8 GLY A C 15
ATOM 24069 O O . GLY A 1 8 ? 3.610 19.239 -6.816 1.00 54.30 8 GLY A O 15
ATOM 24073 N N . GLY A 1 9 ? 4.717 17.292 -6.636 1.00 15.54 9 GLY A N 15
ATOM 24074 C CA . GLY A 1 9 ? 3.485 16.502 -6.617 1.00 40.23 9 GLY A CA 15
ATOM 24075 C C . GLY A 1 9 ? 3.202 15.782 -7.935 1.00 31.22 9 GLY A C 15
ATOM 24076 O O . GLY A 1 9 ? 2.124 15.217 -8.123 1.00 4.54 9 GLY A O 15
ATOM 24080 N N . LEU A 1 10 ? 4.167 15.798 -8.851 1.00 72.13 10 LEU A N 15
ATOM 24081 C CA . LEU A 1 10 ? 4.025 15.098 -10.136 1.00 12.41 10 LEU A CA 15
ATOM 24082 C C . LEU A 1 10 ? 4.836 13.791 -10.166 1.00 53.04 10 LEU A C 15
ATOM 24083 O O . LEU A 1 10 ? 4.272 12.701 -10.231 1.00 51.44 10 LEU A O 15
ATOM 24099 N N . LYS A 1 11 ? 6.160 13.910 -10.099 1.00 44.11 11 LYS A N 15
ATOM 24100 C CA . LYS A 1 11 ? 7.061 12.752 -10.211 1.00 63.42 11 LYS A CA 15
ATOM 24101 C C . LYS A 1 11 ? 7.721 12.401 -8.863 1.00 41.52 11 LYS A C 15
ATOM 24102 O O . LYS A 1 11 ? 8.828 11.859 -8.822 1.00 64.51 11 LYS A O 15
ATOM 24121 N N . ASP A 1 12 ? 7.018 12.688 -7.771 1.00 53.34 12 ASP A N 15
ATOM 24122 C CA . ASP A 1 12 ? 7.514 12.422 -6.411 1.00 74.13 12 ASP A CA 15
ATOM 24123 C C . ASP A 1 12 ? 7.431 10.928 -6.041 1.00 73.10 12 ASP A C 15
ATOM 24124 O O . ASP A 1 12 ? 8.412 10.324 -5.604 1.00 51.35 12 ASP A O 15
ATOM 24133 N N . THR A 1 13 ? 6.247 10.347 -6.210 1.00 55.11 13 THR A N 15
ATOM 24134 C CA . THR A 1 13 ? 5.983 8.961 -5.806 1.00 22.55 13 THR A CA 15
ATOM 24135 C C . THR A 1 13 ? 5.756 8.044 -7.015 1.00 15.12 13 THR A C 15
ATOM 24136 O O . THR A 1 13 ? 5.122 8.435 -7.998 1.00 63.42 13 THR A O 15
ATOM 24147 N N . LYS A 1 14 ? 6.257 6.812 -6.929 1.00 44.42 14 LYS A N 15
ATOM 24148 C CA . LYS A 1 14 ? 6.199 5.869 -8.055 1.00 53.14 14 LYS A CA 15
ATOM 24149 C C . LYS A 1 14 ? 5.010 4.899 -7.923 1.00 50.42 14 LYS A C 15
ATOM 24150 O O . LYS A 1 14 ? 4.714 4.415 -6.830 1.00 45.25 14 LYS A O 15
ATOM 24169 N N . PRO A 1 15 ? 4.309 4.608 -9.037 1.00 1.13 15 PRO A N 15
ATOM 24170 C CA . PRO A 1 15 ? 3.132 3.717 -9.026 1.00 20.11 15 PRO A CA 15
ATOM 24171 C C . PRO A 1 15 ? 3.489 2.229 -8.814 1.00 4.31 15 PRO A C 15
ATOM 24172 O O . PRO A 1 15 ? 3.934 1.539 -9.736 1.00 33.32 15 PRO A O 15
ATOM 24183 N N . VAL A 1 16 ? 3.298 1.751 -7.587 1.00 73.31 16 VAL A N 15
ATOM 24184 C CA . VAL A 1 16 ? 3.530 0.344 -7.244 1.00 62.52 16 VAL A CA 15
ATOM 24185 C C . VAL A 1 16 ? 2.204 -0.433 -7.192 1.00 41.45 16 VAL A C 15
ATOM 24186 O O . VAL A 1 16 ? 1.216 0.045 -6.632 1.00 40.42 16 VAL A O 15
ATOM 24199 N N . VAL A 1 17 ? 2.178 -1.626 -7.779 1.00 1.12 17 VAL A N 15
ATOM 24200 C CA . VAL A 1 17 ? 0.957 -2.440 -7.810 1.00 72.13 17 VAL A CA 15
ATOM 24201 C C . VAL A 1 17 ? 0.887 -3.412 -6.617 1.00 10.31 17 VAL A C 15
ATOM 24202 O O . VAL A 1 17 ? 1.609 -4.410 -6.568 1.00 43.31 17 VAL A O 15
ATOM 24215 N N . VAL A 1 18 ? 0.017 -3.107 -5.655 1.00 41.12 18 VAL A N 15
ATOM 24216 C CA . VAL A 1 18 ? -0.205 -3.980 -4.491 1.00 43.21 18 VAL A CA 15
ATOM 24217 C C . VAL A 1 18 ? -1.587 -4.648 -4.568 1.00 65.32 18 VAL A C 15
ATOM 24218 O O . VAL A 1 18 ? -2.566 -4.016 -4.945 1.00 11.33 18 VAL A O 15
ATOM 24231 N N . ARG A 1 19 ? -1.665 -5.925 -4.208 1.00 23.24 19 ARG A N 15
ATOM 24232 C CA . ARG A 1 19 ? -2.923 -6.673 -4.320 1.00 33.31 19 ARG A CA 15
ATOM 24233 C C . ARG A 1 19 ? -3.591 -6.897 -2.952 1.00 30.21 19 ARG A C 15
ATOM 24234 O O . ARG A 1 19 ? -2.930 -7.249 -1.974 1.00 64.53 19 ARG A O 15
ATOM 24255 N N . LEU A 1 20 ? -4.910 -6.709 -2.899 1.00 23.31 20 LEU A N 15
ATOM 24256 C CA . LEU A 1 20 ? -5.683 -6.935 -1.669 1.00 1.52 20 LEU A CA 15
ATOM 24257 C C . LEU A 1 20 ? -6.966 -7.734 -1.973 1.00 52.42 20 LEU A C 15
ATOM 24258 O O . LEU A 1 20 ? -7.415 -7.796 -3.118 1.00 53.44 20 LEU A O 15
ATOM 24274 N N . TYR A 1 21 ? -7.546 -8.346 -0.944 1.00 51.41 21 TYR A N 15
ATOM 24275 C CA . TYR A 1 21 ? -8.719 -9.212 -1.102 1.00 62.23 21 TYR A CA 15
ATOM 24276 C C . TYR A 1 21 ? -9.947 -8.446 -1.644 1.00 3.34 21 TYR A C 15
ATOM 24277 O O . TYR A 1 21 ? -10.369 -7.447 -1.060 1.00 31.24 21 TYR A O 15
ATOM 24295 N N . PRO A 1 22 ? -10.553 -8.935 -2.753 1.00 20.54 22 PRO A N 15
ATOM 24296 C CA . PRO A 1 22 ? -11.666 -8.243 -3.444 1.00 73.22 22 PRO A CA 15
ATOM 24297 C C . PRO A 1 22 ? -12.815 -7.827 -2.509 1.00 44.02 22 PRO A C 15
ATOM 24298 O O . PRO A 1 22 ? -13.182 -6.650 -2.441 1.00 64.22 22 PRO A O 15
ATOM 24309 N N . ASP A 1 23 ? -13.371 -8.801 -1.792 1.00 55.12 23 ASP A N 15
ATOM 24310 C CA . ASP A 1 23 ? -14.501 -8.570 -0.886 1.00 24.21 23 ASP A CA 15
ATOM 24311 C C . ASP A 1 23 ? -14.177 -7.498 0.172 1.00 2.55 23 ASP A C 15
ATOM 24312 O O . ASP A 1 23 ? -15.004 -6.637 0.483 1.00 31.54 23 ASP A O 15
ATOM 24321 N N . GLU A 1 24 ? -12.960 -7.543 0.707 1.00 44.41 24 GLU A N 15
ATOM 24322 C CA . GLU A 1 24 ? -12.551 -6.620 1.770 1.00 62.21 24 GLU A CA 15
ATOM 24323 C C . GLU A 1 24 ? -12.232 -5.220 1.219 1.00 21.44 24 GLU A C 15
ATOM 24324 O O . GLU A 1 24 ? -12.407 -4.221 1.917 1.00 20.21 24 GLU A O 15
ATOM 24336 N N . ILE A 1 25 ? -11.775 -5.143 -0.035 1.00 63.01 25 ILE A N 15
ATOM 24337 C CA . ILE A 1 25 ? -11.633 -3.850 -0.718 1.00 24.24 25 ILE A CA 15
ATOM 24338 C C . ILE A 1 25 ? -13.009 -3.187 -0.877 1.00 14.42 25 ILE A C 15
ATOM 24339 O O . ILE A 1 25 ? -13.167 -1.988 -0.652 1.00 14.51 25 ILE A O 15
ATOM 24355 N N . GLU A 1 26 ? -14.002 -3.997 -1.245 1.00 73.02 26 GLU A N 15
ATOM 24356 C CA . GLU A 1 26 ? -15.391 -3.538 -1.370 1.00 43.45 26 GLU A CA 15
ATOM 24357 C C . GLU A 1 26 ? -15.903 -2.954 -0.039 1.00 42.42 26 GLU A C 15
ATOM 24358 O O . GLU A 1 26 ? -16.614 -1.951 -0.018 1.00 51.41 26 GLU A O 15
ATOM 24370 N N . ALA A 1 27 ? -15.526 -3.594 1.069 1.00 41.21 27 ALA A N 15
ATOM 24371 C CA . ALA A 1 27 ? -15.872 -3.100 2.411 1.00 1.21 27 ALA A CA 15
ATOM 24372 C C . ALA A 1 27 ? -15.056 -1.848 2.782 1.00 14.01 27 ALA A C 15
ATOM 24373 O O . ALA A 1 27 ? -15.574 -0.915 3.402 1.00 4.23 27 ALA A O 15
ATOM 24380 N N . LEU A 1 28 ? -13.778 -1.828 2.396 1.00 53.35 28 LEU A N 15
ATOM 24381 C CA . LEU A 1 28 ? -12.885 -0.699 2.699 1.00 52.20 28 LEU A CA 15
ATOM 24382 C C . LEU A 1 28 ? -13.335 0.591 1.994 1.00 10.50 28 LEU A C 15
ATOM 24383 O O . LEU A 1 28 ? -13.415 1.655 2.613 1.00 14.34 28 LEU A O 15
ATOM 24399 N N . LYS A 1 29 ? -13.649 0.487 0.701 1.00 73.14 29 LYS A N 15
ATOM 24400 C CA . LYS A 1 29 ? -14.015 1.658 -0.113 1.00 62.23 29 LYS A CA 15
ATOM 24401 C C . LYS A 1 29 ? -15.332 2.317 0.345 1.00 20.23 29 LYS A C 15
ATOM 24402 O O . LYS A 1 29 ? -15.786 3.295 -0.251 1.00 34.40 29 LYS A O 15
ATOM 24421 N N . SER A 1 30 ? -15.939 1.780 1.401 1.00 4.14 30 SER A N 15
ATOM 24422 C CA . SER A 1 30 ? -17.125 2.393 2.015 1.00 10.40 30 SER A CA 15
ATOM 24423 C C . SER A 1 30 ? -16.737 3.605 2.877 1.00 51.10 30 SER A C 15
ATOM 24424 O O . SER A 1 30 ? -17.366 4.663 2.806 1.00 74.21 30 SER A O 15
ATOM 24432 N N . ARG A 1 31 ? -15.677 3.456 3.675 1.00 71.54 31 ARG A N 15
ATOM 24433 C CA . ARG A 1 31 ? -15.262 4.505 4.623 1.00 25.42 31 ARG A CA 15
ATOM 24434 C C . ARG A 1 31 ? -14.092 5.354 4.091 1.00 70.42 31 ARG A C 15
ATOM 24435 O O . ARG A 1 31 ? -13.439 6.070 4.853 1.00 4.42 31 ARG A O 15
ATOM 24456 N N . VAL A 1 32 ? -13.832 5.287 2.787 1.00 40.22 32 VAL A N 15
ATOM 24457 C CA . VAL A 1 32 ? -12.775 6.106 2.178 1.00 73.24 32 VAL A CA 15
ATOM 24458 C C . VAL A 1 32 ? -13.304 7.502 1.798 1.00 23.13 32 VAL A C 15
ATOM 24459 O O . VAL A 1 32 ? -14.465 7.648 1.406 1.00 14.01 32 VAL A O 15
ATOM 24472 N N . PRO A 1 33 ? -12.466 8.552 1.917 1.00 43.13 33 PRO A N 15
ATOM 24473 C CA . PRO A 1 33 ? -12.863 9.923 1.558 1.00 23.33 33 PRO A CA 15
ATOM 24474 C C . PRO A 1 33 ? -13.197 10.061 0.063 1.00 5.31 33 PRO A C 15
ATOM 24475 O O . PRO A 1 33 ? -12.340 9.830 -0.792 1.00 62.22 33 PRO A O 15
ATOM 24486 N N . ALA A 1 34 ? -14.439 10.448 -0.239 1.00 61.14 34 ALA A N 15
ATOM 24487 C CA . ALA A 1 34 ? -14.904 10.593 -1.630 1.00 22.32 34 ALA A CA 15
ATOM 24488 C C . ALA A 1 34 ? -13.923 11.402 -2.495 1.00 10.20 34 ALA A C 15
ATOM 24489 O O . ALA A 1 34 ? -13.732 11.107 -3.676 1.00 75.12 34 ALA A O 15
ATOM 24496 N N . ASN A 1 35 ? -13.300 12.410 -1.890 1.00 45.33 35 ASN A N 15
ATOM 24497 C CA . ASN A 1 35 ? -12.324 13.259 -2.584 1.00 74.12 35 ASN A CA 15
ATOM 24498 C C . ASN A 1 35 ? -11.072 12.465 -3.003 1.00 2.12 35 ASN A C 15
ATOM 24499 O O . ASN A 1 35 ? -10.548 12.641 -4.104 1.00 52.01 35 ASN A O 15
ATOM 24510 N N . THR A 1 36 ? -10.604 11.587 -2.119 1.00 52.40 36 THR A N 15
ATOM 24511 C CA . THR A 1 36 ? -9.364 10.829 -2.351 1.00 52.40 36 THR A CA 15
ATOM 24512 C C . THR A 1 36 ? -9.644 9.451 -2.965 1.00 42.30 36 THR A C 15
ATOM 24513 O O . THR A 1 36 ? -10.314 8.613 -2.358 1.00 4.55 36 THR A O 15
ATOM 24524 N N . SER A 1 37 ? -9.127 9.220 -4.172 1.00 53.11 37 SER A N 15
ATOM 24525 C CA . SER A 1 37 ? -9.244 7.911 -4.834 1.00 42.13 37 SER A CA 15
ATOM 24526 C C . SER A 1 37 ? -8.594 6.801 -3.992 1.00 64.12 37 SER A C 15
ATOM 24527 O O . SER A 1 37 ? -7.602 7.041 -3.302 1.00 42.11 37 SER A O 15
ATOM 24535 N N . MET A 1 38 ? -9.141 5.585 -4.068 1.00 62.53 38 MET A N 15
ATOM 24536 C CA . MET A 1 38 ? -8.634 4.449 -3.282 1.00 3.43 38 MET A CA 15
ATOM 24537 C C . MET A 1 38 ? -7.132 4.223 -3.520 1.00 25.32 38 MET A C 15
ATOM 24538 O O . MET A 1 38 ? -6.364 4.044 -2.572 1.00 23.14 38 MET A O 15
ATOM 24552 N N . SER A 1 39 ? -6.718 4.264 -4.787 1.00 41.32 39 SER A N 15
ATOM 24553 C CA . SER A 1 39 ? -5.305 4.070 -5.162 1.00 13.31 39 SER A CA 15
ATOM 24554 C C . SER A 1 39 ? -4.389 5.119 -4.509 1.00 50.31 39 SER A C 15
ATOM 24555 O O . SER A 1 39 ? -3.198 4.886 -4.312 1.00 22.44 39 SER A O 15
ATOM 24563 N N . ALA A 1 40 ? -4.952 6.278 -4.178 1.00 41.55 40 ALA A N 15
ATOM 24564 C CA . ALA A 1 40 ? -4.209 7.332 -3.478 1.00 41.33 40 ALA A CA 15
ATOM 24565 C C . ALA A 1 40 ? -4.393 7.222 -1.955 1.00 73.34 40 ALA A C 15
ATOM 24566 O O . ALA A 1 40 ? -3.542 7.664 -1.181 1.00 65.30 40 ALA A O 15
ATOM 24573 N N . TYR A 1 41 ? -5.509 6.624 -1.538 1.00 23.22 41 TYR A N 15
ATOM 24574 C CA . TYR A 1 41 ? -5.828 6.457 -0.115 1.00 23.30 41 TYR A CA 15
ATOM 24575 C C . TYR A 1 41 ? -4.923 5.408 0.551 1.00 21.11 41 TYR A C 15
ATOM 24576 O O . TYR A 1 41 ? -4.552 5.545 1.717 1.00 45.41 41 TYR A O 15
ATOM 24594 N N . ILE A 1 42 ? -4.570 4.364 -0.199 1.00 61.52 42 ILE A N 15
ATOM 24595 C CA . ILE A 1 42 ? -3.673 3.313 0.305 1.00 14.15 42 ILE A CA 15
ATOM 24596 C C . ILE A 1 42 ? -2.361 3.904 0.853 1.00 60.04 42 ILE A C 15
ATOM 24597 O O . ILE A 1 42 ? -1.802 3.400 1.831 1.00 3.22 42 ILE A O 15
ATOM 24613 N N . ARG A 1 43 ? -1.890 4.984 0.230 1.00 61.43 43 ARG A N 15
ATOM 24614 C CA . ARG A 1 43 ? -0.665 5.660 0.669 1.00 32.15 43 ARG A CA 15
ATOM 24615 C C . ARG A 1 43 ? -0.751 6.101 2.142 1.00 22.21 43 ARG A C 15
ATOM 24616 O O . ARG A 1 43 ? 0.019 5.638 2.976 1.00 31.30 43 ARG A O 15
ATOM 24637 N N . ARG A 1 44 ? -1.696 6.992 2.459 1.00 44.30 44 ARG A N 15
ATOM 24638 C CA . ARG A 1 44 ? -1.833 7.522 3.829 1.00 12.25 44 ARG A CA 15
ATOM 24639 C C . ARG A 1 44 ? -2.090 6.413 4.867 1.00 1.44 44 ARG A C 15
ATOM 24640 O O . ARG A 1 44 ? -1.949 6.637 6.068 1.00 70.54 44 ARG A O 15
ATOM 24661 N N . ILE A 1 45 ? -2.469 5.224 4.404 1.00 24.42 45 ILE A N 15
ATOM 24662 C CA . ILE A 1 45 ? -2.595 4.058 5.284 1.00 54.44 45 ILE A CA 15
ATOM 24663 C C . ILE A 1 45 ? -1.210 3.546 5.711 1.00 73.54 45 ILE A C 15
ATOM 24664 O O . ILE A 1 45 ? -0.869 3.540 6.894 1.00 24.02 45 ILE A O 15
ATOM 24680 N N . ILE A 1 46 ? -0.410 3.138 4.728 1.00 11.03 46 ILE A N 15
ATOM 24681 C CA . ILE A 1 46 ? 0.894 2.526 4.998 1.00 2.52 46 ILE A CA 15
ATOM 24682 C C . ILE A 1 46 ? 1.973 3.564 5.354 1.00 53.42 46 ILE A C 15
ATOM 24683 O O . ILE A 1 46 ? 2.765 3.337 6.267 1.00 2.33 46 ILE A O 15
ATOM 24699 N N . LEU A 1 47 ? 1.980 4.701 4.655 1.00 51.43 47 LEU A N 15
ATOM 24700 C CA . LEU A 1 47 ? 2.975 5.771 4.877 1.00 74.55 47 LEU A CA 15
ATOM 24701 C C . LEU A 1 47 ? 3.214 6.055 6.368 1.00 72.51 47 LEU A C 15
ATOM 24702 O O . LEU A 1 47 ? 4.340 5.926 6.866 1.00 34.40 47 LEU A O 15
ATOM 24718 N N . ASN A 1 48 ? 2.152 6.429 7.082 1.00 24.24 48 ASN A N 15
ATOM 24719 C CA . ASN A 1 48 ? 2.262 6.751 8.509 1.00 73.55 48 ASN A CA 15
ATOM 24720 C C . ASN A 1 48 ? 2.800 5.560 9.322 1.00 50.24 48 ASN A C 15
ATOM 24721 O O . ASN A 1 48 ? 3.411 5.747 10.372 1.00 3.42 48 ASN A O 15
ATOM 24732 N N . HIS A 1 49 ? 2.586 4.341 8.820 1.00 44.22 49 HIS A N 15
ATOM 24733 C CA . HIS A 1 49 ? 3.036 3.127 9.510 1.00 62.12 49 HIS A CA 15
ATOM 24734 C C . HIS A 1 49 ? 4.480 2.750 9.120 1.00 13.32 49 HIS A C 15
ATOM 24735 O O . HIS A 1 49 ? 5.192 2.121 9.903 1.00 51.43 49 HIS A O 15
ATOM 24750 N N . LEU A 1 50 ? 4.911 3.137 7.918 1.00 10.45 50 LEU A N 15
ATOM 24751 C CA . LEU A 1 50 ? 6.297 2.909 7.477 1.00 44.42 50 LEU A CA 15
ATOM 24752 C C . LEU A 1 50 ? 7.282 3.769 8.282 1.00 45.43 50 LEU A C 15
ATOM 24753 O O . LEU A 1 50 ? 8.298 3.271 8.771 1.00 32.41 50 LEU A O 15
ATOM 24769 N N . GLU A 1 51 ? 6.978 5.060 8.418 1.00 32.50 51 GLU A N 15
ATOM 24770 C CA . GLU A 1 51 ? 7.784 5.961 9.257 1.00 21.34 51 GLU A CA 15
ATOM 24771 C C . GLU A 1 51 ? 7.521 5.710 10.755 1.00 40.51 51 GLU A C 15
ATOM 24772 O O . GLU A 1 51 ? 8.268 6.173 11.617 1.00 42.41 51 GLU A O 15
ATOM 24784 N N . ASP A 1 52 ? 6.453 4.973 11.048 1.00 51.32 52 ASP A N 15
ATOM 24785 C CA . ASP A 1 52 ? 6.155 4.526 12.410 1.00 53.45 52 ASP A CA 15
ATOM 24786 C C . ASP A 1 52 ? 7.151 3.441 12.868 1.00 55.33 52 ASP A C 15
ATOM 24787 O O . ASP A 1 52 ? 7.761 3.551 13.935 1.00 0.35 52 ASP A O 15
ATOM 24796 N N . GLU A 1 53 ? 7.322 2.406 12.046 1.00 35.43 53 GLU A N 15
ATOM 24797 C CA . GLU A 1 53 ? 8.209 1.285 12.382 1.00 52.31 53 GLU A CA 15
ATOM 24798 C C . GLU A 1 53 ? 9.693 1.657 12.282 1.00 72.24 53 GLU A C 15
ATOM 24799 O O . GLU A 1 53 ? 10.279 1.666 11.193 1.00 52.32 53 GLU A O 15
ATOM 24811 N N . MET B 1 1 ? -18.224 -16.678 -6.318 1.00 12.41 201 MET B N 15
ATOM 24812 C CA . MET B 1 1 ? -17.233 -17.096 -7.312 1.00 64.23 201 MET B CA 15
ATOM 24813 C C . MET B 1 1 ? -16.866 -15.950 -8.266 1.00 74.43 201 MET B C 15
ATOM 24814 O O . MET B 1 1 ? -15.688 -15.692 -8.520 1.00 70.13 201 MET B O 15
ATOM 24828 N N . VAL B 1 2 ? -17.879 -15.264 -8.790 1.00 70.22 202 VAL B N 15
ATOM 24829 C CA . VAL B 1 2 ? -17.661 -14.158 -9.732 1.00 53.34 202 VAL B CA 15
ATOM 24830 C C . VAL B 1 2 ? -17.048 -12.924 -9.036 1.00 25.13 202 VAL B C 15
ATOM 24831 O O . VAL B 1 2 ? -17.754 -12.002 -8.617 1.00 42.23 202 VAL B O 15
ATOM 24844 N N . GLY B 1 3 ? -15.722 -12.927 -8.903 1.00 32.11 203 GLY B N 15
ATOM 24845 C CA . GLY B 1 3 ? -15.028 -11.854 -8.194 1.00 51.14 203 GLY B CA 15
ATOM 24846 C C . GLY B 1 3 ? -15.349 -11.821 -6.699 1.00 3.50 203 GLY B C 15
ATOM 24847 O O . GLY B 1 3 ? -15.138 -10.805 -6.029 1.00 71.30 203 GLY B O 15
ATOM 24851 N N . ARG B 1 4 ? -15.864 -12.938 -6.178 1.00 14.10 204 ARG B N 15
ATOM 24852 C CA . ARG B 1 4 ? -16.250 -13.044 -4.763 1.00 21.01 204 ARG B CA 15
ATOM 24853 C C . ARG B 1 4 ? -15.460 -14.156 -4.061 1.00 21.42 204 ARG B C 15
ATOM 24854 O O . ARG B 1 4 ? -14.961 -15.076 -4.712 1.00 51.23 204 ARG B O 15
ATOM 24875 N N . ARG B 1 5 ? -15.367 -14.062 -2.733 1.00 13.34 205 ARG B N 15
ATOM 24876 C CA . ARG B 1 5 ? -14.670 -15.065 -1.907 1.00 22.44 205 ARG B CA 15
ATOM 24877 C C . ARG B 1 5 ? -13.152 -15.104 -2.189 1.00 22.11 205 ARG B C 15
ATOM 24878 O O . ARG B 1 5 ? -12.711 -15.608 -3.223 1.00 13.52 205 ARG B O 15
ATOM 24899 N N . PRO B 1 6 ? -12.329 -14.564 -1.269 1.00 72.43 206 PRO B N 15
ATOM 24900 C CA . PRO B 1 6 ? -10.860 -14.594 -1.401 1.00 42.15 206 PRO B CA 15
ATOM 24901 C C . PRO B 1 6 ? -10.286 -16.025 -1.387 1.00 43.33 206 PRO B C 15
ATOM 24902 O O . PRO B 1 6 ? -10.213 -16.665 -0.336 1.00 32.32 206 PRO B O 15
ATOM 24913 N N . GLY B 1 7 ? -9.883 -16.517 -2.560 1.00 61.13 207 GLY B N 15
ATOM 24914 C CA . GLY B 1 7 ? -9.340 -17.871 -2.671 1.00 34.30 207 GLY B CA 15
ATOM 24915 C C . GLY B 1 7 ? -8.032 -18.083 -1.903 1.00 31.33 207 GLY B C 15
ATOM 24916 O O . GLY B 1 7 ? -7.689 -19.218 -1.553 1.00 2.23 207 GLY B O 15
ATOM 24920 N N . GLY B 1 8 ? -7.292 -17.001 -1.647 1.00 55.35 208 GLY B N 15
ATOM 24921 C CA . GLY B 1 8 ? -6.035 -17.108 -0.909 1.00 0.24 208 GLY B CA 15
ATOM 24922 C C . GLY B 1 8 ? -5.191 -15.835 -0.952 1.00 2.33 208 GLY B C 15
ATOM 24923 O O . GLY B 1 8 ? -4.981 -15.185 0.074 1.00 32.11 208 GLY B O 15
ATOM 24927 N N . GLY B 1 9 ? -4.686 -15.486 -2.136 1.00 3.43 209 GLY B N 15
ATOM 24928 C CA . GLY B 1 9 ? -3.882 -14.273 -2.276 1.00 14.54 209 GLY B CA 15
ATOM 24929 C C . GLY B 1 9 ? -3.041 -14.224 -3.552 1.00 53.33 209 GLY B C 15
ATOM 24930 O O . GLY B 1 9 ? -2.981 -13.187 -4.215 1.00 53.03 209 GLY B O 15
ATOM 24934 N N . LEU B 1 10 ? -2.399 -15.345 -3.891 1.00 33.34 210 LEU B N 15
ATOM 24935 C CA . LEU B 1 10 ? -1.470 -15.420 -5.038 1.00 52.22 210 LEU B CA 15
ATOM 24936 C C . LEU B 1 10 ? -2.081 -14.857 -6.333 1.00 51.43 210 LEU B C 15
ATOM 24937 O O . LEU B 1 10 ? -1.437 -14.104 -7.066 1.00 33.14 210 LEU B O 15
ATOM 24953 N N . LYS B 1 11 ? -3.319 -15.245 -6.610 1.00 23.51 211 LYS B N 15
ATOM 24954 C CA . LYS B 1 11 ? -4.037 -14.800 -7.815 1.00 61.21 211 LYS B CA 15
ATOM 24955 C C . LYS B 1 11 ? -5.440 -14.303 -7.443 1.00 12.03 211 LYS B C 15
ATOM 24956 O O . LYS B 1 11 ? -6.168 -13.745 -8.264 1.00 53.41 211 LYS B O 15
ATOM 24975 N N . ASP B 1 12 ? -5.785 -14.503 -6.178 1.00 53.33 212 ASP B N 15
ATOM 24976 C CA . ASP B 1 12 ? -7.157 -14.361 -5.687 1.00 24.30 212 ASP B CA 15
ATOM 24977 C C . ASP B 1 12 ? -7.404 -12.965 -5.081 1.00 72.44 212 ASP B C 15
ATOM 24978 O O . ASP B 1 12 ? -8.247 -12.790 -4.196 1.00 23.32 212 ASP B O 15
ATOM 24987 N N . THR B 1 13 ? -6.669 -11.974 -5.580 1.00 43.21 213 THR B N 15
ATOM 24988 C CA . THR B 1 13 ? -6.729 -10.602 -5.059 1.00 4.51 213 THR B CA 15
ATOM 24989 C C . THR B 1 13 ? -6.809 -9.566 -6.190 1.00 13.11 213 THR B C 15
ATOM 24990 O O . THR B 1 13 ? -6.473 -9.858 -7.338 1.00 31.35 213 THR B O 15
ATOM 25001 N N . LYS B 1 14 ? -7.253 -8.354 -5.860 1.00 22.20 214 LYS B N 15
ATOM 25002 C CA . LYS B 1 14 ? -7.373 -7.273 -6.846 1.00 52.33 214 LYS B CA 15
ATOM 25003 C C . LYS B 1 14 ? -6.114 -6.385 -6.856 1.00 13.53 214 LYS B C 15
ATOM 25004 O O . LYS B 1 14 ? -5.668 -5.916 -5.805 1.00 35.21 214 LYS B O 15
ATOM 25023 N N . PRO B 1 15 ? -5.522 -6.144 -8.044 1.00 74.33 215 PRO B N 15
ATOM 25024 C CA . PRO B 1 15 ? -4.324 -5.296 -8.178 1.00 55.11 215 PRO B CA 15
ATOM 25025 C C . PRO B 1 15 ? -4.637 -3.787 -8.083 1.00 21.25 215 PRO B C 15
ATOM 25026 O O . PRO B 1 15 ? -5.373 -3.234 -8.905 1.00 1.33 215 PRO B O 15
ATOM 25037 N N . VAL B 1 16 ? -4.074 -3.129 -7.070 1.00 24.24 216 VAL B N 15
ATOM 25038 C CA . VAL B 1 16 ? -4.266 -1.688 -6.861 1.00 10.31 216 VAL B CA 15
ATOM 25039 C C . VAL B 1 16 ? -2.957 -0.915 -7.104 1.00 20.40 216 VAL B C 15
ATOM 25040 O O . VAL B 1 16 ? -1.939 -1.176 -6.459 1.00 4.20 216 VAL B O 15
ATOM 25053 N N . VAL B 1 17 ? -2.986 0.032 -8.039 1.00 44.12 217 VAL B N 15
ATOM 25054 C CA . VAL B 1 17 ? -1.803 0.842 -8.359 1.00 21.41 217 VAL B CA 15
ATOM 25055 C C . VAL B 1 17 ? -1.690 2.073 -7.439 1.00 55.22 217 VAL B C 15
ATOM 25056 O O . VAL B 1 17 ? -2.371 3.080 -7.629 1.00 71.44 217 VAL B O 15
ATOM 25069 N N . VAL B 1 18 ? -0.832 1.978 -6.428 1.00 33.43 218 VAL B N 15
ATOM 25070 C CA . VAL B 1 18 ? -0.644 3.064 -5.456 1.00 74.22 218 VAL B CA 15
ATOM 25071 C C . VAL B 1 18 ? 0.712 3.773 -5.638 1.00 32.12 218 VAL B C 15
ATOM 25072 O O . VAL B 1 18 ? 1.758 3.130 -5.735 1.00 2.13 218 VAL B O 15
ATOM 25085 N N . ARG B 1 19 ? 0.689 5.106 -5.695 1.00 65.22 219 ARG B N 15
ATOM 25086 C CA . ARG B 1 19 ? 1.926 5.892 -5.792 1.00 75.40 219 ARG B CA 15
ATOM 25087 C C . ARG B 1 19 ? 2.669 5.936 -4.442 1.00 0.15 219 ARG B C 15
ATOM 25088 O O . ARG B 1 19 ? 2.339 6.733 -3.556 1.00 42.40 219 ARG B O 15
ATOM 25109 N N . LEU B 1 20 ? 3.678 5.079 -4.312 1.00 42.12 220 LEU B N 15
ATOM 25110 C CA . LEU B 1 20 ? 4.431 4.904 -3.061 1.00 33.10 220 LEU B CA 15
ATOM 25111 C C . LEU B 1 20 ? 5.668 5.825 -3.012 1.00 54.44 220 LEU B C 15
ATOM 25112 O O . LEU B 1 20 ? 6.271 6.118 -4.049 1.00 13.31 220 LEU B O 15
ATOM 25128 N N . TYR B 1 21 ? 6.042 6.278 -1.809 1.00 54.41 221 TYR B N 15
ATOM 25129 C CA . TYR B 1 21 ? 7.234 7.127 -1.638 1.00 31.31 221 TYR B CA 15
ATOM 25130 C C . TYR B 1 21 ? 8.529 6.364 -1.958 1.00 15.32 221 TYR B C 15
ATOM 25131 O O . TYR B 1 21 ? 8.668 5.190 -1.611 1.00 3.31 221 TYR B O 15
ATOM 25149 N N . PRO B 1 22 ? 9.509 7.030 -2.609 1.00 11.42 222 PRO B N 15
ATOM 25150 C CA . PRO B 1 22 ? 10.838 6.440 -2.842 1.00 31.52 222 PRO B CA 15
ATOM 25151 C C . PRO B 1 22 ? 11.479 5.939 -1.542 1.00 5.24 222 PRO B C 15
ATOM 25152 O O . PRO B 1 22 ? 12.161 4.916 -1.526 1.00 34.43 222 PRO B O 15
ATOM 25163 N N . ASP B 1 23 ? 11.241 6.669 -0.450 1.00 53.05 223 ASP B N 15
ATOM 25164 C CA . ASP B 1 23 ? 11.735 6.279 0.875 1.00 34.53 223 ASP B CA 15
ATOM 25165 C C . ASP B 1 23 ? 11.120 4.945 1.328 1.00 32.35 223 ASP B C 15
ATOM 25166 O O . ASP B 1 23 ? 11.823 4.057 1.807 1.00 22.21 223 ASP B O 15
ATOM 25175 N N . GLU B 1 24 ? 9.801 4.815 1.170 1.00 52.13 224 GLU B N 15
ATOM 25176 C CA . GLU B 1 24 ? 9.095 3.575 1.517 1.00 73.54 224 GLU B CA 15
ATOM 25177 C C . GLU B 1 24 ? 9.609 2.398 0.675 1.00 62.34 224 GLU B C 15
ATOM 25178 O O . GLU B 1 24 ? 9.898 1.326 1.203 1.00 33.44 224 GLU B O 15
ATOM 25190 N N . ILE B 1 25 ? 9.729 2.614 -0.636 1.00 22.43 225 ILE B N 15
ATOM 25191 C CA . ILE B 1 25 ? 10.317 1.619 -1.547 1.00 75.35 225 ILE B CA 15
ATOM 25192 C C . ILE B 1 25 ? 11.738 1.233 -1.093 1.00 3.50 225 ILE B C 15
ATOM 25193 O O . ILE B 1 25 ? 12.112 0.056 -1.080 1.00 14.21 225 ILE B O 15
ATOM 25209 N N . GLU B 1 26 ? 12.509 2.247 -0.708 1.00 72.05 226 GLU B N 15
ATOM 25210 C CA . GLU B 1 26 ? 13.894 2.076 -0.245 1.00 44.12 226 GLU B CA 15
ATOM 25211 C C . GLU B 1 26 ? 13.963 1.243 1.047 1.00 54.11 226 GLU B C 15
ATOM 25212 O O . GLU B 1 26 ? 14.809 0.360 1.186 1.00 51.14 226 GLU B O 15
ATOM 25224 N N . ALA B 1 27 ? 13.065 1.529 1.987 1.00 52.40 227 ALA B N 15
ATOM 25225 C CA . ALA B 1 27 ? 12.987 0.776 3.245 1.00 42.45 227 ALA B CA 15
ATOM 25226 C C . ALA B 1 27 ? 12.393 -0.624 3.021 1.00 50.31 227 ALA B C 15
ATOM 25227 O O . ALA B 1 27 ? 12.777 -1.592 3.683 1.00 32.33 227 ALA B O 15
ATOM 25234 N N . LEU B 1 28 ? 11.463 -0.721 2.073 1.00 63.04 228 LEU B N 15
ATOM 25235 C CA . LEU B 1 28 ? 10.806 -1.989 1.738 1.00 31.34 228 LEU B CA 15
ATOM 25236 C C . LEU B 1 28 ? 11.829 -3.040 1.273 1.00 4.04 228 LEU B C 15
ATOM 25237 O O . LEU B 1 28 ? 11.968 -4.098 1.886 1.00 42.33 228 LEU B O 15
ATOM 25253 N N . LYS B 1 29 ? 12.569 -2.715 0.208 1.00 22.54 229 LYS B N 15
ATOM 25254 C CA . LYS B 1 29 ? 13.580 -3.623 -0.366 1.00 54.44 229 LYS B CA 15
ATOM 25255 C C . LYS B 1 29 ? 14.658 -4.026 0.667 1.00 13.35 229 LYS B C 15
ATOM 25256 O O . LYS B 1 29 ? 15.433 -4.959 0.442 1.00 34.42 229 LYS B O 15
ATOM 25275 N N . SER B 1 30 ? 14.695 -3.315 1.792 1.00 30.13 230 SER B N 15
ATOM 25276 C CA . SER B 1 30 ? 15.639 -3.606 2.881 1.00 60.41 230 SER B CA 15
ATOM 25277 C C . SER B 1 30 ? 15.064 -4.628 3.872 1.00 12.41 230 SER B C 15
ATOM 25278 O O . SER B 1 30 ? 15.687 -5.653 4.161 1.00 2.22 230 SER B O 15
ATOM 25286 N N . ARG B 1 31 ? 13.861 -4.354 4.375 1.00 31.13 231 ARG B N 15
ATOM 25287 C CA . ARG B 1 31 ? 13.258 -5.168 5.439 1.00 64.04 231 ARG B CA 15
ATOM 25288 C C . ARG B 1 31 ? 12.568 -6.443 4.913 1.00 2.35 231 ARG B C 15
ATOM 25289 O O . ARG B 1 31 ? 12.274 -7.354 5.692 1.00 64.35 231 ARG B O 15
ATOM 25310 N N . VAL B 1 32 ? 12.288 -6.503 3.610 1.00 3.54 232 VAL B N 15
ATOM 25311 C CA . VAL B 1 32 ? 11.673 -7.703 3.023 1.00 74.04 232 VAL B CA 15
ATOM 25312 C C . VAL B 1 32 ? 12.653 -8.887 3.008 1.00 14.00 232 VAL B C 15
ATOM 25313 O O . VAL B 1 32 ? 13.798 -8.757 2.565 1.00 73.32 232 VAL B O 15
ATOM 25326 N N . PRO B 1 33 ? 12.228 -10.056 3.521 1.00 42.13 233 PRO B N 15
ATOM 25327 C CA . PRO B 1 33 ? 13.045 -11.273 3.488 1.00 24.23 233 PRO B CA 15
ATOM 25328 C C . PRO B 1 33 ? 12.928 -12.023 2.148 1.00 63.32 233 PRO B C 15
ATOM 25329 O O . PRO B 1 33 ? 11.950 -11.865 1.417 1.00 41.20 233 PRO B O 15
ATOM 25340 N N . ALA B 1 34 ? 13.923 -12.850 1.835 1.00 30.35 234 ALA B N 15
ATOM 25341 C CA . ALA B 1 34 ? 13.930 -13.630 0.589 1.00 32.02 234 ALA B CA 15
ATOM 25342 C C . ALA B 1 34 ? 12.693 -14.537 0.472 1.00 5.24 234 ALA B C 15
ATOM 25343 O O . ALA B 1 34 ? 12.282 -14.914 -0.626 1.00 65.11 234 ALA B O 15
ATOM 25350 N N . ASN B 1 35 ? 12.099 -14.872 1.617 1.00 64.34 235 ASN B N 15
ATOM 25351 C CA . ASN B 1 35 ? 10.931 -15.760 1.668 1.00 4.41 235 ASN B CA 15
ATOM 25352 C C . ASN B 1 35 ? 9.599 -15.000 1.497 1.00 14.01 235 ASN B C 15
ATOM 25353 O O . ASN B 1 35 ? 8.530 -15.613 1.486 1.00 11.42 235 ASN B O 15
ATOM 25364 N N . THR B 1 36 ? 9.662 -13.675 1.360 1.00 32.54 236 THR B N 15
ATOM 25365 C CA . THR B 1 36 ? 8.447 -12.852 1.212 1.00 5.45 236 THR B CA 15
ATOM 25366 C C . THR B 1 36 ? 8.635 -11.756 0.154 1.00 51.12 236 THR B C 15
ATOM 25367 O O . THR B 1 36 ? 9.435 -10.840 0.334 1.00 22.23 236 THR B O 15
ATOM 25378 N N . SER B 1 37 ? 7.892 -11.851 -0.947 1.00 50.41 237 SER B N 15
ATOM 25379 C CA . SER B 1 37 ? 7.953 -10.836 -2.012 1.00 63.33 237 SER B CA 15
ATOM 25380 C C . SER B 1 37 ? 7.389 -9.485 -1.537 1.00 65.41 237 SER B C 15
ATOM 25381 O O . SER B 1 37 ? 6.634 -9.421 -0.566 1.00 23.13 237 SER B O 15
ATOM 25389 N N . MET B 1 38 ? 7.737 -8.412 -2.250 1.00 42.21 238 MET B N 15
ATOM 25390 C CA . MET B 1 38 ? 7.344 -7.047 -1.854 1.00 20.12 238 MET B CA 15
ATOM 25391 C C . MET B 1 38 ? 5.816 -6.894 -1.738 1.00 64.11 238 MET B C 15
ATOM 25392 O O . MET B 1 38 ? 5.304 -6.473 -0.699 1.00 55.43 238 MET B O 15
ATOM 25406 N N . SER B 1 39 ? 5.092 -7.244 -2.803 1.00 12.00 239 SER B N 15
ATOM 25407 C CA . SER B 1 39 ? 3.620 -7.175 -2.801 1.00 4.13 239 SER B CA 15
ATOM 25408 C C . SER B 1 39 ? 3.026 -8.023 -1.665 1.00 72.31 239 SER B C 15
ATOM 25409 O O . SER B 1 39 ? 2.148 -7.572 -0.929 1.00 4.13 239 SER B O 15
ATOM 25417 N N . ALA B 1 40 ? 3.524 -9.251 -1.521 1.00 41.23 240 ALA B N 15
ATOM 25418 C CA . ALA B 1 40 ? 3.099 -10.141 -0.436 1.00 72.51 240 ALA B CA 15
ATOM 25419 C C . ALA B 1 40 ? 3.360 -9.521 0.948 1.00 54.31 240 ALA B C 15
ATOM 25420 O O . ALA B 1 40 ? 2.581 -9.719 1.887 1.00 22.35 240 ALA B O 15
ATOM 25427 N N . TYR B 1 41 ? 4.455 -8.773 1.075 1.00 3.12 241 TYR B N 15
ATOM 25428 C CA . TYR B 1 41 ? 4.789 -8.115 2.342 1.00 42.25 241 TYR B CA 15
ATOM 25429 C C . TYR B 1 41 ? 3.827 -6.953 2.633 1.00 33.01 241 TYR B C 15
ATOM 25430 O O . TYR B 1 41 ? 3.402 -6.761 3.768 1.00 32.31 241 TYR B O 15
ATOM 25448 N N . ILE B 1 42 ? 3.482 -6.181 1.605 1.00 43.02 242 ILE B N 15
ATOM 25449 C CA . ILE B 1 42 ? 2.527 -5.080 1.768 1.00 52.25 242 ILE B CA 15
ATOM 25450 C C . ILE B 1 42 ? 1.106 -5.615 2.035 1.00 4.33 242 ILE B C 15
ATOM 25451 O O . ILE B 1 42 ? 0.343 -5.029 2.808 1.00 23.34 242 ILE B O 15
ATOM 25467 N N . ARG B 1 43 ? 0.767 -6.748 1.408 1.00 22.32 243 ARG B N 15
ATOM 25468 C CA . ARG B 1 43 ? -0.543 -7.389 1.604 1.00 54.23 243 ARG B CA 15
ATOM 25469 C C . ARG B 1 43 ? -0.822 -7.663 3.091 1.00 22.13 243 ARG B C 15
ATOM 25470 O O . ARG B 1 43 ? -1.884 -7.323 3.606 1.00 20.10 243 ARG B O 15
ATOM 25491 N N . ARG B 1 44 ? 0.144 -8.277 3.776 1.00 15.41 244 ARG B N 15
ATOM 25492 C CA . ARG B 1 44 ? -0.010 -8.609 5.200 1.00 0.21 244 ARG B CA 15
ATOM 25493 C C . ARG B 1 44 ? -0.048 -7.343 6.082 1.00 12.14 244 ARG B C 15
ATOM 25494 O O . ARG B 1 44 ? -0.609 -7.361 7.175 1.00 43.34 244 ARG B O 15
ATOM 25515 N N . ILE B 1 45 ? 0.534 -6.242 5.597 1.00 32.10 245 ILE B N 15
ATOM 25516 C CA . ILE B 1 45 ? 0.476 -4.960 6.315 1.00 24.25 245 ILE B CA 15
ATOM 25517 C C . ILE B 1 45 ? -0.943 -4.368 6.265 1.00 25.13 245 ILE B C 15
ATOM 25518 O O . ILE B 1 45 ? -1.582 -4.153 7.300 1.00 52.20 245 ILE B O 15
ATOM 25534 N N . ILE B 1 46 ? -1.436 -4.115 5.051 1.00 74.22 246 ILE B N 15
ATOM 25535 C CA . ILE B 1 46 ? -2.779 -3.555 4.863 1.00 10.41 246 ILE B CA 15
ATOM 25536 C C . ILE B 1 46 ? -3.865 -4.505 5.395 1.00 33.43 246 ILE B C 15
ATOM 25537 O O . ILE B 1 46 ? -4.897 -4.058 5.892 1.00 62.11 246 ILE B O 15
ATOM 25553 N N . LEU B 1 47 ? -3.617 -5.813 5.309 1.00 2.24 247 LEU B N 15
ATOM 25554 C CA . LEU B 1 47 ? -4.534 -6.816 5.867 1.00 72.34 247 LEU B CA 15
ATOM 25555 C C . LEU B 1 47 ? -4.806 -6.548 7.355 1.00 41.21 247 LEU B C 15
ATOM 25556 O O . LEU B 1 47 ? -5.956 -6.386 7.769 1.00 32.11 247 LEU B O 15
ATOM 25572 N N . ASN B 1 48 ? -3.735 -6.485 8.151 1.00 10.33 248 ASN B N 15
ATOM 25573 C CA . ASN B 1 48 ? -3.848 -6.192 9.583 1.00 22.24 248 ASN B CA 15
ATOM 25574 C C . ASN B 1 48 ? -4.526 -4.833 9.835 1.00 33.33 248 ASN B C 15
ATOM 25575 O O . ASN B 1 48 ? -5.118 -4.615 10.892 1.00 43.34 248 ASN B O 15
ATOM 25586 N N . HIS B 1 49 ? -4.441 -3.922 8.864 1.00 65.42 249 HIS B N 15
ATOM 25587 C CA . HIS B 1 49 ? -5.141 -2.634 8.949 1.00 42.12 249 HIS B CA 15
ATOM 25588 C C . HIS B 1 49 ? -6.659 -2.824 8.781 1.00 44.11 249 HIS B C 15
ATOM 25589 O O . HIS B 1 49 ? -7.446 -2.263 9.534 1.00 40.24 249 HIS B O 15
ATOM 25604 N N . LEU B 1 50 ? -7.061 -3.621 7.791 1.00 24.43 250 LEU B N 15
ATOM 25605 C CA . LEU B 1 50 ? -8.486 -3.901 7.545 1.00 31.54 250 LEU B CA 15
ATOM 25606 C C . LEU B 1 50 ? -9.155 -4.563 8.762 1.00 23.34 250 LEU B C 15
ATOM 25607 O O . LEU B 1 50 ? -10.232 -4.151 9.195 1.00 13.52 250 LEU B O 15
ATOM 25623 N N . GLU B 1 51 ? -8.497 -5.576 9.320 1.00 53.34 251 GLU B N 15
ATOM 25624 C CA . GLU B 1 51 ? -9.052 -6.345 10.447 1.00 23.41 251 GLU B CA 15
ATOM 25625 C C . GLU B 1 51 ? -8.736 -5.707 11.817 1.00 24.44 251 GLU B C 15
ATOM 25626 O O . GLU B 1 51 ? -8.722 -6.400 12.840 1.00 42.41 251 GLU B O 15
ATOM 25638 N N . ASP B 1 52 ? -8.516 -4.391 11.845 1.00 61.55 252 ASP B N 15
ATOM 25639 C CA . ASP B 1 52 ? -8.174 -3.702 13.097 1.00 64.14 252 ASP B CA 15
ATOM 25640 C C . ASP B 1 52 ? -8.463 -2.189 13.025 1.00 43.41 252 ASP B C 15
ATOM 25641 O O . ASP B 1 52 ? -9.241 -1.658 13.816 1.00 25.44 252 ASP B O 15
ATOM 25650 N N . GLU B 1 53 ? -7.822 -1.504 12.079 1.00 32.21 253 GLU B N 15
ATOM 25651 C CA . GLU B 1 53 ? -7.944 -0.042 11.943 1.00 61.43 253 GLU B CA 15
ATOM 25652 C C . GLU B 1 53 ? -9.106 0.358 11.007 1.00 21.32 253 GLU B C 15
ATOM 25653 O O . GLU B 1 53 ? -8.908 0.370 9.771 1.00 37.18 253 GLU B O 15
ATOM 25666 N N . MET A 1 1 ? 15.336 10.843 4.423 1.00 42.53 1 MET A N 16
ATOM 25667 C CA . MET A 1 1 ? 15.654 10.356 3.050 1.00 44.13 1 MET A CA 16
ATOM 25668 C C . MET A 1 1 ? 17.174 10.219 2.849 1.00 10.51 1 MET A C 16
ATOM 25669 O O . MET A 1 1 ? 17.958 10.735 3.647 1.00 63.33 1 MET A O 16
ATOM 25685 N N . VAL A 1 2 ? 17.587 9.528 1.785 1.00 34.02 2 VAL A N 16
ATOM 25686 C CA . VAL A 1 2 ? 19.016 9.346 1.496 1.00 11.34 2 VAL A CA 16
ATOM 25687 C C . VAL A 1 2 ? 19.562 10.501 0.636 1.00 34.51 2 VAL A C 16
ATOM 25688 O O . VAL A 1 2 ? 20.761 10.792 0.657 1.00 32.32 2 VAL A O 16
ATOM 25701 N N . GLY A 1 3 ? 18.679 11.153 -0.124 1.00 53.20 3 GLY A N 16
ATOM 25702 C CA . GLY A 1 3 ? 19.074 12.343 -0.879 1.00 61.45 3 GLY A CA 16
ATOM 25703 C C . GLY A 1 3 ? 18.707 12.284 -2.359 1.00 72.11 3 GLY A C 16
ATOM 25704 O O . GLY A 1 3 ? 19.563 12.030 -3.206 1.00 34.32 3 GLY A O 16
ATOM 25708 N N . ARG A 1 4 ? 17.437 12.520 -2.672 1.00 64.22 4 ARG A N 16
ATOM 25709 C CA . ARG A 1 4 ? 16.973 12.570 -4.067 1.00 44.13 4 ARG A CA 16
ATOM 25710 C C . ARG A 1 4 ? 15.950 13.697 -4.267 1.00 73.01 4 ARG A C 16
ATOM 25711 O O . ARG A 1 4 ? 15.291 14.127 -3.319 1.00 42.12 4 ARG A O 16
ATOM 25732 N N . ARG A 1 5 ? 15.823 14.176 -5.506 1.00 20.33 5 ARG A N 16
ATOM 25733 C CA . ARG A 1 5 ? 14.808 15.181 -5.847 1.00 10.34 5 ARG A CA 16
ATOM 25734 C C . ARG A 1 5 ? 13.660 14.561 -6.665 1.00 34.53 5 ARG A C 16
ATOM 25735 O O . ARG A 1 5 ? 13.805 14.301 -7.864 1.00 14.12 5 ARG A O 16
ATOM 25756 N N . PRO A 1 6 ? 12.509 14.292 -6.021 1.00 45.14 6 PRO A N 16
ATOM 25757 C CA . PRO A 1 6 ? 11.316 13.762 -6.701 1.00 72.31 6 PRO A CA 16
ATOM 25758 C C . PRO A 1 6 ? 10.543 14.848 -7.480 1.00 61.50 6 PRO A C 16
ATOM 25759 O O . PRO A 1 6 ? 11.099 15.890 -7.841 1.00 22.12 6 PRO A O 16
ATOM 25770 N N . GLY A 1 7 ? 9.267 14.582 -7.763 1.00 42.52 7 GLY A N 16
ATOM 25771 C CA . GLY A 1 7 ? 8.408 15.570 -8.411 1.00 41.34 7 GLY A CA 16
ATOM 25772 C C . GLY A 1 7 ? 7.674 16.461 -7.410 1.00 52.30 7 GLY A C 16
ATOM 25773 O O . GLY A 1 7 ? 8.263 17.377 -6.837 1.00 41.14 7 GLY A O 16
ATOM 25777 N N . GLY A 1 8 ? 6.389 16.183 -7.189 1.00 62.30 8 GLY A N 16
ATOM 25778 C CA . GLY A 1 8 ? 5.595 16.979 -6.256 1.00 34.53 8 GLY A CA 16
ATOM 25779 C C . GLY A 1 8 ? 4.089 16.870 -6.505 1.00 72.13 8 GLY A C 16
ATOM 25780 O O . GLY A 1 8 ? 3.457 17.821 -6.970 1.00 33.13 8 GLY A O 16
ATOM 25784 N N . GLY A 1 9 ? 3.511 15.710 -6.195 1.00 1.22 9 GLY A N 16
ATOM 25785 C CA . GLY A 1 9 ? 2.080 15.491 -6.405 1.00 13.14 9 GLY A CA 16
ATOM 25786 C C . GLY A 1 9 ? 1.734 15.137 -7.850 1.00 41.41 9 GLY A C 16
ATOM 25787 O O . GLY A 1 9 ? 0.615 15.379 -8.308 1.00 41.02 9 GLY A O 16
ATOM 25791 N N . LEU A 1 10 ? 2.692 14.554 -8.566 1.00 74.43 10 LEU A N 16
ATOM 25792 C CA . LEU A 1 10 ? 2.506 14.191 -9.979 1.00 43.44 10 LEU A CA 16
ATOM 25793 C C . LEU A 1 10 ? 2.862 12.717 -10.234 1.00 20.23 10 LEU A C 16
ATOM 25794 O O . LEU A 1 10 ? 1.992 11.895 -10.520 1.00 40.15 10 LEU A O 16
ATOM 25810 N N . LYS A 1 11 ? 4.151 12.399 -10.136 1.00 4.24 11 LYS A N 16
ATOM 25811 C CA . LYS A 1 11 ? 4.647 11.034 -10.376 1.00 72.00 11 LYS A CA 16
ATOM 25812 C C . LYS A 1 11 ? 5.870 10.737 -9.496 1.00 51.11 11 LYS A C 16
ATOM 25813 O O . LYS A 1 11 ? 6.689 9.874 -9.800 1.00 32.13 11 LYS A O 16
ATOM 25832 N N . ASP A 1 12 ? 5.959 11.466 -8.389 1.00 61.44 12 ASP A N 16
ATOM 25833 C CA . ASP A 1 12 ? 7.035 11.304 -7.403 1.00 33.14 12 ASP A CA 16
ATOM 25834 C C . ASP A 1 12 ? 6.866 10.020 -6.579 1.00 71.21 12 ASP A C 16
ATOM 25835 O O . ASP A 1 12 ? 7.844 9.398 -6.161 1.00 15.24 12 ASP A O 16
ATOM 25844 N N . THR A 1 13 ? 5.619 9.643 -6.332 1.00 74.35 13 THR A N 16
ATOM 25845 C CA . THR A 1 13 ? 5.311 8.402 -5.621 1.00 23.12 13 THR A CA 16
ATOM 25846 C C . THR A 1 13 ? 5.344 7.196 -6.576 1.00 5.24 13 THR A C 16
ATOM 25847 O O . THR A 1 13 ? 4.480 7.058 -7.444 1.00 12.24 13 THR A O 16
ATOM 25858 N N . LYS A 1 14 ? 6.342 6.331 -6.406 1.00 20.13 14 LYS A N 16
ATOM 25859 C CA . LYS A 1 14 ? 6.535 5.160 -7.277 1.00 31.12 14 LYS A CA 16
ATOM 25860 C C . LYS A 1 14 ? 5.306 4.230 -7.264 1.00 71.41 14 LYS A C 16
ATOM 25861 O O . LYS A 1 14 ? 4.807 3.869 -6.196 1.00 74.45 14 LYS A O 16
ATOM 25880 N N . PRO A 1 15 ? 4.803 3.825 -8.453 1.00 52.01 15 PRO A N 16
ATOM 25881 C CA . PRO A 1 15 ? 3.632 2.934 -8.557 1.00 54.43 15 PRO A CA 16
ATOM 25882 C C . PRO A 1 15 ? 3.934 1.478 -8.140 1.00 32.15 15 PRO A C 16
ATOM 25883 O O . PRO A 1 15 ? 4.564 0.717 -8.881 1.00 32.41 15 PRO A O 16
ATOM 25894 N N . VAL A 1 16 ? 3.494 1.112 -6.937 1.00 1.23 16 VAL A N 16
ATOM 25895 C CA . VAL A 1 16 ? 3.652 -0.252 -6.418 1.00 61.22 16 VAL A CA 16
ATOM 25896 C C . VAL A 1 16 ? 2.352 -1.064 -6.582 1.00 23.21 16 VAL A C 16
ATOM 25897 O O . VAL A 1 16 ? 1.304 -0.709 -6.038 1.00 70.45 16 VAL A O 16
ATOM 25910 N N . VAL A 1 17 ? 2.429 -2.160 -7.336 1.00 23.24 17 VAL A N 16
ATOM 25911 C CA . VAL A 1 17 ? 1.267 -3.025 -7.568 1.00 72.21 17 VAL A CA 16
ATOM 25912 C C . VAL A 1 17 ? 0.896 -3.816 -6.301 1.00 34.30 17 VAL A C 16
ATOM 25913 O O . VAL A 1 17 ? 1.539 -4.816 -5.965 1.00 22.41 17 VAL A O 16
ATOM 25926 N N . VAL A 1 18 ? -0.130 -3.351 -5.593 1.00 13.12 18 VAL A N 16
ATOM 25927 C CA . VAL A 1 18 ? -0.589 -4.005 -4.360 1.00 63.41 18 VAL A CA 16
ATOM 25928 C C . VAL A 1 18 ? -1.945 -4.700 -4.569 1.00 11.34 18 VAL A C 16
ATOM 25929 O O . VAL A 1 18 ? -2.892 -4.102 -5.069 1.00 54.03 18 VAL A O 16
ATOM 25942 N N . ARG A 1 19 ? -2.025 -5.970 -4.180 1.00 63.12 19 ARG A N 16
ATOM 25943 C CA . ARG A 1 19 ? -3.247 -6.766 -4.360 1.00 44.32 19 ARG A CA 16
ATOM 25944 C C . ARG A 1 19 ? -4.048 -6.878 -3.049 1.00 42.54 19 ARG A C 16
ATOM 25945 O O . ARG A 1 19 ? -3.502 -7.248 -2.014 1.00 62.12 19 ARG A O 16
ATOM 25966 N N . LEU A 1 20 ? -5.345 -6.567 -3.100 1.00 14.21 20 LEU A N 16
ATOM 25967 C CA . LEU A 1 20 ? -6.219 -6.657 -1.916 1.00 14.24 20 LEU A CA 16
ATOM 25968 C C . LEU A 1 20 ? -7.446 -7.547 -2.193 1.00 12.31 20 LEU A C 16
ATOM 25969 O O . LEU A 1 20 ? -7.931 -7.609 -3.321 1.00 51.34 20 LEU A O 16
ATOM 25985 N N . TYR A 1 21 ? -7.938 -8.242 -1.165 1.00 5.22 21 TYR A N 16
ATOM 25986 C CA . TYR A 1 21 ? -9.087 -9.147 -1.319 1.00 73.33 21 TYR A CA 16
ATOM 25987 C C . TYR A 1 21 ? -10.359 -8.390 -1.751 1.00 10.01 21 TYR A C 16
ATOM 25988 O O . TYR A 1 21 ? -10.796 -7.457 -1.077 1.00 41.30 21 TYR A O 16
ATOM 26006 N N . PRO A 1 22 ? -10.984 -8.801 -2.879 1.00 53.13 22 PRO A N 16
ATOM 26007 C CA . PRO A 1 22 ? -12.180 -8.122 -3.426 1.00 54.03 22 PRO A CA 16
ATOM 26008 C C . PRO A 1 22 ? -13.326 -8.020 -2.405 1.00 52.31 22 PRO A C 16
ATOM 26009 O O . PRO A 1 22 ? -14.138 -7.095 -2.459 1.00 23.12 22 PRO A O 16
ATOM 26020 N N . ASP A 1 23 ? -13.379 -8.976 -1.479 1.00 72.52 23 ASP A N 16
ATOM 26021 C CA . ASP A 1 23 ? -14.372 -8.962 -0.401 1.00 64.32 23 ASP A CA 16
ATOM 26022 C C . ASP A 1 23 ? -14.158 -7.739 0.512 1.00 55.31 23 ASP A C 16
ATOM 26023 O O . ASP A 1 23 ? -15.106 -7.038 0.872 1.00 15.01 23 ASP A O 16
ATOM 26032 N N . GLU A 1 24 ? -12.898 -7.481 0.859 1.00 70.13 24 GLU A N 16
ATOM 26033 C CA . GLU A 1 24 ? -12.538 -6.338 1.704 1.00 21.43 24 GLU A CA 16
ATOM 26034 C C . GLU A 1 24 ? -12.626 -5.017 0.929 1.00 71.42 24 GLU A C 16
ATOM 26035 O O . GLU A 1 24 ? -12.968 -3.980 1.497 1.00 65.13 24 GLU A O 16
ATOM 26047 N N . ILE A 1 25 ? -12.317 -5.059 -0.368 1.00 62.33 25 ILE A N 16
ATOM 26048 C CA . ILE A 1 25 ? -12.475 -3.888 -1.239 1.00 75.32 25 ILE A CA 16
ATOM 26049 C C . ILE A 1 25 ? -13.929 -3.374 -1.208 1.00 34.02 25 ILE A C 16
ATOM 26050 O O . ILE A 1 25 ? -14.183 -2.173 -1.319 1.00 12.25 25 ILE A O 16
ATOM 26066 N N . GLU A 1 26 ? -14.876 -4.300 -1.033 1.00 61.10 26 GLU A N 16
ATOM 26067 C CA . GLU A 1 26 ? -16.293 -3.946 -0.875 1.00 34.54 26 GLU A CA 16
ATOM 26068 C C . GLU A 1 26 ? -16.495 -3.068 0.374 1.00 61.54 26 GLU A C 16
ATOM 26069 O O . GLU A 1 26 ? -17.217 -2.070 0.347 1.00 71.04 26 GLU A O 16
ATOM 26081 N N . ALA A 1 27 ? -15.845 -3.455 1.468 1.00 25.11 27 ALA A N 16
ATOM 26082 C CA . ALA A 1 27 ? -15.881 -2.679 2.710 1.00 50.24 27 ALA A CA 16
ATOM 26083 C C . ALA A 1 27 ? -15.041 -1.396 2.585 1.00 31.23 27 ALA A C 16
ATOM 26084 O O . ALA A 1 27 ? -15.347 -0.372 3.204 1.00 42.31 27 ALA A O 16
ATOM 26091 N N . LEU A 1 28 ? -13.989 -1.463 1.772 1.00 22.02 28 LEU A N 16
ATOM 26092 C CA . LEU A 1 28 ? -13.088 -0.324 1.548 1.00 42.44 28 LEU A CA 16
ATOM 26093 C C . LEU A 1 28 ? -13.821 0.853 0.882 1.00 34.14 28 LEU A C 16
ATOM 26094 O O . LEU A 1 28 ? -13.802 1.974 1.391 1.00 54.32 28 LEU A O 16
ATOM 26110 N N . LYS A 1 29 ? -14.490 0.583 -0.241 1.00 15.44 29 LYS A N 16
ATOM 26111 C CA . LYS A 1 29 ? -15.229 1.622 -0.982 1.00 3.33 29 LYS A CA 16
ATOM 26112 C C . LYS A 1 29 ? -16.287 2.312 -0.099 1.00 24.45 29 LYS A C 16
ATOM 26113 O O . LYS A 1 29 ? -16.742 3.416 -0.404 1.00 14.22 29 LYS A O 16
ATOM 26132 N N . SER A 1 30 ? -16.681 1.650 0.990 1.00 65.54 30 SER A N 16
ATOM 26133 C CA . SER A 1 30 ? -17.720 2.177 1.888 1.00 2.43 30 SER A CA 16
ATOM 26134 C C . SER A 1 30 ? -17.128 2.963 3.071 1.00 54.54 30 SER A C 16
ATOM 26135 O O . SER A 1 30 ? -17.851 3.666 3.778 1.00 74.14 30 SER A O 16
ATOM 26143 N N . ARG A 1 31 ? -15.817 2.839 3.296 1.00 60.41 31 ARG A N 16
ATOM 26144 C CA . ARG A 1 31 ? -15.156 3.533 4.419 1.00 10.34 31 ARG A CA 16
ATOM 26145 C C . ARG A 1 31 ? -14.225 4.667 3.945 1.00 14.21 31 ARG A C 16
ATOM 26146 O O . ARG A 1 31 ? -13.539 5.294 4.756 1.00 74.43 31 ARG A O 16
ATOM 26167 N N . VAL A 1 32 ? -14.197 4.921 2.638 1.00 10.12 32 VAL A N 16
ATOM 26168 C CA . VAL A 1 32 ? -13.376 6.007 2.084 1.00 52.01 32 VAL A CA 16
ATOM 26169 C C . VAL A 1 32 ? -14.110 7.360 2.158 1.00 21.15 32 VAL A C 16
ATOM 26170 O O . VAL A 1 32 ? -15.315 7.439 1.907 1.00 50.02 32 VAL A O 16
ATOM 26183 N N . PRO A 1 33 ? -13.398 8.441 2.538 1.00 10.25 33 PRO A N 16
ATOM 26184 C CA . PRO A 1 33 ? -13.961 9.798 2.545 1.00 24.13 33 PRO A CA 16
ATOM 26185 C C . PRO A 1 33 ? -14.128 10.361 1.123 1.00 60.41 33 PRO A C 16
ATOM 26186 O O . PRO A 1 33 ? -13.344 10.048 0.228 1.00 43.14 33 PRO A O 16
ATOM 26197 N N . ALA A 1 34 ? -15.132 11.216 0.930 1.00 74.52 34 ALA A N 16
ATOM 26198 C CA . ALA A 1 34 ? -15.429 11.789 -0.392 1.00 61.44 34 ALA A CA 16
ATOM 26199 C C . ALA A 1 34 ? -14.196 12.440 -1.048 1.00 2.21 34 ALA A C 16
ATOM 26200 O O . ALA A 1 34 ? -14.060 12.440 -2.272 1.00 23.10 34 ALA A O 16
ATOM 26207 N N . ASN A 1 35 ? -13.294 12.981 -0.230 1.00 55.33 35 ASN A N 16
ATOM 26208 C CA . ASN A 1 35 ? -12.119 13.697 -0.742 1.00 43.12 35 ASN A CA 16
ATOM 26209 C C . ASN A 1 35 ? -10.973 12.743 -1.144 1.00 52.00 35 ASN A C 16
ATOM 26210 O O . ASN A 1 35 ? -10.103 13.110 -1.936 1.00 52.40 35 ASN A O 16
ATOM 26221 N N . THR A 1 36 ? -10.990 11.514 -0.629 1.00 74.30 36 THR A N 16
ATOM 26222 C CA . THR A 1 36 ? -9.887 10.561 -0.858 1.00 11.55 36 THR A CA 16
ATOM 26223 C C . THR A 1 36 ? -10.330 9.329 -1.666 1.00 23.45 36 THR A C 16
ATOM 26224 O O . THR A 1 36 ? -11.287 8.648 -1.305 1.00 60.11 36 THR A O 16
ATOM 26235 N N . SER A 1 37 ? -9.608 9.041 -2.751 1.00 42.43 37 SER A N 16
ATOM 26236 C CA . SER A 1 37 ? -9.861 7.840 -3.568 1.00 42.14 37 SER A CA 16
ATOM 26237 C C . SER A 1 37 ? -9.292 6.580 -2.894 1.00 4.20 37 SER A C 16
ATOM 26238 O O . SER A 1 37 ? -8.451 6.677 -1.998 1.00 21.21 37 SER A O 16
ATOM 26246 N N . MET A 1 38 ? -9.734 5.399 -3.333 1.00 30.25 38 MET A N 16
ATOM 26247 C CA . MET A 1 38 ? -9.305 4.131 -2.713 1.00 5.45 38 MET A CA 16
ATOM 26248 C C . MET A 1 38 ? -7.776 3.943 -2.755 1.00 2.01 38 MET A C 16
ATOM 26249 O O . MET A 1 38 ? -7.167 3.528 -1.766 1.00 13.33 38 MET A O 16
ATOM 26263 N N . SER A 1 39 ? -7.158 4.249 -3.896 1.00 44.13 39 SER A N 16
ATOM 26264 C CA . SER A 1 39 ? -5.698 4.117 -4.043 1.00 15.21 39 SER A CA 16
ATOM 26265 C C . SER A 1 39 ? -4.959 5.066 -3.091 1.00 64.43 39 SER A C 16
ATOM 26266 O O . SER A 1 39 ? -4.026 4.665 -2.393 1.00 73.03 39 SER A O 16
ATOM 26274 N N . ALA A 1 40 ? -5.386 6.328 -3.066 1.00 13.23 40 ALA A N 16
ATOM 26275 C CA . ALA A 1 40 ? -4.820 7.319 -2.144 1.00 75.13 40 ALA A CA 16
ATOM 26276 C C . ALA A 1 40 ? -5.068 6.921 -0.680 1.00 64.13 40 ALA A C 16
ATOM 26277 O O . ALA A 1 40 ? -4.246 7.193 0.200 1.00 11.14 40 ALA A O 16
ATOM 26284 N N . TYR A 1 41 ? -6.207 6.275 -0.435 1.00 53.20 41 TYR A N 16
ATOM 26285 C CA . TYR A 1 41 ? -6.568 5.786 0.899 1.00 53.21 41 TYR A CA 16
ATOM 26286 C C . TYR A 1 41 ? -5.539 4.756 1.393 1.00 13.33 41 TYR A C 16
ATOM 26287 O O . TYR A 1 41 ? -4.987 4.884 2.484 1.00 60.41 41 TYR A O 16
ATOM 26305 N N . ILE A 1 42 ? -5.278 3.743 0.570 1.00 34.33 42 ILE A N 16
ATOM 26306 C CA . ILE A 1 42 ? -4.262 2.732 0.880 1.00 13.54 42 ILE A CA 16
ATOM 26307 C C . ILE A 1 42 ? -2.859 3.365 0.962 1.00 12.32 42 ILE A C 16
ATOM 26308 O O . ILE A 1 42 ? -2.033 2.971 1.789 1.00 42.10 42 ILE A O 16
ATOM 26324 N N . ARG A 1 43 ? -2.608 4.358 0.106 1.00 33.43 43 ARG A N 16
ATOM 26325 C CA . ARG A 1 43 ? -1.319 5.063 0.085 1.00 41.23 43 ARG A CA 16
ATOM 26326 C C . ARG A 1 43 ? -0.978 5.665 1.458 1.00 4.31 43 ARG A C 16
ATOM 26327 O O . ARG A 1 43 ? 0.094 5.417 2.010 1.00 11.01 43 ARG A O 16
ATOM 26348 N N . ARG A 1 44 ? -1.899 6.459 2.002 1.00 52.22 44 ARG A N 16
ATOM 26349 C CA . ARG A 1 44 ? -1.675 7.126 3.289 1.00 74.32 44 ARG A CA 16
ATOM 26350 C C . ARG A 1 44 ? -1.597 6.114 4.446 1.00 61.42 44 ARG A C 16
ATOM 26351 O O . ARG A 1 44 ? -0.920 6.358 5.441 1.00 62.25 44 ARG A O 16
ATOM 26372 N N . ILE A 1 45 ? -2.282 4.974 4.307 1.00 14.22 45 ILE A N 16
ATOM 26373 C CA . ILE A 1 45 ? -2.201 3.899 5.311 1.00 60.13 45 ILE A CA 16
ATOM 26374 C C . ILE A 1 45 ? -0.754 3.406 5.484 1.00 13.34 45 ILE A C 16
ATOM 26375 O O . ILE A 1 45 ? -0.208 3.423 6.590 1.00 20.33 45 ILE A O 16
ATOM 26391 N N . ILE A 1 46 ? -0.134 2.972 4.386 1.00 34.42 46 ILE A N 16
ATOM 26392 C CA . ILE A 1 46 ? 1.246 2.478 4.435 1.00 1.32 46 ILE A CA 16
ATOM 26393 C C . ILE A 1 46 ? 2.241 3.614 4.728 1.00 60.13 46 ILE A C 16
ATOM 26394 O O . ILE A 1 46 ? 3.138 3.457 5.555 1.00 33.34 46 ILE A O 16
ATOM 26410 N N . LEU A 1 47 ? 2.062 4.764 4.074 1.00 22.32 47 LEU A N 16
ATOM 26411 C CA . LEU A 1 47 ? 2.951 5.920 4.276 1.00 61.44 47 LEU A CA 16
ATOM 26412 C C . LEU A 1 47 ? 3.027 6.318 5.761 1.00 13.30 47 LEU A C 16
ATOM 26413 O O . LEU A 1 47 ? 4.113 6.511 6.312 1.00 21.02 47 LEU A O 16
ATOM 26429 N N . ASN A 1 48 ? 1.869 6.423 6.410 1.00 11.13 48 ASN A N 16
ATOM 26430 C CA . ASN A 1 48 ? 1.817 6.746 7.840 1.00 4.43 48 ASN A CA 16
ATOM 26431 C C . ASN A 1 48 ? 2.420 5.620 8.694 1.00 21.01 48 ASN A C 16
ATOM 26432 O O . ASN A 1 48 ? 2.958 5.868 9.772 1.00 73.42 48 ASN A O 16
ATOM 26443 N N . HIS A 1 49 ? 2.340 4.385 8.204 1.00 23.30 49 HIS A N 16
ATOM 26444 C CA . HIS A 1 49 ? 2.935 3.243 8.903 1.00 32.02 49 HIS A CA 16
ATOM 26445 C C . HIS A 1 49 ? 4.472 3.275 8.800 1.00 40.13 49 HIS A C 16
ATOM 26446 O O . HIS A 1 49 ? 5.173 2.843 9.715 1.00 63.32 49 HIS A O 16
ATOM 26461 N N . LEU A 1 50 ? 4.992 3.785 7.680 1.00 65.42 50 LEU A N 16
ATOM 26462 C CA . LEU A 1 50 ? 6.442 3.959 7.513 1.00 62.31 50 LEU A CA 16
ATOM 26463 C C . LEU A 1 50 ? 7.006 4.916 8.573 1.00 33.24 50 LEU A C 16
ATOM 26464 O O . LEU A 1 50 ? 7.948 4.576 9.290 1.00 44.44 50 LEU A O 16
ATOM 26480 N N . GLU A 1 51 ? 6.413 6.106 8.683 1.00 10.42 51 GLU A N 16
ATOM 26481 C CA . GLU A 1 51 ? 6.829 7.077 9.703 1.00 23.14 51 GLU A CA 16
ATOM 26482 C C . GLU A 1 51 ? 6.488 6.584 11.121 1.00 72.32 51 GLU A C 16
ATOM 26483 O O . GLU A 1 51 ? 7.155 6.952 12.088 1.00 43.10 51 GLU A O 16
ATOM 26495 N N . ASP A 1 52 ? 5.446 5.755 11.240 1.00 31.32 52 ASP A N 16
ATOM 26496 C CA . ASP A 1 52 ? 5.099 5.106 12.517 1.00 62.21 52 ASP A CA 16
ATOM 26497 C C . ASP A 1 52 ? 6.269 4.251 13.046 1.00 20.11 52 ASP A C 16
ATOM 26498 O O . ASP A 1 52 ? 6.558 4.238 14.248 1.00 3.40 52 ASP A O 16
ATOM 26507 N N . GLU A 1 53 ? 6.928 3.531 12.140 1.00 41.21 53 GLU A N 16
ATOM 26508 C CA . GLU A 1 53 ? 8.116 2.740 12.482 1.00 54.31 53 GLU A CA 16
ATOM 26509 C C . GLU A 1 53 ? 9.406 3.508 12.164 1.00 64.04 53 GLU A C 16
ATOM 26510 O O . GLU A 1 53 ? 10.518 2.996 12.342 1.00 21.13 53 GLU A O 16
ATOM 26522 N N . MET B 1 1 ? -22.226 -8.231 1.174 1.00 22.11 201 MET B N 16
ATOM 26523 C CA . MET B 1 1 ? -21.754 -7.612 -0.067 1.00 4.13 201 MET B CA 16
ATOM 26524 C C . MET B 1 1 ? -22.822 -7.696 -1.169 1.00 54.15 201 MET B C 16
ATOM 26525 O O . MET B 1 1 ? -23.834 -8.383 -1.015 1.00 13.44 201 MET B O 16
ATOM 26539 N N . VAL B 1 2 ? -22.598 -7.000 -2.284 1.00 72.14 202 VAL B N 16
ATOM 26540 C CA . VAL B 1 2 ? -23.528 -7.063 -3.423 1.00 70.35 202 VAL B CA 16
ATOM 26541 C C . VAL B 1 2 ? -23.246 -8.296 -4.299 1.00 50.34 202 VAL B C 16
ATOM 26542 O O . VAL B 1 2 ? -24.151 -8.849 -4.927 1.00 24.43 202 VAL B O 16
ATOM 26555 N N . GLY B 1 3 ? -21.987 -8.727 -4.319 1.00 40.22 203 GLY B N 16
ATOM 26556 C CA . GLY B 1 3 ? -21.594 -9.902 -5.094 1.00 14.11 203 GLY B CA 16
ATOM 26557 C C . GLY B 1 3 ? -20.082 -10.081 -5.149 1.00 65.33 203 GLY B C 16
ATOM 26558 O O . GLY B 1 3 ? -19.405 -9.443 -5.958 1.00 13.24 203 GLY B O 16
ATOM 26562 N N . ARG B 1 4 ? -19.537 -10.937 -4.280 1.00 33.12 204 ARG B N 16
ATOM 26563 C CA . ARG B 1 4 ? -18.081 -11.138 -4.208 1.00 32.31 204 ARG B CA 16
ATOM 26564 C C . ARG B 1 4 ? -17.668 -12.617 -4.283 1.00 3.33 204 ARG B C 16
ATOM 26565 O O . ARG B 1 4 ? -18.079 -13.441 -3.464 1.00 61.31 204 ARG B O 16
ATOM 26586 N N . ARG B 1 5 ? -16.845 -12.933 -5.283 1.00 3.02 205 ARG B N 16
ATOM 26587 C CA . ARG B 1 5 ? -16.211 -14.248 -5.407 1.00 13.01 205 ARG B CA 16
ATOM 26588 C C . ARG B 1 5 ? -14.768 -14.089 -5.918 1.00 24.23 205 ARG B C 16
ATOM 26589 O O . ARG B 1 5 ? -14.547 -13.807 -7.099 1.00 5.22 205 ARG B O 16
ATOM 26610 N N . PRO B 1 6 ? -13.764 -14.242 -5.035 1.00 74.33 206 PRO B N 16
ATOM 26611 C CA . PRO B 1 6 ? -12.351 -14.063 -5.414 1.00 21.10 206 PRO B CA 16
ATOM 26612 C C . PRO B 1 6 ? -11.851 -15.127 -6.406 1.00 0.10 206 PRO B C 16
ATOM 26613 O O . PRO B 1 6 ? -11.494 -14.807 -7.542 1.00 33.13 206 PRO B O 16
ATOM 26624 N N . GLY B 1 7 ? -11.854 -16.388 -5.981 1.00 5.41 207 GLY B N 16
ATOM 26625 C CA . GLY B 1 7 ? -11.327 -17.470 -6.803 1.00 23.33 207 GLY B CA 16
ATOM 26626 C C . GLY B 1 7 ? -10.596 -18.524 -5.978 1.00 42.14 207 GLY B C 16
ATOM 26627 O O . GLY B 1 7 ? -11.170 -19.556 -5.628 1.00 34.34 207 GLY B O 16
ATOM 26631 N N . GLY B 1 8 ? -9.332 -18.259 -5.650 1.00 52.12 208 GLY B N 16
ATOM 26632 C CA . GLY B 1 8 ? -8.555 -19.202 -4.849 1.00 41.24 208 GLY B CA 16
ATOM 26633 C C . GLY B 1 8 ? -7.051 -18.927 -4.859 1.00 20.14 208 GLY B C 16
ATOM 26634 O O . GLY B 1 8 ? -6.616 -17.796 -4.647 1.00 34.32 208 GLY B O 16
ATOM 26638 N N . GLY B 1 9 ? -6.261 -19.973 -5.115 1.00 45.53 209 GLY B N 16
ATOM 26639 C CA . GLY B 1 9 ? -4.802 -19.867 -5.065 1.00 44.45 209 GLY B CA 16
ATOM 26640 C C . GLY B 1 9 ? -4.200 -18.865 -6.053 1.00 22.33 209 GLY B C 16
ATOM 26641 O O . GLY B 1 9 ? -3.141 -18.291 -5.792 1.00 71.21 209 GLY B O 16
ATOM 26645 N N . LEU B 1 10 ? -4.857 -18.658 -7.192 1.00 23.04 210 LEU B N 16
ATOM 26646 C CA . LEU B 1 10 ? -4.364 -17.714 -8.204 1.00 45.23 210 LEU B CA 16
ATOM 26647 C C . LEU B 1 10 ? -5.025 -16.336 -8.039 1.00 54.43 210 LEU B C 16
ATOM 26648 O O . LEU B 1 10 ? -4.380 -15.363 -7.641 1.00 32.30 210 LEU B O 16
ATOM 26664 N N . LYS B 1 11 ? -6.317 -16.259 -8.348 1.00 43.03 211 LYS B N 16
ATOM 26665 C CA . LYS B 1 11 ? -7.077 -15.020 -8.155 1.00 51.30 211 LYS B CA 16
ATOM 26666 C C . LYS B 1 11 ? -7.638 -14.938 -6.724 1.00 72.51 211 LYS B C 16
ATOM 26667 O O . LYS B 1 11 ? -8.778 -15.318 -6.453 1.00 11.03 211 LYS B O 16
ATOM 26686 N N . ASP B 1 12 ? -6.796 -14.485 -5.805 1.00 55.10 212 ASP B N 16
ATOM 26687 C CA . ASP B 1 12 ? -7.181 -14.294 -4.404 1.00 34.34 212 ASP B CA 16
ATOM 26688 C C . ASP B 1 12 ? -7.393 -12.804 -4.097 1.00 10.01 212 ASP B C 16
ATOM 26689 O O . ASP B 1 12 ? -8.323 -12.414 -3.388 1.00 0.35 212 ASP B O 16
ATOM 26698 N N . THR B 1 13 ? -6.516 -11.978 -4.661 1.00 1.10 213 THR B N 16
ATOM 26699 C CA . THR B 1 13 ? -6.476 -10.542 -4.373 1.00 75.51 213 THR B CA 16
ATOM 26700 C C . THR B 1 13 ? -6.387 -9.706 -5.660 1.00 4.10 213 THR B C 16
ATOM 26701 O O . THR B 1 13 ? -5.605 -10.013 -6.560 1.00 23.53 213 THR B O 16
ATOM 26712 N N . LYS B 1 14 ? -7.194 -8.647 -5.739 1.00 73.12 214 LYS B N 16
ATOM 26713 C CA . LYS B 1 14 ? -7.234 -7.778 -6.924 1.00 52.44 214 LYS B CA 16
ATOM 26714 C C . LYS B 1 14 ? -6.159 -6.676 -6.851 1.00 11.11 214 LYS B C 16
ATOM 26715 O O . LYS B 1 14 ? -6.009 -6.014 -5.824 1.00 71.33 214 LYS B O 16
ATOM 26734 N N . PRO B 1 15 ? -5.397 -6.465 -7.945 1.00 50.33 215 PRO B N 16
ATOM 26735 C CA . PRO B 1 15 ? -4.322 -5.459 -7.978 1.00 14.51 215 PRO B CA 16
ATOM 26736 C C . PRO B 1 15 ? -4.835 -4.010 -8.120 1.00 73.11 215 PRO B C 16
ATOM 26737 O O . PRO B 1 15 ? -5.631 -3.700 -9.011 1.00 4.35 215 PRO B O 16
ATOM 26748 N N . VAL B 1 16 ? -4.373 -3.136 -7.227 1.00 34.10 216 VAL B N 16
ATOM 26749 C CA . VAL B 1 16 ? -4.676 -1.700 -7.289 1.00 1.43 216 VAL B CA 16
ATOM 26750 C C . VAL B 1 16 ? -3.374 -0.876 -7.322 1.00 30.21 216 VAL B C 16
ATOM 26751 O O . VAL B 1 16 ? -2.355 -1.281 -6.751 1.00 51.33 216 VAL B O 16
ATOM 26764 N N . VAL B 1 17 ? -3.398 0.270 -8.000 1.00 23.20 217 VAL B N 16
ATOM 26765 C CA . VAL B 1 17 ? -2.197 1.099 -8.146 1.00 23.31 217 VAL B CA 16
ATOM 26766 C C . VAL B 1 17 ? -1.936 1.965 -6.900 1.00 12.22 217 VAL B C 16
ATOM 26767 O O . VAL B 1 17 ? -2.396 3.108 -6.803 1.00 15.03 217 VAL B O 16
ATOM 26780 N N . VAL B 1 18 ? -1.219 1.395 -5.936 1.00 45.20 218 VAL B N 16
ATOM 26781 C CA . VAL B 1 18 ? -0.762 2.140 -4.757 1.00 11.44 218 VAL B CA 16
ATOM 26782 C C . VAL B 1 18 ? 0.622 2.750 -5.034 1.00 20.24 218 VAL B C 16
ATOM 26783 O O . VAL B 1 18 ? 1.349 2.274 -5.901 1.00 54.41 218 VAL B O 16
ATOM 26796 N N . ARG B 1 19 ? 0.990 3.809 -4.316 1.00 12.24 219 ARG B N 16
ATOM 26797 C CA . ARG B 1 19 ? 2.237 4.530 -4.617 1.00 71.44 219 ARG B CA 16
ATOM 26798 C C . ARG B 1 19 ? 2.999 4.945 -3.343 1.00 55.33 219 ARG B C 16
ATOM 26799 O O . ARG B 1 19 ? 2.396 5.289 -2.325 1.00 74.32 219 ARG B O 16
ATOM 26820 N N . LEU B 1 20 ? 4.333 4.911 -3.413 1.00 63.03 220 LEU B N 16
ATOM 26821 C CA . LEU B 1 20 ? 5.194 5.307 -2.282 1.00 43.34 220 LEU B CA 16
ATOM 26822 C C . LEU B 1 20 ? 6.505 5.949 -2.786 1.00 44.13 220 LEU B C 16
ATOM 26823 O O . LEU B 1 20 ? 6.938 5.689 -3.906 1.00 43.12 220 LEU B O 16
ATOM 26839 N N . TYR B 1 21 ? 7.134 6.784 -1.959 1.00 64.34 221 TYR B N 16
ATOM 26840 C CA . TYR B 1 21 ? 8.346 7.518 -2.367 1.00 71.55 221 TYR B CA 16
ATOM 26841 C C . TYR B 1 21 ? 9.592 6.609 -2.475 1.00 73.50 221 TYR B C 16
ATOM 26842 O O . TYR B 1 21 ? 9.770 5.684 -1.681 1.00 34.22 221 TYR B O 16
ATOM 26860 N N . PRO B 1 22 ? 10.484 6.891 -3.459 1.00 74.04 222 PRO B N 16
ATOM 26861 C CA . PRO B 1 22 ? 11.666 6.049 -3.760 1.00 22.21 222 PRO B CA 16
ATOM 26862 C C . PRO B 1 22 ? 12.546 5.740 -2.532 1.00 54.04 222 PRO B C 16
ATOM 26863 O O . PRO B 1 22 ? 12.731 4.575 -2.181 1.00 30.53 222 PRO B O 16
ATOM 26874 N N . ASP B 1 23 ? 13.090 6.780 -1.895 1.00 72.12 223 ASP B N 16
ATOM 26875 C CA . ASP B 1 23 ? 13.945 6.615 -0.706 1.00 71.33 223 ASP B CA 16
ATOM 26876 C C . ASP B 1 23 ? 13.278 5.729 0.362 1.00 42.43 223 ASP B C 16
ATOM 26877 O O . ASP B 1 23 ? 13.916 4.851 0.948 1.00 24.41 223 ASP B O 16
ATOM 26886 N N . GLU B 1 24 ? 11.986 5.951 0.591 1.00 61.21 224 GLU B N 16
ATOM 26887 C CA . GLU B 1 24 ? 11.231 5.193 1.595 1.00 73.21 224 GLU B CA 16
ATOM 26888 C C . GLU B 1 24 ? 11.067 3.716 1.186 1.00 75.40 224 GLU B C 16
ATOM 26889 O O . GLU B 1 24 ? 11.142 2.819 2.028 1.00 3.34 224 GLU B O 16
ATOM 26901 N N . ILE B 1 25 ? 10.858 3.466 -0.107 1.00 2.30 225 ILE B N 16
ATOM 26902 C CA . ILE B 1 25 ? 10.820 2.090 -0.630 1.00 70.43 225 ILE B CA 16
ATOM 26903 C C . ILE B 1 25 ? 12.204 1.425 -0.522 1.00 52.32 225 ILE B C 16
ATOM 26904 O O . ILE B 1 25 ? 12.322 0.249 -0.174 1.00 15.40 225 ILE B O 16
ATOM 26920 N N . GLU B 1 26 ? 13.247 2.197 -0.811 1.00 72.34 226 GLU B N 16
ATOM 26921 C CA . GLU B 1 26 ? 14.630 1.718 -0.730 1.00 44.22 226 GLU B CA 16
ATOM 26922 C C . GLU B 1 26 ? 14.995 1.338 0.716 1.00 61.00 226 GLU B C 16
ATOM 26923 O O . GLU B 1 26 ? 15.762 0.400 0.953 1.00 21.15 226 GLU B O 16
ATOM 26935 N N . ALA B 1 27 ? 14.444 2.076 1.680 1.00 11.34 227 ALA B N 16
ATOM 26936 C CA . ALA B 1 27 ? 14.576 1.726 3.100 1.00 62.32 227 ALA B CA 16
ATOM 26937 C C . ALA B 1 27 ? 13.752 0.471 3.435 1.00 0.45 227 ALA B C 16
ATOM 26938 O O . ALA B 1 27 ? 14.200 -0.408 4.175 1.00 64.13 227 ALA B O 16
ATOM 26945 N N . LEU B 1 28 ? 12.546 0.392 2.872 1.00 55.02 228 LEU B N 16
ATOM 26946 C CA . LEU B 1 28 ? 11.665 -0.772 3.050 1.00 11.35 228 LEU B CA 16
ATOM 26947 C C . LEU B 1 28 ? 12.358 -2.076 2.613 1.00 22.22 228 LEU B C 16
ATOM 26948 O O . LEU B 1 28 ? 12.485 -3.017 3.395 1.00 30.03 228 LEU B O 16
ATOM 26964 N N . LYS B 1 29 ? 12.825 -2.113 1.365 1.00 13.11 229 LYS B N 16
ATOM 26965 C CA . LYS B 1 29 ? 13.490 -3.305 0.812 1.00 13.03 229 LYS B CA 16
ATOM 26966 C C . LYS B 1 29 ? 14.837 -3.600 1.503 1.00 61.31 229 LYS B C 16
ATOM 26967 O O . LYS B 1 29 ? 15.528 -4.558 1.153 1.00 41.14 229 LYS B O 16
ATOM 26986 N N . SER B 1 30 ? 15.212 -2.771 2.475 1.00 21.03 230 SER B N 16
ATOM 26987 C CA . SER B 1 30 ? 16.409 -3.019 3.290 1.00 45.34 230 SER B CA 16
ATOM 26988 C C . SER B 1 30 ? 16.072 -3.861 4.529 1.00 4.30 230 SER B C 16
ATOM 26989 O O . SER B 1 30 ? 16.909 -4.612 5.032 1.00 64.22 230 SER B O 16
ATOM 26997 N N . ARG B 1 31 ? 14.832 -3.739 5.008 1.00 3.01 231 ARG B N 16
ATOM 26998 C CA . ARG B 1 31 ? 14.386 -4.437 6.226 1.00 64.01 231 ARG B CA 16
ATOM 26999 C C . ARG B 1 31 ? 13.470 -5.634 5.914 1.00 22.23 231 ARG B C 16
ATOM 27000 O O . ARG B 1 31 ? 12.752 -6.120 6.791 1.00 12.52 231 ARG B O 16
ATOM 27021 N N . VAL B 1 32 ? 13.496 -6.108 4.672 1.00 5.15 232 VAL B N 16
ATOM 27022 C CA . VAL B 1 32 ? 12.673 -7.255 4.272 1.00 74.33 232 VAL B CA 16
ATOM 27023 C C . VAL B 1 32 ? 13.400 -8.591 4.518 1.00 12.14 232 VAL B C 16
ATOM 27024 O O . VAL B 1 32 ? 14.595 -8.722 4.233 1.00 31.22 232 VAL B O 16
ATOM 27037 N N . PRO B 1 33 ? 12.699 -9.593 5.084 1.00 53.41 233 PRO B N 16
ATOM 27038 C CA . PRO B 1 33 ? 13.250 -10.949 5.267 1.00 64.44 233 PRO B CA 16
ATOM 27039 C C . PRO B 1 33 ? 13.576 -11.632 3.929 1.00 22.22 233 PRO B C 16
ATOM 27040 O O . PRO B 1 33 ? 12.939 -11.362 2.911 1.00 54.14 233 PRO B O 16
ATOM 27051 N N . ALA B 1 34 ? 14.553 -12.536 3.944 1.00 65.22 234 ALA B N 16
ATOM 27052 C CA . ALA B 1 34 ? 15.024 -13.205 2.721 1.00 44.02 234 ALA B CA 16
ATOM 27053 C C . ALA B 1 34 ? 13.888 -13.903 1.943 1.00 73.04 234 ALA B C 16
ATOM 27054 O O . ALA B 1 34 ? 13.984 -14.100 0.730 1.00 72.25 234 ALA B O 16
ATOM 27061 N N . ASN B 1 35 ? 12.817 -14.279 2.641 1.00 64.41 235 ASN B N 16
ATOM 27062 C CA . ASN B 1 35 ? 11.695 -14.999 2.019 1.00 44.01 235 ASN B CA 16
ATOM 27063 C C . ASN B 1 35 ? 10.536 -14.063 1.619 1.00 51.50 235 ASN B C 16
ATOM 27064 O O . ASN B 1 35 ? 9.604 -14.482 0.922 1.00 1.31 235 ASN B O 16
ATOM 27075 N N . THR B 1 36 ? 10.598 -12.801 2.040 1.00 42.43 236 THR B N 16
ATOM 27076 C CA . THR B 1 36 ? 9.470 -11.868 1.861 1.00 42.14 236 THR B CA 16
ATOM 27077 C C . THR B 1 36 ? 9.833 -10.679 0.957 1.00 35.25 236 THR B C 16
ATOM 27078 O O . THR B 1 36 ? 10.658 -9.842 1.315 1.00 13.23 236 THR B O 16
ATOM 27089 N N . SER B 1 37 ? 9.197 -10.606 -0.214 1.00 44.31 237 SER B N 16
ATOM 27090 C CA . SER B 1 37 ? 9.423 -9.500 -1.162 1.00 32.14 237 SER B CA 16
ATOM 27091 C C . SER B 1 37 ? 8.527 -8.290 -0.841 1.00 74.12 237 SER B C 16
ATOM 27092 O O . SER B 1 37 ? 7.524 -8.417 -0.138 1.00 73.32 237 SER B O 16
ATOM 27100 N N . MET B 1 38 ? 8.881 -7.128 -1.392 1.00 63.22 238 MET B N 16
ATOM 27101 C CA . MET B 1 38 ? 8.173 -5.864 -1.108 1.00 44.43 238 MET B CA 16
ATOM 27102 C C . MET B 1 38 ? 6.656 -5.954 -1.377 1.00 74.22 238 MET B C 16
ATOM 27103 O O . MET B 1 38 ? 5.845 -5.608 -0.518 1.00 33.34 238 MET B O 16
ATOM 27117 N N . SER B 1 39 ? 6.282 -6.421 -2.572 1.00 32.31 239 SER B N 16
ATOM 27118 C CA . SER B 1 39 ? 4.863 -6.514 -2.970 1.00 44.10 239 SER B CA 16
ATOM 27119 C C . SER B 1 39 ? 4.054 -7.381 -1.993 1.00 51.32 239 SER B C 16
ATOM 27120 O O . SER B 1 39 ? 3.004 -6.967 -1.495 1.00 3.31 239 SER B O 16
ATOM 27128 N N . ALA B 1 40 ? 4.551 -8.586 -1.728 1.00 4.03 240 ALA B N 16
ATOM 27129 C CA . ALA B 1 40 ? 3.903 -9.510 -0.791 1.00 62.14 240 ALA B CA 16
ATOM 27130 C C . ALA B 1 40 ? 3.847 -8.928 0.629 1.00 74.23 240 ALA B C 16
ATOM 27131 O O . ALA B 1 40 ? 2.860 -9.104 1.350 1.00 25.25 240 ALA B O 16
ATOM 27138 N N . TYR B 1 41 ? 4.911 -8.229 1.018 1.00 15.24 241 TYR B N 16
ATOM 27139 C CA . TYR B 1 41 ? 5.009 -7.627 2.352 1.00 75.22 241 TYR B CA 16
ATOM 27140 C C . TYR B 1 41 ? 3.950 -6.530 2.551 1.00 33.24 241 TYR B C 16
ATOM 27141 O O . TYR B 1 41 ? 3.135 -6.604 3.474 1.00 42.51 241 TYR B O 16
ATOM 27159 N N . ILE B 1 42 ? 3.960 -5.524 1.673 1.00 25.11 242 ILE B N 16
ATOM 27160 C CA . ILE B 1 42 ? 2.983 -4.425 1.729 1.00 60.14 242 ILE B CA 16
ATOM 27161 C C . ILE B 1 42 ? 1.540 -4.952 1.700 1.00 63.14 242 ILE B C 16
ATOM 27162 O O . ILE B 1 42 ? 0.663 -4.434 2.398 1.00 30.32 242 ILE B O 16
ATOM 27178 N N . ARG B 1 43 ? 1.307 -5.995 0.903 1.00 44.42 243 ARG B N 16
ATOM 27179 C CA . ARG B 1 43 ? -0.026 -6.588 0.775 1.00 34.22 243 ARG B CA 16
ATOM 27180 C C . ARG B 1 43 ? -0.603 -7.001 2.137 1.00 73.41 243 ARG B C 16
ATOM 27181 O O . ARG B 1 43 ? -1.780 -6.771 2.413 1.00 52.34 243 ARG B O 16
ATOM 27202 N N . ARG B 1 44 ? 0.218 -7.611 2.991 1.00 55.34 244 ARG B N 16
ATOM 27203 C CA . ARG B 1 44 ? -0.262 -8.042 4.307 1.00 52.33 244 ARG B CA 16
ATOM 27204 C C . ARG B 1 44 ? -0.237 -6.884 5.321 1.00 73.23 244 ARG B C 16
ATOM 27205 O O . ARG B 1 44 ? -0.995 -6.887 6.287 1.00 0.42 244 ARG B O 16
ATOM 27226 N N . ILE B 1 45 ? 0.624 -5.887 5.091 1.00 4.03 245 ILE B N 16
ATOM 27227 C CA . ILE B 1 45 ? 0.683 -4.706 5.969 1.00 72.03 245 ILE B CA 16
ATOM 27228 C C . ILE B 1 45 ? -0.670 -3.981 6.016 1.00 32.54 245 ILE B C 16
ATOM 27229 O O . ILE B 1 45 ? -1.176 -3.651 7.092 1.00 40.45 245 ILE B O 16
ATOM 27245 N N . ILE B 1 46 ? -1.258 -3.735 4.845 1.00 43.52 246 ILE B N 16
ATOM 27246 C CA . ILE B 1 46 ? -2.587 -3.117 4.777 1.00 34.42 246 ILE B CA 16
ATOM 27247 C C . ILE B 1 46 ? -3.661 -4.044 5.374 1.00 74.22 246 ILE B C 16
ATOM 27248 O O . ILE B 1 46 ? -4.508 -3.600 6.148 1.00 42.21 246 ILE B O 16
ATOM 27264 N N . LEU B 1 47 ? -3.596 -5.335 5.035 1.00 2.15 247 LEU B N 16
ATOM 27265 C CA . LEU B 1 47 ? -4.516 -6.344 5.586 1.00 12.21 247 LEU B CA 16
ATOM 27266 C C . LEU B 1 47 ? -4.552 -6.286 7.122 1.00 2.54 247 LEU B C 16
ATOM 27267 O O . LEU B 1 47 ? -5.608 -6.081 7.728 1.00 32.11 247 LEU B O 16
ATOM 27283 N N . ASN B 1 48 ? -3.381 -6.433 7.738 1.00 11.22 248 ASN B N 16
ATOM 27284 C CA . ASN B 1 48 ? -3.248 -6.387 9.197 1.00 73.02 248 ASN B CA 16
ATOM 27285 C C . ASN B 1 48 ? -3.792 -5.077 9.790 1.00 53.14 248 ASN B C 16
ATOM 27286 O O . ASN B 1 48 ? -4.183 -5.032 10.956 1.00 50.00 248 ASN B O 16
ATOM 27297 N N . HIS B 1 49 ? -3.818 -4.010 8.987 1.00 11.54 249 HIS B N 16
ATOM 27298 C CA . HIS B 1 49 ? -4.310 -2.712 9.456 1.00 24.33 249 HIS B CA 16
ATOM 27299 C C . HIS B 1 49 ? -5.815 -2.538 9.170 1.00 72.54 249 HIS B C 16
ATOM 27300 O O . HIS B 1 49 ? -6.500 -1.794 9.870 1.00 52.44 249 HIS B O 16
ATOM 27315 N N . LEU B 1 50 ? -6.327 -3.221 8.145 1.00 74.41 250 LEU B N 16
ATOM 27316 C CA . LEU B 1 50 ? -7.769 -3.208 7.848 1.00 42.32 250 LEU B CA 16
ATOM 27317 C C . LEU B 1 50 ? -8.554 -3.973 8.924 1.00 33.23 250 LEU B C 16
ATOM 27318 O O . LEU B 1 50 ? -9.637 -3.555 9.334 1.00 20.42 250 LEU B O 16
ATOM 27334 N N . GLU B 1 51 ? -7.996 -5.092 9.381 1.00 12.43 251 GLU B N 16
ATOM 27335 C CA . GLU B 1 51 ? -8.564 -5.840 10.509 1.00 30.14 251 GLU B CA 16
ATOM 27336 C C . GLU B 1 51 ? -8.202 -5.180 11.851 1.00 23.34 251 GLU B C 16
ATOM 27337 O O . GLU B 1 51 ? -8.579 -5.666 12.920 1.00 42.20 251 GLU B O 16
ATOM 27349 N N . ASP B 1 52 ? -7.452 -4.082 11.785 1.00 21.14 252 ASP B N 16
ATOM 27350 C CA . ASP B 1 52 ? -7.044 -3.337 12.979 1.00 55.01 252 ASP B CA 16
ATOM 27351 C C . ASP B 1 52 ? -8.020 -2.176 13.257 1.00 2.55 252 ASP B C 16
ATOM 27352 O O . ASP B 1 52 ? -8.604 -2.088 14.337 1.00 61.14 252 ASP B O 16
ATOM 27361 N N . GLU B 1 53 ? -8.193 -1.289 12.272 1.00 72.33 253 GLU B N 16
ATOM 27362 C CA . GLU B 1 53 ? -9.166 -0.187 12.371 1.00 53.31 253 GLU B CA 16
ATOM 27363 C C . GLU B 1 53 ? -10.414 -0.470 11.508 1.00 70.42 253 GLU B C 16
ATOM 27364 O O . GLU B 1 53 ? -10.438 -0.049 10.330 1.00 38.19 253 GLU B O 16
ATOM 27377 N N . MET A 1 1 ? 21.297 17.035 0.782 1.00 72.00 1 MET A N 17
ATOM 27378 C CA . MET A 1 1 ? 20.583 15.760 0.501 1.00 50.41 1 MET A CA 17
ATOM 27379 C C . MET A 1 1 ? 20.746 15.347 -0.975 1.00 25.44 1 MET A C 17
ATOM 27380 O O . MET A 1 1 ? 20.475 16.132 -1.882 1.00 74.54 1 MET A O 17
ATOM 27396 N N . VAL A 1 2 ? 21.161 14.101 -1.205 1.00 31.14 2 VAL A N 17
ATOM 27397 C CA . VAL A 1 2 ? 21.545 13.633 -2.547 1.00 12.15 2 VAL A CA 17
ATOM 27398 C C . VAL A 1 2 ? 20.342 13.244 -3.442 1.00 33.21 2 VAL A C 17
ATOM 27399 O O . VAL A 1 2 ? 20.300 12.150 -4.007 1.00 25.25 2 VAL A O 17
ATOM 27412 N N . GLY A 1 3 ? 19.377 14.150 -3.589 1.00 30.04 3 GLY A N 17
ATOM 27413 C CA . GLY A 1 3 ? 18.261 13.913 -4.510 1.00 41.53 3 GLY A CA 17
ATOM 27414 C C . GLY A 1 3 ? 16.992 13.389 -3.839 1.00 63.43 3 GLY A C 17
ATOM 27415 O O . GLY A 1 3 ? 15.932 13.330 -4.467 1.00 21.22 3 GLY A O 17
ATOM 27419 N N . ARG A 1 4 ? 17.092 12.998 -2.571 1.00 15.03 4 ARG A N 17
ATOM 27420 C CA . ARG A 1 4 ? 15.919 12.545 -1.808 1.00 5.13 4 ARG A CA 17
ATOM 27421 C C . ARG A 1 4 ? 14.921 13.695 -1.561 1.00 41.01 4 ARG A C 17
ATOM 27422 O O . ARG A 1 4 ? 15.140 14.832 -1.989 1.00 11.33 4 ARG A O 17
ATOM 27443 N N . ARG A 1 5 ? 13.821 13.375 -0.877 1.00 34.12 5 ARG A N 17
ATOM 27444 C CA . ARG A 1 5 ? 12.775 14.352 -0.542 1.00 1.13 5 ARG A CA 17
ATOM 27445 C C . ARG A 1 5 ? 12.083 14.914 -1.799 1.00 63.24 5 ARG A C 17
ATOM 27446 O O . ARG A 1 5 ? 12.596 15.824 -2.459 1.00 15.41 5 ARG A O 17
ATOM 27467 N N . PRO A 1 6 ? 10.912 14.350 -2.157 1.00 50.30 6 PRO A N 17
ATOM 27468 C CA . PRO A 1 6 ? 10.117 14.796 -3.322 1.00 30.35 6 PRO A CA 17
ATOM 27469 C C . PRO A 1 6 ? 9.501 16.203 -3.153 1.00 51.53 6 PRO A C 17
ATOM 27470 O O . PRO A 1 6 ? 9.798 16.924 -2.196 1.00 60.02 6 PRO A O 17
ATOM 27481 N N . GLY A 1 7 ? 8.654 16.595 -4.108 1.00 25.23 7 GLY A N 17
ATOM 27482 C CA . GLY A 1 7 ? 7.999 17.902 -4.058 1.00 25.43 7 GLY A CA 17
ATOM 27483 C C . GLY A 1 7 ? 6.478 17.829 -3.882 1.00 61.42 7 GLY A C 17
ATOM 27484 O O . GLY A 1 7 ? 5.855 18.791 -3.424 1.00 41.31 7 GLY A O 17
ATOM 27488 N N . GLY A 1 8 ? 5.869 16.704 -4.255 1.00 63.43 8 GLY A N 17
ATOM 27489 C CA . GLY A 1 8 ? 4.420 16.556 -4.115 1.00 45.44 8 GLY A CA 17
ATOM 27490 C C . GLY A 1 8 ? 3.964 15.119 -3.883 1.00 13.13 8 GLY A C 17
ATOM 27491 O O . GLY A 1 8 ? 3.771 14.694 -2.743 1.00 11.41 8 GLY A O 17
ATOM 27495 N N . GLY A 1 9 ? 3.786 14.368 -4.968 1.00 23.31 9 GLY A N 17
ATOM 27496 C CA . GLY A 1 9 ? 3.284 13.005 -4.854 1.00 1.14 9 GLY A CA 17
ATOM 27497 C C . GLY A 1 9 ? 3.085 12.311 -6.201 1.00 50.43 9 GLY A C 17
ATOM 27498 O O . GLY A 1 9 ? 3.530 11.185 -6.387 1.00 15.55 9 GLY A O 17
ATOM 27502 N N . LEU A 1 10 ? 2.426 12.987 -7.143 1.00 72.22 10 LEU A N 17
ATOM 27503 C CA . LEU A 1 10 ? 2.090 12.384 -8.449 1.00 71.40 10 LEU A CA 17
ATOM 27504 C C . LEU A 1 10 ? 3.347 11.900 -9.204 1.00 61.12 10 LEU A C 17
ATOM 27505 O O . LEU A 1 10 ? 3.674 10.711 -9.184 1.00 65.41 10 LEU A O 17
ATOM 27521 N N . LYS A 1 11 ? 4.051 12.829 -9.853 1.00 32.42 11 LYS A N 17
ATOM 27522 C CA . LYS A 1 11 ? 5.308 12.518 -10.558 1.00 50.12 11 LYS A CA 17
ATOM 27523 C C . LYS A 1 11 ? 6.369 11.942 -9.604 1.00 65.23 11 LYS A C 17
ATOM 27524 O O . LYS A 1 11 ? 7.254 11.190 -10.013 1.00 71.43 11 LYS A O 17
ATOM 27543 N N . ASP A 1 12 ? 6.255 12.308 -8.336 1.00 63.22 12 ASP A N 17
ATOM 27544 C CA . ASP A 1 12 ? 7.265 12.008 -7.325 1.00 5.23 12 ASP A CA 17
ATOM 27545 C C . ASP A 1 12 ? 7.300 10.518 -6.926 1.00 55.24 12 ASP A C 17
ATOM 27546 O O . ASP A 1 12 ? 8.370 9.906 -6.869 1.00 22.53 12 ASP A O 17
ATOM 27555 N N . THR A 1 13 ? 6.133 9.945 -6.643 1.00 71.45 13 THR A N 17
ATOM 27556 C CA . THR A 1 13 ? 6.044 8.561 -6.145 1.00 42.45 13 THR A CA 17
ATOM 27557 C C . THR A 1 13 ? 6.312 7.525 -7.243 1.00 60.15 13 THR A C 17
ATOM 27558 O O . THR A 1 13 ? 6.118 7.789 -8.432 1.00 61.34 13 THR A O 17
ATOM 27569 N N . LYS A 1 14 ? 6.758 6.339 -6.828 1.00 31.15 14 LYS A N 17
ATOM 27570 C CA . LYS A 1 14 ? 7.014 5.232 -7.755 1.00 0.11 14 LYS A CA 17
ATOM 27571 C C . LYS A 1 14 ? 5.876 4.193 -7.693 1.00 14.02 14 LYS A C 17
ATOM 27572 O O . LYS A 1 14 ? 5.378 3.875 -6.609 1.00 43.21 14 LYS A O 17
ATOM 27591 N N . PRO A 1 15 ? 5.447 3.655 -8.855 1.00 63.34 15 PRO A N 17
ATOM 27592 C CA . PRO A 1 15 ? 4.343 2.677 -8.928 1.00 24.11 15 PRO A CA 17
ATOM 27593 C C . PRO A 1 15 ? 4.704 1.283 -8.370 1.00 55.13 15 PRO A C 17
ATOM 27594 O O . PRO A 1 15 ? 5.745 0.711 -8.703 1.00 43.42 15 PRO A O 17
ATOM 27605 N N . VAL A 1 16 ? 3.822 0.744 -7.527 1.00 21.03 16 VAL A N 17
ATOM 27606 C CA . VAL A 1 16 ? 3.965 -0.616 -6.991 1.00 63.24 16 VAL A CA 17
ATOM 27607 C C . VAL A 1 16 ? 2.589 -1.300 -6.869 1.00 23.45 16 VAL A C 17
ATOM 27608 O O . VAL A 1 16 ? 1.645 -0.734 -6.317 1.00 75.22 16 VAL A O 17
ATOM 27621 N N . VAL A 1 17 ? 2.475 -2.517 -7.400 1.00 23.13 17 VAL A N 17
ATOM 27622 C CA . VAL A 1 17 ? 1.189 -3.226 -7.438 1.00 71.02 17 VAL A CA 17
ATOM 27623 C C . VAL A 1 17 ? 0.997 -4.141 -6.218 1.00 1.31 17 VAL A C 17
ATOM 27624 O O . VAL A 1 17 ? 1.687 -5.153 -6.065 1.00 52.43 17 VAL A O 17
ATOM 27637 N N . VAL A 1 18 ? 0.043 -3.789 -5.362 1.00 23.10 18 VAL A N 17
ATOM 27638 C CA . VAL A 1 18 ? -0.270 -4.583 -4.171 1.00 53.32 18 VAL A CA 17
ATOM 27639 C C . VAL A 1 18 ? -1.537 -5.427 -4.389 1.00 71.12 18 VAL A C 17
ATOM 27640 O O . VAL A 1 18 ? -2.415 -5.061 -5.171 1.00 0.53 18 VAL A O 17
ATOM 27653 N N . ARG A 1 19 ? -1.626 -6.563 -3.702 1.00 64.21 19 ARG A N 17
ATOM 27654 C CA . ARG A 1 19 ? -2.762 -7.479 -3.852 1.00 74.31 19 ARG A CA 17
ATOM 27655 C C . ARG A 1 19 ? -3.596 -7.570 -2.559 1.00 74.54 19 ARG A C 17
ATOM 27656 O O . ARG A 1 19 ? -3.084 -7.951 -1.506 1.00 70.21 19 ARG A O 17
ATOM 27677 N N . LEU A 1 20 ? -4.885 -7.220 -2.649 1.00 13.41 20 LEU A N 17
ATOM 27678 C CA . LEU A 1 20 ? -5.790 -7.247 -1.486 1.00 24.01 20 LEU A CA 17
ATOM 27679 C C . LEU A 1 20 ? -7.059 -8.075 -1.780 1.00 34.10 20 LEU A C 17
ATOM 27680 O O . LEU A 1 20 ? -7.483 -8.187 -2.930 1.00 4.25 20 LEU A O 17
ATOM 27696 N N . TYR A 1 21 ? -7.663 -8.648 -0.737 1.00 0.53 21 TYR A N 17
ATOM 27697 C CA . TYR A 1 21 ? -8.824 -9.541 -0.894 1.00 50.44 21 TYR A CA 17
ATOM 27698 C C . TYR A 1 21 ? -10.116 -8.776 -1.247 1.00 22.43 21 TYR A C 17
ATOM 27699 O O . TYR A 1 21 ? -10.464 -7.794 -0.589 1.00 62.03 21 TYR A O 17
ATOM 27717 N N . PRO A 1 22 ? -10.859 -9.239 -2.281 1.00 52.33 22 PRO A N 17
ATOM 27718 C CA . PRO A 1 22 ? -12.114 -8.588 -2.728 1.00 25.41 22 PRO A CA 17
ATOM 27719 C C . PRO A 1 22 ? -13.125 -8.375 -1.590 1.00 43.41 22 PRO A C 17
ATOM 27720 O O . PRO A 1 22 ? -13.698 -7.293 -1.447 1.00 64.30 22 PRO A O 17
ATOM 27731 N N . ASP A 1 23 ? -13.318 -9.419 -0.778 1.00 70.12 23 ASP A N 17
ATOM 27732 C CA . ASP A 1 23 ? -14.236 -9.380 0.373 1.00 60.04 23 ASP A CA 17
ATOM 27733 C C . ASP A 1 23 ? -14.009 -8.128 1.240 1.00 20.12 23 ASP A C 17
ATOM 27734 O O . ASP A 1 23 ? -14.950 -7.551 1.787 1.00 44.51 23 ASP A O 17
ATOM 27743 N N . GLU A 1 24 ? -12.751 -7.712 1.347 1.00 40.43 24 GLU A N 17
ATOM 27744 C CA . GLU A 1 24 ? -12.379 -6.549 2.157 1.00 3.40 24 GLU A CA 17
ATOM 27745 C C . GLU A 1 24 ? -12.308 -5.262 1.311 1.00 62.31 24 GLU A C 17
ATOM 27746 O O . GLU A 1 24 ? -12.549 -4.164 1.815 1.00 0.32 24 GLU A O 17
ATOM 27758 N N . ILE A 1 25 ? -11.988 -5.402 0.023 1.00 33.31 25 ILE A N 17
ATOM 27759 C CA . ILE A 1 25 ? -11.971 -4.256 -0.902 1.00 54.12 25 ILE A CA 17
ATOM 27760 C C . ILE A 1 25 ? -13.374 -3.644 -1.061 1.00 72.20 25 ILE A C 17
ATOM 27761 O O . ILE A 1 25 ? -13.524 -2.423 -1.154 1.00 41.54 25 ILE A O 17
ATOM 27777 N N . GLU A 1 26 ? -14.399 -4.500 -1.079 1.00 70.20 26 GLU A N 17
ATOM 27778 C CA . GLU A 1 26 ? -15.794 -4.046 -1.171 1.00 21.22 26 GLU A CA 17
ATOM 27779 C C . GLU A 1 26 ? -16.130 -3.089 -0.012 1.00 33.31 26 GLU A C 17
ATOM 27780 O O . GLU A 1 26 ? -16.824 -2.089 -0.192 1.00 62.14 26 GLU A O 17
ATOM 27792 N N . ALA A 1 27 ? -15.617 -3.400 1.177 1.00 54.02 27 ALA A N 17
ATOM 27793 C CA . ALA A 1 27 ? -15.781 -2.530 2.348 1.00 54.40 27 ALA A CA 17
ATOM 27794 C C . ALA A 1 27 ? -14.835 -1.317 2.280 1.00 63.02 27 ALA A C 17
ATOM 27795 O O . ALA A 1 27 ? -15.181 -0.213 2.705 1.00 23.03 27 ALA A O 17
ATOM 27802 N N . LEU A 1 28 ? -13.641 -1.532 1.731 1.00 24.35 28 LEU A N 17
ATOM 27803 C CA . LEU A 1 28 ? -12.639 -0.466 1.586 1.00 24.13 28 LEU A CA 17
ATOM 27804 C C . LEU A 1 28 ? -13.207 0.747 0.830 1.00 62.15 28 LEU A C 17
ATOM 27805 O O . LEU A 1 28 ? -12.971 1.895 1.206 1.00 51.43 28 LEU A O 17
ATOM 27821 N N . LYS A 1 29 ? -13.975 0.485 -0.226 1.00 63.24 29 LYS A N 17
ATOM 27822 C CA . LYS A 1 29 ? -14.577 1.555 -1.035 1.00 40.31 29 LYS A CA 17
ATOM 27823 C C . LYS A 1 29 ? -15.843 2.150 -0.381 1.00 71.14 29 LYS A C 17
ATOM 27824 O O . LYS A 1 29 ? -16.620 2.850 -1.034 1.00 41.43 29 LYS A O 17
ATOM 27843 N N . SER A 1 30 ? -16.054 1.857 0.901 1.00 33.55 30 SER A N 17
ATOM 27844 C CA . SER A 1 30 ? -17.139 2.484 1.677 1.00 61.20 30 SER A CA 17
ATOM 27845 C C . SER A 1 30 ? -16.577 3.568 2.606 1.00 42.43 30 SER A C 17
ATOM 27846 O O . SER A 1 30 ? -17.149 4.648 2.749 1.00 64.24 30 SER A O 17
ATOM 27854 N N . ARG A 1 31 ? -15.437 3.262 3.217 1.00 20.13 31 ARG A N 17
ATOM 27855 C CA . ARG A 1 31 ? -14.759 4.172 4.156 1.00 31.01 31 ARG A CA 17
ATOM 27856 C C . ARG A 1 31 ? -14.029 5.333 3.447 1.00 44.03 31 ARG A C 17
ATOM 27857 O O . ARG A 1 31 ? -13.749 6.363 4.063 1.00 3.12 31 ARG A O 17
ATOM 27878 N N . VAL A 1 32 ? -13.707 5.165 2.165 1.00 33.21 32 VAL A N 17
ATOM 27879 C CA . VAL A 1 32 ? -12.976 6.200 1.414 1.00 23.12 32 VAL A CA 17
ATOM 27880 C C . VAL A 1 32 ? -13.875 7.403 1.047 1.00 73.43 32 VAL A C 17
ATOM 27881 O O . VAL A 1 32 ? -15.010 7.228 0.595 1.00 25.52 32 VAL A O 17
ATOM 27894 N N . PRO A 1 33 ? -13.392 8.644 1.275 1.00 11.13 33 PRO A N 17
ATOM 27895 C CA . PRO A 1 33 ? -14.105 9.876 0.874 1.00 40.33 33 PRO A CA 17
ATOM 27896 C C . PRO A 1 33 ? -14.071 10.135 -0.650 1.00 54.40 33 PRO A C 17
ATOM 27897 O O . PRO A 1 33 ? -13.474 9.373 -1.414 1.00 32.12 33 PRO A O 17
ATOM 27908 N N . ALA A 1 34 ? -14.709 11.229 -1.078 1.00 75.32 34 ALA A N 17
ATOM 27909 C CA . ALA A 1 34 ? -14.755 11.606 -2.501 1.00 2.04 34 ALA A CA 17
ATOM 27910 C C . ALA A 1 34 ? -13.363 11.982 -3.032 1.00 55.52 34 ALA A C 17
ATOM 27911 O O . ALA A 1 34 ? -12.933 11.501 -4.083 1.00 33.02 34 ALA A O 17
ATOM 27918 N N . ASN A 1 35 ? -12.665 12.851 -2.302 1.00 63.14 35 ASN A N 17
ATOM 27919 C CA . ASN A 1 35 ? -11.302 13.243 -2.670 1.00 62.13 35 ASN A CA 17
ATOM 27920 C C . ASN A 1 35 ? -10.326 12.063 -2.519 1.00 20.32 35 ASN A C 17
ATOM 27921 O O . ASN A 1 35 ? -9.861 11.498 -3.510 1.00 62.32 35 ASN A O 17
ATOM 27932 N N . THR A 1 36 ? -10.035 11.680 -1.278 1.00 54.52 36 THR A N 17
ATOM 27933 C CA . THR A 1 36 ? -9.139 10.548 -1.009 1.00 32.23 36 THR A CA 17
ATOM 27934 C C . THR A 1 36 ? -9.801 9.213 -1.391 1.00 71.14 36 THR A C 17
ATOM 27935 O O . THR A 1 36 ? -10.441 8.567 -0.564 1.00 61.43 36 THR A O 17
ATOM 27946 N N . SER A 1 37 ? -9.665 8.822 -2.660 1.00 20.01 37 SER A N 17
ATOM 27947 C CA . SER A 1 37 ? -10.264 7.573 -3.160 1.00 12.44 37 SER A CA 17
ATOM 27948 C C . SER A 1 37 ? -9.432 6.342 -2.764 1.00 62.13 37 SER A C 17
ATOM 27949 O O . SER A 1 37 ? -8.447 6.457 -2.040 1.00 20.45 37 SER A O 17
ATOM 27957 N N . MET A 1 38 ? -9.833 5.166 -3.257 1.00 42.12 38 MET A N 17
ATOM 27958 C CA . MET A 1 38 ? -9.221 3.887 -2.855 1.00 45.43 38 MET A CA 17
ATOM 27959 C C . MET A 1 38 ? -7.680 3.880 -2.959 1.00 24.32 38 MET A C 17
ATOM 27960 O O . MET A 1 38 ? -6.987 3.671 -1.960 1.00 52.52 38 MET A O 17
ATOM 27974 N N . SER A 1 39 ? -7.147 4.103 -4.161 1.00 51.33 39 SER A N 17
ATOM 27975 C CA . SER A 1 39 ? -5.688 4.053 -4.384 1.00 41.43 39 SER A CA 17
ATOM 27976 C C . SER A 1 39 ? -4.945 5.118 -3.560 1.00 51.24 39 SER A C 17
ATOM 27977 O O . SER A 1 39 ? -3.900 4.841 -2.967 1.00 13.04 39 SER A O 17
ATOM 27985 N N . ALA A 1 40 ? -5.487 6.335 -3.522 1.00 72.44 40 ALA A N 17
ATOM 27986 C CA . ALA A 1 40 ? -4.917 7.409 -2.696 1.00 33.53 40 ALA A CA 17
ATOM 27987 C C . ALA A 1 40 ? -5.005 7.071 -1.197 1.00 22.44 40 ALA A C 17
ATOM 27988 O O . ALA A 1 40 ? -4.143 7.457 -0.404 1.00 22.44 40 ALA A O 17
ATOM 27995 N N . TYR A 1 41 ? -6.049 6.335 -0.823 1.00 34.00 41 TYR A N 17
ATOM 27996 C CA . TYR A 1 41 ? -6.271 5.937 0.569 1.00 21.34 41 TYR A CA 17
ATOM 27997 C C . TYR A 1 41 ? -5.219 4.914 1.018 1.00 32.11 41 TYR A C 17
ATOM 27998 O O . TYR A 1 41 ? -4.679 5.006 2.117 1.00 10.03 41 TYR A O 17
ATOM 28016 N N . ILE A 1 42 ? -4.926 3.943 0.157 1.00 34.52 42 ILE A N 17
ATOM 28017 C CA . ILE A 1 42 ? -3.852 2.979 0.426 1.00 64.11 42 ILE A CA 17
ATOM 28018 C C . ILE A 1 42 ? -2.494 3.698 0.533 1.00 44.34 42 ILE A C 17
ATOM 28019 O O . ILE A 1 42 ? -1.625 3.309 1.315 1.00 62.13 42 ILE A O 17
ATOM 28035 N N . ARG A 1 43 ? -2.337 4.766 -0.251 1.00 62.45 43 ARG A N 17
ATOM 28036 C CA . ARG A 1 43 ? -1.103 5.561 -0.255 1.00 30.53 43 ARG A CA 17
ATOM 28037 C C . ARG A 1 43 ? -0.827 6.190 1.125 1.00 41.11 43 ARG A C 17
ATOM 28038 O O . ARG A 1 43 ? 0.292 6.121 1.636 1.00 22.12 43 ARG A O 17
ATOM 28059 N N . ARG A 1 44 ? -1.850 6.799 1.730 1.00 73.40 44 ARG A N 17
ATOM 28060 C CA . ARG A 1 44 ? -1.708 7.385 3.071 1.00 13.34 44 ARG A CA 17
ATOM 28061 C C . ARG A 1 44 ? -1.548 6.299 4.154 1.00 51.33 44 ARG A C 17
ATOM 28062 O O . ARG A 1 44 ? -0.911 6.531 5.184 1.00 40.43 44 ARG A O 17
ATOM 28083 N N . ILE A 1 45 ? -2.130 5.116 3.926 1.00 11.14 45 ILE A N 17
ATOM 28084 C CA . ILE A 1 45 ? -1.977 3.992 4.863 1.00 32.21 45 ILE A CA 17
ATOM 28085 C C . ILE A 1 45 ? -0.507 3.555 4.978 1.00 24.52 45 ILE A C 17
ATOM 28086 O O . ILE A 1 45 ? 0.037 3.443 6.081 1.00 54.40 45 ILE A O 17
ATOM 28102 N N . ILE A 1 46 ? 0.133 3.306 3.836 1.00 3.14 46 ILE A N 17
ATOM 28103 C CA . ILE A 1 46 ? 1.548 2.921 3.823 1.00 4.34 46 ILE A CA 17
ATOM 28104 C C . ILE A 1 46 ? 2.455 4.094 4.242 1.00 72.41 46 ILE A C 17
ATOM 28105 O O . ILE A 1 46 ? 3.448 3.895 4.939 1.00 62.04 46 ILE A O 17
ATOM 28121 N N . LEU A 1 47 ? 2.091 5.315 3.840 1.00 51.30 47 LEU A N 17
ATOM 28122 C CA . LEU A 1 47 ? 2.847 6.523 4.216 1.00 21.11 47 LEU A CA 17
ATOM 28123 C C . LEU A 1 47 ? 2.996 6.647 5.742 1.00 43.13 47 LEU A C 17
ATOM 28124 O O . LEU A 1 47 ? 4.109 6.623 6.278 1.00 64.23 47 LEU A O 17
ATOM 28140 N N . ASN A 1 48 ? 1.866 6.758 6.439 1.00 60.31 48 ASN A N 17
ATOM 28141 C CA . ASN A 1 48 ? 1.861 6.875 7.903 1.00 3.31 48 ASN A CA 17
ATOM 28142 C C . ASN A 1 48 ? 2.564 5.678 8.572 1.00 74.24 48 ASN A C 17
ATOM 28143 O O . ASN A 1 48 ? 3.070 5.786 9.691 1.00 61.24 48 ASN A O 17
ATOM 28154 N N . HIS A 1 49 ? 2.596 4.542 7.874 1.00 10.14 49 HIS A N 17
ATOM 28155 C CA . HIS A 1 49 ? 3.254 3.332 8.380 1.00 32.51 49 HIS A CA 17
ATOM 28156 C C . HIS A 1 49 ? 4.786 3.432 8.235 1.00 25.24 49 HIS A C 17
ATOM 28157 O O . HIS A 1 49 ? 5.532 3.041 9.136 1.00 53.24 49 HIS A O 17
ATOM 28172 N N . LEU A 1 50 ? 5.247 3.956 7.098 1.00 12.53 50 LEU A N 17
ATOM 28173 C CA . LEU A 1 50 ? 6.687 4.092 6.827 1.00 63.23 50 LEU A CA 17
ATOM 28174 C C . LEU A 1 50 ? 7.346 5.136 7.741 1.00 3.10 50 LEU A C 17
ATOM 28175 O O . LEU A 1 50 ? 8.485 4.956 8.176 1.00 31.31 50 LEU A O 17
ATOM 28191 N N . GLU A 1 51 ? 6.634 6.225 8.032 1.00 53.15 51 GLU A N 17
ATOM 28192 C CA . GLU A 1 51 ? 7.143 7.250 8.957 1.00 22.11 51 GLU A CA 17
ATOM 28193 C C . GLU A 1 51 ? 6.928 6.837 10.426 1.00 34.24 51 GLU A C 17
ATOM 28194 O O . GLU A 1 51 ? 7.233 7.593 11.353 1.00 42.13 51 GLU A O 17
ATOM 28206 N N . ASP A 1 52 ? 6.381 5.639 10.628 1.00 63.35 52 ASP A N 17
ATOM 28207 C CA . ASP A 1 52 ? 6.262 5.046 11.963 1.00 11.14 52 ASP A CA 17
ATOM 28208 C C . ASP A 1 52 ? 7.451 4.105 12.227 1.00 13.03 52 ASP A C 17
ATOM 28209 O O . ASP A 1 52 ? 8.183 4.265 13.204 1.00 73.34 52 ASP A O 17
ATOM 28218 N N . GLU A 1 53 ? 7.640 3.128 11.337 1.00 0.42 53 GLU A N 17
ATOM 28219 C CA . GLU A 1 53 ? 8.784 2.213 11.423 1.00 2.30 53 GLU A CA 17
ATOM 28220 C C . GLU A 1 53 ? 9.982 2.746 10.626 1.00 54.03 53 GLU A C 17
ATOM 28221 O O . GLU A 1 53 ? 11.036 2.103 10.561 1.00 72.23 53 GLU A O 17
ATOM 28233 N N . MET B 1 1 ? -23.934 -10.859 -4.292 1.00 14.41 201 MET B N 17
ATOM 28234 C CA . MET B 1 1 ? -22.617 -10.316 -3.955 1.00 11.21 201 MET B CA 17
ATOM 28235 C C . MET B 1 1 ? -21.889 -9.794 -5.203 1.00 12.31 201 MET B C 17
ATOM 28236 O O . MET B 1 1 ? -22.001 -10.368 -6.287 1.00 62.35 201 MET B O 17
ATOM 28250 N N . VAL B 1 2 ? -21.144 -8.700 -5.055 1.00 25.24 202 VAL B N 17
ATOM 28251 C CA . VAL B 1 2 ? -20.367 -8.151 -6.174 1.00 11.15 202 VAL B CA 17
ATOM 28252 C C . VAL B 1 2 ? -18.861 -8.441 -6.014 1.00 41.55 202 VAL B C 17
ATOM 28253 O O . VAL B 1 2 ? -18.219 -8.944 -6.940 1.00 30.23 202 VAL B O 17
ATOM 28266 N N . GLY B 1 3 ? -18.307 -8.151 -4.836 1.00 13.32 203 GLY B N 17
ATOM 28267 C CA . GLY B 1 3 ? -16.891 -8.413 -4.576 1.00 15.01 203 GLY B CA 17
ATOM 28268 C C . GLY B 1 3 ? -16.672 -9.320 -3.369 1.00 55.10 203 GLY B C 17
ATOM 28269 O O . GLY B 1 3 ? -16.016 -8.937 -2.402 1.00 12.24 203 GLY B O 17
ATOM 28273 N N . ARG B 1 4 ? -17.212 -10.537 -3.430 1.00 13.35 204 ARG B N 17
ATOM 28274 C CA . ARG B 1 4 ? -17.144 -11.476 -2.301 1.00 22.23 204 ARG B CA 17
ATOM 28275 C C . ARG B 1 4 ? -16.689 -12.876 -2.742 1.00 51.54 204 ARG B C 17
ATOM 28276 O O . ARG B 1 4 ? -16.949 -13.298 -3.869 1.00 31.41 204 ARG B O 17
ATOM 28297 N N . ARG B 1 5 ? -16.011 -13.577 -1.828 1.00 43.32 205 ARG B N 17
ATOM 28298 C CA . ARG B 1 5 ? -15.549 -14.961 -2.039 1.00 13.51 205 ARG B CA 17
ATOM 28299 C C . ARG B 1 5 ? -14.767 -15.116 -3.365 1.00 44.34 205 ARG B C 17
ATOM 28300 O O . ARG B 1 5 ? -15.342 -15.452 -4.402 1.00 14.22 205 ARG B O 17
ATOM 28321 N N . PRO B 1 6 ? -13.444 -14.844 -3.343 1.00 33.35 206 PRO B N 17
ATOM 28322 C CA . PRO B 1 6 ? -12.580 -14.987 -4.532 1.00 4.31 206 PRO B CA 17
ATOM 28323 C C . PRO B 1 6 ? -12.306 -16.456 -4.922 1.00 74.31 206 PRO B C 17
ATOM 28324 O O . PRO B 1 6 ? -12.424 -16.824 -6.092 1.00 51.20 206 PRO B O 17
ATOM 28335 N N . GLY B 1 7 ? -11.937 -17.288 -3.944 1.00 40.30 207 GLY B N 17
ATOM 28336 C CA . GLY B 1 7 ? -11.690 -18.707 -4.206 1.00 65.02 207 GLY B CA 17
ATOM 28337 C C . GLY B 1 7 ? -10.268 -19.027 -4.686 1.00 3.33 207 GLY B C 17
ATOM 28338 O O . GLY B 1 7 ? -9.844 -18.584 -5.758 1.00 45.02 207 GLY B O 17
ATOM 28342 N N . GLY B 1 8 ? -9.533 -19.812 -3.893 1.00 60.21 208 GLY B N 17
ATOM 28343 C CA . GLY B 1 8 ? -8.206 -20.277 -4.303 1.00 42.34 208 GLY B CA 17
ATOM 28344 C C . GLY B 1 8 ? -7.058 -19.409 -3.791 1.00 13.43 208 GLY B C 17
ATOM 28345 O O . GLY B 1 8 ? -7.225 -18.621 -2.861 1.00 74.34 208 GLY B O 17
ATOM 28349 N N . GLY B 1 9 ? -5.881 -19.565 -4.400 1.00 25.05 209 GLY B N 17
ATOM 28350 C CA . GLY B 1 9 ? -4.703 -18.797 -3.995 1.00 72.41 209 GLY B CA 17
ATOM 28351 C C . GLY B 1 9 ? -4.069 -18.003 -5.139 1.00 70.45 209 GLY B C 17
ATOM 28352 O O . GLY B 1 9 ? -2.944 -17.512 -5.012 1.00 73.23 209 GLY B O 17
ATOM 28356 N N . LEU B 1 10 ? -4.779 -17.885 -6.261 1.00 44.44 210 LEU B N 17
ATOM 28357 C CA . LEU B 1 10 ? -4.302 -17.091 -7.405 1.00 72.12 210 LEU B CA 17
ATOM 28358 C C . LEU B 1 10 ? -5.136 -15.810 -7.577 1.00 41.50 210 LEU B C 17
ATOM 28359 O O . LEU B 1 10 ? -4.603 -14.697 -7.550 1.00 54.02 210 LEU B O 17
ATOM 28375 N N . LYS B 1 11 ? -6.447 -15.980 -7.764 1.00 42.21 211 LYS B N 17
ATOM 28376 C CA . LYS B 1 11 ? -7.380 -14.849 -7.866 1.00 34.41 211 LYS B CA 17
ATOM 28377 C C . LYS B 1 11 ? -8.005 -14.527 -6.500 1.00 64.44 211 LYS B C 17
ATOM 28378 O O . LYS B 1 11 ? -9.085 -13.939 -6.417 1.00 41.32 211 LYS B O 17
ATOM 28397 N N . ASP B 1 12 ? -7.292 -14.895 -5.435 1.00 2.41 212 ASP B N 17
ATOM 28398 C CA . ASP B 1 12 ? -7.719 -14.622 -4.060 1.00 32.32 212 ASP B CA 17
ATOM 28399 C C . ASP B 1 12 ? -7.675 -13.117 -3.761 1.00 43.32 212 ASP B C 17
ATOM 28400 O O . ASP B 1 12 ? -8.364 -12.620 -2.868 1.00 15.31 212 ASP B O 17
ATOM 28409 N N . THR B 1 13 ? -6.855 -12.402 -4.525 1.00 4.42 213 THR B N 17
ATOM 28410 C CA . THR B 1 13 ? -6.638 -10.968 -4.324 1.00 63.11 213 THR B CA 17
ATOM 28411 C C . THR B 1 13 ? -6.719 -10.183 -5.645 1.00 42.14 213 THR B C 17
ATOM 28412 O O . THR B 1 13 ? -6.287 -10.662 -6.698 1.00 24.44 213 THR B O 17
ATOM 28423 N N . LYS B 1 14 ? -7.287 -8.975 -5.580 1.00 14.05 214 LYS B N 17
ATOM 28424 C CA . LYS B 1 14 ? -7.354 -8.074 -6.738 1.00 41.32 214 LYS B CA 17
ATOM 28425 C C . LYS B 1 14 ? -6.123 -7.148 -6.780 1.00 24.32 214 LYS B C 17
ATOM 28426 O O . LYS B 1 14 ? -5.955 -6.292 -5.907 1.00 35.21 214 LYS B O 17
ATOM 28445 N N . PRO B 1 15 ? -5.231 -7.322 -7.779 1.00 61.20 215 PRO B N 17
ATOM 28446 C CA . PRO B 1 15 ? -4.044 -6.460 -7.946 1.00 4.13 215 PRO B CA 17
ATOM 28447 C C . PRO B 1 15 ? -4.401 -4.989 -8.237 1.00 31.41 215 PRO B C 17
ATOM 28448 O O . PRO B 1 15 ? -5.040 -4.680 -9.247 1.00 73.42 215 PRO B O 17
ATOM 28459 N N . VAL B 1 16 ? -3.990 -4.095 -7.338 1.00 45.24 216 VAL B N 17
ATOM 28460 C CA . VAL B 1 16 ? -4.184 -2.648 -7.510 1.00 45.23 216 VAL B CA 17
ATOM 28461 C C . VAL B 1 16 ? -2.839 -1.900 -7.412 1.00 71.12 216 VAL B C 17
ATOM 28462 O O . VAL B 1 16 ? -1.995 -2.221 -6.573 1.00 13.01 216 VAL B O 17
ATOM 28475 N N . VAL B 1 17 ? -2.635 -0.907 -8.277 1.00 75.24 217 VAL B N 17
ATOM 28476 C CA . VAL B 1 17 ? -1.354 -0.187 -8.329 1.00 75.12 217 VAL B CA 17
ATOM 28477 C C . VAL B 1 17 ? -1.336 1.062 -7.426 1.00 64.23 217 VAL B C 17
ATOM 28478 O O . VAL B 1 17 ? -1.929 2.098 -7.743 1.00 22.51 217 VAL B O 17
ATOM 28491 N N . VAL B 1 18 ? -0.643 0.951 -6.296 1.00 34.02 218 VAL B N 17
ATOM 28492 C CA . VAL B 1 18 ? -0.456 2.076 -5.371 1.00 74.32 218 VAL B CA 17
ATOM 28493 C C . VAL B 1 18 ? 0.924 2.722 -5.607 1.00 14.21 218 VAL B C 17
ATOM 28494 O O . VAL B 1 18 ? 1.752 2.168 -6.326 1.00 61.35 218 VAL B O 17
ATOM 28507 N N . ARG B 1 19 ? 1.173 3.897 -5.035 1.00 75.14 219 ARG B N 17
ATOM 28508 C CA . ARG B 1 19 ? 2.446 4.600 -5.253 1.00 3.14 219 ARG B CA 17
ATOM 28509 C C . ARG B 1 19 ? 3.030 5.152 -3.939 1.00 25.00 219 ARG B C 17
ATOM 28510 O O . ARG B 1 19 ? 2.319 5.773 -3.150 1.00 42.25 219 ARG B O 17
ATOM 28531 N N . LEU B 1 20 ? 4.329 4.928 -3.720 1.00 24.41 220 LEU B N 17
ATOM 28532 C CA . LEU B 1 20 ? 5.016 5.411 -2.509 1.00 51.32 220 LEU B CA 17
ATOM 28533 C C . LEU B 1 20 ? 6.237 6.281 -2.875 1.00 1.23 220 LEU B C 17
ATOM 28534 O O . LEU B 1 20 ? 6.740 6.220 -3.995 1.00 73.43 220 LEU B O 17
ATOM 28550 N N . TYR B 1 21 ? 6.705 7.089 -1.925 1.00 63.44 221 TYR B N 17
ATOM 28551 C CA . TYR B 1 21 ? 7.801 8.036 -2.172 1.00 73.41 221 TYR B CA 17
ATOM 28552 C C . TYR B 1 21 ? 9.169 7.323 -2.284 1.00 33.45 221 TYR B C 17
ATOM 28553 O O . TYR B 1 21 ? 9.427 6.344 -1.581 1.00 13.24 221 TYR B O 17
ATOM 28571 N N . PRO B 1 22 ? 10.072 7.825 -3.164 1.00 2.45 222 PRO B N 17
ATOM 28572 C CA . PRO B 1 22 ? 11.383 7.190 -3.432 1.00 43.45 222 PRO B CA 17
ATOM 28573 C C . PRO B 1 22 ? 12.203 6.910 -2.160 1.00 13.11 222 PRO B C 17
ATOM 28574 O O . PRO B 1 22 ? 12.717 5.807 -1.980 1.00 3.41 222 PRO B O 17
ATOM 28585 N N . ASP B 1 23 ? 12.324 7.912 -1.289 1.00 75.21 223 ASP B N 17
ATOM 28586 C CA . ASP B 1 23 ? 13.022 7.767 -0.000 1.00 20.42 223 ASP B CA 17
ATOM 28587 C C . ASP B 1 23 ? 12.580 6.500 0.747 1.00 31.32 223 ASP B C 17
ATOM 28588 O O . ASP B 1 23 ? 13.384 5.618 1.061 1.00 21.33 223 ASP B O 17
ATOM 28597 N N . GLU B 1 24 ? 11.284 6.430 1.010 1.00 33.43 224 GLU B N 17
ATOM 28598 C CA . GLU B 1 24 ? 10.700 5.380 1.840 1.00 61.05 224 GLU B CA 17
ATOM 28599 C C . GLU B 1 24 ? 10.758 4.004 1.156 1.00 61.30 224 GLU B C 17
ATOM 28600 O O . GLU B 1 24 ? 10.918 2.982 1.819 1.00 24.20 224 GLU B O 17
ATOM 28612 N N . ILE B 1 25 ? 10.657 3.982 -0.174 1.00 62.11 225 ILE B N 17
ATOM 28613 C CA . ILE B 1 25 ? 10.830 2.740 -0.940 1.00 33.03 225 ILE B CA 17
ATOM 28614 C C . ILE B 1 25 ? 12.291 2.262 -0.895 1.00 12.24 225 ILE B C 17
ATOM 28615 O O . ILE B 1 25 ? 12.566 1.068 -0.746 1.00 31.15 225 ILE B O 17
ATOM 28631 N N . GLU B 1 26 ? 13.220 3.213 -1.016 1.00 73.34 226 GLU B N 17
ATOM 28632 C CA . GLU B 1 26 ? 14.658 2.916 -1.036 1.00 40.54 226 GLU B CA 17
ATOM 28633 C C . GLU B 1 26 ? 15.100 2.177 0.237 1.00 44.12 226 GLU B C 17
ATOM 28634 O O . GLU B 1 26 ? 15.917 1.255 0.180 1.00 33.32 226 GLU B O 17
ATOM 28646 N N . ALA B 1 27 ? 14.547 2.581 1.379 1.00 75.25 227 ALA B N 17
ATOM 28647 C CA . ALA B 1 27 ? 14.837 1.921 2.659 1.00 72.15 227 ALA B CA 17
ATOM 28648 C C . ALA B 1 27 ? 13.969 0.661 2.867 1.00 50.11 227 ALA B C 17
ATOM 28649 O O . ALA B 1 27 ? 14.473 -0.396 3.258 1.00 21.52 227 ALA B O 17
ATOM 28656 N N . LEU B 1 28 ? 12.668 0.776 2.589 1.00 32.33 228 LEU B N 17
ATOM 28657 C CA . LEU B 1 28 ? 11.712 -0.325 2.802 1.00 25.42 228 LEU B CA 17
ATOM 28658 C C . LEU B 1 28 ? 12.130 -1.619 2.081 1.00 62.55 228 LEU B C 17
ATOM 28659 O O . LEU B 1 28 ? 11.992 -2.718 2.623 1.00 74.02 228 LEU B O 17
ATOM 28675 N N . LYS B 1 29 ? 12.653 -1.485 0.864 1.00 3.31 229 LYS B N 17
ATOM 28676 C CA . LYS B 1 29 ? 13.024 -2.650 0.047 1.00 44.33 229 LYS B CA 17
ATOM 28677 C C . LYS B 1 29 ? 14.187 -3.458 0.660 1.00 44.23 229 LYS B C 17
ATOM 28678 O O . LYS B 1 29 ? 14.485 -4.564 0.209 1.00 13.31 229 LYS B O 17
ATOM 28697 N N . SER B 1 30 ? 14.847 -2.904 1.676 1.00 2.30 230 SER B N 17
ATOM 28698 C CA . SER B 1 30 ? 15.957 -3.601 2.351 1.00 21.34 230 SER B CA 17
ATOM 28699 C C . SER B 1 30 ? 15.451 -4.527 3.472 1.00 75.23 230 SER B C 17
ATOM 28700 O O . SER B 1 30 ? 16.020 -5.595 3.719 1.00 14.41 230 SER B O 17
ATOM 28708 N N . ARG B 1 31 ? 14.371 -4.126 4.137 1.00 32.32 231 ARG B N 17
ATOM 28709 C CA . ARG B 1 31 ? 13.816 -4.899 5.263 1.00 53.32 231 ARG B CA 17
ATOM 28710 C C . ARG B 1 31 ? 12.802 -5.965 4.806 1.00 44.44 231 ARG B C 17
ATOM 28711 O O . ARG B 1 31 ? 11.948 -6.392 5.588 1.00 74.32 231 ARG B O 17
ATOM 28732 N N . VAL B 1 32 ? 12.905 -6.407 3.553 1.00 1.43 232 VAL B N 17
ATOM 28733 C CA . VAL B 1 32 ? 12.020 -7.455 3.029 1.00 52.11 232 VAL B CA 17
ATOM 28734 C C . VAL B 1 32 ? 12.639 -8.857 3.210 1.00 15.14 232 VAL B C 17
ATOM 28735 O O . VAL B 1 32 ? 13.830 -9.061 2.951 1.00 2.43 232 VAL B O 17
ATOM 28748 N N . PRO B 1 33 ? 11.846 -9.834 3.700 1.00 14.33 233 PRO B N 17
ATOM 28749 C CA . PRO B 1 33 ? 12.290 -11.234 3.848 1.00 22.34 233 PRO B CA 17
ATOM 28750 C C . PRO B 1 33 ? 12.424 -11.964 2.496 1.00 10.11 233 PRO B C 17
ATOM 28751 O O . PRO B 1 33 ? 11.667 -11.704 1.560 1.00 75.42 233 PRO B O 17
ATOM 28762 N N . ALA B 1 34 ? 13.378 -12.892 2.411 1.00 54.44 234 ALA B N 17
ATOM 28763 C CA . ALA B 1 34 ? 13.634 -13.647 1.175 1.00 63.12 234 ALA B CA 17
ATOM 28764 C C . ALA B 1 34 ? 12.371 -14.339 0.627 1.00 3.11 234 ALA B C 17
ATOM 28765 O O . ALA B 1 34 ? 12.172 -14.415 -0.591 1.00 10.45 234 ALA B O 17
ATOM 28772 N N . ASN B 1 35 ? 11.523 -14.836 1.528 1.00 52.05 235 ASN B N 17
ATOM 28773 C CA . ASN B 1 35 ? 10.307 -15.567 1.136 1.00 73.04 235 ASN B CA 17
ATOM 28774 C C . ASN B 1 35 ? 9.076 -14.644 1.044 1.00 4.35 235 ASN B C 17
ATOM 28775 O O . ASN B 1 35 ? 7.951 -15.114 0.870 1.00 15.50 235 ASN B O 17
ATOM 28786 N N . THR B 1 36 ? 9.293 -13.332 1.137 1.00 75.44 236 THR B N 17
ATOM 28787 C CA . THR B 1 36 ? 8.190 -12.359 1.079 1.00 12.15 236 THR B CA 17
ATOM 28788 C C . THR B 1 36 ? 8.507 -11.218 0.106 1.00 21.02 236 THR B C 17
ATOM 28789 O O . THR B 1 36 ? 9.266 -10.304 0.430 1.00 75.45 236 THR B O 17
ATOM 28800 N N . SER B 1 37 ? 7.926 -11.283 -1.088 1.00 23.03 237 SER B N 17
ATOM 28801 C CA . SER B 1 37 ? 8.135 -10.248 -2.110 1.00 21.52 237 SER B CA 17
ATOM 28802 C C . SER B 1 37 ? 7.450 -8.930 -1.726 1.00 3.51 237 SER B C 17
ATOM 28803 O O . SER B 1 37 ? 6.646 -8.889 -0.794 1.00 64.30 237 SER B O 17
ATOM 28811 N N . MET B 1 38 ? 7.759 -7.857 -2.458 1.00 41.44 238 MET B N 17
ATOM 28812 C CA . MET B 1 38 ? 7.219 -6.520 -2.156 1.00 41.04 238 MET B CA 17
ATOM 28813 C C . MET B 1 38 ? 5.682 -6.521 -2.084 1.00 50.53 238 MET B C 17
ATOM 28814 O O . MET B 1 38 ? 5.097 -5.958 -1.159 1.00 12.45 238 MET B O 17
ATOM 28828 N N . SER B 1 39 ? 5.039 -7.160 -3.059 1.00 54.51 239 SER B N 17
ATOM 28829 C CA . SER B 1 39 ? 3.569 -7.241 -3.107 1.00 32.51 239 SER B CA 17
ATOM 28830 C C . SER B 1 39 ? 2.981 -7.829 -1.813 1.00 34.33 239 SER B C 17
ATOM 28831 O O . SER B 1 39 ? 2.103 -7.229 -1.187 1.00 73.04 239 SER B O 17
ATOM 28839 N N . ALA B 1 40 ? 3.461 -9.009 -1.422 1.00 63.33 240 ALA B N 17
ATOM 28840 C CA . ALA B 1 40 ? 3.014 -9.665 -0.187 1.00 70.34 240 ALA B CA 17
ATOM 28841 C C . ALA B 1 40 ? 3.411 -8.855 1.058 1.00 20.53 240 ALA B C 17
ATOM 28842 O O . ALA B 1 40 ? 2.658 -8.777 2.031 1.00 5.22 240 ALA B O 17
ATOM 28849 N N . TYR B 1 41 ? 4.593 -8.244 1.011 1.00 32.22 241 TYR B N 17
ATOM 28850 C CA . TYR B 1 41 ? 5.100 -7.441 2.127 1.00 61.43 241 TYR B CA 17
ATOM 28851 C C . TYR B 1 41 ? 4.173 -6.248 2.410 1.00 43.42 241 TYR B C 17
ATOM 28852 O O . TYR B 1 41 ? 3.820 -5.983 3.557 1.00 4.41 241 TYR B O 17
ATOM 28870 N N . ILE B 1 42 ? 3.778 -5.540 1.350 1.00 12.54 242 ILE B N 17
ATOM 28871 C CA . ILE B 1 42 ? 2.826 -4.431 1.471 1.00 24.14 242 ILE B CA 17
ATOM 28872 C C . ILE B 1 42 ? 1.425 -4.950 1.836 1.00 43.13 242 ILE B C 17
ATOM 28873 O O . ILE B 1 42 ? 0.673 -4.289 2.561 1.00 4.31 242 ILE B O 17
ATOM 28889 N N . ARG B 1 43 ? 1.084 -6.147 1.346 1.00 61.20 243 ARG B N 17
ATOM 28890 C CA . ARG B 1 43 ? -0.198 -6.777 1.682 1.00 50.51 243 ARG B CA 17
ATOM 28891 C C . ARG B 1 43 ? -0.343 -6.928 3.205 1.00 71.15 243 ARG B C 17
ATOM 28892 O O . ARG B 1 43 ? -1.338 -6.498 3.781 1.00 1.40 243 ARG B O 17
ATOM 28913 N N . ARG B 1 44 ? 0.674 -7.503 3.856 1.00 65.35 244 ARG B N 17
ATOM 28914 C CA . ARG B 1 44 ? 0.649 -7.691 5.318 1.00 4.11 244 ARG B CA 17
ATOM 28915 C C . ARG B 1 44 ? 0.922 -6.369 6.071 1.00 13.42 244 ARG B C 17
ATOM 28916 O O . ARG B 1 44 ? 1.190 -6.367 7.274 1.00 61.21 244 ARG B O 17
ATOM 28937 N N . ILE B 1 45 ? 0.869 -5.249 5.350 1.00 54.22 245 ILE B N 17
ATOM 28938 C CA . ILE B 1 45 ? 0.931 -3.918 5.960 1.00 34.02 245 ILE B CA 17
ATOM 28939 C C . ILE B 1 45 ? -0.448 -3.235 5.913 1.00 63.55 245 ILE B C 17
ATOM 28940 O O . ILE B 1 45 ? -0.981 -2.814 6.943 1.00 23.43 245 ILE B O 17
ATOM 28956 N N . ILE B 1 46 ? -1.025 -3.134 4.715 1.00 61.10 246 ILE B N 17
ATOM 28957 C CA . ILE B 1 46 ? -2.345 -2.510 4.542 1.00 14.10 246 ILE B CA 17
ATOM 28958 C C . ILE B 1 46 ? -3.474 -3.406 5.082 1.00 43.52 246 ILE B C 17
ATOM 28959 O O . ILE B 1 46 ? -4.411 -2.920 5.721 1.00 21.44 246 ILE B O 17
ATOM 28975 N N . LEU B 1 47 ? -3.370 -4.714 4.836 1.00 2.01 247 LEU B N 17
ATOM 28976 C CA . LEU B 1 47 ? -4.358 -5.687 5.327 1.00 31.32 247 LEU B CA 17
ATOM 28977 C C . LEU B 1 47 ? -4.494 -5.604 6.852 1.00 41.44 247 LEU B C 17
ATOM 28978 O O . LEU B 1 47 ? -5.597 -5.523 7.396 1.00 31.11 247 LEU B O 17
ATOM 28994 N N . ASN B 1 48 ? -3.352 -5.606 7.529 1.00 51.31 248 ASN B N 17
ATOM 28995 C CA . ASN B 1 48 ? -3.304 -5.551 8.991 1.00 71.41 248 ASN B CA 17
ATOM 28996 C C . ASN B 1 48 ? -3.847 -4.221 9.537 1.00 10.52 248 ASN B C 17
ATOM 28997 O O . ASN B 1 48 ? -4.174 -4.117 10.723 1.00 10.24 248 ASN B O 17
ATOM 29008 N N . HIS B 1 49 ? -3.945 -3.201 8.680 1.00 64.34 249 HIS B N 17
ATOM 29009 C CA . HIS B 1 49 ? -4.535 -1.921 9.087 1.00 33.45 249 HIS B CA 17
ATOM 29010 C C . HIS B 1 49 ? -6.034 -1.860 8.755 1.00 13.13 249 HIS B C 17
ATOM 29011 O O . HIS B 1 49 ? -6.767 -1.065 9.338 1.00 75.41 249 HIS B O 17
ATOM 29026 N N . LEU B 1 50 ? -6.484 -2.696 7.820 1.00 31.52 250 LEU B N 17
ATOM 29027 C CA . LEU B 1 50 ? -7.913 -2.794 7.496 1.00 23.32 250 LEU B CA 17
ATOM 29028 C C . LEU B 1 50 ? -8.683 -3.327 8.721 1.00 64.32 250 LEU B C 17
ATOM 29029 O O . LEU B 1 50 ? -9.750 -2.821 9.073 1.00 34.25 250 LEU B O 17
ATOM 29045 N N . GLU B 1 51 ? -8.118 -4.348 9.364 1.00 71.35 251 GLU B N 17
ATOM 29046 C CA . GLU B 1 51 ? -8.637 -4.868 10.642 1.00 32.13 251 GLU B CA 17
ATOM 29047 C C . GLU B 1 51 ? -8.314 -3.915 11.810 1.00 52.22 251 GLU B C 17
ATOM 29048 O O . GLU B 1 51 ? -9.091 -3.784 12.757 1.00 61.03 251 GLU B O 17
ATOM 29060 N N . ASP B 1 52 ? -7.155 -3.264 11.727 1.00 55.41 252 ASP B N 17
ATOM 29061 C CA . ASP B 1 52 ? -6.690 -2.322 12.754 1.00 4.55 252 ASP B CA 17
ATOM 29062 C C . ASP B 1 52 ? -7.671 -1.146 12.930 1.00 10.04 252 ASP B C 17
ATOM 29063 O O . ASP B 1 52 ? -8.318 -1.016 13.971 1.00 34.01 252 ASP B O 17
ATOM 29072 N N . GLU B 1 53 ? -7.754 -0.296 11.907 1.00 64.34 253 GLU B N 17
ATOM 29073 C CA . GLU B 1 53 ? -8.713 0.823 11.865 1.00 35.22 253 GLU B CA 17
ATOM 29074 C C . GLU B 1 53 ? -8.942 1.293 10.419 1.00 62.24 253 GLU B C 17
ATOM 29075 O O . GLU B 1 53 ? -8.149 2.122 9.908 1.00 38.43 253 GLU B O 17
ATOM 29088 N N . MET A 1 1 ? 22.153 8.493 -8.261 1.00 4.12 1 MET A N 18
ATOM 29089 C CA . MET A 1 1 ? 21.287 7.848 -7.235 1.00 42.14 1 MET A CA 18
ATOM 29090 C C . MET A 1 1 ? 19.901 7.503 -7.812 1.00 73.31 1 MET A C 18
ATOM 29091 O O . MET A 1 1 ? 19.219 8.358 -8.378 1.00 72.11 1 MET A O 18
ATOM 29107 N N . VAL A 1 2 ? 19.493 6.240 -7.680 1.00 43.01 2 VAL A N 18
ATOM 29108 C CA . VAL A 1 2 ? 18.203 5.784 -8.217 1.00 2.45 2 VAL A CA 18
ATOM 29109 C C . VAL A 1 2 ? 17.054 5.963 -7.203 1.00 24.34 2 VAL A C 18
ATOM 29110 O O . VAL A 1 2 ? 16.913 5.196 -6.251 1.00 74.43 2 VAL A O 18
ATOM 29123 N N . GLY A 1 3 ? 16.245 7.002 -7.411 1.00 3.34 3 GLY A N 18
ATOM 29124 C CA . GLY A 1 3 ? 15.083 7.239 -6.561 1.00 35.32 3 GLY A CA 18
ATOM 29125 C C . GLY A 1 3 ? 15.413 7.976 -5.266 1.00 13.10 3 GLY A C 18
ATOM 29126 O O . GLY A 1 3 ? 15.309 7.410 -4.179 1.00 74.12 3 GLY A O 18
ATOM 29130 N N . ARG A 1 4 ? 15.800 9.247 -5.378 1.00 21.42 4 ARG A N 18
ATOM 29131 C CA . ARG A 1 4 ? 16.103 10.072 -4.200 1.00 45.20 4 ARG A CA 18
ATOM 29132 C C . ARG A 1 4 ? 15.583 11.511 -4.348 1.00 5.23 4 ARG A C 18
ATOM 29133 O O . ARG A 1 4 ? 15.745 12.142 -5.395 1.00 1.13 4 ARG A O 18
ATOM 29154 N N . ARG A 1 5 ? 14.968 12.012 -3.277 1.00 32.01 5 ARG A N 18
ATOM 29155 C CA . ARG A 1 5 ? 14.404 13.369 -3.223 1.00 23.53 5 ARG A CA 18
ATOM 29156 C C . ARG A 1 5 ? 13.301 13.602 -4.274 1.00 34.21 5 ARG A C 18
ATOM 29157 O O . ARG A 1 5 ? 13.586 13.961 -5.423 1.00 43.12 5 ARG A O 18
ATOM 29178 N N . PRO A 1 6 ? 12.026 13.388 -3.894 1.00 44.45 6 PRO A N 18
ATOM 29179 C CA . PRO A 1 6 ? 10.874 13.723 -4.747 1.00 4.01 6 PRO A CA 18
ATOM 29180 C C . PRO A 1 6 ? 10.580 15.238 -4.755 1.00 41.34 6 PRO A C 18
ATOM 29181 O O . PRO A 1 6 ? 10.699 15.906 -3.726 1.00 42.11 6 PRO A O 18
ATOM 29192 N N . GLY A 1 7 ? 10.186 15.775 -5.912 1.00 53.20 7 GLY A N 18
ATOM 29193 C CA . GLY A 1 7 ? 9.929 17.213 -6.031 1.00 20.32 7 GLY A CA 18
ATOM 29194 C C . GLY A 1 7 ? 8.449 17.552 -6.201 1.00 35.40 7 GLY A C 18
ATOM 29195 O O . GLY A 1 7 ? 8.068 18.244 -7.147 1.00 43.22 7 GLY A O 18
ATOM 29199 N N . GLY A 1 8 ? 7.616 17.082 -5.276 1.00 25.44 8 GLY A N 18
ATOM 29200 C CA . GLY A 1 8 ? 6.176 17.309 -5.369 1.00 61.22 8 GLY A CA 18
ATOM 29201 C C . GLY A 1 8 ? 5.358 16.217 -4.685 1.00 14.10 8 GLY A C 18
ATOM 29202 O O . GLY A 1 8 ? 4.573 16.493 -3.775 1.00 64.43 8 GLY A O 18
ATOM 29206 N N . GLY A 1 9 ? 5.529 14.974 -5.130 1.00 32.12 9 GLY A N 18
ATOM 29207 C CA . GLY A 1 9 ? 4.844 13.842 -4.503 1.00 2.15 9 GLY A CA 18
ATOM 29208 C C . GLY A 1 9 ? 3.897 13.101 -5.447 1.00 54.40 9 GLY A C 18
ATOM 29209 O O . GLY A 1 9 ? 3.871 11.869 -5.473 1.00 23.32 9 GLY A O 18
ATOM 29213 N N . LEU A 1 10 ? 3.118 13.852 -6.222 1.00 4.30 10 LEU A N 18
ATOM 29214 C CA . LEU A 1 10 ? 2.155 13.256 -7.160 1.00 4.51 10 LEU A CA 18
ATOM 29215 C C . LEU A 1 10 ? 2.858 12.424 -8.250 1.00 54.13 10 LEU A C 18
ATOM 29216 O O . LEU A 1 10 ? 2.683 11.209 -8.329 1.00 14.11 10 LEU A O 18
ATOM 29232 N N . LYS A 1 11 ? 3.655 13.085 -9.084 1.00 30.51 11 LYS A N 18
ATOM 29233 C CA . LYS A 1 11 ? 4.401 12.403 -10.155 1.00 52.21 11 LYS A CA 18
ATOM 29234 C C . LYS A 1 11 ? 5.697 11.767 -9.624 1.00 45.44 11 LYS A C 18
ATOM 29235 O O . LYS A 1 11 ? 6.270 10.881 -10.252 1.00 42.05 11 LYS A O 18
ATOM 29254 N N . ASP A 1 12 ? 6.128 12.206 -8.446 1.00 42.31 12 ASP A N 18
ATOM 29255 C CA . ASP A 1 12 ? 7.421 11.801 -7.875 1.00 52.14 12 ASP A CA 18
ATOM 29256 C C . ASP A 1 12 ? 7.318 10.532 -7.005 1.00 22.25 12 ASP A C 18
ATOM 29257 O O . ASP A 1 12 ? 8.054 10.386 -6.029 1.00 12.10 12 ASP A O 18
ATOM 29266 N N . THR A 1 13 ? 6.428 9.609 -7.360 1.00 70.52 13 THR A N 18
ATOM 29267 C CA . THR A 1 13 ? 6.246 8.380 -6.570 1.00 41.21 13 THR A CA 18
ATOM 29268 C C . THR A 1 13 ? 6.195 7.129 -7.454 1.00 1.24 13 THR A C 18
ATOM 29269 O O . THR A 1 13 ? 5.496 7.093 -8.471 1.00 31.34 13 THR A O 18
ATOM 29280 N N . LYS A 1 14 ? 6.941 6.100 -7.042 1.00 52.33 14 LYS A N 18
ATOM 29281 C CA . LYS A 1 14 ? 7.083 4.858 -7.816 1.00 53.25 14 LYS A CA 18
ATOM 29282 C C . LYS A 1 14 ? 5.892 3.910 -7.595 1.00 12.21 14 LYS A C 18
ATOM 29283 O O . LYS A 1 14 ? 5.394 3.779 -6.476 1.00 14.21 14 LYS A O 18
ATOM 29302 N N . PRO A 1 15 ? 5.425 3.232 -8.664 1.00 71.54 15 PRO A N 18
ATOM 29303 C CA . PRO A 1 15 ? 4.297 2.290 -8.576 1.00 52.42 15 PRO A CA 18
ATOM 29304 C C . PRO A 1 15 ? 4.685 0.901 -8.035 1.00 10.32 15 PRO A C 18
ATOM 29305 O O . PRO A 1 15 ? 5.768 0.385 -8.316 1.00 43.42 15 PRO A O 18
ATOM 29316 N N . VAL A 1 16 ? 3.788 0.312 -7.250 1.00 72.31 16 VAL A N 18
ATOM 29317 C CA . VAL A 1 16 ? 3.935 -1.068 -6.782 1.00 60.54 16 VAL A CA 18
ATOM 29318 C C . VAL A 1 16 ? 2.575 -1.787 -6.836 1.00 34.34 16 VAL A C 18
ATOM 29319 O O . VAL A 1 16 ? 1.571 -1.288 -6.325 1.00 35.40 16 VAL A O 18
ATOM 29332 N N . VAL A 1 17 ? 2.539 -2.947 -7.486 1.00 4.50 17 VAL A N 18
ATOM 29333 C CA . VAL A 1 17 ? 1.284 -3.675 -7.689 1.00 35.20 17 VAL A CA 18
ATOM 29334 C C . VAL A 1 17 ? 0.899 -4.512 -6.458 1.00 3.41 17 VAL A C 18
ATOM 29335 O O . VAL A 1 17 ? 1.510 -5.550 -6.174 1.00 33.23 17 VAL A O 18
ATOM 29348 N N . VAL A 1 18 ? -0.108 -4.050 -5.724 1.00 11.51 18 VAL A N 18
ATOM 29349 C CA . VAL A 1 18 ? -0.637 -4.790 -4.580 1.00 64.25 18 VAL A CA 18
ATOM 29350 C C . VAL A 1 18 ? -1.996 -5.424 -4.925 1.00 14.11 18 VAL A C 18
ATOM 29351 O O . VAL A 1 18 ? -2.816 -4.828 -5.624 1.00 35.31 18 VAL A O 18
ATOM 29364 N N . ARG A 1 19 ? -2.223 -6.642 -4.445 1.00 54.43 19 ARG A N 18
ATOM 29365 C CA . ARG A 1 19 ? -3.437 -7.391 -4.783 1.00 42.13 19 ARG A CA 18
ATOM 29366 C C . ARG A 1 19 ? -4.237 -7.758 -3.521 1.00 42.55 19 ARG A C 18
ATOM 29367 O O . ARG A 1 19 ? -3.802 -8.583 -2.716 1.00 12.23 19 ARG A O 18
ATOM 29388 N N . LEU A 1 20 ? -5.407 -7.135 -3.361 1.00 41.23 20 LEU A N 18
ATOM 29389 C CA . LEU A 1 20 ? -6.251 -7.331 -2.170 1.00 11.33 20 LEU A CA 18
ATOM 29390 C C . LEU A 1 20 ? -7.565 -8.048 -2.535 1.00 34.21 20 LEU A C 18
ATOM 29391 O O . LEU A 1 20 ? -7.985 -8.033 -3.691 1.00 71.13 20 LEU A O 18
ATOM 29407 N N . TYR A 1 21 ? -8.218 -8.668 -1.553 1.00 74.22 21 TYR A N 18
ATOM 29408 C CA . TYR A 1 21 ? -9.464 -9.406 -1.802 1.00 12.04 21 TYR A CA 18
ATOM 29409 C C . TYR A 1 21 ? -10.664 -8.452 -1.997 1.00 23.13 21 TYR A C 18
ATOM 29410 O O . TYR A 1 21 ? -10.794 -7.448 -1.295 1.00 55.45 21 TYR A O 18
ATOM 29428 N N . PRO A 1 22 ? -11.570 -8.765 -2.949 1.00 14.10 22 PRO A N 18
ATOM 29429 C CA . PRO A 1 22 ? -12.727 -7.900 -3.271 1.00 2.11 22 PRO A CA 18
ATOM 29430 C C . PRO A 1 22 ? -13.647 -7.646 -2.066 1.00 1.55 22 PRO A C 18
ATOM 29431 O O . PRO A 1 22 ? -14.157 -6.537 -1.880 1.00 50.55 22 PRO A O 18
ATOM 29442 N N . ASP A 1 23 ? -13.852 -8.681 -1.255 1.00 73.43 23 ASP A N 18
ATOM 29443 C CA . ASP A 1 23 ? -14.678 -8.584 -0.046 1.00 51.05 23 ASP A CA 18
ATOM 29444 C C . ASP A 1 23 ? -14.075 -7.607 0.979 1.00 60.43 23 ASP A C 18
ATOM 29445 O O . ASP A 1 23 ? -14.747 -7.181 1.921 1.00 74.52 23 ASP A O 18
ATOM 29454 N N . GLU A 1 24 ? -12.804 -7.260 0.792 1.00 2.22 24 GLU A N 18
ATOM 29455 C CA . GLU A 1 24 ? -12.128 -6.279 1.644 1.00 52.02 24 GLU A CA 18
ATOM 29456 C C . GLU A 1 24 ? -12.102 -4.898 0.972 1.00 71.22 24 GLU A C 18
ATOM 29457 O O . GLU A 1 24 ? -12.285 -3.872 1.630 1.00 64.32 24 GLU A O 18
ATOM 29469 N N . ILE A 1 25 ? -11.886 -4.882 -0.345 1.00 52.14 25 ILE A N 18
ATOM 29470 C CA . ILE A 1 25 ? -11.979 -3.645 -1.134 1.00 20.22 25 ILE A CA 18
ATOM 29471 C C . ILE A 1 25 ? -13.383 -3.026 -1.003 1.00 12.31 25 ILE A C 18
ATOM 29472 O O . ILE A 1 25 ? -13.546 -1.803 -1.024 1.00 75.13 25 ILE A O 18
ATOM 29488 N N . GLU A 1 26 ? -14.389 -3.891 -0.856 1.00 43.11 26 GLU A N 18
ATOM 29489 C CA . GLU A 1 26 ? -15.767 -3.469 -0.569 1.00 34.33 26 GLU A CA 18
ATOM 29490 C C . GLU A 1 26 ? -15.819 -2.525 0.645 1.00 73.34 26 GLU A C 18
ATOM 29491 O O . GLU A 1 26 ? -16.446 -1.463 0.599 1.00 11.52 26 GLU A O 18
ATOM 29503 N N . ALA A 1 27 ? -15.151 -2.924 1.727 1.00 61.20 27 ALA A N 18
ATOM 29504 C CA . ALA A 1 27 ? -15.057 -2.094 2.930 1.00 54.23 27 ALA A CA 18
ATOM 29505 C C . ALA A 1 27 ? -14.223 -0.830 2.670 1.00 10.44 27 ALA A C 18
ATOM 29506 O O . ALA A 1 27 ? -14.572 0.260 3.126 1.00 32.50 27 ALA A O 18
ATOM 29513 N N . LEU A 1 28 ? -13.126 -0.989 1.928 1.00 32.54 28 LEU A N 18
ATOM 29514 C CA . LEU A 1 28 ? -12.251 0.134 1.563 1.00 31.13 28 LEU A CA 18
ATOM 29515 C C . LEU A 1 28 ? -13.052 1.300 0.958 1.00 10.21 28 LEU A C 18
ATOM 29516 O O . LEU A 1 28 ? -13.095 2.395 1.517 1.00 24.40 28 LEU A O 18
ATOM 29532 N N . LYS A 1 29 ? -13.720 1.041 -0.164 1.00 50.42 29 LYS A N 18
ATOM 29533 C CA . LYS A 1 29 ? -14.498 2.073 -0.867 1.00 65.03 29 LYS A CA 18
ATOM 29534 C C . LYS A 1 29 ? -15.840 2.369 -0.162 1.00 75.54 29 LYS A C 18
ATOM 29535 O O . LYS A 1 29 ? -16.722 3.019 -0.727 1.00 71.41 29 LYS A O 18
ATOM 29554 N N . SER A 1 30 ? -15.982 1.899 1.078 1.00 63.51 30 SER A N 18
ATOM 29555 C CA . SER A 1 30 ? -17.168 2.191 1.899 1.00 30.21 30 SER A CA 18
ATOM 29556 C C . SER A 1 30 ? -16.816 3.113 3.078 1.00 1.45 30 SER A C 18
ATOM 29557 O O . SER A 1 30 ? -17.571 4.025 3.421 1.00 11.12 30 SER A O 18
ATOM 29565 N N . ARG A 1 31 ? -15.654 2.871 3.690 1.00 3.23 31 ARG A N 18
ATOM 29566 C CA . ARG A 1 31 ? -15.207 3.637 4.863 1.00 32.04 31 ARG A CA 18
ATOM 29567 C C . ARG A 1 31 ? -14.495 4.947 4.477 1.00 54.31 31 ARG A C 18
ATOM 29568 O O . ARG A 1 31 ? -14.205 5.780 5.337 1.00 14.13 31 ARG A O 18
ATOM 29589 N N . VAL A 1 32 ? -14.208 5.121 3.190 1.00 74.14 32 VAL A N 18
ATOM 29590 C CA . VAL A 1 32 ? -13.522 6.327 2.709 1.00 24.42 32 VAL A CA 18
ATOM 29591 C C . VAL A 1 32 ? -14.510 7.452 2.348 1.00 23.33 32 VAL A C 18
ATOM 29592 O O . VAL A 1 32 ? -15.633 7.188 1.911 1.00 62.31 32 VAL A O 18
ATOM 29605 N N . PRO A 1 33 ? -14.111 8.723 2.545 1.00 74.13 33 PRO A N 18
ATOM 29606 C CA . PRO A 1 33 ? -14.904 9.876 2.089 1.00 73.34 33 PRO A CA 18
ATOM 29607 C C . PRO A 1 33 ? -14.854 10.045 0.558 1.00 31.02 33 PRO A C 18
ATOM 29608 O O . PRO A 1 33 ? -13.878 9.662 -0.088 1.00 3.44 33 PRO A O 18
ATOM 29619 N N . ALA A 1 34 ? -15.905 10.640 -0.010 1.00 0.13 34 ALA A N 18
ATOM 29620 C CA . ALA A 1 34 ? -16.063 10.739 -1.470 1.00 1.30 34 ALA A CA 18
ATOM 29621 C C . ALA A 1 34 ? -14.894 11.469 -2.157 1.00 40.22 34 ALA A C 18
ATOM 29622 O O . ALA A 1 34 ? -14.557 11.174 -3.305 1.00 5.51 34 ALA A O 18
ATOM 29629 N N . ASN A 1 35 ? -14.277 12.419 -1.455 1.00 3.21 35 ASN A N 18
ATOM 29630 C CA . ASN A 1 35 ? -13.187 13.222 -2.036 1.00 3.30 35 ASN A CA 18
ATOM 29631 C C . ASN A 1 35 ? -11.817 12.524 -1.934 1.00 14.01 35 ASN A C 18
ATOM 29632 O O . ASN A 1 35 ? -10.821 13.025 -2.459 1.00 51.05 35 ASN A O 18
ATOM 29643 N N . THR A 1 36 ? -11.772 11.373 -1.265 1.00 20.31 36 THR A N 18
ATOM 29644 C CA . THR A 1 36 ? -10.523 10.607 -1.121 1.00 25.41 36 THR A CA 18
ATOM 29645 C C . THR A 1 36 ? -10.527 9.362 -2.015 1.00 33.14 36 THR A C 18
ATOM 29646 O O . THR A 1 36 ? -11.409 8.509 -1.910 1.00 53.05 36 THR A O 18
ATOM 29657 N N . SER A 1 37 ? -9.529 9.261 -2.888 1.00 3.02 37 SER A N 18
ATOM 29658 C CA . SER A 1 37 ? -9.416 8.132 -3.821 1.00 64.03 37 SER A CA 18
ATOM 29659 C C . SER A 1 37 ? -9.025 6.838 -3.090 1.00 10.34 37 SER A C 18
ATOM 29660 O O . SER A 1 37 ? -8.231 6.864 -2.149 1.00 52.25 37 SER A O 18
ATOM 29668 N N . MET A 1 38 ? -9.568 5.708 -3.544 1.00 33.53 38 MET A N 18
ATOM 29669 C CA . MET A 1 38 ? -9.272 4.397 -2.943 1.00 22.35 38 MET A CA 18
ATOM 29670 C C . MET A 1 38 ? -7.759 4.113 -2.936 1.00 32.33 38 MET A C 18
ATOM 29671 O O . MET A 1 38 ? -7.192 3.714 -1.917 1.00 54.32 38 MET A O 18
ATOM 29685 N N . SER A 1 39 ? -7.116 4.333 -4.080 1.00 21.20 39 SER A N 18
ATOM 29686 C CA . SER A 1 39 ? -5.662 4.156 -4.211 1.00 0.02 39 SER A CA 18
ATOM 29687 C C . SER A 1 39 ? -4.896 5.133 -3.309 1.00 21.01 39 SER A C 18
ATOM 29688 O O . SER A 1 39 ? -3.925 4.759 -2.652 1.00 15.13 39 SER A O 18
ATOM 29696 N N . ALA A 1 40 ? -5.339 6.391 -3.285 1.00 35.03 40 ALA A N 18
ATOM 29697 C CA . ALA A 1 40 ? -4.737 7.409 -2.415 1.00 0.14 40 ALA A CA 18
ATOM 29698 C C . ALA A 1 40 ? -4.877 7.027 -0.932 1.00 75.23 40 ALA A C 18
ATOM 29699 O O . ALA A 1 40 ? -3.993 7.306 -0.118 1.00 75.42 40 ALA A O 18
ATOM 29706 N N . TYR A 1 41 ? -5.989 6.379 -0.590 1.00 34.24 41 TYR A N 18
ATOM 29707 C CA . TYR A 1 41 ? -6.218 5.918 0.780 1.00 13.20 41 TYR A CA 18
ATOM 29708 C C . TYR A 1 41 ? -5.230 4.797 1.141 1.00 54.35 41 TYR A C 18
ATOM 29709 O O . TYR A 1 41 ? -4.623 4.813 2.208 1.00 74.23 41 TYR A O 18
ATOM 29727 N N . ILE A 1 42 ? -5.058 3.835 0.232 1.00 11.34 42 ILE A N 18
ATOM 29728 C CA . ILE A 1 42 ? -4.049 2.782 0.401 1.00 61.04 42 ILE A CA 18
ATOM 29729 C C . ILE A 1 42 ? -2.636 3.390 0.499 1.00 11.32 42 ILE A C 18
ATOM 29730 O O . ILE A 1 42 ? -1.804 2.951 1.295 1.00 41.24 42 ILE A O 18
ATOM 29746 N N . ARG A 1 43 ? -2.388 4.418 -0.312 1.00 64.12 43 ARG A N 18
ATOM 29747 C CA . ARG A 1 43 ? -1.109 5.138 -0.309 1.00 21.00 43 ARG A CA 18
ATOM 29748 C C . ARG A 1 43 ? -0.792 5.736 1.073 1.00 62.11 43 ARG A C 18
ATOM 29749 O O . ARG A 1 43 ? 0.315 5.575 1.589 1.00 54.22 43 ARG A O 18
ATOM 29770 N N . ARG A 1 44 ? -1.766 6.421 1.673 1.00 14.22 44 ARG A N 18
ATOM 29771 C CA . ARG A 1 44 ? -1.583 6.990 3.015 1.00 22.13 44 ARG A CA 18
ATOM 29772 C C . ARG A 1 44 ? -1.612 5.893 4.099 1.00 41.23 44 ARG A C 18
ATOM 29773 O O . ARG A 1 44 ? -1.001 6.041 5.157 1.00 60.25 44 ARG A O 18
ATOM 29794 N N . ILE A 1 45 ? -2.313 4.789 3.823 1.00 53.41 45 ILE A N 18
ATOM 29795 C CA . ILE A 1 45 ? -2.314 3.619 4.716 1.00 33.40 45 ILE A CA 18
ATOM 29796 C C . ILE A 1 45 ? -0.891 3.078 4.936 1.00 43.41 45 ILE A C 18
ATOM 29797 O O . ILE A 1 45 ? -0.432 2.942 6.076 1.00 25.12 45 ILE A O 18
ATOM 29813 N N . ILE A 1 46 ? -0.199 2.763 3.843 1.00 52.43 46 ILE A N 18
ATOM 29814 C CA . ILE A 1 46 ? 1.177 2.265 3.930 1.00 0.22 46 ILE A CA 18
ATOM 29815 C C . ILE A 1 46 ? 2.144 3.366 4.392 1.00 35.21 46 ILE A C 18
ATOM 29816 O O . ILE A 1 46 ? 3.045 3.108 5.188 1.00 4.22 46 ILE A O 18
ATOM 29832 N N . LEU A 1 47 ? 1.939 4.591 3.905 1.00 73.33 47 LEU A N 18
ATOM 29833 C CA . LEU A 1 47 ? 2.773 5.737 4.292 1.00 42.53 47 LEU A CA 18
ATOM 29834 C C . LEU A 1 47 ? 2.814 5.899 5.820 1.00 50.50 47 LEU A C 18
ATOM 29835 O O . LEU A 1 47 ? 3.885 5.874 6.430 1.00 53.35 47 LEU A O 18
ATOM 29851 N N . ASN A 1 48 ? 1.633 6.041 6.431 1.00 31.35 48 ASN A N 18
ATOM 29852 C CA . ASN A 1 48 ? 1.522 6.145 7.893 1.00 3.32 48 ASN A CA 18
ATOM 29853 C C . ASN A 1 48 ? 2.213 4.964 8.592 1.00 23.23 48 ASN A C 18
ATOM 29854 O O . ASN A 1 48 ? 2.987 5.150 9.527 1.00 64.53 48 ASN A O 18
ATOM 29865 N N . HIS A 1 49 ? 1.947 3.750 8.112 1.00 24.10 49 HIS A N 18
ATOM 29866 C CA . HIS A 1 49 ? 2.483 2.533 8.732 1.00 74.54 49 HIS A CA 18
ATOM 29867 C C . HIS A 1 49 ? 4.021 2.474 8.643 1.00 70.54 49 HIS A C 18
ATOM 29868 O O . HIS A 1 49 ? 4.688 2.032 9.579 1.00 11.14 49 HIS A O 18
ATOM 29883 N N . LEU A 1 50 ? 4.580 2.919 7.517 1.00 43.43 50 LEU A N 18
ATOM 29884 C CA . LEU A 1 50 ? 6.034 2.889 7.309 1.00 45.21 50 LEU A CA 18
ATOM 29885 C C . LEU A 1 50 ? 6.764 3.937 8.163 1.00 34.43 50 LEU A C 18
ATOM 29886 O O . LEU A 1 50 ? 7.780 3.629 8.792 1.00 52.25 50 LEU A O 18
ATOM 29902 N N . GLU A 1 51 ? 6.260 5.172 8.187 1.00 23.00 51 GLU A N 18
ATOM 29903 C CA . GLU A 1 51 ? 6.882 6.230 8.996 1.00 61.14 51 GLU A CA 18
ATOM 29904 C C . GLU A 1 51 ? 6.637 6.008 10.498 1.00 12.31 51 GLU A C 18
ATOM 29905 O O . GLU A 1 51 ? 7.478 6.354 11.333 1.00 60.52 51 GLU A O 18
ATOM 29917 N N . ASP A 1 52 ? 5.489 5.424 10.839 1.00 24.11 52 ASP A N 18
ATOM 29918 C CA . ASP A 1 52 ? 5.176 5.088 12.229 1.00 0.30 52 ASP A CA 18
ATOM 29919 C C . ASP A 1 52 ? 6.062 3.932 12.727 1.00 24.23 52 ASP A C 18
ATOM 29920 O O . ASP A 1 52 ? 6.725 4.045 13.757 1.00 1.42 52 ASP A O 18
ATOM 29929 N N . GLU A 1 53 ? 6.066 2.821 11.994 1.00 33.23 53 GLU A N 18
ATOM 29930 C CA . GLU A 1 53 ? 6.932 1.679 12.317 1.00 1.21 53 GLU A CA 18
ATOM 29931 C C . GLU A 1 53 ? 8.173 1.654 11.420 1.00 45.10 53 GLU A C 18
ATOM 29932 O O . GLU A 1 53 ? 9.148 0.942 11.693 1.00 65.31 53 GLU A O 18
ATOM 29944 N N . MET B 1 1 ? -21.880 -14.726 -7.380 1.00 23.52 201 MET B N 18
ATOM 29945 C CA . MET B 1 1 ? -20.547 -14.216 -7.065 1.00 21.23 201 MET B CA 18
ATOM 29946 C C . MET B 1 1 ? -19.768 -13.850 -8.340 1.00 64.32 201 MET B C 18
ATOM 29947 O O . MET B 1 1 ? -18.961 -14.637 -8.834 1.00 64.21 201 MET B O 18
ATOM 29961 N N . VAL B 1 2 ? -20.020 -12.653 -8.870 1.00 52.43 202 VAL B N 18
ATOM 29962 C CA . VAL B 1 2 ? -19.287 -12.153 -10.042 1.00 24.54 202 VAL B CA 18
ATOM 29963 C C . VAL B 1 2 ? -17.782 -12.014 -9.733 1.00 31.11 202 VAL B C 18
ATOM 29964 O O . VAL B 1 2 ? -16.928 -12.198 -10.601 1.00 43.04 202 VAL B O 18
ATOM 29977 N N . GLY B 1 3 ? -17.481 -11.690 -8.476 1.00 40.34 203 GLY B N 18
ATOM 29978 C CA . GLY B 1 3 ? -16.100 -11.593 -8.014 1.00 41.45 203 GLY B CA 18
ATOM 29979 C C . GLY B 1 3 ? -16.026 -11.467 -6.498 1.00 20.44 203 GLY B C 18
ATOM 29980 O O . GLY B 1 3 ? -15.411 -10.545 -5.966 1.00 70.51 203 GLY B O 18
ATOM 29984 N N . ARG B 1 4 ? -16.675 -12.399 -5.803 1.00 72.13 204 ARG B N 18
ATOM 29985 C CA . ARG B 1 4 ? -16.791 -12.348 -4.336 1.00 4.32 204 ARG B CA 18
ATOM 29986 C C . ARG B 1 4 ? -16.540 -13.729 -3.708 1.00 21.25 204 ARG B C 18
ATOM 29987 O O . ARG B 1 4 ? -16.569 -14.746 -4.406 1.00 73.12 204 ARG B O 18
ATOM 30008 N N . ARG B 1 5 ? -16.300 -13.750 -2.391 1.00 35.23 205 ARG B N 18
ATOM 30009 C CA . ARG B 1 5 ? -16.104 -15.002 -1.634 1.00 4.21 205 ARG B CA 18
ATOM 30010 C C . ARG B 1 5 ? -14.768 -15.680 -2.012 1.00 40.21 205 ARG B C 18
ATOM 30011 O O . ARG B 1 5 ? -14.695 -16.433 -2.989 1.00 1.11 205 ARG B O 18
ATOM 30032 N N . PRO B 1 6 ? -13.691 -15.408 -1.249 1.00 24.52 206 PRO B N 18
ATOM 30033 C CA . PRO B 1 6 ? -12.367 -16.014 -1.486 1.00 62.45 206 PRO B CA 18
ATOM 30034 C C . PRO B 1 6 ? -12.349 -17.535 -1.241 1.00 60.21 206 PRO B C 18
ATOM 30035 O O . PRO B 1 6 ? -12.846 -18.019 -0.219 1.00 21.24 206 PRO B O 18
ATOM 30046 N N . GLY B 1 7 ? -11.777 -18.280 -2.182 1.00 2.15 207 GLY B N 18
ATOM 30047 C CA . GLY B 1 7 ? -11.640 -19.725 -2.029 1.00 60.22 207 GLY B CA 18
ATOM 30048 C C . GLY B 1 7 ? -11.051 -20.406 -3.263 1.00 72.41 207 GLY B C 18
ATOM 30049 O O . GLY B 1 7 ? -11.519 -21.471 -3.681 1.00 64.34 207 GLY B O 18
ATOM 30053 N N . GLY B 1 8 ? -10.025 -19.794 -3.850 1.00 61.35 208 GLY B N 18
ATOM 30054 C CA . GLY B 1 8 ? -9.380 -20.358 -5.037 1.00 42.31 208 GLY B CA 18
ATOM 30055 C C . GLY B 1 8 ? -7.867 -20.520 -4.889 1.00 2.42 208 GLY B C 18
ATOM 30056 O O . GLY B 1 8 ? -7.328 -21.608 -5.096 1.00 72.21 208 GLY B O 18
ATOM 30060 N N . GLY B 1 9 ? -7.184 -19.435 -4.530 1.00 34.50 209 GLY B N 18
ATOM 30061 C CA . GLY B 1 9 ? -5.730 -19.461 -4.381 1.00 41.52 209 GLY B CA 18
ATOM 30062 C C . GLY B 1 9 ? -5.041 -18.256 -5.025 1.00 42.25 209 GLY B C 18
ATOM 30063 O O . GLY B 1 9 ? -4.626 -17.324 -4.333 1.00 63.01 209 GLY B O 18
ATOM 30067 N N . LEU B 1 10 ? -4.917 -18.275 -6.353 1.00 64.50 210 LEU B N 18
ATOM 30068 C CA . LEU B 1 10 ? -4.229 -17.202 -7.094 1.00 41.14 210 LEU B CA 18
ATOM 30069 C C . LEU B 1 10 ? -5.188 -16.472 -8.056 1.00 70.10 210 LEU B C 18
ATOM 30070 O O . LEU B 1 10 ? -4.767 -15.902 -9.066 1.00 51.25 210 LEU B O 18
ATOM 30086 N N . LYS B 1 11 ? -6.476 -16.460 -7.721 1.00 13.01 211 LYS B N 18
ATOM 30087 C CA . LYS B 1 11 ? -7.505 -15.881 -8.602 1.00 42.24 211 LYS B CA 18
ATOM 30088 C C . LYS B 1 11 ? -8.485 -14.970 -7.838 1.00 23.52 211 LYS B C 18
ATOM 30089 O O . LYS B 1 11 ? -9.356 -14.337 -8.435 1.00 22.54 211 LYS B O 18
ATOM 30108 N N . ASP B 1 12 ? -8.324 -14.902 -6.524 1.00 42.10 212 ASP B N 18
ATOM 30109 C CA . ASP B 1 12 ? -9.278 -14.215 -5.647 1.00 34.53 212 ASP B CA 18
ATOM 30110 C C . ASP B 1 12 ? -9.049 -12.696 -5.608 1.00 13.03 212 ASP B C 18
ATOM 30111 O O . ASP B 1 12 ? -9.998 -11.910 -5.606 1.00 74.12 212 ASP B O 18
ATOM 30120 N N . THR B 1 13 ? -7.783 -12.295 -5.585 1.00 2.42 213 THR B N 18
ATOM 30121 C CA . THR B 1 13 ? -7.417 -10.888 -5.371 1.00 43.31 213 THR B CA 18
ATOM 30122 C C . THR B 1 13 ? -7.616 -10.019 -6.619 1.00 61.55 213 THR B C 18
ATOM 30123 O O . THR B 1 13 ? -7.632 -10.511 -7.750 1.00 63.11 213 THR B O 18
ATOM 30134 N N . LYS B 1 14 ? -7.773 -8.714 -6.393 1.00 2.11 214 LYS B N 18
ATOM 30135 C CA . LYS B 1 14 ? -7.840 -7.726 -7.470 1.00 11.43 214 LYS B CA 18
ATOM 30136 C C . LYS B 1 14 ? -6.570 -6.857 -7.474 1.00 33.13 214 LYS B C 18
ATOM 30137 O O . LYS B 1 14 ? -6.175 -6.325 -6.433 1.00 32.31 214 LYS B O 18
ATOM 30156 N N . PRO B 1 15 ? -5.905 -6.710 -8.634 1.00 73.13 215 PRO B N 18
ATOM 30157 C CA . PRO B 1 15 ? -4.682 -5.897 -8.743 1.00 52.44 215 PRO B CA 18
ATOM 30158 C C . PRO B 1 15 ? -4.959 -4.381 -8.728 1.00 51.44 215 PRO B C 18
ATOM 30159 O O . PRO B 1 15 ? -5.473 -3.820 -9.702 1.00 63.35 215 PRO B O 18
ATOM 30170 N N . VAL B 1 16 ? -4.627 -3.722 -7.620 1.00 33.51 216 VAL B N 18
ATOM 30171 C CA . VAL B 1 16 ? -4.805 -2.271 -7.491 1.00 30.15 216 VAL B CA 18
ATOM 30172 C C . VAL B 1 16 ? -3.442 -1.557 -7.414 1.00 55.41 216 VAL B C 18
ATOM 30173 O O . VAL B 1 16 ? -2.514 -2.031 -6.757 1.00 21.33 216 VAL B O 18
ATOM 30186 N N . VAL B 1 17 ? -3.323 -0.427 -8.106 1.00 71.41 217 VAL B N 18
ATOM 30187 C CA . VAL B 1 17 ? -2.054 0.306 -8.172 1.00 74.31 217 VAL B CA 18
ATOM 30188 C C . VAL B 1 17 ? -1.904 1.327 -7.028 1.00 41.15 217 VAL B C 18
ATOM 30189 O O . VAL B 1 17 ? -2.769 2.179 -6.807 1.00 41.44 217 VAL B O 18
ATOM 30202 N N . VAL B 1 18 ? -0.795 1.228 -6.300 1.00 33.22 218 VAL B N 18
ATOM 30203 C CA . VAL B 1 18 ? -0.450 2.200 -5.259 1.00 32.24 218 VAL B CA 18
ATOM 30204 C C . VAL B 1 18 ? 1.003 2.681 -5.442 1.00 65.42 218 VAL B C 18
ATOM 30205 O O . VAL B 1 18 ? 1.848 1.941 -5.948 1.00 41.12 218 VAL B O 18
ATOM 30218 N N . ARG B 1 19 ? 1.289 3.925 -5.056 1.00 45.41 219 ARG B N 18
ATOM 30219 C CA . ARG B 1 19 ? 2.627 4.503 -5.255 1.00 72.03 219 ARG B CA 18
ATOM 30220 C C . ARG B 1 19 ? 3.187 5.127 -3.966 1.00 42.23 219 ARG B C 18
ATOM 30221 O O . ARG B 1 19 ? 2.466 5.797 -3.226 1.00 32.52 219 ARG B O 18
ATOM 30242 N N . LEU B 1 20 ? 4.482 4.912 -3.721 1.00 53.23 220 LEU B N 18
ATOM 30243 C CA . LEU B 1 20 ? 5.148 5.400 -2.501 1.00 11.24 220 LEU B CA 18
ATOM 30244 C C . LEU B 1 20 ? 6.355 6.299 -2.850 1.00 32.51 220 LEU B C 18
ATOM 30245 O O . LEU B 1 20 ? 6.817 6.323 -3.995 1.00 24.31 220 LEU B O 18
ATOM 30261 N N . TYR B 1 21 ? 6.861 7.037 -1.858 1.00 44.33 221 TYR B N 18
ATOM 30262 C CA . TYR B 1 21 ? 7.948 8.006 -2.070 1.00 72.25 221 TYR B CA 18
ATOM 30263 C C . TYR B 1 21 ? 9.332 7.329 -2.176 1.00 11.30 221 TYR B C 18
ATOM 30264 O O . TYR B 1 21 ? 9.661 6.439 -1.391 1.00 53.12 221 TYR B O 18
ATOM 30282 N N . PRO B 1 22 ? 10.166 7.781 -3.145 1.00 74.42 222 PRO B N 18
ATOM 30283 C CA . PRO B 1 22 ? 11.466 7.152 -3.475 1.00 33.25 222 PRO B CA 18
ATOM 30284 C C . PRO B 1 22 ? 12.333 6.773 -2.257 1.00 53.04 222 PRO B C 18
ATOM 30285 O O . PRO B 1 22 ? 12.644 5.595 -2.056 1.00 74.22 222 PRO B O 18
ATOM 30296 N N . ASP B 1 23 ? 12.722 7.768 -1.454 1.00 44.45 223 ASP B N 18
ATOM 30297 C CA . ASP B 1 23 ? 13.565 7.531 -0.272 1.00 74.44 223 ASP B CA 18
ATOM 30298 C C . ASP B 1 23 ? 12.983 6.431 0.633 1.00 23.12 223 ASP B C 18
ATOM 30299 O O . ASP B 1 23 ? 13.683 5.493 1.028 1.00 44.10 223 ASP B O 18
ATOM 30308 N N . GLU B 1 24 ? 11.695 6.549 0.938 1.00 70.43 224 GLU B N 18
ATOM 30309 C CA . GLU B 1 24 ? 11.009 5.594 1.813 1.00 72.00 224 GLU B CA 18
ATOM 30310 C C . GLU B 1 24 ? 10.905 4.199 1.169 1.00 33.54 224 GLU B C 18
ATOM 30311 O O . GLU B 1 24 ? 10.790 3.194 1.869 1.00 15.13 224 GLU B O 18
ATOM 30323 N N . ILE B 1 25 ? 10.961 4.141 -0.163 1.00 4.54 225 ILE B N 18
ATOM 30324 C CA . ILE B 1 25 ? 10.948 2.858 -0.882 1.00 35.13 225 ILE B CA 18
ATOM 30325 C C . ILE B 1 25 ? 12.285 2.112 -0.738 1.00 21.20 225 ILE B C 18
ATOM 30326 O O . ILE B 1 25 ? 12.306 0.891 -0.564 1.00 54.05 225 ILE B O 18
ATOM 30342 N N . GLU B 1 26 ? 13.407 2.833 -0.810 1.00 45.00 226 GLU B N 18
ATOM 30343 C CA . GLU B 1 26 ? 14.713 2.198 -0.596 1.00 71.02 226 GLU B CA 18
ATOM 30344 C C . GLU B 1 26 ? 14.853 1.748 0.866 1.00 1.21 226 GLU B C 18
ATOM 30345 O O . GLU B 1 26 ? 15.425 0.694 1.154 1.00 4.23 226 GLU B O 18
ATOM 30357 N N . ALA B 1 27 ? 14.313 2.547 1.785 1.00 32.54 227 ALA B N 18
ATOM 30358 C CA . ALA B 1 27 ? 14.219 2.148 3.194 1.00 30.22 227 ALA B CA 18
ATOM 30359 C C . ALA B 1 27 ? 13.310 0.915 3.351 1.00 44.13 227 ALA B C 18
ATOM 30360 O O . ALA B 1 27 ? 13.611 -0.007 4.115 1.00 53.52 227 ALA B O 18
ATOM 30367 N N . LEU B 1 28 ? 12.199 0.907 2.612 1.00 60.31 228 LEU B N 18
ATOM 30368 C CA . LEU B 1 28 ? 11.281 -0.238 2.576 1.00 62.03 228 LEU B CA 18
ATOM 30369 C C . LEU B 1 28 ? 12.016 -1.533 2.185 1.00 23.04 228 LEU B C 18
ATOM 30370 O O . LEU B 1 28 ? 12.054 -2.493 2.955 1.00 54.31 228 LEU B O 18
ATOM 30386 N N . LYS B 1 29 ? 12.630 -1.537 0.997 1.00 41.13 229 LYS B N 18
ATOM 30387 C CA . LYS B 1 29 ? 13.341 -2.725 0.492 1.00 71.23 229 LYS B CA 18
ATOM 30388 C C . LYS B 1 29 ? 14.590 -3.058 1.336 1.00 45.13 229 LYS B C 18
ATOM 30389 O O . LYS B 1 29 ? 15.278 -4.047 1.078 1.00 52.50 229 LYS B O 18
ATOM 30408 N N . SER B 1 30 ? 14.884 -2.220 2.331 1.00 70.11 230 SER B N 18
ATOM 30409 C CA . SER B 1 30 ? 15.961 -2.493 3.295 1.00 33.21 230 SER B CA 18
ATOM 30410 C C . SER B 1 30 ? 15.439 -3.312 4.485 1.00 2.24 230 SER B C 18
ATOM 30411 O O . SER B 1 30 ? 16.123 -4.201 4.995 1.00 34.24 230 SER B O 18
ATOM 30419 N N . ARG B 1 31 ? 14.206 -3.023 4.908 1.00 73.44 231 ARG B N 18
ATOM 30420 C CA . ARG B 1 31 ? 13.607 -3.686 6.078 1.00 31.33 231 ARG B CA 18
ATOM 30421 C C . ARG B 1 31 ? 12.736 -4.896 5.682 1.00 62.33 231 ARG B C 18
ATOM 30422 O O . ARG B 1 31 ? 12.004 -5.444 6.514 1.00 24.34 231 ARG B O 18
ATOM 30443 N N . VAL B 1 32 ? 12.812 -5.314 4.417 1.00 4.24 232 VAL B N 18
ATOM 30444 C CA . VAL B 1 32 ? 12.095 -6.512 3.956 1.00 3.31 232 VAL B CA 18
ATOM 30445 C C . VAL B 1 32 ? 12.926 -7.786 4.191 1.00 24.00 232 VAL B C 18
ATOM 30446 O O . VAL B 1 32 ? 14.154 -7.766 4.077 1.00 73.05 232 VAL B O 18
ATOM 30459 N N . PRO B 1 33 ? 12.271 -8.910 4.547 1.00 4.03 233 PRO B N 18
ATOM 30460 C CA . PRO B 1 33 ? 12.955 -10.202 4.735 1.00 11.33 233 PRO B CA 18
ATOM 30461 C C . PRO B 1 33 ? 13.556 -10.749 3.426 1.00 64.04 233 PRO B C 18
ATOM 30462 O O . PRO B 1 33 ? 12.972 -10.597 2.352 1.00 42.23 233 PRO B O 18
ATOM 30473 N N . ALA B 1 34 ? 14.705 -11.416 3.529 1.00 44.21 234 ALA B N 18
ATOM 30474 C CA . ALA B 1 34 ? 15.426 -11.926 2.353 1.00 73.43 234 ALA B CA 18
ATOM 30475 C C . ALA B 1 34 ? 14.605 -12.945 1.533 1.00 22.31 234 ALA B C 18
ATOM 30476 O O . ALA B 1 34 ? 14.975 -13.284 0.407 1.00 63.43 234 ALA B O 18
ATOM 30483 N N . ASN B 1 35 ? 13.500 -13.439 2.096 1.00 73.31 235 ASN B N 18
ATOM 30484 C CA . ASN B 1 35 ? 12.655 -14.427 1.407 1.00 62.13 235 ASN B CA 18
ATOM 30485 C C . ASN B 1 35 ? 11.230 -13.900 1.165 1.00 51.43 235 ASN B C 18
ATOM 30486 O O . ASN B 1 35 ? 10.349 -14.646 0.732 1.00 42.13 235 ASN B O 18
ATOM 30497 N N . THR B 1 36 ? 11.008 -12.608 1.417 1.00 74.42 236 THR B N 18
ATOM 30498 C CA . THR B 1 36 ? 9.676 -12.001 1.242 1.00 55.33 236 THR B CA 18
ATOM 30499 C C . THR B 1 36 ? 9.709 -10.851 0.229 1.00 75.35 236 THR B C 18
ATOM 30500 O O . THR B 1 36 ? 10.333 -9.815 0.463 1.00 34.23 236 THR B O 18
ATOM 30511 N N . SER B 1 37 ? 9.032 -11.040 -0.902 1.00 10.53 237 SER B N 18
ATOM 30512 C CA . SER B 1 37 ? 8.957 -10.014 -1.953 1.00 61.42 237 SER B CA 18
ATOM 30513 C C . SER B 1 37 ? 8.172 -8.772 -1.497 1.00 4.35 237 SER B C 18
ATOM 30514 O O . SER B 1 37 ? 7.243 -8.867 -0.694 1.00 62.15 237 SER B O 18
ATOM 30522 N N . MET B 1 38 ? 8.545 -7.610 -2.039 1.00 42.51 238 MET B N 18
ATOM 30523 C CA . MET B 1 38 ? 7.942 -6.326 -1.645 1.00 52.31 238 MET B CA 18
ATOM 30524 C C . MET B 1 38 ? 6.412 -6.306 -1.825 1.00 15.30 238 MET B C 18
ATOM 30525 O O . MET B 1 38 ? 5.704 -5.688 -1.032 1.00 71.11 238 MET B O 18
ATOM 30539 N N . SER B 1 39 ? 5.906 -6.985 -2.857 1.00 42.01 239 SER B N 18
ATOM 30540 C CA . SER B 1 39 ? 4.452 -7.047 -3.093 1.00 32.40 239 SER B CA 18
ATOM 30541 C C . SER B 1 39 ? 3.727 -7.727 -1.924 1.00 55.03 239 SER B C 18
ATOM 30542 O O . SER B 1 39 ? 2.803 -7.162 -1.348 1.00 11.52 239 SER B O 18
ATOM 30550 N N . ALA B 1 40 ? 4.156 -8.944 -1.578 1.00 34.55 240 ALA B N 18
ATOM 30551 C CA . ALA B 1 40 ? 3.596 -9.668 -0.428 1.00 53.43 240 ALA B CA 18
ATOM 30552 C C . ALA B 1 40 ? 3.801 -8.895 0.885 1.00 15.11 240 ALA B C 18
ATOM 30553 O O . ALA B 1 40 ? 2.944 -8.912 1.772 1.00 1.02 240 ALA B O 18
ATOM 30560 N N . TYR B 1 41 ? 4.945 -8.219 0.993 1.00 71.52 241 TYR B N 18
ATOM 30561 C CA . TYR B 1 41 ? 5.274 -7.404 2.170 1.00 25.12 241 TYR B CA 18
ATOM 30562 C C . TYR B 1 41 ? 4.225 -6.295 2.386 1.00 62.14 241 TYR B C 18
ATOM 30563 O O . TYR B 1 41 ? 3.551 -6.254 3.417 1.00 11.33 241 TYR B O 18
ATOM 30581 N N . ILE B 1 42 ? 4.081 -5.412 1.396 1.00 34.44 242 ILE B N 18
ATOM 30582 C CA . ILE B 1 42 ? 3.070 -4.343 1.439 1.00 33.52 242 ILE B CA 18
ATOM 30583 C C . ILE B 1 42 ? 1.647 -4.927 1.506 1.00 71.13 242 ILE B C 18
ATOM 30584 O O . ILE B 1 42 ? 0.750 -4.356 2.131 1.00 60.21 242 ILE B O 18
ATOM 30600 N N . ARG B 1 43 ? 1.462 -6.082 0.871 1.00 34.43 243 ARG B N 18
ATOM 30601 C CA . ARG B 1 43 ? 0.161 -6.757 0.825 1.00 54.43 243 ARG B CA 18
ATOM 30602 C C . ARG B 1 43 ? -0.385 -7.037 2.235 1.00 1.11 243 ARG B C 18
ATOM 30603 O O . ARG B 1 43 ? -1.574 -6.849 2.499 1.00 21.04 243 ARG B O 18
ATOM 30624 N N . ARG B 1 44 ? 0.481 -7.486 3.143 1.00 30.31 244 ARG B N 18
ATOM 30625 C CA . ARG B 1 44 ? 0.060 -7.752 4.523 1.00 13.52 244 ARG B CA 18
ATOM 30626 C C . ARG B 1 44 ? 0.044 -6.458 5.357 1.00 11.44 244 ARG B C 18
ATOM 30627 O O . ARG B 1 44 ? -0.661 -6.366 6.357 1.00 33.12 244 ARG B O 18
ATOM 30648 N N . ILE B 1 45 ? 0.821 -5.456 4.938 1.00 5.25 245 ILE B N 18
ATOM 30649 C CA . ILE B 1 45 ? 0.834 -4.154 5.619 1.00 2.44 245 ILE B CA 18
ATOM 30650 C C . ILE B 1 45 ? -0.539 -3.465 5.537 1.00 33.22 245 ILE B C 18
ATOM 30651 O O . ILE B 1 45 ? -1.026 -2.907 6.525 1.00 63.11 245 ILE B O 18
ATOM 30667 N N . ILE B 1 46 ? -1.165 -3.504 4.361 1.00 53.00 246 ILE B N 18
ATOM 30668 C CA . ILE B 1 46 ? -2.517 -2.962 4.209 1.00 24.22 246 ILE B CA 18
ATOM 30669 C C . ILE B 1 46 ? -3.550 -3.852 4.923 1.00 44.44 246 ILE B C 18
ATOM 30670 O O . ILE B 1 46 ? -4.459 -3.352 5.586 1.00 64.31 246 ILE B O 18
ATOM 30686 N N . LEU B 1 47 ? -3.391 -5.174 4.804 1.00 52.14 247 LEU B N 18
ATOM 30687 C CA . LEU B 1 47 ? -4.269 -6.133 5.492 1.00 60.24 247 LEU B CA 18
ATOM 30688 C C . LEU B 1 47 ? -4.305 -5.861 7.006 1.00 4.12 247 LEU B C 18
ATOM 30689 O O . LEU B 1 47 ? -5.364 -5.584 7.576 1.00 10.23 247 LEU B O 18
ATOM 30705 N N . ASN B 1 48 ? -3.131 -5.889 7.639 1.00 52.13 248 ASN B N 18
ATOM 30706 C CA . ASN B 1 48 ? -3.003 -5.614 9.078 1.00 31.31 248 ASN B CA 18
ATOM 30707 C C . ASN B 1 48 ? -3.350 -4.151 9.425 1.00 51.42 248 ASN B C 18
ATOM 30708 O O . ASN B 1 48 ? -3.194 -3.722 10.569 1.00 2.12 248 ASN B O 18
ATOM 30719 N N . HIS B 1 49 ? -3.799 -3.382 8.435 1.00 24.21 249 HIS B N 18
ATOM 30720 C CA . HIS B 1 49 ? -4.292 -2.022 8.665 1.00 22.42 249 HIS B CA 18
ATOM 30721 C C . HIS B 1 49 ? -5.828 -1.995 8.610 1.00 43.12 249 HIS B C 18
ATOM 30722 O O . HIS B 1 49 ? -6.476 -1.364 9.443 1.00 60.11 249 HIS B O 18
ATOM 30737 N N . LEU B 1 50 ? -6.403 -2.694 7.628 1.00 11.10 250 LEU B N 18
ATOM 30738 C CA . LEU B 1 50 ? -7.864 -2.757 7.467 1.00 5.11 250 LEU B CA 18
ATOM 30739 C C . LEU B 1 50 ? -8.539 -3.542 8.611 1.00 62.25 250 LEU B C 18
ATOM 30740 O O . LEU B 1 50 ? -9.680 -3.254 8.980 1.00 41.32 250 LEU B O 18
ATOM 30756 N N . GLU B 1 51 ? -7.836 -4.538 9.158 1.00 13.55 251 GLU B N 18
ATOM 30757 C CA . GLU B 1 51 ? -8.335 -5.295 10.319 1.00 63.14 251 GLU B CA 18
ATOM 30758 C C . GLU B 1 51 ? -7.968 -4.604 11.646 1.00 34.40 251 GLU B C 18
ATOM 30759 O O . GLU B 1 51 ? -8.443 -4.991 12.717 1.00 3.13 251 GLU B O 18
ATOM 30771 N N . ASP B 1 52 ? -7.122 -3.577 11.568 1.00 12.02 252 ASP B N 18
ATOM 30772 C CA . ASP B 1 52 ? -6.631 -2.876 12.760 1.00 52.12 252 ASP B CA 18
ATOM 30773 C C . ASP B 1 52 ? -7.326 -1.511 12.945 1.00 70.02 252 ASP B C 18
ATOM 30774 O O . ASP B 1 52 ? -8.111 -1.327 13.880 1.00 21.21 252 ASP B O 18
ATOM 30783 N N . GLU B 1 53 ? -7.038 -0.556 12.060 1.00 42.42 253 GLU B N 18
ATOM 30784 C CA . GLU B 1 53 ? -7.668 0.777 12.124 1.00 33.02 253 GLU B CA 18
ATOM 30785 C C . GLU B 1 53 ? -8.474 1.095 10.839 1.00 20.34 253 GLU B C 18
ATOM 30786 O O . GLU B 1 53 ? -9.526 0.455 10.621 1.00 37.89 253 GLU B O 18
ATOM 30799 N N . MET A 1 1 ? 16.858 14.825 5.613 1.00 22.23 1 MET A N 19
ATOM 30800 C CA . MET A 1 1 ? 17.177 13.525 6.262 1.00 4.42 1 MET A CA 19
ATOM 30801 C C . MET A 1 1 ? 18.499 12.959 5.719 1.00 41.53 1 MET A C 19
ATOM 30802 O O . MET A 1 1 ? 19.219 13.647 4.999 1.00 1.15 1 MET A O 19
ATOM 30818 N N . VAL A 1 2 ? 18.818 11.706 6.062 1.00 70.02 2 VAL A N 19
ATOM 30819 C CA . VAL A 1 2 ? 20.057 11.074 5.580 1.00 72.14 2 VAL A CA 19
ATOM 30820 C C . VAL A 1 2 ? 19.937 10.599 4.118 1.00 50.11 2 VAL A C 19
ATOM 30821 O O . VAL A 1 2 ? 20.932 10.210 3.502 1.00 21.01 2 VAL A O 19
ATOM 30834 N N . GLY A 1 3 ? 18.721 10.625 3.566 1.00 30.45 3 GLY A N 19
ATOM 30835 C CA . GLY A 1 3 ? 18.520 10.243 2.169 1.00 45.01 3 GLY A CA 19
ATOM 30836 C C . GLY A 1 3 ? 17.067 9.905 1.827 1.00 3.13 3 GLY A C 19
ATOM 30837 O O . GLY A 1 3 ? 16.735 8.740 1.600 1.00 53.12 3 GLY A O 19
ATOM 30841 N N . ARG A 1 4 ? 16.207 10.928 1.796 1.00 31.34 4 ARG A N 19
ATOM 30842 C CA . ARG A 1 4 ? 14.789 10.760 1.426 1.00 33.15 4 ARG A CA 19
ATOM 30843 C C . ARG A 1 4 ? 14.074 12.119 1.273 1.00 51.11 4 ARG A C 19
ATOM 30844 O O . ARG A 1 4 ? 14.690 13.175 1.430 1.00 25.15 4 ARG A O 19
ATOM 30865 N N . ARG A 1 5 ? 12.772 12.062 0.958 1.00 23.34 5 ARG A N 19
ATOM 30866 C CA . ARG A 1 5 ? 11.907 13.253 0.832 1.00 14.23 5 ARG A CA 19
ATOM 30867 C C . ARG A 1 5 ? 12.179 14.007 -0.488 1.00 44.41 5 ARG A C 19
ATOM 30868 O O . ARG A 1 5 ? 13.100 14.824 -0.573 1.00 75.21 5 ARG A O 19
ATOM 30889 N N . PRO A 1 6 ? 11.376 13.737 -1.538 1.00 42.45 6 PRO A N 19
ATOM 30890 C CA . PRO A 1 6 ? 11.520 14.384 -2.841 1.00 4.13 6 PRO A CA 19
ATOM 30891 C C . PRO A 1 6 ? 10.613 15.618 -3.018 1.00 12.55 6 PRO A C 19
ATOM 30892 O O . PRO A 1 6 ? 9.466 15.641 -2.562 1.00 15.15 6 PRO A O 19
ATOM 30903 N N . GLY A 1 7 ? 11.129 16.643 -3.696 1.00 44.22 7 GLY A N 19
ATOM 30904 C CA . GLY A 1 7 ? 10.318 17.817 -4.015 1.00 31.21 7 GLY A CA 19
ATOM 30905 C C . GLY A 1 7 ? 9.384 17.568 -5.196 1.00 63.22 7 GLY A C 19
ATOM 30906 O O . GLY A 1 7 ? 9.487 18.223 -6.236 1.00 33.34 7 GLY A O 19
ATOM 30910 N N . GLY A 1 8 ? 8.464 16.614 -5.035 1.00 54.53 8 GLY A N 19
ATOM 30911 C CA . GLY A 1 8 ? 7.625 16.177 -6.147 1.00 34.01 8 GLY A CA 19
ATOM 30912 C C . GLY A 1 8 ? 6.212 16.760 -6.147 1.00 11.44 8 GLY A C 19
ATOM 30913 O O . GLY A 1 8 ? 6.008 17.943 -5.866 1.00 52.34 8 GLY A O 19
ATOM 30917 N N . GLY A 1 9 ? 5.238 15.911 -6.466 1.00 30.03 9 GLY A N 19
ATOM 30918 C CA . GLY A 1 9 ? 3.859 16.344 -6.664 1.00 0.00 9 GLY A CA 19
ATOM 30919 C C . GLY A 1 9 ? 3.182 15.538 -7.768 1.00 71.42 9 GLY A C 19
ATOM 30920 O O . GLY A 1 9 ? 1.979 15.269 -7.723 1.00 61.03 9 GLY A O 19
ATOM 30924 N N . LEU A 1 10 ? 3.977 15.161 -8.772 1.00 25.22 10 LEU A N 19
ATOM 30925 C CA . LEU A 1 10 ? 3.531 14.260 -9.843 1.00 4.12 10 LEU A CA 19
ATOM 30926 C C . LEU A 1 10 ? 4.349 12.954 -9.840 1.00 20.02 10 LEU A C 19
ATOM 30927 O O . LEU A 1 10 ? 3.802 11.863 -10.035 1.00 72.32 10 LEU A O 19
ATOM 30943 N N . LYS A 1 11 ? 5.663 13.076 -9.631 1.00 12.12 11 LYS A N 19
ATOM 30944 C CA . LYS A 1 11 ? 6.562 11.908 -9.593 1.00 51.52 11 LYS A CA 19
ATOM 30945 C C . LYS A 1 11 ? 6.988 11.559 -8.154 1.00 52.25 11 LYS A C 19
ATOM 30946 O O . LYS A 1 11 ? 7.848 10.705 -7.946 1.00 60.01 11 LYS A O 19
ATOM 30965 N N . ASP A 1 12 ? 6.381 12.221 -7.169 1.00 5.11 12 ASP A N 19
ATOM 30966 C CA . ASP A 1 12 ? 6.740 12.018 -5.757 1.00 54.03 12 ASP A CA 19
ATOM 30967 C C . ASP A 1 12 ? 6.379 10.601 -5.297 1.00 4.11 12 ASP A C 19
ATOM 30968 O O . ASP A 1 12 ? 7.098 9.980 -4.518 1.00 10.14 12 ASP A O 19
ATOM 30977 N N . THR A 1 13 ? 5.251 10.103 -5.790 1.00 2.22 13 THR A N 19
ATOM 30978 C CA . THR A 1 13 ? 4.763 8.766 -5.442 1.00 10.22 13 THR A CA 19
ATOM 30979 C C . THR A 1 13 ? 4.708 7.846 -6.667 1.00 12.34 13 THR A C 19
ATOM 30980 O O . THR A 1 13 ? 4.091 8.176 -7.685 1.00 60.40 13 THR A O 19
ATOM 30991 N N . LYS A 1 14 ? 5.358 6.691 -6.564 1.00 1.22 14 LYS A N 19
ATOM 30992 C CA . LYS A 1 14 ? 5.360 5.703 -7.645 1.00 0.02 14 LYS A CA 19
ATOM 30993 C C . LYS A 1 14 ? 4.107 4.810 -7.573 1.00 21.33 14 LYS A C 19
ATOM 30994 O O . LYS A 1 14 ? 3.736 4.337 -6.496 1.00 70.13 14 LYS A O 19
ATOM 31013 N N . PRO A 1 15 ? 3.429 4.577 -8.714 1.00 52.23 15 PRO A N 19
ATOM 31014 C CA . PRO A 1 15 ? 2.247 3.700 -8.761 1.00 10.33 15 PRO A CA 19
ATOM 31015 C C . PRO A 1 15 ? 2.611 2.206 -8.622 1.00 25.42 15 PRO A C 19
ATOM 31016 O O . PRO A 1 15 ? 2.884 1.520 -9.610 1.00 70.32 15 PRO A O 19
ATOM 31027 N N . VAL A 1 16 ? 2.640 1.719 -7.382 1.00 34.40 16 VAL A N 19
ATOM 31028 C CA . VAL A 1 16 ? 2.976 0.318 -7.089 1.00 15.30 16 VAL A CA 19
ATOM 31029 C C . VAL A 1 16 ? 1.717 -0.567 -7.065 1.00 23.42 16 VAL A C 19
ATOM 31030 O O . VAL A 1 16 ? 0.798 -0.335 -6.281 1.00 75.32 16 VAL A O 19
ATOM 31043 N N . VAL A 1 17 ? 1.685 -1.584 -7.923 1.00 11.22 17 VAL A N 19
ATOM 31044 C CA . VAL A 1 17 ? 0.535 -2.494 -8.000 1.00 35.52 17 VAL A CA 19
ATOM 31045 C C . VAL A 1 17 ? 0.685 -3.700 -7.050 1.00 24.34 17 VAL A C 19
ATOM 31046 O O . VAL A 1 17 ? 1.612 -4.505 -7.176 1.00 20.22 17 VAL A O 19
ATOM 31059 N N . VAL A 1 18 ? -0.226 -3.803 -6.087 1.00 14.54 18 VAL A N 19
ATOM 31060 C CA . VAL A 1 18 ? -0.277 -4.946 -5.168 1.00 12.33 18 VAL A CA 19
ATOM 31061 C C . VAL A 1 18 ? -1.563 -5.763 -5.385 1.00 34.45 18 VAL A C 19
ATOM 31062 O O . VAL A 1 18 ? -2.320 -5.509 -6.323 1.00 62.30 18 VAL A O 19
ATOM 31075 N N . ARG A 1 19 ? -1.811 -6.751 -4.522 1.00 41.44 19 ARG A N 19
ATOM 31076 C CA . ARG A 1 19 ? -3.009 -7.593 -4.636 1.00 11.53 19 ARG A CA 19
ATOM 31077 C C . ARG A 1 19 ? -3.744 -7.730 -3.293 1.00 2.34 19 ARG A C 19
ATOM 31078 O O . ARG A 1 19 ? -3.131 -8.008 -2.260 1.00 52.24 19 ARG A O 19
ATOM 31099 N N . LEU A 1 20 ? -5.063 -7.540 -3.323 1.00 70.52 20 LEU A N 19
ATOM 31100 C CA . LEU A 1 20 ? -5.914 -7.681 -2.131 1.00 23.22 20 LEU A CA 19
ATOM 31101 C C . LEU A 1 20 ? -7.194 -8.466 -2.479 1.00 63.14 20 LEU A C 19
ATOM 31102 O O . LEU A 1 20 ? -7.581 -8.544 -3.645 1.00 65.34 20 LEU A O 19
ATOM 31118 N N . TYR A 1 21 ? -7.845 -9.048 -1.474 1.00 0.13 21 TYR A N 19
ATOM 31119 C CA . TYR A 1 21 ? -9.026 -9.893 -1.704 1.00 10.42 21 TYR A CA 19
ATOM 31120 C C . TYR A 1 21 ? -10.279 -9.054 -2.049 1.00 73.03 21 TYR A C 19
ATOM 31121 O O . TYR A 1 21 ? -10.545 -8.027 -1.421 1.00 20.40 21 TYR A O 19
ATOM 31139 N N . PRO A 1 22 ? -11.076 -9.509 -3.048 1.00 32.50 22 PRO A N 19
ATOM 31140 C CA . PRO A 1 22 ? -12.212 -8.737 -3.612 1.00 65.32 22 PRO A CA 19
ATOM 31141 C C . PRO A 1 22 ? -13.170 -8.155 -2.555 1.00 53.24 22 PRO A C 19
ATOM 31142 O O . PRO A 1 22 ? -13.539 -6.979 -2.617 1.00 71.23 22 PRO A O 19
ATOM 31153 N N . ASP A 1 23 ? -13.577 -8.979 -1.593 1.00 24.34 23 ASP A N 19
ATOM 31154 C CA . ASP A 1 23 ? -14.487 -8.530 -0.532 1.00 12.41 23 ASP A CA 19
ATOM 31155 C C . ASP A 1 23 ? -13.881 -7.362 0.266 1.00 62.42 23 ASP A C 19
ATOM 31156 O O . ASP A 1 23 ? -14.524 -6.331 0.470 1.00 40.25 23 ASP A O 19
ATOM 31165 N N . GLU A 1 24 ? -12.629 -7.525 0.684 1.00 43.12 24 GLU A N 19
ATOM 31166 C CA . GLU A 1 24 ? -11.934 -6.509 1.478 1.00 31.03 24 GLU A CA 19
ATOM 31167 C C . GLU A 1 24 ? -11.702 -5.220 0.678 1.00 31.23 24 GLU A C 19
ATOM 31168 O O . GLU A 1 24 ? -11.704 -4.127 1.240 1.00 65.32 24 GLU A O 19
ATOM 31180 N N . ILE A 1 25 ? -11.503 -5.350 -0.633 1.00 4.11 25 ILE A N 19
ATOM 31181 C CA . ILE A 1 25 ? -11.385 -4.177 -1.511 1.00 44.10 25 ILE A CA 19
ATOM 31182 C C . ILE A 1 25 ? -12.685 -3.353 -1.499 1.00 10.52 25 ILE A C 19
ATOM 31183 O O . ILE A 1 25 ? -12.659 -2.120 -1.544 1.00 40.45 25 ILE A O 19
ATOM 31199 N N . GLU A 1 26 ? -13.824 -4.041 -1.426 1.00 11.24 26 GLU A N 19
ATOM 31200 C CA . GLU A 1 26 ? -15.118 -3.364 -1.299 1.00 42.33 26 GLU A CA 19
ATOM 31201 C C . GLU A 1 26 ? -15.291 -2.770 0.107 1.00 11.22 26 GLU A C 19
ATOM 31202 O O . GLU A 1 26 ? -15.796 -1.654 0.268 1.00 14.33 26 GLU A O 19
ATOM 31214 N N . ALA A 1 27 ? -14.865 -3.515 1.126 1.00 22.43 27 ALA A N 19
ATOM 31215 C CA . ALA A 1 27 ? -14.817 -2.987 2.494 1.00 72.22 27 ALA A CA 19
ATOM 31216 C C . ALA A 1 27 ? -13.919 -1.738 2.553 1.00 24.21 27 ALA A C 19
ATOM 31217 O O . ALA A 1 27 ? -14.150 -0.821 3.342 1.00 54.32 27 ALA A O 19
ATOM 31224 N N . LEU A 1 28 ? -12.902 -1.716 1.690 1.00 52.41 28 LEU A N 19
ATOM 31225 C CA . LEU A 1 28 ? -12.008 -0.566 1.555 1.00 61.01 28 LEU A CA 19
ATOM 31226 C C . LEU A 1 28 ? -12.745 0.649 0.969 1.00 22.44 28 LEU A C 19
ATOM 31227 O O . LEU A 1 28 ? -12.785 1.712 1.587 1.00 63.15 28 LEU A O 19
ATOM 31243 N N . LYS A 1 29 ? -13.344 0.490 -0.215 1.00 73.53 29 LYS A N 19
ATOM 31244 C CA . LYS A 1 29 ? -14.057 1.602 -0.867 1.00 53.22 29 LYS A CA 19
ATOM 31245 C C . LYS A 1 29 ? -15.242 2.094 -0.016 1.00 12.14 29 LYS A C 19
ATOM 31246 O O . LYS A 1 29 ? -15.794 3.164 -0.267 1.00 43.44 29 LYS A O 19
ATOM 31265 N N . SER A 1 30 ? -15.632 1.305 0.982 1.00 31.42 30 SER A N 19
ATOM 31266 C CA . SER A 1 30 ? -16.673 1.713 1.932 1.00 72.42 30 SER A CA 19
ATOM 31267 C C . SER A 1 30 ? -16.118 2.670 3.002 1.00 4.42 30 SER A C 19
ATOM 31268 O O . SER A 1 30 ? -16.837 3.531 3.511 1.00 54.12 30 SER A O 19
ATOM 31276 N N . ARG A 1 31 ? -14.832 2.524 3.332 1.00 12.21 31 ARG A N 19
ATOM 31277 C CA . ARG A 1 31 ? -14.198 3.341 4.385 1.00 22.23 31 ARG A CA 19
ATOM 31278 C C . ARG A 1 31 ? -13.293 4.451 3.807 1.00 61.14 31 ARG A C 19
ATOM 31279 O O . ARG A 1 31 ? -12.489 5.044 4.530 1.00 40.23 31 ARG A O 19
ATOM 31300 N N . VAL A 1 32 ? -13.434 4.743 2.512 1.00 14.43 32 VAL A N 19
ATOM 31301 C CA . VAL A 1 32 ? -12.672 5.833 1.878 1.00 63.23 32 VAL A CA 19
ATOM 31302 C C . VAL A 1 32 ? -13.499 7.132 1.797 1.00 22.14 32 VAL A C 19
ATOM 31303 O O . VAL A 1 32 ? -14.716 7.092 1.598 1.00 10.34 32 VAL A O 19
ATOM 31316 N N . PRO A 1 33 ? -12.854 8.304 1.982 1.00 2.43 33 PRO A N 19
ATOM 31317 C CA . PRO A 1 33 ? -13.506 9.612 1.772 1.00 25.20 33 PRO A CA 19
ATOM 31318 C C . PRO A 1 33 ? -13.823 9.866 0.284 1.00 65.30 33 PRO A C 19
ATOM 31319 O O . PRO A 1 33 ? -13.002 9.581 -0.587 1.00 22.43 33 PRO A O 19
ATOM 31330 N N . ALA A 1 34 ? -15.008 10.415 0.005 1.00 1.34 34 ALA A N 19
ATOM 31331 C CA . ALA A 1 34 ? -15.481 10.618 -1.376 1.00 3.10 34 ALA A CA 19
ATOM 31332 C C . ALA A 1 34 ? -14.493 11.421 -2.246 1.00 15.55 34 ALA A C 19
ATOM 31333 O O . ALA A 1 34 ? -14.377 11.174 -3.448 1.00 52.23 34 ALA A O 19
ATOM 31340 N N . ASN A 1 35 ? -13.792 12.383 -1.646 1.00 54.43 35 ASN A N 19
ATOM 31341 C CA . ASN A 1 35 ? -12.818 13.204 -2.384 1.00 64.31 35 ASN A CA 19
ATOM 31342 C C . ASN A 1 35 ? -11.456 12.500 -2.499 1.00 11.43 35 ASN A C 19
ATOM 31343 O O . ASN A 1 35 ? -10.633 12.853 -3.347 1.00 12.02 35 ASN A O 19
ATOM 31354 N N . THR A 1 36 ? -11.228 11.502 -1.648 1.00 41.31 36 THR A N 19
ATOM 31355 C CA . THR A 1 36 ? -9.956 10.764 -1.629 1.00 52.12 36 THR A CA 19
ATOM 31356 C C . THR A 1 36 ? -10.044 9.500 -2.495 1.00 73.23 36 THR A C 19
ATOM 31357 O O . THR A 1 36 ? -10.656 8.504 -2.108 1.00 10.52 36 THR A O 19
ATOM 31368 N N . SER A 1 37 ? -9.411 9.542 -3.661 1.00 3.33 37 SER A N 19
ATOM 31369 C CA . SER A 1 37 ? -9.531 8.460 -4.651 1.00 25.32 37 SER A CA 19
ATOM 31370 C C . SER A 1 37 ? -8.805 7.173 -4.217 1.00 22.30 37 SER A C 19
ATOM 31371 O O . SER A 1 37 ? -7.677 6.927 -4.631 1.00 21.32 37 SER A O 19
ATOM 31379 N N . MET A 1 38 ? -9.468 6.392 -3.348 1.00 32.31 38 MET A N 19
ATOM 31380 C CA . MET A 1 38 ? -9.022 5.044 -2.916 1.00 31.20 38 MET A CA 19
ATOM 31381 C C . MET A 1 38 ? -7.494 4.899 -2.729 1.00 2.33 38 MET A C 19
ATOM 31382 O O . MET A 1 38 ? -7.009 4.832 -1.599 1.00 71.15 38 MET A O 19
ATOM 31396 N N . SER A 1 39 ? -6.751 4.828 -3.836 1.00 23.45 39 SER A N 19
ATOM 31397 C CA . SER A 1 39 ? -5.281 4.706 -3.796 1.00 35.14 39 SER A CA 19
ATOM 31398 C C . SER A 1 39 ? -4.655 5.742 -2.849 1.00 24.23 39 SER A C 19
ATOM 31399 O O . SER A 1 39 ? -3.733 5.438 -2.093 1.00 4.45 39 SER A O 19
ATOM 31407 N N . ALA A 1 40 ? -5.178 6.967 -2.893 1.00 15.03 40 ALA A N 19
ATOM 31408 C CA . ALA A 1 40 ? -4.721 8.038 -2.001 1.00 23.33 40 ALA A CA 19
ATOM 31409 C C . ALA A 1 40 ? -4.995 7.706 -0.522 1.00 31.45 40 ALA A C 19
ATOM 31410 O O . ALA A 1 40 ? -4.197 8.039 0.361 1.00 2.53 40 ALA A O 19
ATOM 31417 N N . TYR A 1 41 ? -6.121 7.038 -0.260 1.00 62.34 41 TYR A N 19
ATOM 31418 C CA . TYR A 1 41 ? -6.473 6.608 1.101 1.00 71.34 41 TYR A CA 19
ATOM 31419 C C . TYR A 1 41 ? -5.497 5.532 1.597 1.00 34.01 41 TYR A C 19
ATOM 31420 O O . TYR A 1 41 ? -5.047 5.569 2.740 1.00 52.21 41 TYR A O 19
ATOM 31438 N N . ILE A 1 42 ? -5.165 4.578 0.729 1.00 10.44 42 ILE A N 19
ATOM 31439 C CA . ILE A 1 42 ? -4.156 3.566 1.060 1.00 54.34 42 ILE A CA 19
ATOM 31440 C C . ILE A 1 42 ? -2.780 4.216 1.257 1.00 44.32 42 ILE A C 19
ATOM 31441 O O . ILE A 1 42 ? -2.014 3.814 2.131 1.00 43.34 42 ILE A O 19
ATOM 31457 N N . ARG A 1 43 ? -2.485 5.239 0.454 1.00 63.10 43 ARG A N 19
ATOM 31458 C CA . ARG A 1 43 ? -1.232 5.989 0.586 1.00 73.13 43 ARG A CA 19
ATOM 31459 C C . ARG A 1 43 ? -1.095 6.611 1.986 1.00 4.02 43 ARG A C 19
ATOM 31460 O O . ARG A 1 43 ? -0.093 6.402 2.663 1.00 23.21 43 ARG A O 19
ATOM 31481 N N . ARG A 1 44 ? -2.112 7.358 2.430 1.00 14.33 44 ARG A N 19
ATOM 31482 C CA . ARG A 1 44 ? -2.085 7.970 3.773 1.00 35.35 44 ARG A CA 19
ATOM 31483 C C . ARG A 1 44 ? -2.107 6.903 4.884 1.00 15.11 44 ARG A C 19
ATOM 31484 O O . ARG A 1 44 ? -1.903 7.209 6.061 1.00 44.41 44 ARG A O 19
ATOM 31505 N N . ILE A 1 45 ? -2.369 5.655 4.508 1.00 15.54 45 ILE A N 19
ATOM 31506 C CA . ILE A 1 45 ? -2.280 4.523 5.437 1.00 72.11 45 ILE A CA 19
ATOM 31507 C C . ILE A 1 45 ? -0.838 3.999 5.532 1.00 41.33 45 ILE A C 19
ATOM 31508 O O . ILE A 1 45 ? -0.228 4.008 6.604 1.00 63.43 45 ILE A O 19
ATOM 31524 N N . ILE A 1 46 ? -0.294 3.555 4.400 1.00 65.14 46 ILE A N 19
ATOM 31525 C CA . ILE A 1 46 ? 1.046 2.960 4.362 1.00 63.22 46 ILE A CA 19
ATOM 31526 C C . ILE A 1 46 ? 2.152 3.990 4.649 1.00 35.31 46 ILE A C 19
ATOM 31527 O O . ILE A 1 46 ? 3.174 3.648 5.241 1.00 54.53 46 ILE A O 19
ATOM 31543 N N . LEU A 1 47 ? 1.930 5.245 4.252 1.00 74.00 47 LEU A N 19
ATOM 31544 C CA . LEU A 1 47 ? 2.898 6.333 4.486 1.00 72.12 47 LEU A CA 19
ATOM 31545 C C . LEU A 1 47 ? 3.358 6.377 5.955 1.00 54.12 47 LEU A C 19
ATOM 31546 O O . LEU A 1 47 ? 4.544 6.241 6.257 1.00 1.53 47 LEU A O 19
ATOM 31562 N N . ASN A 1 48 ? 2.399 6.523 6.869 1.00 24.12 48 ASN A N 19
ATOM 31563 C CA . ASN A 1 48 ? 2.700 6.607 8.308 1.00 50.14 48 ASN A CA 19
ATOM 31564 C C . ASN A 1 48 ? 3.312 5.300 8.857 1.00 3.42 48 ASN A C 19
ATOM 31565 O O . ASN A 1 48 ? 3.749 5.240 10.009 1.00 4.43 48 ASN A O 19
ATOM 31576 N N . HIS A 1 49 ? 3.342 4.259 8.027 1.00 24.53 49 HIS A N 19
ATOM 31577 C CA . HIS A 1 49 ? 3.943 2.976 8.404 1.00 25.13 49 HIS A CA 19
ATOM 31578 C C . HIS A 1 49 ? 5.370 2.845 7.838 1.00 62.22 49 HIS A C 19
ATOM 31579 O O . HIS A 1 49 ? 6.282 2.407 8.535 1.00 64.14 49 HIS A O 19
ATOM 31594 N N . LEU A 1 50 ? 5.559 3.229 6.576 1.00 52.42 50 LEU A N 19
ATOM 31595 C CA . LEU A 1 50 ? 6.851 3.046 5.896 1.00 44.33 50 LEU A CA 19
ATOM 31596 C C . LEU A 1 50 ? 7.849 4.177 6.204 1.00 3.15 50 LEU A C 19
ATOM 31597 O O . LEU A 1 50 ? 9.015 3.903 6.507 1.00 22.33 50 LEU A O 19
ATOM 31613 N N . GLU A 1 51 ? 7.409 5.439 6.121 1.00 54.24 51 GLU A N 19
ATOM 31614 C CA . GLU A 1 51 ? 8.279 6.575 6.484 1.00 70.44 51 GLU A CA 19
ATOM 31615 C C . GLU A 1 51 ? 8.885 6.369 7.883 1.00 52.35 51 GLU A C 19
ATOM 31616 O O . GLU A 1 51 ? 10.030 6.745 8.150 1.00 51.45 51 GLU A O 19
ATOM 31628 N N . ASP A 1 52 ? 8.093 5.768 8.767 1.00 2.10 52 ASP A N 19
ATOM 31629 C CA . ASP A 1 52 ? 8.533 5.424 10.117 1.00 50.30 52 ASP A CA 19
ATOM 31630 C C . ASP A 1 52 ? 9.425 4.167 10.073 1.00 74.44 52 ASP A C 19
ATOM 31631 O O . ASP A 1 52 ? 10.618 4.220 10.381 1.00 13.14 52 ASP A O 19
ATOM 31640 N N . GLU A 1 53 ? 8.837 3.046 9.660 1.00 70.15 53 GLU A N 19
ATOM 31641 C CA . GLU A 1 53 ? 9.565 1.783 9.517 1.00 32.43 53 GLU A CA 19
ATOM 31642 C C . GLU A 1 53 ? 10.356 1.751 8.204 1.00 22.24 53 GLU A C 19
ATOM 31643 O O . GLU A 1 53 ? 11.149 0.835 7.961 1.00 62.42 53 GLU A O 19
ATOM 31655 N N . MET B 1 1 ? -24.274 -12.218 -2.711 1.00 43.31 201 MET B N 19
ATOM 31656 C CA . MET B 1 1 ? -24.634 -12.612 -4.075 1.00 35.22 201 MET B CA 19
ATOM 31657 C C . MET B 1 1 ? -25.139 -14.067 -4.093 1.00 1.01 201 MET B C 19
ATOM 31658 O O . MET B 1 1 ? -26.336 -14.319 -3.963 1.00 44.33 201 MET B O 19
ATOM 31672 N N . VAL B 1 2 ? -24.212 -15.020 -4.230 1.00 30.34 202 VAL B N 19
ATOM 31673 C CA . VAL B 1 2 ? -24.545 -16.458 -4.219 1.00 23.45 202 VAL B CA 19
ATOM 31674 C C . VAL B 1 2 ? -23.437 -17.278 -3.536 1.00 65.12 202 VAL B C 19
ATOM 31675 O O . VAL B 1 2 ? -23.351 -18.497 -3.706 1.00 53.03 202 VAL B O 19
ATOM 31688 N N . GLY B 1 3 ? -22.599 -16.604 -2.751 1.00 43.30 203 GLY B N 19
ATOM 31689 C CA . GLY B 1 3 ? -21.486 -17.268 -2.082 1.00 21.35 203 GLY B CA 19
ATOM 31690 C C . GLY B 1 3 ? -20.192 -17.238 -2.894 1.00 5.42 203 GLY B C 19
ATOM 31691 O O . GLY B 1 3 ? -19.373 -18.157 -2.802 1.00 74.12 203 GLY B O 19
ATOM 31695 N N . ARG B 1 4 ? -20.003 -16.181 -3.689 1.00 63.00 204 ARG B N 19
ATOM 31696 C CA . ARG B 1 4 ? -18.779 -16.020 -4.486 1.00 52.30 204 ARG B CA 19
ATOM 31697 C C . ARG B 1 4 ? -17.623 -15.532 -3.600 1.00 14.01 204 ARG B C 19
ATOM 31698 O O . ARG B 1 4 ? -17.279 -14.348 -3.585 1.00 30.31 204 ARG B O 19
ATOM 31719 N N . ARG B 1 5 ? -17.045 -16.460 -2.848 1.00 41.32 205 ARG B N 19
ATOM 31720 C CA . ARG B 1 5 ? -16.021 -16.139 -1.849 1.00 72.34 205 ARG B CA 19
ATOM 31721 C C . ARG B 1 5 ? -14.601 -16.441 -2.357 1.00 54.34 205 ARG B C 19
ATOM 31722 O O . ARG B 1 5 ? -14.409 -17.294 -3.226 1.00 32.21 205 ARG B O 19
ATOM 31743 N N . PRO B 1 6 ? -13.585 -15.733 -1.825 1.00 62.54 206 PRO B N 19
ATOM 31744 C CA . PRO B 1 6 ? -12.176 -16.027 -2.129 1.00 51.33 206 PRO B CA 19
ATOM 31745 C C . PRO B 1 6 ? -11.678 -17.303 -1.417 1.00 20.42 206 PRO B C 19
ATOM 31746 O O . PRO B 1 6 ? -11.652 -17.371 -0.188 1.00 65.42 206 PRO B O 19
ATOM 31757 N N . GLY B 1 7 ? -11.288 -18.311 -2.193 1.00 65.34 207 GLY B N 19
ATOM 31758 C CA . GLY B 1 7 ? -10.838 -19.581 -1.623 1.00 42.50 207 GLY B CA 19
ATOM 31759 C C . GLY B 1 7 ? -9.567 -20.112 -2.283 1.00 71.31 207 GLY B C 19
ATOM 31760 O O . GLY B 1 7 ? -9.606 -20.610 -3.411 1.00 1.10 207 GLY B O 19
ATOM 31764 N N . GLY B 1 8 ? -8.441 -20.006 -1.578 1.00 51.04 208 GLY B N 19
ATOM 31765 C CA . GLY B 1 8 ? -7.155 -20.437 -2.122 1.00 40.11 208 GLY B CA 19
ATOM 31766 C C . GLY B 1 8 ? -6.033 -19.462 -1.785 1.00 44.23 208 GLY B C 19
ATOM 31767 O O . GLY B 1 8 ? -4.995 -19.851 -1.252 1.00 14.21 208 GLY B O 19
ATOM 31771 N N . GLY B 1 9 ? -6.246 -18.184 -2.097 1.00 1.12 209 GLY B N 19
ATOM 31772 C CA . GLY B 1 9 ? -5.273 -17.146 -1.761 1.00 61.52 209 GLY B CA 19
ATOM 31773 C C . GLY B 1 9 ? -4.411 -16.700 -2.943 1.00 55.33 209 GLY B C 19
ATOM 31774 O O . GLY B 1 9 ? -3.560 -15.820 -2.797 1.00 3.44 209 GLY B O 19
ATOM 31778 N N . LEU B 1 10 ? -4.626 -17.300 -4.113 1.00 2.32 210 LEU B N 19
ATOM 31779 C CA . LEU B 1 10 ? -3.849 -16.957 -5.315 1.00 43.42 210 LEU B CA 19
ATOM 31780 C C . LEU B 1 10 ? -4.713 -16.205 -6.349 1.00 32.15 210 LEU B C 19
ATOM 31781 O O . LEU B 1 10 ? -4.599 -14.987 -6.502 1.00 2.40 210 LEU B O 19
ATOM 31797 N N . LYS B 1 11 ? -5.581 -16.941 -7.047 1.00 53.42 211 LYS B N 19
ATOM 31798 C CA . LYS B 1 11 ? -6.531 -16.350 -8.011 1.00 62.03 211 LYS B CA 19
ATOM 31799 C C . LYS B 1 11 ? -7.470 -15.341 -7.323 1.00 72.03 211 LYS B C 19
ATOM 31800 O O . LYS B 1 11 ? -8.050 -14.458 -7.962 1.00 72.44 211 LYS B O 19
ATOM 31819 N N . ASP B 1 12 ? -7.599 -15.495 -6.011 1.00 41.11 212 ASP B N 19
ATOM 31820 C CA . ASP B 1 12 ? -8.589 -14.777 -5.206 1.00 40.23 212 ASP B CA 19
ATOM 31821 C C . ASP B 1 12 ? -8.109 -13.367 -4.812 1.00 73.31 212 ASP B C 19
ATOM 31822 O O . ASP B 1 12 ? -8.532 -12.818 -3.796 1.00 42.34 212 ASP B O 19
ATOM 31831 N N . THR B 1 13 ? -7.239 -12.777 -5.630 1.00 0.12 213 THR B N 19
ATOM 31832 C CA . THR B 1 13 ? -6.683 -11.447 -5.346 1.00 70.25 213 THR B CA 19
ATOM 31833 C C . THR B 1 13 ? -6.795 -10.520 -6.562 1.00 4.42 213 THR B C 19
ATOM 31834 O O . THR B 1 13 ? -6.448 -10.899 -7.684 1.00 24.52 213 THR B O 19
ATOM 31845 N N . LYS B 1 14 ? -7.289 -9.303 -6.336 1.00 22.31 214 LYS B N 19
ATOM 31846 C CA . LYS B 1 14 ? -7.435 -8.312 -7.410 1.00 65.21 214 LYS B CA 19
ATOM 31847 C C . LYS B 1 14 ? -6.295 -7.275 -7.335 1.00 73.30 214 LYS B C 19
ATOM 31848 O O . LYS B 1 14 ? -5.820 -6.947 -6.243 1.00 33.13 214 LYS B O 19
ATOM 31867 N N . PRO B 1 15 ? -5.834 -6.749 -8.489 1.00 43.34 215 PRO B N 19
ATOM 31868 C CA . PRO B 1 15 ? -4.701 -5.809 -8.539 1.00 41.33 215 PRO B CA 19
ATOM 31869 C C . PRO B 1 15 ? -5.071 -4.379 -8.099 1.00 53.03 215 PRO B C 19
ATOM 31870 O O . PRO B 1 15 ? -5.834 -3.681 -8.774 1.00 41.52 215 PRO B O 19
ATOM 31881 N N . VAL B 1 16 ? -4.527 -3.954 -6.962 1.00 5.43 216 VAL B N 19
ATOM 31882 C CA . VAL B 1 16 ? -4.738 -2.595 -6.449 1.00 60.41 216 VAL B CA 19
ATOM 31883 C C . VAL B 1 16 ? -3.466 -1.746 -6.617 1.00 30.24 216 VAL B C 19
ATOM 31884 O O . VAL B 1 16 ? -2.423 -2.056 -6.042 1.00 50.33 216 VAL B O 19
ATOM 31897 N N . VAL B 1 17 ? -3.549 -0.682 -7.410 1.00 71.14 217 VAL B N 19
ATOM 31898 C CA . VAL B 1 17 ? -2.392 0.188 -7.658 1.00 53.43 217 VAL B CA 19
ATOM 31899 C C . VAL B 1 17 ? -2.354 1.361 -6.666 1.00 30.35 217 VAL B C 19
ATOM 31900 O O . VAL B 1 17 ? -3.188 2.272 -6.727 1.00 10.34 217 VAL B O 19
ATOM 31913 N N . VAL B 1 18 ? -1.388 1.333 -5.752 1.00 44.41 218 VAL B N 19
ATOM 31914 C CA . VAL B 1 18 ? -1.237 2.382 -4.739 1.00 74.11 218 VAL B CA 19
ATOM 31915 C C . VAL B 1 18 ? 0.006 3.249 -4.995 1.00 60.34 218 VAL B C 19
ATOM 31916 O O . VAL B 1 18 ? 1.042 2.760 -5.443 1.00 34.13 218 VAL B O 19
ATOM 31929 N N . ARG B 1 19 ? -0.110 4.542 -4.716 1.00 34.23 219 ARG B N 19
ATOM 31930 C CA . ARG B 1 19 ? 1.015 5.468 -4.864 1.00 2.33 219 ARG B CA 19
ATOM 31931 C C . ARG B 1 19 ? 1.885 5.511 -3.592 1.00 63.03 219 ARG B C 19
ATOM 31932 O O . ARG B 1 19 ? 1.456 6.010 -2.552 1.00 0.44 219 ARG B O 19
ATOM 31953 N N . LEU B 1 20 ? 3.112 4.999 -3.692 1.00 72.12 220 LEU B N 19
ATOM 31954 C CA . LEU B 1 20 ? 4.052 4.960 -2.556 1.00 12.45 220 LEU B CA 19
ATOM 31955 C C . LEU B 1 20 ? 5.347 5.730 -2.887 1.00 65.34 220 LEU B C 19
ATOM 31956 O O . LEU B 1 20 ? 5.811 5.710 -4.030 1.00 41.41 220 LEU B O 19
ATOM 31972 N N . TYR B 1 21 ? 5.930 6.410 -1.894 1.00 24.34 221 TYR B N 19
ATOM 31973 C CA . TYR B 1 21 ? 7.155 7.197 -2.112 1.00 65.03 221 TYR B CA 19
ATOM 31974 C C . TYR B 1 21 ? 8.383 6.297 -2.332 1.00 22.44 221 TYR B C 19
ATOM 31975 O O . TYR B 1 21 ? 8.574 5.304 -1.624 1.00 31.22 221 TYR B O 19
ATOM 31993 N N . PRO B 1 22 ? 9.252 6.645 -3.310 1.00 2.35 222 PRO B N 19
ATOM 31994 C CA . PRO B 1 22 ? 10.454 5.850 -3.631 1.00 51.30 222 PRO B CA 19
ATOM 31995 C C . PRO B 1 22 ? 11.378 5.656 -2.417 1.00 54.44 222 PRO B C 19
ATOM 31996 O O . PRO B 1 22 ? 12.045 4.628 -2.288 1.00 74.53 222 PRO B O 19
ATOM 32007 N N . ASP B 1 23 ? 11.400 6.649 -1.530 1.00 61.20 223 ASP B N 19
ATOM 32008 C CA . ASP B 1 23 ? 12.193 6.580 -0.298 1.00 45.12 223 ASP B CA 19
ATOM 32009 C C . ASP B 1 23 ? 11.705 5.433 0.599 1.00 55.35 223 ASP B C 19
ATOM 32010 O O . ASP B 1 23 ? 12.499 4.712 1.210 1.00 43.43 223 ASP B O 19
ATOM 32019 N N . GLU B 1 24 ? 10.386 5.286 0.675 1.00 22.50 224 GLU B N 19
ATOM 32020 C CA . GLU B 1 24 ? 9.758 4.236 1.479 1.00 21.20 224 GLU B CA 19
ATOM 32021 C C . GLU B 1 24 ? 9.974 2.858 0.839 1.00 41.00 224 GLU B C 19
ATOM 32022 O O . GLU B 1 24 ? 10.261 1.879 1.527 1.00 55.14 224 GLU B O 19
ATOM 32034 N N . ILE B 1 25 ? 9.837 2.796 -0.486 1.00 10.04 225 ILE B N 19
ATOM 32035 C CA . ILE B 1 25 ? 10.163 1.581 -1.246 1.00 4.24 225 ILE B CA 19
ATOM 32036 C C . ILE B 1 25 ? 11.619 1.156 -0.981 1.00 72.53 225 ILE B C 19
ATOM 32037 O O . ILE B 1 25 ? 11.921 -0.028 -0.798 1.00 34.41 225 ILE B O 19
ATOM 32053 N N . GLU B 1 26 ? 12.511 2.146 -0.956 1.00 3.14 226 GLU B N 19
ATOM 32054 C CA . GLU B 1 26 ? 13.925 1.930 -0.636 1.00 33.32 226 GLU B CA 19
ATOM 32055 C C . GLU B 1 26 ? 14.089 1.332 0.775 1.00 73.54 226 GLU B C 19
ATOM 32056 O O . GLU B 1 26 ? 14.722 0.290 0.957 1.00 22.14 226 GLU B O 19
ATOM 32068 N N . ALA B 1 27 ? 13.497 2.005 1.767 1.00 24.33 227 ALA B N 19
ATOM 32069 C CA . ALA B 1 27 ? 13.557 1.562 3.168 1.00 72.21 227 ALA B CA 19
ATOM 32070 C C . ALA B 1 27 ? 12.869 0.199 3.373 1.00 3.33 227 ALA B C 19
ATOM 32071 O O . ALA B 1 27 ? 13.246 -0.574 4.257 1.00 23.13 227 ALA B O 19
ATOM 32078 N N . LEU B 1 28 ? 11.863 -0.084 2.548 1.00 22.51 228 LEU B N 19
ATOM 32079 C CA . LEU B 1 28 ? 11.124 -1.348 2.614 1.00 31.23 228 LEU B CA 19
ATOM 32080 C C . LEU B 1 28 ? 12.047 -2.547 2.336 1.00 51.23 228 LEU B C 19
ATOM 32081 O O . LEU B 1 28 ? 12.379 -3.312 3.246 1.00 55.43 228 LEU B O 19
ATOM 32097 N N . LYS B 1 29 ? 12.486 -2.688 1.081 1.00 63.13 229 LYS B N 19
ATOM 32098 C CA . LYS B 1 29 ? 13.358 -3.809 0.684 1.00 43.14 229 LYS B CA 19
ATOM 32099 C C . LYS B 1 29 ? 14.673 -3.825 1.481 1.00 64.51 229 LYS B C 19
ATOM 32100 O O . LYS B 1 29 ? 15.319 -4.869 1.610 1.00 22.24 229 LYS B O 19
ATOM 32119 N N . SER B 1 30 ? 15.057 -2.667 2.017 1.00 63.30 230 SER B N 19
ATOM 32120 C CA . SER B 1 30 ? 16.265 -2.547 2.846 1.00 5.42 230 SER B CA 19
ATOM 32121 C C . SER B 1 30 ? 16.197 -3.423 4.109 1.00 22.23 230 SER B C 19
ATOM 32122 O O . SER B 1 30 ? 17.190 -4.041 4.495 1.00 32.42 230 SER B O 19
ATOM 32130 N N . ARG B 1 31 ? 15.027 -3.492 4.751 1.00 20.23 231 ARG B N 19
ATOM 32131 C CA . ARG B 1 31 ? 14.910 -4.177 6.049 1.00 62.12 231 ARG B CA 19
ATOM 32132 C C . ARG B 1 31 ? 14.064 -5.464 5.995 1.00 25.41 231 ARG B C 19
ATOM 32133 O O . ARG B 1 31 ? 14.265 -6.370 6.807 1.00 64.11 231 ARG B O 19
ATOM 32154 N N . VAL B 1 32 ? 13.114 -5.554 5.065 1.00 22.41 232 VAL B N 19
ATOM 32155 C CA . VAL B 1 32 ? 12.215 -6.720 5.011 1.00 11.41 232 VAL B CA 19
ATOM 32156 C C . VAL B 1 32 ? 12.951 -8.007 4.587 1.00 71.53 232 VAL B C 19
ATOM 32157 O O . VAL B 1 32 ? 13.866 -7.970 3.757 1.00 33.10 232 VAL B O 19
ATOM 32170 N N . PRO B 1 33 ? 12.560 -9.168 5.160 1.00 72.35 233 PRO B N 19
ATOM 32171 C CA . PRO B 1 33 ? 13.207 -10.464 4.866 1.00 61.22 233 PRO B CA 19
ATOM 32172 C C . PRO B 1 33 ? 12.981 -10.940 3.420 1.00 53.23 233 PRO B C 19
ATOM 32173 O O . PRO B 1 33 ? 11.890 -10.797 2.866 1.00 51.14 233 PRO B O 19
ATOM 32184 N N . ALA B 1 34 ? 14.008 -11.553 2.829 1.00 61.33 234 ALA B N 19
ATOM 32185 C CA . ALA B 1 34 ? 13.961 -12.002 1.428 1.00 21.13 234 ALA B CA 19
ATOM 32186 C C . ALA B 1 34 ? 12.987 -13.178 1.203 1.00 74.12 234 ALA B C 19
ATOM 32187 O O . ALA B 1 34 ? 12.903 -13.719 0.097 1.00 61.31 234 ALA B O 19
ATOM 32194 N N . ASN B 1 35 ? 12.261 -13.574 2.249 1.00 11.25 235 ASN B N 19
ATOM 32195 C CA . ASN B 1 35 ? 11.258 -14.643 2.147 1.00 75.35 235 ASN B CA 19
ATOM 32196 C C . ASN B 1 35 ? 9.956 -14.131 1.509 1.00 45.41 235 ASN B C 19
ATOM 32197 O O . ASN B 1 35 ? 9.194 -14.899 0.925 1.00 74.24 235 ASN B O 19
ATOM 32208 N N . THR B 1 36 ? 9.711 -12.829 1.628 1.00 3.51 236 THR B N 19
ATOM 32209 C CA . THR B 1 36 ? 8.485 -12.213 1.107 1.00 65.30 236 THR B CA 19
ATOM 32210 C C . THR B 1 36 ? 8.803 -10.951 0.297 1.00 53.43 236 THR B C 19
ATOM 32211 O O . THR B 1 36 ? 9.338 -9.980 0.831 1.00 2.32 236 THR B O 19
ATOM 32222 N N . SER B 1 37 ? 8.476 -10.976 -0.993 1.00 23.40 237 SER B N 19
ATOM 32223 C CA . SER B 1 37 ? 8.717 -9.827 -1.878 1.00 71.34 237 SER B CA 19
ATOM 32224 C C . SER B 1 37 ? 7.877 -8.604 -1.474 1.00 13.13 237 SER B C 19
ATOM 32225 O O . SER B 1 37 ? 6.782 -8.744 -0.924 1.00 4.15 237 SER B O 19
ATOM 32233 N N . MET B 1 38 ? 8.391 -7.411 -1.782 1.00 61.41 238 MET B N 19
ATOM 32234 C CA . MET B 1 38 ? 7.737 -6.142 -1.416 1.00 62.15 238 MET B CA 19
ATOM 32235 C C . MET B 1 38 ? 6.244 -6.119 -1.794 1.00 34.23 238 MET B C 19
ATOM 32236 O O . MET B 1 38 ? 5.402 -5.706 -0.997 1.00 73.15 238 MET B O 19
ATOM 32250 N N . SER B 1 39 ? 5.930 -6.566 -3.007 1.00 72.22 239 SER B N 19
ATOM 32251 C CA . SER B 1 39 ? 4.539 -6.618 -3.491 1.00 42.02 239 SER B CA 19
ATOM 32252 C C . SER B 1 39 ? 3.630 -7.408 -2.536 1.00 43.34 239 SER B C 19
ATOM 32253 O O . SER B 1 39 ? 2.526 -6.974 -2.203 1.00 41.11 239 SER B O 19
ATOM 32261 N N . ALA B 1 40 ? 4.107 -8.566 -2.093 1.00 4.12 240 ALA B N 19
ATOM 32262 C CA . ALA B 1 40 ? 3.353 -9.409 -1.160 1.00 64.43 240 ALA B CA 19
ATOM 32263 C C . ALA B 1 40 ? 3.429 -8.877 0.280 1.00 20.32 240 ALA B C 19
ATOM 32264 O O . ALA B 1 40 ? 2.550 -9.150 1.102 1.00 24.14 240 ALA B O 19
ATOM 32271 N N . TYR B 1 41 ? 4.476 -8.110 0.578 1.00 35.34 241 TYR B N 19
ATOM 32272 C CA . TYR B 1 41 ? 4.671 -7.556 1.922 1.00 42.44 241 TYR B CA 19
ATOM 32273 C C . TYR B 1 41 ? 3.703 -6.387 2.189 1.00 13.41 241 TYR B C 19
ATOM 32274 O O . TYR B 1 41 ? 3.048 -6.338 3.231 1.00 51.31 241 TYR B O 19
ATOM 32292 N N . ILE B 1 42 ? 3.614 -5.451 1.241 1.00 73.04 242 ILE B N 19
ATOM 32293 C CA . ILE B 1 42 ? 2.655 -4.342 1.341 1.00 53.33 242 ILE B CA 19
ATOM 32294 C C . ILE B 1 42 ? 1.223 -4.878 1.517 1.00 14.33 242 ILE B C 19
ATOM 32295 O O . ILE B 1 42 ? 0.396 -4.273 2.204 1.00 72.43 242 ILE B O 19
ATOM 32311 N N . ARG B 1 43 ? 0.955 -6.031 0.906 1.00 45.24 243 ARG B N 19
ATOM 32312 C CA . ARG B 1 43 ? -0.332 -6.718 1.043 1.00 3.51 243 ARG B CA 19
ATOM 32313 C C . ARG B 1 43 ? -0.725 -6.916 2.521 1.00 2.23 243 ARG B C 19
ATOM 32314 O O . ARG B 1 43 ? -1.859 -6.643 2.906 1.00 74.43 243 ARG B O 19
ATOM 32335 N N . ARG B 1 44 ? 0.212 -7.389 3.349 1.00 3.12 244 ARG B N 19
ATOM 32336 C CA . ARG B 1 44 ? -0.085 -7.624 4.773 1.00 43.33 244 ARG B CA 19
ATOM 32337 C C . ARG B 1 44 ? -0.141 -6.302 5.559 1.00 13.31 244 ARG B C 19
ATOM 32338 O O . ARG B 1 44 ? -0.888 -6.181 6.531 1.00 12.33 244 ARG B O 19
ATOM 32359 N N . ILE B 1 45 ? 0.640 -5.310 5.125 1.00 63.11 245 ILE B N 19
ATOM 32360 C CA . ILE B 1 45 ? 0.636 -3.987 5.760 1.00 1.41 245 ILE B CA 19
ATOM 32361 C C . ILE B 1 45 ? -0.745 -3.316 5.644 1.00 71.01 245 ILE B C 19
ATOM 32362 O O . ILE B 1 45 ? -1.239 -2.714 6.600 1.00 21.14 245 ILE B O 19
ATOM 32378 N N . ILE B 1 46 ? -1.366 -3.416 4.467 1.00 70.10 246 ILE B N 19
ATOM 32379 C CA . ILE B 1 46 ? -2.725 -2.896 4.277 1.00 20.32 246 ILE B CA 19
ATOM 32380 C C . ILE B 1 46 ? -3.775 -3.856 4.867 1.00 24.44 246 ILE B C 19
ATOM 32381 O O . ILE B 1 46 ? -4.761 -3.418 5.460 1.00 73.22 246 ILE B O 19
ATOM 32397 N N . LEU B 1 47 ? -3.537 -5.162 4.725 1.00 65.21 247 LEU B N 19
ATOM 32398 C CA . LEU B 1 47 ? -4.438 -6.195 5.261 1.00 34.21 247 LEU B CA 19
ATOM 32399 C C . LEU B 1 47 ? -4.759 -5.944 6.743 1.00 1.25 247 LEU B C 19
ATOM 32400 O O . LEU B 1 47 ? -5.921 -5.787 7.128 1.00 52.53 247 LEU B O 19
ATOM 32416 N N . ASN B 1 48 ? -3.713 -5.868 7.566 1.00 54.43 248 ASN B N 19
ATOM 32417 C CA . ASN B 1 48 ? -3.875 -5.643 9.007 1.00 13.42 248 ASN B CA 19
ATOM 32418 C C . ASN B 1 48 ? -4.397 -4.232 9.323 1.00 4.40 248 ASN B C 19
ATOM 32419 O O . ASN B 1 48 ? -4.640 -3.903 10.480 1.00 64.31 248 ASN B O 19
ATOM 32430 N N . HIS B 1 49 ? -4.562 -3.400 8.296 1.00 33.44 249 HIS B N 19
ATOM 32431 C CA . HIS B 1 49 ? -5.170 -2.076 8.466 1.00 51.41 249 HIS B CA 19
ATOM 32432 C C . HIS B 1 49 ? -6.641 -2.090 8.003 1.00 21.10 249 HIS B C 19
ATOM 32433 O O . HIS B 1 49 ? -7.426 -1.219 8.371 1.00 74.32 249 HIS B O 19
ATOM 32448 N N . LEU B 1 50 ? -7.005 -3.077 7.181 1.00 10.30 250 LEU B N 19
ATOM 32449 C CA . LEU B 1 50 ? -8.408 -3.283 6.788 1.00 53.33 250 LEU B CA 19
ATOM 32450 C C . LEU B 1 50 ? -9.207 -3.915 7.938 1.00 64.22 250 LEU B C 19
ATOM 32451 O O . LEU B 1 50 ? -10.351 -3.535 8.195 1.00 40.22 250 LEU B O 19
ATOM 32467 N N . GLU B 1 51 ? -8.592 -4.875 8.628 1.00 45.50 251 GLU B N 19
ATOM 32468 C CA . GLU B 1 51 ? -9.197 -5.488 9.821 1.00 62.20 251 GLU B CA 19
ATOM 32469 C C . GLU B 1 51 ? -9.024 -4.596 11.066 1.00 52.12 251 GLU B C 19
ATOM 32470 O O . GLU B 1 51 ? -9.437 -4.959 12.170 1.00 14.31 251 GLU B O 19
ATOM 32482 N N . ASP B 1 52 ? -8.422 -3.424 10.879 1.00 75.35 252 ASP B N 19
ATOM 32483 C CA . ASP B 1 52 ? -8.121 -2.517 11.988 1.00 55.11 252 ASP B CA 19
ATOM 32484 C C . ASP B 1 52 ? -8.445 -1.056 11.608 1.00 53.31 252 ASP B C 19
ATOM 32485 O O . ASP B 1 52 ? -8.948 -0.785 10.513 1.00 75.13 252 ASP B O 19
ATOM 32494 N N . GLU B 1 53 ? -8.179 -0.127 12.524 1.00 14.01 253 GLU B N 19
ATOM 32495 C CA . GLU B 1 53 ? -8.417 1.302 12.286 1.00 25.34 253 GLU B CA 19
ATOM 32496 C C . GLU B 1 53 ? -7.323 1.928 11.398 1.00 54.54 253 GLU B C 19
ATOM 32497 O O . GLU B 1 53 ? -6.194 2.158 11.892 1.00 37.84 253 GLU B O 19
ATOM 32510 N N . MET A 1 1 ? 17.134 9.869 1.332 1.00 34.24 1 MET A N 20
ATOM 32511 C CA . MET A 1 1 ? 16.900 11.256 1.825 1.00 32.41 1 MET A CA 20
ATOM 32512 C C . MET A 1 1 ? 17.014 11.329 3.352 1.00 74.33 1 MET A C 20
ATOM 32513 O O . MET A 1 1 ? 16.655 10.387 4.054 1.00 5.13 1 MET A O 20
ATOM 32529 N N . VAL A 1 2 ? 17.515 12.454 3.856 1.00 72.51 2 VAL A N 20
ATOM 32530 C CA . VAL A 1 2 ? 17.651 12.669 5.303 1.00 23.33 2 VAL A CA 20
ATOM 32531 C C . VAL A 1 2 ? 16.320 13.117 5.943 1.00 35.51 2 VAL A C 20
ATOM 32532 O O . VAL A 1 2 ? 16.191 13.181 7.167 1.00 53.12 2 VAL A O 20
ATOM 32545 N N . GLY A 1 3 ? 15.331 13.431 5.108 1.00 4.13 3 GLY A N 20
ATOM 32546 C CA . GLY A 1 3 ? 14.031 13.871 5.611 1.00 61.51 3 GLY A CA 20
ATOM 32547 C C . GLY A 1 3 ? 13.266 14.745 4.623 1.00 23.14 3 GLY A C 20
ATOM 32548 O O . GLY A 1 3 ? 12.037 14.670 4.536 1.00 25.21 3 GLY A O 20
ATOM 32552 N N . ARG A 1 4 ? 13.987 15.592 3.893 1.00 63.52 4 ARG A N 20
ATOM 32553 C CA . ARG A 1 4 ? 13.378 16.441 2.863 1.00 31.42 4 ARG A CA 20
ATOM 32554 C C . ARG A 1 4 ? 12.737 15.613 1.738 1.00 24.44 4 ARG A C 20
ATOM 32555 O O . ARG A 1 4 ? 13.386 14.782 1.100 1.00 51.45 4 ARG A O 20
ATOM 32576 N N . ARG A 1 5 ? 11.448 15.850 1.516 1.00 54.44 5 ARG A N 20
ATOM 32577 C CA . ARG A 1 5 ? 10.664 15.114 0.517 1.00 2.33 5 ARG A CA 20
ATOM 32578 C C . ARG A 1 5 ? 10.449 15.949 -0.759 1.00 72.14 5 ARG A C 20
ATOM 32579 O O . ARG A 1 5 ? 10.212 17.157 -0.685 1.00 54.30 5 ARG A O 20
ATOM 32600 N N . PRO A 1 6 ? 10.539 15.316 -1.951 1.00 15.35 6 PRO A N 20
ATOM 32601 C CA . PRO A 1 6 ? 10.343 16.009 -3.244 1.00 70.23 6 PRO A CA 20
ATOM 32602 C C . PRO A 1 6 ? 8.907 16.539 -3.434 1.00 72.30 6 PRO A C 20
ATOM 32603 O O . PRO A 1 6 ? 7.984 16.135 -2.724 1.00 53.45 6 PRO A O 20
ATOM 32614 N N . GLY A 1 7 ? 8.720 17.436 -4.403 1.00 25.52 7 GLY A N 20
ATOM 32615 C CA . GLY A 1 7 ? 7.399 18.019 -4.651 1.00 65.00 7 GLY A CA 20
ATOM 32616 C C . GLY A 1 7 ? 6.915 17.841 -6.087 1.00 33.50 7 GLY A C 20
ATOM 32617 O O . GLY A 1 7 ? 7.710 17.882 -7.031 1.00 54.24 7 GLY A O 20
ATOM 32621 N N . GLY A 1 8 ? 5.608 17.642 -6.254 1.00 30.03 8 GLY A N 20
ATOM 32622 C CA . GLY A 1 8 ? 5.035 17.477 -7.585 1.00 22.32 8 GLY A CA 20
ATOM 32623 C C . GLY A 1 8 ? 3.559 17.079 -7.569 1.00 22.11 8 GLY A C 20
ATOM 32624 O O . GLY A 1 8 ? 2.690 17.851 -7.978 1.00 20.13 8 GLY A O 20
ATOM 32628 N N . GLY A 1 9 ? 3.278 15.872 -7.083 1.00 33.05 9 GLY A N 20
ATOM 32629 C CA . GLY A 1 9 ? 1.916 15.338 -7.103 1.00 74.50 9 GLY A CA 20
ATOM 32630 C C . GLY A 1 9 ? 1.745 14.183 -8.091 1.00 73.22 9 GLY A C 20
ATOM 32631 O O . GLY A 1 9 ? 0.642 13.648 -8.255 1.00 13.43 9 GLY A O 20
ATOM 32635 N N . LEU A 1 10 ? 2.841 13.781 -8.737 1.00 15.25 10 LEU A N 20
ATOM 32636 C CA . LEU A 1 10 ? 2.810 12.731 -9.769 1.00 74.53 10 LEU A CA 20
ATOM 32637 C C . LEU A 1 10 ? 4.015 11.782 -9.653 1.00 12.44 10 LEU A C 20
ATOM 32638 O O . LEU A 1 10 ? 3.890 10.649 -9.187 1.00 54.13 10 LEU A O 20
ATOM 32654 N N . LYS A 1 11 ? 5.183 12.262 -10.084 1.00 4.11 11 LYS A N 20
ATOM 32655 C CA . LYS A 1 11 ? 6.400 11.439 -10.156 1.00 25.15 11 LYS A CA 20
ATOM 32656 C C . LYS A 1 11 ? 7.280 11.567 -8.900 1.00 43.12 11 LYS A C 20
ATOM 32657 O O . LYS A 1 11 ? 8.370 10.995 -8.836 1.00 4.55 11 LYS A O 20
ATOM 32676 N N . ASP A 1 12 ? 6.816 12.324 -7.914 1.00 34.41 12 ASP A N 20
ATOM 32677 C CA . ASP A 1 12 ? 7.511 12.441 -6.625 1.00 35.15 12 ASP A CA 20
ATOM 32678 C C . ASP A 1 12 ? 7.367 11.143 -5.811 1.00 55.43 12 ASP A C 20
ATOM 32679 O O . ASP A 1 12 ? 8.314 10.679 -5.169 1.00 61.42 12 ASP A O 20
ATOM 32688 N N . THR A 1 13 ? 6.170 10.567 -5.845 1.00 43.02 13 THR A N 20
ATOM 32689 C CA . THR A 1 13 ? 5.907 9.258 -5.233 1.00 70.24 13 THR A CA 20
ATOM 32690 C C . THR A 1 13 ? 5.670 8.199 -6.319 1.00 61.21 13 THR A C 20
ATOM 32691 O O . THR A 1 13 ? 4.690 8.271 -7.061 1.00 43.55 13 THR A O 20
ATOM 32702 N N . LYS A 1 14 ? 6.566 7.216 -6.403 1.00 53.33 14 LYS A N 20
ATOM 32703 C CA . LYS A 1 14 ? 6.552 6.230 -7.495 1.00 63.42 14 LYS A CA 20
ATOM 32704 C C . LYS A 1 14 ? 5.410 5.205 -7.338 1.00 11.12 14 LYS A C 20
ATOM 32705 O O . LYS A 1 14 ? 5.127 4.742 -6.230 1.00 54.11 14 LYS A O 20
ATOM 32724 N N . PRO A 1 15 ? 4.737 4.841 -8.453 1.00 24.11 15 PRO A N 20
ATOM 32725 C CA . PRO A 1 15 ? 3.591 3.916 -8.430 1.00 23.25 15 PRO A CA 20
ATOM 32726 C C . PRO A 1 15 ? 3.981 2.421 -8.384 1.00 33.34 15 PRO A C 20
ATOM 32727 O O . PRO A 1 15 ? 4.458 1.853 -9.370 1.00 34.50 15 PRO A O 20
ATOM 32738 N N . VAL A 1 16 ? 3.772 1.796 -7.228 1.00 10.30 16 VAL A N 20
ATOM 32739 C CA . VAL A 1 16 ? 3.975 0.351 -7.060 1.00 63.42 16 VAL A CA 20
ATOM 32740 C C . VAL A 1 16 ? 2.617 -0.378 -6.977 1.00 63.51 16 VAL A C 20
ATOM 32741 O O . VAL A 1 16 ? 1.613 0.213 -6.577 1.00 13.34 16 VAL A O 20
ATOM 32754 N N . VAL A 1 17 ? 2.576 -1.651 -7.372 1.00 12.30 17 VAL A N 20
ATOM 32755 C CA . VAL A 1 17 ? 1.319 -2.422 -7.358 1.00 4.42 17 VAL A CA 20
ATOM 32756 C C . VAL A 1 17 ? 1.258 -3.412 -6.176 1.00 22.34 17 VAL A C 20
ATOM 32757 O O . VAL A 1 17 ? 2.278 -3.962 -5.759 1.00 11.12 17 VAL A O 20
ATOM 32770 N N . VAL A 1 18 ? 0.053 -3.617 -5.634 1.00 2.14 18 VAL A N 20
ATOM 32771 C CA . VAL A 1 18 ? -0.166 -4.566 -4.536 1.00 40.21 18 VAL A CA 20
ATOM 32772 C C . VAL A 1 18 ? -1.561 -5.215 -4.624 1.00 4.22 18 VAL A C 20
ATOM 32773 O O . VAL A 1 18 ? -2.582 -4.528 -4.624 1.00 31.23 18 VAL A O 20
ATOM 32786 N N . ARG A 1 19 ? -1.597 -6.544 -4.718 1.00 21.32 19 ARG A N 20
ATOM 32787 C CA . ARG A 1 19 ? -2.868 -7.280 -4.777 1.00 51.35 19 ARG A CA 20
ATOM 32788 C C . ARG A 1 19 ? -3.581 -7.316 -3.410 1.00 71.51 19 ARG A C 20
ATOM 32789 O O . ARG A 1 19 ? -3.134 -7.989 -2.479 1.00 42.50 19 ARG A O 20
ATOM 32810 N N . LEU A 1 20 ? -4.698 -6.598 -3.307 1.00 43.43 20 LEU A N 20
ATOM 32811 C CA . LEU A 1 20 ? -5.485 -6.541 -2.068 1.00 65.21 20 LEU A CA 20
ATOM 32812 C C . LEU A 1 20 ? -6.686 -7.509 -2.117 1.00 35.52 20 LEU A C 20
ATOM 32813 O O . LEU A 1 20 ? -7.159 -7.882 -3.193 1.00 14.10 20 LEU A O 20
ATOM 32829 N N . TYR A 1 21 ? -7.169 -7.914 -0.943 1.00 65.24 21 TYR A N 20
ATOM 32830 C CA . TYR A 1 21 ? -8.274 -8.876 -0.833 1.00 12.34 21 TYR A CA 20
ATOM 32831 C C . TYR A 1 21 ? -9.605 -8.279 -1.337 1.00 42.23 21 TYR A C 20
ATOM 32832 O O . TYR A 1 21 ? -10.027 -7.215 -0.885 1.00 62.35 21 TYR A O 20
ATOM 32850 N N . PRO A 1 22 ? -10.304 -8.992 -2.245 1.00 31.42 22 PRO A N 20
ATOM 32851 C CA . PRO A 1 22 ? -11.463 -8.445 -2.991 1.00 62.24 22 PRO A CA 20
ATOM 32852 C C . PRO A 1 22 ? -12.628 -7.966 -2.098 1.00 13.11 22 PRO A C 20
ATOM 32853 O O . PRO A 1 22 ? -12.937 -6.775 -2.050 1.00 41.40 22 PRO A O 20
ATOM 32864 N N . ASP A 1 23 ? -13.277 -8.895 -1.398 1.00 43.33 23 ASP A N 20
ATOM 32865 C CA . ASP A 1 23 ? -14.431 -8.559 -0.556 1.00 12.51 23 ASP A CA 20
ATOM 32866 C C . ASP A 1 23 ? -14.061 -7.590 0.579 1.00 3.23 23 ASP A C 20
ATOM 32867 O O . ASP A 1 23 ? -14.908 -6.839 1.066 1.00 54.21 23 ASP A O 20
ATOM 32876 N N . GLU A 1 24 ? -12.798 -7.594 0.994 1.00 74.54 24 GLU A N 20
ATOM 32877 C CA . GLU A 1 24 ? -12.340 -6.663 2.027 1.00 55.30 24 GLU A CA 20
ATOM 32878 C C . GLU A 1 24 ? -12.228 -5.233 1.472 1.00 70.10 24 GLU A C 20
ATOM 32879 O O . GLU A 1 24 ? -12.374 -4.259 2.214 1.00 62.34 24 GLU A O 20
ATOM 32891 N N . ILE A 1 25 ? -11.998 -5.111 0.162 1.00 24.02 25 ILE A N 20
ATOM 32892 C CA . ILE A 1 25 ? -12.071 -3.811 -0.517 1.00 64.40 25 ILE A CA 20
ATOM 32893 C C . ILE A 1 25 ? -13.509 -3.262 -0.477 1.00 52.11 25 ILE A C 20
ATOM 32894 O O . ILE A 1 25 ? -13.724 -2.056 -0.356 1.00 43.25 25 ILE A O 20
ATOM 32910 N N . GLU A 1 26 ? -14.489 -4.168 -0.573 1.00 52.32 26 GLU A N 20
ATOM 32911 C CA . GLU A 1 26 ? -15.913 -3.808 -0.477 1.00 55.11 26 GLU A CA 20
ATOM 32912 C C . GLU A 1 26 ? -16.219 -3.108 0.858 1.00 1.50 26 GLU A C 20
ATOM 32913 O O . GLU A 1 26 ? -16.779 -2.009 0.886 1.00 64.32 26 GLU A O 20
ATOM 32925 N N . ALA A 1 27 ? -15.844 -3.754 1.959 1.00 70.14 27 ALA A N 20
ATOM 32926 C CA . ALA A 1 27 ? -16.017 -3.176 3.295 1.00 65.33 27 ALA A CA 20
ATOM 32927 C C . ALA A 1 27 ? -15.252 -1.850 3.441 1.00 73.33 27 ALA A C 20
ATOM 32928 O O . ALA A 1 27 ? -15.744 -0.896 4.044 1.00 52.40 27 ALA A O 20
ATOM 32935 N N . LEU A 1 28 ? -14.048 -1.796 2.874 1.00 13.44 28 LEU A N 20
ATOM 32936 C CA . LEU A 1 28 ? -13.205 -0.597 2.949 1.00 22.30 28 LEU A 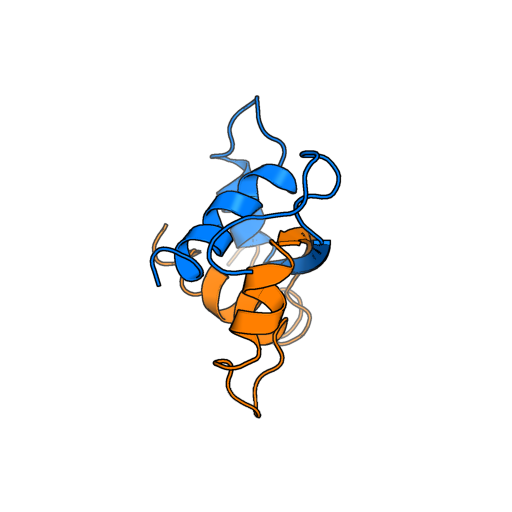CA 20
ATOM 32937 C C . LEU A 1 28 ? -13.841 0.601 2.216 1.00 3.14 28 LEU A C 20
ATOM 32938 O O . LEU A 1 28 ? -13.994 1.681 2.791 1.00 65.42 28 LEU A O 20
ATOM 32954 N N . LYS A 1 29 ? -14.226 0.403 0.953 1.00 63.01 29 LYS A N 20
ATOM 32955 C CA . LYS A 1 29 ? -14.811 1.486 0.142 1.00 14.33 29 LYS A CA 20
ATOM 32956 C C . LYS A 1 29 ? -16.139 1.991 0.733 1.00 32.41 29 LYS A C 20
ATOM 32957 O O . LYS A 1 29 ? -16.633 3.055 0.355 1.00 44.43 29 LYS A O 20
ATOM 32976 N N . SER A 1 30 ? -16.710 1.222 1.655 1.00 2.40 30 SER A N 20
ATOM 32977 C CA . SER A 1 30 ? -17.956 1.604 2.338 1.00 3.31 30 SER A CA 20
ATOM 32978 C C . SER A 1 30 ? -17.757 2.812 3.270 1.00 44.32 30 SER A C 20
ATOM 32979 O O . SER A 1 30 ? -18.726 3.419 3.728 1.00 61.23 30 SER A O 20
ATOM 32987 N N . ARG A 1 31 ? -16.501 3.164 3.545 1.00 42.35 31 ARG A N 20
ATOM 32988 C CA . ARG A 1 31 ? -16.194 4.261 4.476 1.00 73.02 31 ARG A CA 20
ATOM 32989 C C . ARG A 1 31 ? -15.030 5.147 3.979 1.00 33.20 31 ARG A C 20
ATOM 32990 O O . ARG A 1 31 ? -14.340 5.782 4.777 1.00 10.02 31 ARG A O 20
ATOM 33011 N N . VAL A 1 32 ? -14.832 5.212 2.661 1.00 40.50 32 VAL A N 20
ATOM 33012 C CA . VAL A 1 32 ? -13.764 6.049 2.079 1.00 44.31 32 VAL A CA 20
ATOM 33013 C C . VAL A 1 32 ? -14.307 7.399 1.564 1.00 31.33 32 VAL A C 20
ATOM 33014 O O . VAL A 1 32 ? -15.495 7.521 1.241 1.00 22.51 32 VAL A O 20
ATOM 33027 N N . PRO A 1 33 ? -13.442 8.435 1.484 1.00 34.42 33 PRO A N 20
ATOM 33028 C CA . PRO A 1 33 ? -13.828 9.759 0.952 1.00 52.41 33 PRO A CA 20
ATOM 33029 C C . PRO A 1 33 ? -14.071 9.752 -0.573 1.00 74.02 33 PRO A C 20
ATOM 33030 O O . PRO A 1 33 ? -13.649 8.838 -1.285 1.00 13.03 33 PRO A O 20
ATOM 33041 N N . ALA A 1 34 ? -14.743 10.792 -1.066 1.00 0.22 34 ALA A N 20
ATOM 33042 C CA . ALA A 1 34 ? -15.146 10.872 -2.476 1.00 72.42 34 ALA A CA 20
ATOM 33043 C C . ALA A 1 34 ? -14.014 11.356 -3.400 1.00 34.33 34 ALA A C 20
ATOM 33044 O O . ALA A 1 34 ? -13.832 10.829 -4.498 1.00 31.11 34 ALA A O 20
ATOM 33051 N N . ASN A 1 35 ? -13.253 12.358 -2.958 1.00 75.40 35 ASN A N 20
ATOM 33052 C CA . ASN A 1 35 ? -12.205 12.962 -3.801 1.00 22.25 35 ASN A CA 20
ATOM 33053 C C . ASN A 1 35 ? -10.844 12.263 -3.631 1.00 20.25 35 ASN A C 20
ATOM 33054 O O . ASN A 1 35 ? -9.800 12.833 -3.964 1.00 12.05 35 ASN A O 20
ATOM 33065 N N . THR A 1 36 ? -10.857 11.026 -3.136 1.00 21.11 36 THR A N 20
ATOM 33066 C CA . THR A 1 36 ? -9.617 10.266 -2.902 1.00 35.20 36 THR A CA 20
ATOM 33067 C C . THR A 1 36 ? -9.697 8.857 -3.497 1.00 41.10 36 THR A C 20
ATOM 33068 O O . THR A 1 36 ? -10.573 8.070 -3.138 1.00 13.23 36 THR A O 20
ATOM 33079 N N . SER A 1 37 ? -8.782 8.545 -4.409 1.00 30.50 37 SER A N 20
ATOM 33080 C CA . SER A 1 37 ? -8.709 7.206 -5.010 1.00 45.24 37 SER A CA 20
ATOM 33081 C C . SER A 1 37 ? -7.994 6.225 -4.076 1.00 30.44 37 SER A C 20
ATOM 33082 O O . SER A 1 37 ? -7.341 6.630 -3.112 1.00 65.44 37 SER A O 20
ATOM 33090 N N . MET A 1 38 ? -8.101 4.933 -4.373 1.00 12.23 38 MET A N 20
ATOM 33091 C CA . MET A 1 38 ? -7.409 3.908 -3.590 1.00 32.02 38 MET A CA 20
ATOM 33092 C C . MET A 1 38 ? -5.885 4.113 -3.638 1.00 32.34 38 MET A C 20
ATOM 33093 O O . MET A 1 38 ? -5.175 3.772 -2.697 1.00 11.31 38 MET A O 20
ATOM 33107 N N . SER A 1 39 ? -5.396 4.698 -4.735 1.00 41.21 39 SER A N 20
ATOM 33108 C CA . SER A 1 39 ? -3.961 4.990 -4.897 1.00 13.24 39 SER A CA 20
ATOM 33109 C C . SER A 1 39 ? -3.466 5.980 -3.834 1.00 30.14 39 SER A C 20
ATOM 33110 O O . SER A 1 39 ? -2.399 5.798 -3.244 1.00 20.43 39 SER A O 20
ATOM 33118 N N . ALA A 1 40 ? -4.249 7.031 -3.600 1.00 63.34 40 ALA A N 20
ATOM 33119 C CA . ALA A 1 40 ? -3.914 8.043 -2.592 1.00 73.01 40 ALA A CA 20
ATOM 33120 C C . ALA A 1 40 ? -4.238 7.553 -1.172 1.00 42.32 40 ALA A C 20
ATOM 33121 O O . ALA A 1 40 ? -3.487 7.806 -0.226 1.00 21.21 40 ALA A O 20
ATOM 33128 N N . TYR A 1 41 ? -5.356 6.838 -1.036 1.00 20.23 41 TYR A N 20
ATOM 33129 C CA . TYR A 1 41 ? -5.790 6.304 0.261 1.00 60.35 41 TYR A CA 20
ATOM 33130 C C . TYR A 1 41 ? -4.783 5.283 0.821 1.00 20.21 41 TYR A C 20
ATOM 33131 O O . TYR A 1 41 ? -4.261 5.452 1.925 1.00 44.55 41 TYR A O 20
ATOM 33149 N N . ILE A 1 42 ? -4.510 4.225 0.056 1.00 74.32 42 ILE A N 20
ATOM 33150 C CA . ILE A 1 42 ? -3.546 3.198 0.472 1.00 64.25 42 ILE A CA 20
ATOM 33151 C C . ILE A 1 42 ? -2.157 3.814 0.725 1.00 55.43 42 ILE A C 20
ATOM 33152 O O . ILE A 1 42 ? -1.402 3.343 1.581 1.00 21.00 42 ILE A O 20
ATOM 33168 N N . ARG A 1 43 ? -1.840 4.886 -0.006 1.00 61.44 43 ARG A N 20
ATOM 33169 C CA . ARG A 1 43 ? -0.561 5.581 0.158 1.00 24.14 43 ARG A CA 20
ATOM 33170 C C . ARG A 1 43 ? -0.379 6.107 1.588 1.00 53.33 43 ARG A C 20
ATOM 33171 O O . ARG A 1 43 ? 0.689 5.952 2.176 1.00 23.35 43 ARG A O 20
ATOM 33192 N N . ARG A 1 44 ? -1.422 6.720 2.154 1.00 42.11 44 ARG A N 20
ATOM 33193 C CA . ARG A 1 44 ? -1.334 7.237 3.526 1.00 42.43 44 ARG A CA 20
ATOM 33194 C C . ARG A 1 44 ? -1.143 6.082 4.525 1.00 73.52 44 ARG A C 20
ATOM 33195 O O . ARG A 1 44 ? -0.410 6.209 5.506 1.00 43.13 44 ARG A O 20
ATOM 33216 N N . ILE A 1 45 ? -1.786 4.943 4.249 1.00 0.33 45 ILE A N 20
ATOM 33217 C CA . ILE A 1 45 ? -1.678 3.756 5.109 1.00 73.40 45 ILE A CA 20
ATOM 33218 C C . ILE A 1 45 ? -0.222 3.273 5.206 1.00 34.11 45 ILE A C 20
ATOM 33219 O O . ILE A 1 45 ? 0.346 3.176 6.299 1.00 34.41 45 ILE A O 20
ATOM 33235 N N . ILE A 1 46 ? 0.378 2.972 4.054 1.00 14.32 46 ILE A N 20
ATOM 33236 C CA . ILE A 1 46 ? 1.766 2.508 4.014 1.00 22.14 46 ILE A CA 20
ATOM 33237 C C . ILE A 1 46 ? 2.736 3.593 4.511 1.00 40.10 46 ILE A C 20
ATOM 33238 O O . ILE A 1 46 ? 3.680 3.296 5.245 1.00 41.44 46 ILE A O 20
ATOM 33254 N N . LEU A 1 47 ? 2.483 4.848 4.133 1.00 21.31 47 LEU A N 20
ATOM 33255 C CA . LEU A 1 47 ? 3.332 5.974 4.545 1.00 43.22 47 LEU A CA 20
ATOM 33256 C C . LEU A 1 47 ? 3.451 6.054 6.077 1.00 22.43 47 LEU A C 20
ATOM 33257 O O . LEU A 1 47 ? 4.552 6.171 6.618 1.00 61.01 47 LEU A O 20
ATOM 33273 N N . ASN A 1 48 ? 2.313 5.968 6.778 1.00 22.11 48 ASN A N 20
ATOM 33274 C CA . ASN A 1 48 ? 2.319 5.947 8.248 1.00 20.44 48 ASN A CA 20
ATOM 33275 C C . ASN A 1 48 ? 3.147 4.772 8.790 1.00 44.14 48 ASN A C 20
ATOM 33276 O O . ASN A 1 48 ? 3.820 4.897 9.810 1.00 20.32 48 ASN A O 20
ATOM 33287 N N . HIS A 1 49 ? 3.104 3.634 8.099 1.00 54.10 49 HIS A N 20
ATOM 33288 C CA . HIS A 1 49 ? 3.870 2.452 8.512 1.00 65.31 49 HIS A CA 20
ATOM 33289 C C . HIS A 1 49 ? 5.386 2.691 8.368 1.00 54.54 49 HIS A C 20
ATOM 33290 O O . HIS A 1 49 ? 6.173 2.266 9.214 1.00 71.01 49 HIS A O 20
ATOM 33305 N N . LEU A 1 50 ? 5.788 3.375 7.296 1.00 42.00 50 LEU A N 20
ATOM 33306 C CA . LEU A 1 50 ? 7.207 3.682 7.058 1.00 34.23 50 LEU A CA 20
ATOM 33307 C C . LEU A 1 50 ? 7.734 4.758 8.026 1.00 72.53 50 LEU A C 20
ATOM 33308 O O . LEU A 1 50 ? 8.816 4.608 8.596 1.00 40.24 50 LEU A O 20
ATOM 33324 N N . GLU A 1 51 ? 6.973 5.842 8.211 1.00 31.32 51 GLU A N 20
ATOM 33325 C CA . GLU A 1 51 ? 7.374 6.905 9.146 1.00 44.14 51 GLU A CA 20
ATOM 33326 C C . GLU A 1 51 ? 7.295 6.419 10.605 1.00 33.03 51 GLU A C 20
ATOM 33327 O O . GLU A 1 51 ? 7.940 6.980 11.495 1.00 25.11 51 GLU A O 20
ATOM 33339 N N . ASP A 1 52 ? 6.492 5.381 10.848 1.00 14.40 52 ASP A N 20
ATOM 33340 C CA . ASP A 1 52 ? 6.436 4.736 12.162 1.00 10.24 52 ASP A CA 20
ATOM 33341 C C . ASP A 1 52 ? 7.706 3.911 12.415 1.00 22.02 52 ASP A C 20
ATOM 33342 O O . ASP A 1 52 ? 8.342 4.028 13.467 1.00 3.30 52 ASP A O 20
ATOM 33351 N N . GLU A 1 53 ? 8.063 3.070 11.448 1.00 74.45 53 GLU A N 20
ATOM 33352 C CA . GLU A 1 53 ? 9.297 2.282 11.517 1.00 42.33 53 GLU A CA 20
ATOM 33353 C C . GLU A 1 53 ? 10.383 2.917 10.644 1.00 31.12 53 GLU A C 20
ATOM 33354 O O . GLU A 1 53 ? 11.453 2.336 10.429 1.00 62.32 53 GLU A O 20
ATOM 33366 N N . MET B 1 1 ? -23.561 -19.288 3.666 1.00 33.22 201 MET B N 20
ATOM 33367 C CA . MET B 1 1 ? -22.587 -18.670 2.766 1.00 30.11 201 MET B CA 20
ATOM 33368 C C . MET B 1 1 ? -23.283 -17.915 1.624 1.00 43.21 201 MET B C 20
ATOM 33369 O O . MET B 1 1 ? -23.951 -18.518 0.780 1.00 33.43 201 MET B O 20
ATOM 33383 N N . VAL B 1 2 ? -23.128 -16.592 1.610 1.00 12.15 202 VAL B N 20
ATOM 33384 C CA . VAL B 1 2 ? -23.708 -15.748 0.558 1.00 11.53 202 VAL B CA 20
ATOM 33385 C C . VAL B 1 2 ? -22.624 -15.042 -0.278 1.00 62.21 202 VAL B C 20
ATOM 33386 O O . VAL B 1 2 ? -22.851 -14.706 -1.442 1.00 44.23 202 VAL B O 20
ATOM 33399 N N . GLY B 1 3 ? -21.445 -14.820 0.312 1.00 50.12 203 GLY B N 20
ATOM 33400 C CA . GLY B 1 3 ? -20.379 -14.116 -0.401 1.00 42.15 203 GLY B CA 20
ATOM 33401 C C . GLY B 1 3 ? -18.980 -14.339 0.173 1.00 15.33 203 GLY B C 20
ATOM 33402 O O . GLY B 1 3 ? -18.067 -13.558 -0.095 1.00 64.53 203 GLY B O 20
ATOM 33406 N N . ARG B 1 4 ? -18.797 -15.394 0.964 1.00 21.42 204 ARG B N 20
ATOM 33407 C CA . ARG B 1 4 ? -17.470 -15.725 1.504 1.00 42.44 204 ARG B CA 20
ATOM 33408 C C . ARG B 1 4 ? -16.841 -16.905 0.751 1.00 62.35 204 ARG B C 20
ATOM 33409 O O . ARG B 1 4 ? -17.548 -17.786 0.260 1.00 24.21 204 ARG B O 20
ATOM 33430 N N . ARG B 1 5 ? -15.507 -16.908 0.678 1.00 31.53 205 ARG B N 20
ATOM 33431 C CA . ARG B 1 5 ? -14.737 -17.944 -0.035 1.00 54.04 205 ARG B CA 20
ATOM 33432 C C . ARG B 1 5 ? -14.959 -17.875 -1.562 1.00 72.13 205 ARG B C 20
ATOM 33433 O O . ARG B 1 5 ? -15.902 -18.470 -2.090 1.00 74.31 205 ARG B O 20
ATOM 33454 N N . PRO B 1 6 ? -14.115 -17.114 -2.289 1.00 61.54 206 PRO B N 20
ATOM 33455 C CA . PRO B 1 6 ? -14.176 -17.024 -3.756 1.00 71.21 206 PRO B CA 20
ATOM 33456 C C . PRO B 1 6 ? -13.472 -18.202 -4.461 1.00 43.43 206 PRO B C 20
ATOM 33457 O O . PRO B 1 6 ? -14.126 -19.074 -5.044 1.00 31.10 206 PRO B O 20
ATOM 33468 N N . GLY B 1 7 ? -12.138 -18.231 -4.399 1.00 21.45 207 GLY B N 20
ATOM 33469 C CA . GLY B 1 7 ? -11.368 -19.274 -5.072 1.00 21.43 207 GLY B CA 20
ATOM 33470 C C . GLY B 1 7 ? -10.330 -19.946 -4.175 1.00 75.20 207 GLY B C 20
ATOM 33471 O O . GLY B 1 7 ? -10.525 -21.080 -3.729 1.00 54.20 207 GLY B O 20
ATOM 33475 N N . GLY B 1 8 ? -9.219 -19.254 -3.921 1.00 75.01 208 GLY B N 20
ATOM 33476 C CA . GLY B 1 8 ? -8.150 -19.828 -3.102 1.00 71.43 208 GLY B CA 20
ATOM 33477 C C . GLY B 1 8 ? -6.894 -18.960 -3.033 1.00 15.43 208 GLY B C 20
ATOM 33478 O O . GLY B 1 8 ? -5.775 -19.471 -3.073 1.00 12.14 208 GLY B O 20
ATOM 33482 N N . GLY B 1 9 ? -7.085 -17.646 -2.941 1.00 72.23 209 GLY B N 20
ATOM 33483 C CA . GLY B 1 9 ? -5.962 -16.715 -2.807 1.00 4.32 209 GLY B CA 20
ATOM 33484 C C . GLY B 1 9 ? -5.136 -16.540 -4.084 1.00 74.32 209 GLY B C 20
ATOM 33485 O O . GLY B 1 9 ? -4.102 -15.869 -4.067 1.00 75.11 209 GLY B O 20
ATOM 33489 N N . LEU B 1 10 ? -5.594 -17.120 -5.197 1.00 11.14 210 LEU B N 20
ATOM 33490 C CA . LEU B 1 10 ? -4.849 -17.065 -6.466 1.00 51.42 210 LEU B CA 20
ATOM 33491 C C . LEU B 1 10 ? -5.408 -15.981 -7.405 1.00 43.22 210 LEU B C 20
ATOM 33492 O O . LEU B 1 10 ? -4.709 -15.032 -7.764 1.00 1.02 210 LEU B O 20
ATOM 33508 N N . LYS B 1 11 ? -6.669 -16.133 -7.806 1.00 1.12 211 LYS B N 20
ATOM 33509 C CA . LYS B 1 11 ? -7.340 -15.141 -8.663 1.00 22.32 211 LYS B CA 20
ATOM 33510 C C . LYS B 1 11 ? -8.234 -14.214 -7.823 1.00 25.34 211 LYS B C 20
ATOM 33511 O O . LYS B 1 11 ? -8.950 -13.362 -8.351 1.00 14.51 211 LYS B O 20
ATOM 33530 N N . ASP B 1 12 ? -8.171 -14.398 -6.510 1.00 74.44 212 ASP B N 20
ATOM 33531 C CA . ASP B 1 12 ? -9.013 -13.672 -5.562 1.00 33.24 212 ASP B CA 20
ATOM 33532 C C . ASP B 1 12 ? -8.567 -12.208 -5.401 1.00 1.12 212 ASP B C 20
ATOM 33533 O O . ASP B 1 12 ? -9.333 -11.282 -5.667 1.00 73.42 212 ASP B O 20
ATOM 33542 N N . THR B 1 13 ? -7.322 -12.012 -4.964 1.00 30.20 213 THR B N 20
ATOM 33543 C CA . THR B 1 13 ? -6.799 -10.667 -4.664 1.00 2.43 213 THR B CA 20
ATOM 33544 C C . THR B 1 13 ? -6.631 -9.807 -5.929 1.00 3.11 213 THR B C 20
ATOM 33545 O O . THR B 1 13 ? -6.065 -10.253 -6.931 1.00 64.21 213 THR B O 20
ATOM 33556 N N . LYS B 1 14 ? -7.116 -8.562 -5.872 1.00 21.12 214 LYS B N 20
ATOM 33557 C CA . LYS B 1 14 ? -7.070 -7.649 -7.024 1.00 44.42 214 LYS B CA 20
ATOM 33558 C C . LYS B 1 14 ? -5.874 -6.676 -6.931 1.00 32.21 214 LYS B C 20
ATOM 33559 O O . LYS B 1 14 ? -5.683 -6.010 -5.911 1.00 73.04 214 LYS B O 20
ATOM 33578 N N . PRO B 1 15 ? -5.047 -6.590 -7.996 1.00 52.14 215 PRO B N 20
ATOM 33579 C CA . PRO B 1 15 ? -3.887 -5.672 -8.039 1.00 73.33 215 PRO B CA 20
ATOM 33580 C C . PRO B 1 15 ? -4.277 -4.183 -7.955 1.00 13.24 215 PRO B C 20
ATOM 33581 O O . PRO B 1 15 ? -4.817 -3.611 -8.904 1.00 33.31 215 PRO B O 20
ATOM 33592 N N . VAL B 1 16 ? -4.006 -3.566 -6.807 1.00 61.41 216 VAL B N 20
ATOM 33593 C CA . VAL B 1 16 ? -4.267 -2.137 -6.597 1.00 61.23 216 VAL B CA 20
ATOM 33594 C C . VAL B 1 16 ? -2.994 -1.302 -6.829 1.00 15.42 216 VAL B C 20
ATOM 33595 O O . VAL B 1 16 ? -1.901 -1.693 -6.420 1.00 3.22 216 VAL B O 20
ATOM 33608 N N . VAL B 1 17 ? -3.143 -0.158 -7.493 1.00 21.42 217 VAL B N 20
ATOM 33609 C CA . VAL B 1 17 ? -2.015 0.750 -7.735 1.00 13.03 217 VAL B CA 20
ATOM 33610 C C . VAL B 1 17 ? -1.871 1.770 -6.592 1.00 30.43 217 VAL B C 20
ATOM 33611 O O . VAL B 1 17 ? -2.838 2.430 -6.218 1.00 3.44 217 VAL B O 20
ATOM 33624 N N . VAL B 1 18 ? -0.662 1.895 -6.047 1.00 30.22 218 VAL B N 20
ATOM 33625 C CA . VAL B 1 18 ? -0.387 2.839 -4.953 1.00 71.41 218 VAL B CA 20
ATOM 33626 C C . VAL B 1 18 ? 0.974 3.538 -5.158 1.00 4.34 218 VAL B C 20
ATOM 33627 O O . VAL B 1 18 ? 1.855 3.012 -5.829 1.00 74.32 218 VAL B O 20
ATOM 33640 N N . ARG B 1 19 ? 1.136 4.733 -4.591 1.00 24.42 219 ARG B N 20
ATOM 33641 C CA . ARG B 1 19 ? 2.386 5.499 -4.735 1.00 50.51 219 ARG B CA 20
ATOM 33642 C C . ARG B 1 19 ? 3.206 5.520 -3.428 1.00 73.31 219 ARG B C 20
ATOM 33643 O O . ARG B 1 19 ? 2.644 5.554 -2.336 1.00 34.02 219 ARG B O 20
ATOM 33664 N N . LEU B 1 20 ? 4.537 5.513 -3.553 1.00 24.05 220 LEU B N 20
ATOM 33665 C CA . LEU B 1 20 ? 5.436 5.601 -2.389 1.00 13.12 220 LEU B CA 20
ATOM 33666 C C . LEU B 1 20 ? 6.751 6.315 -2.764 1.00 32.35 220 LEU B C 20
ATOM 33667 O O . LEU B 1 20 ? 7.161 6.314 -3.926 1.00 4.33 220 LEU B O 20
ATOM 33683 N N . TYR B 1 21 ? 7.406 6.937 -1.782 1.00 61.51 221 TYR B N 20
ATOM 33684 C CA . TYR B 1 21 ? 8.663 7.665 -2.022 1.00 22.03 221 TYR B CA 20
ATOM 33685 C C . TYR B 1 21 ? 9.821 6.713 -2.376 1.00 41.13 221 TYR B C 20
ATOM 33686 O O . TYR B 1 21 ? 10.004 5.684 -1.729 1.00 65.33 221 TYR B O 20
ATOM 33704 N N . PRO B 1 22 ? 10.636 7.067 -3.397 1.00 34.44 222 PRO B N 20
ATOM 33705 C CA . PRO B 1 22 ? 11.754 6.220 -3.870 1.00 24.23 222 PRO B CA 20
ATOM 33706 C C . PRO B 1 22 ? 12.677 5.736 -2.738 1.00 53.53 222 PRO B C 20
ATOM 33707 O O . PRO B 1 22 ? 12.951 4.542 -2.608 1.00 43.34 222 PRO B O 20
ATOM 33718 N N . ASP B 1 23 ? 13.145 6.673 -1.917 1.00 11.20 223 ASP B N 20
ATOM 33719 C CA . ASP B 1 23 ? 14.038 6.355 -0.798 1.00 54.22 223 ASP B CA 20
ATOM 33720 C C . ASP B 1 23 ? 13.396 5.348 0.173 1.00 64.21 223 ASP B C 20
ATOM 33721 O O . ASP B 1 23 ? 14.043 4.406 0.622 1.00 41.33 223 ASP B O 20
ATOM 33730 N N . GLU B 1 24 ? 12.121 5.552 0.481 1.00 52.44 224 GLU B N 20
ATOM 33731 C CA . GLU B 1 24 ? 11.398 4.671 1.406 1.00 34.14 224 GLU B CA 20
ATOM 33732 C C . GLU B 1 24 ? 11.110 3.297 0.772 1.00 64.44 224 GLU B C 20
ATOM 33733 O O . GLU B 1 24 ? 11.076 2.280 1.466 1.00 60.34 224 GLU B O 20
ATOM 33745 N N . ILE B 1 25 ? 10.919 3.271 -0.548 1.00 23.04 225 ILE B N 20
ATOM 33746 C CA . ILE B 1 25 ? 10.832 2.009 -1.296 1.00 23.24 225 ILE B CA 20
ATOM 33747 C C . ILE B 1 25 ? 12.135 1.208 -1.135 1.00 22.00 225 ILE B C 20
ATOM 33748 O O . ILE B 1 25 ? 12.122 0.001 -0.871 1.00 54.24 225 ILE B O 20
ATOM 33764 N N . GLU B 1 26 ? 13.256 1.907 -1.280 1.00 3.11 226 GLU B N 20
ATOM 33765 C CA . GLU B 1 26 ? 14.584 1.310 -1.130 1.00 1.22 226 GLU B CA 20
ATOM 33766 C C . GLU B 1 26 ? 14.853 0.883 0.327 1.00 42.21 226 GLU B C 20
ATOM 33767 O O . GLU B 1 26 ? 15.370 -0.206 0.584 1.00 64.30 226 GLU B O 20
ATOM 33779 N N . ALA B 1 27 ? 14.494 1.745 1.272 1.00 31.32 227 ALA B N 20
ATOM 33780 C CA . ALA B 1 27 ? 14.650 1.445 2.699 1.00 22.14 227 ALA B CA 20
ATOM 33781 C C . ALA B 1 27 ? 13.808 0.226 3.113 1.00 34.44 227 ALA B C 20
ATOM 33782 O O . ALA B 1 27 ? 14.237 -0.596 3.926 1.00 60.41 227 ALA B O 20
ATOM 33789 N N . LEU B 1 28 ? 12.606 0.114 2.545 1.00 40.51 228 LEU B N 20
ATOM 33790 C CA . LEU B 1 28 ? 11.712 -1.012 2.831 1.00 45.13 228 LEU B CA 20
ATOM 33791 C C . LEU B 1 28 ? 12.312 -2.344 2.349 1.00 3.01 228 LEU B C 20
ATOM 33792 O O . LEU B 1 28 ? 12.409 -3.304 3.115 1.00 14.14 228 LEU B O 20
ATOM 33808 N N . LYS B 1 29 ? 12.739 -2.398 1.084 1.00 51.11 229 LYS B N 20
ATOM 33809 C CA . LYS B 1 29 ? 13.333 -3.625 0.526 1.00 23.21 229 LYS B CA 20
ATOM 33810 C C . LYS B 1 29 ? 14.629 -4.008 1.272 1.00 74.15 229 LYS B C 20
ATOM 33811 O O . LYS B 1 29 ? 15.083 -5.151 1.210 1.00 4.03 229 LYS B O 20
ATOM 33830 N N . SER B 1 30 ? 15.207 -3.041 1.982 1.00 41.13 230 SER B N 20
ATOM 33831 C CA . SER B 1 30 ? 16.424 -3.261 2.780 1.00 34.24 230 SER B CA 20
ATOM 33832 C C . SER B 1 30 ? 16.119 -3.943 4.128 1.00 44.30 230 SER B C 20
ATOM 33833 O O . SER B 1 30 ? 17.034 -4.258 4.893 1.00 10.23 230 SER B O 20
ATOM 33841 N N . ARG B 1 31 ? 14.837 -4.180 4.419 1.00 70.14 231 ARG B N 20
ATOM 33842 C CA . ARG B 1 31 ? 14.435 -4.775 5.704 1.00 71.40 231 ARG B CA 20
ATOM 33843 C C . ARG B 1 31 ? 13.311 -5.824 5.554 1.00 53.11 231 ARG B C 20
ATOM 33844 O O . ARG B 1 31 ? 12.672 -6.203 6.540 1.00 25.11 231 ARG B O 20
ATOM 33865 N N . VAL B 1 32 ? 13.091 -6.309 4.331 1.00 73.30 232 VAL B N 20
ATOM 33866 C CA . VAL B 1 32 ? 12.060 -7.331 4.069 1.00 30.43 232 VAL B CA 20
ATOM 33867 C C . VAL B 1 32 ? 12.656 -8.753 4.027 1.00 12.52 232 VAL B C 20
ATOM 33868 O O . VAL B 1 32 ? 13.844 -8.929 3.748 1.00 54.01 232 VAL B O 20
ATOM 33881 N N . PRO B 1 33 ? 11.836 -9.789 4.323 1.00 51.21 233 PRO B N 20
ATOM 33882 C CA . PRO B 1 33 ? 12.268 -11.200 4.245 1.00 74.32 233 PRO B CA 20
ATOM 33883 C C . PRO B 1 33 ? 12.487 -11.673 2.795 1.00 22.33 233 PRO B C 20
ATOM 33884 O O . PRO B 1 33 ? 11.695 -11.368 1.903 1.00 22.51 233 PRO B O 20
ATOM 33895 N N . ALA B 1 34 ? 13.545 -12.455 2.577 1.00 41.12 234 ALA B N 20
ATOM 33896 C CA . ALA B 1 34 ? 13.916 -12.919 1.231 1.00 65.01 234 ALA B CA 20
ATOM 33897 C C . ALA B 1 34 ? 12.838 -13.815 0.589 1.00 44.21 234 ALA B C 20
ATOM 33898 O O . ALA B 1 34 ? 12.859 -14.057 -0.619 1.00 43.14 234 ALA B O 20
ATOM 33905 N N . ASN B 1 35 ? 11.901 -14.310 1.399 1.00 43.13 235 ASN B N 20
ATOM 33906 C CA . ASN B 1 35 ? 10.818 -15.174 0.902 1.00 64.41 235 ASN B CA 20
ATOM 33907 C C . ASN B 1 35 ? 9.603 -14.369 0.409 1.00 51.02 235 ASN B C 20
ATOM 33908 O O . ASN B 1 35 ? 8.748 -14.900 -0.303 1.00 23.24 235 ASN B O 20
ATOM 33919 N N . THR B 1 36 ? 9.523 -13.093 0.777 1.00 20.34 236 THR B N 20
ATOM 33920 C CA . THR B 1 36 ? 8.345 -12.274 0.455 1.00 41.13 236 THR B CA 20
ATOM 33921 C C . THR B 1 36 ? 8.729 -10.977 -0.269 1.00 52.35 236 THR B C 20
ATOM 33922 O O . THR B 1 36 ? 9.416 -10.123 0.290 1.00 14.15 236 THR B O 20
ATOM 33933 N N . SER B 1 37 ? 8.280 -10.840 -1.516 1.00 14.00 237 SER B N 20
ATOM 33934 C CA . SER B 1 37 ? 8.514 -9.616 -2.295 1.00 13.02 237 SER B CA 20
ATOM 33935 C C . SER B 1 37 ? 7.775 -8.416 -1.688 1.00 23.22 237 SER B C 20
ATOM 33936 O O . SER B 1 37 ? 6.844 -8.580 -0.897 1.00 61.32 237 SER B O 20
ATOM 33944 N N . MET B 1 38 ? 8.177 -7.212 -2.088 1.00 1.03 238 MET B N 20
ATOM 33945 C CA . MET B 1 38 ? 7.619 -5.979 -1.520 1.00 21.14 238 MET B CA 20
ATOM 33946 C C . MET B 1 38 ? 6.098 -5.882 -1.716 1.00 33.13 238 MET B C 20
ATOM 33947 O O . MET B 1 38 ? 5.370 -5.582 -0.775 1.00 30.14 238 MET B O 20
ATOM 33961 N N . SER B 1 39 ? 5.626 -6.140 -2.935 1.00 70.11 239 SER B N 20
ATOM 33962 C CA . SER B 1 39 ? 4.183 -6.085 -3.234 1.00 1.11 239 SER B CA 20
ATOM 33963 C C . SER B 1 39 ? 3.388 -7.044 -2.335 1.00 24.53 239 SER B C 20
ATOM 33964 O O . SER B 1 39 ? 2.409 -6.653 -1.693 1.00 63.53 239 SER B O 20
ATOM 33972 N N . ALA B 1 40 ? 3.828 -8.299 -2.291 1.00 33.31 240 ALA B N 20
ATOM 33973 C CA . ALA B 1 40 ? 3.207 -9.317 -1.434 1.00 35.31 240 ALA B CA 20
ATOM 33974 C C . ALA B 1 40 ? 3.284 -8.931 0.054 1.00 60.22 240 ALA B C 20
ATOM 33975 O O . ALA B 1 40 ? 2.411 -9.292 0.848 1.00 2.32 240 ALA B O 20
ATOM 33982 N N . TYR B 1 41 ? 4.332 -8.197 0.427 1.00 74.22 241 TYR B N 20
ATOM 33983 C CA . TYR B 1 41 ? 4.514 -7.763 1.814 1.00 31.44 241 TYR B CA 20
ATOM 33984 C C . TYR B 1 41 ? 3.574 -6.593 2.155 1.00 32.23 241 TYR B C 20
ATOM 33985 O O . TYR B 1 41 ? 2.961 -6.568 3.223 1.00 52.30 241 TYR B O 20
ATOM 34003 N N . ILE B 1 42 ? 3.452 -5.629 1.238 1.00 42.22 242 ILE B N 20
ATOM 34004 C CA . ILE B 1 42 ? 2.511 -4.511 1.407 1.00 14.53 242 ILE B CA 20
ATOM 34005 C C . ILE B 1 42 ? 1.081 -5.035 1.611 1.00 23.44 242 ILE B C 20
ATOM 34006 O O . ILE B 1 42 ? 0.318 -4.500 2.413 1.00 11.35 242 ILE B O 20
ATOM 34022 N N . ARG B 1 43 ? 0.750 -6.105 0.886 1.00 55.10 243 ARG B N 20
ATOM 34023 C CA . ARG B 1 43 ? -0.544 -6.789 1.019 1.00 52.44 243 ARG B CA 20
ATOM 34024 C C . ARG B 1 43 ? -0.889 -7.082 2.492 1.00 5.15 243 ARG B C 20
ATOM 34025 O O . ARG B 1 43 ? -1.970 -6.736 2.972 1.00 12.32 243 ARG B O 20
ATOM 34046 N N . ARG B 1 44 ? 0.039 -7.713 3.207 1.00 10.44 244 ARG B N 20
ATOM 34047 C CA . ARG B 1 44 ? -0.188 -8.070 4.612 1.00 10.41 244 ARG B CA 20
ATOM 34048 C C . ARG B 1 44 ? 0.004 -6.865 5.548 1.00 42.42 244 ARG B C 20
ATOM 34049 O O . ARG B 1 44 ? -0.509 -6.854 6.667 1.00 65.33 244 ARG B O 20
ATOM 34070 N N . ILE B 1 45 ? 0.742 -5.850 5.091 1.00 22.25 245 ILE B N 20
ATOM 34071 C CA . ILE B 1 45 ? 0.888 -4.604 5.855 1.00 35.02 245 ILE B CA 20
ATOM 34072 C C . ILE B 1 45 ? -0.450 -3.849 5.933 1.00 25.43 245 ILE B C 20
ATOM 34073 O O . ILE B 1 45 ? -0.913 -3.491 7.020 1.00 62.11 245 ILE B O 20
ATOM 34089 N N . ILE B 1 46 ? -1.071 -3.620 4.777 1.00 22.32 246 ILE B N 20
ATOM 34090 C CA . ILE B 1 46 ? -2.364 -2.926 4.724 1.00 73.12 246 ILE B CA 20
ATOM 34091 C C . ILE B 1 46 ? -3.508 -3.822 5.229 1.00 51.03 246 ILE B C 20
ATOM 34092 O O . ILE B 1 46 ? -4.568 -3.331 5.617 1.00 61.00 246 ILE B O 20
ATOM 34108 N N . LEU B 1 47 ? -3.281 -5.137 5.234 1.00 31.32 247 LEU B N 20
ATOM 34109 C CA . LEU B 1 47 ? -4.243 -6.102 5.794 1.00 30.12 247 LEU B CA 20
ATOM 34110 C C . LEU B 1 47 ? -4.639 -5.733 7.235 1.00 25.31 247 LEU B C 20
ATOM 34111 O O . LEU B 1 47 ? -5.819 -5.777 7.598 1.00 22.21 247 LEU B O 20
ATOM 34127 N N . ASN B 1 48 ? -3.648 -5.359 8.047 1.00 13.22 248 ASN B N 20
ATOM 34128 C CA . ASN B 1 48 ? -3.888 -4.949 9.439 1.00 63.52 248 ASN B CA 20
ATOM 34129 C C . ASN B 1 48 ? -4.899 -3.789 9.519 1.00 23.33 248 ASN B C 20
ATOM 34130 O O . ASN B 1 48 ? -5.669 -3.678 10.476 1.00 63.10 248 ASN B O 20
ATOM 34141 N N . HIS B 1 49 ? -4.903 -2.951 8.488 1.00 43.02 249 HIS B N 20
ATOM 34142 C CA . HIS B 1 49 ? -5.794 -1.789 8.415 1.00 51.23 249 HIS B CA 20
ATOM 34143 C C . HIS B 1 49 ? -7.277 -2.212 8.326 1.00 72.32 249 HIS B C 20
ATOM 34144 O O . HIS B 1 49 ? -8.171 -1.427 8.625 1.00 32.10 249 HIS B O 20
ATOM 34159 N N . LEU B 1 50 ? -7.527 -3.457 7.911 1.00 40.21 250 LEU B N 20
ATOM 34160 C CA . LEU B 1 50 ? -8.900 -3.971 7.766 1.00 2.24 250 LEU B CA 20
ATOM 34161 C C . LEU B 1 50 ? -9.367 -4.762 9.004 1.00 3.30 250 LEU B C 20
ATOM 34162 O O . LEU B 1 50 ? -10.533 -5.161 9.088 1.00 12.24 250 LEU B O 20
ATOM 34178 N N . GLU B 1 51 ? -8.466 -5.003 9.960 1.00 71.25 251 GLU B N 20
ATOM 34179 C CA . GLU B 1 51 ? -8.813 -5.767 11.174 1.00 40.43 251 GLU B CA 20
ATOM 34180 C C . GLU B 1 51 ? -8.731 -4.908 12.452 1.00 41.54 251 GLU B C 20
ATOM 34181 O O . GLU B 1 51 ? -9.025 -5.388 13.549 1.00 51.12 251 GLU B O 20
ATOM 34193 N N . ASP B 1 52 ? -8.340 -3.641 12.312 1.00 34.34 252 ASP B N 20
ATOM 34194 C CA . ASP B 1 52 ? -8.287 -2.717 13.457 1.00 41.21 252 ASP B CA 20
ATOM 34195 C C . ASP B 1 52 ? -9.458 -1.717 13.418 1.00 62.35 252 ASP B C 20
ATOM 34196 O O . ASP B 1 52 ? -10.272 -1.652 14.345 1.00 13.42 252 ASP B O 20
ATOM 34205 N N . GLU B 1 53 ? -9.526 -0.930 12.344 1.00 34.31 253 GLU B N 20
ATOM 34206 C CA . GLU B 1 53 ? -10.630 0.021 12.139 1.00 2.50 253 GLU B CA 20
ATOM 34207 C C . GLU B 1 53 ? -11.793 -0.621 11.359 1.00 74.24 253 GLU B C 20
ATOM 34208 O O . GLU B 1 53 ? -11.535 -1.393 10.405 1.00 38.74 253 GLU B O 20
#

Radius of gyration: 14.98 Å; Cα contacts (8 Å, |Δi|>4): 91; chains: 2; bounding box: 42×38×22 Å